Protein 9FRQ (pdb70)

Sequence (124 aa):
KSHTTCPTSTEIDSCSNDNNACGKDVSGSCSSLCNCGNGQTCFTDSNHTITLVPYYTEDGPFEKKYYTCGDPSELDECYDIDKALEVNESDDPNSVEVLCHCPSDKIYLWIHRGYYICITPPQPKSHTTCPTSTEIDSCSNDNNACGKDVSGSCSSLCNCGNGQTCFTDSNHTITLVPYYTEDGPFEKKYYTCGDPSELDECYDIDKALEVNESDDPNSVEVLCHCPSDKIYLWIHRGYYICITPPQPKSHTTCPTSTEIDSCSNDNNACGKDVSGSCSSLCNCGNGQTCFTDSNHTITLVPYYTEDGPFEKKYYTCGDPSELDECYDIDKALEVNESDDPNSVEVLCHCPSDKIYLWIHRGYYICITPPQPKSHTTCPTSTEIDSCSNDNNACGKDVSGSCSSLCNCGNGQTCFTDSNHTITLVPYYTEDGPFEKKYYTCGDPSELDECYDIDKALEVNESDDPNSVEVLCHCPSDKIYLWIHRGYYICITPPQPKSHTTCPTSTEIDSCSNDNNACGKDVSGSCSSLCNCGNGQTCFTDSNHTITLVPYYTEDGPFEKKYYTCGDPSELDECYDIDKALEVNESDDPNSVEVLCHCPSDKIYLWIHRGYYICITPPQPKSHTTCPTSTEIDSCSNDNNACGKDVSGSCSSLCNCGNGQTCFTDSNHTITLVPYYTEDGPFEKKYYTCGDPSELDECYDIDKALEVNESDDPNSVEVLCHCPSDKIYLWIHRGYYICITPPQPKSHTTCPTSTEIDSCSNDNNACGKDVSGSCSSLCNCGNGQTCFTDSNHTITLVPYYTEDGPFEKKYYTCGDPSELDECYDIDKALEVNESDDPNSVEVLCHCPSDKIYLWIHRGYYICITPPQPKSHTTCPTSTEIDSCSNDNNACGKDVSGSCSSLCNCGNGQTCFTDSNHTITLVPYYTEDGPFEKKYYTCGDPSELDECYDIDKALEVNESDDPNSVEVLCHCPSDKIYLWIHRGYYICITPPQPKSHTTCPTSTEIDSCSNDNNACGKDVSGSCSSLCNCGNGQTCFTDSNHTITLVPYYTEDGPFEKKYYTCGDPSELDECYDIDKALEVNESDDPNSVEVLCHCPSDKIYLWIHRGYYICITPPQPKSHTTCPTSTEIDSCSNDNNACGKDVSGSCSSLCNCGNGQTCFTDSNHTITLVPYYTEDGPFEKKYYTCGDPSELDECYDIDKALEVNESDDPNSVEVLCHCPSDKIYLWIHRGYYICITPPQPKSHTTCPTSTEIDSCSNDNNACGKDVSGSCSSLCNCGNGQTCFTDSNHTITLVPYYTEDGPFEKKYYTCGDPSELDECYDIDKALEVNESDDPNSVEVLCHCPSDKIYLWIHRGYYICITPPQPKSHTTCPTSTEIDSCSNDNNACGKDVSGSCSSLCNCGNGQTCFTDSNHTITLVPYYTEDGPFEKKYYTCGDPSELDECYDIDKALEVNESDDPNSVEVLCHCPSDKIYLWIHRGYYICITPPQPKSHTTCPTSTEIDSCSNDNNACGKDVSGSCSSLCNCGNGQTCFTDSNHTITLVPYYTEDGPFEKKYYTCGDPSELDECYDIDKALEVNESDDPNSVEVLCHCPSDKIYLWIHRGYYICITPPQPKSHTTCPTSTEIDSCSNDNNACGKDVSGSCSSLCNCGNGQTCFTDSNHTITLVPYYTEDGPFEKKYYTCGDPSELDECYDIDKALEVNESDDPNSVEVLCHCPSDKIYLWIHRGYYICITPPQPKSHTTCPTSTEIDSCSNDNNACGKDVSGSCSSLCNCGNGQTCFTDSNHTITLVPYYTEDGPFEKKYYTCGDPSELDECYDIDKALEVNESDDPNSVEVLCHCPSDKIYLWIHRGYYICITPPQPKSHTTCPTSTEIDSCSNDNNACGKDVSGSCSSLCNCGNGQTCFTDSNHTITLVPYYTEDGPFEKKYYTCGDPSELDECYDIDKALEVNESDDPNSVEVLCHCPSDKIYLWIHRGYYICITPPQPKSHTTCPTSTEIDSCSNDNNACGKDVSGSCSSLCNCGNGQTCFTDSNHTITLVPYYTEDGPFEKKYYTCGDPSELDECYDIDKALEVNESDDPNSVEVLCHCPSDKIYLWIHRGYYICITPPQPKSHTTCPTSTEIDSCSNDNNACGKDVSGSCSSLCNCGNGQTCFTDSNHTITLVPYYTEDGPFEKKYYTCGDPSELDECYDIDKALEVNESDDPNSVEVLCHCPSDKIYLWIHRGYYICITPPQPKSHTTCPTSTEIDSCSNDNNACGKDVSGSCSSLCNCGNGQTCFTDSNHTITLVPYYTEDGPFEKKYYTCGDPSELDECYDIDKALEVNESDDPNSVEVLCHCPSDKIYLWIHRGYYICITPPQPKSHTTCPTSTEIDSCSNDNNACGKDVSGSCSSLCNCGNGQTCFTDSNHTITLVPYYTEDGPFEKKYYTCGDPSELDECYDIDKALEVNESDDPNSVEVLCHCPSDKIYLWIHRGYYICITPPQP

Structure (mmCIF, N/CA/C/O backbone):
data_9FRQ
#
_entry.id   9FRQ
#
loop_
_atom_site.group_PDB
_atom_site.id
_atom_site.type_symbol
_atom_site.label_atom_id
_atom_site.label_alt_id
_atom_site.label_comp_id
_atom_site.label_asym_id
_atom_site.label_entity_id
_atom_site.label_seq_id
_atom_site.pdbx_PDB_ins_code
_atom_site.Cartn_x
_atom_site.Cartn_y
_atom_site.Cartn_z
_atom_site.occupancy
_atom_site.B_iso_or_equiv
_atom_site.auth_seq_id
_atom_site.auth_comp_id
_atom_site.auth_asym_id
_atom_site.auth_atom_id
_atom_site.pdbx_PDB_model_num
ATOM 1 N N . LYS A 1 1 ? 29.069 -45.920 -19.554 1.00 0.00 1 LYS A N 1
ATOM 2 C CA . LYS A 1 1 ? 27.982 -46.869 -19.922 1.00 0.00 1 LYS A CA 1
ATOM 3 C C . LYS A 1 1 ? 27.466 -47.578 -18.702 1.00 0.00 1 LYS A C 1
ATOM 4 O O . LYS A 1 1 ? 26.268 -47.563 -18.424 1.00 0.00 1 LYS A O 1
ATOM 25 N N . SER A 1 2 ? 28.379 -48.233 -17.947 1.00 0.00 2 SER A N 1
ATOM 26 C CA . SER A 1 2 ? 27.986 -48.946 -16.752 1.00 0.00 2 SER A CA 1
ATOM 27 C C . SER A 1 2 ? 27.482 -47.952 -15.743 1.00 0.00 2 SER A C 1
ATOM 28 O O . SER A 1 2 ? 26.515 -48.215 -15.031 1.00 0.00 2 SER A O 1
ATOM 36 N N . HIS A 1 3 ? 28.147 -46.780 -15.654 1.00 0.00 3 HIS A N 1
ATOM 37 C CA . HIS A 1 3 ? 27.737 -45.775 -14.707 1.00 0.00 3 HIS A CA 1
ATOM 38 C C . HIS A 1 3 ? 27.720 -44.466 -15.435 1.00 0.00 3 HIS A C 1
ATOM 39 O O . HIS A 1 3 ? 28.446 -44.274 -16.408 1.00 0.00 3 HIS A O 1
ATOM 53 N N . THR A 1 4 ? 26.873 -43.526 -14.966 1.00 0.00 4 THR A N 1
ATOM 54 C CA . THR A 1 4 ? 26.787 -42.236 -15.601 1.00 0.00 4 THR A CA 1
ATOM 55 C C . THR A 1 4 ? 26.418 -41.250 -14.532 1.00 0.00 4 THR A C 1
ATOM 56 O O . THR A 1 4 ? 25.903 -41.624 -13.479 1.00 0.00 4 THR A O 1
ATOM 67 N N . THR A 1 5 ? 26.690 -39.950 -14.784 1.00 0.00 5 THR A N 1
ATOM 68 C CA . THR A 1 5 ? 26.374 -38.929 -13.813 1.00 0.00 5 THR A CA 1
ATOM 69 C C . THR A 1 5 ? 24.912 -38.597 -13.929 1.00 0.00 5 THR A C 1
ATOM 70 O O . THR A 1 5 ? 24.276 -38.861 -14.948 1.00 0.00 5 THR A O 1
ATOM 81 N N . CYS A 1 6 ? 24.353 -37.980 -12.864 1.00 0.00 6 CYS A N 1
ATOM 82 C CA . CYS A 1 6 ? 22.953 -37.622 -12.863 1.00 0.00 6 CYS A CA 1
ATOM 83 C C . CYS A 1 6 ? 22.816 -36.306 -13.575 1.00 0.00 6 CYS A C 1
ATOM 84 O O . CYS A 1 6 ? 23.721 -35.472 -13.551 1.00 0.00 6 CYS A O 1
ATOM 91 N N . PRO A 1 7 ? 21.675 -36.099 -14.200 1.00 0.00 7 PRO A N 1
ATOM 92 C CA . PRO A 1 7 ? 21.402 -34.863 -14.917 1.00 0.00 7 PRO A CA 1
ATOM 93 C C . PRO A 1 7 ? 21.158 -33.708 -13.992 1.00 0.00 7 PRO A C 1
ATOM 94 O O . PRO A 1 7 ? 20.812 -33.895 -12.825 1.00 0.00 7 PRO A O 1
ATOM 105 N N . THR A 1 8 ? 21.339 -32.471 -14.503 1.00 0.00 8 THR A N 1
ATOM 106 C CA . THR A 1 8 ? 21.133 -31.304 -13.681 1.00 0.00 8 THR A CA 1
ATOM 107 C C . THR A 1 8 ? 19.747 -30.798 -13.942 1.00 0.00 8 THR A C 1
ATOM 108 O O . THR A 1 8 ? 19.254 -30.843 -15.068 1.00 0.00 8 THR A O 1
ATOM 119 N N . SER A 1 9 ? 19.088 -30.282 -12.883 1.00 0.00 9 SER A N 1
ATOM 120 C CA . SER A 1 9 ? 17.752 -29.762 -13.028 1.00 0.00 9 SER A CA 1
ATOM 121 C C . SER A 1 9 ? 17.868 -28.308 -13.377 1.00 0.00 9 SER A C 1
ATOM 122 O O . SER A 1 9 ? 18.818 -27.632 -12.981 1.00 0.00 9 SER A O 1
ATOM 130 N N . THR A 1 10 ? 16.874 -27.789 -14.129 1.00 0.00 10 THR A N 1
ATOM 131 C CA . THR A 1 10 ? 16.890 -26.397 -14.520 1.00 0.00 10 THR A CA 1
ATOM 132 C C . THR A 1 10 ? 16.047 -25.621 -13.547 1.00 0.00 10 THR A C 1
ATOM 133 O O . THR A 1 10 ? 15.887 -24.410 -13.682 1.00 0.00 10 THR A O 1
ATOM 144 N N . GLU A 1 11 ? 15.486 -26.314 -12.532 1.00 0.00 11 GLU A N 1
ATOM 145 C CA . GLU A 1 11 ? 14.654 -25.652 -11.555 1.00 0.00 11 GLU A CA 1
ATOM 146 C C . GLU A 1 11 ? 15.508 -25.275 -10.375 1.00 0.00 11 GLU A C 1
ATOM 147 O O . GLU A 1 11 ? 15.003 -24.752 -9.383 1.00 0.00 11 GLU A O 1
ATOM 159 N N . ILE A 1 12 ? 16.832 -25.535 -10.455 1.00 0.00 12 ILE A N 1
ATOM 160 C CA . ILE A 1 12 ? 17.705 -25.206 -9.355 1.00 0.00 12 ILE A CA 1
ATOM 161 C C . ILE A 1 12 ? 18.778 -24.299 -9.885 1.00 0.00 12 ILE A C 1
ATOM 162 O O . ILE A 1 12 ? 19.109 -24.322 -11.072 1.00 0.00 12 ILE A O 1
ATOM 178 N N . ASP A 1 13 ? 19.353 -23.474 -8.987 1.00 0.00 13 ASP A N 1
ATOM 179 C CA . ASP A 1 13 ? 20.386 -22.545 -9.378 1.00 0.00 13 ASP A CA 1
ATOM 180 C C . ASP A 1 13 ? 21.628 -22.908 -8.617 1.00 0.00 13 ASP A C 1
ATOM 181 O O . ASP A 1 13 ? 21.597 -23.742 -7.712 1.00 0.00 13 ASP A O 1
ATOM 190 N N . SER A 1 14 ? 22.774 -22.300 -9.006 1.00 0.00 14 SER A N 1
ATOM 191 C CA . SER A 1 14 ? 24.019 -22.558 -8.325 1.00 0.00 14 SER A CA 1
ATOM 192 C C . SER A 1 14 ? 23.934 -21.955 -6.949 1.00 0.00 14 SER A C 1
ATOM 193 O O . SER A 1 14 ? 23.264 -20.945 -6.735 1.00 0.00 14 SER A O 1
ATOM 201 N N . CYS A 1 15 ? 24.641 -22.571 -5.980 1.00 0.00 15 CYS A N 1
ATOM 202 C CA . CYS A 1 15 ? 24.634 -22.063 -4.627 1.00 0.00 15 CYS A CA 1
ATOM 203 C C . CYS A 1 15 ? 25.636 -20.950 -4.552 1.00 0.00 15 CYS A C 1
ATOM 204 O O . CYS A 1 15 ? 26.604 -20.919 -5.307 1.00 0.00 15 CYS A O 1
ATOM 211 N N . SER A 1 16 ? 25.416 -20.000 -3.611 1.00 0.00 16 SER A N 1
ATOM 212 C CA . SER A 1 16 ? 26.318 -18.877 -3.459 1.00 0.00 16 SER A CA 1
ATOM 213 C C . SER A 1 16 ? 27.671 -19.385 -3.050 1.00 0.00 16 SER A C 1
ATOM 214 O O . SER A 1 16 ? 28.693 -18.908 -3.538 1.00 0.00 16 SER A O 1
ATOM 222 N N . ASN A 1 17 ? 27.703 -20.374 -2.130 1.00 0.00 17 ASN A N 1
ATOM 223 C CA . ASN A 1 17 ? 28.961 -20.916 -1.680 1.00 0.00 17 ASN A CA 1
ATOM 224 C C . ASN A 1 17 ? 29.067 -22.312 -2.222 1.00 0.00 17 ASN A C 1
ATOM 225 O O . ASN A 1 17 ? 28.072 -23.030 -2.335 1.00 0.00 17 ASN A O 1
ATOM 236 N N . ASP A 1 18 ? 30.308 -22.730 -2.551 1.00 0.00 18 ASP A N 1
ATOM 237 C CA . ASP A 1 18 ? 30.535 -24.041 -3.116 1.00 0.00 18 ASP A CA 1
ATOM 238 C C . ASP A 1 18 ? 30.639 -25.066 -2.017 1.00 0.00 18 ASP A C 1
ATOM 239 O O . ASP A 1 18 ? 30.778 -26.251 -2.300 1.00 0.00 18 ASP A O 1
ATOM 248 N N . ASN A 1 19 ? 30.565 -24.643 -0.734 1.00 0.00 19 ASN A N 1
ATOM 249 C CA . ASN A 1 19 ? 30.687 -25.592 0.354 1.00 0.00 19 ASN A CA 1
ATOM 250 C C . ASN A 1 19 ? 29.312 -26.027 0.778 1.00 0.00 19 ASN A C 1
ATOM 251 O O . ASN A 1 19 ? 29.122 -26.506 1.890 1.00 0.00 19 ASN A O 1
ATOM 262 N N . ASN A 1 20 ? 28.304 -25.856 -0.096 1.00 0.00 20 ASN A N 1
ATOM 263 C CA . ASN A 1 20 ? 26.969 -26.267 0.259 1.00 0.00 20 ASN A CA 1
ATOM 264 C C . ASN A 1 20 ? 26.791 -27.698 -0.157 1.00 0.00 20 ASN A C 1
ATOM 265 O O . ASN A 1 20 ? 27.465 -28.195 -1.060 1.00 0.00 20 ASN A O 1
ATOM 276 N N . ALA A 1 21 ? 25.862 -28.394 0.529 1.00 0.00 21 ALA A N 1
ATOM 277 C CA . ALA A 1 21 ? 25.589 -29.770 0.222 1.00 0.00 21 ALA A CA 1
ATOM 278 C C . ALA A 1 21 ? 24.424 -29.787 -0.716 1.00 0.00 21 ALA A C 1
ATOM 279 O O . ALA A 1 21 ? 23.617 -28.857 -0.746 1.00 0.00 21 ALA A O 1
ATOM 286 N N . CYS A 1 22 ? 24.305 -30.866 -1.509 1.00 0.00 22 CYS A N 1
ATOM 287 C CA . CYS A 1 22 ? 23.220 -30.946 -2.444 1.00 0.00 22 CYS A CA 1
ATOM 288 C C . CYS A 1 22 ? 22.897 -32.388 -2.664 1.00 0.00 22 CYS A C 1
ATOM 289 O O . CYS A 1 22 ? 23.723 -33.270 -2.453 1.00 0.00 22 CYS A O 1
ATOM 296 N N . GLY A 1 23 ? 21.654 -32.647 -3.104 1.00 0.00 23 GLY A N 1
ATOM 297 C CA . GLY A 1 23 ? 21.236 -33.991 -3.398 1.00 0.00 23 GLY A CA 1
ATOM 298 C C . GLY A 1 23 ? 20.816 -34.671 -2.141 1.00 0.00 23 GLY A C 1
ATOM 299 O O . GLY A 1 23 ? 21.252 -34.329 -1.043 1.00 0.00 23 GLY A O 1
ATOM 303 N N . LYS A 1 24 ? 19.942 -35.681 -2.297 1.00 0.00 24 LYS A N 1
ATOM 304 C CA . LYS A 1 24 ? 19.469 -36.417 -1.165 1.00 0.00 24 LYS A CA 1
ATOM 305 C C . LYS A 1 24 ? 18.833 -37.666 -1.699 1.00 0.00 24 LYS A C 1
ATOM 306 O O . LYS A 1 24 ? 18.435 -37.723 -2.865 1.00 0.00 24 LYS A O 1
ATOM 325 N N . ASP A 1 25 ? 18.729 -38.707 -0.846 1.00 0.00 25 ASP A N 1
ATOM 326 C CA . ASP A 1 25 ? 18.144 -39.957 -1.271 1.00 0.00 25 ASP A CA 1
ATOM 327 C C . ASP A 1 25 ? 16.706 -39.957 -0.826 1.00 0.00 25 ASP A C 1
ATOM 328 O O . ASP A 1 25 ? 16.419 -39.988 0.370 1.00 0.00 25 ASP A O 1
ATOM 337 N N . VAL A 1 26 ? 15.763 -39.912 -1.800 1.00 0.00 26 VAL A N 1
ATOM 338 C CA . VAL A 1 26 ? 14.356 -39.910 -1.459 1.00 0.00 26 VAL A CA 1
ATOM 339 C C . VAL A 1 26 ? 13.738 -41.188 -1.964 1.00 0.00 26 VAL A C 1
ATOM 340 O O . VAL A 1 26 ? 13.346 -42.050 -1.180 1.00 0.00 26 VAL A O 1
ATOM 353 N N . SER A 1 27 ? 13.640 -41.335 -3.307 1.00 0.00 27 SER A N 1
ATOM 354 C CA . SER A 1 27 ? 13.025 -42.514 -3.884 1.00 0.00 27 SER A CA 1
ATOM 355 C C . SER A 1 27 ? 14.094 -43.452 -4.364 1.00 0.00 27 SER A C 1
ATOM 356 O O . SER A 1 27 ? 13.796 -44.450 -5.017 1.00 0.00 27 SER A O 1
ATOM 364 N N . GLY A 1 28 ? 15.373 -43.153 -4.060 1.00 0.00 28 GLY A N 1
ATOM 365 C CA . GLY A 1 28 ? 16.451 -44.002 -4.517 1.00 0.00 28 GLY A CA 1
ATOM 366 C C . GLY A 1 28 ? 17.037 -43.357 -5.732 1.00 0.00 28 GLY A C 1
ATOM 367 O O . GLY A 1 28 ? 18.094 -43.756 -6.216 1.00 0.00 28 GLY A O 1
ATOM 371 N N . SER A 1 29 ? 16.342 -42.327 -6.255 1.00 0.00 29 SER A N 1
ATOM 372 C CA . SER A 1 29 ? 16.822 -41.616 -7.410 1.00 0.00 29 SER A CA 1
ATOM 373 C C . SER A 1 29 ? 17.624 -40.466 -6.889 1.00 0.00 29 SER A C 1
ATOM 374 O O . SER A 1 29 ? 17.367 -39.966 -5.794 1.00 0.00 29 SER A O 1
ATOM 382 N N . CYS A 1 30 ? 18.625 -40.007 -7.668 1.00 0.00 30 CYS A N 1
ATOM 383 C CA . CYS A 1 30 ? 19.442 -38.911 -7.212 1.00 0.00 30 CYS A CA 1
ATOM 384 C C . CYS A 1 30 ? 18.680 -37.638 -7.429 1.00 0.00 30 CYS A C 1
ATOM 385 O O . CYS A 1 30 ? 18.396 -37.246 -8.557 1.00 0.00 30 CYS A O 1
ATOM 392 N N . SER A 1 31 ? 18.340 -36.957 -6.316 1.00 0.00 31 SER A N 1
ATOM 393 C CA . SER A 1 31 ? 17.622 -35.712 -6.400 1.00 0.00 31 SER A CA 1
ATOM 394 C C . SER A 1 31 ? 18.647 -34.615 -6.444 1.00 0.00 31 SER A C 1
ATOM 395 O O . SER A 1 31 ? 19.776 -34.793 -5.992 1.00 0.00 31 SER A O 1
ATOM 403 N N . SER A 1 32 ? 18.272 -33.449 -7.014 1.00 0.00 32 SER A N 1
ATOM 404 C CA . SER A 1 32 ? 19.180 -32.332 -7.077 1.00 0.00 32 SER A CA 1
ATOM 405 C C . SER A 1 32 ? 18.505 -31.219 -6.335 1.00 0.00 32 SER A C 1
ATOM 406 O O . SER A 1 32 ? 17.335 -30.926 -6.572 1.00 0.00 32 SER A O 1
ATOM 414 N N . LEU A 1 33 ? 19.248 -30.557 -5.423 1.00 0.00 33 LEU A N 1
ATOM 415 C CA . LEU A 1 33 ? 18.658 -29.500 -4.632 1.00 0.00 33 LEU A CA 1
ATOM 416 C C . LEU A 1 33 ? 19.314 -28.198 -4.981 1.00 0.00 33 LEU A C 1
ATOM 417 O O . LEU A 1 33 ? 18.681 -27.146 -4.951 1.00 0.00 33 LEU A O 1
ATOM 433 N N . CYS A 1 34 ? 20.615 -28.239 -5.317 1.00 0.00 34 CYS A N 1
ATOM 434 C CA . CYS A 1 34 ? 21.315 -27.021 -5.634 1.00 0.00 34 CYS A CA 1
ATOM 435 C C . CYS A 1 34 ? 22.455 -27.372 -6.529 1.00 0.00 34 CYS A C 1
ATOM 436 O O . CYS A 1 34 ? 23.091 -28.412 -6.370 1.00 0.00 34 CYS A O 1
ATOM 443 N N . ASN A 1 35 ? 22.727 -26.489 -7.507 1.00 0.00 35 ASN A N 1
ATOM 444 C CA . ASN A 1 35 ? 23.813 -26.707 -8.426 1.00 0.00 35 ASN A CA 1
ATOM 445 C C . ASN A 1 35 ? 25.083 -26.286 -7.738 1.00 0.00 35 ASN A C 1
ATOM 446 O O . ASN A 1 35 ? 25.126 -25.270 -7.044 1.00 0.00 35 ASN A O 1
ATOM 457 N N . CYS A 1 36 ? 26.161 -27.079 -7.911 1.00 0.00 36 CYS A N 1
ATOM 458 C CA . CYS A 1 36 ? 27.420 -26.746 -7.286 1.00 0.00 36 CYS A CA 1
ATOM 459 C C . CYS A 1 36 ? 28.304 -26.145 -8.330 1.00 0.00 36 CYS A C 1
ATOM 460 O O . CYS A 1 36 ? 28.357 -26.614 -9.461 1.00 0.00 36 CYS A O 1
ATOM 467 N N . GLY A 1 37 ? 29.030 -25.070 -7.957 1.00 0.00 37 GLY A N 1
ATOM 468 C CA . GLY A 1 37 ? 29.931 -24.427 -8.883 1.00 0.00 37 GLY A CA 1
ATOM 469 C C . GLY A 1 37 ? 29.136 -23.754 -9.961 1.00 0.00 37 GLY A C 1
ATOM 470 O O . GLY A 1 37 ? 28.201 -23.007 -9.689 1.00 0.00 37 GLY A O 1
ATOM 474 N N . ASN A 1 38 ? 29.504 -24.026 -11.232 1.00 0.00 38 ASN A N 1
ATOM 475 C CA . ASN A 1 38 ? 28.831 -23.405 -12.349 1.00 0.00 38 ASN A CA 1
ATOM 476 C C . ASN A 1 38 ? 27.710 -24.296 -12.810 1.00 0.00 38 ASN A C 1
ATOM 477 O O . ASN A 1 38 ? 27.025 -23.976 -13.780 1.00 0.00 38 ASN A O 1
ATOM 488 N N . GLY A 1 39 ? 27.488 -25.438 -12.124 1.00 0.00 39 GLY A N 1
ATOM 489 C CA . GLY A 1 39 ? 26.431 -26.334 -12.535 1.00 0.00 39 GLY A CA 1
ATOM 490 C C . GLY A 1 39 ? 27.002 -27.710 -12.631 1.00 0.00 39 GLY A C 1
ATOM 491 O O . GLY A 1 39 ? 26.985 -28.329 -13.692 1.00 0.00 39 GLY A O 1
ATOM 495 N N . GLN A 1 40 ? 27.528 -28.223 -11.502 1.00 0.00 40 GLN A N 1
ATOM 496 C CA . GLN A 1 40 ? 28.090 -29.546 -11.487 1.00 0.00 40 GLN A CA 1
ATOM 497 C C . GLN A 1 40 ? 27.062 -30.478 -10.929 1.00 0.00 40 GLN A C 1
ATOM 498 O O . GLN A 1 40 ? 26.174 -30.077 -10.175 1.00 0.00 40 GLN A O 1
ATOM 512 N N . THR A 1 41 ? 27.183 -31.771 -11.298 1.00 0.00 41 THR A N 1
ATOM 513 C CA . THR A 1 41 ? 26.258 -32.771 -10.832 1.00 0.00 41 THR A CA 1
ATOM 514 C C . THR A 1 41 ? 26.637 -33.117 -9.418 1.00 0.00 41 THR A C 1
ATOM 515 O O . THR A 1 41 ? 27.791 -32.984 -9.019 1.00 0.00 41 THR A O 1
ATOM 526 N N . CYS A 1 42 ? 25.649 -33.582 -8.621 1.00 0.00 42 CYS A N 1
ATOM 527 C CA . CYS A 1 42 ? 25.919 -33.923 -7.241 1.00 0.00 42 CYS A CA 1
ATOM 528 C C . CYS A 1 42 ? 26.308 -35.376 -7.180 1.00 0.00 42 CYS A C 1
ATOM 529 O O . CYS A 1 42 ? 26.671 -35.885 -6.123 1.00 0.00 42 CYS A O 1
ATOM 536 N N . PHE A 1 43 ? 26.239 -36.078 -8.332 1.00 0.00 43 PHE A N 1
ATOM 537 C CA . PHE A 1 43 ? 26.571 -37.488 -8.379 1.00 0.00 43 PHE A CA 1
ATOM 538 C C . PHE A 1 43 ? 28.052 -37.678 -8.151 1.00 0.00 43 PHE A C 1
ATOM 539 O O . PHE A 1 43 ? 28.469 -38.624 -7.484 1.00 0.00 43 PHE A O 1
ATOM 556 N N . THR A 1 44 ? 28.885 -36.771 -8.703 1.00 0.00 44 THR A N 1
ATOM 557 C CA . THR A 1 44 ? 30.324 -36.905 -8.576 1.00 0.00 44 THR A CA 1
ATOM 558 C C . THR A 1 44 ? 30.754 -36.593 -7.167 1.00 0.00 44 THR A C 1
ATOM 559 O O . THR A 1 44 ? 31.919 -36.778 -6.817 1.00 0.00 44 THR A O 1
ATOM 570 N N . ASP A 1 45 ? 29.819 -36.128 -6.314 1.00 0.00 45 ASP A N 1
ATOM 571 C CA . ASP A 1 45 ? 30.163 -35.803 -4.951 1.00 0.00 45 ASP A CA 1
ATOM 572 C C . ASP A 1 45 ? 29.835 -36.989 -4.079 1.00 0.00 45 ASP A C 1
ATOM 573 O O . ASP A 1 45 ? 29.801 -36.878 -2.855 1.00 0.00 45 ASP A O 1
ATOM 582 N N . SER A 1 46 ? 29.589 -38.163 -4.706 1.00 0.00 46 SER A N 1
ATOM 583 C CA . SER A 1 46 ? 29.266 -39.366 -3.961 1.00 0.00 46 SER A CA 1
ATOM 584 C C . SER A 1 46 ? 30.422 -39.732 -3.070 1.00 0.00 46 SER A C 1
ATOM 585 O O . SER A 1 46 ? 30.226 -40.221 -1.959 1.00 0.00 46 SER A O 1
ATOM 593 N N . ASN A 1 47 ? 31.666 -39.504 -3.544 1.00 0.00 47 ASN A N 1
ATOM 594 C CA . ASN A 1 47 ? 32.834 -39.854 -2.762 1.00 0.00 47 ASN A CA 1
ATOM 595 C C . ASN A 1 47 ? 32.960 -38.917 -1.583 1.00 0.00 47 ASN A C 1
ATOM 596 O O . ASN A 1 47 ? 33.754 -39.166 -0.678 1.00 0.00 47 ASN A O 1
ATOM 607 N N . HIS A 1 48 ? 32.178 -37.813 -1.566 1.00 0.00 48 HIS A N 1
ATOM 608 C CA . HIS A 1 48 ? 32.260 -36.869 -0.474 1.00 0.00 48 HIS A CA 1
ATOM 609 C C . HIS A 1 48 ? 30.965 -36.916 0.291 1.00 0.00 48 HIS A C 1
ATOM 610 O O . HIS A 1 48 ? 30.577 -35.941 0.937 1.00 0.00 48 HIS A O 1
ATOM 624 N N . THR A 1 49 ? 30.245 -38.060 0.210 1.00 0.00 49 THR A N 1
ATOM 625 C CA . THR A 1 49 ? 28.984 -38.197 0.910 1.00 0.00 49 THR A CA 1
ATOM 626 C C . THR A 1 49 ? 29.235 -38.113 2.395 1.00 0.00 49 THR A C 1
ATOM 627 O O . THR A 1 49 ? 30.310 -38.458 2.890 1.00 0.00 49 THR A O 1
ATOM 638 N N . ILE A 1 50 ? 28.213 -37.637 3.136 1.00 0.00 50 ILE A N 1
ATOM 639 C CA . ILE A 1 50 ? 28.320 -37.502 4.567 1.00 0.00 50 ILE A CA 1
ATOM 640 C C . ILE A 1 50 ? 27.156 -38.231 5.170 1.00 0.00 50 ILE A C 1
ATOM 641 O O . ILE A 1 50 ? 26.201 -38.583 4.474 1.00 0.00 50 ILE A O 1
ATOM 657 N N . THR A 1 51 ? 27.215 -38.474 6.500 1.00 0.00 51 THR A N 1
ATOM 658 C CA . THR A 1 51 ? 26.143 -39.169 7.173 1.00 0.00 51 THR A CA 1
ATOM 659 C C . THR A 1 51 ? 25.491 -38.192 8.106 1.00 0.00 51 THR A C 1
ATOM 660 O O . THR A 1 51 ? 26.148 -37.578 8.948 1.00 0.00 51 THR A O 1
ATOM 671 N N . LEU A 1 52 ? 24.157 -38.044 7.975 1.00 0.00 52 LEU A N 1
ATOM 672 C CA . LEU A 1 52 ? 23.420 -37.131 8.810 1.00 0.00 52 LEU A CA 1
ATOM 673 C C . LEU A 1 52 ? 22.362 -37.934 9.509 1.00 0.00 52 LEU A C 1
ATOM 674 O O . LEU A 1 52 ? 21.659 -38.724 8.882 1.00 0.00 52 LEU A O 1
ATOM 690 N N . VAL A 1 53 ? 22.244 -37.763 10.847 1.00 0.00 53 VAL A N 1
ATOM 691 C CA . VAL A 1 53 ? 21.247 -38.496 11.597 1.00 0.00 53 VAL A CA 1
ATOM 692 C C . VAL A 1 53 ? 20.277 -37.496 12.174 1.00 0.00 53 VAL A C 1
ATOM 693 O O . VAL A 1 53 ? 20.538 -36.871 13.206 1.00 0.00 53 VAL A O 1
ATOM 706 N N . PRO A 1 54 ? 19.152 -37.323 11.507 1.00 0.00 54 PRO A N 1
ATOM 707 C CA . PRO A 1 54 ? 18.123 -36.398 11.958 1.00 0.00 54 PRO A CA 1
ATOM 708 C C . PRO A 1 54 ? 17.348 -36.895 13.142 1.00 0.00 54 PRO A C 1
ATOM 709 O O . PRO A 1 54 ? 16.867 -36.106 13.954 1.00 0.00 54 PRO A O 1
ATOM 720 N N . TYR A 1 55 ? 17.210 -38.231 13.270 1.00 0.00 55 TYR A N 1
ATOM 721 C CA . TYR A 1 55 ? 16.461 -38.777 14.371 1.00 0.00 55 TYR A CA 1
ATOM 722 C C . TYR A 1 55 ? 16.879 -40.206 14.570 1.00 0.00 55 TYR A C 1
ATOM 723 O O . TYR A 1 55 ? 17.511 -40.813 13.707 1.00 0.00 55 TYR A O 1
ATOM 741 N N . TYR A 1 56 ? 16.524 -40.768 15.747 1.00 0.00 56 TYR A N 1
ATOM 742 C CA . TYR A 1 56 ? 16.864 -42.135 16.059 1.00 0.00 56 TYR A CA 1
ATOM 743 C C . TYR A 1 56 ? 15.596 -42.933 16.028 1.00 0.00 56 TYR A C 1
ATOM 744 O O . TYR A 1 56 ? 14.504 -42.397 16.208 1.00 0.00 56 TYR A O 1
ATOM 762 N N . THR A 1 57 ? 15.727 -44.257 15.797 1.00 0.00 57 THR A N 1
ATOM 763 C CA . THR A 1 57 ? 14.570 -45.117 15.756 1.00 0.00 57 THR A CA 1
ATOM 764 C C . THR A 1 57 ? 14.817 -46.226 16.735 1.00 0.00 57 THR A C 1
ATOM 765 O O . THR A 1 57 ? 15.916 -46.370 17.266 1.00 0.00 57 THR A O 1
ATOM 776 N N . GLU A 1 58 ? 13.771 -47.036 17.003 1.00 0.00 58 GLU A N 1
ATOM 777 C CA . GLU A 1 58 ? 13.894 -48.135 17.935 1.00 0.00 58 GLU A CA 1
ATOM 778 C C . GLU A 1 58 ? 14.886 -49.129 17.391 1.00 0.00 58 GLU A C 1
ATOM 779 O O . GLU A 1 58 ? 15.640 -49.741 18.144 1.00 0.00 58 GLU A O 1
ATOM 791 N N . ASP A 1 59 ? 14.890 -49.317 16.052 1.00 0.00 59 ASP A N 1
ATOM 792 C CA . ASP A 1 59 ? 15.787 -50.272 15.439 1.00 0.00 59 ASP A CA 1
ATOM 793 C C . ASP A 1 59 ? 17.214 -49.798 15.577 1.00 0.00 59 ASP A C 1
ATOM 794 O O . ASP A 1 59 ? 18.138 -50.610 15.567 1.00 0.00 59 ASP A O 1
ATOM 803 N N . GLY A 1 60 ? 17.435 -48.472 15.701 1.00 0.00 60 GLY A N 1
ATOM 804 C CA . GLY A 1 60 ? 18.784 -47.980 15.831 1.00 0.00 60 GLY A CA 1
ATOM 805 C C . GLY A 1 60 ? 18.831 -46.616 15.218 1.00 0.00 60 GLY A C 1
ATOM 806 O O . GLY A 1 60 ? 17.809 -45.967 14.989 1.00 0.00 60 GLY A O 1
ATOM 810 N N . PRO A 1 61 ? 20.038 -46.170 14.960 1.00 0.00 61 PRO A N 1
ATOM 811 C CA . PRO A 1 61 ? 20.259 -44.866 14.356 1.00 0.00 61 PRO A CA 1
ATOM 812 C C . PRO A 1 61 ? 19.816 -44.817 12.927 1.00 0.00 61 PRO A C 1
ATOM 813 O O . PRO A 1 61 ? 20.016 -45.765 12.167 1.00 0.00 61 PRO A O 1
ATOM 824 N N . PHE A 1 62 ? 19.203 -43.688 12.526 1.00 0.00 62 PHE A N 1
ATOM 825 C CA . PHE A 1 62 ? 18.751 -43.546 11.170 1.00 0.00 62 PHE A CA 1
ATOM 826 C C . PHE A 1 62 ? 19.799 -42.741 10.470 1.00 0.00 62 PHE A C 1
ATOM 827 O O . PHE A 1 62 ? 19.978 -41.558 10.746 1.00 0.00 62 PHE A O 1
ATOM 844 N N . GLU A 1 63 ? 20.516 -43.380 9.526 1.00 0.00 63 GLU A N 1
ATOM 845 C CA . GLU A 1 63 ? 21.563 -42.694 8.820 1.00 0.00 63 GLU A CA 1
ATOM 846 C C . GLU A 1 63 ? 21.023 -42.272 7.490 1.00 0.00 63 GLU A C 1
ATOM 847 O O . GLU A 1 63 ? 20.497 -43.084 6.730 1.00 0.00 63 GLU A O 1
ATOM 859 N N . LYS A 1 64 ? 21.155 -40.966 7.185 1.00 0.00 64 LYS A N 1
ATOM 860 C CA . LYS A 1 64 ? 20.688 -40.447 5.930 1.00 0.00 64 LYS A CA 1
ATOM 861 C C . LYS A 1 64 ? 21.901 -39.914 5.229 1.00 0.00 64 LYS A C 1
ATOM 862 O O . LYS A 1 64 ? 22.738 -39.245 5.835 1.00 0.00 64 LYS A O 1
ATOM 881 N N . LYS A 1 65 ? 22.024 -40.207 3.919 1.00 0.00 65 LYS A N 1
ATOM 882 C CA . LYS A 1 65 ? 23.181 -39.774 3.177 1.00 0.00 65 LYS A CA 1
ATOM 883 C C . LYS A 1 65 ? 22.891 -38.453 2.525 1.00 0.00 65 LYS A C 1
ATOM 884 O O . LYS A 1 65 ? 21.766 -38.162 2.113 1.00 0.00 65 LYS A O 1
ATOM 903 N N . TYR A 1 66 ? 23.945 -37.618 2.437 1.00 0.00 66 TYR A N 1
ATOM 904 C CA . TYR A 1 66 ? 23.846 -36.329 1.812 1.00 0.00 66 TYR A CA 1
ATOM 905 C C . TYR A 1 66 ? 25.147 -36.148 1.098 1.00 0.00 66 TYR A C 1
ATOM 906 O O . TYR A 1 66 ? 26.172 -36.655 1.541 1.00 0.00 66 TYR A O 1
ATOM 924 N N . TYR A 1 67 ? 25.146 -35.404 -0.021 1.00 0.00 67 TYR A N 1
ATOM 925 C CA . TYR A 1 67 ? 26.364 -35.219 -0.768 1.00 0.00 67 TYR A CA 1
ATOM 926 C C . TYR A 1 67 ? 26.780 -33.801 -0.555 1.00 0.00 67 TYR A C 1
ATOM 927 O O . TYR A 1 67 ? 25.946 -32.902 -0.545 1.00 0.00 67 TYR A O 1
ATOM 945 N N . THR A 1 68 ? 28.100 -33.557 -0.395 1.00 0.00 68 THR A N 1
ATOM 946 C CA . THR A 1 68 ? 28.559 -32.211 -0.150 1.00 0.00 68 THR A CA 1
ATOM 947 C C . THR A 1 68 ? 29.506 -31.823 -1.239 1.00 0.00 68 THR A C 1
ATOM 948 O O . THR A 1 68 ? 30.134 -32.666 -1.875 1.00 0.00 68 THR A O 1
ATOM 959 N N . CYS A 1 69 ? 29.623 -30.498 -1.468 1.00 0.00 69 CYS A N 1
ATOM 960 C CA . CYS A 1 69 ? 30.499 -29.995 -2.495 1.00 0.00 69 CYS A CA 1
ATOM 961 C C . CYS A 1 69 ? 31.530 -29.139 -1.830 1.00 0.00 69 CYS A C 1
ATOM 962 O O . CYS A 1 69 ? 31.333 -28.654 -0.719 1.00 0.00 69 CYS A O 1
ATOM 969 N N . GLY A 1 70 ? 32.686 -28.965 -2.506 1.00 0.00 70 GLY A N 1
ATOM 970 C CA . GLY A 1 70 ? 33.732 -28.115 -1.979 1.00 0.00 70 GLY A CA 1
ATOM 971 C C . GLY A 1 70 ? 34.819 -28.974 -1.425 1.00 0.00 70 GLY A C 1
ATOM 972 O O . GLY A 1 70 ? 35.954 -28.528 -1.299 1.00 0.00 70 GLY A O 1
ATOM 976 N N . ASP A 1 71 ? 34.490 -30.241 -1.093 1.00 0.00 71 ASP A N 1
ATOM 977 C CA . ASP A 1 71 ? 35.476 -31.164 -0.572 1.00 0.00 71 ASP A CA 1
ATOM 978 C C . ASP A 1 71 ? 36.107 -30.573 0.671 1.00 0.00 71 ASP A C 1
ATOM 979 O O . ASP A 1 71 ? 37.277 -30.186 0.664 1.00 0.00 71 ASP A O 1
ATOM 988 N N . PRO A 1 72 ? 35.352 -30.514 1.751 1.00 0.00 72 PRO A N 1
ATOM 989 C CA . PRO A 1 72 ? 35.848 -29.958 3.007 1.00 0.00 72 PRO A CA 1
ATOM 990 C C . PRO A 1 72 ? 36.832 -30.849 3.722 1.00 0.00 72 PRO A C 1
ATOM 991 O O . PRO A 1 72 ? 36.725 -31.063 4.919 1.00 0.00 72 PRO A O 1
ATOM 1002 N N . SER A 1 73 ? 37.834 -31.379 2.993 1.00 0.00 73 SER A N 1
ATOM 1003 C CA . SER A 1 73 ? 38.823 -32.239 3.607 1.00 0.00 73 SER A CA 1
ATOM 1004 C C . SER A 1 73 ? 39.928 -31.383 4.166 1.00 0.00 73 SER A C 1
ATOM 1005 O O . SER A 1 73 ? 40.639 -31.793 5.080 1.00 0.00 73 SER A O 1
ATOM 1013 N N . GLU A 1 74 ? 40.097 -30.161 3.612 1.00 0.00 74 GLU A N 1
ATOM 1014 C CA . GLU A 1 74 ? 41.142 -29.276 4.076 1.00 0.00 74 GLU A CA 1
ATOM 1015 C C . GLU A 1 74 ? 40.551 -28.338 5.089 1.00 0.00 74 GLU A C 1
ATOM 1016 O O . GLU A 1 74 ? 41.229 -27.447 5.598 1.00 0.00 74 GLU A O 1
ATOM 1028 N N . LEU A 1 75 ? 39.255 -28.523 5.401 1.00 0.00 75 LEU A N 1
ATOM 1029 C CA . LEU A 1 75 ? 38.594 -27.673 6.351 1.00 0.00 75 LEU A CA 1
ATOM 1030 C C . LEU A 1 75 ? 38.964 -28.136 7.736 1.00 0.00 75 LEU A C 1
ATOM 1031 O O . LEU A 1 75 ? 39.350 -29.285 7.947 1.00 0.00 75 LEU A O 1
ATOM 1047 N N . ASP A 1 76 ? 38.847 -27.218 8.723 1.00 0.00 76 ASP A N 1
ATOM 1048 C CA . ASP A 1 76 ? 39.184 -27.543 10.092 1.00 0.00 76 ASP A CA 1
ATOM 1049 C C . ASP A 1 76 ? 38.142 -28.489 10.624 1.00 0.00 76 ASP A C 1
ATOM 1050 O O . ASP A 1 76 ? 37.002 -28.491 10.171 1.00 0.00 76 ASP A O 1
ATOM 1059 N N . GLU A 1 77 ? 38.529 -29.323 11.617 1.00 0.00 77 GLU A N 1
ATOM 1060 C CA . GLU A 1 77 ? 37.605 -30.272 12.194 1.00 0.00 77 GLU A CA 1
ATOM 1061 C C . GLU A 1 77 ? 36.910 -29.598 13.350 1.00 0.00 77 GLU A C 1
ATOM 1062 O O . GLU A 1 77 ? 37.539 -28.903 14.147 1.00 0.00 77 GLU A O 1
ATOM 1074 N N . CYS A 1 78 ? 35.572 -29.793 13.461 1.00 0.00 78 CYS A N 1
ATOM 1075 C CA . CYS A 1 78 ? 34.819 -29.181 14.545 1.00 0.00 78 CYS A CA 1
ATOM 1076 C C . CYS A 1 78 ? 34.938 -30.023 15.781 1.00 0.00 78 CYS A C 1
ATOM 1077 O O . CYS A 1 78 ? 35.294 -31.199 15.730 1.00 0.00 78 CYS A O 1
ATOM 1084 N N . TYR A 1 79 ? 34.615 -29.401 16.940 1.00 0.00 79 TYR A N 1
ATOM 1085 C CA . TYR A 1 79 ? 34.663 -30.089 18.206 1.00 0.00 79 TYR A CA 1
ATOM 1086 C C . TYR A 1 79 ? 33.444 -30.976 18.279 1.00 0.00 79 TYR A C 1
ATOM 1087 O O . TYR A 1 79 ? 32.500 -30.819 17.504 1.00 0.00 79 TYR A O 1
ATOM 1105 N N . ASP A 1 80 ? 33.448 -31.936 19.234 1.00 0.00 80 ASP A N 1
ATOM 1106 C CA . ASP A 1 80 ? 32.349 -32.872 19.369 1.00 0.00 80 ASP A CA 1
ATOM 1107 C C . ASP A 1 80 ? 31.062 -32.139 19.668 1.00 0.00 80 ASP A C 1
ATOM 1108 O O . ASP A 1 80 ? 30.008 -32.500 19.149 1.00 0.00 80 ASP A O 1
ATOM 1117 N N . ILE A 1 81 ? 31.110 -31.099 20.522 1.00 0.00 81 ILE A N 1
ATOM 1118 C CA . ILE A 1 81 ? 29.902 -30.376 20.849 1.00 0.00 81 ILE A CA 1
ATOM 1119 C C . ILE A 1 81 ? 30.105 -28.944 20.464 1.00 0.00 81 ILE A C 1
ATOM 1120 O O . ILE A 1 81 ? 30.601 -28.134 21.245 1.00 0.00 81 ILE A O 1
ATOM 1136 N N . ASP A 1 82 ? 29.714 -28.595 19.226 1.00 0.00 82 ASP A N 1
ATOM 1137 C CA . ASP A 1 82 ? 29.873 -27.244 18.778 1.00 0.00 82 ASP A CA 1
ATOM 1138 C C . ASP A 1 82 ? 29.157 -27.135 17.463 1.00 0.00 82 ASP A C 1
ATOM 1139 O O . ASP A 1 82 ? 28.715 -28.138 16.900 1.00 0.00 82 ASP A O 1
ATOM 1148 N N . LYS A 1 83 ? 29.025 -25.892 16.946 1.00 0.00 83 LYS A N 1
ATOM 1149 C CA . LYS A 1 83 ? 28.357 -25.670 15.684 1.00 0.00 83 LYS A CA 1
ATOM 1150 C C . LYS A 1 83 ? 29.173 -26.355 14.626 1.00 0.00 83 LYS A C 1
ATOM 1151 O O . LYS A 1 83 ? 30.387 -26.174 14.561 1.00 0.00 83 LYS A O 1
ATOM 1170 N N . ALA A 1 84 ? 28.518 -27.164 13.760 1.00 0.00 84 ALA A N 1
ATOM 1171 C CA . ALA A 1 84 ? 29.263 -27.868 12.747 1.00 0.00 84 ALA A CA 1
ATOM 1172 C C . ALA A 1 84 ? 28.502 -27.859 11.452 1.00 0.00 84 ALA A C 1
ATOM 1173 O O . ALA A 1 84 ? 29.108 -27.764 10.383 1.00 0.00 84 ALA A O 1
ATOM 1180 N N . LEU A 1 85 ? 27.154 -27.969 11.497 1.00 0.00 85 LEU A N 1
ATOM 1181 C CA . LEU A 1 85 ? 26.405 -27.997 10.264 1.00 0.00 85 LEU A CA 1
ATOM 1182 C C . LEU A 1 85 ? 25.207 -27.110 10.416 1.00 0.00 85 LEU A C 1
ATOM 1183 O O . LEU A 1 85 ? 24.506 -27.150 11.429 1.00 0.00 85 LEU A O 1
ATOM 1199 N N . GLU A 1 86 ? 24.953 -26.282 9.380 1.00 0.00 86 GLU A N 1
ATOM 1200 C CA . GLU A 1 86 ? 23.827 -25.391 9.394 1.00 0.00 86 GLU A CA 1
ATOM 1201 C C . GLU A 1 86 ? 22.918 -25.849 8.295 1.00 0.00 86 GLU A C 1
ATOM 1202 O O . GLU A 1 86 ? 23.328 -25.962 7.136 1.00 0.00 86 GLU A O 1
ATOM 1214 N N . VAL A 1 87 ? 21.645 -26.123 8.645 1.00 0.00 87 VAL A N 1
ATOM 1215 C CA . VAL A 1 87 ? 20.699 -26.582 7.664 1.00 0.00 87 VAL A CA 1
ATOM 1216 C C . VAL A 1 87 ? 19.453 -25.758 7.807 1.00 0.00 87 VAL A C 1
ATOM 1217 O O . VAL A 1 87 ? 19.182 -25.196 8.867 1.00 0.00 87 VAL A O 1
ATOM 1230 N N . ASN A 1 88 ? 18.665 -25.660 6.709 1.00 0.00 88 ASN A N 1
ATOM 1231 C CA . ASN A 1 88 ? 17.440 -24.890 6.739 1.00 0.00 88 ASN A CA 1
ATOM 1232 C C . ASN A 1 88 ? 16.444 -25.574 7.644 1.00 0.00 88 ASN A C 1
ATOM 1233 O O . ASN A 1 88 ? 15.755 -24.920 8.425 1.00 0.00 88 ASN A O 1
ATOM 1244 N N . GLU A 1 89 ? 16.340 -26.919 7.550 1.00 0.00 89 GLU A N 1
ATOM 1245 C CA . GLU A 1 89 ? 15.397 -27.636 8.373 1.00 0.00 89 GLU A CA 1
ATOM 1246 C C . GLU A 1 89 ? 16.045 -28.895 8.840 1.00 0.00 89 GLU A C 1
ATOM 1247 O O . GLU A 1 89 ? 16.967 -29.410 8.224 1.00 0.00 89 GLU A O 1
ATOM 1259 N N . SER A 1 90 ? 15.545 -29.423 9.967 1.00 0.00 90 SER A N 1
ATOM 1260 C CA . SER A 1 90 ? 16.105 -30.629 10.526 1.00 0.00 90 SER A CA 1
ATOM 1261 C C . SER A 1 90 ? 15.469 -31.837 9.887 1.00 0.00 90 SER A C 1
ATOM 1262 O O . SER A 1 90 ? 16.026 -32.930 9.943 1.00 0.00 90 SER A O 1
ATOM 1270 N N . ASP A 1 91 ? 14.288 -31.677 9.249 1.00 0.00 91 ASP A N 1
ATOM 1271 C CA . ASP A 1 91 ? 13.630 -32.826 8.667 1.00 0.00 91 ASP A CA 1
ATOM 1272 C C . ASP A 1 91 ? 14.005 -32.962 7.214 1.00 0.00 91 ASP A C 1
ATOM 1273 O O . ASP A 1 91 ? 14.476 -34.016 6.792 1.00 0.00 91 ASP A O 1
ATOM 1282 N N . ASP A 1 92 ? 13.801 -31.897 6.405 1.00 0.00 92 ASP A N 1
ATOM 1283 C CA . ASP A 1 92 ? 14.110 -31.988 4.996 1.00 0.00 92 ASP A CA 1
ATOM 1284 C C . ASP A 1 92 ? 14.850 -30.752 4.571 1.00 0.00 92 ASP A C 1
ATOM 1285 O O . ASP A 1 92 ? 14.274 -29.844 3.970 1.00 0.00 92 ASP A O 1
ATOM 1294 N N . PRO A 1 93 ? 16.121 -30.690 4.879 1.00 0.00 93 PRO A N 1
ATOM 1295 C CA . PRO A 1 93 ? 16.929 -29.555 4.490 1.00 0.00 93 PRO A CA 1
ATOM 1296 C C . PRO A 1 93 ? 17.322 -29.595 3.046 1.00 0.00 93 PRO A C 1
ATOM 1297 O O . PRO A 1 93 ? 18.061 -30.479 2.613 1.00 0.00 93 PRO A O 1
ATOM 1308 N N . ASN A 1 94 ? 16.831 -28.613 2.260 1.00 0.00 94 ASN A N 1
ATOM 1309 C CA . ASN A 1 94 ? 17.176 -28.559 0.862 1.00 0.00 94 ASN A CA 1
ATOM 1310 C C . ASN A 1 94 ? 18.356 -27.640 0.735 1.00 0.00 94 ASN A C 1
ATOM 1311 O O . ASN A 1 94 ? 18.879 -27.423 -0.357 1.00 0.00 94 ASN A O 1
ATOM 1322 N N . SER A 1 95 ? 18.795 -27.068 1.877 1.00 0.00 95 SER A N 1
ATOM 1323 C CA . SER A 1 95 ? 19.930 -26.186 1.874 1.00 0.00 95 SER A CA 1
ATOM 1324 C C . SER A 1 95 ? 20.774 -26.576 3.047 1.00 0.00 95 SER A C 1
ATOM 1325 O O . SER A 1 95 ? 20.343 -26.477 4.198 1.00 0.00 95 SER A O 1
ATOM 1333 N N . VAL A 1 96 ? 22.008 -27.041 2.766 1.00 0.00 96 VAL A N 1
ATOM 1334 C CA . VAL A 1 96 ? 22.912 -27.447 3.813 1.00 0.00 96 VAL A CA 1
ATOM 1335 C C . VAL A 1 96 ? 24.215 -26.764 3.530 1.00 0.00 96 VAL A C 1
ATOM 1336 O O . VAL A 1 96 ? 24.720 -26.839 2.417 1.00 0.00 96 VAL A O 1
ATOM 1349 N N . GLU A 1 97 ? 24.802 -26.083 4.541 1.00 0.00 97 GLU A N 1
ATOM 1350 C CA . GLU A 1 97 ? 26.052 -25.389 4.320 1.00 0.00 97 GLU A CA 1
ATOM 1351 C C . GLU A 1 97 ? 27.097 -26.015 5.201 1.00 0.00 97 GLU A C 1
ATOM 1352 O O . GLU A 1 97 ? 26.901 -26.164 6.407 1.00 0.00 97 GLU A O 1
ATOM 1364 N N . VAL A 1 98 ? 28.250 -26.398 4.599 1.00 0.00 98 VAL A N 1
ATOM 1365 C CA . VAL A 1 98 ? 29.327 -26.990 5.358 1.00 0.00 98 VAL A CA 1
ATOM 1366 C C . VAL A 1 98 ? 30.102 -25.877 5.998 1.00 0.00 98 VAL A C 1
ATOM 1367 O O . VAL A 1 98 ? 30.575 -24.960 5.326 1.00 0.00 98 VAL A O 1
ATOM 1380 N N . LEU A 1 99 ? 30.238 -25.942 7.342 1.00 0.00 99 LEU A N 1
ATOM 1381 C CA . LEU A 1 99 ? 30.974 -24.930 8.058 1.00 0.00 99 LEU A CA 1
ATOM 1382 C C . LEU A 1 99 ? 32.320 -25.488 8.397 1.00 0.00 99 LEU A C 1
ATOM 1383 O O . LEU A 1 99 ? 33.288 -24.744 8.542 1.00 0.00 99 LEU A O 1
ATOM 1399 N N . CYS A 1 100 ? 32.420 -26.825 8.534 1.00 0.00 100 CYS A N 1
ATOM 1400 C CA . CYS A 1 100 ? 33.691 -27.401 8.893 1.00 0.00 100 CYS A CA 1
ATOM 1401 C C . CYS A 1 100 ? 33.741 -28.829 8.434 1.00 0.00 100 CYS A C 1
ATOM 1402 O O . CYS A 1 100 ? 32.751 -29.391 7.966 1.00 0.00 100 CYS A O 1
ATOM 1409 N N . HIS A 1 101 ? 34.934 -29.447 8.585 1.00 0.00 101 HIS A N 1
ATOM 1410 C CA . HIS A 1 101 ? 35.146 -30.801 8.145 1.00 0.00 101 HIS A CA 1
ATOM 1411 C C . HIS A 1 101 ? 34.700 -31.761 9.204 1.00 0.00 101 HIS A C 1
ATOM 1412 O O . HIS A 1 101 ? 35.005 -31.602 10.387 1.00 0.00 101 HIS A O 1
ATOM 1426 N N . CYS A 1 102 ? 33.951 -32.795 8.776 1.00 0.00 102 CYS A N 1
ATOM 1427 C CA . CYS A 1 102 ? 33.528 -33.827 9.681 1.00 0.00 102 CYS A CA 1
ATOM 1428 C C . CYS A 1 102 ? 34.076 -35.102 9.116 1.00 0.00 102 CYS A C 1
ATOM 1429 O O . CYS A 1 102 ? 33.974 -35.352 7.916 1.00 0.00 102 CYS A O 1
ATOM 1436 N N . PRO A 1 103 ? 34.657 -35.922 9.958 1.00 0.00 103 PRO A N 1
ATOM 1437 C CA . PRO A 1 103 ? 35.221 -37.185 9.521 1.00 0.00 103 PRO A CA 1
ATOM 1438 C C . PRO A 1 103 ? 34.167 -38.218 9.245 1.00 0.00 103 PRO A C 1
ATOM 1439 O O . PRO A 1 103 ? 33.028 -38.096 9.689 1.00 0.00 103 PRO A O 1
ATOM 1450 N N . SER A 1 104 ? 34.546 -39.279 8.499 1.00 0.00 104 SER A N 1
ATOM 1451 C CA . SER A 1 104 ? 33.609 -40.327 8.149 1.00 0.00 104 SER A CA 1
ATOM 1452 C C . SER A 1 104 ? 33.294 -41.159 9.366 1.00 0.00 104 SER A C 1
ATOM 1453 O O . SER A 1 104 ? 32.399 -42.000 9.331 1.00 0.00 104 SER A O 1
ATOM 1461 N N . ASP A 1 105 ? 34.033 -40.943 10.475 1.00 0.00 105 ASP A N 1
ATOM 1462 C CA . ASP A 1 105 ? 33.802 -41.713 11.673 1.00 0.00 105 ASP A CA 1
ATOM 1463 C C . ASP A 1 105 ? 32.840 -40.962 12.560 1.00 0.00 105 ASP A C 1
ATOM 1464 O O . ASP A 1 105 ? 32.596 -41.368 13.697 1.00 0.00 105 ASP A O 1
ATOM 1473 N N . LYS A 1 106 ? 32.277 -39.834 12.067 1.00 0.00 106 LYS A N 1
ATOM 1474 C CA . LYS A 1 106 ? 31.352 -39.072 12.872 1.00 0.00 106 LYS A CA 1
ATOM 1475 C C . LYS A 1 106 ? 30.133 -38.780 12.055 1.00 0.00 106 LYS A C 1
ATOM 1476 O O . LYS A 1 106 ? 30.153 -38.825 10.826 1.00 0.00 106 LYS A O 1
ATOM 1495 N N . ILE A 1 107 ? 29.027 -38.470 12.761 1.00 0.00 107 ILE A N 1
ATOM 1496 C CA . ILE A 1 107 ? 27.778 -38.178 12.111 1.00 0.00 107 ILE A CA 1
ATOM 1497 C C . ILE A 1 107 ? 27.323 -36.837 12.589 1.00 0.00 107 ILE A C 1
ATOM 1498 O O . ILE A 1 107 ? 27.849 -36.287 13.561 1.00 0.00 107 ILE A O 1
ATOM 1514 N N . TYR A 1 108 ? 26.325 -36.270 11.887 1.00 0.00 108 TYR A N 1
ATOM 1515 C CA . TYR A 1 108 ? 25.775 -35.011 12.295 1.00 0.00 108 TYR A CA 1
ATOM 1516 C C . TYR A 1 108 ? 24.553 -35.353 13.090 1.00 0.00 108 TYR A C 1
ATOM 1517 O O . TYR A 1 108 ? 23.622 -35.974 12.577 1.00 0.00 108 TYR A O 1
ATOM 1535 N N . LEU A 1 109 ? 24.532 -34.942 14.375 1.00 0.00 109 LEU A N 1
ATOM 1536 C CA . LEU A 1 109 ? 23.415 -35.257 15.232 1.00 0.00 109 LEU A CA 1
ATOM 1537 C C . LEU A 1 109 ? 22.708 -33.978 15.568 1.00 0.00 109 LEU A C 1
ATOM 1538 O O . LEU A 1 109 ? 23.328 -32.999 15.981 1.00 0.00 109 LEU A O 1
ATOM 1554 N N . TRP A 1 110 ? 21.371 -33.967 15.379 1.00 0.00 110 TRP A N 1
ATOM 1555 C CA . TRP A 1 110 ? 20.581 -32.794 15.677 1.00 0.00 110 TRP A CA 1
ATOM 1556 C C . TRP A 1 110 ? 20.399 -32.745 17.169 1.00 0.00 110 TRP A C 1
ATOM 1557 O O . TRP A 1 110 ? 20.116 -33.763 17.801 1.00 0.00 110 TRP A O 1
ATOM 1578 N N . ILE A 1 111 ? 20.549 -31.542 17.771 1.00 0.00 111 ILE A N 1
ATOM 1579 C CA . ILE A 1 111 ? 20.397 -31.421 19.201 1.00 0.00 111 ILE A CA 1
ATOM 1580 C C . ILE A 1 111 ? 19.351 -30.378 19.491 1.00 0.00 111 ILE A C 1
ATOM 1581 O O . ILE A 1 111 ? 18.907 -29.648 18.605 1.00 0.00 111 ILE A O 1
ATOM 1597 N N . HIS A 1 112 ? 18.955 -30.294 20.787 1.00 0.00 112 HIS A N 1
ATOM 1598 C CA . HIS A 1 112 ? 17.919 -29.379 21.238 1.00 0.00 112 HIS A CA 1
ATOM 1599 C C . HIS A 1 112 ? 18.288 -27.945 20.944 1.00 0.00 112 HIS A C 1
ATOM 1600 O O . HIS A 1 112 ? 17.415 -27.080 20.915 1.00 0.00 112 HIS A O 1
ATOM 1614 N N . ARG A 1 113 ? 19.588 -27.650 20.734 1.00 0.00 113 ARG A N 1
ATOM 1615 C CA . ARG A 1 113 ? 19.997 -26.287 20.462 1.00 0.00 113 ARG A CA 1
ATOM 1616 C C . ARG A 1 113 ? 19.320 -25.810 19.202 1.00 0.00 113 ARG A C 1
ATOM 1617 O O . ARG A 1 113 ? 18.959 -24.638 19.099 1.00 0.00 113 ARG A O 1
ATOM 1638 N N . GLY A 1 114 ? 19.139 -26.707 18.205 1.00 0.00 114 GLY A N 1
ATOM 1639 C CA . GLY A 1 114 ? 18.481 -26.306 16.980 1.00 0.00 114 GLY A CA 1
ATOM 1640 C C . GLY A 1 114 ? 19.447 -26.420 15.845 1.00 0.00 114 GLY A C 1
ATOM 1641 O O . GLY A 1 114 ? 19.152 -25.992 14.732 1.00 0.00 114 GLY A O 1
ATOM 1645 N N . TYR A 1 115 ? 20.627 -27.018 16.090 1.00 0.00 115 TYR A N 1
ATOM 1646 C CA . TYR A 1 115 ? 21.596 -27.164 15.038 1.00 0.00 115 TYR A CA 1
ATOM 1647 C C . TYR A 1 115 ? 22.231 -28.511 15.185 1.00 0.00 115 TYR A C 1
ATOM 1648 O O . TYR A 1 115 ? 22.072 -29.183 16.204 1.00 0.00 115 TYR A O 1
ATOM 1666 N N . TYR A 1 116 ? 22.953 -28.946 14.132 1.00 0.00 116 TYR A N 1
ATOM 1667 C CA . TYR A 1 116 ? 23.576 -30.244 14.143 1.00 0.00 116 TYR A CA 1
ATOM 1668 C C . TYR A 1 116 ? 24.983 -30.114 14.648 1.00 0.00 116 TYR A C 1
ATOM 1669 O O . TYR A 1 116 ? 25.682 -29.139 14.365 1.00 0.00 116 TYR A O 1
ATOM 1687 N N . ILE A 1 117 ? 25.429 -31.148 15.398 1.00 0.00 117 ILE A N 1
ATOM 1688 C CA . ILE A 1 117 ? 26.762 -31.160 15.943 1.00 0.00 117 ILE A CA 1
ATOM 1689 C C . ILE A 1 117 ? 27.470 -32.344 15.356 1.00 0.00 117 ILE A C 1
ATOM 1690 O O . ILE A 1 117 ? 26.844 -33.319 14.940 1.00 0.00 117 ILE A O 1
ATOM 1706 N N . CYS A 1 118 ? 28.816 -32.274 15.308 1.00 0.00 118 CYS A N 1
ATOM 1707 C CA . CYS A 1 118 ? 29.599 -33.352 14.748 1.00 0.00 118 CYS A CA 1
ATOM 1708 C C . CYS A 1 118 ? 30.007 -34.227 15.891 1.00 0.00 118 CYS A C 1
ATOM 1709 O O . CYS A 1 118 ? 30.801 -33.820 16.729 1.00 0.00 118 CYS A O 1
ATOM 1716 N N . ILE A 1 119 ? 29.490 -35.474 15.943 1.00 0.00 119 ILE A N 1
ATOM 1717 C CA . ILE A 1 119 ? 29.830 -36.339 17.045 1.00 0.00 119 ILE A CA 1
ATOM 1718 C C . ILE A 1 119 ? 29.851 -37.757 16.543 1.00 0.00 119 ILE A C 1
ATOM 1719 O O . ILE A 1 119 ? 29.195 -38.097 15.559 1.00 0.00 119 ILE A O 1
ATOM 1735 N N . THR A 1 120 ? 30.652 -38.617 17.215 1.00 0.00 120 THR A N 1
ATOM 1736 C CA . THR A 1 120 ? 30.747 -40.009 16.840 1.00 0.00 120 THR A CA 1
ATOM 1737 C C . THR A 1 120 ? 29.428 -40.638 17.212 1.00 0.00 120 THR A C 1
ATOM 1738 O O . THR A 1 120 ? 28.926 -40.434 18.318 1.00 0.00 120 THR A O 1
ATOM 1749 N N . PRO A 1 121 ? 28.850 -41.405 16.306 1.00 0.00 121 PRO A N 1
ATOM 1750 C CA . PRO A 1 121 ? 27.556 -42.029 16.554 1.00 0.00 121 PRO A CA 1
ATOM 1751 C C . PRO A 1 121 ? 27.586 -43.082 17.629 1.00 0.00 121 PRO A C 1
ATOM 1752 O O . PRO A 1 121 ? 28.317 -44.067 17.514 1.00 0.00 121 PRO A O 1
ATOM 1763 N N . PRO A 1 122 ? 26.816 -42.912 18.683 1.00 0.00 122 PRO A N 1
ATOM 1764 C CA . PRO A 1 122 ? 26.748 -43.894 19.746 1.00 0.00 122 PRO A CA 1
ATOM 1765 C C . PRO A 1 122 ? 25.863 -45.051 19.391 1.00 0.00 122 PRO A C 1
ATOM 1766 O O . PRO A 1 122 ? 24.862 -44.892 18.691 1.00 0.00 122 PRO A O 1
ATOM 1777 N N . GLN A 1 123 ? 26.220 -46.257 19.879 1.00 0.00 123 GLN A N 1
ATOM 1778 C CA . GLN A 1 123 ? 25.430 -47.426 19.601 1.00 0.00 123 GLN A CA 1
ATOM 1779 C C . GLN A 1 123 ? 24.342 -47.483 20.643 1.00 0.00 123 GLN A C 1
ATOM 1780 O O . GLN A 1 123 ? 24.619 -47.542 21.841 1.00 0.00 123 GLN A O 1
ATOM 1794 N N . PRO A 1 124 ? 23.096 -47.465 20.216 1.00 0.00 124 PRO A N 1
ATOM 1795 C CA . PRO A 1 124 ? 21.983 -47.517 21.146 1.00 0.00 124 PRO A CA 1
ATOM 1796 C C . PRO A 1 124 ? 21.705 -48.905 21.643 1.00 0.00 124 PRO A C 1
ATOM 1797 O O . PRO A 1 124 ? 21.004 -49.031 22.683 1.00 0.00 124 PRO A O 1
ATOM 1809 N N . LYS A 1 1 ? 20.300 -45.965 -21.917 1.00 0.00 1 LYS A N 2
ATOM 1810 C CA . LYS A 1 1 ? 19.247 -45.206 -21.184 1.00 0.00 1 LYS A CA 2
ATOM 1811 C C . LYS A 1 1 ? 19.589 -45.082 -19.723 1.00 0.00 1 LYS A C 2
ATOM 1812 O O . LYS A 1 1 ? 18.708 -44.992 -18.870 1.00 0.00 1 LYS A O 2
ATOM 1833 N N . SER A 1 2 ? 20.902 -45.071 -19.405 1.00 0.00 2 SER A N 2
ATOM 1834 C CA . SER A 1 2 ? 21.326 -44.954 -18.033 1.00 0.00 2 SER A CA 2
ATOM 1835 C C . SER A 1 2 ? 22.355 -43.870 -17.984 1.00 0.00 2 SER A C 2
ATOM 1836 O O . SER A 1 2 ? 23.083 -43.648 -18.951 1.00 0.00 2 SER A O 2
ATOM 1844 N N . HIS A 1 3 ? 22.441 -43.168 -16.836 1.00 0.00 3 HIS A N 2
ATOM 1845 C CA . HIS A 1 3 ? 23.401 -42.104 -16.697 1.00 0.00 3 HIS A CA 2
ATOM 1846 C C . HIS A 1 3 ? 24.172 -42.361 -15.439 1.00 0.00 3 HIS A C 2
ATOM 1847 O O . HIS A 1 3 ? 23.599 -42.503 -14.361 1.00 0.00 3 HIS A O 2
ATOM 1861 N N . THR A 1 4 ? 25.516 -42.450 -15.565 1.00 0.00 4 THR A N 2
ATOM 1862 C CA . THR A 1 4 ? 26.357 -42.689 -14.413 1.00 0.00 4 THR A CA 2
ATOM 1863 C C . THR A 1 4 ? 26.348 -41.456 -13.555 1.00 0.00 4 THR A C 2
ATOM 1864 O O . THR A 1 4 ? 26.250 -41.538 -12.333 1.00 0.00 4 THR A O 2
ATOM 1875 N N . THR A 1 5 ? 26.449 -40.269 -14.192 1.00 0.00 5 THR A N 2
ATOM 1876 C CA . THR A 1 5 ? 26.462 -39.029 -13.453 1.00 0.00 5 THR A CA 2
ATOM 1877 C C . THR A 1 5 ? 25.046 -38.666 -13.101 1.00 0.00 5 THR A C 2
ATOM 1878 O O . THR A 1 5 ? 24.094 -39.117 -13.734 1.00 0.00 5 THR A O 2
ATOM 1889 N N . CYS A 1 6 ? 24.887 -37.802 -12.075 1.00 0.00 6 CYS A N 2
ATOM 1890 C CA . CYS A 1 6 ? 23.572 -37.388 -11.642 1.00 0.00 6 CYS A CA 2
ATOM 1891 C C . CYS A 1 6 ? 23.067 -36.362 -12.616 1.00 0.00 6 CYS A C 2
ATOM 1892 O O . CYS A 1 6 ? 23.841 -35.599 -13.197 1.00 0.00 6 CYS A O 2
ATOM 1899 N N . PRO A 1 7 ? 21.765 -36.328 -12.794 1.00 0.00 7 PRO A N 2
ATOM 1900 C CA . PRO A 1 7 ? 21.139 -35.372 -13.691 1.00 0.00 7 PRO A CA 2
ATOM 1901 C C . PRO A 1 7 ? 21.121 -33.986 -13.120 1.00 0.00 7 PRO A C 2
ATOM 1902 O O . PRO A 1 7 ? 21.159 -33.803 -11.901 1.00 0.00 7 PRO A O 2
ATOM 1913 N N . THR A 1 8 ? 21.052 -32.968 -14.000 1.00 0.00 8 THR A N 2
ATOM 1914 C CA . THR A 1 8 ? 21.038 -31.605 -13.534 1.00 0.00 8 THR A CA 2
ATOM 1915 C C . THR A 1 8 ? 19.608 -31.163 -13.509 1.00 0.00 8 THR A C 2
ATOM 1916 O O . THR A 1 8 ? 18.920 -31.184 -14.528 1.00 0.00 8 THR A O 2
ATOM 1927 N N . SER A 1 9 ? 19.129 -30.746 -12.318 1.00 0.00 9 SER A N 2
ATOM 1928 C CA . SER A 1 9 ? 17.766 -30.296 -12.188 1.00 0.00 9 SER A CA 2
ATOM 1929 C C . SER A 1 9 ? 17.691 -28.917 -12.782 1.00 0.00 9 SER A C 2
ATOM 1930 O O . SER A 1 9 ? 18.662 -28.163 -12.757 1.00 0.00 9 SER A O 2
ATOM 1938 N N . THR A 1 10 ? 16.513 -28.549 -13.330 1.00 0.00 10 THR A N 2
ATOM 1939 C CA . THR A 1 10 ? 16.359 -27.244 -13.934 1.00 0.00 10 THR A CA 2
ATOM 1940 C C . THR A 1 10 ? 15.683 -26.334 -12.947 1.00 0.00 10 THR A C 2
ATOM 1941 O O . THR A 1 10 ? 15.465 -25.157 -13.223 1.00 0.00 10 THR A O 2
ATOM 1952 N N . GLU A 1 11 ? 15.340 -26.870 -11.755 1.00 0.00 11 GLU A N 2
ATOM 1953 C CA . GLU A 1 11 ? 14.679 -26.075 -10.748 1.00 0.00 11 GLU A CA 2
ATOM 1954 C C . GLU A 1 11 ? 15.705 -25.643 -9.737 1.00 0.00 11 GLU A C 2
ATOM 1955 O O . GLU A 1 11 ? 15.355 -25.152 -8.665 1.00 0.00 11 GLU A O 2
ATOM 1967 N N . ILE A 1 12 ? 17.006 -25.814 -10.059 1.00 0.00 12 ILE A N 2
ATOM 1968 C CA . ILE A 1 12 ? 18.045 -25.439 -9.130 1.00 0.00 12 ILE A CA 2
ATOM 1969 C C . ILE A 1 12 ? 18.984 -24.513 -9.845 1.00 0.00 12 ILE A C 2
ATOM 1970 O O . ILE A 1 12 ? 18.909 -24.338 -11.060 1.00 0.00 12 ILE A O 2
ATOM 1986 N N . ASP A 1 13 ? 19.904 -23.895 -9.079 1.00 0.00 13 ASP A N 2
ATOM 1987 C CA . ASP A 1 13 ? 20.857 -22.987 -9.654 1.00 0.00 13 ASP A CA 2
ATOM 1988 C C . ASP A 1 13 ? 22.115 -23.154 -8.853 1.00 0.00 13 ASP A C 2
ATOM 1989 O O . ASP A 1 13 ? 22.138 -23.906 -7.881 1.00 0.00 13 ASP A O 2
ATOM 1998 N N . SER A 1 14 ? 23.211 -22.477 -9.267 1.00 0.00 14 SER A N 2
ATOM 1999 C CA . SER A 1 14 ? 24.458 -22.586 -8.545 1.00 0.00 14 SER A CA 2
ATOM 2000 C C . SER A 1 14 ? 24.296 -21.932 -7.200 1.00 0.00 14 SER A C 2
ATOM 2001 O O . SER A 1 14 ? 23.588 -20.935 -7.055 1.00 0.00 14 SER A O 2
ATOM 2009 N N . CYS A 1 15 ? 24.985 -22.489 -6.180 1.00 0.00 15 CYS A N 2
ATOM 2010 C CA . CYS A 1 15 ? 24.917 -21.930 -4.849 1.00 0.00 15 CYS A CA 2
ATOM 2011 C C . CYS A 1 15 ? 26.003 -20.905 -4.736 1.00 0.00 15 CYS A C 2
ATOM 2012 O O . CYS A 1 15 ? 27.044 -21.016 -5.378 1.00 0.00 15 CYS A O 2
ATOM 2019 N N . SER A 1 16 ? 25.773 -19.870 -3.893 1.00 0.00 16 SER A N 2
ATOM 2020 C CA . SER A 1 16 ? 26.763 -18.829 -3.707 1.00 0.00 16 SER A CA 2
ATOM 2021 C C . SER A 1 16 ? 27.992 -19.451 -3.101 1.00 0.00 16 SER A C 2
ATOM 2022 O O . SER A 1 16 ? 29.113 -19.153 -3.506 1.00 0.00 16 SER A O 2
ATOM 2030 N N . ASN A 1 17 ? 27.794 -20.331 -2.096 1.00 0.00 17 ASN A N 2
ATOM 2031 C CA . ASN A 1 17 ? 28.911 -20.973 -1.453 1.00 0.00 17 ASN A CA 2
ATOM 2032 C C . ASN A 1 17 ? 28.985 -22.376 -1.981 1.00 0.00 17 ASN A C 2
ATOM 2033 O O . ASN A 1 17 ? 27.975 -23.071 -2.097 1.00 0.00 17 ASN A O 2
ATOM 2044 N N . ASP A 1 18 ? 30.219 -22.826 -2.294 1.00 0.00 18 ASP A N 2
ATOM 2045 C CA . ASP A 1 18 ? 30.423 -24.144 -2.848 1.00 0.00 18 ASP A CA 2
ATOM 2046 C C . ASP A 1 18 ? 30.499 -25.166 -1.745 1.00 0.00 18 ASP A C 2
ATOM 2047 O O . ASP A 1 18 ? 30.621 -26.353 -2.024 1.00 0.00 18 ASP A O 2
ATOM 2056 N N . ASN A 1 19 ? 30.418 -24.742 -0.463 1.00 0.00 19 ASN A N 2
ATOM 2057 C CA . ASN A 1 19 ? 30.518 -25.696 0.623 1.00 0.00 19 ASN A CA 2
ATOM 2058 C C . ASN A 1 19 ? 29.141 -26.225 0.937 1.00 0.00 19 ASN A C 2
ATOM 2059 O O . ASN A 1 19 ? 28.934 -26.855 1.969 1.00 0.00 19 ASN A O 2
ATOM 2070 N N . ASN A 1 20 ? 28.150 -25.962 0.063 1.00 0.00 20 ASN A N 2
ATOM 2071 C CA . ASN A 1 20 ? 26.818 -26.454 0.315 1.00 0.00 20 ASN A CA 2
ATOM 2072 C C . ASN A 1 20 ? 26.741 -27.883 -0.150 1.00 0.00 20 ASN A C 2
ATOM 2073 O O . ASN A 1 20 ? 27.493 -28.319 -1.023 1.00 0.00 20 ASN A O 2
ATOM 2084 N N . ALA A 1 21 ? 25.808 -28.647 0.458 1.00 0.00 21 ALA A N 2
ATOM 2085 C CA . ALA A 1 21 ? 25.627 -30.031 0.108 1.00 0.00 21 ALA A CA 2
ATOM 2086 C C . ALA A 1 21 ? 24.839 -30.101 -1.166 1.00 0.00 21 ALA A C 2
ATOM 2087 O O . ALA A 1 21 ? 24.096 -29.183 -1.516 1.00 0.00 21 ALA A O 2
ATOM 2094 N N . CYS A 1 22 ? 24.989 -31.225 -1.894 1.00 0.00 22 CYS A N 2
ATOM 2095 C CA . CYS A 1 22 ? 24.283 -31.394 -3.137 1.00 0.00 22 CYS A CA 2
ATOM 2096 C C . CYS A 1 22 ? 24.053 -32.858 -3.330 1.00 0.00 22 CYS A C 2
ATOM 2097 O O . CYS A 1 22 ? 24.944 -33.578 -3.771 1.00 0.00 22 CYS A O 2
ATOM 2104 N N . GLY A 1 23 ? 22.829 -33.332 -3.021 1.00 0.00 23 GLY A N 2
ATOM 2105 C CA . GLY A 1 23 ? 22.524 -34.727 -3.202 1.00 0.00 23 GLY A CA 2
ATOM 2106 C C . GLY A 1 23 ? 21.875 -35.234 -1.964 1.00 0.00 23 GLY A C 2
ATOM 2107 O O . GLY A 1 23 ? 22.398 -35.093 -0.861 1.00 0.00 23 GLY A O 2
ATOM 2111 N N . LYS A 1 24 ? 20.702 -35.861 -2.149 1.00 0.00 24 LYS A N 2
ATOM 2112 C CA . LYS A 1 24 ? 19.964 -36.407 -1.057 1.00 0.00 24 LYS A CA 2
ATOM 2113 C C . LYS A 1 24 ? 19.425 -37.720 -1.539 1.00 0.00 24 LYS A C 2
ATOM 2114 O O . LYS A 1 24 ? 18.913 -37.824 -2.656 1.00 0.00 24 LYS A O 2
ATOM 2133 N N . ASP A 1 25 ? 19.547 -38.765 -0.697 1.00 0.00 25 ASP A N 2
ATOM 2134 C CA . ASP A 1 25 ? 19.079 -40.077 -1.072 1.00 0.00 25 ASP A CA 2
ATOM 2135 C C . ASP A 1 25 ? 17.653 -40.203 -0.611 1.00 0.00 25 ASP A C 2
ATOM 2136 O O . ASP A 1 25 ? 17.386 -40.322 0.583 1.00 0.00 25 ASP A O 2
ATOM 2145 N N . VAL A 1 26 ? 16.699 -40.185 -1.573 1.00 0.00 26 VAL A N 2
ATOM 2146 C CA . VAL A 1 26 ? 15.301 -40.302 -1.220 1.00 0.00 26 VAL A CA 2
ATOM 2147 C C . VAL A 1 26 ? 14.750 -41.545 -1.863 1.00 0.00 26 VAL A C 2
ATOM 2148 O O . VAL A 1 26 ? 14.322 -42.470 -1.177 1.00 0.00 26 VAL A O 2
ATOM 2161 N N . SER A 1 27 ? 14.754 -41.589 -3.215 1.00 0.00 27 SER A N 2
ATOM 2162 C CA . SER A 1 27 ? 14.211 -42.730 -3.923 1.00 0.00 27 SER A CA 2
ATOM 2163 C C . SER A 1 27 ? 15.335 -43.612 -4.387 1.00 0.00 27 SER A C 2
ATOM 2164 O O . SER A 1 27 ? 15.111 -44.576 -5.116 1.00 0.00 27 SER A O 2
ATOM 2172 N N . GLY A 1 28 ? 16.581 -43.302 -3.974 1.00 0.00 28 GLY A N 2
ATOM 2173 C CA . GLY A 1 28 ? 17.711 -44.095 -4.401 1.00 0.00 28 GLY A CA 2
ATOM 2174 C C . GLY A 1 28 ? 18.378 -43.356 -5.518 1.00 0.00 28 GLY A C 2
ATOM 2175 O O . GLY A 1 28 ? 19.501 -43.671 -5.902 1.00 0.00 28 GLY A O 2
ATOM 2179 N N . SER A 1 29 ? 17.685 -42.337 -6.064 1.00 0.00 29 SER A N 2
ATOM 2180 C CA . SER A 1 29 ? 18.245 -41.550 -7.131 1.00 0.00 29 SER A CA 2
ATOM 2181 C C . SER A 1 29 ? 18.816 -40.326 -6.489 1.00 0.00 29 SER A C 2
ATOM 2182 O O . SER A 1 29 ? 18.251 -39.792 -5.535 1.00 0.00 29 SER A O 2
ATOM 2190 N N . CYS A 1 30 ? 19.963 -39.841 -7.007 1.00 0.00 30 CYS A N 2
ATOM 2191 C CA . CYS A 1 30 ? 20.578 -38.674 -6.425 1.00 0.00 30 CYS A CA 2
ATOM 2192 C C . CYS A 1 30 ? 19.864 -37.460 -6.939 1.00 0.00 30 CYS A C 2
ATOM 2193 O O . CYS A 1 30 ? 19.876 -37.169 -8.133 1.00 0.00 30 CYS A O 2
ATOM 2200 N N . SER A 1 31 ? 19.220 -36.716 -6.019 1.00 0.00 31 SER A N 2
ATOM 2201 C CA . SER A 1 31 ? 18.514 -35.520 -6.399 1.00 0.00 31 SER A CA 2
ATOM 2202 C C . SER A 1 31 ? 19.469 -34.376 -6.259 1.00 0.00 31 SER A C 2
ATOM 2203 O O . SER A 1 31 ? 20.131 -34.244 -5.236 1.00 0.00 31 SER A O 2
ATOM 2211 N N . SER A 1 32 ? 19.544 -33.494 -7.277 1.00 0.00 32 SER A N 2
ATOM 2212 C CA . SER A 1 32 ? 20.434 -32.366 -7.187 1.00 0.00 32 SER A CA 2
ATOM 2213 C C . SER A 1 32 ? 19.635 -31.279 -6.540 1.00 0.00 32 SER A C 2
ATOM 2214 O O . SER A 1 32 ? 18.617 -30.839 -7.071 1.00 0.00 32 SER A O 2
ATOM 2222 N N . LEU A 1 33 ? 20.099 -30.820 -5.361 1.00 0.00 33 LEU A N 2
ATOM 2223 C CA . LEU A 1 33 ? 19.371 -29.811 -4.627 1.00 0.00 33 LEU A CA 2
ATOM 2224 C C . LEU A 1 33 ? 19.912 -28.459 -4.997 1.00 0.00 33 LEU A C 2
ATOM 2225 O O . LEU A 1 33 ? 19.179 -27.473 -5.014 1.00 0.00 33 LEU A O 2
ATOM 2241 N N . CYS A 1 34 ? 21.223 -28.379 -5.291 1.00 0.00 34 CYS A N 2
ATOM 2242 C CA . CYS A 1 34 ? 21.808 -27.112 -5.649 1.00 0.00 34 CYS A CA 2
ATOM 2243 C C . CYS A 1 34 ? 23.011 -27.402 -6.480 1.00 0.00 34 CYS A C 2
ATOM 2244 O O . CYS A 1 34 ? 23.747 -28.344 -6.217 1.00 0.00 34 CYS A O 2
ATOM 2251 N N . ASN A 1 35 ? 23.244 -26.565 -7.507 1.00 0.00 35 ASN A N 2
ATOM 2252 C CA . ASN A 1 35 ? 24.375 -26.768 -8.374 1.00 0.00 35 ASN A CA 2
ATOM 2253 C C . ASN A 1 35 ? 25.600 -26.290 -7.648 1.00 0.00 35 ASN A C 2
ATOM 2254 O O . ASN A 1 35 ? 25.597 -25.241 -7.002 1.00 0.00 35 ASN A O 2
ATOM 2265 N N . CYS A 1 36 ? 26.693 -27.071 -7.744 1.00 0.00 36 CYS A N 2
ATOM 2266 C CA . CYS A 1 36 ? 27.920 -26.699 -7.085 1.00 0.00 36 CYS A CA 2
ATOM 2267 C C . CYS A 1 36 ? 28.817 -26.124 -8.130 1.00 0.00 36 CYS A C 2
ATOM 2268 O O . CYS A 1 36 ? 28.940 -26.671 -9.221 1.00 0.00 36 CYS A O 2
ATOM 2275 N N . GLY A 1 37 ? 29.480 -24.993 -7.812 1.00 0.00 37 GLY A N 2
ATOM 2276 C CA . GLY A 1 37 ? 30.373 -24.375 -8.763 1.00 0.00 37 GLY A CA 2
ATOM 2277 C C . GLY A 1 37 ? 29.568 -23.850 -9.915 1.00 0.00 37 GLY A C 2
ATOM 2278 O O . GLY A 1 37 ? 28.608 -23.109 -9.730 1.00 0.00 37 GLY A O 2
ATOM 2282 N N . ASN A 1 38 ? 29.957 -24.238 -11.149 1.00 0.00 38 ASN A N 2
ATOM 2283 C CA . ASN A 1 38 ? 29.266 -23.762 -12.325 1.00 0.00 38 ASN A CA 2
ATOM 2284 C C . ASN A 1 38 ? 28.234 -24.775 -12.741 1.00 0.00 38 ASN A C 2
ATOM 2285 O O . ASN A 1 38 ? 27.551 -24.582 -13.745 1.00 0.00 38 ASN A O 2
ATOM 2296 N N . GLY A 1 39 ? 28.086 -25.881 -11.979 1.00 0.00 39 GLY A N 2
ATOM 2297 C CA . GLY A 1 39 ? 27.111 -26.883 -12.349 1.00 0.00 39 GLY A CA 2
ATOM 2298 C C . GLY A 1 39 ? 27.761 -28.228 -12.279 1.00 0.00 39 GLY A C 2
ATOM 2299 O O . GLY A 1 39 ? 27.821 -28.953 -13.269 1.00 0.00 39 GLY A O 2
ATOM 2303 N N . GLN A 1 40 ? 28.271 -28.591 -11.086 1.00 0.00 40 GLN A N 2
ATOM 2304 C CA . GLN A 1 40 ? 28.894 -29.878 -10.910 1.00 0.00 40 GLN A CA 2
ATOM 2305 C C . GLN A 1 40 ? 27.777 -30.882 -10.819 1.00 0.00 40 GLN A C 2
ATOM 2306 O O . GLN A 1 40 ? 26.727 -30.603 -10.243 1.00 0.00 40 GLN A O 2
ATOM 2320 N N . THR A 1 41 ? 27.987 -32.085 -11.399 1.00 0.00 41 THR A N 2
ATOM 2321 C CA . THR A 1 41 ? 26.963 -33.112 -11.389 1.00 0.00 41 THR A CA 2
ATOM 2322 C C . THR A 1 41 ? 26.689 -33.552 -9.968 1.00 0.00 41 THR A C 2
ATOM 2323 O O . THR A 1 41 ? 25.606 -34.049 -9.676 1.00 0.00 41 THR A O 2
ATOM 2334 N N . CYS A 1 42 ? 27.687 -33.398 -9.063 1.00 0.00 42 CYS A N 2
ATOM 2335 C CA . CYS A 1 42 ? 27.536 -33.768 -7.661 1.00 0.00 42 CYS A CA 2
ATOM 2336 C C . CYS A 1 42 ? 27.754 -35.253 -7.503 1.00 0.00 42 CYS A C 2
ATOM 2337 O O . CYS A 1 42 ? 28.054 -35.720 -6.408 1.00 0.00 42 CYS A O 2
ATOM 2344 N N . PHE A 1 43 ? 27.620 -36.035 -8.599 1.00 0.00 43 PHE A N 2
ATOM 2345 C CA . PHE A 1 43 ? 27.827 -37.470 -8.529 1.00 0.00 43 PHE A CA 2
ATOM 2346 C C . PHE A 1 43 ? 29.268 -37.745 -8.201 1.00 0.00 43 PHE A C 2
ATOM 2347 O O . PHE A 1 43 ? 29.585 -38.623 -7.401 1.00 0.00 43 PHE A O 2
ATOM 2364 N N . THR A 1 44 ? 30.177 -36.977 -8.826 1.00 0.00 44 THR A N 2
ATOM 2365 C CA . THR A 1 44 ? 31.592 -37.179 -8.637 1.00 0.00 44 THR A CA 2
ATOM 2366 C C . THR A 1 44 ? 32.006 -36.708 -7.263 1.00 0.00 44 THR A C 2
ATOM 2367 O O . THR A 1 44 ? 33.153 -36.891 -6.864 1.00 0.00 44 THR A O 2
ATOM 2378 N N . ASP A 1 45 ? 31.075 -36.092 -6.502 1.00 0.00 45 ASP A N 2
ATOM 2379 C CA . ASP A 1 45 ? 31.399 -35.621 -5.176 1.00 0.00 45 ASP A CA 2
ATOM 2380 C C . ASP A 1 45 ? 30.883 -36.629 -4.182 1.00 0.00 45 ASP A C 2
ATOM 2381 O O . ASP A 1 45 ? 30.744 -36.331 -2.996 1.00 0.00 45 ASP A O 2
ATOM 2390 N N . SER A 1 46 ? 30.598 -37.867 -4.653 1.00 0.00 46 SER A N 2
ATOM 2391 C CA . SER A 1 46 ? 30.089 -38.904 -3.777 1.00 0.00 46 SER A CA 2
ATOM 2392 C C . SER A 1 46 ? 31.183 -39.355 -2.845 1.00 0.00 46 SER A C 2
ATOM 2393 O O . SER A 1 46 ? 30.919 -40.034 -1.856 1.00 0.00 46 SER A O 2
ATOM 2401 N N . ASN A 1 47 ? 32.448 -38.981 -3.136 1.00 0.00 47 ASN A N 2
ATOM 2402 C CA . ASN A 1 47 ? 33.548 -39.386 -2.289 1.00 0.00 47 ASN A CA 2
ATOM 2403 C C . ASN A 1 47 ? 33.585 -38.485 -1.081 1.00 0.00 47 ASN A C 2
ATOM 2404 O O . ASN A 1 47 ? 34.356 -38.718 -0.153 1.00 0.00 47 ASN A O 2
ATOM 2415 N N . HIS A 1 48 ? 32.738 -37.432 -1.069 1.00 0.00 48 HIS A N 2
ATOM 2416 C CA . HIS A 1 48 ? 32.710 -36.516 0.048 1.00 0.00 48 HIS A CA 2
ATOM 2417 C C . HIS A 1 48 ? 31.406 -36.712 0.769 1.00 0.00 48 HIS A C 2
ATOM 2418 O O . HIS A 1 48 ? 30.900 -35.795 1.418 1.00 0.00 48 HIS A O 2
ATOM 2432 N N . THR A 1 49 ? 30.811 -37.923 0.644 1.00 0.00 49 THR A N 2
ATOM 2433 C CA . THR A 1 49 ? 29.546 -38.201 1.293 1.00 0.00 49 THR A CA 2
ATOM 2434 C C . THR A 1 49 ? 29.723 -38.088 2.785 1.00 0.00 49 THR A C 2
ATOM 2435 O O . THR A 1 49 ? 30.805 -38.321 3.328 1.00 0.00 49 THR A O 2
ATOM 2446 N N . ILE A 1 50 ? 28.627 -37.713 3.474 1.00 0.00 50 ILE A N 2
ATOM 2447 C CA . ILE A 1 50 ? 28.658 -37.552 4.904 1.00 0.00 50 ILE A CA 2
ATOM 2448 C C . ILE A 1 50 ? 27.508 -38.328 5.476 1.00 0.00 50 ILE A C 2
ATOM 2449 O O . ILE A 1 50 ? 26.580 -38.705 4.760 1.00 0.00 50 ILE A O 2
ATOM 2465 N N . THR A 1 51 ? 27.550 -38.578 6.807 1.00 0.00 51 THR A N 2
ATOM 2466 C CA . THR A 1 51 ? 26.485 -39.309 7.455 1.00 0.00 51 THR A CA 2
ATOM 2467 C C . THR A 1 51 ? 25.761 -38.333 8.334 1.00 0.00 51 THR A C 2
ATOM 2468 O O . THR A 1 51 ? 26.357 -37.694 9.200 1.00 0.00 51 THR A O 2
ATOM 2479 N N . LEU A 1 52 ? 24.433 -38.224 8.132 1.00 0.00 52 LEU A N 2
ATOM 2480 C CA . LEU A 1 52 ? 23.629 -37.306 8.897 1.00 0.00 52 LEU A CA 2
ATOM 2481 C C . LEU A 1 52 ? 22.587 -38.119 9.605 1.00 0.00 52 LEU A C 2
ATOM 2482 O O . LEU A 1 52 ? 21.918 -38.953 8.996 1.00 0.00 52 LEU A O 2
ATOM 2498 N N . VAL A 1 53 ? 22.443 -37.905 10.935 1.00 0.00 53 VAL A N 2
ATOM 2499 C CA . VAL A 1 53 ? 21.457 -38.640 11.695 1.00 0.00 53 VAL A CA 2
ATOM 2500 C C . VAL A 1 53 ? 20.469 -37.642 12.243 1.00 0.00 53 VAL A C 2
ATOM 2501 O O . VAL A 1 53 ? 20.702 -37.010 13.276 1.00 0.00 53 VAL A O 2
ATOM 2514 N N . PRO A 1 54 ? 19.358 -37.482 11.550 1.00 0.00 54 PRO A N 2
ATOM 2515 C CA . PRO A 1 54 ? 18.319 -36.556 11.969 1.00 0.00 54 PRO A CA 2
ATOM 2516 C C . PRO A 1 54 ? 17.507 -37.057 13.125 1.00 0.00 54 PRO A C 2
ATOM 2517 O O . PRO A 1 54 ? 16.975 -36.272 13.907 1.00 0.00 54 PRO A O 2
ATOM 2528 N N . TYR A 1 55 ? 17.393 -38.393 13.256 1.00 0.00 55 TYR A N 2
ATOM 2529 C CA . TYR A 1 55 ? 16.615 -38.950 14.330 1.00 0.00 55 TYR A CA 2
ATOM 2530 C C . TYR A 1 55 ? 17.057 -40.368 14.547 1.00 0.00 55 TYR A C 2
ATOM 2531 O O . TYR A 1 55 ? 17.727 -40.966 13.707 1.00 0.00 55 TYR A O 2
ATOM 2549 N N . TYR A 1 56 ? 16.678 -40.931 15.716 1.00 0.00 56 TYR A N 2
ATOM 2550 C CA . TYR A 1 56 ? 17.030 -42.290 16.043 1.00 0.00 56 TYR A CA 2
ATOM 2551 C C . TYR A 1 56 ? 15.767 -43.095 16.000 1.00 0.00 56 TYR A C 2
ATOM 2552 O O . TYR A 1 56 ? 14.671 -42.563 16.179 1.00 0.00 56 TYR A O 2
ATOM 2570 N N . THR A 1 57 ? 15.900 -44.417 15.760 1.00 0.00 57 THR A N 2
ATOM 2571 C CA . THR A 1 57 ? 14.742 -45.275 15.704 1.00 0.00 57 THR A CA 2
ATOM 2572 C C . THR A 1 57 ? 14.964 -46.377 16.695 1.00 0.00 57 THR A C 2
ATOM 2573 O O . THR A 1 57 ? 16.069 -46.559 17.205 1.00 0.00 57 THR A O 2
ATOM 2584 N N . GLU A 1 58 ? 13.896 -47.147 16.994 1.00 0.00 58 GLU A N 2
ATOM 2585 C CA . GLU A 1 58 ? 14.005 -48.231 17.942 1.00 0.00 58 GLU A CA 2
ATOM 2586 C C . GLU A 1 58 ? 14.834 -49.336 17.338 1.00 0.00 58 GLU A C 2
ATOM 2587 O O . GLU A 1 58 ? 15.281 -50.238 18.041 1.00 0.00 58 GLU A O 2
ATOM 2599 N N . ASP A 1 59 ? 15.061 -49.287 16.005 1.00 0.00 59 ASP A N 2
ATOM 2600 C CA . ASP A 1 59 ? 15.838 -50.315 15.359 1.00 0.00 59 ASP A CA 2
ATOM 2601 C C . ASP A 1 59 ? 17.292 -49.933 15.433 1.00 0.00 59 ASP A C 2
ATOM 2602 O O . ASP A 1 59 ? 18.168 -50.757 15.175 1.00 0.00 59 ASP A O 2
ATOM 2611 N N . GLY A 1 60 ? 17.584 -48.662 15.788 1.00 0.00 60 GLY A N 2
ATOM 2612 C CA . GLY A 1 60 ? 18.956 -48.229 15.876 1.00 0.00 60 GLY A CA 2
ATOM 2613 C C . GLY A 1 60 ? 19.038 -46.865 15.267 1.00 0.00 60 GLY A C 2
ATOM 2614 O O . GLY A 1 60 ? 18.033 -46.191 15.033 1.00 0.00 60 GLY A O 2
ATOM 2618 N N . PRO A 1 61 ? 20.257 -46.447 15.023 1.00 0.00 61 PRO A N 2
ATOM 2619 C CA . PRO A 1 61 ? 20.519 -45.149 14.423 1.00 0.00 61 PRO A CA 2
ATOM 2620 C C . PRO A 1 61 ? 20.090 -45.088 12.990 1.00 0.00 61 PRO A C 2
ATOM 2621 O O . PRO A 1 61 ? 20.286 -46.036 12.230 1.00 0.00 61 PRO A O 2
ATOM 2632 N N . PHE A 1 62 ? 19.494 -43.949 12.584 1.00 0.00 62 PHE A N 2
ATOM 2633 C CA . PHE A 1 62 ? 19.060 -43.803 11.223 1.00 0.00 62 PHE A CA 2
ATOM 2634 C C . PHE A 1 62 ? 20.133 -43.019 10.536 1.00 0.00 62 PHE A C 2
ATOM 2635 O O . PHE A 1 62 ? 20.331 -41.838 10.813 1.00 0.00 62 PHE A O 2
ATOM 2652 N N . GLU A 1 63 ? 20.853 -43.675 9.605 1.00 0.00 63 GLU A N 2
ATOM 2653 C CA . GLU A 1 63 ? 21.923 -43.009 8.915 1.00 0.00 63 GLU A CA 2
ATOM 2654 C C . GLU A 1 63 ? 21.413 -42.586 7.574 1.00 0.00 63 GLU A C 2
ATOM 2655 O O . GLU A 1 63 ? 20.908 -43.397 6.800 1.00 0.00 63 GLU A O 2
ATOM 2667 N N . LYS A 1 64 ? 21.547 -41.279 7.276 1.00 0.00 64 LYS A N 2
ATOM 2668 C CA . LYS A 1 64 ? 21.111 -40.764 6.010 1.00 0.00 64 LYS A CA 2
ATOM 2669 C C . LYS A 1 64 ? 22.341 -40.198 5.368 1.00 0.00 64 LYS A C 2
ATOM 2670 O O . LYS A 1 64 ? 23.133 -39.514 6.017 1.00 0.00 64 LYS A O 2
ATOM 2689 N N . LYS A 1 65 ? 22.534 -40.473 4.062 1.00 0.00 65 LYS A N 2
ATOM 2690 C CA . LYS A 1 65 ? 23.725 -40.016 3.390 1.00 0.00 65 LYS A CA 2
ATOM 2691 C C . LYS A 1 65 ? 23.413 -38.795 2.576 1.00 0.00 65 LYS A C 2
ATOM 2692 O O . LYS A 1 65 ? 22.309 -38.623 2.050 1.00 0.00 65 LYS A O 2
ATOM 2711 N N . TYR A 1 66 ? 24.421 -37.907 2.486 1.00 0.00 66 TYR A N 2
ATOM 2712 C CA . TYR A 1 66 ? 24.309 -36.701 1.719 1.00 0.00 66 TYR A CA 2
ATOM 2713 C C . TYR A 1 66 ? 25.644 -36.504 1.077 1.00 0.00 66 TYR A C 2
ATOM 2714 O O . TYR A 1 66 ? 26.653 -37.006 1.568 1.00 0.00 66 TYR A O 2
ATOM 2732 N N . TYR A 1 67 ? 25.682 -35.757 -0.040 1.00 0.00 67 TYR A N 2
ATOM 2733 C CA . TYR A 1 67 ? 26.929 -35.516 -0.723 1.00 0.00 67 TYR A CA 2
ATOM 2734 C C . TYR A 1 67 ? 27.237 -34.071 -0.512 1.00 0.00 67 TYR A C 2
ATOM 2735 O O . TYR A 1 67 ? 26.334 -33.238 -0.483 1.00 0.00 67 TYR A O 2
ATOM 2753 N N . THR A 1 68 ? 28.535 -33.725 -0.378 1.00 0.00 68 THR A N 2
ATOM 2754 C CA . THR A 1 68 ? 28.890 -32.349 -0.131 1.00 0.00 68 THR A CA 2
ATOM 2755 C C . THR A 1 68 ? 29.840 -31.901 -1.196 1.00 0.00 68 THR A C 2
ATOM 2756 O O . THR A 1 68 ? 30.481 -32.709 -1.867 1.00 0.00 68 THR A O 2
ATOM 2767 N N . CYS A 1 69 ? 29.939 -30.567 -1.366 1.00 0.00 69 CYS A N 2
ATOM 2768 C CA . CYS A 1 69 ? 30.809 -30.003 -2.365 1.00 0.00 69 CYS A CA 2
ATOM 2769 C C . CYS A 1 69 ? 31.761 -29.094 -1.657 1.00 0.00 69 CYS A C 2
ATOM 2770 O O . CYS A 1 69 ? 31.539 -28.713 -0.512 1.00 0.00 69 CYS A O 2
ATOM 2777 N N . GLY A 1 70 ? 32.879 -28.754 -2.335 1.00 0.00 70 GLY A N 2
ATOM 2778 C CA . GLY A 1 70 ? 33.848 -27.850 -1.758 1.00 0.00 70 GLY A CA 2
ATOM 2779 C C . GLY A 1 70 ? 34.984 -28.651 -1.217 1.00 0.00 70 GLY A C 2
ATOM 2780 O O . GLY A 1 70 ? 36.076 -28.125 -1.022 1.00 0.00 70 GLY A O 2
ATOM 2784 N N . ASP A 1 71 ? 34.749 -29.961 -0.978 1.00 0.00 71 ASP A N 2
ATOM 2785 C CA . ASP A 1 71 ? 35.786 -30.826 -0.463 1.00 0.00 71 ASP A CA 2
ATOM 2786 C C . ASP A 1 71 ? 36.283 -30.268 0.852 1.00 0.00 71 ASP A C 2
ATOM 2787 O O . ASP A 1 71 ? 37.407 -29.770 0.950 1.00 0.00 71 ASP A O 2
ATOM 2796 N N . PRO A 1 72 ? 35.460 -30.361 1.880 1.00 0.00 72 PRO A N 2
ATOM 2797 C CA . PRO A 1 72 ? 35.826 -29.868 3.200 1.00 0.00 72 PRO A CA 2
ATOM 2798 C C . PRO A 1 72 ? 36.879 -30.690 3.889 1.00 0.00 72 PRO A C 2
ATOM 2799 O O . PRO A 1 72 ? 37.059 -30.588 5.088 1.00 0.00 72 PRO A O 2
ATOM 2810 N N . SER A 1 73 ? 37.610 -31.533 3.143 1.00 0.00 73 SER A N 2
ATOM 2811 C CA . SER A 1 73 ? 38.650 -32.339 3.747 1.00 0.00 73 SER A CA 2
ATOM 2812 C C . SER A 1 73 ? 39.705 -31.408 4.284 1.00 0.00 73 SER A C 2
ATOM 2813 O O . SER A 1 73 ? 40.280 -31.646 5.344 1.00 0.00 73 SER A O 2
ATOM 2821 N N . GLU A 1 74 ? 39.993 -30.321 3.530 1.00 0.00 74 GLU A N 2
ATOM 2822 C CA . GLU A 1 74 ? 40.997 -29.365 3.945 1.00 0.00 74 GLU A CA 2
ATOM 2823 C C . GLU A 1 74 ? 40.400 -28.398 4.943 1.00 0.00 74 GLU A C 2
ATOM 2824 O O . GLU A 1 74 ? 41.111 -27.561 5.497 1.00 0.00 74 GLU A O 2
ATOM 2836 N N . LEU A 1 75 ? 39.073 -28.479 5.189 1.00 0.00 75 LEU A N 2
ATOM 2837 C CA . LEU A 1 75 ? 38.436 -27.576 6.118 1.00 0.00 75 LEU A CA 2
ATOM 2838 C C . LEU A 1 75 ? 38.825 -27.976 7.518 1.00 0.00 75 LEU A C 2
ATOM 2839 O O . LEU A 1 75 ? 39.237 -29.107 7.772 1.00 0.00 75 LEU A O 2
ATOM 2855 N N . ASP A 1 76 ? 38.688 -27.023 8.469 1.00 0.00 76 ASP A N 2
ATOM 2856 C CA . ASP A 1 76 ? 39.040 -27.283 9.847 1.00 0.00 76 ASP A CA 2
ATOM 2857 C C . ASP A 1 76 ? 38.068 -28.285 10.410 1.00 0.00 76 ASP A C 2
ATOM 2858 O O . ASP A 1 76 ? 36.903 -28.326 10.022 1.00 0.00 76 ASP A O 2
ATOM 2867 N N . GLU A 1 77 ? 38.549 -29.112 11.367 1.00 0.00 77 GLU A N 2
ATOM 2868 C CA . GLU A 1 77 ? 37.714 -30.124 11.972 1.00 0.00 77 GLU A CA 2
ATOM 2869 C C . GLU A 1 77 ? 36.700 -29.448 12.857 1.00 0.00 77 GLU A C 2
ATOM 2870 O O . GLU A 1 77 ? 37.000 -28.478 13.553 1.00 0.00 77 GLU A O 2
ATOM 2882 N N . CYS A 1 78 ? 35.450 -29.966 12.830 1.00 0.00 78 CYS A N 2
ATOM 2883 C CA . CYS A 1 78 ? 34.384 -29.413 13.639 1.00 0.00 78 CYS A CA 2
ATOM 2884 C C . CYS A 1 78 ? 34.665 -29.726 15.076 1.00 0.00 78 CYS A C 2
ATOM 2885 O O . CYS A 1 78 ? 35.243 -30.761 15.402 1.00 0.00 78 CYS A O 2
ATOM 2892 N N . TYR A 1 79 ? 34.226 -28.826 15.979 1.00 0.00 79 TYR A N 2
ATOM 2893 C CA . TYR A 1 79 ? 34.424 -29.047 17.386 1.00 0.00 79 TYR A CA 2
ATOM 2894 C C . TYR A 1 79 ? 33.276 -29.901 17.849 1.00 0.00 79 TYR A C 2
ATOM 2895 O O . TYR A 1 79 ? 32.261 -30.024 17.161 1.00 0.00 79 TYR A O 2
ATOM 2913 N N . ASP A 1 80 ? 33.419 -30.521 19.041 1.00 0.00 80 ASP A N 2
ATOM 2914 C CA . ASP A 1 80 ? 32.376 -31.379 19.561 1.00 0.00 80 ASP A CA 2
ATOM 2915 C C . ASP A 1 80 ? 31.126 -30.570 19.795 1.00 0.00 80 ASP A C 2
ATOM 2916 O O . ASP A 1 80 ? 30.021 -31.039 19.530 1.00 0.00 80 ASP A O 2
ATOM 2925 N N . ILE A 1 81 ? 31.274 -29.327 20.307 1.00 0.00 81 ILE A N 2
ATOM 2926 C CA . ILE A 1 81 ? 30.117 -28.502 20.562 1.00 0.00 81 ILE A CA 2
ATOM 2927 C C . ILE A 1 81 ? 30.250 -27.250 19.749 1.00 0.00 81 ILE A C 2
ATOM 2928 O O . ILE A 1 81 ? 30.834 -26.258 20.180 1.00 0.00 81 ILE A O 2
ATOM 2944 N N . ASP A 1 82 ? 29.694 -27.275 18.528 1.00 0.00 82 ASP A N 2
ATOM 2945 C CA . ASP A 1 82 ? 29.760 -26.124 17.676 1.00 0.00 82 ASP A CA 2
ATOM 2946 C C . ASP A 1 82 ? 28.847 -26.412 16.526 1.00 0.00 82 ASP A C 2
ATOM 2947 O O . ASP A 1 82 ? 28.417 -27.550 16.346 1.00 0.00 82 ASP A O 2
ATOM 2956 N N . LYS A 1 83 ? 28.523 -25.379 15.717 1.00 0.00 83 LYS A N 2
ATOM 2957 C CA . LYS A 1 83 ? 27.642 -25.581 14.591 1.00 0.00 83 LYS A CA 2
ATOM 2958 C C . LYS A 1 83 ? 28.399 -26.390 13.585 1.00 0.00 83 LYS A C 2
ATOM 2959 O O . LYS A 1 83 ? 29.293 -25.891 12.904 1.00 0.00 83 LYS A O 2
ATOM 2978 N N . ALA A 1 84 ? 28.044 -27.685 13.482 1.00 0.00 84 ALA A N 2
ATOM 2979 C CA . ALA A 1 84 ? 28.722 -28.553 12.563 1.00 0.00 84 ALA A CA 2
ATOM 2980 C C . ALA A 1 84 ? 28.012 -28.487 11.245 1.00 0.00 84 ALA A C 2
ATOM 2981 O O . ALA A 1 84 ? 28.637 -28.600 10.189 1.00 0.00 84 ALA A O 2
ATOM 2988 N N . LEU A 1 85 ? 26.675 -28.297 11.273 1.00 0.00 85 LEU A N 2
ATOM 2989 C CA . LEU A 1 85 ? 25.937 -28.222 10.039 1.00 0.00 85 LEU A CA 2
ATOM 2990 C C . LEU A 1 85 ? 24.811 -27.258 10.223 1.00 0.00 85 LEU A C 2
ATOM 2991 O O . LEU A 1 85 ? 24.169 -27.215 11.272 1.00 0.00 85 LEU A O 2
ATOM 3007 N N . GLU A 1 86 ? 24.555 -26.461 9.167 1.00 0.00 86 GLU A N 2
ATOM 3008 C CA . GLU A 1 86 ? 23.490 -25.503 9.192 1.00 0.00 86 GLU A CA 2
ATOM 3009 C C . GLU A 1 86 ? 22.584 -25.909 8.073 1.00 0.00 86 GLU A C 2
ATOM 3010 O O . GLU A 1 86 ? 23.015 -26.018 6.924 1.00 0.00 86 GLU A O 2
ATOM 3022 N N . VAL A 1 87 ? 21.294 -26.144 8.387 1.00 0.00 87 VAL A N 2
ATOM 3023 C CA . VAL A 1 87 ? 20.370 -26.577 7.371 1.00 0.00 87 VAL A CA 2
ATOM 3024 C C . VAL A 1 87 ? 19.153 -25.702 7.444 1.00 0.00 87 VAL A C 2
ATOM 3025 O O . VAL A 1 87 ? 18.878 -25.081 8.470 1.00 0.00 87 VAL A O 2
ATOM 3038 N N . ASN A 1 88 ? 18.388 -25.629 6.325 1.00 0.00 88 ASN A N 2
ATOM 3039 C CA . ASN A 1 88 ? 17.207 -24.798 6.297 1.00 0.00 88 ASN A CA 2
ATOM 3040 C C . ASN A 1 88 ? 16.045 -25.546 6.902 1.00 0.00 88 ASN A C 2
ATOM 3041 O O . ASN A 1 88 ? 15.041 -24.938 7.269 1.00 0.00 88 ASN A O 2
ATOM 3052 N N . GLU A 1 89 ? 16.145 -26.889 7.015 1.00 0.00 89 GLU A N 2
ATOM 3053 C CA . GLU A 1 89 ? 15.059 -27.642 7.588 1.00 0.00 89 GLU A CA 2
ATOM 3054 C C . GLU A 1 89 ? 15.660 -28.807 8.309 1.00 0.00 89 GLU A C 2
ATOM 3055 O O . GLU A 1 89 ? 16.567 -29.466 7.819 1.00 0.00 89 GLU A O 2
ATOM 3067 N N . SER A 1 90 ? 15.138 -29.076 9.513 1.00 0.00 90 SER A N 2
ATOM 3068 C CA . SER A 1 90 ? 15.659 -30.142 10.337 1.00 0.00 90 SER A CA 2
ATOM 3069 C C . SER A 1 90 ? 15.334 -31.502 9.766 1.00 0.00 90 SER A C 2
ATOM 3070 O O . SER A 1 90 ? 16.167 -32.402 9.818 1.00 0.00 90 SER A O 2
ATOM 3078 N N . ASP A 1 91 ? 14.116 -31.696 9.210 1.00 0.00 91 ASP A N 2
ATOM 3079 C CA . ASP A 1 91 ? 13.746 -33.015 8.728 1.00 0.00 91 ASP A CA 2
ATOM 3080 C C . ASP A 1 91 ? 14.158 -33.220 7.291 1.00 0.00 91 ASP A C 2
ATOM 3081 O O . ASP A 1 91 ? 14.791 -34.223 6.972 1.00 0.00 91 ASP A O 2
ATOM 3090 N N . ASP A 1 92 ? 13.807 -32.286 6.381 1.00 0.00 92 ASP A N 2
ATOM 3091 C CA . ASP A 1 92 ? 14.141 -32.471 4.985 1.00 0.00 92 ASP A CA 2
ATOM 3092 C C . ASP A 1 92 ? 14.781 -31.217 4.463 1.00 0.00 92 ASP A C 2
ATOM 3093 O O . ASP A 1 92 ? 14.131 -30.394 3.819 1.00 0.00 92 ASP A O 2
ATOM 3102 N N . PRO A 1 93 ? 16.050 -31.052 4.740 1.00 0.00 93 PRO A N 2
ATOM 3103 C CA . PRO A 1 93 ? 16.784 -29.892 4.272 1.00 0.00 93 PRO A CA 2
ATOM 3104 C C . PRO A 1 93 ? 17.112 -29.957 2.813 1.00 0.00 93 PRO A C 2
ATOM 3105 O O . PRO A 1 93 ? 17.463 -31.012 2.292 1.00 0.00 93 PRO A O 2
ATOM 3116 N N . ASN A 1 94 ? 17.005 -28.807 2.118 1.00 0.00 94 ASN A N 2
ATOM 3117 C CA . ASN A 1 94 ? 17.328 -28.767 0.715 1.00 0.00 94 ASN A CA 2
ATOM 3118 C C . ASN A 1 94 ? 18.587 -27.969 0.583 1.00 0.00 94 ASN A C 2
ATOM 3119 O O . ASN A 1 94 ? 19.278 -28.038 -0.431 1.00 0.00 94 ASN A O 2
ATOM 3130 N N . SER A 1 95 ? 18.910 -27.178 1.628 1.00 0.00 95 SER A N 2
ATOM 3131 C CA . SER A 1 95 ? 20.106 -26.386 1.606 1.00 0.00 95 SER A CA 2
ATOM 3132 C C . SER A 1 95 ? 20.851 -26.715 2.860 1.00 0.00 95 SER A C 2
ATOM 3133 O O . SER A 1 95 ? 20.383 -26.453 3.968 1.00 0.00 95 SER A O 2
ATOM 3141 N N . VAL A 1 96 ? 22.041 -27.319 2.695 1.00 0.00 96 VAL A N 2
ATOM 3142 C CA . VAL A 1 96 ? 22.859 -27.679 3.822 1.00 0.00 96 VAL A CA 2
ATOM 3143 C C . VAL A 1 96 ? 24.177 -27.019 3.585 1.00 0.00 96 VAL A C 2
ATOM 3144 O O . VAL A 1 96 ? 24.783 -27.211 2.537 1.00 0.00 96 VAL A O 2
ATOM 3157 N N . GLU A 1 97 ? 24.664 -26.229 4.563 1.00 0.00 97 GLU A N 2
ATOM 3158 C CA . GLU A 1 97 ? 25.916 -25.538 4.380 1.00 0.00 97 GLU A CA 2
ATOM 3159 C C . GLU A 1 97 ? 26.937 -26.149 5.296 1.00 0.00 97 GLU A C 2
ATOM 3160 O O . GLU A 1 97 ? 26.712 -26.285 6.499 1.00 0.00 97 GLU A O 2
ATOM 3172 N N . VAL A 1 98 ? 28.101 -26.538 4.722 1.00 0.00 98 VAL A N 2
ATOM 3173 C CA . VAL A 1 98 ? 29.165 -27.110 5.511 1.00 0.00 98 VAL A CA 2
ATOM 3174 C C . VAL A 1 98 ? 29.913 -25.979 6.157 1.00 0.00 98 VAL A C 2
ATOM 3175 O O . VAL A 1 98 ? 30.444 -25.093 5.483 1.00 0.00 98 VAL A O 2
ATOM 3188 N N . LEU A 1 99 ? 29.954 -25.990 7.511 1.00 0.00 99 LEU A N 2
ATOM 3189 C CA . LEU A 1 99 ? 30.646 -24.954 8.240 1.00 0.00 99 LEU A CA 2
ATOM 3190 C C . LEU A 1 99 ? 32.028 -25.448 8.543 1.00 0.00 99 LEU A C 2
ATOM 3191 O O . LEU A 1 99 ? 32.968 -24.663 8.653 1.00 0.00 99 LEU A O 2
ATOM 3207 N N . CYS A 1 100 ? 32.184 -26.778 8.687 1.00 0.00 100 CYS A N 2
ATOM 3208 C CA . CYS A 1 100 ? 33.478 -27.318 9.016 1.00 0.00 100 CYS A CA 2
ATOM 3209 C C . CYS A 1 100 ? 33.511 -28.765 8.618 1.00 0.00 100 CYS A C 2
ATOM 3210 O O . CYS A 1 100 ? 32.495 -29.349 8.241 1.00 0.00 100 CYS A O 2
ATOM 3217 N N . HIS A 1 101 ? 34.714 -29.376 8.701 1.00 0.00 101 HIS A N 2
ATOM 3218 C CA . HIS A 1 101 ? 34.889 -30.753 8.308 1.00 0.00 101 HIS A CA 2
ATOM 3219 C C . HIS A 1 101 ? 34.491 -31.652 9.438 1.00 0.00 101 HIS A C 2
ATOM 3220 O O . HIS A 1 101 ? 34.910 -31.473 10.580 1.00 0.00 101 HIS A O 2
ATOM 3234 N N . CYS A 1 102 ? 33.677 -32.676 9.120 1.00 0.00 102 CYS A N 2
ATOM 3235 C CA . CYS A 1 102 ? 33.260 -33.622 10.118 1.00 0.00 102 CYS A CA 2
ATOM 3236 C C . CYS A 1 102 ? 33.754 -34.953 9.625 1.00 0.00 102 CYS A C 2
ATOM 3237 O O . CYS A 1 102 ? 33.505 -35.326 8.478 1.00 0.00 102 CYS A O 2
ATOM 3244 N N . PRO A 1 103 ? 34.459 -35.684 10.462 1.00 0.00 103 PRO A N 2
ATOM 3245 C CA . PRO A 1 103 ? 35.002 -36.977 10.071 1.00 0.00 103 PRO A CA 2
ATOM 3246 C C . PRO A 1 103 ? 33.946 -38.026 9.889 1.00 0.00 103 PRO A C 2
ATOM 3247 O O . PRO A 1 103 ? 32.859 -37.936 10.453 1.00 0.00 103 PRO A O 2
ATOM 3258 N N . SER A 1 104 ? 34.269 -39.073 9.094 1.00 0.00 104 SER A N 2
ATOM 3259 C CA . SER A 1 104 ? 33.318 -40.133 8.826 1.00 0.00 104 SER A CA 2
ATOM 3260 C C . SER A 1 104 ? 33.189 -41.001 10.046 1.00 0.00 104 SER A C 2
ATOM 3261 O O . SER A 1 104 ? 32.325 -41.871 10.105 1.00 0.00 104 SER A O 2
ATOM 3269 N N . ASP A 1 105 ? 34.060 -40.786 11.053 1.00 0.00 105 ASP A N 2
ATOM 3270 C CA . ASP A 1 105 ? 33.997 -41.575 12.257 1.00 0.00 105 ASP A CA 2
ATOM 3271 C C . ASP A 1 105 ? 33.006 -40.923 13.184 1.00 0.00 105 ASP A C 2
ATOM 3272 O O . ASP A 1 105 ? 32.758 -4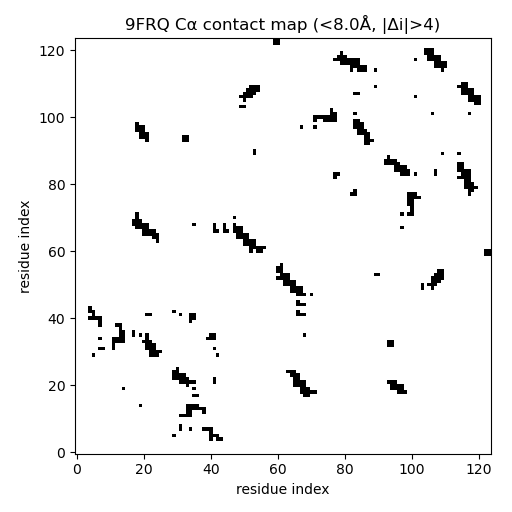1.414 14.286 1.00 0.00 105 ASP A O 2
ATOM 3281 N N . LYS A 1 106 ? 32.420 -39.784 12.751 1.00 0.00 106 LYS A N 2
ATOM 3282 C CA . LYS A 1 106 ? 31.463 -39.091 13.570 1.00 0.00 106 LYS A CA 2
ATOM 3283 C C . LYS A 1 106 ? 30.254 -38.834 12.731 1.00 0.00 106 LYS A C 2
ATOM 3284 O O . LYS A 1 106 ? 30.299 -38.908 11.505 1.00 0.00 106 LYS A O 2
ATOM 3303 N N . ILE A 1 107 ? 29.128 -38.530 13.399 1.00 0.00 107 ILE A N 2
ATOM 3304 C CA . ILE A 1 107 ? 27.901 -38.272 12.696 1.00 0.00 107 ILE A CA 2
ATOM 3305 C C . ILE A 1 107 ? 27.407 -36.932 13.128 1.00 0.00 107 ILE A C 2
ATOM 3306 O O . ILE A 1 107 ? 27.850 -36.379 14.139 1.00 0.00 107 ILE A O 2
ATOM 3322 N N . TYR A 1 108 ? 26.466 -36.370 12.345 1.00 0.00 108 TYR A N 2
ATOM 3323 C CA . TYR A 1 108 ? 25.889 -35.108 12.697 1.00 0.00 108 TYR A CA 2
ATOM 3324 C C . TYR A 1 108 ? 24.660 -35.454 13.475 1.00 0.00 108 TYR A C 2
ATOM 3325 O O . TYR A 1 108 ? 23.731 -36.066 12.947 1.00 0.00 108 TYR A O 2
ATOM 3343 N N . LEU A 1 109 ? 24.631 -35.059 14.764 1.00 0.00 109 LEU A N 2
ATOM 3344 C CA . LEU A 1 109 ? 23.510 -35.387 15.603 1.00 0.00 109 LEU A CA 2
ATOM 3345 C C . LEU A 1 109 ? 22.625 -34.183 15.681 1.00 0.00 109 LEU A C 2
ATOM 3346 O O . LEU A 1 109 ? 23.077 -33.076 15.973 1.00 0.00 109 LEU A O 2
ATOM 3362 N N . TRP A 1 110 ? 21.321 -34.393 15.407 1.00 0.00 110 TRP A N 2
ATOM 3363 C CA . TRP A 1 110 ? 20.364 -33.318 15.450 1.00 0.00 110 TRP A CA 2
ATOM 3364 C C . TRP A 1 110 ? 19.955 -33.110 16.881 1.00 0.00 110 TRP A C 2
ATOM 3365 O O . TRP A 1 110 ? 19.479 -34.030 17.547 1.00 0.00 110 TRP A O 2
ATOM 3386 N N . ILE A 1 111 ? 20.148 -31.871 17.384 1.00 0.00 111 ILE A N 2
ATOM 3387 C CA . ILE A 1 111 ? 19.772 -31.553 18.736 1.00 0.00 111 ILE A CA 2
ATOM 3388 C C . ILE A 1 111 ? 19.096 -30.210 18.704 1.00 0.00 111 ILE A C 2
ATOM 3389 O O . ILE A 1 111 ? 19.277 -29.431 17.767 1.00 0.00 111 ILE A O 2
ATOM 3405 N N . HIS A 1 112 ? 18.286 -29.920 19.751 1.00 0.00 112 HIS A N 2
ATOM 3406 C CA . HIS A 1 112 ? 17.579 -28.656 19.843 1.00 0.00 112 HIS A CA 2
ATOM 3407 C C . HIS A 1 112 ? 16.610 -28.553 18.691 1.00 0.00 112 HIS A C 2
ATOM 3408 O O . HIS A 1 112 ? 16.175 -29.560 18.138 1.00 0.00 112 HIS A O 2
ATOM 3422 N N . ARG A 1 113 ? 16.224 -27.305 18.331 1.00 0.00 113 ARG A N 2
ATOM 3423 C CA . ARG A 1 113 ? 15.291 -27.096 17.246 1.00 0.00 113 ARG A CA 2
ATOM 3424 C C . ARG A 1 113 ? 15.920 -27.540 15.951 1.00 0.00 113 ARG A C 2
ATOM 3425 O O . ARG A 1 113 ? 15.293 -28.237 15.151 1.00 0.00 113 ARG A O 2
ATOM 3446 N N . GLY A 1 114 ? 17.190 -27.147 15.716 1.00 0.00 114 GLY A N 2
ATOM 3447 C CA . GLY A 1 114 ? 17.843 -27.524 14.489 1.00 0.00 114 GLY A CA 2
ATOM 3448 C C . GLY A 1 114 ? 19.281 -27.144 14.598 1.00 0.00 114 GLY A C 2
ATOM 3449 O O . GLY A 1 114 ? 19.741 -26.208 13.946 1.00 0.00 114 GLY A O 2
ATOM 3453 N N . TYR A 1 115 ? 20.030 -27.876 15.440 1.00 0.00 115 TYR A N 2
ATOM 3454 C CA . TYR A 1 115 ? 21.428 -27.597 15.610 1.00 0.00 115 TYR A CA 2
ATOM 3455 C C . TYR A 1 115 ? 22.127 -28.910 15.445 1.00 0.00 115 TYR A C 2
ATOM 3456 O O . TYR A 1 115 ? 21.829 -29.868 16.154 1.00 0.00 115 TYR A O 2
ATOM 3474 N N . TYR A 1 116 ? 23.068 -28.994 14.487 1.00 0.00 116 TYR A N 2
ATOM 3475 C CA . TYR A 1 116 ? 23.775 -30.231 14.281 1.00 0.00 116 TYR A CA 2
ATOM 3476 C C . TYR A 1 116 ? 25.152 -30.087 14.847 1.00 0.00 116 TYR A C 2
ATOM 3477 O O . TYR A 1 116 ? 25.830 -29.081 14.638 1.00 0.00 116 TYR A O 2
ATOM 3495 N N . ILE A 1 117 ? 25.590 -31.131 15.583 1.00 0.00 117 ILE A N 2
ATOM 3496 C CA . ILE A 1 117 ? 26.903 -31.132 16.177 1.00 0.00 117 ILE A CA 2
ATOM 3497 C C . ILE A 1 117 ? 27.560 -32.414 15.768 1.00 0.00 117 ILE A C 2
ATOM 3498 O O . ILE A 1 117 ? 26.887 -33.397 15.456 1.00 0.00 117 ILE A O 2
ATOM 3514 N N . CYS A 1 118 ? 28.910 -32.432 15.751 1.00 0.00 118 CYS A N 2
ATOM 3515 C CA . CYS A 1 118 ? 29.615 -33.634 15.378 1.00 0.00 118 CYS A CA 2
ATOM 3516 C C . CYS A 1 118 ? 29.864 -34.407 16.628 1.00 0.00 118 CYS A C 2
ATOM 3517 O O . CYS A 1 118 ? 30.464 -33.906 17.574 1.00 0.00 118 CYS A O 2
ATOM 3524 N N . ILE A 1 119 ? 29.414 -35.675 16.642 1.00 0.00 119 ILE A N 2
ATOM 3525 C CA . ILE A 1 119 ? 29.600 -36.495 17.804 1.00 0.00 119 ILE A CA 2
ATOM 3526 C C . ILE A 1 119 ? 29.765 -37.902 17.316 1.00 0.00 119 ILE A C 2
ATOM 3527 O O . ILE A 1 119 ? 29.262 -38.269 16.252 1.00 0.00 119 ILE A O 2
ATOM 3543 N N . THR A 1 120 ? 30.516 -38.725 18.078 1.00 0.00 120 THR A N 2
ATOM 3544 C CA . THR A 1 120 ? 30.716 -40.100 17.697 1.00 0.00 120 THR A CA 2
ATOM 3545 C C . THR A 1 120 ? 29.392 -40.782 17.934 1.00 0.00 120 THR A C 2
ATOM 3546 O O . THR A 1 120 ? 28.805 -40.649 19.007 1.00 0.00 120 THR A O 2
ATOM 3557 N N . PRO A 1 121 ? 28.907 -41.515 16.951 1.00 0.00 121 PRO A N 2
ATOM 3558 C CA . PRO A 1 121 ? 27.611 -42.175 17.064 1.00 0.00 121 PRO A CA 2
ATOM 3559 C C . PRO A 1 121 ? 27.558 -43.231 18.133 1.00 0.00 121 PRO A C 2
ATOM 3560 O O . PRO A 1 121 ? 28.316 -44.201 18.089 1.00 0.00 121 PRO A O 2
ATOM 3571 N N . PRO A 1 122 ? 26.682 -43.081 19.105 1.00 0.00 122 PRO A N 2
ATOM 3572 C CA . PRO A 1 122 ? 26.529 -44.067 20.153 1.00 0.00 122 PRO A CA 2
ATOM 3573 C C . PRO A 1 122 ? 25.671 -45.218 19.724 1.00 0.00 122 PRO A C 2
ATOM 3574 O O . PRO A 1 122 ? 24.662 -45.036 19.038 1.00 0.00 122 PRO A O 2
ATOM 3585 N N . GLN A 1 123 ? 26.057 -46.446 20.125 1.00 0.00 123 GLN A N 2
ATOM 3586 C CA . GLN A 1 123 ? 25.287 -47.607 19.764 1.00 0.00 123 GLN A CA 2
ATOM 3587 C C . GLN A 1 123 ? 24.206 -47.765 20.802 1.00 0.00 123 GLN A C 2
ATOM 3588 O O . GLN A 1 123 ? 24.486 -47.855 21.997 1.00 0.00 123 GLN A O 2
ATOM 3602 N N . PRO A 1 124 ? 22.963 -47.803 20.371 1.00 0.00 124 PRO A N 2
ATOM 3603 C CA . PRO A 1 124 ? 21.851 -47.953 21.288 1.00 0.00 124 PRO A CA 2
ATOM 3604 C C . PRO A 1 124 ? 21.596 -49.381 21.665 1.00 0.00 124 PRO A C 2
ATOM 3605 O O . PRO A 1 124 ? 22.111 -50.287 20.953 1.00 0.00 124 PRO A O 2
ATOM 3617 N N . LYS A 1 1 ? 15.360 -44.588 -18.827 1.00 0.00 1 LYS A N 3
ATOM 3618 C CA . LYS A 1 1 ? 15.042 -43.921 -17.535 1.00 0.00 1 LYS A CA 3
ATOM 3619 C C . LYS A 1 1 ? 16.047 -44.298 -16.482 1.00 0.00 1 LYS A C 3
ATOM 3620 O O . LYS A 1 1 ? 15.695 -44.569 -15.335 1.00 0.00 1 LYS A O 3
ATOM 3641 N N . SER A 1 2 ? 17.342 -44.320 -16.860 1.00 0.00 2 SER A N 3
ATOM 3642 C CA . SER A 1 2 ? 18.371 -44.669 -15.918 1.00 0.00 2 SER A CA 3
ATOM 3643 C C . SER A 1 2 ? 19.623 -43.992 -16.384 1.00 0.00 2 SER A C 3
ATOM 3644 O O . SER A 1 2 ? 19.841 -43.827 -17.583 1.00 0.00 2 SER A O 3
ATOM 3652 N N . HIS A 1 3 ? 20.480 -43.576 -15.430 1.00 0.00 3 HIS A N 3
ATOM 3653 C CA . HIS A 1 3 ? 21.705 -42.917 -15.790 1.00 0.00 3 HIS A CA 3
ATOM 3654 C C . HIS A 1 3 ? 22.669 -43.173 -14.671 1.00 0.00 3 HIS A C 3
ATOM 3655 O O . HIS A 1 3 ? 22.282 -43.206 -13.504 1.00 0.00 3 HIS A O 3
ATOM 3669 N N . THR A 1 4 ? 23.959 -43.386 -15.016 1.00 0.00 4 THR A N 3
ATOM 3670 C CA . THR A 1 4 ? 24.966 -43.658 -14.011 1.00 0.00 4 THR A CA 3
ATOM 3671 C C . THR A 1 4 ? 25.126 -42.448 -13.132 1.00 0.00 4 THR A C 3
ATOM 3672 O O . THR A 1 4 ? 25.194 -42.565 -11.910 1.00 0.00 4 THR A O 3
ATOM 3683 N N . THR A 1 5 ? 25.196 -41.245 -13.741 1.00 0.00 5 THR A N 3
ATOM 3684 C CA . THR A 1 5 ? 25.367 -40.041 -12.965 1.00 0.00 5 THR A CA 3
ATOM 3685 C C . THR A 1 5 ? 24.010 -39.461 -12.687 1.00 0.00 5 THR A C 3
ATOM 3686 O O . THR A 1 5 ? 23.022 -39.814 -13.326 1.00 0.00 5 THR A O 3
ATOM 3697 N N . CYS A 1 6 ? 23.944 -38.539 -11.702 1.00 0.00 6 CYS A N 3
ATOM 3698 C CA . CYS A 1 6 ? 22.687 -37.922 -11.353 1.00 0.00 6 CYS A CA 3
ATOM 3699 C C . CYS A 1 6 ? 22.443 -36.811 -12.340 1.00 0.00 6 CYS A C 3
ATOM 3700 O O . CYS A 1 6 ? 23.284 -35.929 -12.508 1.00 0.00 6 CYS A O 3
ATOM 3707 N N . PRO A 1 7 ? 21.298 -36.836 -13.000 1.00 0.00 7 PRO A N 3
ATOM 3708 C CA . PRO A 1 7 ? 20.945 -35.805 -13.973 1.00 0.00 7 PRO A CA 3
ATOM 3709 C C . PRO A 1 7 ? 20.894 -34.428 -13.377 1.00 0.00 7 PRO A C 3
ATOM 3710 O O . PRO A 1 7 ? 20.539 -34.255 -12.211 1.00 0.00 7 PRO A O 3
ATOM 3721 N N . THR A 1 8 ? 21.245 -33.406 -14.186 1.00 0.00 8 THR A N 3
ATOM 3722 C CA . THR A 1 8 ? 21.228 -32.049 -13.700 1.00 0.00 8 THR A CA 3
ATOM 3723 C C . THR A 1 8 ? 19.855 -31.501 -13.946 1.00 0.00 8 THR A C 3
ATOM 3724 O O . THR A 1 8 ? 19.372 -31.478 -15.077 1.00 0.00 8 THR A O 3
ATOM 3735 N N . SER A 1 9 ? 19.195 -31.039 -12.863 1.00 0.00 9 SER A N 3
ATOM 3736 C CA . SER A 1 9 ? 17.870 -30.485 -12.983 1.00 0.00 9 SER A CA 3
ATOM 3737 C C . SER A 1 9 ? 18.012 -29.082 -13.503 1.00 0.00 9 SER A C 3
ATOM 3738 O O . SER A 1 9 ? 19.009 -28.410 -13.253 1.00 0.00 9 SER A O 3
ATOM 3746 N N . THR A 1 10 ? 16.999 -28.609 -14.256 1.00 0.00 10 THR A N 3
ATOM 3747 C CA . THR A 1 10 ? 17.046 -27.270 -14.792 1.00 0.00 10 THR A CA 3
ATOM 3748 C C . THR A 1 10 ? 16.357 -26.353 -13.818 1.00 0.00 10 THR A C 3
ATOM 3749 O O . THR A 1 10 ? 16.265 -25.149 -14.046 1.00 0.00 10 THR A O 3
ATOM 3760 N N . GLU A 1 11 ? 15.858 -26.918 -12.694 1.00 0.00 11 GLU A N 3
ATOM 3761 C CA . GLU A 1 11 ? 15.175 -26.121 -11.706 1.00 0.00 11 GLU A CA 3
ATOM 3762 C C . GLU A 1 11 ? 16.154 -25.756 -10.621 1.00 0.00 11 GLU A C 3
ATOM 3763 O O . GLU A 1 11 ? 15.773 -25.175 -9.606 1.00 0.00 11 GLU A O 3
ATOM 3775 N N . ILE A 1 12 ? 17.450 -26.090 -10.813 1.00 0.00 12 ILE A N 3
ATOM 3776 C CA . ILE A 1 12 ? 18.443 -25.780 -9.811 1.00 0.00 12 ILE A CA 3
ATOM 3777 C C . ILE A 1 12 ? 19.493 -24.935 -10.468 1.00 0.00 12 ILE A C 3
ATOM 3778 O O . ILE A 1 12 ? 19.502 -24.762 -11.686 1.00 0.00 12 ILE A O 3
ATOM 3794 N N . ASP A 1 13 ? 20.415 -24.385 -9.653 1.00 0.00 13 ASP A N 3
ATOM 3795 C CA . ASP A 1 13 ? 21.460 -23.554 -10.183 1.00 0.00 13 ASP A CA 3
ATOM 3796 C C . ASP A 1 13 ? 22.687 -23.847 -9.369 1.00 0.00 13 ASP A C 3
ATOM 3797 O O . ASP A 1 13 ? 22.631 -24.602 -8.398 1.00 0.00 13 ASP A O 3
ATOM 3806 N N . SER A 1 14 ? 23.842 -23.274 -9.776 1.00 0.00 14 SER A N 3
ATOM 3807 C CA . SER A 1 14 ? 25.073 -23.492 -9.054 1.00 0.00 14 SER A CA 3
ATOM 3808 C C . SER A 1 14 ? 24.936 -22.888 -7.690 1.00 0.00 14 SER A C 3
ATOM 3809 O O . SER A 1 14 ? 24.276 -21.865 -7.500 1.00 0.00 14 SER A O 3
ATOM 3817 N N . CYS A 1 15 ? 25.584 -23.534 -6.700 1.00 0.00 15 CYS A N 3
ATOM 3818 C CA . CYS A 1 15 ? 25.517 -23.072 -5.334 1.00 0.00 15 CYS A CA 3
ATOM 3819 C C . CYS A 1 15 ? 26.275 -21.782 -5.232 1.00 0.00 15 CYS A C 3
ATOM 3820 O O . CYS A 1 15 ? 27.315 -21.606 -5.862 1.00 0.00 15 CYS A O 3
ATOM 3827 N N . SER A 1 16 ? 25.750 -20.842 -4.411 1.00 0.00 16 SER A N 3
ATOM 3828 C CA . SER A 1 16 ? 26.399 -19.563 -4.235 1.00 0.00 16 SER A CA 3
ATOM 3829 C C . SER A 1 16 ? 27.709 -19.776 -3.531 1.00 0.00 16 SER A C 3
ATOM 3830 O O . SER A 1 16 ? 28.713 -19.155 -3.872 1.00 0.00 16 SER A O 3
ATOM 3838 N N . ASN A 1 17 ? 27.720 -20.670 -2.516 1.00 0.00 17 ASN A N 3
ATOM 3839 C CA . ASN A 1 17 ? 28.931 -20.928 -1.780 1.00 0.00 17 ASN A CA 3
ATOM 3840 C C . ASN A 1 17 ? 29.428 -22.278 -2.202 1.00 0.00 17 ASN A C 3
ATOM 3841 O O . ASN A 1 17 ? 28.653 -23.165 -2.555 1.00 0.00 17 ASN A O 3
ATOM 3852 N N . ASP A 1 18 ? 30.761 -22.463 -2.158 1.00 0.00 18 ASP A N 3
ATOM 3853 C CA . ASP A 1 18 ? 31.344 -23.714 -2.573 1.00 0.00 18 ASP A CA 3
ATOM 3854 C C . ASP A 1 18 ? 31.316 -24.697 -1.432 1.00 0.00 18 ASP A C 3
ATOM 3855 O O . ASP A 1 18 ? 31.683 -25.851 -1.619 1.00 0.00 18 ASP A O 3
ATOM 3864 N N . ASN A 1 19 ? 30.861 -24.280 -0.225 1.00 0.00 19 ASN A N 3
ATOM 3865 C CA . ASN A 1 19 ? 30.856 -25.191 0.900 1.00 0.00 19 ASN A CA 3
ATOM 3866 C C . ASN A 1 19 ? 29.455 -25.694 1.117 1.00 0.00 19 ASN A C 3
ATOM 3867 O O . ASN A 1 19 ? 29.111 -26.129 2.213 1.00 0.00 19 ASN A O 3
ATOM 3878 N N . ASN A 1 20 ? 28.596 -25.632 0.080 1.00 0.00 20 ASN A N 3
ATOM 3879 C CA . ASN A 1 20 ? 27.243 -26.100 0.247 1.00 0.00 20 ASN A CA 3
ATOM 3880 C C . ASN A 1 20 ? 27.193 -27.546 -0.166 1.00 0.00 20 ASN A C 3
ATOM 3881 O O . ASN A 1 20 ? 28.052 -28.036 -0.902 1.00 0.00 20 ASN A O 3
ATOM 3892 N N . ALA A 1 21 ? 26.162 -28.265 0.331 1.00 0.00 21 ALA A N 3
ATOM 3893 C CA . ALA A 1 21 ? 26.004 -29.664 0.020 1.00 0.00 21 ALA A CA 3
ATOM 3894 C C . ALA A 1 21 ? 24.926 -29.793 -1.013 1.00 0.00 21 ALA A C 3
ATOM 3895 O O . ALA A 1 21 ? 24.103 -28.896 -1.194 1.00 0.00 21 ALA A O 3
ATOM 3902 N N . CYS A 1 22 ? 24.912 -30.943 -1.724 1.00 0.00 22 CYS A N 3
ATOM 3903 C CA . CYS A 1 22 ? 23.918 -31.150 -2.744 1.00 0.00 22 CYS A CA 3
ATOM 3904 C C . CYS A 1 22 ? 23.596 -32.614 -2.817 1.00 0.00 22 CYS A C 3
ATOM 3905 O O . CYS A 1 22 ? 24.396 -33.471 -2.440 1.00 0.00 22 CYS A O 3
ATOM 3912 N N . GLY A 1 23 ? 22.377 -32.916 -3.323 1.00 0.00 23 GLY A N 3
ATOM 3913 C CA . GLY A 1 23 ? 21.945 -34.283 -3.501 1.00 0.00 23 GLY A CA 3
ATOM 3914 C C . GLY A 1 23 ? 21.302 -34.780 -2.248 1.00 0.00 23 GLY A C 3
ATOM 3915 O O . GLY A 1 23 ? 21.620 -34.341 -1.146 1.00 0.00 23 GLY A O 3
ATOM 3919 N N . LYS A 1 24 ? 20.361 -35.736 -2.412 1.00 0.00 24 LYS A N 3
ATOM 3920 C CA . LYS A 1 24 ? 19.690 -36.304 -1.277 1.00 0.00 24 LYS A CA 3
ATOM 3921 C C . LYS A 1 24 ? 19.067 -37.596 -1.731 1.00 0.00 24 LYS A C 3
ATOM 3922 O O . LYS A 1 24 ? 18.747 -37.767 -2.909 1.00 0.00 24 LYS A O 3
ATOM 3941 N N . ASP A 1 25 ? 18.892 -38.546 -0.783 1.00 0.00 25 ASP A N 3
ATOM 3942 C CA . ASP A 1 25 ? 18.306 -39.827 -1.108 1.00 0.00 25 ASP A CA 3
ATOM 3943 C C . ASP A 1 25 ? 16.934 -39.854 -0.488 1.00 0.00 25 ASP A C 3
ATOM 3944 O O . ASP A 1 25 ? 16.801 -39.882 0.734 1.00 0.00 25 ASP A O 3
ATOM 3953 N N . VAL A 1 26 ? 15.873 -39.856 -1.330 1.00 0.00 26 VAL A N 3
ATOM 3954 C CA . VAL A 1 26 ? 14.527 -39.865 -0.802 1.00 0.00 26 VAL A CA 3
ATOM 3955 C C . VAL A 1 26 ? 13.869 -41.180 -1.137 1.00 0.00 26 VAL A C 3
ATOM 3956 O O . VAL A 1 26 ? 13.648 -42.012 -0.260 1.00 0.00 26 VAL A O 3
ATOM 3969 N N . SER A 1 27 ? 13.543 -41.396 -2.434 1.00 0.00 27 SER A N 3
ATOM 3970 C CA . SER A 1 27 ? 12.872 -42.617 -2.839 1.00 0.00 27 SER A CA 3
ATOM 3971 C C . SER A 1 27 ? 13.874 -43.554 -3.446 1.00 0.00 27 SER A C 3
ATOM 3972 O O . SER A 1 27 ? 13.506 -44.592 -3.991 1.00 0.00 27 SER A O 3
ATOM 3980 N N . GLY A 1 28 ? 15.173 -43.205 -3.373 1.00 0.00 28 GLY A N 3
ATOM 3981 C CA . GLY A 1 28 ? 16.194 -44.044 -3.958 1.00 0.00 28 GLY A CA 3
ATOM 3982 C C . GLY A 1 28 ? 16.637 -43.378 -5.219 1.00 0.00 28 GLY A C 3
ATOM 3983 O O . GLY A 1 28 ? 17.712 -43.662 -5.741 1.00 0.00 28 GLY A O 3
ATOM 3987 N N . SER A 1 29 ? 15.796 -42.462 -5.744 1.00 0.00 29 SER A N 3
ATOM 3988 C CA . SER A 1 29 ? 16.148 -41.739 -6.937 1.00 0.00 29 SER A CA 3
ATOM 3989 C C . SER A 1 29 ? 17.128 -40.692 -6.516 1.00 0.00 29 SER A C 3
ATOM 3990 O O . SER A 1 29 ? 17.044 -40.163 -5.407 1.00 0.00 29 SER A O 3
ATOM 3998 N N . CYS A 1 30 ? 18.085 -40.345 -7.399 1.00 0.00 30 CYS A N 3
ATOM 3999 C CA . CYS A 1 30 ? 19.064 -39.354 -7.027 1.00 0.00 30 CYS A CA 3
ATOM 4000 C C . CYS A 1 30 ? 18.529 -38.013 -7.418 1.00 0.00 30 CYS A C 3
ATOM 4001 O O . CYS A 1 30 ? 18.375 -37.706 -8.599 1.00 0.00 30 CYS A O 3
ATOM 4008 N N . SER A 1 31 ? 18.237 -37.177 -6.401 1.00 0.00 31 SER A N 3
ATOM 4009 C CA . SER A 1 31 ? 17.739 -35.849 -6.648 1.00 0.00 31 SER A CA 3
ATOM 4010 C C . SER A 1 31 ? 18.914 -34.915 -6.629 1.00 0.00 31 SER A C 3
ATOM 4011 O O . SER A 1 31 ? 19.843 -35.097 -5.845 1.00 0.00 31 SER A O 3
ATOM 4019 N N . SER A 1 32 ? 18.899 -33.882 -7.500 1.00 0.00 32 SER A N 3
ATOM 4020 C CA . SER A 1 32 ? 19.967 -32.911 -7.505 1.00 0.00 32 SER A CA 3
ATOM 4021 C C . SER A 1 32 ? 19.336 -31.664 -6.968 1.00 0.00 32 SER A C 3
ATOM 4022 O O . SER A 1 32 ? 18.358 -31.164 -7.519 1.00 0.00 32 SER A O 3
ATOM 4030 N N . LEU A 1 33 ? 19.899 -31.131 -5.865 1.00 0.00 33 LEU A N 3
ATOM 4031 C CA . LEU A 1 33 ? 19.311 -29.975 -5.230 1.00 0.00 33 LEU A CA 3
ATOM 4032 C C . LEU A 1 33 ? 20.059 -28.737 -5.622 1.00 0.00 33 LEU A C 3
ATOM 4033 O O . LEU A 1 33 ? 19.481 -27.656 -5.704 1.00 0.00 33 LEU A O 3
ATOM 4049 N N . CYS A 1 34 ? 21.374 -28.857 -5.861 1.00 0.00 34 CYS A N 3
ATOM 4050 C CA . CYS A 1 34 ? 22.144 -27.686 -6.194 1.00 0.00 34 CYS A CA 3
ATOM 4051 C C . CYS A 1 34 ? 23.322 -28.120 -7.004 1.00 0.00 34 CYS A C 3
ATOM 4052 O O . CYS A 1 34 ? 23.927 -29.155 -6.741 1.00 0.00 34 CYS A O 3
ATOM 4059 N N . ASN A 1 35 ? 23.666 -27.310 -8.024 1.00 0.00 35 ASN A N 3
ATOM 4060 C CA . ASN A 1 35 ? 24.791 -27.620 -8.875 1.00 0.00 35 ASN A CA 3
ATOM 4061 C C . ASN A 1 35 ? 26.042 -27.260 -8.124 1.00 0.00 35 ASN A C 3
ATOM 4062 O O . ASN A 1 35 ? 26.099 -26.251 -7.423 1.00 0.00 35 ASN A O 3
ATOM 4073 N N . CYS A 1 36 ? 27.096 -28.088 -8.277 1.00 0.00 36 CYS A N 3
ATOM 4074 C CA . CYS A 1 36 ? 28.327 -27.846 -7.564 1.00 0.00 36 CYS A CA 3
ATOM 4075 C C . CYS A 1 36 ? 29.291 -27.184 -8.504 1.00 0.00 36 CYS A C 3
ATOM 4076 O O . CYS A 1 36 ? 29.490 -27.632 -9.625 1.00 0.00 36 CYS A O 3
ATOM 4083 N N . GLY A 1 37 ? 29.916 -26.076 -8.052 1.00 0.00 37 GLY A N 3
ATOM 4084 C CA . GLY A 1 37 ? 30.877 -25.381 -8.878 1.00 0.00 37 GLY A CA 3
ATOM 4085 C C . GLY A 1 37 ? 30.156 -24.669 -9.981 1.00 0.00 37 GLY A C 3
ATOM 4086 O O . GLY A 1 37 ? 29.161 -23.992 -9.753 1.00 0.00 37 GLY A O 3
ATOM 4090 N N . ASN A 1 38 ? 30.658 -24.820 -11.225 1.00 0.00 38 ASN A N 3
ATOM 4091 C CA . ASN A 1 38 ? 30.056 -24.148 -12.355 1.00 0.00 38 ASN A CA 3
ATOM 4092 C C . ASN A 1 38 ? 29.035 -25.056 -12.981 1.00 0.00 38 ASN A C 3
ATOM 4093 O O . ASN A 1 38 ? 28.426 -24.707 -13.991 1.00 0.00 38 ASN A O 3
ATOM 4104 N N . GLY A 1 39 ? 28.818 -26.250 -12.393 1.00 0.00 39 GLY A N 3
ATOM 4105 C CA . GLY A 1 39 ? 27.860 -27.174 -12.955 1.00 0.00 39 GLY A CA 3
ATOM 4106 C C . GLY A 1 39 ? 28.490 -28.529 -12.990 1.00 0.00 39 GLY A C 3
ATOM 4107 O O . GLY A 1 39 ? 28.439 -29.225 -14.000 1.00 0.00 39 GLY A O 3
ATOM 4111 N N . GLN A 1 40 ? 29.102 -28.934 -11.863 1.00 0.00 40 GLN A N 3
ATOM 4112 C CA . GLN A 1 40 ? 29.734 -30.221 -11.782 1.00 0.00 40 GLN A CA 3
ATOM 4113 C C . GLN A 1 40 ? 28.736 -31.172 -11.201 1.00 0.00 40 GLN A C 3
ATOM 4114 O O . GLN A 1 40 ? 28.029 -30.850 -10.243 1.00 0.00 40 GLN A O 3
ATOM 4128 N N . THR A 1 41 ? 28.664 -32.384 -11.791 1.00 0.00 41 THR A N 3
ATOM 4129 C CA . THR A 1 41 ? 27.738 -33.388 -11.331 1.00 0.00 41 THR A CA 3
ATOM 4130 C C . THR A 1 41 ? 28.094 -33.753 -9.914 1.00 0.00 41 THR A C 3
ATOM 4131 O O . THR A 1 41 ? 29.241 -34.074 -9.599 1.00 0.00 41 THR A O 3
ATOM 4142 N N . CYS A 1 42 ? 27.074 -33.728 -9.026 1.00 0.00 42 CYS A N 3
ATOM 4143 C CA . CYS A 1 42 ? 27.270 -34.034 -7.624 1.00 0.00 42 CYS A CA 3
ATOM 4144 C C . CYS A 1 42 ? 27.713 -35.471 -7.469 1.00 0.00 42 CYS A C 3
ATOM 4145 O O . CYS A 1 42 ? 28.556 -35.779 -6.633 1.00 0.00 42 CYS A O 3
ATOM 4152 N N . PHE A 1 43 ? 27.137 -36.383 -8.283 1.00 0.00 43 PHE A N 3
ATOM 4153 C CA . PHE A 1 43 ? 27.448 -37.800 -8.191 1.00 0.00 43 PHE A CA 3
ATOM 4154 C C . PHE A 1 43 ? 28.912 -38.064 -8.458 1.00 0.00 43 PHE A C 3
ATOM 4155 O O . PHE A 1 43 ? 29.550 -38.830 -7.739 1.00 0.00 43 PHE A O 3
ATOM 4172 N N . THR A 1 44 ? 29.482 -37.429 -9.503 1.00 0.00 44 THR A N 3
ATOM 4173 C CA . THR A 1 44 ? 30.859 -37.699 -9.873 1.00 0.00 44 THR A CA 3
ATOM 4174 C C . THR A 1 44 ? 31.818 -37.297 -8.779 1.00 0.00 44 THR A C 3
ATOM 4175 O O . THR A 1 44 ? 32.901 -37.868 -8.677 1.00 0.00 44 THR A O 3
ATOM 4186 N N . ASP A 1 45 ? 31.454 -36.315 -7.928 1.00 0.00 45 ASP A N 3
ATOM 4187 C CA . ASP A 1 45 ? 32.364 -35.897 -6.882 1.00 0.00 45 ASP A CA 3
ATOM 4188 C C . ASP A 1 45 ? 31.787 -36.282 -5.545 1.00 0.00 45 ASP A C 3
ATOM 4189 O O . ASP A 1 45 ? 32.075 -35.641 -4.542 1.00 0.00 45 ASP A O 3
ATOM 4198 N N . SER A 1 46 ? 31.002 -37.382 -5.486 1.00 0.00 46 SER A N 3
ATOM 4199 C CA . SER A 1 46 ? 30.387 -37.795 -4.233 1.00 0.00 46 SER A CA 3
ATOM 4200 C C . SER A 1 46 ? 31.390 -38.528 -3.376 1.00 0.00 46 SER A C 3
ATOM 4201 O O . SER A 1 46 ? 31.015 -39.217 -2.429 1.00 0.00 46 SER A O 3
ATOM 4209 N N . ASN A 1 47 ? 32.697 -38.391 -3.681 1.00 0.00 47 ASN A N 3
ATOM 4210 C CA . ASN A 1 47 ? 33.713 -39.069 -2.906 1.00 0.00 47 ASN A CA 3
ATOM 4211 C C . ASN A 1 47 ? 33.843 -38.396 -1.558 1.00 0.00 47 ASN A C 3
ATOM 4212 O O . ASN A 1 47 ? 34.496 -38.922 -0.660 1.00 0.00 47 ASN A O 3
ATOM 4223 N N . HIS A 1 48 ? 33.211 -37.210 -1.385 1.00 0.00 48 HIS A N 3
ATOM 4224 C CA . HIS A 1 48 ? 33.295 -36.500 -0.125 1.00 0.00 48 HIS A CA 3
ATOM 4225 C C . HIS A 1 48 ? 31.967 -36.619 0.575 1.00 0.00 48 HIS A C 3
ATOM 4226 O O . HIS A 1 48 ? 31.593 -35.746 1.361 1.00 0.00 48 HIS A O 3
ATOM 4240 N N . THR A 1 49 ? 31.200 -37.695 0.273 1.00 0.00 49 THR A N 3
ATOM 4241 C CA . THR A 1 49 ? 29.902 -37.886 0.895 1.00 0.00 49 THR A CA 3
ATOM 4242 C C . THR A 1 49 ? 30.069 -37.923 2.395 1.00 0.00 49 THR A C 3
ATOM 4243 O O . THR A 1 49 ? 31.093 -38.362 2.923 1.00 0.00 49 THR A O 3
ATOM 4254 N N . ILE A 1 50 ? 29.025 -37.451 3.109 1.00 0.00 50 ILE A N 3
ATOM 4255 C CA . ILE A 1 50 ? 29.049 -37.409 4.549 1.00 0.00 50 ILE A CA 3
ATOM 4256 C C . ILE A 1 50 ? 27.868 -38.191 5.043 1.00 0.00 50 ILE A C 3
ATOM 4257 O O . ILE A 1 50 ? 26.973 -38.542 4.274 1.00 0.00 50 ILE A O 3
ATOM 4273 N N . THR A 1 51 ? 27.847 -38.479 6.366 1.00 0.00 51 THR A N 3
ATOM 4274 C CA . THR A 1 51 ? 26.750 -39.217 6.943 1.00 0.00 51 THR A CA 3
ATOM 4275 C C . THR A 1 51 ? 26.031 -38.282 7.868 1.00 0.00 51 THR A C 3
ATOM 4276 O O . THR A 1 51 ? 26.632 -37.673 8.754 1.00 0.00 51 THR A O 3
ATOM 4287 N N . LEU A 1 52 ? 24.702 -38.159 7.676 1.00 0.00 52 LEU A N 3
ATOM 4288 C CA . LEU A 1 52 ? 23.905 -37.282 8.497 1.00 0.00 52 LEU A CA 3
ATOM 4289 C C . LEU A 1 52 ? 22.867 -38.127 9.172 1.00 0.00 52 LEU A C 3
ATOM 4290 O O . LEU A 1 52 ? 22.190 -38.922 8.524 1.00 0.00 52 LEU A O 3
ATOM 4306 N N . VAL A 1 53 ? 22.730 -37.980 10.511 1.00 0.00 53 VAL A N 3
ATOM 4307 C CA . VAL A 1 53 ? 21.751 -38.755 11.238 1.00 0.00 53 VAL A CA 3
ATOM 4308 C C . VAL A 1 53 ? 20.777 -37.791 11.868 1.00 0.00 53 VAL A C 3
ATOM 4309 O O . VAL A 1 53 ? 21.048 -37.199 12.915 1.00 0.00 53 VAL A O 3
ATOM 4322 N N . PRO A 1 54 ? 19.634 -37.614 11.233 1.00 0.00 54 PRO A N 3
ATOM 4323 C CA . PRO A 1 54 ? 18.608 -36.718 11.744 1.00 0.00 54 PRO A CA 3
ATOM 4324 C C . PRO A 1 54 ? 17.888 -37.270 12.939 1.00 0.00 54 PRO A C 3
ATOM 4325 O O . PRO A 1 54 ? 17.433 -36.520 13.801 1.00 0.00 54 PRO A O 3
ATOM 4336 N N . TYR A 1 55 ? 17.773 -38.612 13.014 1.00 0.00 55 TYR A N 3
ATOM 4337 C CA . TYR A 1 55 ? 17.085 -39.222 14.119 1.00 0.00 55 TYR A CA 3
ATOM 4338 C C . TYR A 1 55 ? 17.507 -40.661 14.193 1.00 0.00 55 TYR A C 3
ATOM 4339 O O . TYR A 1 55 ? 18.072 -41.210 13.248 1.00 0.00 55 TYR A O 3
ATOM 4357 N N . TYR A 1 56 ? 17.231 -41.301 15.349 1.00 0.00 56 TYR A N 3
ATOM 4358 C CA . TYR A 1 56 ? 17.581 -42.687 15.539 1.00 0.00 56 TYR A CA 3
ATOM 4359 C C . TYR A 1 56 ? 16.303 -43.468 15.562 1.00 0.00 56 TYR A C 3
ATOM 4360 O O . TYR A 1 56 ? 15.250 -42.949 15.930 1.00 0.00 56 TYR A O 3
ATOM 4378 N N . THR A 1 57 ? 16.375 -44.756 15.160 1.00 0.00 57 THR A N 3
ATOM 4379 C CA . THR A 1 57 ? 15.197 -45.590 15.152 1.00 0.00 57 THR A CA 3
ATOM 4380 C C . THR A 1 57 ? 15.499 -46.791 15.998 1.00 0.00 57 THR A C 3
ATOM 4381 O O . THR A 1 57 ? 16.641 -47.026 16.386 1.00 0.00 57 THR A O 3
ATOM 4392 N N . GLU A 1 58 ? 14.450 -47.581 16.310 1.00 0.00 58 GLU A N 3
ATOM 4393 C CA . GLU A 1 58 ? 14.615 -48.765 17.122 1.00 0.00 58 GLU A CA 3
ATOM 4394 C C . GLU A 1 58 ? 15.482 -49.748 16.384 1.00 0.00 58 GLU A C 3
ATOM 4395 O O . GLU A 1 58 ? 16.278 -50.463 16.989 1.00 0.00 58 GLU A O 3
ATOM 4407 N N . ASP A 1 59 ? 15.331 -49.808 15.043 1.00 0.00 59 ASP A N 3
ATOM 4408 C CA . ASP A 1 59 ? 16.100 -50.742 14.251 1.00 0.00 59 ASP A CA 3
ATOM 4409 C C . ASP A 1 59 ? 17.558 -50.353 14.281 1.00 0.00 59 ASP A C 3
ATOM 4410 O O . ASP A 1 59 ? 18.429 -51.203 14.103 1.00 0.00 59 ASP A O 3
ATOM 4419 N N . GLY A 1 60 ? 17.863 -49.057 14.502 1.00 0.00 60 GLY A N 3
ATOM 4420 C CA . GLY A 1 60 ? 19.244 -48.645 14.540 1.00 0.00 60 GLY A CA 3
ATOM 4421 C C . GLY A 1 60 ? 19.310 -47.222 14.083 1.00 0.00 60 GLY A C 3
ATOM 4422 O O . GLY A 1 60 ? 18.306 -46.512 13.994 1.00 0.00 60 GLY A O 3
ATOM 4426 N N . PRO A 1 61 ? 20.519 -46.797 13.801 1.00 0.00 61 PRO A N 3
ATOM 4427 C CA . PRO A 1 61 ? 20.770 -45.444 13.333 1.00 0.00 61 PRO A CA 3
ATOM 4428 C C . PRO A 1 61 ? 20.267 -45.223 11.941 1.00 0.00 61 PRO A C 3
ATOM 4429 O O . PRO A 1 61 ? 20.426 -46.074 11.067 1.00 0.00 61 PRO A O 3
ATOM 4440 N N . PHE A 1 62 ? 19.648 -44.049 11.701 1.00 0.00 62 PHE A N 3
ATOM 4441 C CA . PHE A 1 62 ? 19.152 -43.744 10.387 1.00 0.00 62 PHE A CA 3
ATOM 4442 C C . PHE A 1 62 ? 20.205 -42.880 9.768 1.00 0.00 62 PHE A C 3
ATOM 4443 O O . PHE A 1 62 ? 20.443 -41.759 10.212 1.00 0.00 62 PHE A O 3
ATOM 4460 N N . GLU A 1 63 ? 20.860 -43.390 8.707 1.00 0.00 63 GLU A N 3
ATOM 4461 C CA . GLU A 1 63 ? 21.929 -42.651 8.091 1.00 0.00 63 GLU A CA 3
ATOM 4462 C C . GLU A 1 63 ? 21.476 -42.138 6.761 1.00 0.00 63 GLU A C 3
ATOM 4463 O O . GLU A 1 63 ? 20.896 -42.865 5.956 1.00 0.00 63 GLU A O 3
ATOM 4475 N N . LYS A 1 64 ? 21.752 -40.840 6.514 1.00 0.00 64 LYS A N 3
ATOM 4476 C CA . LYS A 1 64 ? 21.410 -40.226 5.262 1.00 0.00 64 LYS A CA 3
ATOM 4477 C C . LYS A 1 64 ? 22.711 -39.839 4.627 1.00 0.00 64 LYS A C 3
ATOM 4478 O O . LYS A 1 64 ? 23.653 -39.446 5.316 1.00 0.00 64 LYS A O 3
ATOM 4497 N N . LYS A 1 65 ? 22.784 -39.932 3.284 1.00 0.00 65 LYS A N 3
ATOM 4498 C CA . LYS A 1 65 ? 24.004 -39.599 2.594 1.00 0.00 65 LYS A CA 3
ATOM 4499 C C . LYS A 1 65 ? 23.800 -38.281 1.912 1.00 0.00 65 LYS A C 3
ATOM 4500 O O . LYS A 1 65 ? 22.754 -38.017 1.316 1.00 0.00 65 LYS A O 3
ATOM 4519 N N . TYR A 1 66 ? 24.824 -37.418 2.009 1.00 0.00 66 TYR A N 3
ATOM 4520 C CA . TYR A 1 66 ? 24.770 -36.121 1.396 1.00 0.00 66 TYR A CA 3
ATOM 4521 C C . TYR A 1 66 ? 26.158 -35.838 0.912 1.00 0.00 66 TYR A C 3
ATOM 4522 O O . TYR A 1 66 ? 27.129 -36.238 1.542 1.00 0.00 66 TYR A O 3
ATOM 4540 N N . TYR A 1 67 ? 26.283 -35.129 -0.221 1.00 0.00 67 TYR A N 3
ATOM 4541 C CA . TYR A 1 67 ? 27.588 -34.818 -0.742 1.00 0.00 67 TYR A CA 3
ATOM 4542 C C . TYR A 1 67 ? 27.816 -33.369 -0.462 1.00 0.00 67 TYR A C 3
ATOM 4543 O O . TYR A 1 67 ? 26.983 -32.529 -0.787 1.00 0.00 67 TYR A O 3
ATOM 4561 N N . THR A 1 68 ? 28.976 -33.041 0.145 1.00 0.00 68 THR A N 3
ATOM 4562 C CA . THR A 1 68 ? 29.263 -31.669 0.462 1.00 0.00 68 THR A CA 3
ATOM 4563 C C . THR A 1 68 ? 30.397 -31.234 -0.410 1.00 0.00 68 THR A C 3
ATOM 4564 O O . THR A 1 68 ? 31.378 -31.952 -0.594 1.00 0.00 68 THR A O 3
ATOM 4575 N N . CYS A 1 69 ? 30.281 -30.010 -0.961 1.00 0.00 69 CYS A N 3
ATOM 4576 C CA . CYS A 1 69 ? 31.307 -29.496 -1.829 1.00 0.00 69 CYS A CA 3
ATOM 4577 C C . CYS A 1 69 ? 32.230 -28.655 -1.009 1.00 0.00 69 CYS A C 3
ATOM 4578 O O . CYS A 1 69 ? 31.913 -28.266 0.113 1.00 0.00 69 CYS A O 3
ATOM 4585 N N . GLY A 1 70 ? 33.429 -28.385 -1.565 1.00 0.00 70 GLY A N 3
ATOM 4586 C CA . GLY A 1 70 ? 34.390 -27.543 -0.894 1.00 0.00 70 GLY A CA 3
ATOM 4587 C C . GLY A 1 70 ? 35.446 -28.397 -0.279 1.00 0.00 70 GLY A C 3
ATOM 4588 O O . GLY A 1 70 ? 36.563 -27.933 -0.066 1.00 0.00 70 GLY A O 3
ATOM 4592 N N . ASP A 1 71 ? 35.124 -29.685 0.000 1.00 0.00 71 ASP A N 3
ATOM 4593 C CA . ASP A 1 71 ? 36.092 -30.584 0.596 1.00 0.00 71 ASP A CA 3
ATOM 4594 C C . ASP A 1 71 ? 36.623 -29.948 1.864 1.00 0.00 71 ASP A C 3
ATOM 4595 O O . ASP A 1 71 ? 37.774 -29.506 1.921 1.00 0.00 71 ASP A O 3
ATOM 4604 N N . PRO A 1 72 ? 35.801 -29.913 2.893 1.00 0.00 72 PRO A N 3
ATOM 4605 C CA . PRO A 1 72 ? 36.185 -29.310 4.164 1.00 0.00 72 PRO A CA 3
ATOM 4606 C C . PRO A 1 72 ? 37.147 -30.147 4.962 1.00 0.00 72 PRO A C 3
ATOM 4607 O O . PRO A 1 72 ? 36.934 -30.401 6.139 1.00 0.00 72 PRO A O 3
ATOM 4618 N N . SER A 1 73 ? 38.241 -30.597 4.317 1.00 0.00 73 SER A N 3
ATOM 4619 C CA . SER A 1 73 ? 39.229 -31.395 5.001 1.00 0.00 73 SER A CA 3
ATOM 4620 C C . SER A 1 73 ? 40.225 -30.473 5.651 1.00 0.00 73 SER A C 3
ATOM 4621 O O . SER A 1 73 ? 40.876 -30.838 6.627 1.00 0.00 73 SER A O 3
ATOM 4629 N N . GLU A 1 74 ? 40.364 -29.240 5.108 1.00 0.00 74 GLU A N 3
ATOM 4630 C CA . GLU A 1 74 ? 41.310 -28.292 5.652 1.00 0.00 74 GLU A CA 3
ATOM 4631 C C . GLU A 1 74 ? 40.566 -27.314 6.517 1.00 0.00 74 GLU A C 3
ATOM 4632 O O . GLU A 1 74 ? 41.145 -26.355 7.024 1.00 0.00 74 GLU A O 3
ATOM 4644 N N . LEU A 1 75 ? 39.249 -27.533 6.697 1.00 0.00 75 LEU A N 3
ATOM 4645 C CA . LEU A 1 75 ? 38.459 -26.646 7.508 1.00 0.00 75 LEU A CA 3
ATOM 4646 C C . LEU A 1 75 ? 38.749 -26.953 8.954 1.00 0.00 75 LEU A C 3
ATOM 4647 O O . LEU A 1 75 ? 39.241 -28.029 9.292 1.00 0.00 75 LEU A O 3
ATOM 4663 N N . ASP A 1 76 ? 38.444 -25.985 9.849 1.00 0.00 76 ASP A N 3
ATOM 4664 C CA . ASP A 1 76 ? 38.686 -26.175 11.263 1.00 0.00 76 ASP A CA 3
ATOM 4665 C C . ASP A 1 76 ? 37.738 -27.232 11.759 1.00 0.00 76 ASP A C 3
ATOM 4666 O O . ASP A 1 76 ? 36.637 -27.378 11.246 1.00 0.00 76 ASP A O 3
ATOM 4675 N N . GLU A 1 77 ? 38.162 -27.994 12.791 1.00 0.00 77 GLU A N 3
ATOM 4676 C CA . GLU A 1 77 ? 37.329 -29.044 13.327 1.00 0.00 77 GLU A CA 3
ATOM 4677 C C . GLU A 1 77 ? 36.453 -28.445 14.394 1.00 0.00 77 GLU A C 3
ATOM 4678 O O . GLU A 1 77 ? 36.913 -27.666 15.227 1.00 0.00 77 GLU A O 3
ATOM 4690 N N . CYS A 1 78 ? 35.145 -28.803 14.386 1.00 0.00 78 CYS A N 3
ATOM 4691 C CA . CYS A 1 78 ? 34.230 -28.272 15.381 1.00 0.00 78 CYS A CA 3
ATOM 4692 C C . CYS A 1 78 ? 34.342 -29.075 16.639 1.00 0.00 78 CYS A C 3
ATOM 4693 O O . CYS A 1 78 ? 34.814 -30.209 16.642 1.00 0.00 78 CYS A O 3
ATOM 4700 N N . TYR A 1 79 ? 33.877 -28.465 17.754 1.00 0.00 79 TYR A N 3
ATOM 4701 C CA . TYR A 1 79 ? 33.894 -29.122 19.035 1.00 0.00 79 TYR A CA 3
ATOM 4702 C C . TYR A 1 79 ? 32.733 -30.080 19.047 1.00 0.00 79 TYR A C 3
ATOM 4703 O O . TYR A 1 79 ? 31.841 -30.000 18.202 1.00 0.00 79 TYR A O 3
ATOM 4721 N N . ASP A 1 80 ? 32.722 -31.017 20.024 1.00 0.00 80 ASP A N 3
ATOM 4722 C CA . ASP A 1 80 ? 31.662 -32.002 20.103 1.00 0.00 80 ASP A CA 3
ATOM 4723 C C . ASP A 1 80 ? 30.333 -31.308 20.288 1.00 0.00 80 ASP A C 3
ATOM 4724 O O . ASP A 1 80 ? 29.333 -31.719 19.702 1.00 0.00 80 ASP A O 3
ATOM 4733 N N . ILE A 1 81 ? 30.287 -30.241 21.113 1.00 0.00 81 ILE A N 3
ATOM 4734 C CA . ILE A 1 81 ? 29.037 -29.547 21.330 1.00 0.00 81 ILE A CA 3
ATOM 4735 C C . ILE A 1 81 ? 29.139 -28.189 20.702 1.00 0.00 81 ILE A C 3
ATOM 4736 O O . ILE A 1 81 ? 29.519 -27.208 21.340 1.00 0.00 81 ILE A O 3
ATOM 4752 N N . ASP A 1 82 ? 28.786 -28.108 19.410 1.00 0.00 82 ASP A N 3
ATOM 4753 C CA . ASP A 1 82 ? 28.836 -26.852 18.719 1.00 0.00 82 ASP A CA 3
ATOM 4754 C C . ASP A 1 82 ? 28.161 -27.073 17.401 1.00 0.00 82 ASP A C 3
ATOM 4755 O O . ASP A 1 82 ? 28.018 -28.211 16.954 1.00 0.00 82 ASP A O 3
ATOM 4764 N N . LYS A 1 83 ? 27.733 -25.976 16.738 1.00 0.00 83 LYS A N 3
ATOM 4765 C CA . LYS A 1 83 ? 27.071 -26.110 15.467 1.00 0.00 83 LYS A CA 3
ATOM 4766 C C . LYS A 1 83 ? 28.096 -26.545 14.467 1.00 0.00 83 LYS A C 3
ATOM 4767 O O . LYS A 1 83 ? 29.161 -25.940 14.350 1.00 0.00 83 LYS A O 3
ATOM 4786 N N . ALA A 1 84 ? 27.783 -27.618 13.715 1.00 0.00 84 ALA A N 3
ATOM 4787 C CA . ALA A 1 84 ? 28.713 -28.113 12.738 1.00 0.00 84 ALA A CA 3
ATOM 4788 C C . ALA A 1 84 ? 28.041 -28.132 11.395 1.00 0.00 84 ALA A C 3
ATOM 4789 O O . ALA A 1 84 ? 28.704 -28.306 10.371 1.00 0.00 84 ALA A O 3
ATOM 4796 N N . LEU A 1 85 ? 26.704 -27.938 11.353 1.00 0.00 85 LEU A N 3
ATOM 4797 C CA . LEU A 1 85 ? 26.026 -27.976 10.084 1.00 0.00 85 LEU A CA 3
ATOM 4798 C C . LEU A 1 85 ? 24.812 -27.104 10.190 1.00 0.00 85 LEU A C 3
ATOM 4799 O O . LEU A 1 85 ? 24.093 -27.131 11.191 1.00 0.00 85 LEU A O 3
ATOM 4815 N N . GLU A 1 86 ? 24.564 -26.304 9.131 1.00 0.00 86 GLU A N 3
ATOM 4816 C CA . GLU A 1 86 ? 23.428 -25.426 9.114 1.00 0.00 86 GLU A CA 3
ATOM 4817 C C . GLU A 1 86 ? 22.566 -25.893 7.983 1.00 0.00 86 GLU A C 3
ATOM 4818 O O . GLU A 1 86 ? 23.019 -25.981 6.839 1.00 0.00 86 GLU A O 3
ATOM 4830 N N . VAL A 1 87 ? 21.287 -26.206 8.283 1.00 0.00 87 VAL A N 3
ATOM 4831 C CA . VAL A 1 87 ? 20.393 -26.688 7.260 1.00 0.00 87 VAL A CA 3
ATOM 4832 C C . VAL A 1 87 ? 19.095 -25.944 7.384 1.00 0.00 87 VAL A C 3
ATOM 4833 O O . VAL A 1 87 ? 18.808 -25.336 8.415 1.00 0.00 87 VAL A O 3
ATOM 4846 N N . ASN A 1 88 ? 18.276 -25.972 6.304 1.00 0.00 88 ASN A N 3
ATOM 4847 C CA . ASN A 1 88 ? 17.003 -25.287 6.325 1.00 0.00 88 ASN A CA 3
ATOM 4848 C C . ASN A 1 88 ? 16.018 -26.101 7.128 1.00 0.00 88 ASN A C 3
ATOM 4849 O O . ASN A 1 88 ? 15.192 -25.547 7.850 1.00 0.00 88 ASN A O 3
ATOM 4860 N N . GLU A 1 89 ? 16.081 -27.447 7.013 1.00 0.00 89 GLU A N 3
ATOM 4861 C CA . GLU A 1 89 ? 15.163 -28.282 7.743 1.00 0.00 89 GLU A CA 3
ATOM 4862 C C . GLU A 1 89 ? 15.881 -29.554 8.059 1.00 0.00 89 GLU A C 3
ATOM 4863 O O . GLU A 1 89 ? 16.565 -30.121 7.219 1.00 0.00 89 GLU A O 3
ATOM 4875 N N . SER A 1 90 ? 15.728 -30.029 9.305 1.00 0.00 90 SER A N 3
ATOM 4876 C CA . SER A 1 90 ? 16.406 -31.234 9.732 1.00 0.00 90 SER A CA 3
ATOM 4877 C C . SER A 1 90 ? 15.804 -32.458 9.082 1.00 0.00 90 SER A C 3
ATOM 4878 O O . SER A 1 90 ? 16.527 -33.376 8.701 1.00 0.00 90 SER A O 3
ATOM 4886 N N . ASP A 1 91 ? 14.461 -32.500 8.942 1.00 0.00 91 ASP A N 3
ATOM 4887 C CA . ASP A 1 91 ? 13.809 -33.665 8.375 1.00 0.00 91 ASP A CA 3
ATOM 4888 C C . ASP A 1 91 ? 14.207 -33.862 6.932 1.00 0.00 91 ASP A C 3
ATOM 4889 O O . ASP A 1 91 ? 14.415 -34.994 6.499 1.00 0.00 91 ASP A O 3
ATOM 4898 N N . ASP A 1 92 ? 14.314 -32.773 6.144 1.00 0.00 92 ASP A N 3
ATOM 4899 C CA . ASP A 1 92 ? 14.665 -32.931 4.756 1.00 0.00 92 ASP A CA 3
ATOM 4900 C C . ASP A 1 92 ? 15.311 -31.651 4.303 1.00 0.00 92 ASP A C 3
ATOM 4901 O O . ASP A 1 92 ? 14.650 -30.753 3.774 1.00 0.00 92 ASP A O 3
ATOM 4910 N N . PRO A 1 93 ? 16.597 -31.542 4.520 1.00 0.00 93 PRO A N 3
ATOM 4911 C CA . PRO A 1 93 ? 17.331 -30.363 4.118 1.00 0.00 93 PRO A CA 3
ATOM 4912 C C . PRO A 1 93 ? 17.650 -30.338 2.656 1.00 0.00 93 PRO A C 3
ATOM 4913 O O . PRO A 1 93 ? 18.159 -31.312 2.099 1.00 0.00 93 PRO A O 3
ATOM 4924 N N . ASN A 1 94 ? 17.358 -29.194 2.001 1.00 0.00 94 ASN A N 3
ATOM 4925 C CA . ASN A 1 94 ? 17.649 -29.056 0.597 1.00 0.00 94 ASN A CA 3
ATOM 4926 C C . ASN A 1 94 ? 18.810 -28.115 0.495 1.00 0.00 94 ASN A C 3
ATOM 4927 O O . ASN A 1 94 ? 19.526 -28.096 -0.505 1.00 0.00 94 ASN A O 3
ATOM 4938 N N . SER A 1 95 ? 19.011 -27.297 1.551 1.00 0.00 95 SER A N 3
ATOM 4939 C CA . SER A 1 95 ? 20.108 -26.370 1.569 1.00 0.00 95 SER A CA 3
ATOM 4940 C C . SER A 1 95 ? 20.928 -26.725 2.766 1.00 0.00 95 SER A C 3
ATOM 4941 O O . SER A 1 95 ? 20.465 -26.623 3.902 1.00 0.00 95 SER A O 3
ATOM 4949 N N . VAL A 1 96 ? 22.181 -27.155 2.529 1.00 0.00 96 VAL A N 3
ATOM 4950 C CA . VAL A 1 96 ? 23.050 -27.530 3.613 1.00 0.00 96 VAL A CA 3
ATOM 4951 C C . VAL A 1 96 ? 24.320 -26.760 3.433 1.00 0.00 96 VAL A C 3
ATOM 4952 O O . VAL A 1 96 ? 24.897 -26.748 2.347 1.00 0.00 96 VAL A O 3
ATOM 4965 N N . GLU A 1 97 ? 24.786 -26.084 4.507 1.00 0.00 97 GLU A N 3
ATOM 4966 C CA . GLU A 1 97 ? 26.000 -25.313 4.416 1.00 0.00 97 GLU A CA 3
ATOM 4967 C C . GLU A 1 97 ? 26.980 -25.881 5.399 1.00 0.00 97 GLU A C 3
ATOM 4968 O O . GLU A 1 97 ? 26.667 -26.068 6.574 1.00 0.00 97 GLU A O 3
ATOM 4980 N N . VAL A 1 98 ? 28.210 -26.171 4.915 1.00 0.00 98 VAL A N 3
ATOM 4981 C CA . VAL A 1 98 ? 29.242 -26.702 5.770 1.00 0.00 98 VAL A CA 3
ATOM 4982 C C . VAL A 1 98 ? 29.904 -25.530 6.438 1.00 0.00 98 VAL A C 3
ATOM 4983 O O . VAL A 1 98 ? 30.377 -24.604 5.775 1.00 0.00 98 VAL A O 3
ATOM 4996 N N . LEU A 1 99 ? 29.936 -25.544 7.792 1.00 0.00 99 LEU A N 3
ATOM 4997 C CA . LEU A 1 99 ? 30.549 -24.460 8.521 1.00 0.00 99 LEU A CA 3
ATOM 4998 C C . LEU A 1 99 ? 31.913 -24.892 8.965 1.00 0.00 99 LEU A C 3
ATOM 4999 O O . LEU A 1 99 ? 32.808 -24.065 9.128 1.00 0.00 99 LEU A O 3
ATOM 5015 N N . CYS A 1 100 ? 32.112 -26.208 9.178 1.00 0.00 100 CYS A N 3
ATOM 5016 C CA . CYS A 1 100 ? 33.396 -26.656 9.656 1.00 0.00 100 CYS A CA 3
ATOM 5017 C C . CYS A 1 100 ? 33.624 -28.085 9.253 1.00 0.00 100 CYS A C 3
ATOM 5018 O O . CYS A 1 100 ? 32.747 -28.750 8.702 1.00 0.00 100 CYS A O 3
ATOM 5025 N N . HIS A 1 101 ? 34.854 -28.574 9.539 1.00 0.00 101 HIS A N 3
ATOM 5026 C CA . HIS A 1 101 ? 35.246 -29.917 9.197 1.00 0.00 101 HIS A CA 3
ATOM 5027 C C . HIS A 1 101 ? 34.665 -30.884 10.184 1.00 0.00 101 HIS A C 3
ATOM 5028 O O . HIS A 1 101 ? 34.803 -30.727 11.400 1.00 0.00 101 HIS A O 3
ATOM 5042 N N . CYS A 1 102 ? 33.996 -31.925 9.650 1.00 0.00 102 CYS A N 3
ATOM 5043 C CA . CYS A 1 102 ? 33.444 -32.960 10.479 1.00 0.00 102 CYS A CA 3
ATOM 5044 C C . CYS A 1 102 ? 34.079 -34.235 10.005 1.00 0.00 102 CYS A C 3
ATOM 5045 O O . CYS A 1 102 ? 33.954 -34.594 8.834 1.00 0.00 102 CYS A O 3
ATOM 5052 N N . PRO A 1 103 ? 34.769 -34.929 10.884 1.00 0.00 103 PRO A N 3
ATOM 5053 C CA . PRO A 1 103 ? 35.418 -36.186 10.528 1.00 0.00 103 PRO A CA 3
ATOM 5054 C C . PRO A 1 103 ? 34.458 -37.225 10.028 1.00 0.00 103 PRO A C 3
ATOM 5055 O O . PRO A 1 103 ? 33.299 -37.262 10.428 1.00 0.00 103 PRO A O 3
ATOM 5066 N N . SER A 1 104 ? 34.950 -38.105 9.130 1.00 0.00 104 SER A N 3
ATOM 5067 C CA . SER A 1 104 ? 34.133 -39.155 8.555 1.00 0.00 104 SER A CA 3
ATOM 5068 C C . SER A 1 104 ? 33.643 -40.068 9.649 1.00 0.00 104 SER A C 3
ATOM 5069 O O . SER A 1 104 ? 32.536 -40.595 9.575 1.00 0.00 104 SER A O 3
ATOM 5077 N N . ASP A 1 105 ? 34.483 -40.299 10.681 1.00 0.00 105 ASP A N 3
ATOM 5078 C CA . ASP A 1 105 ? 34.113 -41.195 11.758 1.00 0.00 105 ASP A CA 3
ATOM 5079 C C . ASP A 1 105 ? 33.032 -40.562 12.601 1.00 0.00 105 ASP A C 3
ATOM 5080 O O . ASP A 1 105 ? 32.434 -41.231 13.440 1.00 0.00 105 ASP A O 3
ATOM 5089 N N . LYS A 1 106 ? 32.762 -39.256 12.404 1.00 0.00 106 LYS A N 3
ATOM 5090 C CA . LYS A 1 106 ? 31.746 -38.589 13.179 1.00 0.00 106 LYS A CA 3
ATOM 5091 C C . LYS A 1 106 ? 30.555 -38.360 12.297 1.00 0.00 106 LYS A C 3
ATOM 5092 O O . LYS A 1 106 ? 30.652 -38.378 11.072 1.00 0.00 106 LYS A O 3
ATOM 5111 N N . ILE A 1 107 ? 29.385 -38.137 12.931 1.00 0.00 107 ILE A N 3
ATOM 5112 C CA . ILE A 1 107 ? 28.169 -37.921 12.190 1.00 0.00 107 ILE A CA 3
ATOM 5113 C C . ILE A 1 107 ? 27.582 -36.625 12.643 1.00 0.00 107 ILE A C 3
ATOM 5114 O O . ILE A 1 107 ? 27.983 -36.053 13.661 1.00 0.00 107 ILE A O 3
ATOM 5130 N N . TYR A 1 108 ? 26.602 -36.125 11.867 1.00 0.00 108 TYR A N 3
ATOM 5131 C CA . TYR A 1 108 ? 25.931 -34.912 12.230 1.00 0.00 108 TYR A CA 3
ATOM 5132 C C . TYR A 1 108 ? 24.698 -35.354 12.951 1.00 0.00 108 TYR A C 3
ATOM 5133 O O . TYR A 1 108 ? 23.850 -36.041 12.381 1.00 0.00 108 TYR A O 3
ATOM 5151 N N . LEU A 1 109 ? 24.572 -34.963 14.236 1.00 0.00 109 LEU A N 3
ATOM 5152 C CA . LEU A 1 109 ? 23.433 -35.372 15.017 1.00 0.00 109 LEU A CA 3
ATOM 5153 C C . LEU A 1 109 ? 22.613 -34.154 15.309 1.00 0.00 109 LEU A C 3
ATOM 5154 O O . LEU A 1 109 ? 23.128 -33.134 15.766 1.00 0.00 109 LEU A O 3
ATOM 5170 N N . TRP A 1 110 ? 21.295 -34.241 15.028 1.00 0.00 110 TRP A N 3
ATOM 5171 C CA . TRP A 1 110 ? 20.408 -33.132 15.277 1.00 0.00 110 TRP A CA 3
ATOM 5172 C C . TRP A 1 110 ? 20.084 -33.147 16.746 1.00 0.00 110 TRP A C 3
ATOM 5173 O O . TRP A 1 110 ? 19.829 -34.205 17.322 1.00 0.00 110 TRP A O 3
ATOM 5194 N N . ILE A 1 111 ? 20.083 -31.958 17.386 1.00 0.00 111 ILE A N 3
ATOM 5195 C CA . ILE A 1 111 ? 19.790 -31.888 18.797 1.00 0.00 111 ILE A CA 3
ATOM 5196 C C . ILE A 1 111 ? 18.640 -30.938 18.994 1.00 0.00 111 ILE A C 3
ATOM 5197 O O . ILE A 1 111 ? 18.223 -30.240 18.071 1.00 0.00 111 ILE A O 3
ATOM 5213 N N . HIS A 1 112 ? 18.121 -30.883 20.246 1.00 0.00 112 HIS A N 3
ATOM 5214 C CA . HIS A 1 112 ? 16.972 -30.057 20.569 1.00 0.00 112 HIS A CA 3
ATOM 5215 C C . HIS A 1 112 ? 17.296 -28.593 20.413 1.00 0.00 112 HIS A C 3
ATOM 5216 O O . HIS A 1 112 ? 16.390 -27.763 20.403 1.00 0.00 112 HIS A O 3
ATOM 5230 N N . ARG A 1 113 ? 18.593 -28.234 20.302 1.00 0.00 113 ARG A N 3
ATOM 5231 C CA . ARG A 1 113 ? 18.955 -26.841 20.145 1.00 0.00 113 ARG A CA 3
ATOM 5232 C C . ARG A 1 113 ? 18.356 -26.329 18.861 1.00 0.00 113 ARG A C 3
ATOM 5233 O O . ARG A 1 113 ? 17.935 -25.174 18.787 1.00 0.00 113 ARG A O 3
ATOM 5254 N N . GLY A 1 114 ? 18.313 -27.179 17.807 1.00 0.00 114 GLY A N 3
ATOM 5255 C CA . GLY A 1 114 ? 17.741 -26.752 16.550 1.00 0.00 114 GLY A CA 3
ATOM 5256 C C . GLY A 1 114 ? 18.808 -26.755 15.502 1.00 0.00 114 GLY A C 3
ATOM 5257 O O . GLY A 1 114 ? 18.592 -26.271 14.394 1.00 0.00 114 GLY A O 3
ATOM 5261 N N . TYR A 1 115 ? 19.990 -27.321 15.815 1.00 0.00 115 TYR A N 3
ATOM 5262 C CA . TYR A 1 115 ? 21.055 -27.357 14.847 1.00 0.00 115 TYR A CA 3
ATOM 5263 C C . TYR A 1 115 ? 21.789 -28.652 15.016 1.00 0.00 115 TYR A C 3
ATOM 5264 O O . TYR A 1 115 ? 21.630 -29.351 16.016 1.00 0.00 115 TYR A O 3
ATOM 5282 N N . TYR A 1 116 ? 22.601 -29.014 13.997 1.00 0.00 116 TYR A N 3
ATOM 5283 C CA . TYR A 1 116 ? 23.328 -30.260 14.031 1.00 0.00 116 TYR A CA 3
ATOM 5284 C C . TYR A 1 116 ? 24.669 -30.044 14.671 1.00 0.00 116 TYR A C 3
ATOM 5285 O O . TYR A 1 116 ? 25.319 -29.014 14.477 1.00 0.00 116 TYR A O 3
ATOM 5303 N N . ILE A 1 117 ? 25.119 -31.069 15.430 1.00 0.00 117 ILE A N 3
ATOM 5304 C CA . ILE A 1 117 ? 26.394 -31.008 16.097 1.00 0.00 117 ILE A CA 3
ATOM 5305 C C . ILE A 1 117 ? 27.217 -32.151 15.585 1.00 0.00 117 ILE A C 3
ATOM 5306 O O . ILE A 1 117 ? 26.685 -33.152 15.101 1.00 0.00 117 ILE A O 3
ATOM 5322 N N . CYS A 1 118 ? 28.556 -32.013 15.674 1.00 0.00 118 CYS A N 3
ATOM 5323 C CA . CYS A 1 118 ? 29.438 -33.058 15.207 1.00 0.00 118 CYS A CA 3
ATOM 5324 C C . CYS A 1 118 ? 29.686 -33.957 16.381 1.00 0.00 118 CYS A C 3
ATOM 5325 O O . CYS A 1 118 ? 30.312 -33.551 17.356 1.00 0.00 118 CYS A O 3
ATOM 5332 N N . ILE A 1 119 ? 29.220 -35.222 16.308 1.00 0.00 119 ILE A N 3
ATOM 5333 C CA . ILE A 1 119 ? 29.402 -36.112 17.427 1.00 0.00 119 ILE A CA 3
ATOM 5334 C C . ILE A 1 119 ? 29.674 -37.491 16.895 1.00 0.00 119 ILE A C 3
ATOM 5335 O O . ILE A 1 119 ? 29.283 -37.837 15.779 1.00 0.00 119 ILE A O 3
ATOM 5351 N N . THR A 1 120 ? 30.394 -38.305 17.700 1.00 0.00 120 THR A N 3
ATOM 5352 C CA . THR A 1 120 ? 30.707 -39.658 17.312 1.00 0.00 120 THR A CA 3
ATOM 5353 C C . THR A 1 120 ? 29.420 -40.434 17.444 1.00 0.00 120 THR A C 3
ATOM 5354 O O . THR A 1 120 ? 28.742 -40.350 18.468 1.00 0.00 120 THR A O 3
ATOM 5365 N N . PRO A 1 121 ? 29.065 -41.194 16.426 1.00 0.00 121 PRO A N 3
ATOM 5366 C CA . PRO A 1 121 ? 27.819 -41.950 16.440 1.00 0.00 121 PRO A CA 3
ATOM 5367 C C . PRO A 1 121 ? 27.791 -43.057 17.459 1.00 0.00 121 PRO A C 3
ATOM 5368 O O . PRO A 1 121 ? 28.630 -43.959 17.420 1.00 0.00 121 PRO A O 3
ATOM 5379 N N . PRO A 1 122 ? 26.853 -43.025 18.381 1.00 0.00 122 PRO A N 3
ATOM 5380 C CA . PRO A 1 122 ? 26.722 -44.070 19.377 1.00 0.00 122 PRO A CA 3
ATOM 5381 C C . PRO A 1 122 ? 26.027 -45.283 18.835 1.00 0.00 122 PRO A C 3
ATOM 5382 O O . PRO A 1 122 ? 25.141 -45.179 17.985 1.00 0.00 122 PRO A O 3
ATOM 5393 N N . GLN A 1 123 ? 26.418 -46.475 19.322 1.00 0.00 123 GLN A N 3
ATOM 5394 C CA . GLN A 1 123 ? 25.802 -47.691 18.863 1.00 0.00 123 GLN A CA 3
ATOM 5395 C C . GLN A 1 123 ? 24.534 -47.872 19.656 1.00 0.00 123 GLN A C 3
ATOM 5396 O O . GLN A 1 123 ? 24.521 -47.711 20.876 1.00 0.00 123 GLN A O 3
ATOM 5410 N N . PRO A 1 124 ? 23.450 -48.208 18.984 1.00 0.00 124 PRO A N 3
ATOM 5411 C CA . PRO A 1 124 ? 22.170 -48.416 19.653 1.00 0.00 124 PRO A CA 3
ATOM 5412 C C . PRO A 1 124 ? 22.217 -49.514 20.676 1.00 0.00 124 PRO A C 3
ATOM 5413 O O . PRO A 1 124 ? 22.899 -50.544 20.414 1.00 0.00 124 PRO A O 3
ATOM 5425 N N . LYS A 1 1 ? 25.259 -45.568 -23.355 1.00 0.00 1 LYS A N 4
ATOM 5426 C CA . LYS A 1 1 ? 23.985 -46.247 -22.993 1.00 0.00 1 LYS A CA 4
ATOM 5427 C C . LYS A 1 1 ? 23.352 -45.587 -21.802 1.00 0.00 1 LYS A C 4
ATOM 5428 O O . LYS A 1 1 ? 22.186 -45.199 -21.842 1.00 0.00 1 LYS A O 4
ATOM 5449 N N . SER A 1 2 ? 24.120 -45.456 -20.701 1.00 0.00 2 SER A N 4
ATOM 5450 C CA . SER A 1 2 ? 23.598 -44.836 -19.510 1.00 0.00 2 SER A CA 4
ATOM 5451 C C . SER A 1 2 ? 24.612 -43.835 -19.056 1.00 0.00 2 SER A C 4
ATOM 5452 O O . SER A 1 2 ? 25.811 -44.007 -19.269 1.00 0.00 2 SER A O 4
ATOM 5460 N N . HIS A 1 3 ? 24.142 -42.750 -18.405 1.00 0.00 3 HIS A N 4
ATOM 5461 C CA . HIS A 1 3 ? 25.046 -41.734 -17.928 1.00 0.00 3 HIS A CA 4
ATOM 5462 C C . HIS A 1 3 ? 25.615 -42.215 -16.627 1.00 0.00 3 HIS A C 4
ATOM 5463 O O . HIS A 1 3 ? 24.925 -42.845 -15.826 1.00 0.00 3 HIS A O 4
ATOM 5477 N N . THR A 1 4 ? 26.911 -41.915 -16.387 1.00 0.00 4 THR A N 4
ATOM 5478 C CA . THR A 1 4 ? 27.549 -42.341 -15.163 1.00 0.00 4 THR A CA 4
ATOM 5479 C C . THR A 1 4 ? 27.372 -41.262 -14.129 1.00 0.00 4 THR A C 4
ATOM 5480 O O . THR A 1 4 ? 27.746 -41.439 -12.972 1.00 0.00 4 THR A O 4
ATOM 5491 N N . THR A 1 5 ? 26.802 -40.107 -14.533 1.00 0.00 5 THR A N 4
ATOM 5492 C CA . THR A 1 5 ? 26.592 -39.021 -13.605 1.00 0.00 5 THR A CA 4
ATOM 5493 C C . THR A 1 5 ? 25.168 -38.574 -13.751 1.00 0.00 5 THR A C 4
ATOM 5494 O O . THR A 1 5 ? 24.520 -38.834 -14.763 1.00 0.00 5 THR A O 4
ATOM 5505 N N . CYS A 1 6 ? 24.644 -37.883 -12.714 1.00 0.00 6 CYS A N 4
ATOM 5506 C CA . CYS A 1 6 ? 23.282 -37.403 -12.765 1.00 0.00 6 CYS A CA 4
ATOM 5507 C C . CYS A 1 6 ? 23.284 -36.161 -13.610 1.00 0.00 6 CYS A C 4
ATOM 5508 O O . CYS A 1 6 ? 24.265 -35.417 -13.644 1.00 0.00 6 CYS A O 4
ATOM 5515 N N . PRO A 1 7 ? 22.182 -35.912 -14.284 1.00 0.00 7 PRO A N 4
ATOM 5516 C CA . PRO A 1 7 ? 22.054 -34.744 -15.141 1.00 0.00 7 PRO A CA 4
ATOM 5517 C C . PRO A 1 7 ? 21.964 -33.462 -14.370 1.00 0.00 7 PRO A C 4
ATOM 5518 O O . PRO A 1 7 ? 21.566 -33.448 -13.205 1.00 0.00 7 PRO A O 4
ATOM 5529 N N . THR A 1 8 ? 22.340 -32.340 -15.020 1.00 0.00 8 THR A N 4
ATOM 5530 C CA . THR A 1 8 ? 22.295 -31.059 -14.359 1.00 0.00 8 THR A CA 4
ATOM 5531 C C . THR A 1 8 ? 20.904 -30.523 -14.514 1.00 0.00 8 THR A C 4
ATOM 5532 O O . THR A 1 8 ? 20.401 -30.369 -15.626 1.00 0.00 8 THR A O 4
ATOM 5543 N N . SER A 1 9 ? 20.247 -30.221 -13.373 1.00 0.00 9 SER A N 4
ATOM 5544 C CA . SER A 1 9 ? 18.903 -29.704 -13.410 1.00 0.00 9 SER A CA 4
ATOM 5545 C C . SER A 1 9 ? 18.988 -28.227 -13.669 1.00 0.00 9 SER A C 4
ATOM 5546 O O . SER A 1 9 ? 19.858 -27.536 -13.138 1.00 0.00 9 SER A O 4
ATOM 5554 N N . THR A 1 10 ? 18.057 -27.708 -14.500 1.00 0.00 10 THR A N 4
ATOM 5555 C CA . THR A 1 10 ? 18.049 -26.298 -14.816 1.00 0.00 10 THR A CA 4
ATOM 5556 C C . THR A 1 10 ? 17.030 -25.625 -13.941 1.00 0.00 10 THR A C 4
ATOM 5557 O O . THR A 1 10 ? 16.793 -24.425 -14.062 1.00 0.00 10 THR A O 4
ATOM 5568 N N . GLU A 1 11 ? 16.403 -26.395 -13.023 1.00 0.00 11 GLU A N 4
ATOM 5569 C CA . GLU A 1 11 ? 15.406 -25.830 -12.145 1.00 0.00 11 GLU A CA 4
ATOM 5570 C C . GLU A 1 11 ? 16.091 -25.374 -10.886 1.00 0.00 11 GLU A C 4
ATOM 5571 O O . GLU A 1 11 ? 15.445 -24.877 -9.965 1.00 0.00 11 GLU A O 4
ATOM 5583 N N . ILE A 1 12 ? 17.430 -25.534 -10.823 1.00 0.00 12 ILE A N 4
ATOM 5584 C CA . ILE A 1 12 ? 18.165 -25.133 -9.651 1.00 0.00 12 ILE A CA 4
ATOM 5585 C C . ILE A 1 12 ? 19.240 -24.187 -10.097 1.00 0.00 12 ILE A C 4
ATOM 5586 O O . ILE A 1 12 ? 19.654 -24.189 -11.257 1.00 0.00 12 ILE A O 4
ATOM 5602 N N . ASP A 1 13 ? 19.726 -23.353 -9.155 1.00 0.00 13 ASP A N 4
ATOM 5603 C CA . ASP A 1 13 ? 20.750 -22.392 -9.472 1.00 0.00 13 ASP A CA 4
ATOM 5604 C C . ASP A 1 13 ? 21.996 -22.798 -8.743 1.00 0.00 13 ASP A C 4
ATOM 5605 O O . ASP A 1 13 ? 21.964 -23.644 -7.850 1.00 0.00 13 ASP A O 4
ATOM 5614 N N . SER A 1 14 ? 23.147 -22.213 -9.147 1.00 0.00 14 SER A N 4
ATOM 5615 C CA . SER A 1 14 ? 24.399 -22.515 -8.497 1.00 0.00 14 SER A CA 4
ATOM 5616 C C . SER A 1 14 ? 24.382 -21.879 -7.136 1.00 0.00 14 SER A C 4
ATOM 5617 O O . SER A 1 14 ? 23.761 -20.837 -6.929 1.00 0.00 14 SER A O 4
ATOM 5625 N N . CYS A 1 15 ? 25.094 -22.499 -6.174 1.00 0.00 15 CYS A N 4
ATOM 5626 C CA . CYS A 1 15 ? 25.151 -21.952 -4.839 1.00 0.00 15 CYS A CA 4
ATOM 5627 C C . CYS A 1 15 ? 26.333 -21.035 -4.782 1.00 0.00 15 CYS A C 4
ATOM 5628 O O . CYS A 1 15 ? 27.342 -21.267 -5.441 1.00 0.00 15 CYS A O 4
ATOM 5635 N N . SER A 1 16 ? 26.226 -19.957 -3.970 1.00 0.00 16 SER A N 4
ATOM 5636 C CA . SER A 1 16 ? 27.315 -19.013 -3.843 1.00 0.00 16 SER A CA 4
ATOM 5637 C C . SER A 1 16 ? 28.488 -19.727 -3.235 1.00 0.00 16 SER A C 4
ATOM 5638 O O . SER A 1 16 ? 29.629 -19.527 -3.644 1.00 0.00 16 SER A O 4
ATOM 5646 N N . ASN A 1 17 ? 28.218 -20.584 -2.227 1.00 0.00 17 ASN A N 4
ATOM 5647 C CA . ASN A 1 17 ? 29.275 -21.319 -1.585 1.00 0.00 17 ASN A CA 4
ATOM 5648 C C . ASN A 1 17 ? 29.204 -22.725 -2.102 1.00 0.00 17 ASN A C 4
ATOM 5649 O O . ASN A 1 17 ? 28.132 -23.329 -2.165 1.00 0.00 17 ASN A O 4
ATOM 5660 N N . ASP A 1 18 ? 30.374 -23.283 -2.474 1.00 0.00 18 ASP A N 4
ATOM 5661 C CA . ASP A 1 18 ? 30.427 -24.621 -3.016 1.00 0.00 18 ASP A CA 4
ATOM 5662 C C . ASP A 1 18 ? 30.482 -25.620 -1.894 1.00 0.00 18 ASP A C 4
ATOM 5663 O O . ASP A 1 18 ? 30.473 -26.820 -2.143 1.00 0.00 18 ASP A O 4
ATOM 5672 N N . ASN A 1 19 ? 30.521 -25.154 -0.626 1.00 0.00 19 ASN A N 4
ATOM 5673 C CA . ASN A 1 19 ? 30.612 -26.075 0.489 1.00 0.00 19 ASN A CA 4
ATOM 5674 C C . ASN A 1 19 ? 29.224 -26.461 0.929 1.00 0.00 19 ASN A C 4
ATOM 5675 O O . ASN A 1 19 ? 29.022 -26.876 2.068 1.00 0.00 19 ASN A O 4
ATOM 5686 N N . ASN A 1 20 ? 28.222 -26.316 0.040 1.00 0.00 20 ASN A N 4
ATOM 5687 C CA . ASN A 1 20 ? 26.877 -26.687 0.399 1.00 0.00 20 ASN A CA 4
ATOM 5688 C C . ASN A 1 20 ? 26.672 -28.120 -0.009 1.00 0.00 20 ASN A C 4
ATOM 5689 O O . ASN A 1 20 ? 27.277 -28.607 -0.966 1.00 0.00 20 ASN A O 4
ATOM 5700 N N . ALA A 1 21 ? 25.800 -28.835 0.736 1.00 0.00 21 ALA A N 4
ATOM 5701 C CA . ALA A 1 21 ? 25.529 -30.216 0.435 1.00 0.00 21 ALA A CA 4
ATOM 5702 C C . ALA A 1 21 ? 24.604 -30.257 -0.744 1.00 0.00 21 ALA A C 4
ATOM 5703 O O . ALA A 1 21 ? 23.821 -29.335 -0.976 1.00 0.00 21 ALA A O 4
ATOM 5710 N N . CYS A 1 22 ? 24.676 -31.353 -1.520 1.00 0.00 22 CYS A N 4
ATOM 5711 C CA . CYS A 1 22 ? 23.834 -31.477 -2.676 1.00 0.00 22 CYS A CA 4
ATOM 5712 C C . CYS A 1 22 ? 23.569 -32.927 -2.901 1.00 0.00 22 CYS A C 4
ATOM 5713 O O . CYS A 1 22 ? 24.488 -33.708 -3.123 1.00 0.00 22 CYS A O 4
ATOM 5720 N N . GLY A 1 23 ? 22.278 -33.307 -2.880 1.00 0.00 23 GLY A N 4
ATOM 5721 C CA . GLY A 1 23 ? 21.910 -34.673 -3.126 1.00 0.00 23 GLY A CA 4
ATOM 5722 C C . GLY A 1 23 ? 21.433 -35.285 -1.860 1.00 0.00 23 GLY A C 4
ATOM 5723 O O . GLY A 1 23 ? 21.997 -35.078 -0.786 1.00 0.00 23 GLY A O 4
ATOM 5727 N N . LYS A 1 24 ? 20.365 -36.088 -1.989 1.00 0.00 24 LYS A N 4
ATOM 5728 C CA . LYS A 1 24 ? 19.792 -36.746 -0.858 1.00 0.00 24 LYS A CA 4
ATOM 5729 C C . LYS A 1 24 ? 19.109 -37.974 -1.386 1.00 0.00 24 LYS A C 4
ATOM 5730 O O . LYS A 1 24 ? 18.700 -38.015 -2.549 1.00 0.00 24 LYS A O 4
ATOM 5749 N N . ASP A 1 25 ? 18.978 -39.015 -0.536 1.00 0.00 25 ASP A N 4
ATOM 5750 C CA . ASP A 1 25 ? 18.360 -40.245 -0.971 1.00 0.00 25 ASP A CA 4
ATOM 5751 C C . ASP A 1 25 ? 16.919 -40.212 -0.546 1.00 0.00 25 ASP A C 4
ATOM 5752 O O . ASP A 1 25 ? 16.613 -40.301 0.641 1.00 0.00 25 ASP A O 4
ATOM 5761 N N . VAL A 1 26 ? 15.997 -40.085 -1.528 1.00 0.00 26 VAL A N 4
ATOM 5762 C CA . VAL A 1 26 ? 14.588 -40.058 -1.204 1.00 0.00 26 VAL A CA 4
ATOM 5763 C C . VAL A 1 26 ? 13.941 -41.266 -1.825 1.00 0.00 26 VAL A C 4
ATOM 5764 O O . VAL A 1 26 ? 13.546 -42.196 -1.128 1.00 0.00 26 VAL A O 4
ATOM 5777 N N . SER A 1 27 ? 13.821 -41.271 -3.173 1.00 0.00 27 SER A N 4
ATOM 5778 C CA . SER A 1 27 ? 13.195 -42.381 -3.859 1.00 0.00 27 SER A CA 4
ATOM 5779 C C . SER A 1 27 ? 14.264 -43.252 -4.454 1.00 0.00 27 SER A C 4
ATOM 5780 O O . SER A 1 27 ? 13.967 -44.198 -5.181 1.00 0.00 27 SER A O 4
ATOM 5788 N N . GLY A 1 28 ? 15.543 -42.947 -4.157 1.00 0.00 28 GLY A N 4
ATOM 5789 C CA . GLY A 1 28 ? 16.632 -43.721 -4.707 1.00 0.00 28 GLY A CA 4
ATOM 5790 C C . GLY A 1 28 ? 17.188 -42.948 -5.860 1.00 0.00 28 GLY A C 4
ATOM 5791 O O . GLY A 1 28 ? 18.304 -43.199 -6.310 1.00 0.00 28 GLY A O 4
ATOM 5795 N N . SER A 1 29 ? 16.403 -41.975 -6.371 1.00 0.00 29 SER A N 4
ATOM 5796 C CA . SER A 1 29 ? 16.858 -41.161 -7.467 1.00 0.00 29 SER A CA 4
ATOM 5797 C C . SER A 1 29 ? 17.669 -40.055 -6.868 1.00 0.00 29 SER A C 4
ATOM 5798 O O . SER A 1 29 ? 17.423 -39.634 -5.738 1.00 0.00 29 SER A O 4
ATOM 5806 N N . CYS A 1 30 ? 18.663 -39.542 -7.621 1.00 0.00 30 CYS A N 4
ATOM 5807 C CA . CYS A 1 30 ? 19.486 -38.483 -7.093 1.00 0.00 30 CYS A CA 4
ATOM 5808 C C . CYS A 1 30 ? 18.742 -37.192 -7.260 1.00 0.00 30 CYS A C 4
ATOM 5809 O O . CYS A 1 30 ? 18.459 -36.756 -8.372 1.00 0.00 30 CYS A O 4
ATOM 5816 N N . SER A 1 31 ? 18.410 -36.545 -6.124 1.00 0.00 31 SER A N 4
ATOM 5817 C CA . SER A 1 31 ? 17.707 -35.288 -6.173 1.00 0.00 31 SER A CA 4
ATOM 5818 C C . SER A 1 31 ? 18.747 -34.208 -6.204 1.00 0.00 31 SER A C 4
ATOM 5819 O O . SER A 1 31 ? 19.754 -34.288 -5.507 1.00 0.00 31 SER A O 4
ATOM 5827 N N . SER A 1 32 ? 18.524 -33.161 -7.024 1.00 0.00 32 SER A N 4
ATOM 5828 C CA . SER A 1 32 ? 19.469 -32.079 -7.097 1.00 0.00 32 SER A CA 4
ATOM 5829 C C . SER A 1 32 ? 18.927 -30.993 -6.222 1.00 0.00 32 SER A C 4
ATOM 5830 O O . SER A 1 32 ? 17.794 -30.545 -6.397 1.00 0.00 32 SER A O 4
ATOM 5838 N N . LEU A 1 33 ? 19.746 -30.531 -5.258 1.00 0.00 33 LEU A N 4
ATOM 5839 C CA . LEU A 1 33 ? 19.288 -29.513 -4.341 1.00 0.00 33 LEU A CA 4
ATOM 5840 C C . LEU A 1 33 ? 19.871 -28.189 -4.740 1.00 0.00 33 LEU A C 4
ATOM 5841 O O . LEU A 1 33 ? 19.236 -27.150 -4.580 1.00 0.00 33 LEU A O 4
ATOM 5857 N N . CYS A 1 34 ? 21.108 -28.195 -5.271 1.00 0.00 34 CYS A N 4
ATOM 5858 C CA . CYS A 1 34 ? 21.733 -26.953 -5.653 1.00 0.00 34 CYS A CA 4
ATOM 5859 C C . CYS A 1 34 ? 22.860 -27.282 -6.575 1.00 0.00 34 CYS A C 4
ATOM 5860 O O . CYS A 1 34 ? 23.519 -28.306 -6.426 1.00 0.00 34 CYS A O 4
ATOM 5867 N N . ASN A 1 35 ? 23.116 -26.394 -7.555 1.00 0.00 35 ASN A N 4
ATOM 5868 C CA . ASN A 1 35 ? 24.185 -26.630 -8.492 1.00 0.00 35 ASN A CA 4
ATOM 5869 C C . ASN A 1 35 ? 25.476 -26.293 -7.800 1.00 0.00 35 ASN A C 4
ATOM 5870 O O . ASN A 1 35 ? 25.597 -25.266 -7.130 1.00 0.00 35 ASN A O 4
ATOM 5881 N N . CYS A 1 36 ? 26.486 -27.175 -7.956 1.00 0.00 36 CYS A N 4
ATOM 5882 C CA . CYS A 1 36 ? 27.760 -26.955 -7.315 1.00 0.00 36 CYS A CA 4
ATOM 5883 C C . CYS A 1 36 ? 28.677 -26.360 -8.339 1.00 0.00 36 CYS A C 4
ATOM 5884 O O . CYS A 1 36 ? 28.825 -26.888 -9.437 1.00 0.00 36 CYS A O 4
ATOM 5891 N N . GLY A 1 37 ? 29.320 -25.224 -7.994 1.00 0.00 37 GLY A N 4
ATOM 5892 C CA . GLY A 1 37 ? 30.231 -24.586 -8.915 1.00 0.00 37 GLY A CA 4
ATOM 5893 C C . GLY A 1 37 ? 29.439 -23.967 -10.026 1.00 0.00 37 GLY A C 4
ATOM 5894 O O . GLY A 1 37 ? 28.512 -23.200 -9.792 1.00 0.00 37 GLY A O 4
ATOM 5898 N N . ASN A 1 38 ? 29.803 -24.303 -11.283 1.00 0.00 38 ASN A N 4
ATOM 5899 C CA . ASN A 1 38 ? 29.124 -23.738 -12.426 1.00 0.00 38 ASN A CA 4
ATOM 5900 C C . ASN A 1 38 ? 28.004 -24.660 -12.831 1.00 0.00 38 ASN A C 4
ATOM 5901 O O . ASN A 1 38 ? 27.315 -24.406 -13.818 1.00 0.00 38 ASN A O 4
ATOM 5912 N N . GLY A 1 39 ? 27.791 -25.759 -12.077 1.00 0.00 39 GLY A N 4
ATOM 5913 C CA . GLY A 1 39 ? 26.741 -26.687 -12.424 1.00 0.00 39 GLY A CA 4
ATOM 5914 C C . GLY A 1 39 ? 27.346 -28.048 -12.535 1.00 0.00 39 GLY A C 4
ATOM 5915 O O . GLY A 1 39 ? 27.131 -28.759 -13.515 1.00 0.00 39 GLY A O 4
ATOM 5919 N N . GLN A 1 40 ? 28.125 -28.444 -11.509 1.00 0.00 40 GLN A N 4
ATOM 5920 C CA . GLN A 1 40 ? 28.743 -29.742 -11.516 1.00 0.00 40 GLN A CA 4
ATOM 5921 C C . GLN A 1 40 ? 27.728 -30.730 -11.036 1.00 0.00 40 GLN A C 4
ATOM 5922 O O . GLN A 1 40 ? 26.810 -30.389 -10.287 1.00 0.00 40 GLN A O 4
ATOM 5936 N N . THR A 1 41 ? 27.890 -32.000 -11.462 1.00 0.00 41 THR A N 4
ATOM 5937 C CA . THR A 1 41 ? 26.971 -33.031 -11.062 1.00 0.00 41 THR A CA 4
ATOM 5938 C C . THR A 1 41 ? 27.206 -33.308 -9.605 1.00 0.00 41 THR A C 4
ATOM 5939 O O . THR A 1 41 ? 28.325 -33.199 -9.106 1.00 0.00 41 THR A O 4
ATOM 5950 N N . CYS A 1 42 ? 26.130 -33.673 -8.881 1.00 0.00 42 CYS A N 4
ATOM 5951 C CA . CYS A 1 42 ? 26.254 -33.936 -7.467 1.00 0.00 42 CYS A CA 4
ATOM 5952 C C . CYS A 1 42 ? 26.452 -35.415 -7.278 1.00 0.00 42 CYS A C 4
ATOM 5953 O O . CYS A 1 42 ? 26.588 -35.891 -6.156 1.00 0.00 42 CYS A O 4
ATOM 5960 N N . PHE A 1 43 ? 26.471 -36.178 -8.393 1.00 0.00 43 PHE A N 4
ATOM 5961 C CA . PHE A 1 43 ? 26.662 -37.611 -8.322 1.00 0.00 43 PHE A CA 4
ATOM 5962 C C . PHE A 1 43 ? 28.085 -37.904 -7.920 1.00 0.00 43 PHE A C 4
ATOM 5963 O O . PHE A 1 43 ? 28.352 -38.848 -7.178 1.00 0.00 43 PHE A O 4
ATOM 5980 N N . THR A 1 44 ? 29.039 -37.078 -8.405 1.00 0.00 44 THR A N 4
ATOM 5981 C CA . THR A 1 44 ? 30.443 -37.298 -8.117 1.00 0.00 44 THR A CA 4
ATOM 5982 C C . THR A 1 44 ? 30.734 -36.946 -6.680 1.00 0.00 44 THR A C 4
ATOM 5983 O O . THR A 1 44 ? 31.864 -37.094 -6.217 1.00 0.00 44 THR A O 4
ATOM 5994 N N . ASP A 1 45 ? 29.709 -36.493 -5.929 1.00 0.00 45 ASP A N 4
ATOM 5995 C CA . ASP A 1 45 ? 29.906 -36.142 -4.544 1.00 0.00 45 ASP A CA 4
ATOM 5996 C C . ASP A 1 45 ? 29.644 -37.371 -3.710 1.00 0.00 45 ASP A C 4
ATOM 5997 O O . ASP A 1 45 ? 29.561 -37.297 -2.486 1.00 0.00 45 ASP A O 4
ATOM 6006 N N . SER A 1 46 ? 29.513 -38.543 -4.375 1.00 0.00 46 SER A N 4
ATOM 6007 C CA . SER A 1 46 ? 29.254 -39.789 -3.678 1.00 0.00 46 SER A CA 4
ATOM 6008 C C . SER A 1 46 ? 30.395 -40.093 -2.745 1.00 0.00 46 SER A C 4
ATOM 6009 O O . SER A 1 46 ? 30.188 -40.605 -1.647 1.00 0.00 46 SER A O 4
ATOM 6017 N N . ASN A 1 47 ? 31.639 -39.782 -3.168 1.00 0.00 47 ASN A N 4
ATOM 6018 C CA . ASN A 1 47 ? 32.796 -40.067 -2.347 1.00 0.00 47 ASN A CA 4
ATOM 6019 C C . ASN A 1 47 ? 32.843 -39.107 -1.182 1.00 0.00 47 ASN A C 4
ATOM 6020 O O . ASN A 1 47 ? 33.639 -39.285 -0.263 1.00 0.00 47 ASN A O 4
ATOM 6031 N N . HIS A 1 48 ? 31.983 -38.065 -1.193 1.00 0.00 48 HIS A N 4
ATOM 6032 C CA . HIS A 1 48 ? 31.983 -37.096 -0.122 1.00 0.00 48 HIS A CA 4
ATOM 6033 C C . HIS A 1 48 ? 30.708 -37.259 0.661 1.00 0.00 48 HIS A C 4
ATOM 6034 O O . HIS A 1 48 ? 30.230 -36.313 1.290 1.00 0.00 48 HIS A O 4
ATOM 6048 N N . THR A 1 49 ? 30.104 -38.473 0.615 1.00 0.00 49 THR A N 4
ATOM 6049 C CA . THR A 1 49 ? 28.869 -38.713 1.334 1.00 0.00 49 THR A CA 4
ATOM 6050 C C . THR A 1 49 ? 29.130 -38.601 2.815 1.00 0.00 49 THR A C 4
ATOM 6051 O O . THR A 1 49 ? 30.227 -38.882 3.302 1.00 0.00 49 THR A O 4
ATOM 6062 N N . ILE A 1 50 ? 28.091 -38.172 3.559 1.00 0.00 50 ILE A N 4
ATOM 6063 C CA . ILE A 1 50 ? 28.201 -38.013 4.986 1.00 0.00 50 ILE A CA 4
ATOM 6064 C C . ILE A 1 50 ? 27.046 -38.740 5.607 1.00 0.00 50 ILE A C 4
ATOM 6065 O O . ILE A 1 50 ? 26.078 -39.088 4.929 1.00 0.00 50 ILE A O 4
ATOM 6081 N N . THR A 1 51 ? 27.130 -38.984 6.935 1.00 0.00 51 THR A N 4
ATOM 6082 C CA . THR A 1 51 ? 26.063 -39.663 7.628 1.00 0.00 51 THR A CA 4
ATOM 6083 C C . THR A 1 51 ? 25.452 -38.663 8.562 1.00 0.00 51 THR A C 4
ATOM 6084 O O . THR A 1 51 ? 26.134 -38.079 9.405 1.00 0.00 51 THR A O 4
ATOM 6095 N N . LEU A 1 52 ? 24.127 -38.458 8.432 1.00 0.00 52 LEU A N 4
ATOM 6096 C CA . LEU A 1 52 ? 23.434 -37.508 9.264 1.00 0.00 52 LEU A CA 4
ATOM 6097 C C . LEU A 1 52 ? 22.375 -38.270 10.005 1.00 0.00 52 LEU A C 4
ATOM 6098 O O . LEU A 1 52 ? 21.632 -39.048 9.409 1.00 0.00 52 LEU A O 4
ATOM 6114 N N . VAL A 1 53 ? 22.299 -38.080 11.344 1.00 0.00 53 VAL A N 4
ATOM 6115 C CA . VAL A 1 53 ? 21.304 -38.776 12.128 1.00 0.00 53 VAL A CA 4
ATOM 6116 C C . VAL A 1 53 ? 20.354 -37.743 12.680 1.00 0.00 53 VAL A C 4
ATOM 6117 O O . VAL A 1 53 ? 20.633 -37.089 13.688 1.00 0.00 53 VAL A O 4
ATOM 6130 N N . PRO A 1 54 ? 19.223 -37.582 12.020 1.00 0.00 54 PRO A N 4
ATOM 6131 C CA . PRO A 1 54 ? 18.216 -36.625 12.447 1.00 0.00 54 PRO A CA 4
ATOM 6132 C C . PRO A 1 54 ? 17.408 -37.097 13.617 1.00 0.00 54 PRO A C 4
ATOM 6133 O O . PRO A 1 54 ? 16.904 -36.294 14.399 1.00 0.00 54 PRO A O 4
ATOM 6144 N N . TYR A 1 55 ? 17.268 -38.430 13.764 1.00 0.00 55 TYR A N 4
ATOM 6145 C CA . TYR A 1 55 ? 16.494 -38.962 14.853 1.00 0.00 55 TYR A CA 4
ATOM 6146 C C . TYR A 1 55 ? 16.912 -40.386 15.074 1.00 0.00 55 TYR A C 4
ATOM 6147 O O . TYR A 1 55 ? 17.559 -41.002 14.227 1.00 0.00 55 TYR A O 4
ATOM 6165 N N . TYR A 1 56 ? 16.539 -40.935 16.250 1.00 0.00 56 TYR A N 4
ATOM 6166 C CA . TYR A 1 56 ? 16.877 -42.295 16.582 1.00 0.00 56 TYR A CA 4
ATOM 6167 C C . TYR A 1 56 ? 15.606 -43.087 16.588 1.00 0.00 56 TYR A C 4
ATOM 6168 O O . TYR A 1 56 ? 14.530 -42.560 16.870 1.00 0.00 56 TYR A O 4
ATOM 6186 N N . THR A 1 57 ? 15.713 -44.394 16.269 1.00 0.00 57 THR A N 4
ATOM 6187 C CA . THR A 1 57 ? 14.552 -45.249 16.255 1.00 0.00 57 THR A CA 4
ATOM 6188 C C . THR A 1 57 ? 14.794 -46.328 17.269 1.00 0.00 57 THR A C 4
ATOM 6189 O O . THR A 1 57 ? 15.890 -46.456 17.809 1.00 0.00 57 THR A O 4
ATOM 6200 N N . GLU A 1 58 ? 13.749 -47.131 17.554 1.00 0.00 58 GLU A N 4
ATOM 6201 C CA . GLU A 1 58 ? 13.869 -48.199 18.520 1.00 0.00 58 GLU A CA 4
ATOM 6202 C C . GLU A 1 58 ? 14.864 -49.210 18.014 1.00 0.00 58 GLU A C 4
ATOM 6203 O O . GLU A 1 58 ? 15.620 -49.790 18.790 1.00 0.00 58 GLU A O 4
ATOM 6215 N N . ASP A 1 59 ? 14.869 -49.450 16.683 1.00 0.00 59 ASP A N 4
ATOM 6216 C CA . ASP A 1 59 ? 15.773 -50.423 16.108 1.00 0.00 59 ASP A CA 4
ATOM 6217 C C . ASP A 1 59 ? 17.195 -49.934 16.230 1.00 0.00 59 ASP A C 4
ATOM 6218 O O . ASP A 1 59 ? 18.126 -50.738 16.260 1.00 0.00 59 ASP A O 4
ATOM 6227 N N . GLY A 1 60 ? 17.404 -48.603 16.298 1.00 0.00 60 GLY A N 4
ATOM 6228 C CA . GLY A 1 60 ? 18.749 -48.094 16.412 1.00 0.00 60 GLY A CA 4
ATOM 6229 C C . GLY A 1 60 ? 18.785 -46.748 15.759 1.00 0.00 60 GLY A C 4
ATOM 6230 O O . GLY A 1 60 ? 17.759 -46.127 15.483 1.00 0.00 60 GLY A O 4
ATOM 6234 N N . PRO A 1 61 ? 19.991 -46.286 15.519 1.00 0.00 61 PRO A N 4
ATOM 6235 C CA . PRO A 1 61 ? 20.210 -44.996 14.881 1.00 0.00 61 PRO A CA 4
ATOM 6236 C C . PRO A 1 61 ? 19.764 -44.981 13.452 1.00 0.00 61 PRO A C 4
ATOM 6237 O O . PRO A 1 61 ? 19.956 -45.948 12.717 1.00 0.00 61 PRO A O 4
ATOM 6248 N N . PHE A 1 62 ? 19.156 -43.856 13.023 1.00 0.00 62 PHE A N 4
ATOM 6249 C CA . PHE A 1 62 ? 18.702 -43.745 11.664 1.00 0.00 62 PHE A CA 4
ATOM 6250 C C . PHE A 1 62 ? 19.776 -43.006 10.930 1.00 0.00 62 PHE A C 4
ATOM 6251 O O . PHE A 1 62 ? 20.044 -41.837 11.206 1.00 0.00 62 PHE A O 4
ATOM 6268 N N . GLU A 1 63 ? 20.418 -43.682 9.957 1.00 0.00 63 GLU A N 4
ATOM 6269 C CA . GLU A 1 63 ? 21.484 -43.059 9.220 1.00 0.00 63 GLU A CA 4
ATOM 6270 C C . GLU A 1 63 ? 20.919 -42.555 7.929 1.00 0.00 63 GLU A C 4
ATOM 6271 O O . GLU A 1 63 ? 20.366 -43.316 7.137 1.00 0.00 63 GLU A O 4
ATOM 6283 N N . LYS A 1 64 ? 21.060 -41.234 7.692 1.00 0.00 64 LYS A N 4
ATOM 6284 C CA . LYS A 1 64 ? 20.572 -40.649 6.475 1.00 0.00 64 LYS A CA 4
ATOM 6285 C C . LYS A 1 64 ? 21.789 -40.234 5.704 1.00 0.00 64 LYS A C 4
ATOM 6286 O O . LYS A 1 64 ? 22.689 -39.589 6.245 1.00 0.00 64 LYS A O 4
ATOM 6305 N N . LYS A 1 65 ? 21.843 -40.602 4.409 1.00 0.00 65 LYS A N 4
ATOM 6306 C CA . LYS A 1 65 ? 22.996 -40.285 3.604 1.00 0.00 65 LYS A CA 4
ATOM 6307 C C . LYS A 1 65 ? 22.752 -38.989 2.892 1.00 0.00 65 LYS A C 4
ATOM 6308 O O . LYS A 1 65 ? 21.659 -38.715 2.392 1.00 0.00 65 LYS A O 4
ATOM 6327 N N . TYR A 1 66 ? 23.811 -38.163 2.843 1.00 0.00 66 TYR A N 4
ATOM 6328 C CA . TYR A 1 66 ? 23.756 -36.895 2.177 1.00 0.00 66 TYR A CA 4
ATOM 6329 C C . TYR A 1 66 ? 25.076 -36.758 1.500 1.00 0.00 66 TYR A C 4
ATOM 6330 O O . TYR A 1 66 ? 26.065 -37.321 1.954 1.00 0.00 66 TYR A O 4
ATOM 6348 N N . TYR A 1 67 ? 25.132 -35.991 0.401 1.00 0.00 67 TYR A N 4
ATOM 6349 C CA . TYR A 1 67 ? 26.370 -35.842 -0.316 1.00 0.00 67 TYR A CA 4
ATOM 6350 C C . TYR A 1 67 ? 26.767 -34.407 -0.184 1.00 0.00 67 TYR A C 4
ATOM 6351 O O . TYR A 1 67 ? 25.919 -33.520 -0.214 1.00 0.00 67 TYR A O 4
ATOM 6369 N N . THR A 1 68 ? 28.083 -34.138 -0.050 1.00 0.00 68 THR A N 4
ATOM 6370 C CA . THR A 1 68 ? 28.528 -32.776 0.120 1.00 0.00 68 THR A CA 4
ATOM 6371 C C . THR A 1 68 ? 29.412 -32.418 -1.033 1.00 0.00 68 THR A C 4
ATOM 6372 O O . THR A 1 68 ? 29.990 -33.281 -1.688 1.00 0.00 68 THR A O 4
ATOM 6383 N N . CYS A 1 69 ? 29.532 -31.101 -1.301 1.00 0.00 69 CYS A N 4
ATOM 6384 C CA . CYS A 1 69 ? 30.342 -30.642 -2.400 1.00 0.00 69 CYS A CA 4
ATOM 6385 C C . CYS A 1 69 ? 31.353 -29.693 -1.831 1.00 0.00 69 CYS A C 4
ATOM 6386 O O . CYS A 1 69 ? 31.162 -29.141 -0.750 1.00 0.00 69 CYS A O 4
ATOM 6393 N N . GLY A 1 70 ? 32.487 -29.524 -2.541 1.00 0.00 70 GLY A N 4
ATOM 6394 C CA . GLY A 1 70 ? 33.512 -28.608 -2.096 1.00 0.00 70 GLY A CA 4
ATOM 6395 C C . GLY A 1 70 ? 34.606 -29.389 -1.442 1.00 0.00 70 GLY A C 4
ATOM 6396 O O . GLY A 1 70 ? 35.736 -28.917 -1.366 1.00 0.00 70 GLY A O 4
ATOM 6400 N N . ASP A 1 71 ? 34.291 -30.617 -0.965 1.00 0.00 71 ASP A N 4
ATOM 6401 C CA . ASP A 1 71 ? 35.285 -31.459 -0.329 1.00 0.00 71 ASP A CA 4
ATOM 6402 C C . ASP A 1 71 ? 35.907 -30.714 0.834 1.00 0.00 71 ASP A C 4
ATOM 6403 O O . ASP A 1 71 ? 37.032 -30.220 0.741 1.00 0.00 71 ASP A O 4
ATOM 6412 N N . PRO A 1 72 ? 35.193 -30.635 1.941 1.00 0.00 72 PRO A N 4
ATOM 6413 C CA . PRO A 1 72 ? 35.695 -29.952 3.131 1.00 0.00 72 PRO A CA 4
ATOM 6414 C C . PRO A 1 72 ? 36.781 -30.717 3.842 1.00 0.00 72 PRO A C 4
ATOM 6415 O O . PRO A 1 72 ? 36.739 -30.889 5.051 1.00 0.00 72 PRO A O 4
ATOM 6426 N N . SER A 1 73 ? 37.792 -31.195 3.089 1.00 0.00 73 SER A N 4
ATOM 6427 C CA . SER A 1 73 ? 38.881 -31.933 3.688 1.00 0.00 73 SER A CA 4
ATOM 6428 C C . SER A 1 73 ? 39.930 -30.957 4.142 1.00 0.00 73 SER A C 4
ATOM 6429 O O . SER A 1 73 ? 40.704 -31.245 5.054 1.00 0.00 73 SER A O 4
ATOM 6437 N N . GLU A 1 74 ? 39.979 -29.766 3.502 1.00 0.00 74 GLU A N 4
ATOM 6438 C CA . GLU A 1 74 ? 40.964 -28.772 3.859 1.00 0.00 74 GLU A CA 4
ATOM 6439 C C . GLU A 1 74 ? 40.331 -27.801 4.813 1.00 0.00 74 GLU A C 4
ATOM 6440 O O . GLU A 1 74 ? 40.953 -26.822 5.222 1.00 0.00 74 GLU A O 4
ATOM 6452 N N . LEU A 1 75 ? 39.062 -28.054 5.185 1.00 0.00 75 LEU A N 4
ATOM 6453 C CA . LEU A 1 75 ? 38.371 -27.176 6.089 1.00 0.00 75 LEU A CA 4
ATOM 6454 C C . LEU A 1 75 ? 38.855 -27.469 7.482 1.00 0.00 75 LEU A C 4
ATOM 6455 O O . LEU A 1 75 ? 39.362 -28.552 7.769 1.00 0.00 75 LEU A O 4
ATOM 6471 N N . ASP A 1 76 ? 38.698 -26.479 8.388 1.00 0.00 76 ASP A N 4
ATOM 6472 C CA . ASP A 1 76 ? 39.134 -26.646 9.755 1.00 0.00 76 ASP A CA 4
ATOM 6473 C C . ASP A 1 76 ? 38.264 -27.689 10.398 1.00 0.00 76 ASP A C 4
ATOM 6474 O O . ASP A 1 76 ? 37.082 -27.810 10.081 1.00 0.00 76 ASP A O 4
ATOM 6483 N N . GLU A 1 77 ? 38.846 -28.465 11.339 1.00 0.00 77 GLU A N 4
ATOM 6484 C CA . GLU A 1 77 ? 38.105 -29.506 12.012 1.00 0.00 77 GLU A CA 4
ATOM 6485 C C . GLU A 1 77 ? 37.068 -28.859 12.890 1.00 0.00 77 GLU A C 4
ATOM 6486 O O . GLU A 1 77 ? 37.323 -27.844 13.535 1.00 0.00 77 GLU A O 4
ATOM 6498 N N . CYS A 1 78 ? 35.851 -29.451 12.918 1.00 0.00 78 CYS A N 4
ATOM 6499 C CA . CYS A 1 78 ? 34.780 -28.911 13.728 1.00 0.00 78 CYS A CA 4
ATOM 6500 C C . CYS A 1 78 ? 35.125 -29.119 15.171 1.00 0.00 78 CYS A C 4
ATOM 6501 O O . CYS A 1 78 ? 35.761 -30.104 15.541 1.00 0.00 78 CYS A O 4
ATOM 6508 N N . TYR A 1 79 ? 34.679 -28.177 16.028 1.00 0.00 79 TYR A N 4
ATOM 6509 C CA . TYR A 1 79 ? 34.935 -28.284 17.440 1.00 0.00 79 TYR A CA 4
ATOM 6510 C C . TYR A 1 79 ? 33.929 -29.258 17.988 1.00 0.00 79 TYR A C 4
ATOM 6511 O O . TYR A 1 79 ? 32.928 -29.563 17.339 1.00 0.00 79 TYR A O 4
ATOM 6529 N N . ASP A 1 80 ? 34.179 -29.771 19.213 1.00 0.00 80 ASP A N 4
ATOM 6530 C CA . ASP A 1 80 ? 33.282 -30.735 19.813 1.00 0.00 80 ASP A CA 4
ATOM 6531 C C . ASP A 1 80 ? 31.921 -30.114 19.999 1.00 0.00 80 ASP A C 4
ATOM 6532 O O . ASP A 1 80 ? 30.903 -30.770 19.786 1.00 0.00 80 ASP A O 4
ATOM 6541 N N . ILE A 1 81 ? 31.871 -28.830 20.410 1.00 0.00 81 ILE A N 4
ATOM 6542 C CA . ILE A 1 81 ? 30.599 -28.178 20.612 1.00 0.00 81 ILE A CA 4
ATOM 6543 C C . ILE A 1 81 ? 30.590 -26.915 19.802 1.00 0.00 81 ILE A C 4
ATOM 6544 O O . ILE A 1 81 ? 31.075 -25.871 20.233 1.00 0.00 81 ILE A O 4
ATOM 6560 N N . ASP A 1 82 ? 30.026 -26.988 18.587 1.00 0.00 82 ASP A N 4
ATOM 6561 C CA . ASP A 1 82 ? 29.964 -25.828 17.749 1.00 0.00 82 ASP A CA 4
ATOM 6562 C C . ASP A 1 82 ? 29.064 -26.191 16.608 1.00 0.00 82 ASP A C 4
ATOM 6563 O O . ASP A 1 82 ? 28.710 -27.358 16.444 1.00 0.00 82 ASP A O 4
ATOM 6572 N N . LYS A 1 83 ? 28.658 -25.190 15.791 1.00 0.00 83 LYS A N 4
ATOM 6573 C CA . LYS A 1 83 ? 27.775 -25.465 14.682 1.00 0.00 83 LYS A CA 4
ATOM 6574 C C . LYS A 1 83 ? 28.546 -26.278 13.694 1.00 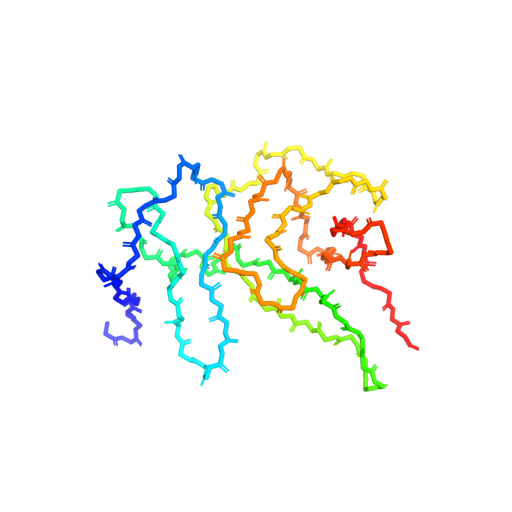0.00 83 LYS A C 4
ATOM 6575 O O . LYS A 1 83 ? 29.444 -25.781 13.017 1.00 0.00 83 LYS A O 4
ATOM 6594 N N . ALA A 1 84 ? 28.198 -27.575 13.601 1.00 0.00 84 ALA A N 4
ATOM 6595 C CA . ALA A 1 84 ? 28.890 -28.442 12.695 1.00 0.00 84 ALA A CA 4
ATOM 6596 C C . ALA A 1 84 ? 28.128 -28.495 11.409 1.00 0.00 84 ALA A C 4
ATOM 6597 O O . ALA A 1 84 ? 28.707 -28.748 10.351 1.00 0.00 84 ALA A O 4
ATOM 6604 N N . LEU A 1 85 ? 26.802 -28.248 11.456 1.00 0.00 85 LEU A N 4
ATOM 6605 C CA . LEU A 1 85 ? 26.038 -28.308 10.240 1.00 0.00 85 LEU A CA 4
ATOM 6606 C C . LEU A 1 85 ? 24.858 -27.400 10.389 1.00 0.00 85 LEU A C 4
ATOM 6607 O O . LEU A 1 85 ? 24.187 -27.391 11.422 1.00 0.00 85 LEU A O 4
ATOM 6623 N N . GLU A 1 86 ? 24.588 -26.606 9.333 1.00 0.00 86 GLU A N 4
ATOM 6624 C CA . GLU A 1 86 ? 23.478 -25.698 9.354 1.00 0.00 86 GLU A CA 4
ATOM 6625 C C . GLU A 1 86 ? 22.567 -26.134 8.247 1.00 0.00 86 GLU A C 4
ATOM 6626 O O . GLU A 1 86 ? 22.971 -26.183 7.083 1.00 0.00 86 GLU A O 4
ATOM 6638 N N . VAL A 1 87 ? 21.303 -26.463 8.592 1.00 0.00 87 VAL A N 4
ATOM 6639 C CA . VAL A 1 87 ? 20.365 -26.912 7.592 1.00 0.00 87 VAL A CA 4
ATOM 6640 C C . VAL A 1 87 ? 19.098 -26.128 7.770 1.00 0.00 87 VAL A C 4
ATOM 6641 O O . VAL A 1 87 ? 18.794 -25.651 8.864 1.00 0.00 87 VAL A O 4
ATOM 6654 N N . ASN A 1 88 ? 18.324 -25.967 6.670 1.00 0.00 88 ASN A N 4
ATOM 6655 C CA . ASN A 1 88 ? 17.087 -25.224 6.743 1.00 0.00 88 ASN A CA 4
ATOM 6656 C C . ASN A 1 88 ? 15.960 -26.126 7.189 1.00 0.00 88 ASN A C 4
ATOM 6657 O O . ASN A 1 88 ? 14.871 -25.646 7.498 1.00 0.00 88 ASN A O 4
ATOM 6668 N N . GLU A 1 89 ? 16.184 -27.458 7.237 1.00 0.00 89 GLU A N 4
ATOM 6669 C CA . GLU A 1 89 ? 15.128 -28.350 7.650 1.00 0.00 89 GLU A CA 4
ATOM 6670 C C . GLU A 1 89 ? 15.764 -29.551 8.280 1.00 0.00 89 GLU A C 4
ATOM 6671 O O . GLU A 1 89 ? 16.791 -30.041 7.832 1.00 0.00 89 GLU A O 4
ATOM 6683 N N . SER A 1 90 ? 15.152 -30.036 9.373 1.00 0.00 90 SER A N 4
ATOM 6684 C CA . SER A 1 90 ? 15.683 -31.182 10.078 1.00 0.00 90 SER A CA 4
ATOM 6685 C C . SER A 1 90 ? 15.480 -32.450 9.280 1.00 0.00 90 SER A C 4
ATOM 6686 O O . SER A 1 90 ? 16.387 -33.275 9.183 1.00 0.00 90 SER A O 4
ATOM 6694 N N . ASP A 1 91 ? 14.276 -32.633 8.688 1.00 0.00 91 ASP A N 4
ATOM 6695 C CA . ASP A 1 91 ? 13.981 -33.867 7.986 1.00 0.00 91 ASP A CA 4
ATOM 6696 C C . ASP A 1 91 ? 14.655 -33.915 6.633 1.00 0.00 91 ASP A C 4
ATOM 6697 O O . ASP A 1 91 ? 15.584 -34.695 6.437 1.00 0.00 91 ASP A O 4
ATOM 6706 N N . ASP A 1 92 ? 14.205 -33.089 5.659 1.00 0.00 92 ASP A N 4
ATOM 6707 C CA . ASP A 1 92 ? 14.784 -33.159 4.333 1.00 0.00 92 ASP A CA 4
ATOM 6708 C C . ASP A 1 92 ? 15.198 -31.784 3.891 1.00 0.00 92 ASP A C 4
ATOM 6709 O O . ASP A 1 92 ? 14.515 -31.144 3.091 1.00 0.00 92 ASP A O 4
ATOM 6718 N N . PRO A 1 93 ? 16.315 -31.318 4.393 1.00 0.00 93 PRO A N 4
ATOM 6719 C CA . PRO A 1 93 ? 16.829 -30.010 4.018 1.00 0.00 93 PRO A CA 4
ATOM 6720 C C . PRO A 1 93 ? 17.344 -29.967 2.614 1.00 0.00 93 PRO A C 4
ATOM 6721 O O . PRO A 1 93 ? 17.995 -30.904 2.147 1.00 0.00 93 PRO A O 4
ATOM 6732 N N . ASN A 1 94 ? 17.057 -28.854 1.904 1.00 0.00 94 ASN A N 4
ATOM 6733 C CA . ASN A 1 94 ? 17.531 -28.705 0.553 1.00 0.00 94 ASN A CA 4
ATOM 6734 C C . ASN A 1 94 ? 18.640 -27.694 0.585 1.00 0.00 94 ASN A C 4
ATOM 6735 O O . ASN A 1 94 ? 19.269 -27.412 -0.432 1.00 0.00 94 ASN A O 4
ATOM 6746 N N . SER A 1 95 ? 18.894 -27.114 1.777 1.00 0.00 95 SER A N 4
ATOM 6747 C CA . SER A 1 95 ? 19.951 -26.149 1.912 1.00 0.00 95 SER A CA 4
ATOM 6748 C C . SER A 1 95 ? 20.755 -26.561 3.102 1.00 0.00 95 SER A C 4
ATOM 6749 O O . SER A 1 95 ? 20.336 -26.380 4.245 1.00 0.00 95 SER A O 4
ATOM 6757 N N . VAL A 1 96 ? 21.943 -27.138 2.844 1.00 0.00 96 VAL A N 4
ATOM 6758 C CA . VAL A 1 96 ? 22.807 -27.573 3.910 1.00 0.00 96 VAL A CA 4
ATOM 6759 C C . VAL A 1 96 ? 24.136 -26.945 3.643 1.00 0.00 96 VAL A C 4
ATOM 6760 O O . VAL A 1 96 ? 24.694 -27.119 2.566 1.00 0.00 96 VAL A O 4
ATOM 6773 N N . GLU A 1 97 ? 24.692 -26.214 4.632 1.00 0.00 97 GLU A N 4
ATOM 6774 C CA . GLU A 1 97 ? 25.961 -25.559 4.423 1.00 0.00 97 GLU A CA 4
ATOM 6775 C C . GLU A 1 97 ? 26.964 -26.155 5.366 1.00 0.00 97 GLU A C 4
ATOM 6776 O O . GLU A 1 97 ? 26.715 -26.277 6.566 1.00 0.00 97 GLU A O 4
ATOM 6788 N N . VAL A 1 98 ? 28.138 -26.554 4.821 1.00 0.00 98 VAL A N 4
ATOM 6789 C CA . VAL A 1 98 ? 29.189 -27.106 5.640 1.00 0.00 98 VAL A CA 4
ATOM 6790 C C . VAL A 1 98 ? 29.911 -25.950 6.267 1.00 0.00 98 VAL A C 4
ATOM 6791 O O . VAL A 1 98 ? 30.411 -25.061 5.578 1.00 0.00 98 VAL A O 4
ATOM 6804 N N . LEU A 1 99 ? 29.969 -25.939 7.619 1.00 0.00 99 LEU A N 4
ATOM 6805 C CA . LEU A 1 99 ? 30.631 -24.865 8.318 1.00 0.00 99 LEU A CA 4
ATOM 6806 C C . LEU A 1 99 ? 32.043 -25.281 8.599 1.00 0.00 99 LEU A C 4
ATOM 6807 O O . LEU A 1 99 ? 32.939 -24.443 8.685 1.00 0.00 99 LEU A O 4
ATOM 6823 N N . CYS A 1 100 ? 32.281 -26.599 8.750 1.00 0.00 100 CYS A N 4
ATOM 6824 C CA . CYS A 1 100 ? 33.616 -27.048 9.058 1.00 0.00 100 CYS A CA 4
ATOM 6825 C C . CYS A 1 100 ? 33.740 -28.502 8.693 1.00 0.00 100 CYS A C 4
ATOM 6826 O O . CYS A 1 100 ? 32.764 -29.160 8.339 1.00 0.00 100 CYS A O 4
ATOM 6833 N N . HIS A 1 101 ? 34.984 -29.029 8.783 1.00 0.00 101 HIS A N 4
ATOM 6834 C CA . HIS A 1 101 ? 35.260 -30.400 8.414 1.00 0.00 101 HIS A CA 4
ATOM 6835 C C . HIS A 1 101 ? 34.839 -31.345 9.502 1.00 0.00 101 HIS A C 4
ATOM 6836 O O . HIS A 1 101 ? 35.221 -31.205 10.666 1.00 0.00 101 HIS A O 4
ATOM 6850 N N . CYS A 1 102 ? 34.039 -32.362 9.108 1.00 0.00 102 CYS A N 4
ATOM 6851 C CA . CYS A 1 102 ? 33.619 -33.387 10.028 1.00 0.00 102 CYS A CA 4
ATOM 6852 C C . CYS A 1 102 ? 34.100 -34.678 9.438 1.00 0.00 102 CYS A C 4
ATOM 6853 O O . CYS A 1 102 ? 33.967 -34.907 8.236 1.00 0.00 102 CYS A O 4
ATOM 6860 N N . PRO A 1 103 ? 34.653 -35.535 10.259 1.00 0.00 103 PRO A N 4
ATOM 6861 C CA . PRO A 1 103 ? 35.149 -36.816 9.795 1.00 0.00 103 PRO A CA 4
ATOM 6862 C C . PRO A 1 103 ? 34.046 -37.797 9.528 1.00 0.00 103 PRO A C 4
ATOM 6863 O O . PRO A 1 103 ? 32.947 -37.678 10.065 1.00 0.00 103 PRO A O 4
ATOM 6874 N N . SER A 1 104 ? 34.335 -38.813 8.686 1.00 0.00 104 SER A N 4
ATOM 6875 C CA . SER A 1 104 ? 33.342 -39.809 8.341 1.00 0.00 104 SER A CA 4
ATOM 6876 C C . SER A 1 104 ? 33.133 -40.738 9.508 1.00 0.00 104 SER A C 4
ATOM 6877 O O . SER A 1 104 ? 32.221 -41.563 9.493 1.00 0.00 104 SER A O 4
ATOM 6885 N N . ASP A 1 105 ? 33.983 -40.628 10.551 1.00 0.00 105 ASP A N 4
ATOM 6886 C CA . ASP A 1 105 ? 33.856 -41.496 11.696 1.00 0.00 105 ASP A CA 4
ATOM 6887 C C . ASP A 1 105 ? 32.902 -40.867 12.680 1.00 0.00 105 ASP A C 4
ATOM 6888 O O . ASP A 1 105 ? 32.655 -41.423 13.749 1.00 0.00 105 ASP A O 4
ATOM 6897 N N . LYS A 1 106 ? 32.343 -39.683 12.342 1.00 0.00 106 LYS A N 4
ATOM 6898 C CA . LYS A 1 106 ? 31.423 -39.027 13.238 1.00 0.00 106 LYS A CA 4
ATOM 6899 C C . LYS A 1 106 ? 30.153 -38.770 12.489 1.00 0.00 106 LYS A C 4
ATOM 6900 O O . LYS A 1 106 ? 30.125 -38.764 11.260 1.00 0.00 106 LYS A O 4
ATOM 6919 N N . ILE A 1 107 ? 29.059 -38.547 13.246 1.00 0.00 107 ILE A N 4
ATOM 6920 C CA . ILE A 1 107 ? 27.775 -38.306 12.640 1.00 0.00 107 ILE A CA 4
ATOM 6921 C C . ILE A 1 107 ? 27.293 -36.969 13.100 1.00 0.00 107 ILE A C 4
ATOM 6922 O O . ILE A 1 107 ? 27.797 -36.404 14.072 1.00 0.00 107 ILE A O 4
ATOM 6938 N N . TYR A 1 108 ? 26.285 -36.430 12.385 1.00 0.00 108 TYR A N 4
ATOM 6939 C CA . TYR A 1 108 ? 25.713 -35.169 12.762 1.00 0.00 108 TYR A CA 4
ATOM 6940 C C . TYR A 1 108 ? 24.553 -35.516 13.646 1.00 0.00 108 TYR A C 4
ATOM 6941 O O . TYR A 1 108 ? 23.624 -36.204 13.222 1.00 0.00 108 TYR A O 4
ATOM 6959 N N . LEU A 1 109 ? 24.588 -35.036 14.908 1.00 0.00 109 LEU A N 4
ATOM 6960 C CA . LEU A 1 109 ? 23.548 -35.363 15.850 1.00 0.00 109 LEU A CA 4
ATOM 6961 C C . LEU A 1 109 ? 22.653 -34.168 16.019 1.00 0.00 109 LEU A C 4
ATOM 6962 O O . LEU A 1 109 ? 23.114 -33.045 16.218 1.00 0.00 109 LEU A O 4
ATOM 6978 N N . TRP A 1 110 ? 21.326 -34.417 15.933 1.00 0.00 110 TRP A N 4
ATOM 6979 C CA . TRP A 1 110 ? 20.339 -33.373 16.089 1.00 0.00 110 TRP A CA 4
ATOM 6980 C C . TRP A 1 110 ? 20.174 -33.106 17.561 1.00 0.00 110 TRP A C 4
ATOM 6981 O O . TRP A 1 110 ? 19.805 -33.998 18.326 1.00 0.00 110 TRP A O 4
ATOM 7002 N N . ILE A 1 111 ? 20.451 -31.853 17.990 1.00 0.00 111 ILE A N 4
ATOM 7003 C CA . ILE A 1 111 ? 20.300 -31.505 19.382 1.00 0.00 111 ILE A CA 4
ATOM 7004 C C . ILE A 1 111 ? 19.645 -30.154 19.442 1.00 0.00 111 ILE A C 4
ATOM 7005 O O . ILE A 1 111 ? 19.590 -29.429 18.448 1.00 0.00 111 ILE A O 4
ATOM 7021 N N . HIS A 1 112 ? 19.111 -29.805 20.639 1.00 0.00 112 HIS A N 4
ATOM 7022 C CA . HIS A 1 112 ? 18.471 -28.520 20.847 1.00 0.00 112 HIS A CA 4
ATOM 7023 C C . HIS A 1 112 ? 17.247 -28.435 19.972 1.00 0.00 112 HIS A C 4
ATOM 7024 O O . HIS A 1 112 ? 16.607 -29.442 19.676 1.00 0.00 112 HIS A O 4
ATOM 7038 N N . ARG A 1 113 ? 16.885 -27.200 19.552 1.00 0.00 113 ARG A N 4
ATOM 7039 C CA . ARG A 1 113 ? 15.720 -27.012 18.722 1.00 0.00 113 ARG A CA 4
ATOM 7040 C C . ARG A 1 113 ? 16.142 -27.052 17.281 1.00 0.00 113 ARG A C 4
ATOM 7041 O O . ARG A 1 113 ? 15.302 -27.080 16.384 1.00 0.00 113 ARG A O 4
ATOM 7062 N N . GLY A 1 114 ? 17.463 -27.048 17.019 1.00 0.00 114 GLY A N 4
ATOM 7063 C CA . GLY A 1 114 ? 17.921 -27.087 15.656 1.00 0.00 114 GLY A CA 4
ATOM 7064 C C . GLY A 1 114 ? 19.371 -26.751 15.644 1.00 0.00 114 GLY A C 4
ATOM 7065 O O . GLY A 1 114 ? 19.767 -25.663 15.232 1.00 0.00 114 GLY A O 4
ATOM 7069 N N . TYR A 1 115 ? 20.208 -27.700 16.095 1.00 0.00 115 TYR A N 4
ATOM 7070 C CA . TYR A 1 115 ? 21.621 -27.469 16.120 1.00 0.00 115 TYR A CA 4
ATOM 7071 C C . TYR A 1 115 ? 22.263 -28.801 15.878 1.00 0.00 115 TYR A C 4
ATOM 7072 O O . TYR A 1 115 ? 21.996 -29.761 16.597 1.00 0.00 115 TYR A O 4
ATOM 7090 N N . TYR A 1 116 ? 23.116 -28.903 14.838 1.00 0.00 116 TYR A N 4
ATOM 7091 C CA . TYR A 1 116 ? 23.768 -30.160 14.567 1.00 0.00 116 TYR A CA 4
ATOM 7092 C C . TYR A 1 116 ? 25.196 -30.054 15.006 1.00 0.00 116 TYR A C 4
ATOM 7093 O O . TYR A 1 116 ? 25.882 -29.063 14.739 1.00 0.00 116 TYR A O 4
ATOM 7111 N N . ILE A 1 117 ? 25.671 -31.114 15.692 1.00 0.00 117 ILE A N 4
ATOM 7112 C CA . ILE A 1 117 ? 27.032 -31.162 16.157 1.00 0.00 117 ILE A CA 4
ATOM 7113 C C . ILE A 1 117 ? 27.598 -32.457 15.664 1.00 0.00 117 ILE A C 4
ATOM 7114 O O . ILE A 1 117 ? 26.862 -33.410 15.411 1.00 0.00 117 ILE A O 4
ATOM 7130 N N . CYS A 1 118 ? 28.937 -32.523 15.508 1.00 0.00 118 CYS A N 4
ATOM 7131 C CA . CYS A 1 118 ? 29.553 -33.738 15.038 1.00 0.00 118 CYS A CA 4
ATOM 7132 C C . CYS A 1 118 ? 30.097 -34.457 16.224 1.00 0.00 118 CYS A C 4
ATOM 7133 O O . CYS A 1 118 ? 30.971 -33.957 16.928 1.00 0.00 118 CYS A O 4
ATOM 7140 N N . ILE A 1 119 ? 29.586 -35.682 16.448 1.00 0.00 119 ILE A N 4
ATOM 7141 C CA . ILE A 1 119 ? 30.010 -36.464 17.575 1.00 0.00 119 ILE A CA 4
ATOM 7142 C C . ILE A 1 119 ? 30.070 -37.891 17.113 1.00 0.00 119 ILE A C 4
ATOM 7143 O O . ILE A 1 119 ? 29.425 -38.269 16.132 1.00 0.00 119 ILE A O 4
ATOM 7159 N N . THR A 1 120 ? 30.886 -38.716 17.803 1.00 0.00 120 THR A N 4
ATOM 7160 C CA . THR A 1 120 ? 31.009 -40.107 17.444 1.00 0.00 120 THR A CA 4
ATOM 7161 C C . THR A 1 120 ? 29.687 -40.752 17.787 1.00 0.00 120 THR A C 4
ATOM 7162 O O . THR A 1 120 ? 29.169 -40.573 18.889 1.00 0.00 120 THR A O 4
ATOM 7173 N N . PRO A 1 121 ? 29.128 -41.505 16.858 1.00 0.00 121 PRO A N 4
ATOM 7174 C CA . PRO A 1 121 ? 27.833 -42.143 17.069 1.00 0.00 121 PRO A CA 4
ATOM 7175 C C . PRO A 1 121 ? 27.842 -43.205 18.134 1.00 0.00 121 PRO A C 4
ATOM 7176 O O . PRO A 1 121 ? 28.587 -44.179 18.034 1.00 0.00 121 PRO A O 4
ATOM 7187 N N . PRO A 1 122 ? 27.036 -43.054 19.163 1.00 0.00 122 PRO A N 4
ATOM 7188 C CA . PRO A 1 122 ? 26.944 -44.044 20.213 1.00 0.00 122 PRO A CA 4
ATOM 7189 C C . PRO A 1 122 ? 26.037 -45.179 19.840 1.00 0.00 122 PRO A C 4
ATOM 7190 O O . PRO A 1 122 ? 24.989 -44.975 19.224 1.00 0.00 122 PRO A O 4
ATOM 7201 N N . GLN A 1 123 ? 26.427 -46.416 20.208 1.00 0.00 123 GLN A N 4
ATOM 7202 C CA . GLN A 1 123 ? 25.616 -47.564 19.898 1.00 0.00 123 GLN A CA 4
ATOM 7203 C C . GLN A 1 123 ? 24.613 -47.713 21.015 1.00 0.00 123 GLN A C 4
ATOM 7204 O O . GLN A 1 123 ? 24.987 -47.865 22.178 1.00 0.00 123 GLN A O 4
ATOM 7218 N N . PRO A 1 124 ? 23.332 -47.668 20.693 1.00 0.00 124 PRO A N 4
ATOM 7219 C CA . PRO A 1 124 ? 22.293 -47.810 21.707 1.00 0.00 124 PRO A CA 4
ATOM 7220 C C . PRO A 1 124 ? 22.403 -49.092 22.482 1.00 0.00 124 PRO A C 4
ATOM 7221 O O . PRO A 1 124 ? 22.198 -49.051 23.726 1.00 0.00 124 PRO A O 4
ATOM 7233 N N . LYS A 1 1 ? 21.677 -45.209 -15.866 1.00 0.00 1 LYS A N 5
ATOM 7234 C CA . LYS A 1 1 ? 21.692 -44.282 -14.700 1.00 0.00 1 LYS A CA 5
ATOM 7235 C C . LYS A 1 1 ? 22.979 -44.405 -13.931 1.00 0.00 1 LYS A C 5
ATOM 7236 O O . LYS A 1 1 ? 23.501 -43.417 -13.426 1.00 0.00 1 LYS A O 5
ATOM 7257 N N . SER A 1 2 ? 23.513 -45.641 -13.814 1.00 0.00 2 SER A N 5
ATOM 7258 C CA . SER A 1 2 ? 24.749 -45.841 -13.095 1.00 0.00 2 SER A CA 5
ATOM 7259 C C . SER A 1 2 ? 25.877 -45.899 -14.088 1.00 0.00 2 SER A C 5
ATOM 7260 O O . SER A 1 2 ? 27.047 -45.871 -13.712 1.00 0.00 2 SER A O 5
ATOM 7268 N N . HIS A 1 3 ? 25.543 -45.982 -15.397 1.00 0.00 3 HIS A N 5
ATOM 7269 C CA . HIS A 1 3 ? 26.566 -46.056 -16.415 1.00 0.00 3 HIS A CA 5
ATOM 7270 C C . HIS A 1 3 ? 26.951 -44.662 -16.830 1.00 0.00 3 HIS A C 5
ATOM 7271 O O . HIS A 1 3 ? 27.861 -44.478 -17.634 1.00 0.00 3 HIS A O 5
ATOM 7285 N N . THR A 1 4 ? 26.263 -43.637 -16.284 1.00 0.00 4 THR A N 5
ATOM 7286 C CA . THR A 1 4 ? 26.572 -42.279 -16.652 1.00 0.00 4 THR A CA 5
ATOM 7287 C C . THR A 1 4 ? 26.306 -41.421 -15.452 1.00 0.00 4 THR A C 5
ATOM 7288 O O . THR A 1 4 ? 25.625 -41.834 -14.518 1.00 0.00 4 THR A O 5
ATOM 7299 N N . THR A 1 5 ? 26.861 -40.189 -15.449 1.00 0.00 5 THR A N 5
ATOM 7300 C CA . THR A 1 5 ? 26.661 -39.292 -14.336 1.00 0.00 5 THR A CA 5
ATOM 7301 C C . THR A 1 5 ? 25.309 -38.651 -14.492 1.00 0.00 5 THR A C 5
ATOM 7302 O O . THR A 1 5 ? 24.713 -38.666 -15.568 1.00 0.00 5 THR A O 5
ATOM 7313 N N . CYS A 1 6 ? 24.792 -38.064 -13.389 1.00 0.00 6 CYS A N 5
ATOM 7314 C CA . CYS A 1 6 ? 23.493 -37.433 -13.432 1.00 0.00 6 CYS A CA 5
ATOM 7315 C C . CYS A 1 6 ? 23.645 -36.110 -14.134 1.00 0.00 6 CYS A C 5
ATOM 7316 O O . CYS A 1 6 ? 24.685 -35.456 -14.048 1.00 0.00 6 CYS A O 5
ATOM 7323 N N . PRO A 1 7 ? 22.604 -35.702 -14.825 1.00 0.00 7 PRO A N 5
ATOM 7324 C CA . PRO A 1 7 ? 22.609 -34.446 -15.559 1.00 0.00 7 PRO A CA 5
ATOM 7325 C C . PRO A 1 7 ? 22.498 -33.243 -14.671 1.00 0.00 7 PRO A C 5
ATOM 7326 O O . PRO A 1 7 ? 22.059 -33.338 -13.525 1.00 0.00 7 PRO A O 5
ATOM 7337 N N . THR A 1 8 ? 22.903 -32.069 -15.199 1.00 0.00 8 THR A N 5
ATOM 7338 C CA . THR A 1 8 ? 22.836 -30.853 -14.427 1.00 0.00 8 THR A CA 5
ATOM 7339 C C . THR A 1 8 ? 21.436 -30.329 -14.551 1.00 0.00 8 THR A C 5
ATOM 7340 O O . THR A 1 8 ? 20.938 -30.102 -15.653 1.00 0.00 8 THR A O 5
ATOM 7351 N N . SER A 1 9 ? 20.767 -30.117 -13.398 1.00 0.00 9 SER A N 5
ATOM 7352 C CA . SER A 1 9 ? 19.412 -29.622 -13.412 1.00 0.00 9 SER A CA 5
ATOM 7353 C C . SER A 1 9 ? 19.465 -28.134 -13.610 1.00 0.00 9 SER A C 5
ATOM 7354 O O . SER A 1 9 ? 20.313 -27.444 -13.042 1.00 0.00 9 SER A O 5
ATOM 7362 N N . THR A 1 10 ? 18.532 -27.604 -14.431 1.00 0.00 10 THR A N 5
ATOM 7363 C CA . THR A 1 10 ? 18.491 -26.184 -14.694 1.00 0.00 10 THR A CA 5
ATOM 7364 C C . THR A 1 10 ? 17.371 -25.586 -13.890 1.00 0.00 10 THR A C 5
ATOM 7365 O O . THR A 1 10 ? 17.090 -24.393 -13.995 1.00 0.00 10 THR A O 5
ATOM 7376 N N . GLU A 1 11 ? 16.703 -26.411 -13.053 1.00 0.00 11 GLU A N 5
ATOM 7377 C CA . GLU A 1 11 ? 15.607 -25.918 -12.253 1.00 0.00 11 GLU A CA 5
ATOM 7378 C C . GLU A 1 11 ? 16.146 -25.509 -10.910 1.00 0.00 11 GLU A C 5
ATOM 7379 O O . GLU A 1 11 ? 15.391 -25.092 -10.033 1.00 0.00 11 GLU A O 5
ATOM 7391 N N . ILE A 1 12 ? 17.478 -25.620 -10.721 1.00 0.00 12 ILE A N 5
ATOM 7392 C CA . ILE A 1 12 ? 18.075 -25.261 -9.460 1.00 0.00 12 ILE A CA 5
ATOM 7393 C C . ILE A 1 12 ? 19.162 -24.269 -9.746 1.00 0.00 12 ILE A C 5
ATOM 7394 O O . ILE A 1 12 ? 19.688 -24.203 -10.858 1.00 0.00 12 ILE A O 5
ATOM 7410 N N . ASP A 1 13 ? 19.532 -23.473 -8.722 1.00 0.00 13 ASP A N 5
ATOM 7411 C CA . ASP A 1 13 ? 20.548 -22.467 -8.896 1.00 0.00 13 ASP A CA 5
ATOM 7412 C C . ASP A 1 13 ? 21.793 -22.923 -8.191 1.00 0.00 13 ASP A C 5
ATOM 7413 O O . ASP A 1 13 ? 21.763 -23.827 -7.355 1.00 0.00 13 ASP A O 5
ATOM 7422 N N . SER A 1 14 ? 22.939 -22.302 -8.555 1.00 0.00 14 SER A N 5
ATOM 7423 C CA . SER A 1 14 ? 24.203 -22.629 -7.938 1.00 0.00 14 SER A CA 5
ATOM 7424 C C . SER A 1 14 ? 24.162 -22.157 -6.510 1.00 0.00 14 SER A C 5
ATOM 7425 O O . SER A 1 14 ? 23.570 -21.126 -6.192 1.00 0.00 14 SER A O 5
ATOM 7433 N N . CYS A 1 15 ? 24.808 -22.932 -5.615 1.00 0.00 15 CYS A N 5
ATOM 7434 C CA . CYS A 1 15 ? 24.843 -22.596 -4.211 1.00 0.00 15 CYS A CA 5
ATOM 7435 C C . CYS A 1 15 ? 25.691 -21.366 -4.049 1.00 0.00 15 CYS A C 5
ATOM 7436 O O . CYS A 1 15 ? 26.665 -21.172 -4.769 1.00 0.00 15 CYS A O 5
ATOM 7443 N N . SER A 1 16 ? 25.334 -20.504 -3.067 1.00 0.00 16 SER A N 5
ATOM 7444 C CA . SER A 1 16 ? 26.099 -19.297 -2.831 1.00 0.00 16 SER A CA 5
ATOM 7445 C C . SER A 1 16 ? 27.478 -19.689 -2.373 1.00 0.00 16 SER A C 5
ATOM 7446 O O . SER A 1 16 ? 28.471 -19.103 -2.800 1.00 0.00 16 SER A O 5
ATOM 7454 N N . ASN A 1 17 ? 27.562 -20.702 -1.479 1.00 0.00 17 ASN A N 5
ATOM 7455 C CA . ASN A 1 17 ? 28.843 -21.152 -0.993 1.00 0.00 17 ASN A CA 5
ATOM 7456 C C . ASN A 1 17 ? 29.071 -22.522 -1.563 1.00 0.00 17 ASN A C 5
ATOM 7457 O O . ASN A 1 17 ? 28.130 -23.283 -1.783 1.00 0.00 17 ASN A O 5
ATOM 7468 N N . ASP A 1 18 ? 30.356 -22.870 -1.782 1.00 0.00 18 ASP A N 5
ATOM 7469 C CA . ASP A 1 18 ? 30.701 -24.146 -2.371 1.00 0.00 18 ASP A CA 5
ATOM 7470 C C . ASP A 1 18 ? 30.741 -25.219 -1.314 1.00 0.00 18 ASP A C 5
ATOM 7471 O O . ASP A 1 18 ? 30.973 -26.378 -1.633 1.00 0.00 18 ASP A O 5
ATOM 7480 N N . ASN A 1 19 ? 30.514 -24.869 -0.029 1.00 0.00 19 ASN A N 5
ATOM 7481 C CA . ASN A 1 19 ? 30.574 -25.870 1.016 1.00 0.00 19 ASN A CA 5
ATOM 7482 C C . ASN A 1 19 ? 29.177 -26.356 1.308 1.00 0.00 19 ASN A C 5
ATOM 7483 O O . ASN A 1 19 ? 28.912 -26.879 2.385 1.00 0.00 19 ASN A O 5
ATOM 7494 N N . ASN A 1 20 ? 28.234 -26.180 0.362 1.00 0.00 20 ASN A N 5
ATOM 7495 C CA . ASN A 1 20 ? 26.880 -26.624 0.602 1.00 0.00 20 ASN A CA 5
ATOM 7496 C C . ASN A 1 20 ? 26.714 -28.010 0.042 1.00 0.00 20 ASN A C 5
ATOM 7497 O O . ASN A 1 20 ? 27.390 -28.414 -0.903 1.00 0.00 20 ASN A O 5
ATOM 7508 N N . ALA A 1 21 ? 25.781 -28.776 0.654 1.00 0.00 21 ALA A N 5
ATOM 7509 C CA . ALA A 1 21 ? 25.499 -30.117 0.214 1.00 0.00 21 ALA A CA 5
ATOM 7510 C C . ALA A 1 21 ? 24.512 -30.020 -0.912 1.00 0.00 21 ALA A C 5
ATOM 7511 O O . ALA A 1 21 ? 23.813 -29.016 -1.061 1.00 0.00 21 ALA A O 5
ATOM 7518 N N . CYS A 1 22 ? 24.423 -31.082 -1.739 1.00 0.00 22 CYS A N 5
ATOM 7519 C CA . CYS A 1 22 ? 23.506 -31.051 -2.847 1.00 0.00 22 CYS A CA 5
ATOM 7520 C C . CYS A 1 22 ? 23.038 -32.447 -3.127 1.00 0.00 22 CYS A C 5
ATOM 7521 O O . CYS A 1 22 ? 23.822 -33.388 -3.168 1.00 0.00 22 CYS A O 5
ATOM 7528 N N . GLY A 1 23 ? 21.712 -32.600 -3.334 1.00 0.00 23 GLY A N 5
ATOM 7529 C CA . GLY A 1 23 ? 21.159 -33.892 -3.657 1.00 0.00 23 GLY A CA 5
ATOM 7530 C C . GLY A 1 23 ? 20.782 -34.609 -2.403 1.00 0.00 23 GLY A C 5
ATOM 7531 O O . GLY A 1 23 ? 21.262 -34.303 -1.312 1.00 0.00 23 GLY A O 5
ATOM 7535 N N . LYS A 1 24 ? 19.895 -35.614 -2.559 1.00 0.00 24 LYS A N 5
ATOM 7536 C CA . LYS A 1 24 ? 19.445 -36.385 -1.436 1.00 0.00 24 LYS A CA 5
ATOM 7537 C C . LYS A 1 24 ? 18.907 -37.678 -1.987 1.00 0.00 24 LYS A C 5
ATOM 7538 O O . LYS A 1 24 ? 18.570 -37.768 -3.170 1.00 0.00 24 LYS A O 5
ATOM 7557 N N . ASP A 1 25 ? 18.825 -38.721 -1.129 1.00 0.00 25 ASP A N 5
ATOM 7558 C CA . ASP A 1 25 ? 18.340 -40.010 -1.571 1.00 0.00 25 ASP A CA 5
ATOM 7559 C C . ASP A 1 25 ? 16.862 -40.067 -1.297 1.00 0.00 25 ASP A C 5
ATOM 7560 O O . ASP A 1 25 ? 16.438 -40.083 -0.143 1.00 0.00 25 ASP A O 5
ATOM 7569 N N . VAL A 1 26 ? 16.038 -40.107 -2.372 1.00 0.00 26 VAL A N 5
ATOM 7570 C CA . VAL A 1 26 ? 14.606 -40.167 -2.191 1.00 0.00 26 VAL A CA 5
ATOM 7571 C C . VAL A 1 26 ? 14.129 -41.532 -2.618 1.00 0.00 26 VAL A C 5
ATOM 7572 O O . VAL A 1 26 ? 13.866 -42.396 -1.783 1.00 0.00 26 VAL A O 5
ATOM 7585 N N . SER A 1 27 ? 14.003 -41.751 -3.948 1.00 0.00 27 SER A N 5
ATOM 7586 C CA . SER A 1 27 ? 13.529 -43.020 -4.457 1.00 0.00 27 SER A CA 5
ATOM 7587 C C . SER A 1 27 ? 14.700 -43.817 -4.956 1.00 0.00 27 SER A C 5
ATOM 7588 O O . SER A 1 27 ? 14.526 -44.877 -5.554 1.00 0.00 27 SER A O 5
ATOM 7596 N N . GLY A 1 28 ? 15.929 -43.319 -4.721 1.00 0.00 28 GLY A N 5
ATOM 7597 C CA . GLY A 1 28 ? 17.106 -44.007 -5.196 1.00 0.00 28 GLY A CA 5
ATOM 7598 C C . GLY A 1 28 ? 17.608 -43.250 -6.385 1.00 0.00 28 GLY A C 5
ATOM 7599 O O . GLY A 1 28 ? 18.753 -43.412 -6.801 1.00 0.00 28 GLY A O 5
ATOM 7603 N N . SER A 1 29 ? 16.741 -42.393 -6.965 1.00 0.00 29 SER A N 5
ATOM 7604 C CA . SER A 1 29 ? 17.141 -41.595 -8.097 1.00 0.00 29 SER A CA 5
ATOM 7605 C C . SER A 1 29 ? 17.930 -40.450 -7.542 1.00 0.00 29 SER A C 5
ATOM 7606 O O . SER A 1 29 ? 17.672 -39.995 -6.427 1.00 0.00 29 SER A O 5
ATOM 7614 N N . CYS A 1 30 ? 18.912 -39.937 -8.310 1.00 0.00 30 CYS A N 5
ATOM 7615 C CA . CYS A 1 30 ? 19.712 -38.851 -7.803 1.00 0.00 30 CYS A CA 5
ATOM 7616 C C . CYS A 1 30 ? 18.917 -37.585 -7.913 1.00 0.00 30 CYS A C 5
ATOM 7617 O O . CYS A 1 30 ? 18.586 -37.126 -9.004 1.00 0.00 30 CYS A O 5
ATOM 7624 N N . SER A 1 31 ? 18.588 -36.992 -6.750 1.00 0.00 31 SER A N 5
ATOM 7625 C CA . SER A 1 31 ? 17.854 -35.756 -6.735 1.00 0.00 31 SER A CA 5
ATOM 7626 C C . SER A 1 31 ? 18.864 -34.654 -6.690 1.00 0.00 31 SER A C 5
ATOM 7627 O O . SER A 1 31 ? 19.988 -34.854 -6.233 1.00 0.00 31 SER A O 5
ATOM 7635 N N . SER A 1 32 ? 18.487 -33.454 -7.173 1.00 0.00 32 SER A N 5
ATOM 7636 C CA . SER A 1 32 ? 19.393 -32.336 -7.139 1.00 0.00 32 SER A CA 5
ATOM 7637 C C . SER A 1 32 ? 18.632 -31.220 -6.492 1.00 0.00 32 SER A C 5
ATOM 7638 O O . SER A 1 32 ? 17.496 -30.936 -6.869 1.00 0.00 32 SER A O 5
ATOM 7646 N N . LEU A 1 33 ? 19.254 -30.551 -5.498 1.00 0.00 33 LEU A N 5
ATOM 7647 C CA . LEU A 1 33 ? 18.569 -29.489 -4.792 1.00 0.00 33 LEU A CA 5
ATOM 7648 C C . LEU A 1 33 ? 19.297 -28.200 -5.028 1.00 0.00 33 LEU A C 5
ATOM 7649 O O . LEU A 1 33 ? 18.691 -27.132 -5.064 1.00 0.00 33 LEU A O 5
ATOM 7665 N N . CYS A 1 34 ? 20.632 -28.271 -5.187 1.00 0.00 34 CYS A N 5
ATOM 7666 C CA . CYS A 1 34 ? 21.403 -27.069 -5.384 1.00 0.00 34 CYS A CA 5
ATOM 7667 C C . CYS A 1 34 ? 22.568 -27.422 -6.256 1.00 0.00 34 CYS A C 5
ATOM 7668 O O . CYS A 1 34 ? 23.166 -28.485 -6.118 1.00 0.00 34 CYS A O 5
ATOM 7675 N N . ASN A 1 35 ? 22.903 -26.513 -7.192 1.00 0.00 35 ASN A N 5
ATOM 7676 C CA . ASN A 1 35 ? 23.999 -26.744 -8.107 1.00 0.00 35 ASN A CA 5
ATOM 7677 C C . ASN A 1 35 ? 25.272 -26.286 -7.448 1.00 0.00 35 ASN A C 5
ATOM 7678 O O . ASN A 1 35 ? 25.259 -25.434 -6.567 1.00 0.00 35 ASN A O 5
ATOM 7689 N N . CYS A 1 36 ? 26.421 -26.857 -7.874 1.00 0.00 36 CYS A N 5
ATOM 7690 C CA . CYS A 1 36 ? 27.690 -26.468 -7.300 1.00 0.00 36 CYS A CA 5
ATOM 7691 C C . CYS A 1 36 ? 28.509 -25.856 -8.393 1.00 0.00 36 CYS A C 5
ATOM 7692 O O . CYS A 1 36 ? 28.663 -26.436 -9.462 1.00 0.00 36 CYS A O 5
ATOM 7699 N N . GLY A 1 37 ? 29.066 -24.650 -8.141 1.00 0.00 37 GLY A N 5
ATOM 7700 C CA . GLY A 1 37 ? 29.886 -23.996 -9.137 1.00 0.00 37 GLY A CA 5
ATOM 7701 C C . GLY A 1 37 ? 29.014 -23.551 -10.273 1.00 0.00 37 GLY A C 5
ATOM 7702 O O . GLY A 1 37 ? 28.079 -22.782 -10.089 1.00 0.00 37 GLY A O 5
ATOM 7706 N N . ASN A 1 38 ? 29.324 -24.026 -11.495 1.00 0.00 38 ASN A N 5
ATOM 7707 C CA . ASN A 1 38 ? 28.556 -23.642 -12.657 1.00 0.00 38 ASN A CA 5
ATOM 7708 C C . ASN A 1 38 ? 27.509 -24.692 -12.906 1.00 0.00 38 ASN A C 5
ATOM 7709 O O . ASN A 1 38 ? 26.764 -24.611 -13.881 1.00 0.00 38 ASN A O 5
ATOM 7720 N N . GLY A 1 39 ? 27.427 -25.706 -12.020 1.00 0.00 39 GLY A N 5
ATOM 7721 C CA . GLY A 1 39 ? 26.467 -26.768 -12.204 1.00 0.00 39 GLY A CA 5
ATOM 7722 C C . GLY A 1 39 ? 27.240 -28.041 -12.308 1.00 0.00 39 GLY A C 5
ATOM 7723 O O . GLY A 1 39 ? 27.065 -28.818 -13.245 1.00 0.00 39 GLY A O 5
ATOM 7727 N N . GLN A 1 40 ? 28.123 -28.277 -11.317 1.00 0.00 40 GLN A N 5
ATOM 7728 C CA . GLN A 1 40 ? 28.937 -29.461 -11.305 1.00 0.00 40 GLN A CA 5
ATOM 7729 C C . GLN A 1 40 ? 28.061 -30.603 -10.864 1.00 0.00 40 GLN A C 5
ATOM 7730 O O . GLN A 1 40 ? 27.243 -30.460 -9.954 1.00 0.00 40 GLN A O 5
ATOM 7744 N N . THR A 1 41 ? 28.223 -31.773 -11.522 1.00 0.00 41 THR A N 5
ATOM 7745 C CA . THR A 1 41 ? 27.425 -32.938 -11.205 1.00 0.00 41 THR A CA 5
ATOM 7746 C C . THR A 1 41 ? 27.747 -33.387 -9.802 1.00 0.00 41 THR A C 5
ATOM 7747 O O . THR A 1 41 ? 28.895 -33.640 -9.460 1.00 0.00 41 THR A O 5
ATOM 7758 N N . CYS A 1 42 ? 26.694 -33.551 -8.967 1.00 0.00 42 CYS A N 5
ATOM 7759 C CA . CYS A 1 42 ? 26.890 -33.951 -7.587 1.00 0.00 42 CYS A CA 5
ATOM 7760 C C . CYS A 1 42 ? 27.034 -35.450 -7.511 1.00 0.00 42 CYS A C 5
ATOM 7761 O O . CYS A 1 42 ? 27.410 -35.986 -6.473 1.00 0.00 42 CYS A O 5
ATOM 7768 N N . PHE A 1 43 ? 26.734 -36.163 -8.617 1.00 0.00 43 PHE A N 5
ATOM 7769 C CA . PHE A 1 43 ? 26.826 -37.611 -8.630 1.00 0.00 43 PHE A CA 5
ATOM 7770 C C . PHE A 1 43 ? 28.268 -38.030 -8.481 1.00 0.00 43 PHE A C 5
ATOM 7771 O O . PHE A 1 43 ? 28.569 -39.016 -7.812 1.00 0.00 43 PHE A O 5
ATOM 7788 N N . THR A 1 44 ? 29.200 -37.280 -9.109 1.00 0.00 44 THR A N 5
ATOM 7789 C CA . THR A 1 44 ? 30.603 -37.636 -9.051 1.00 0.00 44 THR A CA 5
ATOM 7790 C C . THR A 1 44 ? 31.144 -37.358 -7.672 1.00 0.00 44 THR A C 5
ATOM 7791 O O . THR A 1 44 ? 32.264 -37.751 -7.353 1.00 0.00 44 THR A O 5
ATOM 7802 N N . ASP A 1 45 ? 30.354 -36.680 -6.814 1.00 0.00 45 ASP A N 5
ATOM 7803 C CA . ASP A 1 45 ? 30.808 -36.372 -5.479 1.00 0.00 45 ASP A CA 5
ATOM 7804 C C . ASP A 1 45 ? 30.266 -37.426 -4.549 1.00 0.00 45 ASP A C 5
ATOM 7805 O O . ASP A 1 45 ? 30.020 -37.170 -3.371 1.00 0.00 45 ASP A O 5
ATOM 7814 N N . SER A 1 46 ? 30.075 -38.655 -5.077 1.00 0.00 46 SER A N 5
ATOM 7815 C CA . SER A 1 46 ? 29.559 -39.754 -4.289 1.00 0.00 46 SER A CA 5
ATOM 7816 C C . SER A 1 46 ? 30.511 -40.051 -3.159 1.00 0.00 46 SER A C 5
ATOM 7817 O O . SER A 1 46 ? 30.088 -40.379 -2.052 1.00 0.00 46 SER A O 5
ATOM 7825 N N . ASN A 1 47 ? 31.832 -39.954 -3.424 1.00 0.00 47 ASN A N 5
ATOM 7826 C CA . ASN A 1 47 ? 32.820 -40.257 -2.408 1.00 0.00 47 ASN A CA 5
ATOM 7827 C C . ASN A 1 47 ? 32.824 -39.181 -1.347 1.00 0.00 47 ASN A C 5
ATOM 7828 O O . ASN A 1 47 ? 33.475 -39.337 -0.317 1.00 0.00 47 ASN A O 5
ATOM 7839 N N . HIS A 1 48 ? 32.096 -38.062 -1.566 1.00 0.00 48 HIS A N 5
ATOM 7840 C CA . HIS A 1 48 ? 32.077 -37.001 -0.584 1.00 0.00 48 HIS A CA 5
ATOM 7841 C C . HIS A 1 48 ? 30.755 -37.048 0.133 1.00 0.00 48 HIS A C 5
ATOM 7842 O O . HIS A 1 48 ? 30.295 -36.042 0.677 1.00 0.00 48 HIS A O 5
ATOM 7856 N N . THR A 1 49 ? 30.094 -38.228 0.137 1.00 0.00 49 THR A N 5
ATOM 7857 C CA . THR A 1 49 ? 28.820 -38.357 0.810 1.00 0.00 49 THR A CA 5
ATOM 7858 C C . THR A 1 49 ? 29.049 -38.228 2.296 1.00 0.00 49 THR A C 5
ATOM 7859 O O . THR A 1 49 ? 30.116 -38.565 2.812 1.00 0.00 49 THR A O 5
ATOM 7870 N N . ILE A 1 50 ? 28.024 -37.720 3.012 1.00 0.00 50 ILE A N 5
ATOM 7871 C CA . ILE A 1 50 ? 28.125 -37.543 4.440 1.00 0.00 50 ILE A CA 5
ATOM 7872 C C . ILE A 1 50 ? 26.962 -38.258 5.057 1.00 0.00 50 ILE A C 5
ATOM 7873 O O . ILE A 1 50 ? 25.995 -38.606 4.375 1.00 0.00 50 ILE A O 5
ATOM 7889 N N . THR A 1 51 ? 27.032 -38.488 6.388 1.00 0.00 51 THR A N 5
ATOM 7890 C CA . THR A 1 51 ? 25.967 -39.176 7.074 1.00 0.00 51 THR A CA 5
ATOM 7891 C C . THR A 1 51 ? 25.333 -38.194 8.010 1.00 0.00 51 THR A C 5
ATOM 7892 O O . THR A 1 51 ? 26.010 -37.555 8.818 1.00 0.00 51 THR A O 5
ATOM 7903 N N . LEU A 1 52 ? 23.994 -38.066 7.921 1.00 0.00 52 LEU A N 5
ATOM 7904 C CA . LEU A 1 52 ? 23.278 -37.144 8.763 1.00 0.00 52 LEU A CA 5
ATOM 7905 C C . LEU A 1 52 ? 22.294 -37.940 9.567 1.00 0.00 52 LEU A C 5
ATOM 7906 O O . LEU A 1 52 ? 21.555 -38.758 9.024 1.00 0.00 52 LEU A O 5
ATOM 7922 N N . VAL A 1 53 ? 22.280 -37.718 10.903 1.00 0.00 53 VAL A N 5
ATOM 7923 C CA . VAL A 1 53 ? 21.363 -38.434 11.762 1.00 0.00 53 VAL A CA 5
ATOM 7924 C C . VAL A 1 53 ? 20.485 -37.415 12.441 1.00 0.00 53 VAL A C 5
ATOM 7925 O O . VAL A 1 53 ? 20.870 -36.800 13.440 1.00 0.00 53 VAL A O 5
ATOM 7938 N N . PRO A 1 54 ? 19.297 -37.216 11.906 1.00 0.00 54 PRO A N 5
ATOM 7939 C CA . PRO A 1 54 ? 18.354 -36.266 12.471 1.00 0.00 54 PRO A CA 5
ATOM 7940 C C . PRO A 1 54 ? 17.704 -36.749 13.734 1.00 0.00 54 PRO A C 5
ATOM 7941 O O . PRO A 1 54 ? 17.338 -35.952 14.596 1.00 0.00 54 PRO A O 5
ATOM 7952 N N . TYR A 1 55 ? 17.546 -38.082 13.871 1.00 0.00 55 TYR A N 5
ATOM 7953 C CA . TYR A 1 55 ? 16.919 -38.622 15.048 1.00 0.00 55 TYR A CA 5
ATOM 7954 C C . TYR A 1 55 ? 17.296 -40.071 15.159 1.00 0.00 55 TYR A C 5
ATOM 7955 O O . TYR A 1 55 ? 17.785 -40.678 14.207 1.00 0.00 55 TYR A O 5
ATOM 7973 N N . TYR A 1 56 ? 17.071 -40.653 16.358 1.00 0.00 56 TYR A N 5
ATOM 7974 C CA . TYR A 1 56 ? 17.384 -42.043 16.588 1.00 0.00 56 TYR A CA 5
ATOM 7975 C C . TYR A 1 56 ? 16.083 -42.777 16.705 1.00 0.00 56 TYR A C 5
ATOM 7976 O O . TYR A 1 56 ? 15.060 -42.198 17.068 1.00 0.00 56 TYR A O 5
ATOM 7994 N N . THR A 1 57 ? 16.101 -44.092 16.394 1.00 0.00 57 THR A N 5
ATOM 7995 C CA . THR A 1 57 ? 14.898 -44.884 16.479 1.00 0.00 57 THR A CA 5
ATOM 7996 C C . THR A 1 57 ? 15.203 -46.058 17.360 1.00 0.00 57 THR A C 5
ATOM 7997 O O . THR A 1 57 ? 16.352 -46.295 17.728 1.00 0.00 57 THR A O 5
ATOM 8008 N N . GLU A 1 58 ? 14.152 -46.821 17.728 1.00 0.00 58 GLU A N 5
ATOM 8009 C CA . GLU A 1 58 ? 14.322 -47.975 18.580 1.00 0.00 58 GLU A CA 5
ATOM 8010 C C . GLU A 1 58 ? 15.162 -48.997 17.860 1.00 0.00 58 GLU A C 5
ATOM 8011 O O . GLU A 1 58 ? 15.967 -49.694 18.475 1.00 0.00 58 GLU A O 5
ATOM 8023 N N . ASP A 1 59 ? 14.974 -49.115 16.527 1.00 0.00 59 ASP A N 5
ATOM 8024 C CA . ASP A 1 59 ? 15.715 -50.088 15.756 1.00 0.00 59 ASP A CA 5
ATOM 8025 C C . ASP A 1 59 ? 17.174 -49.705 15.725 1.00 0.00 59 ASP A C 5
ATOM 8026 O O . ASP A 1 59 ? 18.036 -50.567 15.559 1.00 0.00 59 ASP A O 5
ATOM 8035 N N . GLY A 1 60 ? 17.490 -48.403 15.880 1.00 0.00 60 GLY A N 5
ATOM 8036 C CA . GLY A 1 60 ? 18.870 -47.991 15.856 1.00 0.00 60 GLY A CA 5
ATOM 8037 C C . GLY A 1 60 ? 18.921 -46.609 15.288 1.00 0.00 60 GLY A C 5
ATOM 8038 O O . GLY A 1 60 ? 17.915 -45.903 15.192 1.00 0.00 60 GLY A O 5
ATOM 8042 N N . PRO A 1 61 ? 20.116 -46.209 14.921 1.00 0.00 61 PRO A N 5
ATOM 8043 C CA . PRO A 1 61 ? 20.342 -44.894 14.339 1.00 0.00 61 PRO A CA 5
ATOM 8044 C C . PRO A 1 61 ? 19.720 -44.749 12.982 1.00 0.00 61 PRO A C 5
ATOM 8045 O O . PRO A 1 61 ? 19.801 -45.649 12.147 1.00 0.00 61 PRO A O 5
ATOM 8056 N N . PHE A 1 62 ? 19.086 -43.585 12.733 1.00 0.00 62 PHE A N 5
ATOM 8057 C CA . PHE A 1 62 ? 18.479 -43.340 11.452 1.00 0.00 62 PHE A CA 5
ATOM 8058 C C . PHE A 1 62 ? 19.475 -42.498 10.718 1.00 0.00 62 PHE A C 5
ATOM 8059 O O . PHE A 1 62 ? 19.756 -41.369 11.112 1.00 0.00 62 PHE A O 5
ATOM 8076 N N . GLU A 1 63 ? 20.027 -43.033 9.612 1.00 0.00 63 GLU A N 5
ATOM 8077 C CA . GLU A 1 63 ? 21.046 -42.314 8.894 1.00 0.00 63 GLU A CA 5
ATOM 8078 C C . GLU A 1 63 ? 20.547 -41.971 7.526 1.00 0.00 63 GLU A C 5
ATOM 8079 O O . GLU A 1 63 ? 19.930 -42.789 6.844 1.00 0.00 63 GLU A O 5
ATOM 8091 N N . LYS A 1 64 ? 20.823 -40.719 7.100 1.00 0.00 64 LYS A N 5
ATOM 8092 C CA . LYS A 1 64 ? 20.446 -40.281 5.784 1.00 0.00 64 LYS A CA 5
ATOM 8093 C C . LYS A 1 64 ? 21.722 -39.967 5.074 1.00 0.00 64 LYS A C 5
ATOM 8094 O O . LYS A 1 64 ? 22.639 -39.379 5.653 1.00 0.00 64 LYS A O 5
ATOM 8113 N N . LYS A 1 65 ? 21.804 -40.353 3.788 1.00 0.00 65 LYS A N 5
ATOM 8114 C CA . LYS A 1 65 ? 22.994 -40.098 3.025 1.00 0.00 65 LYS A CA 5
ATOM 8115 C C . LYS A 1 65 ? 22.761 -38.839 2.250 1.00 0.00 65 LYS A C 5
ATOM 8116 O O . LYS A 1 65 ? 21.713 -38.646 1.629 1.00 0.00 65 LYS A O 5
ATOM 8135 N N . TYR A 1 66 ? 23.756 -37.941 2.291 1.00 0.00 66 TYR A N 5
ATOM 8136 C CA . TYR A 1 66 ? 23.661 -36.698 1.585 1.00 0.00 66 TYR A CA 5
ATOM 8137 C C . TYR A 1 66 ? 24.956 -36.538 0.861 1.00 0.00 66 TYR A C 5
ATOM 8138 O O . TYR A 1 66 ? 25.993 -37.011 1.316 1.00 0.00 66 TYR A O 5
ATOM 8156 N N . TYR A 1 67 ? 24.922 -35.852 -0.292 1.00 0.00 67 TYR A N 5
ATOM 8157 C CA . TYR A 1 67 ? 26.117 -35.675 -1.074 1.00 0.00 67 TYR A CA 5
ATOM 8158 C C . TYR A 1 67 ? 26.537 -34.253 -0.896 1.00 0.00 67 TYR A C 5
ATOM 8159 O O . TYR A 1 67 ? 25.702 -33.358 -0.819 1.00 0.00 67 TYR A O 5
ATOM 8177 N N . THR A 1 68 ? 27.860 -34.010 -0.829 1.00 0.00 68 THR A N 5
ATOM 8178 C CA . THR A 1 68 ? 28.339 -32.665 -0.639 1.00 0.00 68 THR A CA 5
ATOM 8179 C C . THR A 1 68 ? 29.323 -32.379 -1.724 1.00 0.00 68 THR A C 5
ATOM 8180 O O . THR A 1 68 ? 29.820 -33.287 -2.386 1.00 0.00 68 THR A O 5
ATOM 8191 N N . CYS A 1 69 ? 29.626 -31.084 -1.930 1.00 0.00 69 CYS A N 5
ATOM 8192 C CA . CYS A 1 69 ? 30.568 -30.713 -2.948 1.00 0.00 69 CYS A CA 5
ATOM 8193 C C . CYS A 1 69 ? 31.489 -29.710 -2.329 1.00 0.00 69 CYS A C 5
ATOM 8194 O O . CYS A 1 69 ? 31.182 -29.131 -1.292 1.00 0.00 69 CYS A O 5
ATOM 8201 N N . GLY A 1 70 ? 32.675 -29.526 -2.941 1.00 0.00 70 GLY A N 5
ATOM 8202 C CA . GLY A 1 70 ? 33.634 -28.577 -2.425 1.00 0.00 70 GLY A CA 5
ATOM 8203 C C . GLY A 1 70 ? 34.672 -29.341 -1.665 1.00 0.00 70 GLY A C 5
ATOM 8204 O O . GLY A 1 70 ? 35.833 -28.942 -1.627 1.00 0.00 70 GLY A O 5
ATOM 8208 N N . ASP A 1 71 ? 34.262 -30.480 -1.051 1.00 0.00 71 ASP A N 5
ATOM 8209 C CA . ASP A 1 71 ? 35.179 -31.316 -0.304 1.00 0.00 71 ASP A CA 5
ATOM 8210 C C . ASP A 1 71 ? 35.777 -30.524 0.841 1.00 0.00 71 ASP A C 5
ATOM 8211 O O . ASP A 1 71 ? 36.859 -29.945 0.715 1.00 0.00 71 ASP A O 5
ATOM 8220 N N . PRO A 1 72 ? 35.092 -30.504 1.972 1.00 0.00 72 PRO A N 5
ATOM 8221 C CA . PRO A 1 72 ? 35.575 -29.788 3.153 1.00 0.00 72 PRO A CA 5
ATOM 8222 C C . PRO A 1 72 ? 36.751 -30.459 3.818 1.00 0.00 72 PRO A C 5
ATOM 8223 O O . PRO A 1 72 ? 36.773 -30.642 5.026 1.00 0.00 72 PRO A O 5
ATOM 8234 N N . SER A 1 73 ? 37.774 -30.829 3.022 1.00 0.00 73 SER A N 5
ATOM 8235 C CA . SER A 1 73 ? 38.948 -31.477 3.564 1.00 0.00 73 SER A CA 5
ATOM 8236 C C . SER A 1 73 ? 39.908 -30.418 4.019 1.00 0.00 73 SER A C 5
ATOM 8237 O O . SER A 1 73 ? 40.757 -30.663 4.871 1.00 0.00 73 SER A O 5
ATOM 8245 N N . GLU A 1 74 ? 39.798 -29.202 3.437 1.00 0.00 74 GLU A N 5
ATOM 8246 C CA . GLU A 1 74 ? 40.688 -28.126 3.803 1.00 0.00 74 GLU A CA 5
ATOM 8247 C C . GLU A 1 74 ? 40.048 -27.352 4.918 1.00 0.00 74 GLU A C 5
ATOM 8248 O O . GLU A 1 74 ? 40.602 -26.368 5.404 1.00 0.00 74 GLU A O 5
ATOM 8260 N N . LEU A 1 75 ? 38.849 -27.791 5.348 1.00 0.00 75 LEU A N 5
ATOM 8261 C CA . LEU A 1 75 ? 38.155 -27.114 6.406 1.00 0.00 75 LEU A CA 5
ATOM 8262 C C . LEU A 1 75 ? 38.746 -27.572 7.709 1.00 0.00 75 LEU A C 5
ATOM 8263 O O . LEU A 1 75 ? 39.327 -28.651 7.805 1.00 0.00 75 LEU A O 5
ATOM 8279 N N . ASP A 1 76 ? 38.595 -26.734 8.755 1.00 0.00 76 ASP A N 5
ATOM 8280 C CA . ASP A 1 76 ? 39.136 -27.056 10.052 1.00 0.00 76 ASP A CA 5
ATOM 8281 C C . ASP A 1 76 ? 38.353 -28.210 10.622 1.00 0.00 76 ASP A C 5
ATOM 8282 O O . ASP A 1 76 ? 37.150 -28.351 10.375 1.00 0.00 76 ASP A O 5
ATOM 8291 N N . GLU A 1 77 ? 39.044 -29.063 11.418 1.00 0.00 77 GLU A N 5
ATOM 8292 C CA . GLU A 1 77 ? 38.406 -30.206 12.026 1.00 0.00 77 GLU A CA 5
ATOM 8293 C C . GLU A 1 77 ? 37.334 -29.694 12.943 1.00 0.00 77 GLU A C 5
ATOM 8294 O O . GLU A 1 77 ? 37.539 -28.746 13.699 1.00 0.00 77 GLU A O 5
ATOM 8306 N N . CYS A 1 78 ? 36.147 -30.326 12.882 1.00 0.00 78 CYS A N 5
ATOM 8307 C CA . CYS A 1 78 ? 35.038 -29.892 13.694 1.00 0.00 78 CYS A CA 5
ATOM 8308 C C . CYS A 1 78 ? 35.249 -30.340 15.109 1.00 0.00 78 CYS A C 5
ATOM 8309 O O . CYS A 1 78 ? 35.934 -31.324 15.377 1.00 0.00 78 CYS A O 5
ATOM 8316 N N . TYR A 1 79 ? 34.622 -29.603 16.051 1.00 0.00 79 TYR A N 5
ATOM 8317 C CA . TYR A 1 79 ? 34.733 -29.925 17.448 1.00 0.00 79 TYR A CA 5
ATOM 8318 C C . TYR A 1 79 ? 33.494 -30.693 17.822 1.00 0.00 79 TYR A C 5
ATOM 8319 O O . TYR A 1 79 ? 32.508 -30.710 17.085 1.00 0.00 79 TYR A O 5
ATOM 8337 N N . ASP A 1 80 ? 33.537 -31.365 18.996 1.00 0.00 80 ASP A N 5
ATOM 8338 C CA . ASP A 1 80 ? 32.416 -32.155 19.460 1.00 0.00 80 ASP A CA 5
ATOM 8339 C C . ASP A 1 80 ? 31.216 -31.266 19.685 1.00 0.00 80 ASP A C 5
ATOM 8340 O O . ASP A 1 80 ? 30.085 -31.667 19.418 1.00 0.00 80 ASP A O 5
ATOM 8349 N N . ILE A 1 81 ? 31.437 -30.036 20.198 1.00 0.00 81 ILE A N 5
ATOM 8350 C CA . ILE A 1 81 ? 30.331 -29.145 20.464 1.00 0.00 81 ILE A CA 5
ATOM 8351 C C . ILE A 1 81 ? 30.455 -27.962 19.550 1.00 0.00 81 ILE A C 5
ATOM 8352 O O . ILE A 1 81 ? 31.459 -27.811 18.856 1.00 0.00 81 ILE A O 5
ATOM 8368 N N . ASP A 1 82 ? 29.388 -27.113 19.540 1.00 0.00 82 ASP A N 5
ATOM 8369 C CA . ASP A 1 82 ? 29.326 -25.927 18.703 1.00 0.00 82 ASP A CA 5
ATOM 8370 C C . ASP A 1 82 ? 28.571 -26.313 17.462 1.00 0.00 82 ASP A C 5
ATOM 8371 O O . ASP A 1 82 ? 28.362 -27.495 17.192 1.00 0.00 82 ASP A O 5
ATOM 8380 N N . LYS A 1 83 ? 28.129 -25.306 16.678 1.00 0.00 83 LYS A N 5
ATOM 8381 C CA . LYS A 1 83 ? 27.384 -25.587 15.477 1.00 0.00 83 LYS A CA 5
ATOM 8382 C C . LYS A 1 83 ? 28.313 -26.221 14.489 1.00 0.00 83 LYS A C 5
ATOM 8383 O O . LYS A 1 83 ? 29.409 -25.722 14.232 1.00 0.00 83 LYS A O 5
ATOM 8402 N N . ALA A 1 84 ? 27.871 -27.352 13.901 1.00 0.00 84 ALA A N 5
ATOM 8403 C CA . ALA A 1 84 ? 28.689 -28.049 12.950 1.00 0.00 84 ALA A CA 5
ATOM 8404 C C . ALA A 1 84 ? 27.984 -28.083 11.627 1.00 0.00 84 ALA A C 5
ATOM 8405 O O . ALA A 1 84 ? 28.617 -28.307 10.594 1.00 0.00 84 ALA A O 5
ATOM 8412 N N . LEU A 1 85 ? 26.654 -27.848 11.607 1.00 0.00 85 LEU A N 5
ATOM 8413 C CA . LEU A 1 85 ? 25.955 -27.924 10.354 1.00 0.00 85 LEU A CA 5
ATOM 8414 C C . LEU A 1 85 ? 24.737 -27.051 10.434 1.00 0.00 85 LEU A C 5
ATOM 8415 O O . LEU A 1 85 ? 23.999 -27.073 11.421 1.00 0.00 85 LEU A O 5
ATOM 8431 N N . GLU A 1 86 ? 24.515 -26.257 9.365 1.00 0.00 86 GLU A N 5
ATOM 8432 C CA . GLU A 1 86 ? 23.372 -25.387 9.294 1.00 0.00 86 GLU A CA 5
ATOM 8433 C C . GLU A 1 86 ? 22.531 -25.937 8.186 1.00 0.00 86 GLU A C 5
ATOM 8434 O O . GLU A 1 86 ? 23.004 -26.092 7.061 1.00 0.00 86 GLU A O 5
ATOM 8446 N N . VAL A 1 87 ? 21.250 -26.246 8.473 1.00 0.00 87 VAL A N 5
ATOM 8447 C CA . VAL A 1 87 ? 20.402 -26.805 7.451 1.00 0.00 87 VAL A CA 5
ATOM 8448 C C . VAL A 1 87 ? 19.117 -26.032 7.424 1.00 0.00 87 VAL A C 5
ATOM 8449 O O . VAL A 1 87 ? 18.742 -25.379 8.397 1.00 0.00 87 VAL A O 5
ATOM 8462 N N . ASN A 1 88 ? 18.417 -26.087 6.265 1.00 0.00 88 ASN A N 5
ATOM 8463 C CA . ASN A 1 88 ? 17.160 -25.389 6.110 1.00 0.00 88 ASN A CA 5
ATOM 8464 C C . ASN A 1 88 ? 16.129 -26.022 7.014 1.00 0.00 88 ASN A C 5
ATOM 8465 O O . ASN A 1 88 ? 15.341 -25.327 7.650 1.00 0.00 88 ASN A O 5
ATOM 8476 N N . GLU A 1 89 ? 16.110 -27.372 7.083 1.00 0.00 89 GLU A N 5
ATOM 8477 C CA . GLU A 1 89 ? 15.149 -28.045 7.916 1.00 0.00 89 GLU A CA 5
ATOM 8478 C C . GLU A 1 89 ? 15.825 -29.266 8.456 1.00 0.00 89 GLU A C 5
ATOM 8479 O O . GLU A 1 89 ? 16.618 -29.903 7.778 1.00 0.00 89 GLU A O 5
ATOM 8491 N N . SER A 1 90 ? 15.517 -29.613 9.715 1.00 0.00 90 SER A N 5
ATOM 8492 C CA . SER A 1 90 ? 16.138 -30.758 10.342 1.00 0.00 90 SER A CA 5
ATOM 8493 C C . SER A 1 90 ? 15.635 -32.044 9.727 1.00 0.00 90 SER A C 5
ATOM 8494 O O . SER A 1 90 ? 16.390 -33.005 9.597 1.00 0.00 90 SER A O 5
ATOM 8502 N N . ASP A 1 91 ? 14.349 -32.098 9.321 1.00 0.00 91 ASP A N 5
ATOM 8503 C CA . ASP A 1 91 ? 13.812 -33.327 8.780 1.00 0.00 91 ASP A CA 5
ATOM 8504 C C . ASP A 1 91 ? 14.225 -33.499 7.341 1.00 0.00 91 ASP A C 5
ATOM 8505 O O . ASP A 1 91 ? 14.887 -34.477 6.999 1.00 0.00 91 ASP A O 5
ATOM 8514 N N . ASP A 1 92 ? 13.838 -32.553 6.455 1.00 0.00 92 ASP A N 5
ATOM 8515 C CA . ASP A 1 92 ? 14.170 -32.684 5.055 1.00 0.00 92 ASP A CA 5
ATOM 8516 C C . ASP A 1 92 ? 14.757 -31.387 4.573 1.00 0.00 92 ASP A C 5
ATOM 8517 O O . ASP A 1 92 ? 14.063 -30.556 3.986 1.00 0.00 92 ASP A O 5
ATOM 8526 N N . PRO A 1 93 ? 16.030 -31.191 4.818 1.00 0.00 93 PRO A N 5
ATOM 8527 C CA . PRO A 1 93 ? 16.712 -29.982 4.384 1.00 0.00 93 PRO A CA 5
ATOM 8528 C C . PRO A 1 93 ? 16.897 -29.921 2.898 1.00 0.00 93 PRO A C 5
ATOM 8529 O O . PRO A 1 93 ? 17.170 -30.931 2.250 1.00 0.00 93 PRO A O 5
ATOM 8540 N N . ASN A 1 94 ? 16.749 -28.706 2.324 1.00 0.00 94 ASN A N 5
ATOM 8541 C CA . ASN A 1 94 ? 16.918 -28.542 0.901 1.00 0.00 94 ASN A CA 5
ATOM 8542 C C . ASN A 1 94 ? 18.293 -27.994 0.682 1.00 0.00 94 ASN A C 5
ATOM 8543 O O . ASN A 1 94 ? 18.863 -28.124 -0.399 1.00 0.00 94 ASN A O 5
ATOM 8554 N N . SER A 1 95 ? 18.856 -27.353 1.725 1.00 0.00 95 SER A N 5
ATOM 8555 C CA . SER A 1 95 ? 20.173 -26.796 1.614 1.00 0.00 95 SER A CA 5
ATOM 8556 C C . SER A 1 95 ? 20.864 -27.093 2.906 1.00 0.00 95 SER A C 5
ATOM 8557 O O . SER A 1 95 ? 20.316 -26.867 3.987 1.00 0.00 95 SER A O 5
ATOM 8565 N N . VAL A 1 96 ? 22.094 -27.624 2.805 1.00 0.00 96 VAL A N 5
ATOM 8566 C CA . VAL A 1 96 ? 22.867 -27.951 3.972 1.00 0.00 96 VAL A CA 5
ATOM 8567 C C . VAL A 1 96 ? 24.183 -27.263 3.795 1.00 0.00 96 VAL A C 5
ATOM 8568 O O . VAL A 1 96 ? 24.830 -27.430 2.771 1.00 0.00 96 VAL A O 5
ATOM 8581 N N . GLU A 1 97 ? 24.619 -26.475 4.802 1.00 0.00 97 GLU A N 5
ATOM 8582 C CA . GLU A 1 97 ? 25.864 -25.757 4.671 1.00 0.00 97 GLU A CA 5
ATOM 8583 C C . GLU A 1 97 ? 26.869 -26.359 5.611 1.00 0.00 97 GLU A C 5
ATOM 8584 O O . GLU A 1 97 ? 26.616 -26.506 6.807 1.00 0.00 97 GLU A O 5
ATOM 8596 N N . VAL A 1 98 ? 28.055 -26.717 5.064 1.00 0.00 98 VAL A N 5
ATOM 8597 C CA . VAL A 1 98 ? 29.114 -27.281 5.865 1.00 0.00 98 VAL A CA 5
ATOM 8598 C C . VAL A 1 98 ? 29.909 -26.139 6.436 1.00 0.00 98 VAL A C 5
ATOM 8599 O O . VAL A 1 98 ? 30.447 -25.305 5.704 1.00 0.00 98 VAL A O 5
ATOM 8612 N N . LEU A 1 99 ? 29.988 -26.082 7.788 1.00 0.00 99 LEU A N 5
ATOM 8613 C CA . LEU A 1 99 ? 30.727 -25.030 8.446 1.00 0.00 99 LEU A CA 5
ATOM 8614 C C . LEU A 1 99 ? 32.038 -25.587 8.904 1.00 0.00 99 LEU A C 5
ATOM 8615 O O . LEU A 1 99 ? 32.993 -24.846 9.130 1.00 0.00 99 LEU A O 5
ATOM 8631 N N . CYS A 1 100 ? 32.116 -26.919 9.054 1.00 0.00 100 CYS A N 5
ATOM 8632 C CA . CYS A 1 100 ? 33.334 -27.518 9.544 1.00 0.00 100 CYS A CA 5
ATOM 8633 C C . CYS A 1 100 ? 33.512 -28.876 8.930 1.00 0.00 100 CYS A C 5
ATOM 8634 O O . CYS A 1 100 ? 32.579 -29.464 8.386 1.00 0.00 100 CYS A O 5
ATOM 8641 N N . HIS A 1 101 ? 34.750 -29.411 9.041 1.00 0.00 101 HIS A N 5
ATOM 8642 C CA . HIS A 1 101 ? 35.060 -30.700 8.474 1.00 0.00 101 HIS A CA 5
ATOM 8643 C C . HIS A 1 101 ? 34.703 -31.780 9.451 1.00 0.00 101 HIS A C 5
ATOM 8644 O O . HIS A 1 101 ? 35.197 -31.812 10.580 1.00 0.00 101 HIS A O 5
ATOM 8658 N N . CYS A 1 102 ? 33.829 -32.707 9.011 1.00 0.00 102 CYS A N 5
ATOM 8659 C CA . CYS A 1 102 ? 33.462 -33.830 9.833 1.00 0.00 102 CYS A CA 5
ATOM 8660 C C . CYS A 1 102 ? 33.851 -35.047 9.053 1.00 0.00 102 CYS A C 5
ATOM 8661 O O . CYS A 1 102 ? 33.491 -35.188 7.886 1.00 0.00 102 CYS A O 5
ATOM 8668 N N . PRO A 1 103 ? 34.585 -35.937 9.679 1.00 0.00 103 PRO A N 5
ATOM 8669 C CA . PRO A 1 103 ? 35.019 -37.155 9.027 1.00 0.00 103 PRO A CA 5
ATOM 8670 C C . PRO A 1 103 ? 33.921 -38.168 8.926 1.00 0.00 103 PRO A C 5
ATOM 8671 O O . PRO A 1 103 ? 32.864 -38.017 9.532 1.00 0.00 103 PRO A O 5
ATOM 8682 N N . SER A 1 104 ? 34.163 -39.251 8.156 1.00 0.00 104 SER A N 5
ATOM 8683 C CA . SER A 1 104 ? 33.163 -40.282 7.977 1.00 0.00 104 SER A CA 5
ATOM 8684 C C . SER A 1 104 ? 33.026 -41.062 9.259 1.00 0.00 104 SER A C 5
ATOM 8685 O O . SER A 1 104 ? 32.143 -41.907 9.385 1.00 0.00 104 SER A O 5
ATOM 8693 N N . ASP A 1 105 ? 33.911 -40.795 10.245 1.00 0.00 105 ASP A N 5
ATOM 8694 C CA . ASP A 1 105 ? 33.849 -41.501 11.500 1.00 0.00 105 ASP A CA 5
ATOM 8695 C C . ASP A 1 105 ? 32.936 -40.742 12.430 1.00 0.00 105 ASP A C 5
ATOM 8696 O O . ASP A 1 105 ? 32.745 -41.142 13.578 1.00 0.00 105 ASP A O 5
ATOM 8705 N N . LYS A 1 106 ? 32.361 -39.613 11.957 1.00 0.00 106 LYS A N 5
ATOM 8706 C CA . LYS A 1 106 ? 31.471 -38.839 12.789 1.00 0.00 106 LYS A CA 5
ATOM 8707 C C . LYS A 1 106 ? 30.229 -38.556 12.006 1.00 0.00 106 LYS A C 5
ATOM 8708 O O . LYS A 1 106 ? 30.220 -38.595 10.777 1.00 0.00 106 LYS A O 5
ATOM 8727 N N . ILE A 1 107 ? 29.137 -38.262 12.737 1.00 0.00 107 ILE A N 5
ATOM 8728 C CA . ILE A 1 107 ? 27.874 -37.982 12.112 1.00 0.00 107 ILE A CA 5
ATOM 8729 C C . ILE A 1 107 ? 27.407 -36.658 12.618 1.00 0.00 107 ILE A C 5
ATOM 8730 O O . ILE A 1 107 ? 27.941 -36.115 13.591 1.00 0.00 107 ILE A O 5
ATOM 8746 N N . TYR A 1 108 ? 26.389 -36.096 11.944 1.00 0.00 108 TYR A N 5
ATOM 8747 C CA . TYR A 1 108 ? 25.833 -34.850 12.375 1.00 0.00 108 TYR A CA 5
ATOM 8748 C C . TYR A 1 108 ? 24.622 -35.225 13.166 1.00 0.00 108 TYR A C 5
ATOM 8749 O O . TYR A 1 108 ? 23.674 -35.803 12.632 1.00 0.00 108 TYR A O 5
ATOM 8767 N N . LEU A 1 109 ? 24.633 -34.894 14.474 1.00 0.00 109 LEU A N 5
ATOM 8768 C CA . LEU A 1 109 ? 23.537 -35.258 15.332 1.00 0.00 109 LEU A CA 5
ATOM 8769 C C . LEU A 1 109 ? 22.767 -34.016 15.659 1.00 0.00 109 LEU A C 5
ATOM 8770 O O . LEU A 1 109 ? 23.336 -33.003 16.068 1.00 0.00 109 LEU A O 5
ATOM 8786 N N . TRP A 1 110 ? 21.435 -34.078 15.462 1.00 0.00 110 TRP A N 5
ATOM 8787 C CA . TRP A 1 110 ? 20.587 -32.949 15.753 1.00 0.00 110 TRP A CA 5
ATOM 8788 C C . TRP A 1 110 ? 20.381 -32.926 17.241 1.00 0.00 110 TRP A C 5
ATOM 8789 O O . TRP A 1 110 ? 20.161 -33.965 17.862 1.00 0.00 110 TRP A O 5
ATOM 8810 N N . ILE A 1 111 ? 20.445 -31.722 17.848 1.00 0.00 111 ILE A N 5
ATOM 8811 C CA . ILE A 1 111 ? 20.257 -31.615 19.272 1.00 0.00 111 ILE A CA 5
ATOM 8812 C C . ILE A 1 111 ? 19.086 -30.708 19.514 1.00 0.00 111 ILE A C 5
ATOM 8813 O O . ILE A 1 111 ? 18.588 -30.052 18.601 1.00 0.00 111 ILE A O 5
ATOM 8829 N N . HIS A 1 112 ? 18.628 -30.648 20.785 1.00 0.00 112 HIS A N 5
ATOM 8830 C CA . HIS A 1 112 ? 17.466 -29.856 21.132 1.00 0.00 112 HIS A CA 5
ATOM 8831 C C . HIS A 1 112 ? 17.771 -28.386 21.038 1.00 0.00 112 HIS A C 5
ATOM 8832 O O . HIS A 1 112 ? 16.854 -27.568 21.059 1.00 0.00 112 HIS A O 5
ATOM 8846 N N . ARG A 1 113 ? 19.065 -27.998 20.948 1.00 0.00 113 ARG A N 5
ATOM 8847 C CA . ARG A 1 113 ? 19.389 -26.593 20.858 1.00 0.00 113 ARG A CA 5
ATOM 8848 C C . ARG A 1 113 ? 18.819 -26.048 19.574 1.00 0.00 113 ARG A C 5
ATOM 8849 O O . ARG A 1 113 ? 18.347 -24.911 19.540 1.00 0.00 113 ARG A O 5
ATOM 8870 N N . GLY A 1 114 ? 18.855 -26.842 18.475 1.00 0.00 114 GLY A N 5
ATOM 8871 C CA . GLY A 1 114 ? 18.279 -26.373 17.235 1.00 0.00 114 GLY A CA 5
ATOM 8872 C C . GLY A 1 114 ? 19.208 -26.655 16.096 1.00 0.00 114 GLY A C 5
ATOM 8873 O O . GLY A 1 114 ? 18.756 -26.817 14.963 1.00 0.00 114 GLY A O 5
ATOM 8877 N N . TYR A 1 115 ? 20.529 -26.746 16.357 1.00 0.00 115 TYR A N 5
ATOM 8878 C CA . TYR A 1 115 ? 21.459 -26.986 15.276 1.00 0.00 115 TYR A CA 5
ATOM 8879 C C . TYR A 1 115 ? 22.047 -28.361 15.426 1.00 0.00 115 TYR A C 5
ATOM 8880 O O . TYR A 1 115 ? 21.755 -29.086 16.376 1.00 0.00 115 TYR A O 5
ATOM 8898 N N . TYR A 1 116 ? 22.897 -28.742 14.446 1.00 0.00 116 TYR A N 5
ATOM 8899 C CA . TYR A 1 116 ? 23.519 -30.043 14.447 1.00 0.00 116 TYR A CA 5
ATOM 8900 C C . TYR A 1 116 ? 24.913 -29.913 14.982 1.00 0.00 116 TYR A C 5
ATOM 8901 O O . TYR A 1 116 ? 25.588 -28.901 14.775 1.00 0.00 116 TYR A O 5
ATOM 8919 N N . ILE A 1 117 ? 25.379 -30.979 15.674 1.00 0.00 117 ILE A N 5
ATOM 8920 C CA . ILE A 1 117 ? 26.709 -30.987 16.231 1.00 0.00 117 ILE A CA 5
ATOM 8921 C C . ILE A 1 117 ? 27.438 -32.146 15.616 1.00 0.00 117 ILE A C 5
ATOM 8922 O O . ILE A 1 117 ? 26.826 -33.116 15.163 1.00 0.00 117 ILE A O 5
ATOM 8938 N N . CYS A 1 118 ? 28.785 -32.063 15.581 1.00 0.00 118 CYS A N 5
ATOM 8939 C CA . CYS A 1 118 ? 29.578 -33.122 15.001 1.00 0.00 118 CYS A CA 5
ATOM 8940 C C . CYS A 1 118 ? 29.936 -34.041 16.127 1.00 0.00 118 CYS A C 5
ATOM 8941 O O . CYS A 1 118 ? 30.641 -33.646 17.050 1.00 0.00 118 CYS A O 5
ATOM 8948 N N . ILE A 1 119 ? 29.473 -35.308 16.074 1.00 0.00 119 ILE A N 5
ATOM 8949 C CA . ILE A 1 119 ? 29.767 -36.214 17.154 1.00 0.00 119 ILE A CA 5
ATOM 8950 C C . ILE A 1 119 ? 29.911 -37.597 16.585 1.00 0.00 119 ILE A C 5
ATOM 8951 O O . ILE A 1 119 ? 29.336 -37.926 15.548 1.00 0.00 119 ILE A O 5
ATOM 8967 N N . THR A 1 120 ? 30.726 -38.437 17.261 1.00 0.00 120 THR A N 5
ATOM 8968 C CA . THR A 1 120 ? 30.929 -39.796 16.823 1.00 0.00 120 THR A CA 5
ATOM 8969 C C . THR A 1 120 ? 29.653 -40.529 17.153 1.00 0.00 120 THR A C 5
ATOM 8970 O O . THR A 1 120 ? 29.143 -40.427 18.268 1.00 0.00 120 THR A O 5
ATOM 8981 N N . PRO A 1 121 ? 29.120 -41.272 16.201 1.00 0.00 121 PRO A N 5
ATOM 8982 C CA . PRO A 1 121 ? 27.863 -41.984 16.404 1.00 0.00 121 PRO A CA 5
ATOM 8983 C C . PRO A 1 121 ? 27.946 -43.086 17.424 1.00 0.00 121 PRO A C 5
ATOM 8984 O O . PRO A 1 121 ? 28.740 -44.016 17.272 1.00 0.00 121 PRO A O 5
ATOM 8995 N N . PRO A 1 122 ? 27.152 -43.019 18.471 1.00 0.00 122 PRO A N 5
ATOM 8996 C CA . PRO A 1 122 ? 27.135 -44.057 19.483 1.00 0.00 122 PRO A CA 5
ATOM 8997 C C . PRO A 1 122 ? 26.325 -45.246 19.063 1.00 0.00 122 PRO A C 5
ATOM 8998 O O . PRO A 1 122 ? 25.267 -45.108 18.445 1.00 0.00 122 PRO A O 5
ATOM 9009 N N . GLN A 1 123 ? 26.811 -46.456 19.400 1.00 0.00 123 GLN A N 5
ATOM 9010 C CA . GLN A 1 123 ? 26.105 -47.658 19.046 1.00 0.00 123 GLN A CA 5
ATOM 9011 C C . GLN A 1 123 ? 25.099 -47.917 20.139 1.00 0.00 123 GLN A C 5
ATOM 9012 O O . GLN A 1 123 ? 25.460 -48.050 21.308 1.00 0.00 123 GLN A O 5
ATOM 9026 N N . PRO A 1 124 ? 23.831 -47.992 19.787 1.00 0.00 124 PRO A N 5
ATOM 9027 C CA . PRO A 1 124 ? 22.792 -48.239 20.777 1.00 0.00 124 PRO A CA 5
ATOM 9028 C C . PRO A 1 124 ? 22.860 -49.623 21.357 1.00 0.00 124 PRO A C 5
ATOM 9029 O O . PRO A 1 124 ? 23.296 -50.555 20.626 1.00 0.00 124 PRO A O 5
ATOM 9041 N N . LYS A 1 1 ? 16.826 -45.288 -18.326 1.00 0.00 1 LYS A N 6
ATOM 9042 C CA . LYS A 1 1 ? 16.865 -46.437 -17.379 1.00 0.00 1 LYS A CA 6
ATOM 9043 C C . LYS A 1 1 ? 17.865 -46.189 -16.288 1.00 0.00 1 LYS A C 6
ATOM 9044 O O . LYS A 1 1 ? 17.541 -46.264 -15.103 1.00 0.00 1 LYS A O 6
ATOM 9065 N N . SER A 1 2 ? 19.123 -45.885 -16.672 1.00 0.00 2 SER A N 6
ATOM 9066 C CA . SER A 1 2 ? 20.144 -45.636 -15.692 1.00 0.00 2 SER A CA 6
ATOM 9067 C C . SER A 1 2 ? 21.194 -44.800 -16.353 1.00 0.00 2 SER A C 6
ATOM 9068 O O . SER A 1 2 ? 21.257 -44.722 -17.579 1.00 0.00 2 SER A O 6
ATOM 9076 N N . HIS A 1 3 ? 22.056 -44.153 -15.543 1.00 0.00 3 HIS A N 6
ATOM 9077 C CA . HIS A 1 3 ? 23.096 -43.328 -16.095 1.00 0.00 3 HIS A CA 6
ATOM 9078 C C . HIS A 1 3 ? 24.281 -43.432 -15.183 1.00 0.00 3 HIS A C 6
ATOM 9079 O O . HIS A 1 3 ? 24.142 -43.582 -13.971 1.00 0.00 3 HIS A O 6
ATOM 9093 N N . THR A 1 4 ? 25.496 -43.372 -15.775 1.00 0.00 4 THR A N 6
ATOM 9094 C CA . THR A 1 4 ? 26.714 -43.467 -14.999 1.00 0.00 4 THR A CA 6
ATOM 9095 C C . THR A 1 4 ? 26.870 -42.216 -14.180 1.00 0.00 4 THR A C 6
ATOM 9096 O O . THR A 1 4 ? 27.256 -42.270 -13.015 1.00 0.00 4 THR A O 6
ATOM 9107 N N . THR A 1 5 ? 26.576 -41.047 -14.789 1.00 0.00 5 THR A N 6
ATOM 9108 C CA . THR A 1 5 ? 26.716 -39.794 -14.085 1.00 0.00 5 THR A CA 6
ATOM 9109 C C . THR A 1 5 ? 25.394 -39.098 -14.180 1.00 0.00 5 THR A C 6
ATOM 9110 O O . THR A 1 5 ? 24.783 -39.050 -15.246 1.00 0.00 5 THR A O 6
ATOM 9121 N N . CYS A 1 6 ? 24.916 -38.536 -13.047 1.00 0.00 6 CYS A N 6
ATOM 9122 C CA . CYS A 1 6 ? 23.638 -37.857 -13.044 1.00 0.00 6 CYS A CA 6
ATOM 9123 C C . CYS A 1 6 ? 23.791 -36.580 -13.827 1.00 0.00 6 CYS A C 6
ATOM 9124 O O . CYS A 1 6 ? 24.841 -35.939 -13.811 1.00 0.00 6 CYS A O 6
ATOM 9131 N N . PRO A 1 7 ? 22.736 -36.195 -14.511 1.00 0.00 7 PRO A N 6
ATOM 9132 C CA . PRO A 1 7 ? 22.738 -34.983 -15.313 1.00 0.00 7 PRO A CA 6
ATOM 9133 C C . PRO A 1 7 ? 22.640 -33.736 -14.488 1.00 0.00 7 PRO A C 6
ATOM 9134 O O . PRO A 1 7 ? 22.199 -33.767 -13.339 1.00 0.00 7 PRO A O 6
ATOM 9145 N N . THR A 1 8 ? 23.058 -32.593 -15.074 1.00 0.00 8 THR A N 6
ATOM 9146 C CA . THR A 1 8 ? 22.997 -31.341 -14.363 1.00 0.00 8 THR A CA 6
ATOM 9147 C C . THR A 1 8 ? 21.656 -30.742 -14.658 1.00 0.00 8 THR A C 6
ATOM 9148 O O . THR A 1 8 ? 21.294 -30.537 -15.815 1.00 0.00 8 THR A O 6
ATOM 9159 N N . SER A 1 9 ? 20.881 -30.442 -13.593 1.00 0.00 9 SER A N 6
ATOM 9160 C CA . SER A 1 9 ? 19.573 -29.869 -13.779 1.00 0.00 9 SER A CA 6
ATOM 9161 C C . SER A 1 9 ? 19.737 -28.380 -13.880 1.00 0.00 9 SER A C 6
ATOM 9162 O O . SER A 1 9 ? 20.503 -27.772 -13.132 1.00 0.00 9 SER A O 6
ATOM 9170 N N . THR A 1 10 ? 18.999 -27.757 -14.825 1.00 0.00 10 THR A N 6
ATOM 9171 C CA . THR A 1 10 ? 19.077 -26.326 -14.999 1.00 0.00 10 THR A CA 6
ATOM 9172 C C . THR A 1 10 ? 17.944 -25.701 -14.235 1.00 0.00 10 THR A C 6
ATOM 9173 O O . THR A 1 10 ? 17.814 -24.479 -14.189 1.00 0.00 10 THR A O 6
ATOM 9184 N N . GLU A 1 11 ? 17.083 -26.546 -13.619 1.00 0.00 11 GLU A N 6
ATOM 9185 C CA . GLU A 1 11 ? 15.968 -26.045 -12.851 1.00 0.00 11 GLU A CA 6
ATOM 9186 C C . GLU A 1 11 ? 16.521 -25.403 -11.611 1.00 0.00 11 GLU A C 6
ATOM 9187 O O . GLU A 1 11 ? 15.996 -24.405 -11.118 1.00 0.00 11 GLU A O 6
ATOM 9199 N N . ILE A 1 12 ? 17.615 -25.986 -11.081 1.00 0.00 12 ILE A N 6
ATOM 9200 C CA . ILE A 1 12 ? 18.231 -25.469 -9.887 1.00 0.00 12 ILE A CA 6
ATOM 9201 C C . ILE A 1 12 ? 19.332 -24.545 -10.319 1.00 0.00 12 ILE A C 6
ATOM 9202 O O . ILE A 1 12 ? 19.853 -24.648 -11.431 1.00 0.00 12 ILE A O 6
ATOM 9218 N N . ASP A 1 13 ? 19.717 -23.605 -9.431 1.00 0.00 13 ASP A N 6
ATOM 9219 C CA . ASP A 1 13 ? 20.761 -22.669 -9.759 1.00 0.00 13 ASP A CA 6
ATOM 9220 C C . ASP A 1 13 ? 21.965 -22.999 -8.921 1.00 0.00 13 ASP A C 6
ATOM 9221 O O . ASP A 1 13 ? 21.912 -23.856 -8.040 1.00 0.00 13 ASP A O 6
ATOM 9230 N N . SER A 1 14 ? 23.103 -22.331 -9.216 1.00 0.00 14 SER A N 6
ATOM 9231 C CA . SER A 1 14 ? 24.312 -22.556 -8.463 1.00 0.00 14 SER A CA 6
ATOM 9232 C C . SER A 1 14 ? 24.157 -21.901 -7.118 1.00 0.00 14 SER A C 6
ATOM 9233 O O . SER A 1 14 ? 23.398 -20.945 -6.961 1.00 0.00 14 SER A O 6
ATOM 9241 N N . CYS A 1 15 ? 24.908 -22.398 -6.113 1.00 0.00 15 CYS A N 6
ATOM 9242 C CA . CYS A 1 15 ? 24.840 -21.820 -4.790 1.00 0.00 15 CYS A CA 6
ATOM 9243 C C . CYS A 1 15 ? 25.928 -20.796 -4.692 1.00 0.00 15 CYS A C 6
ATOM 9244 O O . CYS A 1 15 ? 26.967 -20.918 -5.334 1.00 0.00 15 CYS A O 6
ATOM 9251 N N . SER A 1 16 ? 25.702 -19.747 -3.864 1.00 0.00 16 SER A N 6
ATOM 9252 C CA . SER A 1 16 ? 26.697 -18.708 -3.693 1.00 0.00 16 SER A CA 6
ATOM 9253 C C . SER A 1 16 ? 27.922 -19.336 -3.090 1.00 0.00 16 SER A C 6
ATOM 9254 O O . SER A 1 16 ? 29.044 -19.061 -3.506 1.00 0.00 16 SER A O 6
ATOM 9262 N N . ASN A 1 17 ? 27.717 -20.201 -2.072 1.00 0.00 17 ASN A N 6
ATOM 9263 C CA . ASN A 1 17 ? 28.825 -20.858 -1.433 1.00 0.00 17 ASN A CA 6
ATOM 9264 C C . ASN A 1 17 ? 28.842 -22.270 -1.938 1.00 0.00 17 ASN A C 6
ATOM 9265 O O . ASN A 1 17 ? 27.813 -22.945 -1.979 1.00 0.00 17 ASN A O 6
ATOM 9276 N N . ASP A 1 18 ? 30.043 -22.753 -2.318 1.00 0.00 18 ASP A N 6
ATOM 9277 C CA . ASP A 1 18 ? 30.180 -24.086 -2.854 1.00 0.00 18 ASP A CA 6
ATOM 9278 C C . ASP A 1 18 ? 30.316 -25.080 -1.734 1.00 0.00 18 ASP A C 6
ATOM 9279 O O . ASP A 1 18 ? 30.397 -26.276 -1.990 1.00 0.00 18 ASP A O 6
ATOM 9288 N N . ASN A 1 19 ? 30.328 -24.620 -0.462 1.00 0.00 19 ASN A N 6
ATOM 9289 C CA . ASN A 1 19 ? 30.488 -25.545 0.643 1.00 0.00 19 ASN A CA 6
ATOM 9290 C C . ASN A 1 19 ? 29.129 -26.063 1.040 1.00 0.00 19 ASN A C 6
ATOM 9291 O O . ASN A 1 19 ? 28.976 -26.681 2.090 1.00 0.00 19 ASN A O 6
ATOM 9302 N N . ASN A 1 20 ? 28.093 -25.802 0.219 1.00 0.00 20 ASN A N 6
ATOM 9303 C CA . ASN A 1 20 ? 26.775 -26.282 0.546 1.00 0.00 20 ASN A CA 6
ATOM 9304 C C . ASN A 1 20 ? 26.663 -27.710 0.086 1.00 0.00 20 ASN A C 6
ATOM 9305 O O . ASN A 1 20 ? 27.358 -28.148 -0.832 1.00 0.00 20 ASN A O 6
ATOM 9316 N N . ALA A 1 21 ? 25.767 -28.473 0.749 1.00 0.00 21 ALA A N 6
ATOM 9317 C CA . ALA A 1 21 ? 25.560 -29.853 0.400 1.00 0.00 21 ALA A CA 6
ATOM 9318 C C . ALA A 1 21 ? 24.715 -29.889 -0.838 1.00 0.00 21 ALA A C 6
ATOM 9319 O O . ALA A 1 21 ? 23.998 -28.938 -1.150 1.00 0.00 21 ALA A O 6
ATOM 9326 N N . CYS A 1 22 ? 24.780 -31.011 -1.578 1.00 0.00 22 CYS A N 6
ATOM 9327 C CA . CYS A 1 22 ? 24.016 -31.118 -2.789 1.00 0.00 22 CYS A CA 6
ATOM 9328 C C . CYS A 1 22 ? 23.620 -32.544 -2.985 1.00 0.00 22 CYS A C 6
ATOM 9329 O O . CYS A 1 22 ? 24.460 -33.406 -3.214 1.00 0.00 22 CYS A O 6
ATOM 9336 N N . GLY A 1 23 ? 22.302 -32.812 -2.924 1.00 0.00 23 GLY A N 6
ATOM 9337 C CA . GLY A 1 23 ? 21.813 -34.144 -3.156 1.00 0.00 23 GLY A CA 6
ATOM 9338 C C . GLY A 1 23 ? 21.552 -34.823 -1.860 1.00 0.00 23 GLY A C 6
ATOM 9339 O O . GLY A 1 23 ? 22.196 -34.563 -0.844 1.00 0.00 23 GLY A O 6
ATOM 9343 N N . LYS A 1 24 ? 20.579 -35.749 -1.902 1.00 0.00 24 LYS A N 6
ATOM 9344 C CA . LYS A 1 24 ? 20.204 -36.486 -0.738 1.00 0.00 24 LYS A CA 6
ATOM 9345 C C . LYS A 1 24 ? 19.520 -37.727 -1.233 1.00 0.00 24 LYS A C 6
ATOM 9346 O O . LYS A 1 24 ? 19.042 -37.770 -2.369 1.00 0.00 24 LYS A O 6
ATOM 9365 N N . ASP A 1 25 ? 19.465 -38.778 -0.387 1.00 0.00 25 ASP A N 6
ATOM 9366 C CA . ASP A 1 25 ? 18.847 -40.016 -0.794 1.00 0.00 25 ASP A CA 6
ATOM 9367 C C . ASP A 1 25 ? 17.379 -39.924 -0.480 1.00 0.00 25 ASP A C 6
ATOM 9368 O O . ASP A 1 25 ? 16.981 -39.923 0.684 1.00 0.00 25 ASP A O 6
ATOM 9377 N N . VAL A 1 26 ? 16.536 -39.844 -1.537 1.00 0.00 26 VAL A N 6
ATOM 9378 C CA . VAL A 1 26 ? 15.109 -39.759 -1.326 1.00 0.00 26 VAL A CA 6
ATOM 9379 C C . VAL A 1 26 ? 14.495 -41.067 -1.748 1.00 0.00 26 VAL A C 6
ATOM 9380 O O . VAL A 1 26 ? 14.144 -41.896 -0.912 1.00 0.00 26 VAL A O 6
ATOM 9393 N N . SER A 1 27 ? 14.351 -41.277 -3.078 1.00 0.00 27 SER A N 6
ATOM 9394 C CA . SER A 1 27 ? 13.754 -42.496 -3.580 1.00 0.00 27 SER A CA 6
ATOM 9395 C C . SER A 1 27 ? 14.847 -43.401 -4.067 1.00 0.00 27 SER A C 6
ATOM 9396 O O . SER A 1 27 ? 14.578 -44.441 -4.663 1.00 0.00 27 SER A O 6
ATOM 9404 N N . GLY A 1 28 ? 16.117 -43.018 -3.827 1.00 0.00 28 GLY A N 6
ATOM 9405 C CA . GLY A 1 28 ? 17.229 -43.820 -4.286 1.00 0.00 28 GLY A CA 6
ATOM 9406 C C . GLY A 1 28 ? 17.786 -43.156 -5.504 1.00 0.00 28 GLY A C 6
ATOM 9407 O O . GLY A 1 28 ? 18.903 -43.442 -5.926 1.00 0.00 28 GLY A O 6
ATOM 9411 N N . SER A 1 29 ? 16.999 -42.238 -6.103 1.00 0.00 29 SER A N 6
ATOM 9412 C CA . SER A 1 29 ? 17.452 -41.523 -7.269 1.00 0.00 29 SER A CA 6
ATOM 9413 C C . SER A 1 29 ? 18.282 -40.383 -6.767 1.00 0.00 29 SER A C 6
ATOM 9414 O O . SER A 1 29 ? 18.082 -39.902 -5.652 1.00 0.00 29 SER A O 6
ATOM 9422 N N . CYS A 1 30 ? 19.242 -39.906 -7.589 1.00 0.00 30 CYS A N 6
ATOM 9423 C CA . CYS A 1 30 ? 20.076 -38.814 -7.151 1.00 0.00 30 CYS A CA 6
ATOM 9424 C C . CYS A 1 30 ? 19.277 -37.549 -7.248 1.00 0.00 30 CYS A C 6
ATOM 9425 O O . CYS A 1 30 ? 18.860 -37.136 -8.328 1.00 0.00 30 CYS A O 6
ATOM 9432 N N . SER A 1 31 ? 19.044 -36.904 -6.089 1.00 0.00 31 SER A N 6
ATOM 9433 C CA . SER A 1 31 ? 18.299 -35.674 -6.069 1.00 0.00 31 SER A CA 6
ATOM 9434 C C . SER A 1 31 ? 19.289 -34.558 -6.219 1.00 0.00 31 SER A C 6
ATOM 9435 O O . SER A 1 31 ? 20.427 -34.666 -5.770 1.00 0.00 31 SER A O 6
ATOM 9443 N N . SER A 1 32 ? 18.877 -33.461 -6.884 1.00 0.00 32 SER A N 6
ATOM 9444 C CA . SER A 1 32 ? 19.751 -32.328 -7.050 1.00 0.00 32 SER A CA 6
ATOM 9445 C C . SER A 1 32 ? 19.085 -31.202 -6.318 1.00 0.00 32 SER A C 6
ATOM 9446 O O . SER A 1 32 ? 17.952 -30.833 -6.628 1.00 0.00 32 SER A O 6
ATOM 9454 N N . LEU A 1 33 ? 19.789 -30.616 -5.326 1.00 0.00 33 LEU A N 6
ATOM 9455 C CA . LEU A 1 33 ? 19.192 -29.565 -4.532 1.00 0.00 33 LEU A CA 6
ATOM 9456 C C . LEU A 1 33 ? 19.780 -28.240 -4.919 1.00 0.00 33 LEU A C 6
ATOM 9457 O O . LEU A 1 33 ? 19.095 -27.220 -4.893 1.00 0.00 33 LEU A O 6
ATOM 9473 N N . CYS A 1 34 ? 21.072 -28.220 -5.287 1.00 0.00 34 CYS A N 6
ATOM 9474 C CA . CYS A 1 34 ? 21.696 -26.972 -5.653 1.00 0.00 34 CYS A CA 6
ATOM 9475 C C . CYS A 1 34 ? 22.860 -27.294 -6.525 1.00 0.00 34 CYS A C 6
ATOM 9476 O O . CYS A 1 34 ? 23.560 -28.270 -6.304 1.00 0.00 34 CYS A O 6
ATOM 9483 N N . ASN A 1 35 ? 23.106 -26.447 -7.539 1.00 0.00 35 ASN A N 6
ATOM 9484 C CA . ASN A 1 35 ? 24.201 -26.694 -8.442 1.00 0.00 35 ASN A CA 6
ATOM 9485 C C . ASN A 1 35 ? 25.474 -26.274 -7.764 1.00 0.00 35 ASN A C 6
ATOM 9486 O O . ASN A 1 35 ? 25.548 -25.228 -7.118 1.00 0.00 35 ASN A O 6
ATOM 9497 N N . CYS A 1 36 ? 26.523 -27.112 -7.905 1.00 0.00 36 CYS A N 6
ATOM 9498 C CA . CYS A 1 36 ? 27.795 -26.809 -7.298 1.00 0.00 36 CYS A CA 6
ATOM 9499 C C . CYS A 1 36 ? 28.663 -26.233 -8.369 1.00 0.00 36 CYS A C 6
ATOM 9500 O O . CYS A 1 36 ? 28.773 -26.789 -9.456 1.00 0.00 36 CYS A O 6
ATOM 9507 N N . GLY A 1 37 ? 29.313 -25.087 -8.077 1.00 0.00 37 GLY A N 6
ATOM 9508 C CA . GLY A 1 37 ? 30.164 -24.462 -9.059 1.00 0.00 37 GLY A CA 6
ATOM 9509 C C . GLY A 1 37 ? 29.296 -23.898 -10.144 1.00 0.00 37 GLY A C 6
ATOM 9510 O O . GLY A 1 37 ? 28.336 -23.181 -9.876 1.00 0.00 37 GLY A O 6
ATOM 9514 N N . ASN A 1 38 ? 29.625 -24.219 -11.412 1.00 0.00 38 ASN A N 6
ATOM 9515 C CA . ASN A 1 38 ? 28.866 -23.713 -12.531 1.00 0.00 38 ASN A CA 6
ATOM 9516 C C . ASN A 1 38 ? 27.799 -24.712 -12.902 1.00 0.00 38 ASN A C 6
ATOM 9517 O O . ASN A 1 38 ? 27.071 -24.511 -13.873 1.00 0.00 38 ASN A O 6
ATOM 9528 N N . GLY A 1 39 ? 27.678 -25.813 -12.130 1.00 0.00 39 GLY A N 6
ATOM 9529 C CA . GLY A 1 39 ? 26.693 -26.822 -12.446 1.00 0.00 39 GLY A CA 6
ATOM 9530 C C . GLY A 1 39 ? 27.405 -28.132 -12.523 1.00 0.00 39 GLY A C 6
ATOM 9531 O O . GLY A 1 39 ? 27.226 -28.902 -13.466 1.00 0.00 39 GLY A O 6
ATOM 9535 N N . GLN A 1 40 ? 28.235 -28.414 -11.502 1.00 0.00 40 GLN A N 6
ATOM 9536 C CA . GLN A 1 40 ? 28.982 -29.640 -11.467 1.00 0.00 40 GLN A CA 6
ATOM 9537 C C . GLN A 1 40 ? 28.066 -30.729 -10.995 1.00 0.00 40 GLN A C 6
ATOM 9538 O O . GLN A 1 40 ? 27.214 -30.513 -10.132 1.00 0.00 40 GLN A O 6
ATOM 9552 N N . THR A 1 41 ? 28.233 -31.940 -11.571 1.00 0.00 41 THR A N 6
ATOM 9553 C CA . THR A 1 41 ? 27.424 -33.071 -11.183 1.00 0.00 41 THR A CA 6
ATOM 9554 C C . THR A 1 41 ? 27.723 -33.372 -9.740 1.00 0.00 41 THR A C 6
ATOM 9555 O O . THR A 1 41 ? 28.877 -33.509 -9.348 1.00 0.00 41 THR A O 6
ATOM 9566 N N . CYS A 1 42 ? 26.659 -33.522 -8.920 1.00 0.00 42 CYS A N 6
ATOM 9567 C CA . CYS A 1 42 ? 26.844 -33.768 -7.507 1.00 0.00 42 CYS A CA 6
ATOM 9568 C C . CYS A 1 42 ? 27.015 -35.244 -7.266 1.00 0.00 42 CYS A C 6
ATOM 9569 O O . CYS A 1 42 ? 27.381 -35.658 -6.170 1.00 0.00 42 CYS A O 6
ATOM 9576 N N . PHE A 1 43 ? 26.755 -36.075 -8.294 1.00 0.00 43 PHE A N 6
ATOM 9577 C CA . PHE A 1 43 ? 26.884 -37.511 -8.151 1.00 0.00 43 PHE A CA 6
ATOM 9578 C C . PHE A 1 43 ? 28.338 -37.869 -7.956 1.00 0.00 43 PHE A C 6
ATOM 9579 O O . PHE A 1 43 ? 28.667 -38.759 -7.173 1.00 0.00 43 PHE A O 6
ATOM 9596 N N . THR A 1 44 ? 29.250 -37.171 -8.670 1.00 0.00 44 THR A N 6
ATOM 9597 C CA . THR A 1 44 ? 30.662 -37.475 -8.571 1.00 0.00 44 THR A CA 6
ATOM 9598 C C . THR A 1 44 ? 31.211 -36.950 -7.270 1.00 0.00 44 THR A C 6
ATOM 9599 O O . THR A 1 44 ? 32.373 -37.186 -6.945 1.00 0.00 44 THR A O 6
ATOM 9610 N N . ASP A 1 45 ? 30.380 -36.233 -6.482 1.00 0.00 45 ASP A N 6
ATOM 9611 C CA . ASP A 1 45 ? 30.840 -35.703 -5.220 1.00 0.00 45 ASP A CA 6
ATOM 9612 C C . ASP A 1 45 ? 30.435 -36.670 -4.140 1.00 0.00 45 ASP A C 6
ATOM 9613 O O . ASP A 1 45 ? 30.399 -36.323 -2.959 1.00 0.00 45 ASP A O 6
ATOM 9622 N N . SER A 1 46 ? 30.126 -37.927 -4.534 1.00 0.00 46 SER A N 6
ATOM 9623 C CA . SER A 1 46 ? 29.725 -38.935 -3.578 1.00 0.00 46 SER A CA 6
ATOM 9624 C C . SER A 1 46 ? 30.919 -39.337 -2.750 1.00 0.00 46 SER A C 6
ATOM 9625 O O . SER A 1 46 ? 30.772 -39.990 -1.718 1.00 0.00 46 SER A O 6
ATOM 9633 N N . ASN A 1 47 ? 32.138 -38.944 -3.181 1.00 0.00 47 ASN A N 6
ATOM 9634 C CA . ASN A 1 47 ? 33.329 -39.283 -2.436 1.00 0.00 47 ASN A CA 6
ATOM 9635 C C . ASN A 1 47 ? 33.394 -38.401 -1.215 1.00 0.00 47 ASN A C 6
ATOM 9636 O O . ASN A 1 47 ? 34.194 -38.637 -0.313 1.00 0.00 47 ASN A O 6
ATOM 9647 N N . HIS A 1 48 ? 32.538 -37.355 -1.166 1.00 0.00 48 HIS A N 6
ATOM 9648 C CA . HIS A 1 48 ? 32.529 -36.451 -0.040 1.00 0.00 48 HIS A CA 6
ATOM 9649 C C . HIS A 1 48 ? 31.243 -36.662 0.706 1.00 0.00 48 HIS A C 6
ATOM 9650 O O . HIS A 1 48 ? 30.749 -35.756 1.380 1.00 0.00 48 HIS A O 6
ATOM 9664 N N . THR A 1 49 ? 30.650 -37.874 0.578 1.00 0.00 49 THR A N 6
ATOM 9665 C CA . THR A 1 49 ? 29.403 -38.164 1.252 1.00 0.00 49 THR A CA 6
ATOM 9666 C C . THR A 1 49 ? 29.620 -38.083 2.741 1.00 0.00 49 THR A C 6
ATOM 9667 O O . THR A 1 49 ? 30.705 -38.364 3.254 1.00 0.00 49 THR A O 6
ATOM 9678 N N . ILE A 1 50 ? 28.555 -37.681 3.462 1.00 0.00 50 ILE A N 6
ATOM 9679 C CA . ILE A 1 50 ? 28.621 -37.551 4.895 1.00 0.00 50 ILE A CA 6
ATOM 9680 C C . ILE A 1 50 ? 27.482 -38.339 5.466 1.00 0.00 50 ILE A C 6
ATOM 9681 O O . ILE A 1 50 ? 26.545 -38.704 4.754 1.00 0.00 50 ILE A O 6
ATOM 9697 N N . THR A 1 51 ? 27.542 -38.616 6.790 1.00 0.00 51 THR A N 6
ATOM 9698 C CA . THR A 1 51 ? 26.492 -39.367 7.434 1.00 0.00 51 THR A CA 6
ATOM 9699 C C . THR A 1 51 ? 25.777 -38.424 8.357 1.00 0.00 51 THR A C 6
ATOM 9700 O O . THR A 1 51 ? 26.377 -37.833 9.254 1.00 0.00 51 THR A O 6
ATOM 9711 N N . LEU A 1 52 ? 24.451 -38.288 8.159 1.00 0.00 52 LEU A N 6
ATOM 9712 C CA . LEU A 1 52 ? 23.661 -37.405 8.980 1.00 0.00 52 LEU A CA 6
ATOM 9713 C C . LEU A 1 52 ? 22.602 -38.246 9.627 1.00 0.00 52 LEU A C 6
ATOM 9714 O O . LEU A 1 52 ? 21.952 -39.052 8.963 1.00 0.00 52 LEU A O 6
ATOM 9730 N N . VAL A 1 53 ? 22.426 -38.099 10.961 1.00 0.00 53 VAL A N 6
ATOM 9731 C CA . VAL A 1 53 ? 21.423 -38.872 11.658 1.00 0.00 53 VAL A CA 6
ATOM 9732 C C . VAL A 1 53 ? 20.353 -37.916 12.124 1.00 0.00 53 VAL A C 6
ATOM 9733 O O . VAL A 1 53 ? 20.498 -37.243 13.147 1.00 0.00 53 VAL A O 6
ATOM 9746 N N . PRO A 1 54 ? 19.269 -37.840 11.373 1.00 0.00 54 PRO A N 6
ATOM 9747 C CA . PRO A 1 54 ? 18.159 -36.964 11.714 1.00 0.00 54 PRO A CA 6
ATOM 9748 C C . PRO A 1 54 ? 17.305 -37.486 12.830 1.00 0.00 54 PRO A C 6
ATOM 9749 O O . PRO A 1 54 ? 16.697 -36.714 13.568 1.00 0.00 54 PRO A O 6
ATOM 9760 N N . TYR A 1 55 ? 17.242 -38.824 12.978 1.00 0.00 55 TYR A N 6
ATOM 9761 C CA . TYR A 1 55 ? 16.426 -39.399 14.015 1.00 0.00 55 TYR A CA 6
ATOM 9762 C C . TYR A 1 55 ? 16.918 -40.790 14.295 1.00 0.00 55 TYR A C 6
ATOM 9763 O O . TYR A 1 55 ? 17.674 -41.370 13.516 1.00 0.00 55 TYR A O 6
ATOM 9781 N N . TYR A 1 56 ? 16.483 -41.348 15.445 1.00 0.00 56 TYR A N 6
ATOM 9782 C CA . TYR A 1 56 ? 16.878 -42.680 15.831 1.00 0.00 56 TYR A CA 6
ATOM 9783 C C . TYR A 1 56 ? 15.678 -43.567 15.710 1.00 0.00 56 TYR A C 6
ATOM 9784 O O . TYR A 1 56 ? 14.540 -43.122 15.844 1.00 0.00 56 TYR A O 6
ATOM 9802 N N . THR A 1 57 ? 15.927 -44.867 15.446 1.00 0.00 57 THR A N 6
ATOM 9803 C CA . THR A 1 57 ? 14.851 -45.818 15.327 1.00 0.00 57 THR A CA 6
ATOM 9804 C C . THR A 1 57 ? 15.093 -46.869 16.370 1.00 0.00 57 THR A C 6
ATOM 9805 O O . THR A 1 57 ? 16.143 -46.900 17.007 1.00 0.00 57 THR A O 6
ATOM 9816 N N . GLU A 1 58 ? 14.100 -47.761 16.570 1.00 0.00 58 GLU A N 6
ATOM 9817 C CA . GLU A 1 58 ? 14.227 -48.811 17.555 1.00 0.00 58 GLU A CA 6
ATOM 9818 C C . GLU A 1 58 ? 15.347 -49.732 17.151 1.00 0.00 58 GLU A C 6
ATOM 9819 O O . GLU A 1 58 ? 16.078 -50.241 17.998 1.00 0.00 58 GLU A O 6
ATOM 9831 N N . ASP A 1 59 ? 15.491 -49.974 15.830 1.00 0.00 59 ASP A N 6
ATOM 9832 C CA . ASP A 1 59 ? 16.520 -50.869 15.347 1.00 0.00 59 ASP A CA 6
ATOM 9833 C C . ASP A 1 59 ? 17.881 -50.262 15.588 1.00 0.00 59 ASP A C 6
ATOM 9834 O O . ASP A 1 59 ? 18.869 -50.986 15.707 1.00 0.00 59 ASP A O 6
ATOM 9843 N N . GLY A 1 60 ? 17.973 -48.917 15.663 1.00 0.00 60 GLY A N 6
ATOM 9844 C CA . GLY A 1 60 ? 19.255 -48.297 15.888 1.00 0.00 60 GLY A CA 6
ATOM 9845 C C . GLY A 1 60 ? 19.229 -46.953 15.232 1.00 0.00 60 GLY A C 6
ATOM 9846 O O . GLY A 1 60 ? 18.177 -46.410 14.896 1.00 0.00 60 GLY A O 6
ATOM 9850 N N . PRO A 1 61 ? 20.408 -46.402 15.058 1.00 0.00 61 PRO A N 6
ATOM 9851 C CA . PRO A 1 61 ? 20.559 -45.099 14.428 1.00 0.00 61 PRO A CA 6
ATOM 9852 C C . PRO A 1 61 ? 20.226 -45.133 12.969 1.00 0.00 61 PRO A C 6
ATOM 9853 O O . PRO A 1 61 ? 20.563 -46.082 12.264 1.00 0.00 61 PRO A O 6
ATOM 9864 N N . PHE A 1 62 ? 19.553 -44.072 12.478 1.00 0.00 62 PHE A N 6
ATOM 9865 C CA . PHE A 1 62 ? 19.193 -44.018 11.089 1.00 0.00 62 PHE A CA 6
ATOM 9866 C C . PHE A 1 62 ? 20.238 -43.180 10.421 1.00 0.00 62 PHE A C 6
ATOM 9867 O O . PHE A 1 62 ? 20.373 -41.991 10.703 1.00 0.00 62 PHE A O 6
ATOM 9884 N N . GLU A 1 63 ? 21.005 -43.794 9.497 1.00 0.00 63 GLU A N 6
ATOM 9885 C CA . GLU A 1 63 ? 22.051 -43.073 8.825 1.00 0.00 63 GLU A CA 6
ATOM 9886 C C . GLU A 1 63 ? 21.523 -42.619 7.501 1.00 0.00 63 GLU A C 6
ATOM 9887 O O . GLU A 1 63 ? 21.067 -43.424 6.689 1.00 0.00 63 GLU A O 6
ATOM 9899 N N . LYS A 1 64 ? 21.583 -41.294 7.256 1.00 0.00 64 LYS A N 6
ATOM 9900 C CA . LYS A 1 64 ? 21.122 -40.752 6.008 1.00 0.00 64 LYS A CA 6
ATOM 9901 C C . LYS A 1 64 ? 22.323 -40.156 5.339 1.00 0.00 64 LYS A C 6
ATOM 9902 O O . LYS A 1 64 ? 23.059 -39.371 5.937 1.00 0.00 64 LYS A O 6
ATOM 9921 N N . LYS A 1 65 ? 22.548 -40.532 4.065 1.00 0.00 65 LYS A N 6
ATOM 9922 C CA . LYS A 1 65 ? 23.695 -40.043 3.344 1.00 0.00 65 LYS A CA 6
ATOM 9923 C C . LYS A 1 65 ? 23.348 -38.743 2.674 1.00 0.00 65 LYS A C 6
ATOM 9924 O O . LYS A 1 65 ? 22.226 -38.525 2.209 1.00 0.00 65 LYS A O 6
ATOM 9943 N N . TYR A 1 66 ? 24.347 -37.842 2.637 1.00 0.00 66 TYR A N 6
ATOM 9944 C CA . TYR A 1 66 ? 24.199 -36.563 2.002 1.00 0.00 66 TYR A CA 6
ATOM 9945 C C . TYR A 1 66 ? 25.496 -36.340 1.292 1.00 0.00 66 TYR A C 6
ATOM 9946 O O . TYR A 1 66 ? 26.539 -36.789 1.757 1.00 0.00 66 TYR A O 6
ATOM 9964 N N . TYR A 1 67 ? 25.473 -35.626 0.154 1.00 0.00 67 TYR A N 6
ATOM 9965 C CA . TYR A 1 67 ? 26.694 -35.397 -0.581 1.00 0.00 67 TYR A CA 6
ATOM 9966 C C . TYR A 1 67 ? 27.026 -33.954 -0.394 1.00 0.00 67 TYR A C 6
ATOM 9967 O O . TYR A 1 67 ? 26.132 -33.114 -0.305 1.00 0.00 67 TYR A O 6
ATOM 9985 N N . THR A 1 68 ? 28.332 -33.617 -0.346 1.00 0.00 68 THR A N 6
ATOM 9986 C CA . THR A 1 68 ? 28.710 -32.244 -0.120 1.00 0.00 68 THR A CA 6
ATOM 9987 C C . THR A 1 68 ? 29.652 -31.811 -1.201 1.00 0.00 68 THR A C 6
ATOM 9988 O O . THR A 1 68 ? 30.274 -32.626 -1.881 1.00 0.00 68 THR A O 6
ATOM 9999 N N . CYS A 1 69 ? 29.758 -30.476 -1.374 1.00 0.00 69 CYS A N 6
ATOM 10000 C CA . CYS A 1 69 ? 30.628 -29.915 -2.375 1.00 0.00 69 CYS A CA 6
ATOM 10001 C C . CYS A 1 69 ? 31.553 -28.979 -1.665 1.00 0.00 69 CYS A C 6
ATOM 10002 O O . CYS A 1 69 ? 31.304 -28.587 -0.529 1.00 0.00 69 CYS A O 6
ATOM 10009 N N . GLY A 1 70 ? 32.679 -28.633 -2.324 1.00 0.00 70 GLY A N 6
ATOM 10010 C CA . GLY A 1 70 ? 33.621 -27.703 -1.745 1.00 0.00 70 GLY A CA 6
ATOM 10011 C C . GLY A 1 70 ? 34.773 -28.474 -1.192 1.00 0.00 70 GLY A C 6
ATOM 10012 O O . GLY A 1 70 ? 35.876 -27.945 -1.084 1.00 0.00 70 GLY A O 6
ATOM 10016 N N . ASP A 1 71 ? 34.541 -29.763 -0.847 1.00 0.00 71 ASP A N 6
ATOM 10017 C CA . ASP A 1 71 ? 35.596 -30.597 -0.319 1.00 0.00 71 ASP A CA 6
ATOM 10018 C C . ASP A 1 71 ? 36.186 -29.939 0.913 1.00 0.00 71 ASP A C 6
ATOM 10019 O O . ASP A 1 71 ? 37.294 -29.402 0.876 1.00 0.00 71 ASP A O 6
ATOM 10028 N N . PRO A 1 72 ? 35.460 -29.990 2.016 1.00 0.00 72 PRO A N 6
ATOM 10029 C CA . PRO A 1 72 ? 35.918 -29.399 3.273 1.00 0.00 72 PRO A CA 6
ATOM 10030 C C . PRO A 1 72 ? 37.045 -30.162 3.923 1.00 0.00 72 PRO A C 6
ATOM 10031 O O . PRO A 1 72 ? 37.113 -30.277 5.135 1.00 0.00 72 PRO A O 6
ATOM 10042 N N . SER A 1 73 ? 37.968 -30.694 3.104 1.00 0.00 73 SER A N 6
ATOM 10043 C CA . SER A 1 73 ? 39.092 -31.443 3.617 1.00 0.00 73 SER A CA 6
ATOM 10044 C C . SER A 1 73 ? 40.036 -30.492 4.305 1.00 0.00 73 SER A C 6
ATOM 10045 O O . SER A 1 73 ? 40.614 -30.817 5.338 1.00 0.00 73 SER A O 6
ATOM 10053 N N . GLU A 1 74 ? 40.222 -29.287 3.718 1.00 0.00 74 GLU A N 6
ATOM 10054 C CA . GLU A 1 74 ? 41.140 -28.322 4.281 1.00 0.00 74 GLU A CA 6
ATOM 10055 C C . GLU A 1 74 ? 40.430 -27.501 5.325 1.00 0.00 74 GLU A C 6
ATOM 10056 O O . GLU A 1 74 ? 41.024 -26.601 5.916 1.00 0.00 74 GLU A O 6
ATOM 10068 N N . LEU A 1 75 ? 39.134 -27.781 5.575 1.00 0.00 75 LEU A N 6
ATOM 10069 C CA . LEU A 1 75 ? 38.411 -27.030 6.569 1.00 0.00 75 LEU A CA 6
ATOM 10070 C C . LEU A 1 75 ? 38.875 -27.501 7.920 1.00 0.00 75 LEU A C 6
ATOM 10071 O O . LEU A 1 75 ? 39.362 -28.621 8.075 1.00 0.00 75 LEU A O 6
ATOM 10087 N N . ASP A 1 76 ? 38.724 -26.631 8.941 1.00 0.00 76 ASP A N 6
ATOM 10088 C CA . ASP A 1 76 ? 39.158 -26.972 10.276 1.00 0.00 76 ASP A CA 6
ATOM 10089 C C . ASP A 1 76 ? 38.304 -28.098 10.792 1.00 0.00 76 ASP A C 6
ATOM 10090 O O . ASP A 1 76 ? 37.103 -28.168 10.513 1.00 0.00 76 ASP A O 6
ATOM 10099 N N . GLU A 1 77 ? 38.928 -29.003 11.586 1.00 0.00 77 GLU A N 6
ATOM 10100 C CA . GLU A 1 77 ? 38.213 -30.125 12.144 1.00 0.00 77 GLU A CA 6
ATOM 10101 C C . GLU A 1 77 ? 37.203 -29.583 13.113 1.00 0.00 77 GLU A C 6
ATOM 10102 O O . GLU A 1 77 ? 37.498 -28.696 13.912 1.00 0.00 77 GLU A O 6
ATOM 10114 N N . CYS A 1 78 ? 35.969 -30.121 13.054 1.00 0.00 78 CYS A N 6
ATOM 10115 C CA . CYS A 1 78 ? 34.925 -29.651 13.927 1.00 0.00 78 CYS A CA 6
ATOM 10116 C C . CYS A 1 78 ? 35.135 -30.218 15.296 1.00 0.00 78 CYS A C 6
ATOM 10117 O O . CYS A 1 78 ? 35.672 -31.311 15.465 1.00 0.00 78 CYS A O 6
ATOM 10124 N N . TYR A 1 79 ? 34.674 -29.461 16.311 1.00 0.00 79 TYR A N 6
ATOM 10125 C CA . TYR A 1 79 ? 34.792 -29.893 17.675 1.00 0.00 79 TYR A CA 6
ATOM 10126 C C . TYR A 1 79 ? 33.543 -30.670 17.985 1.00 0.00 79 TYR A C 6
ATOM 10127 O O . TYR A 1 79 ? 32.565 -30.623 17.237 1.00 0.00 79 TYR A O 6
ATOM 10145 N N . ASP A 1 80 ? 33.560 -31.423 19.106 1.00 0.00 80 ASP A N 6
ATOM 10146 C CA . ASP A 1 80 ? 32.418 -32.226 19.485 1.00 0.00 80 ASP A CA 6
ATOM 10147 C C . ASP A 1 80 ? 31.241 -31.331 19.797 1.00 0.00 80 ASP A C 6
ATOM 10148 O O . ASP A 1 80 ? 30.095 -31.773 19.742 1.00 0.00 80 ASP A O 6
ATOM 10157 N N . ILE A 1 81 ? 31.498 -30.050 20.144 1.00 0.00 81 ILE A N 6
ATOM 10158 C CA . ILE A 1 81 ? 30.416 -29.147 20.466 1.00 0.00 81 ILE A CA 6
ATOM 10159 C C . ILE A 1 81 ? 30.547 -27.935 19.590 1.00 0.00 81 ILE A C 6
ATOM 10160 O O . ILE A 1 81 ? 31.557 -27.758 18.911 1.00 0.00 81 ILE A O 6
ATOM 10176 N N . ASP A 1 82 ? 29.476 -27.091 19.591 1.00 0.00 82 ASP A N 6
ATOM 10177 C CA . ASP A 1 82 ? 29.424 -25.868 18.807 1.00 0.00 82 ASP A CA 6
ATOM 10178 C C . ASP A 1 82 ? 28.684 -26.176 17.534 1.00 0.00 82 ASP A C 6
ATOM 10179 O O . ASP A 1 82 ? 28.407 -27.333 17.225 1.00 0.00 82 ASP A O 6
ATOM 10188 N N . LYS A 1 83 ? 28.330 -25.114 16.767 1.00 0.00 83 LYS A N 6
ATOM 10189 C CA . LYS A 1 83 ? 27.594 -25.293 15.535 1.00 0.00 83 LYS A CA 6
ATOM 10190 C C . LYS A 1 83 ? 28.475 -26.031 14.576 1.00 0.00 83 LYS A C 6
ATOM 10191 O O . LYS A 1 83 ? 29.595 -25.609 14.290 1.00 0.00 83 LYS A O 6
ATOM 10210 N N . ALA A 1 84 ? 27.968 -27.167 14.048 1.00 0.00 84 ALA A N 6
ATOM 10211 C CA . ALA A 1 84 ? 28.753 -27.947 13.129 1.00 0.00 84 ALA A CA 6
ATOM 10212 C C . ALA A 1 84 ? 28.071 -27.974 11.792 1.00 0.00 84 ALA A C 6
ATOM 10213 O O . ALA A 1 84 ? 28.736 -27.994 10.756 1.00 0.00 84 ALA A O 6
ATOM 10220 N N . LEU A 1 85 ? 26.721 -27.977 11.771 1.00 0.00 85 LEU A N 6
ATOM 10221 C CA . LEU A 1 85 ? 26.037 -28.027 10.503 1.00 0.00 85 LEU A CA 6
ATOM 10222 C C . LEU A 1 85 ? 24.841 -27.136 10.591 1.00 0.00 85 LEU A C 6
ATOM 10223 O O . LEU A 1 85 ? 24.110 -27.142 11.584 1.00 0.00 85 LEU A O 6
ATOM 10239 N N . GLU A 1 86 ? 24.621 -26.341 9.525 1.00 0.00 86 GLU A N 6
ATOM 10240 C CA . GLU A 1 86 ? 23.506 -25.442 9.484 1.00 0.00 86 GLU A CA 6
ATOM 10241 C C . GLU A 1 86 ? 22.632 -25.918 8.365 1.00 0.00 86 GLU A C 6
ATOM 10242 O O . GLU A 1 86 ? 23.077 -26.034 7.221 1.00 0.00 86 GLU A O 6
ATOM 10254 N N . VAL A 1 87 ? 21.350 -26.207 8.678 1.00 0.00 87 VAL A N 6
ATOM 10255 C CA . VAL A 1 87 ? 20.441 -26.695 7.670 1.00 0.00 87 VAL A CA 6
ATOM 10256 C C . VAL A 1 87 ? 19.194 -25.861 7.736 1.00 0.00 87 VAL A C 6
ATOM 10257 O O . VAL A 1 87 ? 18.877 -25.276 8.771 1.00 0.00 87 VAL A O 6
ATOM 10270 N N . ASN A 1 88 ? 18.453 -25.778 6.602 1.00 0.00 88 ASN A N 6
ATOM 10271 C CA . ASN A 1 88 ? 17.244 -24.986 6.574 1.00 0.00 88 ASN A CA 6
ATOM 10272 C C . ASN A 1 88 ? 16.075 -25.794 7.088 1.00 0.00 88 ASN A C 6
ATOM 10273 O O . ASN A 1 88 ? 15.001 -25.244 7.322 1.00 0.00 88 ASN A O 6
ATOM 10284 N N . GLU A 1 89 ? 16.246 -27.121 7.279 1.00 0.00 89 GLU A N 6
ATOM 10285 C CA . GLU A 1 89 ? 15.148 -27.920 7.767 1.00 0.00 89 GLU A CA 6
ATOM 10286 C C . GLU A 1 89 ? 15.723 -29.044 8.569 1.00 0.00 89 GLU A C 6
ATOM 10287 O O . GLU A 1 89 ? 16.710 -29.664 8.192 1.00 0.00 89 GLU A O 6
ATOM 10299 N N . SER A 1 90 ? 15.092 -29.318 9.720 1.00 0.00 90 SER A N 6
ATOM 10300 C CA . SER A 1 90 ? 15.559 -30.360 10.606 1.00 0.00 90 SER A CA 6
ATOM 10301 C C . SER A 1 90 ? 15.306 -31.729 10.019 1.00 0.00 90 SER A C 6
ATOM 10302 O O . SER A 1 90 ? 16.136 -32.621 10.154 1.00 0.00 90 SER A O 6
ATOM 10310 N N . ASP A 1 91 ? 14.149 -31.937 9.349 1.00 0.00 91 ASP A N 6
ATOM 10311 C CA . ASP A 1 91 ? 13.833 -33.257 8.840 1.00 0.00 91 ASP A CA 6
ATOM 10312 C C . ASP A 1 91 ? 14.522 -33.522 7.522 1.00 0.00 91 ASP A C 6
ATOM 10313 O O . ASP A 1 91 ? 15.415 -34.363 7.451 1.00 0.00 91 ASP A O 6
ATOM 10322 N N . ASP A 1 92 ? 14.120 -32.817 6.441 1.00 0.00 92 ASP A N 6
ATOM 10323 C CA . ASP A 1 92 ? 14.711 -33.070 5.144 1.00 0.00 92 ASP A CA 6
ATOM 10324 C C . ASP A 1 92 ? 15.157 -31.763 4.553 1.00 0.00 92 ASP A C 6
ATOM 10325 O O . ASP A 1 92 ? 14.460 -31.166 3.732 1.00 0.00 92 ASP A O 6
ATOM 10334 N N . PRO A 1 93 ? 16.318 -31.310 4.957 1.00 0.00 93 PRO A N 6
ATOM 10335 C CA . PRO A 1 93 ? 16.867 -30.058 4.460 1.00 0.00 93 PRO A CA 6
ATOM 10336 C C . PRO A 1 93 ? 17.297 -30.115 3.029 1.00 0.00 93 PRO A C 6
ATOM 10337 O O . PRO A 1 93 ? 17.843 -31.117 2.563 1.00 0.00 93 PRO A O 6
ATOM 10348 N N . ASN A 1 94 ? 17.057 -29.003 2.301 1.00 0.00 94 ASN A N 6
ATOM 10349 C CA . ASN A 1 94 ? 17.446 -28.926 0.918 1.00 0.00 94 ASN A CA 6
ATOM 10350 C C . ASN A 1 94 ? 18.639 -28.021 0.853 1.00 0.00 94 ASN A C 6
ATOM 10351 O O . ASN A 1 94 ? 19.385 -28.027 -0.125 1.00 0.00 94 ASN A O 6
ATOM 10362 N N . SER A 1 95 ? 18.839 -27.204 1.911 1.00 0.00 95 SER A N 6
ATOM 10363 C CA . SER A 1 95 ? 19.964 -26.308 1.941 1.00 0.00 95 SER A CA 6
ATOM 10364 C C . SER A 1 95 ? 20.749 -26.643 3.169 1.00 0.00 95 SER A C 6
ATOM 10365 O O . SER A 1 95 ? 20.275 -26.476 4.293 1.00 0.00 95 SER A O 6
ATOM 10373 N N . VAL A 1 96 ? 21.986 -27.132 2.964 1.00 0.00 96 VAL A N 6
ATOM 10374 C CA . VAL A 1 96 ? 22.842 -27.486 4.064 1.00 0.00 96 VAL A CA 6
ATOM 10375 C C . VAL A 1 96 ? 24.148 -26.808 3.798 1.00 0.00 96 VAL A C 6
ATOM 10376 O O . VAL A 1 96 ? 24.707 -26.958 2.720 1.00 0.00 96 VAL A O 6
ATOM 10389 N N . GLU A 1 97 ? 24.676 -26.052 4.784 1.00 0.00 97 GLU A N 6
ATOM 10390 C CA . GLU A 1 97 ? 25.920 -25.350 4.570 1.00 0.00 97 GLU A CA 6
ATOM 10391 C C . GLU A 1 97 ? 26.960 -25.937 5.481 1.00 0.00 97 GLU A C 6
ATOM 10392 O O . GLU A 1 97 ? 26.746 -26.075 6.684 1.00 0.00 97 GLU A O 6
ATOM 10404 N N . VAL A 1 98 ? 28.131 -26.303 4.902 1.00 0.00 98 VAL A N 6
ATOM 10405 C CA . VAL A 1 98 ? 29.212 -26.854 5.685 1.00 0.00 98 VAL A CA 6
ATOM 10406 C C . VAL A 1 98 ? 29.935 -25.709 6.339 1.00 0.00 98 VAL A C 6
ATOM 10407 O O . VAL A 1 98 ? 30.409 -24.787 5.671 1.00 0.00 98 VAL A O 6
ATOM 10420 N N . LEU A 1 99 ? 30.021 -25.750 7.691 1.00 0.00 99 LEU A N 6
ATOM 10421 C CA . LEU A 1 99 ? 30.697 -24.708 8.425 1.00 0.00 99 LEU A CA 6
ATOM 10422 C C . LEU A 1 99 ? 32.031 -25.233 8.866 1.00 0.00 99 LEU A C 6
ATOM 10423 O O . LEU A 1 99 ? 32.969 -24.468 9.087 1.00 0.00 99 LEU A O 6
ATOM 10439 N N . CYS A 1 100 ? 32.147 -26.567 9.006 1.00 0.00 100 CYS A N 6
ATOM 10440 C CA . CYS A 1 100 ? 33.385 -27.143 9.480 1.00 0.00 100 CYS A CA 6
ATOM 10441 C C . CYS A 1 100 ? 33.563 -28.508 8.882 1.00 0.00 100 CYS A C 6
ATOM 10442 O O . CYS A 1 100 ? 32.646 -29.074 8.291 1.00 0.00 100 CYS A O 6
ATOM 10449 N N . HIS A 1 101 ? 34.786 -29.070 9.048 1.00 0.00 101 HIS A N 6
ATOM 10450 C CA . HIS A 1 101 ? 35.088 -30.372 8.510 1.00 0.00 101 HIS A CA 6
ATOM 10451 C C . HIS A 1 101 ? 34.706 -31.424 9.501 1.00 0.00 101 HIS A C 6
ATOM 10452 O O . HIS A 1 101 ? 35.203 -31.457 10.629 1.00 0.00 101 HIS A O 6
ATOM 10466 N N . CYS A 1 102 ? 33.796 -32.321 9.081 1.00 0.00 102 CYS A N 6
ATOM 10467 C CA . CYS A 1 102 ? 33.393 -33.411 9.923 1.00 0.00 102 CYS A CA 6
ATOM 10468 C C . CYS A 1 102 ? 33.711 -34.659 9.155 1.00 0.00 102 CYS A C 6
ATOM 10469 O O . CYS A 1 102 ? 33.215 -34.858 8.047 1.00 0.00 102 CYS A O 6
ATOM 10476 N N . PRO A 1 103 ? 34.535 -35.512 9.721 1.00 0.00 103 PRO A N 6
ATOM 10477 C CA . PRO A 1 103 ? 34.927 -36.747 9.065 1.00 0.00 103 PRO A CA 6
ATOM 10478 C C . PRO A 1 103 ? 33.816 -37.754 9.016 1.00 0.00 103 PRO A C 6
ATOM 10479 O O . PRO A 1 103 ? 32.844 -37.660 9.761 1.00 0.00 103 PRO A O 6
ATOM 10490 N N . SER A 1 104 ? 33.956 -38.764 8.127 1.00 0.00 104 SER A N 6
ATOM 10491 C CA . SER A 1 104 ? 32.934 -39.780 7.978 1.00 0.00 104 SER A CA 6
ATOM 10492 C C . SER A 1 104 ? 32.920 -40.664 9.197 1.00 0.00 104 SER A C 6
ATOM 10493 O O . SER A 1 104 ? 32.010 -41.472 9.373 1.00 0.00 104 SER A O 6
ATOM 10501 N N . ASP A 1 105 ? 33.945 -40.536 10.069 1.00 0.00 105 ASP A N 6
ATOM 10502 C CA . ASP A 1 105 ? 33.998 -41.343 11.263 1.00 0.00 105 ASP A CA 6
ATOM 10503 C C . ASP A 1 105 ? 33.065 -40.734 12.276 1.00 0.00 105 ASP A C 6
ATOM 10504 O O . ASP A 1 105 ? 32.796 -41.327 13.318 1.00 0.00 105 ASP A O 6
ATOM 10513 N N . LYS A 1 106 ? 32.552 -39.518 11.981 1.00 0.00 106 LYS A N 6
ATOM 10514 C CA . LYS A 1 106 ? 31.651 -38.855 12.886 1.00 0.00 106 LYS A CA 6
ATOM 10515 C C . LYS A 1 106 ? 30.352 -38.686 12.169 1.00 0.00 106 LYS A C 6
ATOM 10516 O O . LYS A 1 106 ? 30.283 -38.767 10.943 1.00 0.00 106 LYS A O 6
ATOM 10535 N N . ILE A 1 107 ? 29.275 -38.440 12.938 1.00 0.00 107 ILE A N 6
ATOM 10536 C CA . ILE A 1 107 ? 27.976 -38.264 12.344 1.00 0.00 107 ILE A CA 6
ATOM 10537 C C . ILE A 1 107 ? 27.444 -36.945 12.799 1.00 0.00 107 ILE A C 6
ATOM 10538 O O . ILE A 1 107 ? 27.912 -36.366 13.782 1.00 0.00 107 ILE A O 6
ATOM 10554 N N . TYR A 1 108 ? 26.442 -36.431 12.060 1.00 0.00 108 TYR A N 6
ATOM 10555 C CA . TYR A 1 108 ? 25.823 -35.192 12.432 1.00 0.00 108 TYR A CA 6
ATOM 10556 C C . TYR A 1 108 ? 24.603 -35.577 13.211 1.00 0.00 108 TYR A C 6
ATOM 10557 O O . TYR A 1 108 ? 23.698 -36.222 12.679 1.00 0.00 108 TYR A O 6
ATOM 10575 N N . LEU A 1 109 ? 24.549 -35.186 14.502 1.00 0.00 109 LEU A N 6
ATOM 10576 C CA . LEU A 1 109 ? 23.417 -35.540 15.323 1.00 0.00 109 LEU A CA 6
ATOM 10577 C C . LEU A 1 109 ? 22.528 -34.349 15.454 1.00 0.00 109 LEU A C 6
ATOM 10578 O O . LEU A 1 109 ? 22.986 -33.224 15.643 1.00 0.00 109 LEU A O 6
ATOM 10594 N N . TRP A 1 110 ? 21.208 -34.604 15.360 1.00 0.00 110 TRP A N 6
ATOM 10595 C CA . TRP A 1 110 ? 20.231 -33.552 15.466 1.00 0.00 110 TRP A CA 6
ATOM 10596 C C . TRP A 1 110 ? 19.834 -33.434 16.910 1.00 0.00 110 TRP A C 6
ATOM 10597 O O . TRP A 1 110 ? 19.344 -34.388 17.515 1.00 0.00 110 TRP A O 6
ATOM 10618 N N . ILE A 1 111 ? 20.054 -32.236 17.495 1.00 0.00 111 ILE A N 6
ATOM 10619 C CA . ILE A 1 111 ? 19.687 -32.006 18.867 1.00 0.00 111 ILE A CA 6
ATOM 10620 C C . ILE A 1 111 ? 19.034 -30.657 18.922 1.00 0.00 111 ILE A C 6
ATOM 10621 O O . ILE A 1 111 ? 19.238 -29.820 18.040 1.00 0.00 111 ILE A O 6
ATOM 10637 N N . HIS A 1 112 ? 18.212 -30.419 19.972 1.00 0.00 112 HIS A N 6
ATOM 10638 C CA . HIS A 1 112 ? 17.541 -29.144 20.122 1.00 0.00 112 HIS A CA 6
ATOM 10639 C C . HIS A 1 112 ? 16.541 -28.999 18.999 1.00 0.00 112 HIS A C 6
ATOM 10640 O O . HIS A 1 112 ? 16.126 -29.983 18.393 1.00 0.00 112 HIS A O 6
ATOM 10654 N N . ARG A 1 113 ? 16.105 -27.747 18.726 1.00 0.00 113 ARG A N 6
ATOM 10655 C CA . ARG A 1 113 ? 15.148 -27.502 17.669 1.00 0.00 113 ARG A CA 6
ATOM 10656 C C . ARG A 1 113 ? 15.769 -27.880 16.350 1.00 0.00 113 ARG A C 6
ATOM 10657 O O . ARG A 1 113 ? 15.144 -28.547 15.523 1.00 0.00 113 ARG A O 6
ATOM 10678 N N . GLY A 1 114 ? 17.032 -27.458 16.124 1.00 0.00 114 GLY A N 6
ATOM 10679 C CA . GLY A 1 114 ? 17.684 -27.774 14.880 1.00 0.00 114 GLY A CA 6
ATOM 10680 C C . GLY A 1 114 ? 19.118 -27.381 15.003 1.00 0.00 114 GLY A C 6
ATOM 10681 O O . GLY A 1 114 ? 19.599 -26.514 14.278 1.00 0.00 114 GLY A O 6
ATOM 10685 N N . TYR A 1 115 ? 19.839 -28.025 15.941 1.00 0.00 115 TYR A N 6
ATOM 10686 C CA . TYR A 1 115 ? 21.232 -27.724 16.133 1.00 0.00 115 TYR A CA 6
ATOM 10687 C C . TYR A 1 115 ? 21.963 -28.997 15.840 1.00 0.00 115 TYR A C 6
ATOM 10688 O O . TYR A 1 115 ? 21.679 -30.034 16.438 1.00 0.00 115 TYR A O 6
ATOM 10706 N N . TYR A 1 116 ? 22.925 -28.957 14.898 1.00 0.00 116 TYR A N 6
ATOM 10707 C CA . TYR A 1 116 ? 23.651 -30.153 14.564 1.00 0.00 116 TYR A CA 6
ATOM 10708 C C . TYR A 1 116 ? 25.054 -30.030 15.065 1.00 0.00 116 TYR A C 6
ATOM 10709 O O . TYR A 1 116 ? 25.691 -28.979 14.955 1.00 0.00 116 TYR A O 6
ATOM 10727 N N . ILE A 1 117 ? 25.559 -31.150 15.626 1.00 0.00 117 ILE A N 6
ATOM 10728 C CA . ILE A 1 117 ? 26.900 -31.199 16.146 1.00 0.00 117 ILE A CA 6
ATOM 10729 C C . ILE A 1 117 ? 27.546 -32.410 15.542 1.00 0.00 117 ILE A C 6
ATOM 10730 O O . ILE A 1 117 ? 26.864 -33.356 15.142 1.00 0.00 117 ILE A O 6
ATOM 10746 N N . CYS A 1 118 ? 28.894 -32.406 15.458 1.00 0.00 118 CYS A N 6
ATOM 10747 C CA . CYS A 1 118 ? 29.596 -33.531 14.884 1.00 0.00 118 CYS A CA 6
ATOM 10748 C C . CYS A 1 118 ? 30.247 -34.276 15.998 1.00 0.00 118 CYS A C 6
ATOM 10749 O O . CYS A 1 118 ? 31.097 -33.746 16.705 1.00 0.00 118 CYS A O 6
ATOM 10756 N N . ILE A 1 119 ? 29.859 -35.554 16.155 1.00 0.00 119 ILE A N 6
ATOM 10757 C CA . ILE A 1 119 ? 30.401 -36.364 17.210 1.00 0.00 119 ILE A CA 6
ATOM 10758 C C . ILE A 1 119 ? 30.307 -37.786 16.735 1.00 0.00 119 ILE A C 6
ATOM 10759 O O . ILE A 1 119 ? 29.592 -38.080 15.776 1.00 0.00 119 ILE A O 6
ATOM 10775 N N . THR A 1 120 ? 31.063 -38.711 17.372 1.00 0.00 120 THR A N 6
ATOM 10776 C CA . THR A 1 120 ? 31.011 -40.096 16.968 1.00 0.00 120 THR A CA 6
ATOM 10777 C C . THR A 1 120 ? 29.656 -40.634 17.337 1.00 0.00 120 THR A C 6
ATOM 10778 O O . THR A 1 120 ? 29.066 -40.255 18.349 1.00 0.00 120 THR A O 6
ATOM 10789 N N . PRO A 1 121 ? 29.158 -41.530 16.517 1.00 0.00 121 PRO A N 6
ATOM 10790 C CA . PRO A 1 121 ? 27.848 -42.128 16.727 1.00 0.00 121 PRO A CA 6
ATOM 10791 C C . PRO A 1 121 ? 27.797 -43.079 17.892 1.00 0.00 121 PRO A C 6
ATOM 10792 O O . PRO A 1 121 ? 28.532 -44.067 17.919 1.00 0.00 121 PRO A O 6
ATOM 10803 N N . PRO A 1 122 ? 26.954 -42.819 18.866 1.00 0.00 122 PRO A N 6
ATOM 10804 C CA . PRO A 1 122 ? 26.807 -43.702 20.004 1.00 0.00 122 PRO A CA 6
ATOM 10805 C C . PRO A 1 122 ? 25.905 -44.861 19.703 1.00 0.00 122 PRO A C 6
ATOM 10806 O O . PRO A 1 122 ? 24.928 -44.726 18.963 1.00 0.00 122 PRO A O 6
ATOM 10817 N N . GLN A 1 123 ? 26.216 -46.039 20.277 1.00 0.00 123 GLN A N 6
ATOM 10818 C CA . GLN A 1 123 ? 25.402 -47.203 20.046 1.00 0.00 123 GLN A CA 6
ATOM 10819 C C . GLN A 1 123 ? 24.280 -47.166 21.051 1.00 0.00 123 GLN A C 6
ATOM 10820 O O . GLN A 1 123 ? 24.515 -47.156 22.260 1.00 0.00 123 GLN A O 6
ATOM 10834 N N . PRO A 1 124 ? 23.050 -47.147 20.579 1.00 0.00 124 PRO A N 6
ATOM 10835 C CA . PRO A 1 124 ? 21.903 -47.110 21.466 1.00 0.00 124 PRO A CA 6
ATOM 10836 C C . PRO A 1 124 ? 21.541 -48.462 22.004 1.00 0.00 124 PRO A C 6
ATOM 10837 O O . PRO A 1 124 ? 20.769 -48.513 23.001 1.00 0.00 124 PRO A O 6
ATOM 10849 N N . LYS A 1 1 ? 21.578 -40.405 -22.073 1.00 0.00 1 LYS A N 7
ATOM 10850 C CA . LYS A 1 1 ? 22.278 -41.650 -22.490 1.00 0.00 1 LYS A CA 7
ATOM 10851 C C . LYS A 1 1 ? 22.587 -42.512 -21.298 1.00 0.00 1 LYS A C 7
ATOM 10852 O O . LYS A 1 1 ? 22.384 -43.725 -21.327 1.00 0.00 1 LYS A O 7
ATOM 10873 N N . SER A 1 2 ? 23.098 -41.891 -20.213 1.00 0.00 2 SER A N 7
ATOM 10874 C CA . SER A 1 2 ? 23.424 -42.640 -19.025 1.00 0.00 2 SER A CA 7
ATOM 10875 C C . SER A 1 2 ? 22.803 -41.921 -17.869 1.00 0.00 2 SER A C 7
ATOM 10876 O O . SER A 1 2 ? 22.716 -40.695 -17.861 1.00 0.00 2 SER A O 7
ATOM 10884 N N . HIS A 1 3 ? 22.365 -42.688 -16.846 1.00 0.00 3 HIS A N 7
ATOM 10885 C CA . HIS A 1 3 ? 21.749 -42.091 -15.685 1.00 0.00 3 HIS A CA 7
ATOM 10886 C C . HIS A 1 3 ? 22.697 -42.254 -14.532 1.00 0.00 3 HIS A C 7
ATOM 10887 O O . HIS A 1 3 ? 22.304 -42.155 -13.371 1.00 0.00 3 HIS A O 7
ATOM 10901 N N . THR A 1 4 ? 23.984 -42.531 -14.839 1.00 0.00 4 THR A N 7
ATOM 10902 C CA . THR A 1 4 ? 24.977 -42.708 -13.804 1.00 0.00 4 THR A CA 7
ATOM 10903 C C . THR A 1 4 ? 25.150 -41.405 -13.075 1.00 0.00 4 THR A C 7
ATOM 10904 O O . THR A 1 4 ? 25.215 -41.372 -11.849 1.00 0.00 4 THR A O 7
ATOM 10915 N N . THR A 1 5 ? 25.227 -40.286 -13.829 1.00 0.00 5 THR A N 7
ATOM 10916 C CA . THR A 1 5 ? 25.400 -38.996 -13.208 1.00 0.00 5 THR A CA 7
ATOM 10917 C C . THR A 1 5 ? 24.057 -38.505 -12.747 1.00 0.00 5 THR A C 7
ATOM 10918 O O . THR A 1 5 ? 23.014 -38.961 -13.214 1.00 0.00 5 THR A O 7
ATOM 10929 N N . CYS A 1 6 ? 24.064 -37.540 -11.800 1.00 0.00 6 CYS A N 7
ATOM 10930 C CA . CYS A 1 6 ? 22.825 -37.002 -11.287 1.00 0.00 6 CYS A CA 7
ATOM 10931 C C . CYS A 1 6 ? 22.354 -35.974 -12.279 1.00 0.00 6 CYS A C 7
ATOM 10932 O O . CYS A 1 6 ? 23.091 -35.048 -12.614 1.00 0.00 6 CYS A O 7
ATOM 10939 N N . PRO A 1 7 ? 21.133 -36.117 -12.761 1.00 0.00 7 PRO A N 7
ATOM 10940 C CA . PRO A 1 7 ? 20.572 -35.171 -13.721 1.00 0.00 7 PRO A CA 7
ATOM 10941 C C . PRO A 1 7 ? 20.534 -33.768 -13.194 1.00 0.00 7 PRO A C 7
ATOM 10942 O O . PRO A 1 7 ? 20.229 -33.543 -12.021 1.00 0.00 7 PRO A O 7
ATOM 10953 N N . THR A 1 8 ? 20.831 -32.780 -14.065 1.00 0.00 8 THR A N 7
ATOM 10954 C CA . THR A 1 8 ? 20.822 -31.405 -13.635 1.00 0.00 8 THR A CA 7
ATOM 10955 C C . THR A 1 8 ? 19.584 -30.772 -14.180 1.00 0.00 8 THR A C 7
ATOM 10956 O O . THR A 1 8 ? 19.388 -30.694 -15.393 1.00 0.00 8 THR A O 7
ATOM 10967 N N . SER A 1 9 ? 18.709 -30.298 -13.271 1.00 0.00 9 SER A N 7
ATOM 10968 C CA . SER A 1 9 ? 17.492 -29.653 -13.685 1.00 0.00 9 SER A CA 7
ATOM 10969 C C . SER A 1 9 ? 17.794 -28.190 -13.816 1.00 0.00 9 SER A C 7
ATOM 10970 O O . SER A 1 9 ? 18.692 -27.671 -13.157 1.00 0.00 9 SER A O 7
ATOM 10978 N N . THR A 1 10 ? 17.031 -27.480 -14.675 1.00 0.00 10 THR A N 7
ATOM 10979 C CA . THR A 1 10 ? 17.253 -26.061 -14.852 1.00 0.00 10 THR A CA 7
ATOM 10980 C C . THR A 1 10 ? 16.631 -25.339 -13.685 1.00 0.00 10 THR A C 7
ATOM 10981 O O . THR A 1 10 ? 16.798 -24.132 -13.527 1.00 0.00 10 THR A O 7
ATOM 10992 N N . GLU A 1 11 ? 15.875 -26.083 -12.846 1.00 0.00 11 GLU A N 7
ATOM 10993 C CA . GLU A 1 11 ? 15.231 -25.500 -11.696 1.00 0.00 11 GLU A CA 7
ATOM 10994 C C . GLU A 1 11 ? 16.285 -25.114 -10.692 1.00 0.00 11 GLU A C 7
ATOM 10995 O O . GLU A 1 11 ? 16.148 -24.112 -9.993 1.00 0.00 11 GLU A O 7
ATOM 11007 N N . ILE A 1 12 ? 17.373 -25.914 -10.597 1.00 0.00 12 ILE A N 7
ATOM 11008 C CA . ILE A 1 12 ? 18.403 -25.623 -9.631 1.00 0.00 12 ILE A CA 7
ATOM 11009 C C . ILE A 1 12 ? 19.474 -24.815 -10.306 1.00 0.00 12 ILE A C 7
ATOM 11010 O O . ILE A 1 12 ? 19.694 -24.911 -11.514 1.00 0.00 12 ILE A O 7
ATOM 11026 N N . ASP A 1 13 ? 20.176 -23.994 -9.505 1.00 0.00 13 ASP A N 7
ATOM 11027 C CA . ASP A 1 13 ? 21.229 -23.162 -10.023 1.00 0.00 13 ASP A CA 7
ATOM 11028 C C . ASP A 1 13 ? 22.448 -23.446 -9.196 1.00 0.00 13 ASP A C 7
ATOM 11029 O O . ASP A 1 13 ? 22.393 -24.210 -8.235 1.00 0.00 13 ASP A O 7
ATOM 11038 N N . SER A 1 14 ? 23.599 -22.854 -9.585 1.00 0.00 14 SER A N 7
ATOM 11039 C CA . SER A 1 14 ? 24.819 -23.044 -8.839 1.00 0.00 14 SER A CA 7
ATOM 11040 C C . SER A 1 14 ? 24.673 -22.350 -7.514 1.00 0.00 14 SER A C 7
ATOM 11041 O O . SER A 1 14 ? 24.053 -21.291 -7.417 1.00 0.00 14 SER A O 7
ATOM 11049 N N . CYS A 1 15 ? 25.266 -22.941 -6.455 1.00 0.00 15 CYS A N 7
ATOM 11050 C CA . CYS A 1 15 ? 25.195 -22.334 -5.146 1.00 0.00 15 CYS A CA 7
ATOM 11051 C C . CYS A 1 15 ? 26.312 -21.343 -5.051 1.00 0.00 15 CYS A C 7
ATOM 11052 O O . CYS A 1 15 ? 27.364 -21.518 -5.659 1.00 0.00 15 CYS A O 7
ATOM 11059 N N . SER A 1 16 ? 26.100 -20.262 -4.263 1.00 0.00 16 SER A N 7
ATOM 11060 C CA . SER A 1 16 ? 27.123 -19.250 -4.102 1.00 0.00 16 SER A CA 7
ATOM 11061 C C . SER A 1 16 ? 28.309 -19.884 -3.434 1.00 0.00 16 SER A C 7
ATOM 11062 O O . SER A 1 16 ? 29.453 -19.615 -3.793 1.00 0.00 16 SER A O 7
ATOM 11070 N N . ASN A 1 17 ? 28.047 -20.748 -2.430 1.00 0.00 17 ASN A N 7
ATOM 11071 C CA . ASN A 1 17 ? 29.119 -21.411 -1.733 1.00 0.00 17 ASN A CA 7
ATOM 11072 C C . ASN A 1 17 ? 29.148 -22.828 -2.226 1.00 0.00 17 ASN A C 7
ATOM 11073 O O . ASN A 1 17 ? 28.114 -23.488 -2.335 1.00 0.00 17 ASN A O 7
ATOM 11084 N N . ASP A 1 18 ? 30.367 -23.334 -2.510 1.00 0.00 18 ASP A N 7
ATOM 11085 C CA . ASP A 1 18 ? 30.524 -24.674 -3.025 1.00 0.00 18 ASP A CA 7
ATOM 11086 C C . ASP A 1 18 ? 30.538 -25.661 -1.891 1.00 0.00 18 ASP A C 7
ATOM 11087 O O . ASP A 1 18 ? 30.603 -26.862 -2.127 1.00 0.00 18 ASP A O 7
ATOM 11096 N N . ASN A 1 19 ? 30.458 -25.183 -0.628 1.00 0.00 19 ASN A N 7
ATOM 11097 C CA . ASN A 1 19 ? 30.503 -26.092 0.498 1.00 0.00 19 ASN A CA 7
ATOM 11098 C C . ASN A 1 19 ? 29.108 -26.583 0.793 1.00 0.00 19 ASN A C 7
ATOM 11099 O O . ASN A 1 19 ? 28.866 -27.187 1.834 1.00 0.00 19 ASN A O 7
ATOM 11110 N N . ASN A 1 20 ? 28.139 -26.320 -0.107 1.00 0.00 20 ASN A N 7
ATOM 11111 C CA . ASN A 1 20 ? 26.793 -26.779 0.132 1.00 0.00 20 ASN A CA 7
ATOM 11112 C C . ASN A 1 20 ? 26.689 -28.211 -0.317 1.00 0.00 20 ASN A C 7
ATOM 11113 O O . ASN A 1 20 ? 27.447 -28.679 -1.168 1.00 0.00 20 ASN A O 7
ATOM 11124 N N . ALA A 1 21 ? 25.722 -28.940 0.280 1.00 0.00 21 ALA A N 7
ATOM 11125 C CA . ALA A 1 21 ? 25.518 -30.327 -0.048 1.00 0.00 21 ALA A CA 7
ATOM 11126 C C . ALA A 1 21 ? 24.716 -30.416 -1.315 1.00 0.00 21 ALA A C 7
ATOM 11127 O O . ALA A 1 21 ? 23.976 -29.501 -1.676 1.00 0.00 21 ALA A O 7
ATOM 11134 N N . CYS A 1 22 ? 24.857 -31.556 -2.020 1.00 0.00 22 CYS A N 7
ATOM 11135 C CA . CYS A 1 22 ? 24.134 -31.762 -3.247 1.00 0.00 22 CYS A CA 7
ATOM 11136 C C . CYS A 1 22 ? 23.960 -33.233 -3.420 1.00 0.00 22 CYS A C 7
ATOM 11137 O O . CYS A 1 22 ? 24.934 -33.965 -3.539 1.00 0.00 22 CYS A O 7
ATOM 11144 N N . GLY A 1 23 ? 22.694 -33.691 -3.476 1.00 0.00 23 GLY A N 7
ATOM 11145 C CA . GLY A 1 23 ? 22.433 -35.092 -3.669 1.00 0.00 23 GLY A CA 7
ATOM 11146 C C . GLY A 1 23 ? 21.970 -35.671 -2.380 1.00 0.00 23 GLY A C 7
ATOM 11147 O O . GLY A 1 23 ? 22.492 -35.364 -1.309 1.00 0.00 23 GLY A O 7
ATOM 11151 N N . LYS A 1 24 ? 20.968 -36.560 -2.480 1.00 0.00 24 LYS A N 7
ATOM 11152 C CA . LYS A 1 24 ? 20.424 -37.183 -1.315 1.00 0.00 24 LYS A CA 7
ATOM 11153 C C . LYS A 1 24 ? 19.769 -38.452 -1.772 1.00 0.00 24 LYS A C 7
ATOM 11154 O O . LYS A 1 24 ? 19.426 -38.594 -2.948 1.00 0.00 24 LYS A O 7
ATOM 11173 N N . ASP A 1 25 ? 19.587 -39.412 -0.841 1.00 0.00 25 ASP A N 7
ATOM 11174 C CA . ASP A 1 25 ? 18.977 -40.670 -1.191 1.00 0.00 25 ASP A CA 7
ATOM 11175 C C . ASP A 1 25 ? 17.560 -40.641 -0.692 1.00 0.00 25 ASP A C 7
ATOM 11176 O O . ASP A 1 25 ? 17.317 -40.673 0.514 1.00 0.00 25 ASP A O 7
ATOM 11185 N N . VAL A 1 26 ? 16.583 -40.574 -1.629 1.00 0.00 26 VAL A N 7
ATOM 11186 C CA . VAL A 1 26 ? 15.192 -40.555 -1.234 1.00 0.00 26 VAL A CA 7
ATOM 11187 C C . VAL A 1 26 ? 14.550 -41.814 -1.748 1.00 0.00 26 VAL A C 7
ATOM 11188 O O . VAL A 1 26 ? 14.201 -42.704 -0.976 1.00 0.00 26 VAL A O 7
ATOM 11201 N N . SER A 1 27 ? 14.379 -41.909 -3.087 1.00 0.00 27 SER A N 7
ATOM 11202 C CA . SER A 1 27 ? 13.757 -43.075 -3.678 1.00 0.00 27 SER A CA 7
ATOM 11203 C C . SER A 1 27 ? 14.831 -43.951 -4.252 1.00 0.00 27 SER A C 7
ATOM 11204 O O . SER A 1 27 ? 14.542 -44.933 -4.930 1.00 0.00 27 SER A O 7
ATOM 11212 N N . GLY A 1 28 ? 16.109 -43.603 -3.996 1.00 0.00 28 GLY A N 7
ATOM 11213 C CA . GLY A 1 28 ? 17.207 -44.374 -4.531 1.00 0.00 28 GLY A CA 7
ATOM 11214 C C . GLY A 1 28 ? 17.754 -43.610 -5.695 1.00 0.00 28 GLY A C 7
ATOM 11215 O O . GLY A 1 28 ? 18.872 -43.850 -6.144 1.00 0.00 28 GLY A O 7
ATOM 11219 N N . SER A 1 29 ? 16.952 -42.657 -6.215 1.00 0.00 29 SER A N 7
ATOM 11220 C CA . SER A 1 29 ? 17.384 -41.847 -7.319 1.00 0.00 29 SER A CA 7
ATOM 11221 C C . SER A 1 29 ? 18.233 -40.744 -6.755 1.00 0.00 29 SER A C 7
ATOM 11222 O O . SER A 1 29 ? 18.210 -40.480 -5.553 1.00 0.00 29 SER A O 7
ATOM 11230 N N . CYS A 1 30 ? 19.007 -40.058 -7.623 1.00 0.00 30 CYS A N 7
ATOM 11231 C CA . CYS A 1 30 ? 19.843 -38.985 -7.145 1.00 0.00 30 CYS A CA 7
ATOM 11232 C C . CYS A 1 30 ? 19.128 -37.702 -7.430 1.00 0.00 30 CYS A C 7
ATOM 11233 O O . CYS A 1 30 ? 18.931 -37.330 -8.585 1.00 0.00 30 CYS A O 7
ATOM 11240 N N . SER A 1 31 ? 18.727 -36.991 -6.356 1.00 0.00 31 SER A N 7
ATOM 11241 C CA . SER A 1 31 ? 18.051 -35.728 -6.516 1.00 0.00 31 SER A CA 7
ATOM 11242 C C . SER A 1 31 ? 19.097 -34.657 -6.457 1.00 0.00 31 SER A C 7
ATOM 11243 O O . SER A 1 31 ? 19.917 -34.640 -5.547 1.00 0.00 31 SER A O 7
ATOM 11251 N N . SER A 1 32 ? 19.076 -33.712 -7.417 1.00 0.00 32 SER A N 7
ATOM 11252 C CA . SER A 1 32 ? 20.043 -32.643 -7.404 1.00 0.00 32 SER A CA 7
ATOM 11253 C C . SER A 1 32 ? 19.347 -31.482 -6.772 1.00 0.00 32 SER A C 7
ATOM 11254 O O . SER A 1 32 ? 18.321 -31.016 -7.265 1.00 0.00 32 SER A O 7
ATOM 11262 N N . LEU A 1 33 ? 19.908 -30.978 -5.655 1.00 0.00 33 LEU A N 7
ATOM 11263 C CA . LEU A 1 33 ? 19.271 -29.893 -4.945 1.00 0.00 33 LEU A CA 7
ATOM 11264 C C . LEU A 1 33 ? 19.923 -28.596 -5.334 1.00 0.00 33 LEU A C 7
ATOM 11265 O O . LEU A 1 33 ? 19.271 -27.555 -5.370 1.00 0.00 33 LEU A O 7
ATOM 11281 N N . CYS A 1 34 ? 21.239 -28.619 -5.631 1.00 0.00 34 CYS A N 7
ATOM 11282 C CA . CYS A 1 34 ? 21.915 -27.398 -5.994 1.00 0.00 34 CYS A CA 7
ATOM 11283 C C . CYS A 1 34 ? 23.108 -27.772 -6.807 1.00 0.00 34 CYS A C 7
ATOM 11284 O O . CYS A 1 34 ? 23.771 -28.764 -6.535 1.00 0.00 34 CYS A O 7
ATOM 11291 N N . ASN A 1 35 ? 23.417 -26.952 -7.828 1.00 0.00 35 ASN A N 7
ATOM 11292 C CA . ASN A 1 35 ? 24.546 -27.230 -8.677 1.00 0.00 35 ASN A CA 7
ATOM 11293 C C . ASN A 1 35 ? 25.796 -26.848 -7.929 1.00 0.00 35 ASN A C 7
ATOM 11294 O O . ASN A 1 35 ? 25.853 -25.815 -7.258 1.00 0.00 35 ASN A O 7
ATOM 11305 N N . CYS A 1 36 ? 26.844 -27.695 -8.042 1.00 0.00 36 CYS A N 7
ATOM 11306 C CA . CYS A 1 36 ? 28.086 -27.432 -7.351 1.00 0.00 36 CYS A CA 7
ATOM 11307 C C . CYS A 1 36 ? 29.020 -26.790 -8.325 1.00 0.00 36 CYS A C 7
ATOM 11308 O O . CYS A 1 36 ? 29.170 -27.246 -9.452 1.00 0.00 36 CYS A O 7
ATOM 11315 N N . GLY A 1 37 ? 29.685 -25.696 -7.899 1.00 0.00 37 GLY A N 7
ATOM 11316 C CA . GLY A 1 37 ? 30.614 -25.013 -8.770 1.00 0.00 37 GLY A CA 7
ATOM 11317 C C . GLY A 1 37 ? 29.831 -24.315 -9.839 1.00 0.00 37 GLY A C 7
ATOM 11318 O O . GLY A 1 37 ? 28.827 -23.672 -9.565 1.00 0.00 37 GLY A O 7
ATOM 11322 N N . ASN A 1 38 ? 30.288 -24.440 -11.103 1.00 0.00 38 ASN A N 7
ATOM 11323 C CA . ASN A 1 38 ? 29.609 -23.791 -12.201 1.00 0.00 38 ASN A CA 7
ATOM 11324 C C . ASN A 1 38 ? 28.655 -24.777 -12.815 1.00 0.00 38 ASN A C 7
ATOM 11325 O O . ASN A 1 38 ? 27.994 -24.476 -13.807 1.00 0.00 38 ASN A O 7
ATOM 11336 N N . GLY A 1 39 ? 28.559 -25.987 -12.226 1.00 0.00 39 GLY A N 7
ATOM 11337 C CA . GLY A 1 39 ? 27.685 -26.999 -12.766 1.00 0.00 39 GLY A CA 7
ATOM 11338 C C . GLY A 1 39 ? 28.470 -28.269 -12.824 1.00 0.00 39 GLY A C 7
ATOM 11339 O O . GLY A 1 39 ? 28.551 -28.920 -13.863 1.00 0.00 39 GLY A O 7
ATOM 11343 N N . GLN A 1 40 ? 29.074 -28.646 -11.681 1.00 0.00 40 GLN A N 7
ATOM 11344 C CA . GLN A 1 40 ? 29.858 -29.847 -11.618 1.00 0.00 40 GLN A CA 7
ATOM 11345 C C . GLN A 1 40 ? 28.916 -30.960 -11.273 1.00 0.00 40 GLN A C 7
ATOM 11346 O O . GLN A 1 40 ? 27.956 -30.770 -10.524 1.00 0.00 40 GLN A O 7
ATOM 11360 N N . THR A 1 41 ? 29.179 -32.161 -11.826 1.00 0.00 41 THR A N 7
ATOM 11361 C CA . THR A 1 41 ? 28.332 -33.299 -11.575 1.00 0.00 41 THR A CA 7
ATOM 11362 C C . THR A 1 41 ? 28.425 -33.647 -10.112 1.00 0.00 41 THR A C 7
ATOM 11363 O O . THR A 1 41 ? 29.495 -33.936 -9.585 1.00 0.00 41 THR A O 7
ATOM 11374 N N . CYS A 1 42 ? 27.258 -33.660 -9.437 1.00 0.00 42 CYS A N 7
ATOM 11375 C CA . CYS A 1 42 ? 27.201 -33.954 -8.021 1.00 0.00 42 CYS A CA 7
ATOM 11376 C C . CYS A 1 42 ? 27.575 -35.397 -7.787 1.00 0.00 42 CYS A C 7
ATOM 11377 O O . CYS A 1 42 ? 28.199 -35.725 -6.782 1.00 0.00 42 CYS A O 7
ATOM 11384 N N . PHE A 1 43 ? 27.182 -36.295 -8.717 1.00 0.00 43 PHE A N 7
ATOM 11385 C CA . PHE A 1 43 ? 27.470 -37.713 -8.577 1.00 0.00 43 PHE A CA 7
ATOM 11386 C C . PHE A 1 43 ? 28.963 -37.945 -8.508 1.00 0.00 43 PHE A C 7
ATOM 11387 O O . PHE A 1 43 ? 29.438 -38.719 -7.680 1.00 0.00 43 PHE A O 7
ATOM 11404 N N . THR A 1 44 ? 29.743 -37.284 -9.388 1.00 0.00 44 THR A N 7
ATOM 11405 C CA . THR A 1 44 ? 31.176 -37.505 -9.407 1.00 0.00 44 THR A CA 7
ATOM 11406 C C . THR A 1 44 ? 31.809 -36.921 -8.171 1.00 0.00 44 THR A C 7
ATOM 11407 O O . THR A 1 44 ? 32.953 -37.236 -7.855 1.00 0.00 44 THR A O 7
ATOM 11418 N N . ASP A 1 45 ? 31.080 -36.052 -7.437 1.00 0.00 45 ASP A N 7
ATOM 11419 C CA . ASP A 1 45 ? 31.631 -35.467 -6.237 1.00 0.00 45 ASP A CA 7
ATOM 11420 C C . ASP A 1 45 ? 30.869 -36.054 -5.075 1.00 0.00 45 ASP A C 7
ATOM 11421 O O . ASP A 1 45 ? 30.586 -35.373 -4.094 1.00 0.00 45 ASP A O 7
ATOM 11430 N N . SER A 1 46 ? 30.538 -37.364 -5.167 1.00 0.00 46 SER A N 7
ATOM 11431 C CA . SER A 1 46 ? 29.784 -38.022 -4.119 1.00 0.00 46 SER A CA 7
ATOM 11432 C C . SER A 1 46 ? 30.711 -38.867 -3.288 1.00 0.00 46 SER A C 7
ATOM 11433 O O . SER A 1 46 ? 30.263 -39.712 -2.516 1.00 0.00 46 SER A O 7
ATOM 11441 N N . ASN A 1 47 ? 32.036 -38.650 -3.414 1.00 0.00 47 ASN A N 7
ATOM 11442 C CA . ASN A 1 47 ? 32.986 -39.432 -2.651 1.00 0.00 47 ASN A CA 7
ATOM 11443 C C . ASN A 1 47 ? 33.122 -38.822 -1.279 1.00 0.00 47 ASN A C 7
ATOM 11444 O O . ASN A 1 47 ? 33.805 -39.366 -0.415 1.00 0.00 47 ASN A O 7
ATOM 11455 N N . HIS A 1 48 ? 32.455 -37.671 -1.055 1.00 0.00 48 HIS A N 7
ATOM 11456 C CA . HIS A 1 48 ? 32.538 -36.991 0.217 1.00 0.00 48 HIS A CA 7
ATOM 11457 C C . HIS A 1 48 ? 31.248 -37.201 0.959 1.00 0.00 48 HIS A C 7
ATOM 11458 O O . HIS A 1 48 ? 30.837 -36.352 1.751 1.00 0.00 48 HIS A O 7
ATOM 11472 N N . THR A 1 49 ? 30.549 -38.332 0.677 1.00 0.00 49 THR A N 7
ATOM 11473 C CA . THR A 1 49 ? 29.285 -38.624 1.334 1.00 0.00 49 THR A CA 7
ATOM 11474 C C . THR A 1 49 ? 29.457 -38.525 2.829 1.00 0.00 49 THR A C 7
ATOM 11475 O O . THR A 1 49 ? 30.517 -38.822 3.383 1.00 0.00 49 THR A O 7
ATOM 11486 N N . ILE A 1 50 ? 28.374 -38.098 3.510 1.00 0.00 50 ILE A N 7
ATOM 11487 C CA . ILE A 1 50 ? 28.399 -37.936 4.940 1.00 0.00 50 ILE A CA 7
ATOM 11488 C C . ILE A 1 50 ? 27.239 -38.695 5.511 1.00 0.00 50 ILE A C 7
ATOM 11489 O O . ILE A 1 50 ? 26.312 -39.076 4.794 1.00 0.00 50 ILE A O 7
ATOM 11505 N N . THR A 1 51 ? 27.274 -38.923 6.846 1.00 0.00 51 THR A N 7
ATOM 11506 C CA . THR A 1 51 ? 26.206 -39.633 7.507 1.00 0.00 51 THR A CA 7
ATOM 11507 C C . THR A 1 51 ? 25.513 -38.645 8.398 1.00 0.00 51 THR A C 7
ATOM 11508 O O . THR A 1 51 ? 26.134 -38.024 9.260 1.00 0.00 51 THR A O 7
ATOM 11519 N N . LEU A 1 52 ? 24.185 -38.500 8.214 1.00 0.00 52 LEU A N 7
ATOM 11520 C CA . LEU A 1 52 ? 23.417 -37.568 9.002 1.00 0.00 52 LEU A CA 7
ATOM 11521 C C . LEU A 1 52 ? 22.370 -38.358 9.730 1.00 0.00 52 LEU A C 7
ATOM 11522 O O . LEU A 1 52 ? 21.700 -39.203 9.138 1.00 0.00 52 LEU A O 7
ATOM 11538 N N . VAL A 1 53 ? 22.222 -38.110 11.053 1.00 0.00 53 VAL A N 7
ATOM 11539 C CA . VAL A 1 53 ? 21.234 -38.828 11.828 1.00 0.00 53 VAL A CA 7
ATOM 11540 C C . VAL A 1 53 ? 20.223 -37.825 12.329 1.00 0.00 53 VAL A C 7
ATOM 11541 O O . VAL A 1 53 ? 20.436 -37.154 13.342 1.00 0.00 53 VAL A O 7
ATOM 11554 N N . PRO A 1 54 ? 19.116 -37.706 11.621 1.00 0.00 54 PRO A N 7
ATOM 11555 C CA . PRO A 1 54 ? 18.055 -36.788 12.006 1.00 0.00 54 PRO A CA 7
ATOM 11556 C C . PRO A 1 54 ? 17.272 -37.257 13.195 1.00 0.00 54 PRO A C 7
ATOM 11557 O O . PRO A 1 54 ? 16.745 -36.450 13.958 1.00 0.00 54 PRO A O 7
ATOM 11568 N N . TYR A 1 55 ? 17.180 -38.589 13.377 1.00 0.00 55 TYR A N 7
ATOM 11569 C CA . TYR A 1 55 ? 16.430 -39.118 14.484 1.00 0.00 55 TYR A CA 7
ATOM 11570 C C . TYR A 1 55 ? 16.909 -40.514 14.759 1.00 0.00 55 TYR A C 7
ATOM 11571 O O . TYR A 1 55 ? 17.574 -41.138 13.933 1.00 0.00 55 TYR A O 7
ATOM 11589 N N . TYR A 1 56 ? 16.567 -41.029 15.960 1.00 0.00 56 TYR A N 7
ATOM 11590 C CA . TYR A 1 56 ? 16.958 -42.361 16.346 1.00 0.00 56 TYR A CA 7
ATOM 11591 C C . TYR A 1 56 ? 15.718 -43.202 16.360 1.00 0.00 56 TYR A C 7
ATOM 11592 O O . TYR A 1 56 ? 14.611 -42.697 16.547 1.00 0.00 56 TYR A O 7
ATOM 11610 N N . THR A 1 57 ? 15.885 -44.527 16.162 1.00 0.00 57 THR A N 7
ATOM 11611 C CA . THR A 1 57 ? 14.754 -45.422 16.164 1.00 0.00 57 THR A CA 7
ATOM 11612 C C . THR A 1 57 ? 15.035 -46.476 17.192 1.00 0.00 57 THR A C 7
ATOM 11613 O O . THR A 1 57 ? 16.154 -46.599 17.684 1.00 0.00 57 THR A O 7
ATOM 11624 N N . GLU A 1 58 ? 14.001 -47.272 17.543 1.00 0.00 58 GLU A N 7
ATOM 11625 C CA . GLU A 1 58 ? 14.171 -48.313 18.530 1.00 0.00 58 GLU A CA 7
ATOM 11626 C C . GLU A 1 58 ? 15.031 -49.410 17.954 1.00 0.00 58 GLU A C 7
ATOM 11627 O O . GLU A 1 58 ? 15.525 -50.264 18.687 1.00 0.00 58 GLU A O 7
ATOM 11639 N N . ASP A 1 59 ? 15.230 -49.409 16.616 1.00 0.00 59 ASP A N 7
ATOM 11640 C CA . ASP A 1 59 ? 16.036 -50.434 15.998 1.00 0.00 59 ASP A CA 7
ATOM 11641 C C . ASP A 1 59 ? 17.473 -49.989 16.022 1.00 0.00 59 ASP A C 7
ATOM 11642 O O . ASP A 1 59 ? 18.376 -50.787 15.775 1.00 0.00 59 ASP A O 7
ATOM 11651 N N . GLY A 1 60 ? 17.719 -48.695 16.321 1.00 0.00 60 GLY A N 7
ATOM 11652 C CA . GLY A 1 60 ? 19.072 -48.200 16.358 1.00 0.00 60 GLY A CA 7
ATOM 11653 C C . GLY A 1 60 ? 19.076 -46.861 15.692 1.00 0.00 60 GLY A C 7
ATOM 11654 O O . GLY A 1 60 ? 18.035 -46.253 15.439 1.00 0.00 60 GLY A O 7
ATOM 11658 N N . PRO A 1 61 ? 20.267 -46.388 15.418 1.00 0.00 61 PRO A N 7
ATOM 11659 C CA . PRO A 1 61 ? 20.450 -45.104 14.761 1.00 0.00 61 PRO A CA 7
ATOM 11660 C C . PRO A 1 61 ? 20.018 -45.128 13.326 1.00 0.00 61 PRO A C 7
ATOM 11661 O O . PRO A 1 61 ? 20.264 -46.095 12.606 1.00 0.00 61 PRO A O 7
ATOM 11672 N N . PHE A 1 62 ? 19.359 -44.039 12.875 1.00 0.00 62 PHE A N 7
ATOM 11673 C CA . PHE A 1 62 ? 18.918 -43.967 11.508 1.00 0.00 62 PHE A CA 7
ATOM 11674 C C . PHE A 1 62 ? 19.959 -43.169 10.786 1.00 0.00 62 PHE A C 7
ATOM 11675 O O . PHE A 1 62 ? 20.142 -41.984 11.051 1.00 0.00 62 PHE A O 7
ATOM 11692 N N . GLU A 1 63 ? 20.664 -43.816 9.837 1.00 0.00 63 GLU A N 7
ATOM 11693 C CA . GLU A 1 63 ? 21.704 -43.133 9.118 1.00 0.00 63 GLU A CA 7
ATOM 11694 C C . GLU A 1 63 ? 21.172 -42.758 7.772 1.00 0.00 63 GLU A C 7
ATOM 11695 O O . GLU A 1 63 ? 20.664 -43.598 7.030 1.00 0.00 63 GLU A O 7
ATOM 11707 N N . LYS A 1 64 ? 21.293 -41.460 7.428 1.00 0.00 64 LYS A N 7
ATOM 11708 C CA . LYS A 1 64 ? 20.842 -40.988 6.150 1.00 0.00 64 LYS A CA 7
ATOM 11709 C C . LYS A 1 64 ? 22.066 -40.471 5.457 1.00 0.00 64 LYS A C 7
ATOM 11710 O O . LYS A 1 64 ? 22.886 -39.775 6.057 1.00 0.00 64 LYS A O 7
ATOM 11729 N N . LYS A 1 65 ? 22.217 -40.802 4.159 1.00 0.00 65 LYS A N 7
ATOM 11730 C CA . LYS A 1 65 ? 23.394 -40.396 3.429 1.00 0.00 65 LYS A CA 7
ATOM 11731 C C . LYS A 1 65 ? 23.100 -39.135 2.672 1.00 0.00 65 LYS A C 7
ATOM 11732 O O . LYS A 1 65 ? 22.019 -38.947 2.108 1.00 0.00 65 LYS A O 7
ATOM 11751 N N . TYR A 1 66 ? 24.105 -38.239 2.660 1.00 0.00 66 TYR A N 7
ATOM 11752 C CA . TYR A 1 66 ? 24.008 -36.990 1.959 1.00 0.00 66 TYR A CA 7
ATOM 11753 C C . TYR A 1 66 ? 25.337 -36.822 1.292 1.00 0.00 66 TYR A C 7
ATOM 11754 O O . TYR A 1 66 ? 26.348 -37.301 1.797 1.00 0.00 66 TYR A O 7
ATOM 11772 N N . TYR A 1 67 ? 25.375 -36.125 0.146 1.00 0.00 67 TYR A N 7
ATOM 11773 C CA . TYR A 1 67 ? 26.625 -35.944 -0.551 1.00 0.00 67 TYR A CA 7
ATOM 11774 C C . TYR A 1 67 ? 26.951 -34.486 -0.458 1.00 0.00 67 TYR A C 7
ATOM 11775 O O . TYR A 1 67 ? 26.062 -33.641 -0.519 1.00 0.00 67 TYR A O 7
ATOM 11793 N N . THR A 1 68 ? 28.254 -34.149 -0.323 1.00 0.00 68 THR A N 7
ATOM 11794 C CA . THR A 1 68 ? 28.628 -32.762 -0.176 1.00 0.00 68 THR A CA 7
ATOM 11795 C C . THR A 1 68 ? 29.648 -32.415 -1.218 1.00 0.00 68 THR A C 7
ATOM 11796 O O . THR A 1 68 ? 30.316 -33.281 -1.779 1.00 0.00 68 THR A O 7
ATOM 11807 N N . CYS A 1 69 ? 29.776 -31.097 -1.489 1.00 0.00 69 CYS A N 7
ATOM 11808 C CA . CYS A 1 69 ? 30.721 -30.618 -2.467 1.00 0.00 69 CYS A CA 7
ATOM 11809 C C . CYS A 1 69 ? 31.625 -29.656 -1.764 1.00 0.00 69 CYS A C 7
ATOM 11810 O O . CYS A 1 69 ? 31.333 -29.208 -0.658 1.00 0.00 69 CYS A O 7
ATOM 11817 N N . GLY A 1 70 ? 32.779 -29.344 -2.392 1.00 0.00 70 GLY A N 7
ATOM 11818 C CA . GLY A 1 70 ? 33.700 -28.386 -1.821 1.00 0.00 70 GLY A CA 7
ATOM 11819 C C . GLY A 1 70 ? 34.851 -29.111 -1.205 1.00 0.00 70 GLY A C 7
ATOM 11820 O O . GLY A 1 70 ? 35.938 -28.553 -1.094 1.00 0.00 70 GLY A O 7
ATOM 11824 N N . ASP A 1 71 ? 34.642 -30.387 -0.805 1.00 0.00 71 ASP A N 7
ATOM 11825 C CA . ASP A 1 71 ? 35.706 -31.166 -0.209 1.00 0.00 71 ASP A CA 7
ATOM 11826 C C . ASP A 1 71 ? 36.243 -30.433 1.005 1.00 0.00 71 ASP A C 7
ATOM 11827 O O . ASP A 1 71 ? 37.346 -29.883 0.980 1.00 0.00 71 ASP A O 7
ATOM 11836 N N . PRO A 1 72 ? 35.478 -30.431 2.081 1.00 0.00 72 PRO A N 7
ATOM 11837 C CA . PRO A 1 72 ? 35.885 -29.763 3.314 1.00 0.00 72 PRO A CA 7
ATOM 11838 C C . PRO A 1 72 ? 36.960 -30.504 4.066 1.00 0.00 72 PRO A C 7
ATOM 11839 O O . PRO A 1 72 ? 36.853 -30.718 5.264 1.00 0.00 72 PRO A O 7
ATOM 11850 N N . SER A 1 73 ? 38.038 -30.903 3.363 1.00 0.00 73 SER A N 7
ATOM 11851 C CA . SER A 1 73 ? 39.117 -31.623 4.001 1.00 0.00 73 SER A CA 7
ATOM 11852 C C . SER A 1 73 ? 40.094 -30.635 4.581 1.00 0.00 73 SER A C 7
ATOM 11853 O O . SER A 1 73 ? 40.816 -30.947 5.524 1.00 0.00 73 SER A O 7
ATOM 11861 N N . GLU A 1 74 ? 40.134 -29.406 4.018 1.00 0.00 74 GLU A N 7
ATOM 11862 C CA . GLU A 1 74 ? 41.054 -28.401 4.502 1.00 0.00 74 GLU A CA 7
ATOM 11863 C C . GLU A 1 74 ? 40.329 -27.534 5.490 1.00 0.00 74 GLU A C 7
ATOM 11864 O O . GLU A 1 74 ? 40.882 -26.562 6.003 1.00 0.00 74 GLU A O 7
ATOM 11876 N N . LEU A 1 75 ? 39.058 -27.872 5.774 1.00 0.00 75 LEU A N 7
ATOM 11877 C CA . LEU A 1 75 ? 38.278 -27.100 6.699 1.00 0.00 75 LEU A CA 7
ATOM 11878 C C . LEU A 1 75 ? 38.673 -27.506 8.093 1.00 0.00 75 LEU A C 7
ATOM 11879 O O . LEU A 1 75 ? 39.156 -28.613 8.325 1.00 0.00 75 LEU A O 7
ATOM 11895 N N . ASP A 1 76 ? 38.465 -26.588 9.063 1.00 0.00 76 ASP A N 7
ATOM 11896 C CA . ASP A 1 76 ? 38.817 -26.861 10.439 1.00 0.00 76 ASP A CA 7
ATOM 11897 C C . ASP A 1 76 ? 37.860 -27.891 10.976 1.00 0.00 76 ASP A C 7
ATOM 11898 O O . ASP A 1 76 ? 36.711 -27.970 10.551 1.00 0.00 76 ASP A O 7
ATOM 11907 N N . GLU A 1 77 ? 38.332 -28.709 11.943 1.00 0.00 77 GLU A N 7
ATOM 11908 C CA . GLU A 1 77 ? 37.496 -29.734 12.521 1.00 0.00 77 GLU A CA 7
ATOM 11909 C C . GLU A 1 77 ? 36.660 -29.095 13.599 1.00 0.00 77 GLU A C 7
ATOM 11910 O O . GLU A 1 77 ? 37.149 -28.282 14.383 1.00 0.00 77 GLU A O 7
ATOM 11922 N N . CYS A 1 78 ? 35.356 -29.458 13.655 1.00 0.00 78 CYS A N 7
ATOM 11923 C CA . CYS A 1 78 ? 34.470 -28.889 14.652 1.00 0.00 78 CYS A CA 7
ATOM 11924 C C . CYS A 1 78 ? 34.638 -29.614 15.950 1.00 0.00 78 CYS A C 7
ATOM 11925 O O . CYS A 1 78 ? 35.128 -30.740 16.006 1.00 0.00 78 CYS A O 7
ATOM 11932 N N . TYR A 1 79 ? 34.198 -28.946 17.040 1.00 0.00 79 TYR A N 7
ATOM 11933 C CA . TYR A 1 79 ? 34.264 -29.521 18.356 1.00 0.00 79 TYR A CA 7
ATOM 11934 C C . TYR A 1 79 ? 33.056 -30.408 18.498 1.00 0.00 79 TYR A C 7
ATOM 11935 O O . TYR A 1 79 ? 32.121 -30.333 17.700 1.00 0.00 79 TYR A O 7
ATOM 11953 N N . ASP A 1 80 ? 33.054 -31.276 19.536 1.00 0.00 80 ASP A N 7
ATOM 11954 C CA . ASP A 1 80 ? 31.957 -32.198 19.740 1.00 0.00 80 ASP A CA 7
ATOM 11955 C C . ASP A 1 80 ? 30.669 -31.435 19.944 1.00 0.00 80 ASP A C 7
ATOM 11956 O O . ASP A 1 80 ? 29.622 -31.844 19.449 1.00 0.00 80 ASP A O 7
ATOM 11965 N N . ILE A 1 81 ? 30.713 -30.311 20.691 1.00 0.00 81 ILE A N 7
ATOM 11966 C CA . ILE A 1 81 ? 29.507 -29.548 20.927 1.00 0.00 81 ILE A CA 7
ATOM 11967 C C . ILE A 1 81 ? 29.743 -28.143 20.457 1.00 0.00 81 ILE A C 7
ATOM 11968 O O . ILE A 1 81 ? 30.283 -27.307 21.179 1.00 0.00 81 ILE A O 7
ATOM 11984 N N . ASP A 1 82 ? 29.332 -27.850 19.212 1.00 0.00 82 ASP A N 7
ATOM 11985 C CA . ASP A 1 82 ? 29.513 -26.528 18.685 1.00 0.00 82 ASP A CA 7
ATOM 11986 C C . ASP A 1 82 ? 28.785 -26.488 17.374 1.00 0.00 82 ASP A C 7
ATOM 11987 O O . ASP A 1 82 ? 28.351 -27.522 16.868 1.00 0.00 82 ASP A O 7
ATOM 11996 N N . LYS A 1 83 ? 28.632 -25.275 16.793 1.00 0.00 83 LYS A N 7
ATOM 11997 C CA . LYS A 1 83 ? 27.955 -25.139 15.523 1.00 0.00 83 LYS A CA 7
ATOM 11998 C C . LYS A 1 83 ? 28.771 -25.900 14.519 1.00 0.00 83 LYS A C 7
ATOM 11999 O O . LYS A 1 83 ? 29.980 -25.697 14.416 1.00 0.00 83 LYS A O 7
ATOM 12018 N N . ALA A 1 84 ? 28.123 -26.801 13.743 1.00 0.00 84 ALA A N 7
ATOM 12019 C CA . ALA A 1 84 ? 28.872 -27.582 12.795 1.00 0.00 84 ALA A CA 7
ATOM 12020 C C . ALA A 1 84 ? 28.133 -27.659 11.491 1.00 0.00 84 ALA A C 7
ATOM 12021 O O . ALA A 1 84 ? 28.745 -27.534 10.429 1.00 0.00 84 ALA A O 7
ATOM 12028 N N . LEU A 1 85 ? 26.798 -27.882 11.520 1.00 0.00 85 LEU A N 7
ATOM 12029 C CA . LEU A 1 85 ? 26.079 -27.995 10.274 1.00 0.00 85 LEU A CA 7
ATOM 12030 C C . LEU A 1 85 ? 24.845 -27.149 10.351 1.00 0.00 85 LEU A C 7
ATOM 12031 O O . LEU A 1 85 ? 24.107 -27.173 11.338 1.00 0.00 85 LEU A O 7
ATOM 12047 N N . GLU A 1 86 ? 24.603 -26.377 9.271 1.00 0.00 86 GLU A N 7
ATOM 12048 C CA . GLU A 1 86 ? 23.452 -25.528 9.195 1.00 0.00 86 GLU A CA 7
ATOM 12049 C C . GLU A 1 86 ? 22.627 -26.074 8.069 1.00 0.00 86 GLU A C 7
ATOM 12050 O O . GLU A 1 86 ? 23.130 -26.282 6.961 1.00 0.00 86 GLU A O 7
ATOM 12062 N N . VAL A 1 87 ? 21.328 -26.332 8.333 1.00 0.00 87 VAL A N 7
ATOM 12063 C CA . VAL A 1 87 ? 20.477 -26.882 7.305 1.00 0.00 87 VAL A CA 7
ATOM 12064 C C . VAL A 1 87 ? 19.215 -26.070 7.253 1.00 0.00 87 VAL A C 7
ATOM 12065 O O . VAL A 1 87 ? 18.831 -25.422 8.225 1.00 0.00 87 VAL A O 7
ATOM 12078 N N . ASN A 1 88 ? 18.542 -26.095 6.076 1.00 0.00 88 ASN A N 7
ATOM 12079 C CA . ASN A 1 88 ? 17.309 -25.358 5.891 1.00 0.00 88 ASN A CA 7
ATOM 12080 C C . ASN A 1 88 ? 16.243 -25.925 6.798 1.00 0.00 88 ASN A C 7
ATOM 12081 O O . ASN A 1 88 ? 15.511 -25.181 7.448 1.00 0.00 88 ASN A O 7
ATOM 12092 N N . GLU A 1 89 ? 16.131 -27.269 6.858 1.00 0.00 89 GLU A N 7
ATOM 12093 C CA . GLU A 1 89 ? 15.133 -27.880 7.698 1.00 0.00 89 GLU A CA 7
ATOM 12094 C C . GLU A 1 89 ? 15.747 -29.120 8.253 1.00 0.00 89 GLU A C 7
ATOM 12095 O O . GLU A 1 89 ? 16.386 -29.882 7.548 1.00 0.00 89 GLU A O 7
ATOM 12107 N N . SER A 1 90 ? 15.551 -29.348 9.557 1.00 0.00 90 SER A N 7
ATOM 12108 C CA . SER A 1 90 ? 16.145 -30.497 10.201 1.00 0.00 90 SER A CA 7
ATOM 12109 C C . SER A 1 90 ? 15.527 -31.778 9.702 1.00 0.00 90 SER A C 7
ATOM 12110 O O . SER A 1 90 ? 16.234 -32.749 9.444 1.00 0.00 90 SER A O 7
ATOM 12118 N N . ASP A 1 91 ? 14.186 -31.806 9.551 1.00 0.00 91 ASP A N 7
ATOM 12119 C CA . ASP A 1 91 ? 13.513 -33.021 9.135 1.00 0.00 91 ASP A CA 7
ATOM 12120 C C . ASP A 1 91 ? 13.837 -33.371 7.703 1.00 0.00 91 ASP A C 7
ATOM 12121 O O . ASP A 1 91 ? 14.019 -34.544 7.384 1.00 0.00 91 ASP A O 7
ATOM 12130 N N . ASP A 1 92 ? 13.911 -32.375 6.796 1.00 0.00 92 ASP A N 7
ATOM 12131 C CA . ASP A 1 92 ? 14.171 -32.698 5.415 1.00 0.00 92 ASP A CA 7
ATOM 12132 C C . ASP A 1 92 ? 14.776 -31.486 4.753 1.00 0.00 92 ASP A C 7
ATOM 12133 O O . ASP A 1 92 ? 14.078 -30.682 4.134 1.00 0.00 92 ASP A O 7
ATOM 12142 N N . PRO A 1 93 ? 16.071 -31.335 4.888 1.00 0.00 93 PRO A N 7
ATOM 12143 C CA . PRO A 1 93 ? 16.775 -30.211 4.298 1.00 0.00 93 PRO A CA 7
ATOM 12144 C C . PRO A 1 93 ? 17.062 -30.374 2.837 1.00 0.00 93 PRO A C 7
ATOM 12145 O O . PRO A 1 93 ? 17.489 -31.436 2.381 1.00 0.00 93 PRO A O 7
ATOM 12156 N N . ASN A 1 94 ? 16.834 -29.288 2.066 1.00 0.00 94 ASN A N 7
ATOM 12157 C CA . ASN A 1 94 ? 17.119 -29.312 0.655 1.00 0.00 94 ASN A CA 7
ATOM 12158 C C . ASN A 1 94 ? 18.348 -28.476 0.451 1.00 0.00 94 ASN A C 7
ATOM 12159 O O . ASN A 1 94 ? 18.890 -28.400 -0.649 1.00 0.00 94 ASN A O 7
ATOM 12170 N N . SER A 1 95 ? 18.810 -27.818 1.535 1.00 0.00 95 SER A N 7
ATOM 12171 C CA . SER A 1 95 ? 19.988 -27.005 1.452 1.00 0.00 95 SER A CA 7
ATOM 12172 C C . SER A 1 95 ? 20.749 -27.249 2.715 1.00 0.00 95 SER A C 7
ATOM 12173 O O . SER A 1 95 ? 20.241 -27.033 3.817 1.00 0.00 95 SER A O 7
ATOM 12181 N N . VAL A 1 96 ? 21.996 -27.731 2.569 1.00 0.00 96 VAL A N 7
ATOM 12182 C CA . VAL A 1 96 ? 22.832 -28.000 3.707 1.00 0.00 96 VAL A CA 7
ATOM 12183 C C . VAL A 1 96 ? 24.127 -27.306 3.434 1.00 0.00 96 VAL A C 7
ATOM 12184 O O . VAL A 1 96 ? 24.713 -27.495 2.374 1.00 0.00 96 VAL A O 7
ATOM 12197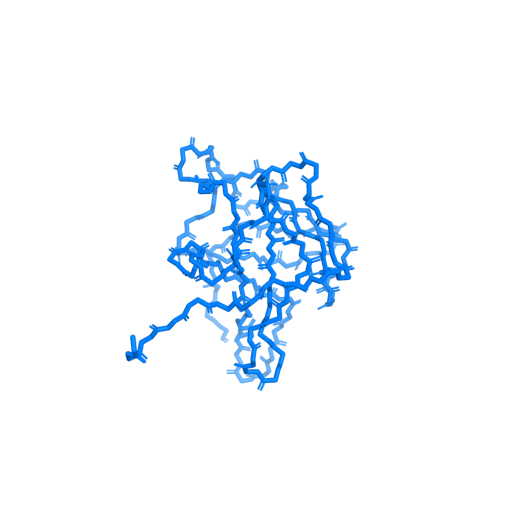 N N . GLU A 1 97 ? 24.612 -26.484 4.390 1.00 0.00 97 GLU A N 7
ATOM 12198 C CA . GLU A 1 97 ? 25.844 -25.770 4.167 1.00 0.00 97 GLU A CA 7
ATOM 12199 C C . GLU A 1 97 ? 26.879 -26.300 5.118 1.00 0.00 97 GLU A C 7
ATOM 12200 O O . GLU A 1 97 ? 26.662 -26.347 6.328 1.00 0.00 97 GLU A O 7
ATOM 12212 N N . VAL A 1 98 ? 28.046 -26.718 4.570 1.00 0.00 98 VAL A N 7
ATOM 12213 C CA . VAL A 1 98 ? 29.119 -27.221 5.394 1.00 0.00 98 VAL A CA 7
ATOM 12214 C C . VAL A 1 98 ? 29.859 -26.038 5.951 1.00 0.00 98 VAL A C 7
ATOM 12215 O O . VAL A 1 98 ? 30.357 -25.187 5.210 1.00 0.00 98 VAL A O 7
ATOM 12228 N N . LEU A 1 99 ? 29.936 -25.966 7.301 1.00 0.00 99 LEU A N 7
ATOM 12229 C CA . LEU A 1 99 ? 30.619 -24.874 7.949 1.00 0.00 99 LEU A CA 7
ATOM 12230 C C . LEU A 1 99 ? 31.974 -25.343 8.380 1.00 0.00 99 LEU A C 7
ATOM 12231 O O . LEU A 1 99 ? 32.896 -24.543 8.530 1.00 0.00 99 LEU A O 7
ATOM 12247 N N . CYS A 1 100 ? 32.135 -26.663 8.598 1.00 0.00 100 CYS A N 7
ATOM 12248 C CA . CYS A 1 100 ? 33.411 -27.155 9.059 1.00 0.00 100 CYS A CA 7
ATOM 12249 C C . CYS A 1 100 ? 33.587 -28.583 8.631 1.00 0.00 100 CYS A C 7
ATOM 12250 O O . CYS A 1 100 ? 32.679 -29.211 8.093 1.00 0.00 100 CYS A O 7
ATOM 12257 N N . HIS A 1 101 ? 34.803 -29.122 8.884 1.00 0.00 101 HIS A N 7
ATOM 12258 C CA . HIS A 1 101 ? 35.125 -30.474 8.505 1.00 0.00 101 HIS A CA 7
ATOM 12259 C C . HIS A 1 101 ? 34.648 -31.430 9.555 1.00 0.00 101 HIS A C 7
ATOM 12260 O O . HIS A 1 101 ? 35.059 -31.369 10.715 1.00 0.00 101 HIS A O 7
ATOM 12274 N N . CYS A 1 102 ? 33.751 -32.346 9.148 1.00 0.00 102 CYS A N 7
ATOM 12275 C CA . CYS A 1 102 ? 33.276 -33.367 10.040 1.00 0.00 102 CYS A CA 7
ATOM 12276 C C . CYS A 1 102 ? 33.604 -34.666 9.363 1.00 0.00 102 CYS A C 7
ATOM 12277 O O . CYS A 1 102 ? 33.189 -34.904 8.230 1.00 0.00 102 CYS A O 7
ATOM 12284 N N . PRO A 1 103 ? 34.344 -35.519 10.034 1.00 0.00 103 PRO A N 7
ATOM 12285 C CA . PRO A 1 103 ? 34.748 -36.794 9.464 1.00 0.00 103 PRO A CA 7
ATOM 12286 C C . PRO A 1 103 ? 33.630 -37.790 9.384 1.00 0.00 103 PRO A C 7
ATOM 12287 O O . PRO A 1 103 ? 32.614 -37.661 10.061 1.00 0.00 103 PRO A O 7
ATOM 12298 N N . SER A 1 104 ? 33.820 -38.833 8.542 1.00 0.00 104 SER A N 7
ATOM 12299 C CA . SER A 1 104 ? 32.809 -39.853 8.364 1.00 0.00 104 SER A CA 7
ATOM 12300 C C . SER A 1 104 ? 32.741 -40.712 9.600 1.00 0.00 104 SER A C 7
ATOM 12301 O O . SER A 1 104 ? 31.838 -41.532 9.743 1.00 0.00 104 SER A O 7
ATOM 12309 N N . ASP A 1 105 ? 33.712 -40.544 10.524 1.00 0.00 105 ASP A N 7
ATOM 12310 C CA . ASP A 1 105 ? 33.714 -41.324 11.738 1.00 0.00 105 ASP A CA 7
ATOM 12311 C C . ASP A 1 105 ? 32.776 -40.664 12.713 1.00 0.00 105 ASP A C 7
ATOM 12312 O O . ASP A 1 105 ? 32.540 -41.179 13.805 1.00 0.00 105 ASP A O 7
ATOM 12321 N N . LYS A 1 106 ? 32.225 -39.491 12.332 1.00 0.00 106 LYS A N 7
ATOM 12322 C CA . LYS A 1 106 ? 31.311 -38.785 13.190 1.00 0.00 106 LYS A CA 7
ATOM 12323 C C . LYS A 1 106 ? 30.036 -38.601 12.432 1.00 0.00 106 LYS A C 7
ATOM 12324 O O . LYS A 1 106 ? 30.004 -38.679 11.205 1.00 0.00 106 LYS A O 7
ATOM 12343 N N . ILE A 1 107 ? 28.941 -38.348 13.171 1.00 0.00 107 ILE A N 7
ATOM 12344 C CA . ILE A 1 107 ? 27.657 -38.170 12.549 1.00 0.00 107 ILE A CA 7
ATOM 12345 C C . ILE A 1 107 ? 27.129 -36.839 12.965 1.00 0.00 107 ILE A C 7
ATOM 12346 O O . ILE A 1 107 ? 27.622 -36.217 13.908 1.00 0.00 107 ILE A O 7
ATOM 12362 N N . TYR A 1 108 ? 26.098 -36.368 12.241 1.00 0.00 108 TYR A N 7
ATOM 12363 C CA . TYR A 1 108 ? 25.484 -35.120 12.579 1.00 0.00 108 TYR A CA 7
ATOM 12364 C C . TYR A 1 108 ? 24.325 -35.479 13.455 1.00 0.00 108 TYR A C 7
ATOM 12365 O O . TYR A 1 108 ? 23.408 -36.185 13.034 1.00 0.00 108 TYR A O 7
ATOM 12383 N N . LEU A 1 109 ? 24.353 -34.984 14.709 1.00 0.00 109 LEU A N 7
ATOM 12384 C CA . LEU A 1 109 ? 23.316 -35.303 15.655 1.00 0.00 109 LEU A CA 7
ATOM 12385 C C . LEU A 1 109 ? 22.449 -34.093 15.826 1.00 0.00 109 LEU A C 7
ATOM 12386 O O . LEU A 1 109 ? 22.936 -32.979 16.031 1.00 0.00 109 LEU A O 7
ATOM 12402 N N . TRP A 1 110 ? 21.119 -34.303 15.723 1.00 0.00 110 TRP A N 7
ATOM 12403 C CA . TRP A 1 110 ? 20.177 -33.225 15.881 1.00 0.00 110 TRP A CA 7
ATOM 12404 C C . TRP A 1 110 ? 20.030 -32.955 17.352 1.00 0.00 110 TRP A C 7
ATOM 12405 O O . TRP A 1 110 ? 19.869 -33.877 18.152 1.00 0.00 110 TRP A O 7
ATOM 12426 N N . ILE A 1 111 ? 20.081 -31.661 17.739 1.00 0.00 111 ILE A N 7
ATOM 12427 C CA . ILE A 1 111 ? 19.941 -31.301 19.128 1.00 0.00 111 ILE A CA 7
ATOM 12428 C C . ILE A 1 111 ? 18.891 -30.226 19.215 1.00 0.00 111 ILE A C 7
ATOM 12429 O O . ILE A 1 111 ? 18.474 -29.662 18.205 1.00 0.00 111 ILE A O 7
ATOM 12445 N N . HIS A 1 112 ? 18.463 -29.896 20.457 1.00 0.00 112 HIS A N 7
ATOM 12446 C CA . HIS A 1 112 ? 17.405 -28.925 20.654 1.00 0.00 112 HIS A CA 7
ATOM 12447 C C . HIS A 1 112 ? 17.921 -27.520 20.476 1.00 0.00 112 HIS A C 7
ATOM 12448 O O . HIS A 1 112 ? 17.153 -26.567 20.573 1.00 0.00 112 HIS A O 7
ATOM 12462 N N . ARG A 1 113 ? 19.237 -27.347 20.221 1.00 0.00 113 ARG A N 7
ATOM 12463 C CA . ARG A 1 113 ? 19.773 -26.015 20.029 1.00 0.00 113 ARG A CA 7
ATOM 12464 C C . ARG A 1 113 ? 19.145 -25.413 18.800 1.00 0.00 113 ARG A C 7
ATOM 12465 O O . ARG A 1 113 ? 18.883 -24.211 18.759 1.00 0.00 113 ARG A O 7
ATOM 12486 N N . GLY A 1 114 ? 18.896 -26.241 17.758 1.00 0.00 114 GLY A N 7
ATOM 12487 C CA . GLY A 1 114 ? 18.292 -25.728 16.549 1.00 0.00 114 GLY A CA 7
ATOM 12488 C C . GLY A 1 114 ? 19.236 -25.950 15.410 1.00 0.00 114 GLY A C 7
ATOM 12489 O O . GLY A 1 114 ? 19.039 -25.414 14.321 1.00 0.00 114 GLY A O 7
ATOM 12493 N N . TYR A 1 115 ? 20.293 -26.754 15.632 1.00 0.00 115 TYR A N 7
ATOM 12494 C CA . TYR A 1 115 ? 21.236 -27.013 14.580 1.00 0.00 115 TYR A CA 7
ATOM 12495 C C . TYR A 1 115 ? 21.858 -28.347 14.851 1.00 0.00 115 TYR A C 7
ATOM 12496 O O . TYR A 1 115 ? 21.694 -28.919 15.927 1.00 0.00 115 TYR A O 7
ATOM 12514 N N . TYR A 1 116 ? 22.585 -28.879 13.846 1.00 0.00 116 TYR A N 7
ATOM 12515 C CA . TYR A 1 116 ? 23.205 -30.170 13.984 1.00 0.00 116 TYR A CA 7
ATOM 12516 C C . TYR A 1 116 ? 24.616 -29.987 14.460 1.00 0.00 116 TYR A C 7
ATOM 12517 O O . TYR A 1 116 ? 25.305 -29.037 14.080 1.00 0.00 116 TYR A O 7
ATOM 12535 N N . ILE A 1 117 ? 25.077 -30.941 15.301 1.00 0.00 117 ILE A N 7
ATOM 12536 C CA . ILE A 1 117 ? 26.420 -30.898 15.819 1.00 0.00 117 ILE A CA 7
ATOM 12537 C C . ILE A 1 117 ? 27.094 -32.155 15.365 1.00 0.00 117 ILE A C 7
ATOM 12538 O O . ILE A 1 117 ? 26.441 -33.161 15.094 1.00 0.00 117 ILE A O 7
ATOM 12554 N N . CYS A 1 118 ? 28.439 -32.124 15.267 1.00 0.00 118 CYS A N 7
ATOM 12555 C CA . CYS A 1 118 ? 29.166 -33.289 14.821 1.00 0.00 118 CYS A CA 7
ATOM 12556 C C . CYS A 1 118 ? 29.696 -33.979 16.034 1.00 0.00 118 CYS A C 7
ATOM 12557 O O . CYS A 1 118 ? 30.500 -33.426 16.778 1.00 0.00 118 CYS A O 7
ATOM 12564 N N . ILE A 1 119 ? 29.265 -35.242 16.237 1.00 0.00 119 ILE A N 7
ATOM 12565 C CA . ILE A 1 119 ? 29.691 -35.982 17.394 1.00 0.00 119 ILE A CA 7
ATOM 12566 C C . ILE A 1 119 ? 29.837 -37.419 16.978 1.00 0.00 119 ILE A C 7
ATOM 12567 O O . ILE A 1 119 ? 29.252 -37.858 15.986 1.00 0.00 119 ILE A O 7
ATOM 12583 N N . THR A 1 120 ? 30.659 -38.186 17.730 1.00 0.00 120 THR A N 7
ATOM 12584 C CA . THR A 1 120 ? 30.870 -39.581 17.421 1.00 0.00 120 THR A CA 7
ATOM 12585 C C . THR A 1 120 ? 29.581 -40.290 17.762 1.00 0.00 120 THR A C 7
ATOM 12586 O O . THR A 1 120 ? 29.030 -40.104 18.847 1.00 0.00 120 THR A O 7
ATOM 12597 N N . PRO A 1 121 ? 29.087 -41.110 16.852 1.00 0.00 121 PRO A N 7
ATOM 12598 C CA . PRO A 1 121 ? 27.827 -41.815 17.060 1.00 0.00 121 PRO A CA 7
ATOM 12599 C C . PRO A 1 121 ? 27.872 -42.854 18.146 1.00 0.00 121 PRO A C 7
ATOM 12600 O O . PRO A 1 121 ? 28.670 -43.790 18.080 1.00 0.00 121 PRO A O 7
ATOM 12611 N N . PRO A 1 122 ? 27.040 -42.725 19.158 1.00 0.00 122 PRO A N 7
ATOM 12612 C CA . PRO A 1 122 ? 26.975 -43.700 20.224 1.00 0.00 122 PRO A CA 7
ATOM 12613 C C . PRO A 1 122 ? 26.114 -44.873 19.857 1.00 0.00 122 PRO A C 7
ATOM 12614 O O . PRO A 1 122 ? 25.073 -44.718 19.215 1.00 0.00 122 PRO A O 7
ATOM 12625 N N . GLN A 1 123 ? 26.535 -46.087 20.260 1.00 0.00 123 GLN A N 7
ATOM 12626 C CA . GLN A 1 123 ? 25.766 -47.266 19.954 1.00 0.00 123 GLN A CA 7
ATOM 12627 C C . GLN A 1 123 ? 24.735 -47.420 21.044 1.00 0.00 123 GLN A C 7
ATOM 12628 O O . GLN A 1 123 ? 25.074 -47.482 22.225 1.00 0.00 123 GLN A O 7
ATOM 12642 N N . PRO A 1 124 ? 23.473 -47.486 20.675 1.00 0.00 124 PRO A N 7
ATOM 12643 C CA . PRO A 1 124 ? 22.412 -47.637 21.651 1.00 0.00 124 PRO A CA 7
ATOM 12644 C C . PRO A 1 124 ? 22.209 -49.061 22.074 1.00 0.00 124 PRO A C 7
ATOM 12645 O O . PRO A 1 124 ? 21.566 -49.275 23.138 1.00 0.00 124 PRO A O 7
ATOM 12657 N N . LYS A 1 1 ? 19.251 -40.989 -25.788 1.00 0.00 1 LYS A N 8
ATOM 12658 C CA . LYS A 1 1 ? 19.302 -40.899 -24.303 1.00 0.00 1 LYS A CA 8
ATOM 12659 C C . LYS A 1 1 ? 20.685 -40.518 -23.850 1.00 0.00 1 LYS A C 8
ATOM 12660 O O . LYS A 1 1 ? 20.989 -39.338 -23.688 1.00 0.00 1 LYS A O 8
ATOM 12681 N N . SER A 1 2 ? 21.556 -41.536 -23.626 1.00 0.00 2 SER A N 8
ATOM 12682 C CA . SER A 1 2 ? 22.917 -41.285 -23.198 1.00 0.00 2 SER A CA 8
ATOM 12683 C C . SER A 1 2 ? 22.892 -40.661 -21.828 1.00 0.00 2 SER A C 8
ATOM 12684 O O . SER A 1 2 ? 23.474 -39.600 -21.604 1.00 0.00 2 SER A O 8
ATOM 12692 N N . HIS A 1 3 ? 22.225 -41.332 -20.864 1.00 0.00 3 HIS A N 8
ATOM 12693 C CA . HIS A 1 3 ? 22.159 -40.807 -19.521 1.00 0.00 3 HIS A CA 8
ATOM 12694 C C . HIS A 1 3 ? 23.172 -41.553 -18.708 1.00 0.00 3 HIS A C 8
ATOM 12695 O O . HIS A 1 3 ? 23.208 -42.782 -18.711 1.00 0.00 3 HIS A O 8
ATOM 12709 N N . THR A 1 4 ? 24.028 -40.807 -17.982 1.00 0.00 4 THR A N 8
ATOM 12710 C CA . THR A 1 4 ? 25.037 -41.433 -17.170 1.00 0.00 4 THR A CA 8
ATOM 12711 C C . THR A 1 4 ? 25.347 -40.486 -16.050 1.00 0.00 4 THR A C 8
ATOM 12712 O O . THR A 1 4 ? 25.081 -39.288 -16.148 1.00 0.00 4 THR A O 8
ATOM 12723 N N . THR A 1 5 ? 25.910 -41.023 -14.938 1.00 0.00 5 THR A N 8
ATOM 12724 C CA . THR A 1 5 ? 26.251 -40.205 -13.791 1.00 0.00 5 THR A CA 8
ATOM 12725 C C . THR A 1 5 ? 24.958 -39.688 -13.201 1.00 0.00 5 THR A C 8
ATOM 12726 O O . THR A 1 5 ? 24.021 -40.456 -12.997 1.00 0.00 5 THR A O 8
ATOM 12737 N N . CYS A 1 6 ? 24.877 -38.373 -12.893 1.00 0.00 6 CYS A N 8
ATOM 12738 C CA . CYS A 1 6 ? 23.659 -37.832 -12.333 1.00 0.00 6 CYS A CA 8
ATOM 12739 C C . CYS A 1 6 ? 23.356 -36.578 -13.103 1.00 0.00 6 CYS A C 8
ATOM 12740 O O . CYS A 1 6 ? 24.118 -35.611 -13.050 1.00 0.00 6 CYS A O 8
ATOM 12747 N N . PRO A 1 7 ? 22.257 -36.580 -13.835 1.00 0.00 7 PRO A N 8
ATOM 12748 C CA . PRO A 1 7 ? 21.844 -35.415 -14.614 1.00 0.00 7 PRO A CA 8
ATOM 12749 C C . PRO A 1 7 ? 21.594 -34.204 -13.767 1.00 0.00 7 PRO A C 8
ATOM 12750 O O . PRO A 1 7 ? 21.116 -34.309 -12.638 1.00 0.00 7 PRO A O 8
ATOM 12761 N N . THR A 1 8 ? 21.909 -33.009 -14.310 1.00 0.00 8 THR A N 8
ATOM 12762 C CA . THR A 1 8 ? 21.698 -31.793 -13.565 1.00 0.00 8 THR A CA 8
ATOM 12763 C C . THR A 1 8 ? 20.295 -31.333 -13.845 1.00 0.00 8 THR A C 8
ATOM 12764 O O . THR A 1 8 ? 19.793 -31.453 -14.962 1.00 0.00 8 THR A O 8
ATOM 12775 N N . SER A 1 9 ? 19.623 -30.804 -12.802 1.00 0.00 9 SER A N 8
ATOM 12776 C CA . SER A 1 9 ? 18.272 -30.331 -12.960 1.00 0.00 9 SER A CA 8
ATOM 12777 C C . SER A 1 9 ? 18.350 -28.889 -13.368 1.00 0.00 9 SER A C 8
ATOM 12778 O O . SER A 1 9 ? 19.259 -28.165 -12.972 1.00 0.00 9 SER A O 8
ATOM 12786 N N . THR A 1 10 ? 17.376 -28.436 -14.183 1.00 0.00 10 THR A N 8
ATOM 12787 C CA . THR A 1 10 ? 17.366 -27.061 -14.622 1.00 0.00 10 THR A CA 8
ATOM 12788 C C . THR A 1 10 ? 16.539 -26.270 -13.648 1.00 0.00 10 THR A C 8
ATOM 12789 O O . THR A 1 10 ? 16.376 -25.061 -13.796 1.00 0.00 10 THR A O 8
ATOM 12800 N N . GLU A 1 11 ? 15.995 -26.952 -12.615 1.00 0.00 11 GLU A N 8
ATOM 12801 C CA . GLU A 1 11 ? 15.179 -26.280 -11.633 1.00 0.00 11 GLU A CA 8
ATOM 12802 C C . GLU A 1 11 ? 16.054 -25.866 -10.479 1.00 0.00 11 GLU A C 8
ATOM 12803 O O . GLU A 1 11 ? 15.566 -25.312 -9.497 1.00 0.00 11 GLU A O 8
ATOM 12815 N N . ILE A 1 12 ? 17.378 -26.126 -10.573 1.00 0.00 12 ILE A N 8
ATOM 12816 C CA . ILE A 1 12 ? 18.271 -25.759 -9.499 1.00 0.00 12 ILE A CA 8
ATOM 12817 C C . ILE A 1 12 ? 19.307 -24.836 -10.069 1.00 0.00 12 ILE A C 8
ATOM 12818 O O . ILE A 1 12 ? 19.597 -24.857 -11.266 1.00 0.00 12 ILE A O 8
ATOM 12834 N N . ASP A 1 13 ? 19.902 -24.001 -9.195 1.00 0.00 13 ASP A N 8
ATOM 12835 C CA . ASP A 1 13 ? 20.910 -23.064 -9.624 1.00 0.00 13 ASP A CA 8
ATOM 12836 C C . ASP A 1 13 ? 22.172 -23.415 -8.896 1.00 0.00 13 ASP A C 8
ATOM 12837 O O . ASP A 1 13 ? 22.154 -24.199 -7.948 1.00 0.00 13 ASP A O 8
ATOM 12846 N N . SER A 1 14 ? 23.319 -22.863 -9.354 1.00 0.00 14 SER A N 8
ATOM 12847 C CA . SER A 1 14 ? 24.574 -23.133 -8.694 1.00 0.00 14 SER A CA 8
ATOM 12848 C C . SER A 1 14 ? 24.567 -22.393 -7.388 1.00 0.00 14 SER A C 8
ATOM 12849 O O . SER A 1 14 ? 24.106 -21.255 -7.306 1.00 0.00 14 SER A O 8
ATOM 12857 N N . CYS A 1 15 ? 25.090 -23.040 -6.327 1.00 0.00 15 CYS A N 8
ATOM 12858 C CA . CYS A 1 15 ? 25.127 -22.410 -5.027 1.00 0.00 15 CYS A CA 8
ATOM 12859 C C . CYS A 1 15 ? 26.253 -21.420 -5.024 1.00 0.00 15 CYS A C 8
ATOM 12860 O O . CYS A 1 15 ? 27.279 -21.627 -5.668 1.00 0.00 15 CYS A O 8
ATOM 12867 N N . SER A 1 16 ? 26.077 -20.304 -4.273 1.00 0.00 16 SER A N 8
ATOM 12868 C CA . SER A 1 16 ? 27.104 -19.287 -4.197 1.00 0.00 16 SER A CA 8
ATOM 12869 C C . SER A 1 16 ? 28.317 -19.883 -3.543 1.00 0.00 16 SER A C 8
ATOM 12870 O O . SER A 1 16 ? 29.445 -19.635 -3.964 1.00 0.00 16 SER A O 8
ATOM 12878 N N . ASN A 1 17 ? 28.099 -20.688 -2.482 1.00 0.00 17 ASN A N 8
ATOM 12879 C CA . ASN A 1 17 ? 29.202 -21.305 -1.795 1.00 0.00 17 ASN A CA 8
ATOM 12880 C C . ASN A 1 17 ? 29.252 -22.732 -2.254 1.00 0.00 17 ASN A C 8
ATOM 12881 O O . ASN A 1 17 ? 28.230 -23.416 -2.328 1.00 0.00 17 ASN A O 8
ATOM 12892 N N . ASP A 1 18 ? 30.474 -23.216 -2.556 1.00 0.00 18 ASP A N 8
ATOM 12893 C CA . ASP A 1 18 ? 30.645 -24.564 -3.042 1.00 0.00 18 ASP A CA 8
ATOM 12894 C C . ASP A 1 18 ? 30.712 -25.522 -1.884 1.00 0.00 18 ASP A C 8
ATOM 12895 O O . ASP A 1 18 ? 30.800 -26.725 -2.096 1.00 0.00 18 ASP A O 8
ATOM 12904 N N . ASN A 1 19 ? 30.656 -25.020 -0.631 1.00 0.00 19 ASN A N 8
ATOM 12905 C CA . ASN A 1 19 ? 30.754 -25.904 0.513 1.00 0.00 19 ASN A CA 8
ATOM 12906 C C . ASN A 1 19 ? 29.372 -26.319 0.941 1.00 0.00 19 ASN A C 8
ATOM 12907 O O . ASN A 1 19 ? 29.162 -26.706 2.086 1.00 0.00 19 ASN A O 8
ATOM 12918 N N . ASN A 1 20 ? 28.382 -26.234 0.031 1.00 0.00 20 ASN A N 8
ATOM 12919 C CA . ASN A 1 20 ? 27.044 -26.639 0.383 1.00 0.00 20 ASN A CA 8
ATOM 12920 C C . ASN A 1 20 ? 26.887 -28.087 0.015 1.00 0.00 20 ASN A C 8
ATOM 12921 O O . ASN A 1 20 ? 27.544 -28.593 -0.897 1.00 0.00 20 ASN A O 8
ATOM 12932 N N . ALA A 1 21 ? 25.999 -28.791 0.750 1.00 0.00 21 ALA A N 8
ATOM 12933 C CA . ALA A 1 21 ? 25.757 -30.185 0.485 1.00 0.00 21 ALA A CA 8
ATOM 12934 C C . ALA A 1 21 ? 24.808 -30.266 -0.672 1.00 0.00 21 ALA A C 8
ATOM 12935 O O . ALA A 1 21 ? 24.035 -29.343 -0.931 1.00 0.00 21 ALA A O 8
ATOM 12942 N N . CYS A 1 22 ? 24.845 -31.398 -1.398 1.00 0.00 22 CYS A N 8
ATOM 12943 C CA . CYS A 1 22 ? 23.990 -31.552 -2.541 1.00 0.00 22 CYS A CA 8
ATOM 12944 C C . CYS A 1 22 ? 23.742 -33.009 -2.761 1.00 0.00 22 CYS A C 8
ATOM 12945 O O . CYS A 1 22 ? 24.670 -33.805 -2.819 1.00 0.00 22 CYS A O 8
ATOM 12952 N N . GLY A 1 23 ? 22.454 -33.379 -2.911 1.00 0.00 23 GLY A N 8
ATOM 12953 C CA . GLY A 1 23 ? 22.107 -34.750 -3.180 1.00 0.00 23 GLY A CA 8
ATOM 12954 C C . GLY A 1 23 ? 21.727 -35.423 -1.909 1.00 0.00 23 GLY A C 8
ATOM 12955 O O . GLY A 1 23 ? 22.241 -35.119 -0.834 1.00 0.00 23 GLY A O 8
ATOM 12959 N N . LYS A 1 24 ? 20.807 -36.393 -2.039 1.00 0.00 24 LYS A N 8
ATOM 12960 C CA . LYS A 1 24 ? 20.338 -37.124 -0.903 1.00 0.00 24 LYS A CA 8
ATOM 12961 C C . LYS A 1 24 ? 19.734 -38.390 -1.438 1.00 0.00 24 LYS A C 8
ATOM 12962 O O . LYS A 1 24 ? 19.347 -38.458 -2.607 1.00 0.00 24 LYS A O 8
ATOM 12981 N N . ASP A 1 25 ? 19.648 -39.436 -0.588 1.00 0.00 25 ASP A N 8
ATOM 12982 C CA . ASP A 1 25 ? 19.096 -40.695 -1.027 1.00 0.00 25 ASP A CA 8
ATOM 12983 C C . ASP A 1 25 ? 17.637 -40.691 -0.673 1.00 0.00 25 ASP A C 8
ATOM 12984 O O . ASP A 1 25 ? 17.277 -40.754 0.502 1.00 0.00 25 ASP A O 8
ATOM 12993 N N . VAL A 1 26 ? 16.758 -40.621 -1.698 1.00 0.00 26 VAL A N 8
ATOM 12994 C CA . VAL A 1 26 ? 15.335 -40.611 -1.434 1.00 0.00 26 VAL A CA 8
ATOM 12995 C C . VAL A 1 26 ? 14.777 -41.965 -1.781 1.00 0.00 26 VAL A C 8
ATOM 12996 O O . VAL A 1 26 ? 14.589 -42.812 -0.912 1.00 0.00 26 VAL A O 8
ATOM 13009 N N . SER A 1 27 ? 14.495 -42.192 -3.084 1.00 0.00 27 SER A N 8
ATOM 13010 C CA . SER A 1 27 ? 13.937 -43.452 -3.523 1.00 0.00 27 SER A CA 8
ATOM 13011 C C . SER A 1 27 ? 15.033 -44.271 -4.137 1.00 0.00 27 SER A C 8
ATOM 13012 O O . SER A 1 27 ? 14.781 -45.331 -4.707 1.00 0.00 27 SER A O 8
ATOM 13020 N N . GLY A 1 28 ? 16.287 -43.791 -4.031 1.00 0.00 28 GLY A N 8
ATOM 13021 C CA . GLY A 1 28 ? 17.399 -44.492 -4.624 1.00 0.00 28 GLY A CA 8
ATOM 13022 C C . GLY A 1 28 ? 17.771 -43.739 -5.861 1.00 0.00 28 GLY A C 8
ATOM 13023 O O . GLY A 1 28 ? 18.844 -43.935 -6.425 1.00 0.00 28 GLY A O 8
ATOM 13027 N N . SER A 1 29 ? 16.863 -42.845 -6.312 1.00 0.00 29 SER A N 8
ATOM 13028 C CA . SER A 1 29 ? 17.132 -42.045 -7.478 1.00 0.00 29 SER A CA 8
ATOM 13029 C C . SER A 1 29 ? 18.084 -40.970 -7.051 1.00 0.00 29 SER A C 8
ATOM 13030 O O . SER A 1 29 ? 18.087 -40.551 -5.894 1.00 0.00 29 SER A O 8
ATOM 13038 N N . CYS A 1 30 ? 18.917 -40.481 -7.992 1.00 0.00 30 CYS A N 8
ATOM 13039 C CA . CYS A 1 30 ? 19.873 -39.459 -7.644 1.00 0.00 30 CYS A CA 8
ATOM 13040 C C . CYS A 1 30 ? 19.165 -38.138 -7.650 1.00 0.00 30 CYS A C 8
ATOM 13041 O O . CYS A 1 30 ? 18.705 -37.666 -8.687 1.00 0.00 30 CYS A O 8
ATOM 13048 N N . SER A 1 31 ? 19.068 -37.518 -6.455 1.00 0.00 31 SER A N 8
ATOM 13049 C CA . SER A 1 31 ? 18.432 -36.231 -6.334 1.00 0.00 31 SER A CA 8
ATOM 13050 C C . SER A 1 31 ? 19.499 -35.179 -6.407 1.00 0.00 31 SER A C 8
ATOM 13051 O O . SER A 1 31 ? 20.631 -35.399 -5.979 1.00 0.00 31 SER A O 8
ATOM 13059 N N . SER A 1 32 ? 19.149 -33.995 -6.950 1.00 0.00 32 SER A N 8
ATOM 13060 C CA . SER A 1 32 ? 20.091 -32.905 -7.025 1.00 0.00 32 SER A CA 8
ATOM 13061 C C . SER A 1 32 ? 19.369 -31.737 -6.428 1.00 0.00 32 SER A C 8
ATOM 13062 O O . SER A 1 32 ? 18.273 -31.389 -6.863 1.00 0.00 32 SER A O 8
ATOM 13070 N N . LEU A 1 33 ? 19.974 -31.098 -5.398 1.00 0.00 33 LEU A N 8
ATOM 13071 C CA . LEU A 1 33 ? 19.299 -30.012 -4.722 1.00 0.00 33 LEU A CA 8
ATOM 13072 C C . LEU A 1 33 ? 19.911 -28.701 -5.126 1.00 0.00 33 LEU A C 8
ATOM 13073 O O . LEU A 1 33 ? 19.220 -27.687 -5.198 1.00 0.00 33 LEU A O 8
ATOM 13089 N N . CYS A 1 34 ? 21.230 -28.682 -5.389 1.00 0.00 34 CYS A N 8
ATOM 13090 C CA . CYS A 1 34 ? 21.868 -27.440 -5.758 1.00 0.00 34 CYS A CA 8
ATOM 13091 C C . CYS A 1 34 ? 23.059 -27.773 -6.591 1.00 0.00 34 CYS A C 8
ATOM 13092 O O . CYS A 1 34 ? 23.779 -28.721 -6.314 1.00 0.00 34 CYS A O 8
ATOM 13099 N N . ASN A 1 35 ? 23.307 -26.960 -7.632 1.00 0.00 35 ASN A N 8
ATOM 13100 C CA . ASN A 1 35 ? 24.430 -27.211 -8.498 1.00 0.00 35 ASN A CA 8
ATOM 13101 C C . ASN A 1 35 ? 25.676 -26.784 -7.773 1.00 0.00 35 ASN A C 8
ATOM 13102 O O . ASN A 1 35 ? 25.714 -25.735 -7.127 1.00 0.00 35 ASN A O 8
ATOM 13113 N N . CYS A 1 36 ? 26.739 -27.610 -7.866 1.00 0.00 36 CYS A N 8
ATOM 13114 C CA . CYS A 1 36 ? 27.977 -27.286 -7.200 1.00 0.00 36 CYS A CA 8
ATOM 13115 C C . CYS A 1 36 ? 28.904 -26.725 -8.231 1.00 0.00 36 CYS A C 8
ATOM 13116 O O . CYS A 1 36 ? 29.104 -27.317 -9.285 1.00 0.00 36 CYS A O 8
ATOM 13123 N N . GLY A 1 37 ? 29.508 -25.554 -7.938 1.00 0.00 37 GLY A N 8
ATOM 13124 C CA . GLY A 1 37 ? 30.419 -24.940 -8.876 1.00 0.00 37 GLY A CA 8
ATOM 13125 C C . GLY A 1 37 ? 29.643 -24.480 -10.075 1.00 0.00 37 GLY A C 8
ATOM 13126 O O . GLY A 1 37 ? 28.678 -23.732 -9.959 1.00 0.00 37 GLY A O 8
ATOM 13130 N N . ASN A 1 38 ? 30.063 -24.937 -11.274 1.00 0.00 38 ASN A N 8
ATOM 13131 C CA . ASN A 1 38 ? 29.404 -24.536 -12.496 1.00 0.00 38 ASN A CA 8
ATOM 13132 C C . ASN A 1 38 ? 28.336 -25.545 -12.823 1.00 0.00 38 ASN A C 8
ATOM 13133 O O . ASN A 1 38 ? 27.683 -25.446 -13.860 1.00 0.00 38 ASN A O 8
ATOM 13144 N N . GLY A 1 39 ? 28.132 -26.543 -11.938 1.00 0.00 39 GLY A N 8
ATOM 13145 C CA . GLY A 1 39 ? 27.141 -27.562 -12.200 1.00 0.00 39 GLY A CA 8
ATOM 13146 C C . GLY A 1 39 ? 27.841 -28.883 -12.200 1.00 0.00 39 GLY A C 8
ATOM 13147 O O . GLY A 1 39 ? 27.735 -29.659 -13.146 1.00 0.00 39 GLY A O 8
ATOM 13151 N N . GLN A 1 40 ? 28.585 -29.162 -11.112 1.00 0.00 40 GLN A N 8
ATOM 13152 C CA . GLN A 1 40 ? 29.301 -30.403 -11.000 1.00 0.00 40 GLN A CA 8
ATOM 13153 C C . GLN A 1 40 ? 28.343 -31.437 -10.489 1.00 0.00 40 GLN A C 8
ATOM 13154 O O . GLN A 1 40 ? 27.457 -31.141 -9.686 1.00 0.00 40 GLN A O 8
ATOM 13168 N N . THR A 1 41 ? 28.514 -32.693 -10.958 1.00 0.00 41 THR A N 8
ATOM 13169 C CA . THR A 1 41 ? 27.659 -33.774 -10.531 1.00 0.00 41 THR A CA 8
ATOM 13170 C C . THR A 1 41 ? 27.863 -33.975 -9.052 1.00 0.00 41 THR A C 8
ATOM 13171 O O . THR A 1 41 ? 28.986 -34.095 -8.574 1.00 0.00 41 THR A O 8
ATOM 13182 N N . CYS A 1 42 ? 26.746 -34.035 -8.297 1.00 0.00 42 CYS A N 8
ATOM 13183 C CA . CYS A 1 42 ? 26.823 -34.187 -6.861 1.00 0.00 42 CYS A CA 8
ATOM 13184 C C . CYS A 1 42 ? 27.023 -35.642 -6.518 1.00 0.00 42 CYS A C 8
ATOM 13185 O O . CYS A 1 42 ? 27.557 -35.968 -5.462 1.00 0.00 42 CYS A O 8
ATOM 13192 N N . PHE A 1 43 ? 26.597 -36.549 -7.419 1.00 0.00 43 PHE A N 8
ATOM 13193 C CA . PHE A 1 43 ? 26.709 -37.976 -7.176 1.00 0.00 43 PHE A CA 8
ATOM 13194 C C . PHE A 1 43 ? 28.160 -38.391 -7.129 1.00 0.00 43 PHE A C 8
ATOM 13195 O O . PHE A 1 43 ? 28.534 -39.263 -6.348 1.00 0.00 43 PHE A O 8
ATOM 13212 N N . THR A 1 44 ? 29.019 -37.778 -7.971 1.00 0.00 44 THR A N 8
ATOM 13213 C CA . THR A 1 44 ? 30.417 -38.163 -8.013 1.00 0.00 44 THR A CA 8
ATOM 13214 C C . THR A 1 44 ? 31.115 -37.729 -6.749 1.00 0.00 44 THR A C 8
ATOM 13215 O O . THR A 1 44 ? 32.264 -38.097 -6.519 1.00 0.00 44 THR A O 8
ATOM 13226 N N . ASP A 1 45 ? 30.433 -36.943 -5.888 1.00 0.00 45 ASP A N 8
ATOM 13227 C CA . ASP A 1 45 ? 31.047 -36.500 -4.659 1.00 0.00 45 ASP A CA 8
ATOM 13228 C C . ASP A 1 45 ? 30.616 -37.441 -3.561 1.00 0.00 45 ASP A C 8
ATOM 13229 O O . ASP A 1 45 ? 30.492 -37.049 -2.402 1.00 0.00 45 ASP A O 8
ATOM 13238 N N . SER A 1 46 ? 30.392 -38.731 -3.915 1.00 0.00 46 SER A N 8
ATOM 13239 C CA . SER A 1 46 ? 29.970 -39.713 -2.937 1.00 0.00 46 SER A CA 8
ATOM 13240 C C . SER A 1 46 ? 31.119 -40.028 -2.018 1.00 0.00 46 SER A C 8
ATOM 13241 O O . SER A 1 46 ? 30.925 -40.608 -0.953 1.00 0.00 46 SER A O 8
ATOM 13249 N N . ASN A 1 47 ? 32.355 -39.646 -2.407 1.00 0.00 47 ASN A N 8
ATOM 13250 C CA . ASN A 1 47 ? 33.501 -39.921 -1.571 1.00 0.00 47 ASN A CA 8
ATOM 13251 C C . ASN A 1 47 ? 33.526 -38.911 -0.453 1.00 0.00 47 ASN A C 8
ATOM 13252 O O . ASN A 1 47 ? 34.301 -39.044 0.491 1.00 0.00 47 ASN A O 8
ATOM 13263 N N . HIS A 1 48 ? 32.663 -37.875 -0.540 1.00 0.00 48 HIS A N 8
ATOM 13264 C CA . HIS A 1 48 ? 32.615 -36.859 0.485 1.00 0.00 48 HIS A CA 8
ATOM 13265 C C . HIS A 1 48 ? 31.291 -36.983 1.182 1.00 0.00 48 HIS A C 8
ATOM 13266 O O . HIS A 1 48 ? 30.778 -36.011 1.740 1.00 0.00 48 HIS A O 8
ATOM 13280 N N . THR A 1 49 ? 30.688 -38.196 1.141 1.00 0.00 49 THR A N 8
ATOM 13281 C CA . THR A 1 49 ? 29.404 -38.409 1.773 1.00 0.00 49 THR A CA 8
ATOM 13282 C C . THR A 1 49 ? 29.555 -38.239 3.260 1.00 0.00 49 THR A C 8
ATOM 13283 O O . THR A 1 49 ? 30.613 -38.497 3.840 1.00 0.00 49 THR A O 8
ATOM 13294 N N . ILE A 1 50 ? 28.462 -37.787 3.901 1.00 0.00 50 ILE A N 8
ATOM 13295 C CA . ILE A 1 50 ? 28.460 -37.570 5.322 1.00 0.00 50 ILE A CA 8
ATOM 13296 C C . ILE A 1 50 ? 27.304 -38.336 5.888 1.00 0.00 50 ILE A C 8
ATOM 13297 O O . ILE A 1 50 ? 26.387 -38.726 5.163 1.00 0.00 50 ILE A O 8
ATOM 13313 N N . THR A 1 51 ? 27.328 -38.567 7.220 1.00 0.00 51 THR A N 8
ATOM 13314 C CA . THR A 1 51 ? 26.256 -39.287 7.859 1.00 0.00 51 THR A CA 8
ATOM 13315 C C . THR A 1 51 ? 25.554 -38.310 8.753 1.00 0.00 51 THR A C 8
ATOM 13316 O O . THR A 1 51 ? 26.164 -37.685 9.621 1.00 0.00 51 THR A O 8
ATOM 13327 N N . LEU A 1 52 ? 24.230 -38.176 8.557 1.00 0.00 52 LEU A N 8
ATOM 13328 C CA . LEU A 1 52 ? 23.448 -37.258 9.342 1.00 0.00 52 LEU A CA 8
ATOM 13329 C C . LEU A 1 52 ? 22.409 -38.062 10.060 1.00 0.00 52 LEU A C 8
ATOM 13330 O O . LEU A 1 52 ? 21.740 -38.900 9.458 1.00 0.00 52 LEU A O 8
ATOM 13346 N N . VAL A 1 53 ? 22.265 -37.836 11.386 1.00 0.00 53 VAL A N 8
ATOM 13347 C CA . VAL A 1 53 ? 21.278 -38.567 12.149 1.00 0.00 53 VAL A CA 8
ATOM 13348 C C . VAL A 1 53 ? 20.277 -37.569 12.672 1.00 0.00 53 VAL A C 8
ATOM 13349 O O . VAL A 1 53 ? 20.489 -36.931 13.707 1.00 0.00 53 VAL A O 8
ATOM 13362 N N . PRO A 1 54 ? 19.179 -37.414 11.957 1.00 0.00 54 PRO A N 8
ATOM 13363 C CA . PRO A 1 54 ? 18.127 -36.491 12.353 1.00 0.00 54 PRO A CA 8
ATOM 13364 C C . PRO A 1 54 ? 17.313 -36.984 13.512 1.00 0.00 54 PRO A C 8
ATOM 13365 O O . PRO A 1 54 ? 16.784 -36.193 14.290 1.00 0.00 54 PRO A O 8
ATOM 13376 N N . TYR A 1 55 ? 17.195 -38.319 13.650 1.00 0.00 55 TYR A N 8
ATOM 13377 C CA . TYR A 1 55 ? 16.417 -38.869 14.728 1.00 0.00 55 TYR A CA 8
ATOM 13378 C C . TYR A 1 55 ? 16.850 -40.290 14.945 1.00 0.00 55 TYR A C 8
ATOM 13379 O O . TYR A 1 55 ? 17.516 -40.891 14.101 1.00 0.00 55 TYR A O 8
ATOM 13397 N N . TYR A 1 56 ? 16.470 -40.852 16.113 1.00 0.00 56 TYR A N 8
ATOM 13398 C CA . TYR A 1 56 ? 16.823 -42.210 16.441 1.00 0.00 56 TYR A CA 8
ATOM 13399 C C . TYR A 1 56 ? 15.566 -43.024 16.402 1.00 0.00 56 TYR A C 8
ATOM 13400 O O . TYR A 1 56 ? 14.469 -42.510 16.619 1.00 0.00 56 TYR A O 8
ATOM 13418 N N . THR A 1 57 ? 15.710 -44.337 16.118 1.00 0.00 57 THR A N 8
ATOM 13419 C CA . THR A 1 57 ? 14.565 -45.210 16.064 1.00 0.00 57 THR A CA 8
ATOM 13420 C C . THR A 1 57 ? 14.797 -46.295 17.073 1.00 0.00 57 THR A C 8
ATOM 13421 O O . THR A 1 57 ? 15.883 -46.415 17.637 1.00 0.00 57 THR A O 8
ATOM 13432 N N . GLU A 1 58 ? 13.755 -47.113 17.328 1.00 0.00 58 GLU A N 8
ATOM 13433 C CA . GLU A 1 58 ? 13.864 -48.188 18.288 1.00 0.00 58 GLU A CA 8
ATOM 13434 C C . GLU A 1 58 ? 14.880 -49.184 17.795 1.00 0.00 58 GLU A C 8
ATOM 13435 O O . GLU A 1 58 ? 15.625 -49.764 18.581 1.00 0.00 58 GLU A O 8
ATOM 13447 N N . ASP A 1 59 ? 14.917 -49.411 16.462 1.00 0.00 59 ASP A N 8
ATOM 13448 C CA . ASP A 1 59 ? 15.840 -50.371 15.898 1.00 0.00 59 ASP A CA 8
ATOM 13449 C C . ASP A 1 59 ? 17.255 -49.871 16.058 1.00 0.00 59 ASP A C 8
ATOM 13450 O O . ASP A 1 59 ? 18.192 -50.668 16.098 1.00 0.00 59 ASP A O 8
ATOM 13459 N N . GLY A 1 60 ? 17.452 -48.539 16.147 1.00 0.00 60 GLY A N 8
ATOM 13460 C CA . GLY A 1 60 ? 18.789 -48.021 16.299 1.00 0.00 60 GLY A CA 8
ATOM 13461 C C . GLY A 1 60 ? 18.835 -46.671 15.656 1.00 0.00 60 GLY A C 8
ATOM 13462 O O . GLY A 1 60 ? 17.812 -46.047 15.369 1.00 0.00 60 GLY A O 8
ATOM 13466 N N . PRO A 1 61 ? 20.045 -46.207 15.442 1.00 0.00 61 PRO A N 8
ATOM 13467 C CA . PRO A 1 61 ? 20.274 -44.913 14.819 1.00 0.00 61 PRO A CA 8
ATOM 13468 C C . PRO A 1 61 ? 19.881 -44.895 13.374 1.00 0.00 61 PRO A C 8
ATOM 13469 O O . PRO A 1 61 ? 20.106 -45.860 12.644 1.00 0.00 61 PRO A O 8
ATOM 13480 N N . PHE A 1 62 ? 19.286 -43.772 12.926 1.00 0.00 62 PHE A N 8
ATOM 13481 C CA . PHE A 1 62 ? 18.884 -43.657 11.551 1.00 0.00 62 PHE A CA 8
ATOM 13482 C C . PHE A 1 62 ? 19.965 -42.879 10.869 1.00 0.00 62 PHE A C 8
ATOM 13483 O O . PHE A 1 62 ? 20.192 -41.710 11.173 1.00 0.00 62 PHE A O 8
ATOM 13500 N N . GLU A 1 63 ? 20.660 -43.526 9.912 1.00 0.00 63 GLU A N 8
ATOM 13501 C CA . GLU A 1 63 ? 21.732 -42.864 9.222 1.00 0.00 63 GLU A CA 8
ATOM 13502 C C . GLU A 1 63 ? 21.206 -42.390 7.905 1.00 0.00 63 GLU A C 8
ATOM 13503 O O . GLU A 1 63 ? 20.735 -43.177 7.086 1.00 0.00 63 GLU A O 8
ATOM 13515 N N . LYS A 1 64 ? 21.289 -41.064 7.677 1.00 0.00 64 LYS A N 8
ATOM 13516 C CA . LYS A 1 64 ? 20.831 -40.498 6.440 1.00 0.00 64 LYS A CA 8
ATOM 13517 C C . LYS A 1 64 ? 22.068 -40.007 5.749 1.00 0.00 64 LYS A C 8
ATOM 13518 O O . LYS A 1 64 ? 22.890 -39.315 6.349 1.00 0.00 64 LYS A O 8
ATOM 13537 N N . LYS A 1 65 ? 22.234 -40.362 4.458 1.00 0.00 65 LYS A N 8
ATOM 13538 C CA . LYS A 1 65 ? 23.428 -39.981 3.745 1.00 0.00 65 LYS A CA 8
ATOM 13539 C C . LYS A 1 65 ? 23.168 -38.731 2.958 1.00 0.00 65 LYS A C 8
ATOM 13540 O O . LYS A 1 65 ? 22.071 -38.500 2.442 1.00 0.00 65 LYS A O 8
ATOM 13559 N N . TYR A 1 66 ? 24.217 -37.893 2.871 1.00 0.00 66 TYR A N 8
ATOM 13560 C CA . TYR A 1 66 ? 24.154 -36.665 2.133 1.00 0.00 66 TYR A CA 8
ATOM 13561 C C . TYR A 1 66 ? 25.506 -36.521 1.509 1.00 0.00 66 TYR A C 8
ATOM 13562 O O . TYR A 1 66 ? 26.495 -36.990 2.063 1.00 0.00 66 TYR A O 8
ATOM 13580 N N . TYR A 1 67 ? 25.587 -35.853 0.346 1.00 0.00 67 TYR A N 8
ATOM 13581 C CA . TYR A 1 67 ? 26.863 -35.693 -0.309 1.00 0.00 67 TYR A CA 8
ATOM 13582 C C . TYR A 1 67 ? 27.221 -34.252 -0.162 1.00 0.00 67 TYR A C 8
ATOM 13583 O O . TYR A 1 67 ? 26.346 -33.391 -0.144 1.00 0.00 67 TYR A O 8
ATOM 13601 N N . THR A 1 68 ? 28.532 -33.946 -0.066 1.00 0.00 68 THR A N 8
ATOM 13602 C CA . THR A 1 68 ? 28.932 -32.574 0.117 1.00 0.00 68 THR A CA 8
ATOM 13603 C C . THR A 1 68 ? 29.853 -32.194 -0.999 1.00 0.00 68 THR A C 8
ATOM 13604 O O . THR A 1 68 ? 30.488 -33.043 -1.625 1.00 0.00 68 THR A O 8
ATOM 13615 N N . CYS A 1 69 ? 29.937 -30.874 -1.264 1.00 0.00 69 CYS A N 8
ATOM 13616 C CA . CYS A 1 69 ? 30.784 -30.376 -2.317 1.00 0.00 69 CYS A CA 8
ATOM 13617 C C . CYS A 1 69 ? 31.767 -29.446 -1.682 1.00 0.00 69 CYS A C 8
ATOM 13618 O O . CYS A 1 69 ? 31.565 -28.973 -0.565 1.00 0.00 69 CYS A O 8
ATOM 13625 N N . GLY A 1 70 ? 32.894 -29.196 -2.381 1.00 0.00 70 GLY A N 8
ATOM 13626 C CA . GLY A 1 70 ? 33.887 -28.275 -1.878 1.00 0.00 70 GLY A CA 8
ATOM 13627 C C . GLY A 1 70 ? 34.992 -29.052 -1.245 1.00 0.00 70 GLY A C 8
ATOM 13628 O O . GLY A 1 70 ? 36.103 -28.546 -1.112 1.00 0.00 70 GLY A O 8
ATOM 13632 N N . ASP A 1 71 ? 34.709 -30.314 -0.847 1.00 0.00 71 ASP A N 8
ATOM 13633 C CA . ASP A 1 71 ? 35.721 -31.150 -0.238 1.00 0.00 71 ASP A CA 8
ATOM 13634 C C . ASP A 1 71 ? 36.278 -30.450 0.986 1.00 0.00 71 ASP A C 8
ATOM 13635 O O . ASP A 1 71 ? 37.420 -29.983 0.985 1.00 0.00 71 ASP A O 8
ATOM 13644 N N . PRO A 1 72 ? 35.490 -30.385 2.045 1.00 0.00 72 PRO A N 8
ATOM 13645 C CA . PRO A 1 72 ? 35.917 -29.742 3.286 1.00 0.00 72 PRO A CA 8
ATOM 13646 C C . PRO A 1 72 ? 36.957 -30.518 4.054 1.00 0.00 72 PRO A C 8
ATOM 13647 O O . PRO A 1 72 ? 37.001 -30.466 5.272 1.00 0.00 72 PRO A O 8
ATOM 13658 N N . SER A 1 73 ? 37.831 -31.255 3.347 1.00 0.00 73 SER A N 8
ATOM 13659 C CA . SER A 1 73 ? 38.867 -32.022 4.006 1.00 0.00 73 SER A CA 8
ATOM 13660 C C . SER A 1 73 ? 39.895 -31.074 4.562 1.00 0.00 73 SER A C 8
ATOM 13661 O O . SER A 1 73 ? 40.460 -31.311 5.626 1.00 0.00 73 SER A O 8
ATOM 13669 N N . GLU A 1 74 ? 40.168 -29.970 3.829 1.00 0.00 74 GLU A N 8
ATOM 13670 C CA . GLU A 1 74 ? 41.165 -29.016 4.268 1.00 0.00 74 GLU A CA 8
ATOM 13671 C C . GLU A 1 74 ? 40.525 -28.012 5.188 1.00 0.00 74 GLU A C 8
ATOM 13672 O O . GLU A 1 74 ? 41.187 -27.095 5.670 1.00 0.00 74 GLU A O 8
ATOM 13684 N N . LEU A 1 75 ? 39.209 -28.155 5.449 1.00 0.00 75 LEU A N 8
ATOM 13685 C CA . LEU A 1 75 ? 38.530 -27.234 6.322 1.00 0.00 75 LEU A CA 8
ATOM 13686 C C . LEU A 1 75 ? 38.913 -27.573 7.739 1.00 0.00 75 LEU A C 8
ATOM 13687 O O . LEU A 1 75 ? 39.358 -28.681 8.032 1.00 0.00 75 LEU A O 8
ATOM 13703 N N . ASP A 1 76 ? 38.738 -26.598 8.660 1.00 0.00 76 ASP A N 8
ATOM 13704 C CA . ASP A 1 76 ? 39.081 -26.816 10.049 1.00 0.00 76 ASP A CA 8
ATOM 13705 C C . ASP A 1 76 ? 38.154 -27.862 10.603 1.00 0.00 76 ASP A C 8
ATOM 13706 O O . ASP A 1 76 ? 36.987 -27.933 10.228 1.00 0.00 76 ASP A O 8
ATOM 13715 N N . GLU A 1 77 ? 38.670 -28.694 11.537 1.00 0.00 77 GLU A N 8
ATOM 13716 C CA . GLU A 1 77 ? 37.870 -29.745 12.124 1.00 0.00 77 GLU A CA 8
ATOM 13717 C C . GLU A 1 77 ? 36.808 -29.119 12.988 1.00 0.00 77 GLU A C 8
ATOM 13718 O O . GLU A 1 77 ? 37.057 -28.153 13.707 1.00 0.00 77 GLU A O 8
ATOM 13730 N N . CYS A 1 78 ? 35.577 -29.679 12.916 1.00 0.00 78 CYS A N 8
ATOM 13731 C CA . CYS A 1 78 ? 34.476 -29.172 13.704 1.00 0.00 78 CYS A CA 8
ATOM 13732 C C . CYS A 1 78 ? 34.740 -29.485 15.142 1.00 0.00 78 CYS A C 8
ATOM 13733 O O . CYS A 1 78 ? 35.340 -30.505 15.475 1.00 0.00 78 CYS A O 8
ATOM 13740 N N . TYR A 1 79 ? 34.260 -28.602 16.037 1.00 0.00 79 TYR A N 8
ATOM 13741 C CA . TYR A 1 79 ? 34.444 -28.812 17.445 1.00 0.00 79 TYR A CA 8
ATOM 13742 C C . TYR A 1 79 ? 33.273 -29.632 17.914 1.00 0.00 79 TYR A C 8
ATOM 13743 O O . TYR A 1 79 ? 32.270 -29.767 17.211 1.00 0.00 79 TYR A O 8
ATOM 13761 N N . ASP A 1 80 ? 33.394 -30.219 19.124 1.00 0.00 80 ASP A N 8
ATOM 13762 C CA . ASP A 1 80 ? 32.335 -31.040 19.669 1.00 0.00 80 ASP A CA 8
ATOM 13763 C C . ASP A 1 80 ? 31.097 -30.199 19.862 1.00 0.00 80 ASP A C 8
ATOM 13764 O O . ASP A 1 80 ? 29.982 -30.678 19.669 1.00 0.00 80 ASP A O 8
ATOM 13773 N N . ILE A 1 81 ? 31.271 -28.921 20.266 1.00 0.00 81 ILE A N 8
ATOM 13774 C CA . ILE A 1 81 ? 30.135 -28.057 20.483 1.00 0.00 81 ILE A CA 8
ATOM 13775 C C . ILE A 1 81 ? 30.166 -26.986 19.432 1.00 0.00 81 ILE A C 8
ATOM 13776 O O . ILE A 1 81 ? 31.128 -26.884 18.672 1.00 0.00 81 ILE A O 8
ATOM 13792 N N . ASP A 1 82 ? 29.070 -26.180 19.372 1.00 0.00 82 ASP A N 8
ATOM 13793 C CA . ASP A 1 82 ? 28.939 -25.104 18.406 1.00 0.00 82 ASP A CA 8
ATOM 13794 C C . ASP A 1 82 ? 28.242 -25.677 17.201 1.00 0.00 82 ASP A C 8
ATOM 13795 O O . ASP A 1 82 ? 28.001 -26.879 17.123 1.00 0.00 82 ASP A O 8
ATOM 13804 N N . LYS A 1 83 ? 27.894 -24.811 16.225 1.00 0.00 83 LYS A N 8
ATOM 13805 C CA . LYS A 1 83 ? 27.205 -25.276 15.046 1.00 0.00 83 LYS A CA 8
ATOM 13806 C C . LYS A 1 83 ? 28.215 -25.937 14.159 1.00 0.00 83 LYS A C 8
ATOM 13807 O O . LYS A 1 83 ? 29.174 -25.311 13.709 1.00 0.00 83 LYS A O 8
ATOM 13826 N N . ALA A 1 84 ? 28.005 -27.241 13.889 1.00 0.00 84 ALA A N 8
ATOM 13827 C CA . ALA A 1 84 ? 28.912 -27.972 13.046 1.00 0.00 84 ALA A CA 8
ATOM 13828 C C . ALA A 1 84 ? 28.278 -28.098 11.695 1.00 0.00 84 ALA A C 8
ATOM 13829 O O . ALA A 1 84 ? 28.966 -28.281 10.690 1.00 0.00 84 ALA A O 8
ATOM 13836 N N . LEU A 1 85 ? 26.931 -27.995 11.635 1.00 0.00 85 LEU A N 8
ATOM 13837 C CA . LEU A 1 85 ? 26.263 -28.112 10.368 1.00 0.00 85 LEU A CA 8
ATOM 13838 C C . LEU A 1 85 ? 25.041 -27.249 10.427 1.00 0.00 85 LEU A C 8
ATOM 13839 O O . LEU A 1 85 ? 24.267 -27.306 11.383 1.00 0.00 85 LEU A O 8
ATOM 13855 N N . GLU A 1 86 ? 24.845 -26.426 9.379 1.00 0.00 86 GLU A N 8
ATOM 13856 C CA . GLU A 1 86 ? 23.708 -25.552 9.322 1.00 0.00 86 GLU A CA 8
ATOM 13857 C C . GLU A 1 86 ? 22.863 -26.056 8.198 1.00 0.00 86 GLU A C 8
ATOM 13858 O O . GLU A 1 86 ? 23.338 -26.203 7.070 1.00 0.00 86 GLU A O 8
ATOM 13870 N N . VAL A 1 87 ? 21.572 -26.326 8.478 1.00 0.00 87 VAL A N 8
ATOM 13871 C CA . VAL A 1 87 ? 20.703 -26.847 7.454 1.00 0.00 87 VAL A CA 8
ATOM 13872 C C . VAL A 1 87 ? 19.466 -25.997 7.403 1.00 0.00 87 VAL A C 8
ATOM 13873 O O . VAL A 1 87 ? 19.098 -25.342 8.378 1.00 0.00 87 VAL A O 8
ATOM 13886 N N . ASN A 1 88 ? 18.803 -25.986 6.221 1.00 0.00 88 ASN A N 8
ATOM 13887 C CA . ASN A 1 88 ? 17.595 -25.211 6.036 1.00 0.00 88 ASN A CA 8
ATOM 13888 C C . ASN A 1 88 ? 16.489 -25.795 6.881 1.00 0.00 88 ASN A C 8
ATOM 13889 O O . ASN A 1 88 ? 15.737 -25.065 7.525 1.00 0.00 88 ASN A O 8
ATOM 13900 N N . GLU A 1 89 ? 16.361 -27.140 6.893 1.00 0.00 89 GLU A N 8
ATOM 13901 C CA . GLU A 1 89 ? 15.319 -27.768 7.667 1.00 0.00 89 GLU A CA 8
ATOM 13902 C C . GLU A 1 89 ? 15.912 -28.996 8.278 1.00 0.00 89 GLU A C 8
ATOM 13903 O O . GLU A 1 89 ? 16.645 -29.734 7.638 1.00 0.00 89 GLU A O 8
ATOM 13915 N N . SER A 1 90 ? 15.593 -29.234 9.556 1.00 0.00 90 SER A N 8
ATOM 13916 C CA . SER A 1 90 ? 16.145 -30.371 10.260 1.00 0.00 90 SER A CA 8
ATOM 13917 C C . SER A 1 90 ? 15.607 -31.668 9.703 1.00 0.00 90 SER A C 8
ATOM 13918 O O . SER A 1 90 ? 16.352 -32.629 9.531 1.00 0.00 90 SER A O 8
ATOM 13926 N N . ASP A 1 91 ? 14.291 -31.726 9.401 1.00 0.00 91 ASP A N 8
ATOM 13927 C CA . ASP A 1 91 ? 13.700 -32.963 8.927 1.00 0.00 91 ASP A CA 8
ATOM 13928 C C . ASP A 1 91 ? 14.137 -33.285 7.517 1.00 0.00 91 ASP A C 8
ATOM 13929 O O . ASP A 1 91 ? 14.420 -34.443 7.209 1.00 0.00 91 ASP A O 8
ATOM 13938 N N . ASP A 1 92 ? 14.202 -32.283 6.618 1.00 0.00 92 ASP A N 8
ATOM 13939 C CA . ASP A 1 92 ? 14.577 -32.579 5.257 1.00 0.00 92 ASP A CA 8
ATOM 13940 C C . ASP A 1 92 ? 15.101 -31.315 4.630 1.00 0.00 92 ASP A C 8
ATOM 13941 O O . ASP A 1 92 ? 14.363 -30.565 3.990 1.00 0.00 92 ASP A O 8
ATOM 13950 N N . PRO A 1 93 ? 16.371 -31.058 4.818 1.00 0.00 93 PRO A N 8
ATOM 13951 C CA . PRO A 1 93 ? 17.001 -29.875 4.264 1.00 0.00 93 PRO A CA 8
ATOM 13952 C C . PRO A 1 93 ? 17.327 -29.994 2.808 1.00 0.00 93 PRO A C 8
ATOM 13953 O O . PRO A 1 93 ? 17.836 -31.016 2.350 1.00 0.00 93 PRO A O 8
ATOM 13964 N N . ASN A 1 94 ? 17.043 -28.917 2.045 1.00 0.00 94 ASN A N 8
ATOM 13965 C CA . ASN A 1 94 ? 17.352 -28.912 0.640 1.00 0.00 94 ASN A CA 8
ATOM 13966 C C . ASN A 1 94 ? 18.612 -28.113 0.475 1.00 0.00 94 ASN A C 8
ATOM 13967 O O . ASN A 1 94 ? 19.198 -28.066 -0.605 1.00 0.00 94 ASN A O 8
ATOM 13978 N N . SER A 1 95 ? 19.048 -27.447 1.565 1.00 0.00 95 SER A N 8
ATOM 13979 C CA . SER A 1 95 ? 20.252 -26.668 1.516 1.00 0.00 95 SER A CA 8
ATOM 13980 C C . SER A 1 95 ? 20.974 -26.913 2.803 1.00 0.00 95 SER A C 8
ATOM 13981 O O . SER A 1 95 ? 20.419 -26.729 3.888 1.00 0.00 95 SER A O 8
ATOM 13989 N N . VAL A 1 96 ? 22.242 -27.349 2.699 1.00 0.00 96 VAL A N 8
ATOM 13990 C CA . VAL A 1 96 ? 23.041 -27.608 3.868 1.00 0.00 96 VAL A CA 8
ATOM 13991 C C . VAL A 1 96 ? 24.349 -26.925 3.630 1.00 0.00 96 VAL A C 8
ATOM 13992 O O . VAL A 1 96 ? 24.964 -27.121 2.591 1.00 0.00 96 VAL A O 8
ATOM 14005 N N . GLU A 1 97 ? 24.819 -26.112 4.601 1.00 0.00 97 GLU A N 8
ATOM 14006 C CA . GLU A 1 97 ? 26.063 -25.406 4.414 1.00 0.00 97 GLU A CA 8
ATOM 14007 C C . GLU A 1 97 ? 27.074 -25.981 5.363 1.00 0.00 97 GLU A C 8
ATOM 14008 O O . GLU A 1 97 ? 26.826 -26.098 6.563 1.00 0.00 97 GLU A O 8
ATOM 14020 N N . VAL A 1 98 ? 28.257 -26.364 4.824 1.00 0.00 98 VAL A N 8
ATOM 14021 C CA . VAL A 1 98 ? 29.311 -26.907 5.649 1.00 0.00 98 VAL A CA 8
ATOM 14022 C C . VAL A 1 98 ? 30.041 -25.751 6.271 1.00 0.00 98 VAL A C 8
ATOM 14023 O O . VAL A 1 98 ? 30.559 -24.877 5.577 1.00 0.00 98 VAL A O 8
ATOM 14036 N N . LEU A 1 99 ? 30.084 -25.727 7.625 1.00 0.00 99 LEU A N 8
ATOM 14037 C CA . LEU A 1 99 ? 30.766 -24.661 8.319 1.00 0.00 99 LEU A CA 8
ATOM 14038 C C . LEU A 1 99 ? 32.150 -25.132 8.646 1.00 0.00 99 LEU A C 8
ATOM 14039 O O . LEU A 1 99 ? 33.082 -24.336 8.746 1.00 0.00 99 LEU A O 8
ATOM 14055 N N . CYS A 1 100 ? 32.318 -26.457 8.824 1.00 0.00 100 CYS A N 8
ATOM 14056 C CA . CYS A 1 100 ? 33.616 -26.974 9.172 1.00 0.00 100 CYS A CA 8
ATOM 14057 C C . CYS A 1 100 ? 33.691 -28.414 8.750 1.00 0.00 100 CYS A C 8
ATOM 14058 O O . CYS A 1 100 ? 32.695 -29.018 8.360 1.00 0.00 100 CYS A O 8
ATOM 14065 N N . HIS A 1 101 ? 34.910 -28.995 8.831 1.00 0.00 101 HIS A N 8
ATOM 14066 C CA . HIS A 1 101 ? 35.120 -30.362 8.425 1.00 0.00 101 HIS A CA 8
ATOM 14067 C C . HIS A 1 101 ? 34.617 -31.282 9.493 1.00 0.00 101 HIS A C 8
ATOM 14068 O O . HIS A 1 101 ? 35.004 -31.185 10.657 1.00 0.00 101 HIS A O 8
ATOM 14082 N N . CYS A 1 102 ? 33.752 -32.233 9.096 1.00 0.00 102 CYS A N 8
ATOM 14083 C CA . CYS A 1 102 ? 33.234 -33.188 10.034 1.00 0.00 102 CYS A CA 8
ATOM 14084 C C . CYS A 1 102 ? 33.660 -34.525 9.498 1.00 0.00 102 CYS A C 8
ATOM 14085 O O . CYS A 1 102 ? 33.363 -34.863 8.353 1.00 0.00 102 CYS A O 8
ATOM 14092 N N . PRO A 1 103 ? 34.362 -35.299 10.298 1.00 0.00 103 PRO A N 8
ATOM 14093 C CA . PRO A 1 103 ? 34.842 -36.600 9.860 1.00 0.00 103 PRO A CA 8
ATOM 14094 C C . PRO A 1 103 ? 33.741 -37.604 9.693 1.00 0.00 103 PRO A C 8
ATOM 14095 O O . PRO A 1 103 ? 32.694 -37.510 10.327 1.00 0.00 103 PRO A O 8
ATOM 14106 N N . SER A 1 104 ? 33.979 -38.617 8.828 1.00 0.00 104 SER A N 8
ATOM 14107 C CA . SER A 1 104 ? 32.979 -39.632 8.571 1.00 0.00 104 SER A CA 8
ATOM 14108 C C . SER A 1 104 ? 32.928 -40.573 9.740 1.00 0.00 104 SER A C 8
ATOM 14109 O O . SER A 1 104 ? 32.069 -41.449 9.804 1.00 0.00 104 SER A O 8
ATOM 14117 N N . ASP A 1 105 ? 33.866 -40.416 10.700 1.00 0.00 105 ASP A N 8
ATOM 14118 C CA . ASP A 1 105 ? 33.882 -41.272 11.859 1.00 0.00 105 ASP A CA 8
ATOM 14119 C C . ASP A 1 105 ? 32.945 -40.679 12.878 1.00 0.00 105 ASP A C 8
ATOM 14120 O O . ASP A 1 105 ? 32.745 -41.243 13.952 1.00 0.00 105 ASP A O 8
ATOM 14129 N N . LYS A 1 106 ? 32.351 -39.509 12.551 1.00 0.00 106 LYS A N 8
ATOM 14130 C CA . LYS A 1 106 ? 31.436 -38.865 13.454 1.00 0.00 106 LYS A CA 8
ATOM 14131 C C . LYS A 1 106 ? 30.171 -38.621 12.700 1.00 0.00 106 LYS A C 8
ATOM 14132 O O . LYS A 1 106 ? 30.145 -38.648 11.470 1.00 0.00 106 LYS A O 8
ATOM 14151 N N . ILE A 1 107 ? 29.077 -38.379 13.442 1.00 0.00 107 ILE A N 8
ATOM 14152 C CA . ILE A 1 107 ? 27.803 -38.146 12.818 1.00 0.00 107 ILE A CA 8
ATOM 14153 C C . ILE A 1 107 ? 27.311 -36.815 13.279 1.00 0.00 107 ILE A C 8
ATOM 14154 O O . ILE A 1 107 ? 27.797 -36.257 14.267 1.00 0.00 107 ILE A O 8
ATOM 14170 N N . TYR A 1 108 ? 26.323 -36.267 12.548 1.00 0.00 108 TYR A N 8
ATOM 14171 C CA . TYR A 1 108 ? 25.749 -35.012 12.933 1.00 0.00 108 TYR A CA 8
ATOM 14172 C C . TYR A 1 108 ? 24.568 -35.366 13.779 1.00 0.00 108 TYR A C 8
ATOM 14173 O O . TYR A 1 108 ? 23.626 -36.011 13.313 1.00 0.00 108 TYR A O 8
ATOM 14191 N N . LEU A 1 109 ? 24.594 -34.938 15.057 1.00 0.00 109 LEU A N 8
ATOM 14192 C CA . LEU A 1 109 ? 23.522 -35.262 15.960 1.00 0.00 109 LEU A CA 8
ATOM 14193 C C . LEU A 1 109 ? 22.611 -34.075 16.026 1.00 0.00 109 LEU A C 8
ATOM 14194 O O . LEU A 1 109 ? 23.047 -32.949 16.259 1.00 0.00 109 LEU A O 8
ATOM 14210 N N . TRP A 1 110 ? 21.302 -34.322 15.808 1.00 0.00 110 TRP A N 8
ATOM 14211 C CA . TRP A 1 110 ? 20.326 -33.263 15.840 1.00 0.00 110 TRP A CA 8
ATOM 14212 C C . TRP A 1 110 ? 19.934 -33.020 17.270 1.00 0.00 110 TRP A C 8
ATOM 14213 O O . TRP A 1 110 ? 19.467 -33.923 17.965 1.00 0.00 110 TRP A O 8
ATOM 14234 N N . ILE A 1 111 ? 20.131 -31.767 17.738 1.00 0.00 111 ILE A N 8
ATOM 14235 C CA . ILE A 1 111 ? 19.759 -31.411 19.083 1.00 0.00 111 ILE A CA 8
ATOM 14236 C C . ILE A 1 111 ? 19.088 -30.068 19.008 1.00 0.00 111 ILE A C 8
ATOM 14237 O O . ILE A 1 111 ? 19.273 -29.319 18.046 1.00 0.00 111 ILE A O 8
ATOM 14253 N N . HIS A 1 112 ? 18.266 -29.743 20.036 1.00 0.00 112 HIS A N 8
ATOM 14254 C CA . HIS A 1 112 ? 17.561 -28.475 20.077 1.00 0.00 112 HIS A CA 8
ATOM 14255 C C . HIS A 1 112 ? 16.618 -28.413 18.898 1.00 0.00 112 HIS A C 8
ATOM 14256 O O . HIS A 1 112 ? 16.138 -29.438 18.420 1.00 0.00 112 HIS A O 8
ATOM 14270 N N . ARG A 1 113 ? 16.302 -27.183 18.424 1.00 0.00 113 ARG A N 8
ATOM 14271 C CA . ARG A 1 113 ? 15.399 -27.027 17.305 1.00 0.00 113 ARG A CA 8
ATOM 14272 C C . ARG A 1 113 ? 16.075 -27.500 16.044 1.00 0.00 113 ARG A C 8
ATOM 14273 O O . ARG A 1 113 ? 15.474 -28.205 15.230 1.00 0.00 113 ARG A O 8
ATOM 14294 N N . GLY A 1 114 ? 17.357 -27.127 15.850 1.00 0.00 114 GLY A N 8
ATOM 14295 C CA . GLY A 1 114 ? 18.041 -27.539 14.651 1.00 0.00 114 GLY A CA 8
ATOM 14296 C C . GLY A 1 114 ? 19.489 -27.213 14.797 1.00 0.00 114 GLY A C 8
ATOM 14297 O O . GLY A 1 114 ? 20.069 -26.523 13.961 1.00 0.00 114 GLY A O 8
ATOM 14301 N N . TYR A 1 115 ? 20.113 -27.715 15.877 1.00 0.00 115 TYR A N 8
ATOM 14302 C CA . TYR A 1 115 ? 21.513 -27.471 16.094 1.00 0.00 115 TYR A CA 8
ATOM 14303 C C . TYR A 1 115 ? 22.189 -28.779 15.837 1.00 0.00 115 TYR A C 8
ATOM 14304 O O . TYR A 1 115 ? 21.938 -29.760 16.532 1.00 0.00 115 TYR A O 8
ATOM 14322 N N . TYR A 1 116 ? 23.050 -28.836 14.804 1.00 0.00 116 TYR A N 8
ATOM 14323 C CA . TYR A 1 116 ? 23.732 -30.066 14.509 1.00 0.00 116 TYR A CA 8
ATOM 14324 C C . TYR A 1 116 ? 25.148 -29.926 14.962 1.00 0.00 116 TYR A C 8
ATOM 14325 O O . TYR A 1 116 ? 25.825 -28.939 14.662 1.00 0.00 116 TYR A O 8
ATOM 14343 N N . ILE A 1 117 ? 25.622 -30.948 15.701 1.00 0.00 117 ILE A N 8
ATOM 14344 C CA . ILE A 1 117 ? 26.965 -30.945 16.209 1.00 0.00 117 ILE A CA 8
ATOM 14345 C C . ILE A 1 117 ? 27.593 -32.235 15.785 1.00 0.00 117 ILE A C 8
ATOM 14346 O O . ILE A 1 117 ? 26.901 -33.223 15.534 1.00 0.00 117 ILE A O 8
ATOM 14362 N N . CYS A 1 118 ? 28.939 -32.256 15.688 1.00 0.00 118 CYS A N 8
ATOM 14363 C CA . CYS A 1 118 ? 29.620 -33.463 15.292 1.00 0.00 118 CYS A CA 8
ATOM 14364 C C . CYS A 1 118 ? 29.936 -34.214 16.541 1.00 0.00 118 CYS A C 8
ATOM 14365 O O . CYS A 1 118 ? 30.576 -33.690 17.450 1.00 0.00 118 CYS A O 8
ATOM 14372 N N . ILE A 1 119 ? 29.502 -35.486 16.601 1.00 0.00 119 ILE A N 8
ATOM 14373 C CA . ILE A 1 119 ? 29.752 -36.281 17.771 1.00 0.00 119 ILE A CA 8
ATOM 14374 C C . ILE A 1 119 ? 29.915 -37.698 17.311 1.00 0.00 119 ILE A C 8
ATOM 14375 O O . ILE A 1 119 ? 29.382 -38.095 16.273 1.00 0.00 119 ILE A O 8
ATOM 14391 N N . THR A 1 120 ? 30.698 -38.495 18.070 1.00 0.00 120 THR A N 8
ATOM 14392 C CA . THR A 1 120 ? 30.904 -39.878 17.718 1.00 0.00 120 THR A CA 8
ATOM 14393 C C . THR A 1 120 ? 29.593 -40.570 18.000 1.00 0.00 120 THR A C 8
ATOM 14394 O O . THR A 1 120 ? 29.024 -40.417 19.081 1.00 0.00 120 THR A O 8
ATOM 14405 N N . PRO A 1 121 ? 29.100 -41.335 17.046 1.00 0.00 121 PRO A N 8
ATOM 14406 C CA . PRO A 1 121 ? 27.817 -42.011 17.201 1.00 0.00 121 PRO A CA 8
ATOM 14407 C C . PRO A 1 121 ? 27.806 -43.072 18.265 1.00 0.00 121 PRO A C 8
ATOM 14408 O O . PRO A 1 121 ? 28.573 -44.033 18.195 1.00 0.00 121 PRO A O 8
ATOM 14419 N N . PRO A 1 122 ? 26.956 -42.936 19.262 1.00 0.00 122 PRO A N 8
ATOM 14420 C CA . PRO A 1 122 ? 26.839 -43.927 20.308 1.00 0.00 122 PRO A CA 8
ATOM 14421 C C . PRO A 1 122 ? 25.933 -45.054 19.912 1.00 0.00 122 PRO A C 8
ATOM 14422 O O . PRO A 1 122 ? 24.891 -44.839 19.291 1.00 0.00 122 PRO A O 8
ATOM 14433 N N . GLN A 1 123 ? 26.315 -46.297 20.265 1.00 0.00 123 GLN A N 8
ATOM 14434 C CA . GLN A 1 123 ? 25.496 -47.434 19.930 1.00 0.00 123 GLN A CA 8
ATOM 14435 C C . GLN A 1 123 ? 24.480 -47.592 21.034 1.00 0.00 123 GLN A C 8
ATOM 14436 O O . GLN A 1 123 ? 24.840 -47.716 22.204 1.00 0.00 123 GLN A O 8
ATOM 14450 N N . PRO A 1 124 ? 23.206 -47.586 20.688 1.00 0.00 124 PRO A N 8
ATOM 14451 C CA . PRO A 1 124 ? 22.150 -47.741 21.682 1.00 0.00 124 PRO A CA 8
ATOM 14452 C C . PRO A 1 124 ? 22.290 -48.996 22.496 1.00 0.00 124 PRO A C 8
ATOM 14453 O O . PRO A 1 124 ? 22.588 -50.065 21.895 1.00 0.00 124 PRO A O 8
ATOM 14465 N N . LYS A 1 1 ? 20.864 -33.200 -21.577 1.00 0.00 1 LYS A N 9
ATOM 14466 C CA . LYS A 1 1 ? 19.791 -34.035 -20.969 1.00 0.00 1 LYS A CA 9
ATOM 14467 C C . LYS A 1 1 ? 20.296 -34.740 -19.743 1.00 0.00 1 LYS A C 9
ATOM 14468 O O . LYS A 1 1 ? 19.647 -34.734 -18.697 1.00 0.00 1 LYS A O 9
ATOM 14489 N N . SER A 1 2 ? 21.483 -35.372 -19.847 1.00 0.00 2 SER A N 9
ATOM 14490 C CA . SER A 1 2 ? 22.031 -36.070 -18.716 1.00 0.00 2 SER A CA 9
ATOM 14491 C C . SER A 1 2 ? 23.516 -36.113 -18.902 1.00 0.00 2 SER A C 9
ATOM 14492 O O . SER A 1 2 ? 24.020 -35.928 -20.007 1.00 0.00 2 SER A O 9
ATOM 14500 N N . HIS A 1 3 ? 24.249 -36.369 -17.798 1.00 0.00 3 HIS A N 9
ATOM 14501 C CA . HIS A 1 3 ? 25.689 -36.430 -17.867 1.00 0.00 3 HIS A CA 9
ATOM 14502 C C . HIS A 1 3 ? 26.097 -37.861 -17.668 1.00 0.00 3 HIS A C 9
ATOM 14503 O O . HIS A 1 3 ? 27.233 -38.136 -17.291 1.00 0.00 3 HIS A O 9
ATOM 14517 N N . THR A 1 4 ? 25.144 -38.803 -17.900 1.00 0.00 4 THR A N 9
ATOM 14518 C CA . THR A 1 4 ? 25.402 -40.229 -17.748 1.00 0.00 4 THR A CA 9
ATOM 14519 C C . THR A 1 4 ? 25.247 -40.589 -16.297 1.00 0.00 4 THR A C 9
ATOM 14520 O O . THR A 1 4 ? 24.701 -41.638 -15.968 1.00 0.00 4 THR A O 9
ATOM 14531 N N . THR A 1 5 ? 25.730 -39.714 -15.390 1.00 0.00 5 THR A N 9
ATOM 14532 C CA . THR A 1 5 ? 25.621 -39.977 -13.975 1.00 0.00 5 THR A CA 9
ATOM 14533 C C . THR A 1 5 ? 24.197 -39.747 -13.558 1.00 0.00 5 THR A C 9
ATOM 14534 O O . THR A 1 5 ? 23.504 -40.676 -13.150 1.00 0.00 5 THR A O 9
ATOM 14545 N N . CYS A 1 6 ? 23.727 -38.483 -13.643 1.00 0.00 6 CYS A N 9
ATOM 14546 C CA . CYS A 1 6 ? 22.369 -38.179 -13.255 1.00 0.00 6 CYS A CA 9
ATOM 14547 C C . CYS A 1 6 ? 21.821 -37.208 -14.259 1.00 0.00 6 CYS A C 9
ATOM 14548 O O . CYS A 1 6 ? 22.572 -36.513 -14.947 1.00 0.00 6 CYS A O 9
ATOM 14555 N N . PRO A 1 7 ? 20.506 -37.171 -14.374 1.00 0.00 7 PRO A N 9
ATOM 14556 C CA . PRO A 1 7 ? 19.827 -36.252 -15.283 1.00 0.00 7 PRO A CA 9
ATOM 14557 C C . PRO A 1 7 ? 20.113 -34.815 -14.955 1.00 0.00 7 PRO A C 9
ATOM 14558 O O . PRO A 1 7 ? 20.356 -34.472 -13.799 1.00 0.00 7 PRO A O 9
ATOM 14569 N N . THR A 1 8 ? 20.084 -33.933 -15.976 1.00 0.00 8 THR A N 9
ATOM 14570 C CA . THR A 1 8 ? 20.370 -32.540 -15.733 1.00 0.00 8 THR A CA 9
ATOM 14571 C C . THR A 1 8 ? 19.104 -31.890 -15.264 1.00 0.00 8 THR A C 9
ATOM 14572 O O . THR A 1 8 ? 18.113 -31.825 -15.991 1.00 0.00 8 THR A O 9
ATOM 14583 N N . SER A 1 9 ? 19.122 -31.381 -14.014 1.00 0.00 9 SER A N 9
ATOM 14584 C CA . SER A 1 9 ? 17.959 -30.730 -13.465 1.00 0.00 9 SER A CA 9
ATOM 14585 C C . SER A 1 9 ? 18.061 -29.273 -13.810 1.00 0.00 9 SER A C 9
ATOM 14586 O O . SER A 1 9 ? 19.103 -28.648 -13.613 1.00 0.00 9 SER A O 9
ATOM 14594 N N . THR A 1 10 ? 16.957 -28.697 -14.331 1.00 0.00 10 THR A N 9
ATOM 14595 C CA . THR A 1 10 ? 16.954 -27.300 -14.699 1.00 0.00 10 THR A CA 9
ATOM 14596 C C . THR A 1 10 ? 16.190 -26.538 -13.654 1.00 0.00 10 THR A C 9
ATOM 14597 O O . THR A 1 10 ? 15.965 -25.337 -13.791 1.00 0.00 10 THR A O 9
ATOM 14608 N N . GLU A 1 11 ? 15.776 -27.229 -12.568 1.00 0.00 11 GLU A N 9
ATOM 14609 C CA . GLU A 1 11 ? 15.023 -26.575 -11.524 1.00 0.00 11 GLU A CA 9
ATOM 14610 C C . GLU A 1 11 ? 15.976 -26.121 -10.453 1.00 0.00 11 GLU A C 9
ATOM 14611 O O . GLU A 1 11 ? 15.556 -25.568 -9.436 1.00 0.00 11 GLU A O 9
ATOM 14623 N N . ILE A 1 12 ? 17.291 -26.342 -10.658 1.00 0.00 12 ILE A N 9
ATOM 14624 C CA . ILE A 1 12 ? 18.264 -25.948 -9.669 1.00 0.00 12 ILE A CA 9
ATOM 14625 C C . ILE A 1 12 ? 19.314 -25.130 -10.362 1.00 0.00 12 ILE A C 9
ATOM 14626 O O . ILE A 1 12 ? 19.349 -25.043 -11.588 1.00 0.00 12 ILE A O 9
ATOM 14642 N N . ASP A 1 13 ? 20.204 -24.503 -9.565 1.00 0.00 13 ASP A N 9
ATOM 14643 C CA . ASP A 1 13 ? 21.251 -23.689 -10.123 1.00 0.00 13 ASP A CA 9
ATOM 14644 C C . ASP A 1 13 ? 22.463 -23.927 -9.269 1.00 0.00 13 ASP A C 9
ATOM 14645 O O . ASP A 1 13 ? 22.380 -24.593 -8.240 1.00 0.00 13 ASP A O 9
ATOM 14654 N N . SER A 1 14 ? 23.636 -23.413 -9.704 1.00 0.00 14 SER A N 9
ATOM 14655 C CA . SER A 1 14 ? 24.850 -23.598 -8.941 1.00 0.00 14 SER A CA 9
ATOM 14656 C C . SER A 1 14 ? 24.755 -22.778 -7.687 1.00 0.00 14 SER A C 9
ATOM 14657 O O . SER A 1 14 ? 24.278 -21.645 -7.697 1.00 0.00 14 SER A O 9
ATOM 14665 N N . CYS A 1 15 ? 25.228 -23.358 -6.561 1.00 0.00 15 CYS A N 9
ATOM 14666 C CA . CYS A 1 15 ? 25.195 -22.658 -5.295 1.00 0.00 15 CYS A CA 9
ATOM 14667 C C . CYS A 1 15 ? 26.335 -21.683 -5.274 1.00 0.00 15 CYS A C 9
ATOM 14668 O O . CYS A 1 15 ? 27.366 -21.900 -5.905 1.00 0.00 15 CYS A O 9
ATOM 14675 N N . SER A 1 16 ? 26.160 -20.569 -4.522 1.00 0.00 16 SER A N 9
ATOM 14676 C CA . SER A 1 16 ? 27.194 -19.558 -4.430 1.00 0.00 16 SER A CA 9
ATOM 14677 C C . SER A 1 16 ? 28.409 -20.172 -3.791 1.00 0.00 16 SER A C 9
ATOM 14678 O O . SER A 1 16 ? 29.532 -19.961 -4.245 1.00 0.00 16 SER A O 9
ATOM 14686 N N . ASN A 1 17 ? 28.203 -20.947 -2.704 1.00 0.00 17 ASN A N 9
ATOM 14687 C CA . ASN A 1 17 ? 29.313 -21.566 -2.028 1.00 0.00 17 ASN A CA 9
ATOM 14688 C C . ASN A 1 17 ? 29.363 -22.997 -2.472 1.00 0.00 17 ASN A C 9
ATOM 14689 O O . ASN A 1 17 ? 28.340 -23.677 -2.563 1.00 0.00 17 ASN A O 9
ATOM 14700 N N . ASP A 1 18 ? 30.590 -23.487 -2.744 1.00 0.00 18 ASP A N 9
ATOM 14701 C CA . ASP A 1 18 ? 30.773 -24.836 -3.223 1.00 0.00 18 ASP A CA 9
ATOM 14702 C C . ASP A 1 18 ? 30.841 -25.799 -2.069 1.00 0.00 18 ASP A C 9
ATOM 14703 O O . ASP A 1 18 ? 30.944 -27.000 -2.286 1.00 0.00 18 ASP A O 9
ATOM 14712 N N . ASN A 1 19 ? 30.773 -25.307 -0.810 1.00 0.00 19 ASN A N 9
ATOM 14713 C CA . ASN A 1 19 ? 30.872 -26.204 0.325 1.00 0.00 19 ASN A CA 9
ATOM 14714 C C . ASN A 1 19 ? 29.489 -26.605 0.763 1.00 0.00 19 ASN A C 9
ATOM 14715 O O . ASN A 1 19 ? 29.284 -26.996 1.908 1.00 0.00 19 ASN A O 9
ATOM 14726 N N . ASN A 1 20 ? 28.491 -26.499 -0.136 1.00 0.00 20 ASN A N 9
ATOM 14727 C CA . ASN A 1 20 ? 27.150 -26.885 0.227 1.00 0.00 20 ASN A CA 9
ATOM 14728 C C . ASN A 1 20 ? 26.977 -28.341 -0.103 1.00 0.00 20 ASN A C 9
ATOM 14729 O O . ASN A 1 20 ? 27.644 -28.886 -0.984 1.00 0.00 20 ASN A O 9
ATOM 14740 N N . ALA A 1 21 ? 26.063 -29.009 0.635 1.00 0.00 21 ALA A N 9
ATOM 14741 C CA . ALA A 1 21 ? 25.802 -30.408 0.411 1.00 0.00 21 ALA A CA 9
ATOM 14742 C C . ALA A 1 21 ? 24.778 -30.510 -0.679 1.00 0.00 21 ALA A C 9
ATOM 14743 O O . ALA A 1 21 ? 23.976 -29.599 -0.889 1.00 0.00 21 ALA A O 9
ATOM 14750 N N . CYS A 1 22 ? 24.782 -31.645 -1.403 1.00 0.00 22 CYS A N 9
ATOM 14751 C CA . CYS A 1 22 ? 23.841 -31.820 -2.478 1.00 0.00 22 CYS A CA 9
ATOM 14752 C C . CYS A 1 22 ? 23.571 -33.279 -2.658 1.00 0.00 22 CYS A C 9
ATOM 14753 O O . CYS A 1 22 ? 24.486 -34.082 -2.782 1.00 0.00 22 CYS A O 9
ATOM 14760 N N . GLY A 1 23 ? 22.272 -33.638 -2.706 1.00 0.00 23 GLY A N 9
ATOM 14761 C CA . GLY A 1 23 ? 21.891 -35.004 -2.941 1.00 0.00 23 GLY A CA 9
ATOM 14762 C C . GLY A 1 23 ? 21.575 -35.675 -1.653 1.00 0.00 23 GLY A C 9
ATOM 14763 O O . GLY A 1 23 ? 22.144 -35.379 -0.604 1.00 0.00 23 GLY A O 9
ATOM 14767 N N . LYS A 1 24 ? 20.641 -36.639 -1.743 1.00 0.00 24 LYS A N 9
ATOM 14768 C CA . LYS A 1 24 ? 20.223 -37.385 -0.599 1.00 0.00 24 LYS A CA 9
ATOM 14769 C C . LYS A 1 24 ? 19.652 -38.667 -1.130 1.00 0.00 24 LYS A C 9
ATOM 14770 O O . LYS A 1 24 ? 19.230 -38.734 -2.289 1.00 0.00 24 LYS A O 9
ATOM 14789 N N . ASP A 1 25 ? 19.633 -39.728 -0.294 1.00 0.00 25 ASP A N 9
ATOM 14790 C CA . ASP A 1 25 ? 19.125 -41.004 -0.740 1.00 0.00 25 ASP A CA 9
ATOM 14791 C C . ASP A 1 25 ? 17.663 -41.071 -0.392 1.00 0.00 25 ASP A C 9
ATOM 14792 O O . ASP A 1 25 ? 17.297 -41.150 0.781 1.00 0.00 25 ASP A O 9
ATOM 14801 N N . VAL A 1 26 ? 16.791 -41.043 -1.428 1.00 0.00 26 VAL A N 9
ATOM 14802 C CA . VAL A 1 26 ? 15.367 -41.115 -1.186 1.00 0.00 26 VAL A CA 9
ATOM 14803 C C . VAL A 1 26 ? 14.890 -42.475 -1.620 1.00 0.00 26 VAL A C 9
ATOM 14804 O O . VAL A 1 26 ? 14.700 -43.368 -0.798 1.00 0.00 26 VAL A O 9
ATOM 14817 N N . SER A 1 27 ? 14.683 -42.657 -2.946 1.00 0.00 27 SER A N 9
ATOM 14818 C CA . SER A 1 27 ? 14.211 -43.925 -3.462 1.00 0.00 27 SER A CA 9
ATOM 14819 C C . SER A 1 27 ? 15.378 -44.657 -4.056 1.00 0.00 27 SER A C 9
ATOM 14820 O O . SER A 1 27 ? 15.208 -45.701 -4.683 1.00 0.00 27 SER A O 9
ATOM 14828 N N . GLY A 1 28 ? 16.600 -44.117 -3.876 1.00 0.00 28 GLY A N 9
ATOM 14829 C CA . GLY A 1 28 ? 17.776 -44.739 -4.437 1.00 0.00 28 GLY A CA 9
ATOM 14830 C C . GLY A 1 28 ? 18.184 -43.927 -5.626 1.00 0.00 28 GLY A C 9
ATOM 14831 O O . GLY A 1 28 ? 19.307 -44.037 -6.111 1.00 0.00 28 GLY A O 9
ATOM 14835 N N . SER A 1 29 ? 17.258 -43.082 -6.126 1.00 0.00 29 SER A N 9
ATOM 14836 C CA . SER A 1 29 ? 17.561 -42.238 -7.253 1.00 0.00 29 SER A CA 9
ATOM 14837 C C . SER A 1 29 ? 18.359 -41.085 -6.724 1.00 0.00 29 SER A C 9
ATOM 14838 O O . SER A 1 29 ? 18.181 -40.670 -5.579 1.00 0.00 29 SER A O 9
ATOM 14846 N N . CYS A 1 30 ? 19.259 -40.524 -7.558 1.00 0.00 30 CYS A N 9
ATOM 14847 C CA . CYS A 1 30 ? 20.066 -39.419 -7.103 1.00 0.00 30 CYS A CA 9
ATOM 14848 C C . CYS A 1 30 ? 19.246 -38.167 -7.205 1.00 0.00 30 CYS A C 9
ATOM 14849 O O . CYS A 1 30 ? 18.829 -37.761 -8.286 1.00 0.00 30 CYS A O 9
ATOM 14856 N N . SER A 1 31 ? 19.000 -37.523 -6.045 1.00 0.00 31 SER A N 9
ATOM 14857 C CA . SER A 1 31 ? 18.230 -36.304 -6.027 1.00 0.00 31 SER A CA 9
ATOM 14858 C C . SER A 1 31 ? 19.196 -35.167 -6.193 1.00 0.00 31 SER A C 9
ATOM 14859 O O . SER A 1 31 ? 20.327 -35.225 -5.713 1.00 0.00 31 SER A O 9
ATOM 14867 N N . SER A 1 32 ? 18.764 -34.097 -6.896 1.00 0.00 32 SER A N 9
ATOM 14868 C CA . SER A 1 32 ? 19.616 -32.953 -7.097 1.00 0.00 32 SER A CA 9
ATOM 14869 C C . SER A 1 32 ? 19.024 -31.845 -6.282 1.00 0.00 32 SER A C 9
ATOM 14870 O O . SER A 1 32 ? 17.846 -31.518 -6.426 1.00 0.00 32 SER A O 9
ATOM 14878 N N . LEU A 1 33 ? 19.844 -31.225 -5.408 1.00 0.00 33 LEU A N 9
ATOM 14879 C CA . LEU A 1 33 ? 19.339 -30.165 -4.567 1.00 0.00 33 LEU A CA 9
ATOM 14880 C C . LEU A 1 33 ? 19.955 -28.867 -5.000 1.00 0.00 33 LEU A C 9
ATOM 14881 O O . LEU A 1 33 ? 19.319 -27.817 -4.939 1.00 0.00 33 LEU A O 9
ATOM 14897 N N . CYS A 1 34 ? 21.224 -28.909 -5.453 1.00 0.00 34 CYS A N 9
ATOM 14898 C CA . CYS A 1 34 ? 21.881 -27.696 -5.876 1.00 0.00 34 CYS A CA 9
ATOM 14899 C C . CYS A 1 34 ? 23.087 -28.091 -6.663 1.00 0.00 34 CYS A C 9
ATOM 14900 O O . CYS A 1 34 ? 23.776 -29.043 -6.323 1.00 0.00 34 CYS A O 9
ATOM 14907 N N . ASN A 1 35 ? 23.385 -27.334 -7.732 1.00 0.00 35 ASN A N 9
ATOM 14908 C CA . ASN A 1 35 ? 24.525 -27.651 -8.555 1.00 0.00 35 ASN A CA 9
ATOM 14909 C C . ASN A 1 35 ? 25.761 -27.185 -7.837 1.00 0.00 35 ASN A C 9
ATOM 14910 O O . ASN A 1 35 ? 25.756 -26.168 -7.142 1.00 0.00 35 ASN A O 9
ATOM 14921 N N . CYS A 1 36 ? 26.866 -27.943 -7.997 1.00 0.00 36 CYS A N 9
ATOM 14922 C CA . CYS A 1 36 ? 28.102 -27.588 -7.343 1.00 0.00 36 CYS A CA 9
ATOM 14923 C C . CYS A 1 36 ? 29.045 -27.097 -8.395 1.00 0.00 36 CYS A C 9
ATOM 14924 O O . CYS A 1 36 ? 29.169 -27.694 -9.458 1.00 0.00 36 CYS A O 9
ATOM 14931 N N . GLY A 1 37 ? 29.746 -25.979 -8.108 1.00 0.00 37 GLY A N 9
ATOM 14932 C CA . GLY A 1 37 ? 30.691 -25.436 -9.055 1.00 0.00 37 GLY A CA 9
ATOM 14933 C C . GLY A 1 37 ? 29.959 -24.938 -10.266 1.00 0.00 37 GLY A C 9
ATOM 14934 O O . GLY A 1 37 ? 29.027 -24.145 -10.167 1.00 0.00 37 GLY A O 9
ATOM 14938 N N . ASN A 1 38 ? 30.382 -25.413 -11.455 1.00 0.00 38 ASN A N 9
ATOM 14939 C CA . ASN A 1 38 ? 29.778 -24.977 -12.692 1.00 0.00 38 ASN A CA 9
ATOM 14940 C C . ASN A 1 38 ? 28.688 -25.939 -13.077 1.00 0.00 38 ASN A C 9
ATOM 14941 O O . ASN A 1 38 ? 28.082 -25.796 -14.136 1.00 0.00 38 ASN A O 9
ATOM 14952 N N . GLY A 1 39 ? 28.406 -26.944 -12.222 1.00 0.00 39 GLY A N 9
ATOM 14953 C CA . GLY A 1 39 ? 27.384 -27.910 -12.553 1.00 0.00 39 GLY A CA 9
ATOM 14954 C C . GLY A 1 39 ? 27.973 -29.280 -12.434 1.00 0.00 39 GLY A C 9
ATOM 14955 O O . GLY A 1 39 ? 27.750 -30.138 -13.285 1.00 0.00 39 GLY A O 9
ATOM 14959 N N . GLN A 1 40 ? 28.755 -29.512 -11.362 1.00 0.00 40 GLN A N 9
ATOM 14960 C CA . GLN A 1 40 ? 29.352 -30.804 -11.146 1.00 0.00 40 GLN A CA 9
ATOM 14961 C C . GLN A 1 40 ? 28.268 -31.720 -10.666 1.00 0.00 40 GLN A C 9
ATOM 14962 O O . GLN A 1 40 ? 27.440 -31.343 -9.835 1.00 0.00 40 GLN A O 9
ATOM 14976 N N . THR A 1 41 ? 28.258 -32.965 -11.197 1.00 0.00 41 THR A N 9
ATOM 14977 C CA . THR A 1 41 ? 27.256 -33.929 -10.815 1.00 0.00 41 THR A CA 9
ATOM 14978 C C . THR A 1 41 ? 27.396 -34.198 -9.341 1.00 0.00 41 THR A C 9
ATOM 14979 O O . THR A 1 41 ? 28.469 -34.535 -8.842 1.00 0.00 41 THR A O 9
ATOM 14990 N N . CYS A 1 42 ? 26.266 -34.072 -8.617 1.00 0.00 42 CYS A N 9
ATOM 14991 C CA . CYS A 1 42 ? 26.248 -34.264 -7.185 1.00 0.00 42 CYS A CA 9
ATOM 14992 C C . CYS A 1 42 ? 26.573 -35.702 -6.863 1.00 0.00 42 CYS A C 9
ATOM 14993 O O . CYS A 1 42 ? 27.275 -35.986 -5.898 1.00 0.00 42 CYS A O 9
ATOM 15000 N N . PHE A 1 43 ? 26.057 -36.642 -7.685 1.00 0.00 43 PHE A N 9
ATOM 15001 C CA . PHE A 1 43 ? 26.272 -38.059 -7.455 1.00 0.00 43 PHE A CA 9
ATOM 15002 C C . PHE A 1 43 ? 27.741 -38.401 -7.544 1.00 0.00 43 PHE A C 9
ATOM 15003 O O . PHE A 1 43 ? 28.227 -39.248 -6.800 1.00 0.00 43 PHE A O 9
ATOM 15020 N N . THR A 1 44 ? 28.493 -37.758 -8.463 1.00 0.00 44 THR A N 9
ATOM 15021 C CA . THR A 1 44 ? 29.900 -38.088 -8.612 1.00 0.00 44 THR A CA 9
ATOM 15022 C C . THR A 1 44 ? 30.678 -37.608 -7.410 1.00 0.00 44 THR A C 9
ATOM 15023 O O . THR A 1 44 ? 31.839 -37.975 -7.238 1.00 0.00 44 THR A O 9
ATOM 15034 N N . ASP A 1 45 ? 30.053 -36.787 -6.537 1.00 0.00 45 ASP A N 9
ATOM 15035 C CA . ASP A 1 45 ? 30.743 -36.294 -5.367 1.00 0.00 45 ASP A CA 9
ATOM 15036 C C . ASP A 1 45 ? 30.296 -37.112 -4.179 1.00 0.00 45 ASP A C 9
ATOM 15037 O O . ASP A 1 45 ? 30.253 -36.621 -3.051 1.00 0.00 45 ASP A O 9
ATOM 15046 N N . SER A 1 46 ? 29.970 -38.407 -4.411 1.00 0.00 46 SER A N 9
ATOM 15047 C CA . SER A 1 46 ? 29.518 -39.266 -3.334 1.00 0.00 46 SER A CA 9
ATOM 15048 C C . SER A 1 46 ? 30.706 -39.743 -2.542 1.00 0.00 46 SER A C 9
ATOM 15049 O O . SER A 1 46 ? 30.547 -40.398 -1.513 1.00 0.00 46 SER A O 9
ATOM 15057 N N . ASN A 1 47 ? 31.935 -39.421 -2.997 1.00 0.00 47 ASN A N 9
ATOM 15058 C CA . ASN A 1 47 ? 33.120 -39.855 -2.290 1.00 0.00 47 ASN A CA 9
ATOM 15059 C C . ASN A 1 47 ? 33.291 -39.002 -1.058 1.00 0.00 47 ASN A C 9
ATOM 15060 O O . ASN A 1 47 ? 34.118 -39.303 -0.200 1.00 0.00 47 ASN A O 9
ATOM 15071 N N . HIS A 1 48 ? 32.501 -37.914 -0.947 1.00 0.00 48 HIS A N 9
ATOM 15072 C CA . HIS A 1 48 ? 32.603 -37.030 0.190 1.00 0.00 48 HIS A CA 9
ATOM 15073 C C . HIS A 1 48 ? 31.334 -37.148 0.987 1.00 0.00 48 HIS A C 9
ATOM 15074 O O . HIS A 1 48 ? 30.928 -36.206 1.669 1.00 0.00 48 HIS A O 9
ATOM 15088 N N . THR A 1 49 ? 30.654 -38.315 0.887 1.00 0.00 49 THR A N 9
ATOM 15089 C CA . THR A 1 49 ? 29.408 -38.519 1.599 1.00 0.00 49 THR A CA 9
ATOM 15090 C C . THR A 1 49 ? 29.635 -38.360 3.084 1.00 0.00 49 THR A C 9
ATOM 15091 O O . THR A 1 49 ? 30.711 -38.646 3.611 1.00 0.00 49 THR A O 9
ATOM 15102 N N . ILE A 1 50 ? 28.580 -37.888 3.786 1.00 0.00 50 ILE A N 9
ATOM 15103 C CA . ILE A 1 50 ? 28.648 -37.679 5.211 1.00 0.00 50 ILE A CA 9
ATOM 15104 C C . ILE A 1 50 ? 27.479 -38.399 5.818 1.00 0.00 50 ILE A C 9
ATOM 15105 O O . ILE A 1 50 ? 26.539 -38.783 5.117 1.00 0.00 50 ILE A O 9
ATOM 15121 N N . THR A 1 51 ? 27.510 -38.588 7.158 1.00 0.00 51 THR A N 9
ATOM 15122 C CA . THR A 1 51 ? 26.432 -39.275 7.830 1.00 0.00 51 THR A CA 9
ATOM 15123 C C . THR A 1 51 ? 25.720 -38.270 8.688 1.00 0.00 51 THR A C 9
ATOM 15124 O O . THR A 1 51 ? 26.331 -37.588 9.512 1.00 0.00 51 THR A O 9
ATOM 15135 N N . LEU A 1 52 ? 24.385 -38.175 8.510 1.00 0.00 52 LEU A N 9
ATOM 15136 C CA . LEU A 1 52 ? 23.594 -37.242 9.274 1.00 0.00 52 LEU A CA 9
ATOM 15137 C C . LEU A 1 52 ? 22.537 -38.038 9.985 1.00 0.00 52 LEU A C 9
ATOM 15138 O O . LEU A 1 52 ? 21.851 -38.856 9.374 1.00 0.00 52 LEU A O 9
ATOM 15154 N N . VAL A 1 53 ? 22.397 -37.825 11.315 1.00 0.00 53 VAL A N 9
ATOM 15155 C CA . VAL A 1 53 ? 21.400 -38.549 12.073 1.00 0.00 53 VAL A CA 9
ATOM 15156 C C . VAL A 1 53 ? 20.392 -37.551 12.584 1.00 0.00 53 VAL A C 9
ATOM 15157 O O . VAL A 1 53 ? 20.630 -36.850 13.572 1.00 0.00 53 VAL A O 9
ATOM 15170 N N . PRO A 1 54 ? 19.258 -37.468 11.913 1.00 0.00 54 PRO A N 9
ATOM 15171 C CA . PRO A 1 54 ? 18.200 -36.553 12.309 1.00 0.00 54 PRO A CA 9
ATOM 15172 C C . PRO A 1 54 ? 17.440 -37.010 13.519 1.00 0.00 54 PRO A C 9
ATOM 15173 O O . PRO A 1 54 ? 16.940 -36.195 14.289 1.00 0.00 54 PRO A O 9
ATOM 15184 N N . TYR A 1 55 ? 17.334 -38.340 13.712 1.00 0.00 55 TYR A N 9
ATOM 15185 C CA . TYR A 1 55 ? 16.608 -38.851 14.845 1.00 0.00 55 TYR A CA 9
ATOM 15186 C C . TYR A 1 55 ? 17.029 -40.274 15.074 1.00 0.00 55 TYR A C 9
ATOM 15187 O O . TYR A 1 55 ? 17.646 -40.905 14.216 1.00 0.00 55 TYR A O 9
ATOM 15205 N N . TYR A 1 56 ? 16.695 -40.806 16.271 1.00 0.00 56 TYR A N 9
ATOM 15206 C CA . TYR A 1 56 ? 17.042 -42.163 16.612 1.00 0.00 56 TYR A CA 9
ATOM 15207 C C . TYR A 1 56 ? 15.781 -42.973 16.576 1.00 0.00 56 TYR A C 9
ATOM 15208 O O . TYR A 1 56 ? 14.682 -42.446 16.747 1.00 0.00 56 TYR A O 9
ATOM 15226 N N . THR A 1 57 ? 15.924 -44.299 16.352 1.00 0.00 57 THR A N 9
ATOM 15227 C CA . THR A 1 57 ? 14.774 -45.168 16.299 1.00 0.00 57 THR A CA 9
ATOM 15228 C C . THR A 1 57 ? 15.003 -46.266 17.294 1.00 0.00 57 THR A C 9
ATOM 15229 O O . THR A 1 57 ? 16.087 -46.397 17.858 1.00 0.00 57 THR A O 9
ATOM 15240 N N . GLU A 1 58 ? 13.956 -47.085 17.537 1.00 0.00 58 GLU A N 9
ATOM 15241 C CA . GLU A 1 58 ? 14.057 -48.175 18.481 1.00 0.00 58 GLU A CA 9
ATOM 15242 C C . GLU A 1 58 ? 15.073 -49.167 17.983 1.00 0.00 58 GLU A C 9
ATOM 15243 O O . GLU A 1 58 ? 15.812 -49.757 18.767 1.00 0.00 58 GLU A O 9
ATOM 15255 N N . ASP A 1 59 ? 15.115 -49.380 16.649 1.00 0.00 59 ASP A N 9
ATOM 15256 C CA . ASP A 1 59 ? 16.042 -50.335 16.080 1.00 0.00 59 ASP A CA 9
ATOM 15257 C C . ASP A 1 59 ? 17.456 -49.839 16.254 1.00 0.00 59 ASP A C 9
ATOM 15258 O O . ASP A 1 59 ? 18.391 -50.636 16.289 1.00 0.00 59 ASP A O 9
ATOM 15267 N N . GLY A 1 60 ? 17.652 -48.509 16.361 1.00 0.00 60 GLY A N 9
ATOM 15268 C CA . GLY A 1 60 ? 18.987 -47.990 16.527 1.00 0.00 60 GLY A CA 9
ATOM 15269 C C . GLY A 1 60 ? 19.034 -46.644 15.876 1.00 0.00 60 GLY A C 9
ATOM 15270 O O . GLY A 1 60 ? 18.012 -46.019 15.595 1.00 0.00 60 GLY A O 9
ATOM 15274 N N . PRO A 1 61 ? 20.243 -46.186 15.646 1.00 0.00 61 PRO A N 9
ATOM 15275 C CA . PRO A 1 61 ? 20.466 -44.897 15.011 1.00 0.00 61 PRO A CA 9
ATOM 15276 C C . PRO A 1 61 ? 20.053 -44.894 13.571 1.00 0.00 61 PRO A C 9
ATOM 15277 O O . PRO A 1 61 ? 20.317 -45.845 12.835 1.00 0.00 61 PRO A O 9
ATOM 15288 N N . PHE A 1 62 ? 19.396 -43.801 13.133 1.00 0.00 62 PHE A N 9
ATOM 15289 C CA . PHE A 1 62 ? 18.975 -43.706 11.762 1.00 0.00 62 PHE A CA 9
ATOM 15290 C C . PHE A 1 62 ? 20.009 -42.866 11.084 1.00 0.00 62 PHE A C 9
ATOM 15291 O O . PHE A 1 62 ? 20.157 -41.683 11.380 1.00 0.00 62 PHE A O 9
ATOM 15308 N N . GLU A 1 63 ? 20.751 -43.471 10.136 1.00 0.00 63 GLU A N 9
ATOM 15309 C CA . GLU A 1 63 ? 21.797 -42.753 9.466 1.00 0.00 63 GLU A CA 9
ATOM 15310 C C . GLU A 1 63 ? 21.336 -42.415 8.083 1.00 0.00 63 GLU A C 9
ATOM 15311 O O . GLU A 1 63 ? 20.912 -43.282 7.321 1.00 0.00 63 GLU A O 9
ATOM 15323 N N . LYS A 1 64 ? 21.422 -41.114 7.735 1.00 0.00 64 LYS A N 9
ATOM 15324 C CA . LYS A 1 64 ? 21.041 -40.669 6.423 1.00 0.00 64 LYS A CA 9
ATOM 15325 C C . LYS A 1 64 ? 22.303 -40.230 5.755 1.00 0.00 64 LYS A C 9
ATOM 15326 O O . LYS A 1 64 ? 23.125 -39.529 6.349 1.00 0.00 64 LYS A O 9
ATOM 15345 N N . LYS A 1 65 ? 22.487 -40.636 4.484 1.00 0.00 65 LYS A N 9
ATOM 15346 C CA . LYS A 1 65 ? 23.682 -40.276 3.772 1.00 0.00 65 LYS A CA 9
ATOM 15347 C C . LYS A 1 65 ? 23.397 -39.049 2.955 1.00 0.00 65 LYS A C 9
ATOM 15348 O O . LYS A 1 65 ? 22.336 -38.905 2.343 1.00 0.00 65 LYS A O 9
ATOM 15367 N N . TYR A 1 66 ? 24.368 -38.119 2.964 1.00 0.00 66 TYR A N 9
ATOM 15368 C CA . TYR A 1 66 ? 24.257 -36.901 2.215 1.00 0.00 66 TYR A CA 9
ATOM 15369 C C . TYR A 1 66 ? 25.572 -36.757 1.523 1.00 0.00 66 TYR A C 9
ATOM 15370 O O . TYR A 1 66 ? 26.584 -37.254 2.008 1.00 0.00 66 TYR A O 9
ATOM 15388 N N . TYR A 1 67 ? 25.595 -36.071 0.370 1.00 0.00 67 TYR A N 9
ATOM 15389 C CA . TYR A 1 67 ? 26.832 -35.916 -0.354 1.00 0.00 67 TYR A CA 9
ATOM 15390 C C . TYR A 1 67 ? 27.206 -34.478 -0.232 1.00 0.00 67 TYR A C 9
ATOM 15391 O O . TYR A 1 67 ? 26.341 -33.609 -0.181 1.00 0.00 67 TYR A O 9
ATOM 15409 N N . THR A 1 68 ? 28.523 -34.181 -0.199 1.00 0.00 68 THR A N 9
ATOM 15410 C CA . THR A 1 68 ? 28.943 -32.813 -0.036 1.00 0.00 68 THR A CA 9
ATOM 15411 C C . THR A 1 68 ? 29.879 -32.461 -1.145 1.00 0.00 68 THR A C 9
ATOM 15412 O O . THR A 1 68 ? 30.473 -33.325 -1.789 1.00 0.00 68 THR A O 9
ATOM 15423 N N . CYS A 1 69 ? 30.017 -31.143 -1.389 1.00 0.00 69 CYS A N 9
ATOM 15424 C CA . CYS A 1 69 ? 30.887 -30.664 -2.428 1.00 0.00 69 CYS A CA 9
ATOM 15425 C C . CYS A 1 69 ? 31.880 -29.752 -1.777 1.00 0.00 69 CYS A C 9
ATOM 15426 O O . CYS A 1 69 ? 31.662 -29.267 -0.670 1.00 0.00 69 CYS A O 9
ATOM 15433 N N . GLY A 1 70 ? 33.032 -29.533 -2.447 1.00 0.00 70 GLY A N 9
ATOM 15434 C CA . GLY A 1 70 ? 34.034 -28.634 -1.920 1.00 0.00 70 GLY A CA 9
ATOM 15435 C C . GLY A 1 70 ? 35.110 -29.431 -1.255 1.00 0.00 70 GLY A C 9
ATOM 15436 O O . GLY A 1 70 ? 36.228 -28.948 -1.108 1.00 0.00 70 GLY A O 9
ATOM 15440 N N . ASP A 1 71 ? 34.795 -30.683 -0.849 1.00 0.00 71 ASP A N 9
ATOM 15441 C CA . ASP A 1 71 ? 35.779 -31.534 -0.211 1.00 0.00 71 ASP A CA 9
ATOM 15442 C C . ASP A 1 71 ? 36.318 -30.845 1.027 1.00 0.00 71 ASP A C 9
ATOM 15443 O O . ASP A 1 71 ? 37.436 -30.324 1.027 1.00 0.00 71 ASP A O 9
ATOM 15452 N N . PRO A 1 72 ? 35.544 -30.848 2.097 1.00 0.00 72 PRO A N 9
ATOM 15453 C CA . PRO A 1 72 ? 35.960 -30.227 3.354 1.00 0.00 72 PRO A CA 9
ATOM 15454 C C . PRO A 1 72 ? 37.071 -30.961 4.065 1.00 0.00 72 PRO A C 9
ATOM 15455 O O . PRO A 1 72 ? 37.218 -30.859 5.269 1.00 0.00 72 PRO A O 9
ATOM 15466 N N . SER A 1 73 ? 37.893 -31.716 3.320 1.00 0.00 73 SER A N 9
ATOM 15467 C CA . SER A 1 73 ? 38.993 -32.445 3.918 1.00 0.00 73 SER A CA 9
ATOM 15468 C C . SER A 1 73 ? 39.986 -31.448 4.459 1.00 0.00 73 SER A C 9
ATOM 15469 O O . SER A 1 73 ? 40.585 -31.663 5.510 1.00 0.00 73 SER A O 9
ATOM 15477 N N . GLU A 1 74 ? 40.197 -30.335 3.719 1.00 0.00 74 GLU A N 9
ATOM 15478 C CA . GLU A 1 74 ? 41.151 -29.333 4.137 1.00 0.00 74 GLU A CA 9
ATOM 15479 C C . GLU A 1 74 ? 40.517 -28.422 5.157 1.00 0.00 74 GLU A C 9
ATOM 15480 O O . GLU A 1 74 ? 41.176 -27.527 5.684 1.00 0.00 74 GLU A O 9
ATOM 15492 N N . LEU A 1 75 ? 39.213 -28.615 5.456 1.00 0.00 75 LEU A N 9
ATOM 15493 C CA . LEU A 1 75 ? 38.556 -27.776 6.425 1.00 0.00 75 LEU A CA 9
ATOM 15494 C C . LEU A 1 75 ? 39.035 -28.192 7.788 1.00 0.00 75 LEU A C 9
ATOM 15495 O O . LEU A 1 75 ? 39.499 -29.313 7.989 1.00 0.00 75 LEU A O 9
ATOM 15511 N N . ASP A 1 76 ? 38.922 -27.270 8.768 1.00 0.00 76 ASP A N 9
ATOM 15512 C CA . ASP A 1 76 ? 39.375 -27.551 10.108 1.00 0.00 76 ASP A CA 9
ATOM 15513 C C . ASP A 1 76 ? 38.482 -28.606 10.705 1.00 0.00 76 ASP A C 9
ATOM 15514 O O . ASP A 1 76 ? 37.280 -28.666 10.420 1.00 0.00 76 ASP A O 9
ATOM 15523 N N . GLU A 1 77 ? 39.075 -29.468 11.570 1.00 0.00 77 GLU A N 9
ATOM 15524 C CA . GLU A 1 77 ? 38.322 -30.518 12.211 1.00 0.00 77 GLU A CA 9
ATOM 15525 C C . GLU A 1 77 ? 37.281 -29.866 13.073 1.00 0.00 77 GLU A C 9
ATOM 15526 O O . GLU A 1 77 ? 37.556 -28.908 13.796 1.00 0.00 77 GLU A O 9
ATOM 15538 N N . CYS A 1 78 ? 36.045 -30.388 13.005 1.00 0.00 78 CYS A N 9
ATOM 15539 C CA . CYS A 1 78 ? 34.961 -29.826 13.766 1.00 0.00 78 CYS A CA 9
ATOM 15540 C C . CYS A 1 78 ? 35.125 -30.196 15.208 1.00 0.00 78 CYS A C 9
ATOM 15541 O O . CYS A 1 78 ? 35.609 -31.277 15.544 1.00 0.00 78 CYS A O 9
ATOM 15548 N N . TYR A 1 79 ? 34.687 -29.281 16.097 1.00 0.00 79 TYR A N 9
ATOM 15549 C CA . TYR A 1 79 ? 34.777 -29.518 17.510 1.00 0.00 79 TYR A CA 9
ATOM 15550 C C . TYR A 1 79 ? 33.511 -30.224 17.915 1.00 0.00 79 TYR A C 9
ATOM 15551 O O . TYR A 1 79 ? 32.536 -30.262 17.164 1.00 0.00 79 TYR A O 9
ATOM 15569 N N . ASP A 1 80 ? 33.516 -30.817 19.128 1.00 0.00 80 ASP A N 9
ATOM 15570 C CA . ASP A 1 80 ? 32.368 -31.549 19.614 1.00 0.00 80 ASP A CA 9
ATOM 15571 C C . ASP A 1 80 ? 31.177 -30.628 19.740 1.00 0.00 80 ASP A C 9
ATOM 15572 O O . ASP A 1 80 ? 30.049 -31.029 19.458 1.00 0.00 80 ASP A O 9
ATOM 15581 N N . ILE A 1 81 ? 31.400 -29.368 20.171 1.00 0.00 81 ILE A N 9
ATOM 15582 C CA . ILE A 1 81 ? 30.297 -28.449 20.340 1.00 0.00 81 ILE A CA 9
ATOM 15583 C C . ILE A 1 81 ? 30.458 -27.325 19.359 1.00 0.00 81 ILE A C 9
ATOM 15584 O O . ILE A 1 81 ? 31.495 -27.205 18.707 1.00 0.00 81 ILE A O 9
ATOM 15600 N N . ASP A 1 82 ? 29.382 -26.496 19.241 1.00 0.00 82 ASP A N 9
ATOM 15601 C CA . ASP A 1 82 ? 29.345 -25.354 18.344 1.00 0.00 82 ASP A CA 9
ATOM 15602 C C . ASP A 1 82 ? 28.610 -25.784 17.104 1.00 0.00 82 ASP A C 9
ATOM 15603 O O . ASP A 1 82 ? 28.322 -26.965 16.915 1.00 0.00 82 ASP A O 9
ATOM 15612 N N . LYS A 1 83 ? 28.271 -24.806 16.229 1.00 0.00 83 LYS A N 9
ATOM 15613 C CA . LYS A 1 83 ? 27.545 -25.109 15.016 1.00 0.00 83 LYS A CA 9
ATOM 15614 C C . LYS A 1 83 ? 28.428 -25.951 14.149 1.00 0.00 83 LYS A C 9
ATOM 15615 O O . LYS A 1 83 ? 29.540 -25.554 13.798 1.00 0.00 83 LYS A O 9
ATOM 15634 N N . ALA A 1 84 ? 27.931 -27.149 13.777 1.00 0.00 84 ALA A N 9
ATOM 15635 C CA . ALA A 1 84 ? 28.713 -28.035 12.957 1.00 0.00 84 ALA A CA 9
ATOM 15636 C C . ALA A 1 84 ? 28.088 -28.117 11.597 1.00 0.00 84 ALA A C 9
ATOM 15637 O O . ALA A 1 84 ? 28.791 -28.228 10.593 1.00 0.00 84 ALA A O 9
ATOM 15644 N N . LEU A 1 85 ? 26.743 -28.065 11.522 1.00 0.00 85 LEU A N 9
ATOM 15645 C CA . LEU A 1 85 ? 26.102 -28.161 10.236 1.00 0.00 85 LEU A CA 9
ATOM 15646 C C . LEU A 1 85 ? 24.946 -27.211 10.238 1.00 0.00 85 LEU A C 9
ATOM 15647 O O . LEU A 1 85 ? 24.184 -27.138 11.203 1.00 0.00 85 LEU A O 9
ATOM 15663 N N . GLU A 1 86 ? 24.801 -26.452 9.134 1.00 0.00 86 GLU A N 9
ATOM 15664 C CA . GLU A 1 86 ? 23.731 -25.502 9.024 1.00 0.00 86 GLU A CA 9
ATOM 15665 C C . GLU A 1 86 ? 22.845 -25.989 7.922 1.00 0.00 86 GLU A C 9
ATOM 15666 O O . GLU A 1 86 ? 23.288 -26.170 6.788 1.00 0.00 86 GLU A O 9
ATOM 15678 N N . VAL A 1 87 ? 21.552 -26.208 8.241 1.00 0.00 87 VAL A N 9
ATOM 15679 C CA . VAL A 1 87 ? 20.625 -26.690 7.248 1.00 0.00 87 VAL A CA 9
ATOM 15680 C C . VAL A 1 87 ? 19.417 -25.799 7.297 1.00 0.00 87 VAL A C 9
ATOM 15681 O O . VAL A 1 87 ? 19.126 -25.184 8.322 1.00 0.00 87 VAL A O 9
ATOM 15694 N N . ASN A 1 88 ? 18.684 -25.700 6.162 1.00 0.00 88 ASN A N 9
ATOM 15695 C CA . ASN A 1 88 ? 17.511 -24.855 6.123 1.00 0.00 88 ASN A CA 9
ATOM 15696 C C . ASN A 1 88 ? 16.313 -25.612 6.647 1.00 0.00 88 ASN A C 9
ATOM 15697 O O . ASN A 1 88 ? 15.264 -25.016 6.883 1.00 0.00 88 ASN A O 9
ATOM 15708 N N . GLU A 1 89 ? 16.432 -26.943 6.841 1.00 0.00 89 GLU A N 9
ATOM 15709 C CA . GLU A 1 89 ? 15.308 -27.699 7.338 1.00 0.00 89 GLU A CA 9
ATOM 15710 C C . GLU A 1 89 ? 15.850 -28.840 8.140 1.00 0.00 89 GLU A C 9
ATOM 15711 O O . GLU A 1 89 ? 16.806 -29.501 7.755 1.00 0.00 89 GLU A O 9
ATOM 15723 N N . SER A 1 90 ? 15.222 -29.084 9.299 1.00 0.00 90 SER A N 9
ATOM 15724 C CA . SER A 1 90 ? 15.662 -30.136 10.188 1.00 0.00 90 SER A CA 9
ATOM 15725 C C . SER A 1 90 ? 15.363 -31.502 9.615 1.00 0.00 90 SER A C 9
ATOM 15726 O O . SER A 1 90 ? 16.170 -32.416 9.746 1.00 0.00 90 SER A O 9
ATOM 15734 N N . ASP A 1 91 ? 14.191 -31.681 8.963 1.00 0.00 91 ASP A N 9
ATOM 15735 C CA . ASP A 1 91 ? 13.831 -32.997 8.471 1.00 0.00 91 ASP A CA 9
ATOM 15736 C C . ASP A 1 91 ? 14.439 -33.272 7.119 1.00 0.00 91 ASP A C 9
ATOM 15737 O O . ASP A 1 91 ? 15.249 -34.185 6.980 1.00 0.00 91 ASP A O 9
ATOM 15746 N N . ASP A 1 92 ? 14.058 -32.497 6.077 1.00 0.00 92 ASP A N 9
ATOM 15747 C CA . ASP A 1 92 ? 14.573 -32.760 4.751 1.00 0.00 92 ASP A CA 9
ATOM 15748 C C . ASP A 1 92 ? 15.105 -31.484 4.164 1.00 0.00 92 ASP A C 9
ATOM 15749 O O . ASP A 1 92 ? 14.434 -30.817 3.377 1.00 0.00 92 ASP A O 9
ATOM 15758 N N . PRO A 1 93 ? 16.307 -31.127 4.541 1.00 0.00 93 PRO A N 9
ATOM 15759 C CA . PRO A 1 93 ? 16.945 -29.928 4.026 1.00 0.00 93 PRO A CA 9
ATOM 15760 C C . PRO A 1 93 ? 17.384 -30.063 2.601 1.00 0.00 93 PRO A C 9
ATOM 15761 O O . PRO A 1 93 ? 17.848 -31.123 2.177 1.00 0.00 93 PRO A O 9
ATOM 15772 N N . ASN A 1 94 ? 17.243 -28.966 1.826 1.00 0.00 94 ASN A N 9
ATOM 15773 C CA . ASN A 1 94 ? 17.662 -28.979 0.448 1.00 0.00 94 ASN A CA 9
ATOM 15774 C C . ASN A 1 94 ? 18.802 -28.011 0.328 1.00 0.00 94 ASN A C 9
ATOM 15775 O O . ASN A 1 94 ? 19.364 -27.822 -0.749 1.00 0.00 94 ASN A O 9
ATOM 15786 N N . SER A 1 95 ? 19.165 -27.366 1.457 1.00 0.00 95 SER A N 9
ATOM 15787 C CA . SER A 1 95 ? 20.260 -26.437 1.456 1.00 0.00 95 SER A CA 9
ATOM 15788 C C . SER A 1 95 ? 21.030 -26.710 2.710 1.00 0.00 95 SER A C 9
ATOM 15789 O O . SER A 1 95 ? 20.574 -26.410 3.814 1.00 0.00 95 SER A O 9
ATOM 15797 N N . VAL A 1 96 ? 22.230 -27.301 2.553 1.00 0.00 96 VAL A N 9
ATOM 15798 C CA . VAL A 1 96 ? 23.055 -27.620 3.690 1.00 0.00 96 VAL A CA 9
ATOM 15799 C C . VAL A 1 96 ? 24.398 -27.019 3.422 1.00 0.00 96 VAL A C 9
ATOM 15800 O O . VAL A 1 96 ? 24.983 -27.261 2.374 1.00 0.00 96 VAL A O 9
ATOM 15813 N N . GLU A 1 97 ? 24.930 -26.229 4.379 1.00 0.00 97 GLU A N 9
ATOM 15814 C CA . GLU A 1 97 ? 26.215 -25.603 4.174 1.00 0.00 97 GLU A CA 9
ATOM 15815 C C . GLU A 1 97 ? 27.188 -26.217 5.140 1.00 0.00 97 GLU A C 9
ATOM 15816 O O . GLU A 1 97 ? 26.918 -26.318 6.336 1.00 0.00 97 GLU A O 9
ATOM 15828 N N . VAL A 1 98 ? 28.362 -26.653 4.621 1.00 0.00 98 VAL A N 9
ATOM 15829 C CA . VAL A 1 98 ? 29.378 -27.237 5.464 1.00 0.00 98 VAL A CA 9
ATOM 15830 C C . VAL A 1 98 ? 30.143 -26.116 6.109 1.00 0.00 98 VAL A C 9
ATOM 15831 O O . VAL A 1 98 ? 30.686 -25.243 5.432 1.00 0.00 98 VAL A O 9
ATOM 15844 N N . LEU A 1 99 ? 30.187 -26.123 7.463 1.00 0.00 99 LEU A N 9
ATOM 15845 C CA . LEU A 1 99 ? 30.901 -25.097 8.187 1.00 0.00 99 LEU A CA 9
ATOM 15846 C C . LEU A 1 99 ? 32.188 -25.684 8.683 1.00 0.00 99 LEU A C 9
ATOM 15847 O O . LEU A 1 99 ? 33.163 -24.971 8.909 1.00 0.00 99 LEU A O 9
ATOM 15863 N N . CYS A 1 100 ? 32.216 -27.017 8.871 1.00 0.00 100 CYS A N 9
ATOM 15864 C CA . CYS A 1 100 ? 33.402 -27.647 9.398 1.00 0.00 100 CYS A CA 9
ATOM 15865 C C . CYS A 1 100 ? 33.503 -29.044 8.864 1.00 0.00 100 CYS A C 9
ATOM 15866 O O . CYS A 1 100 ? 32.560 -29.578 8.282 1.00 0.00 100 CYS A O 9
ATOM 15873 N N . HIS A 1 101 ? 34.680 -29.675 9.087 1.00 0.00 101 HIS A N 9
ATOM 15874 C CA . HIS A 1 101 ? 34.914 -31.008 8.595 1.00 0.00 101 HIS A CA 9
ATOM 15875 C C . HIS A 1 101 ? 34.665 -31.994 9.696 1.00 0.00 101 HIS A C 9
ATOM 15876 O O . HIS A 1 101 ? 35.190 -31.861 10.801 1.00 0.00 101 HIS A O 9
ATOM 15890 N N . CYS A 1 102 ? 33.854 -33.030 9.402 1.00 0.00 102 CYS A N 9
ATOM 15891 C CA . CYS A 1 102 ? 33.594 -34.057 10.377 1.00 0.00 102 CYS A CA 9
ATOM 15892 C C . CYS A 1 102 ? 34.081 -35.340 9.778 1.00 0.00 102 CYS A C 9
ATOM 15893 O O . CYS A 1 102 ? 33.872 -35.610 8.596 1.00 0.00 102 CYS A O 9
ATOM 15900 N N . PRO A 1 103 ? 34.730 -36.146 10.587 1.00 0.00 103 PRO A N 9
ATOM 15901 C CA . PRO A 1 103 ? 35.251 -37.423 10.141 1.00 0.00 103 PRO A CA 9
ATOM 15902 C C . PRO A 1 103 ? 34.173 -38.451 9.991 1.00 0.00 103 PRO A C 9
ATOM 15903 O O . PRO A 1 103 ? 33.051 -38.262 10.455 1.00 0.00 103 PRO A O 9
ATOM 15914 N N . SER A 1 104 ? 34.504 -39.588 9.342 1.00 0.00 104 SER A N 9
ATOM 15915 C CA . SER A 1 104 ? 33.526 -40.635 9.131 1.00 0.00 104 SER A CA 9
ATOM 15916 C C . SER A 1 104 ? 33.255 -41.324 10.441 1.00 0.00 104 SER A C 9
ATOM 15917 O O . SER A 1 104 ? 32.355 -42.155 10.536 1.00 0.00 104 SER A O 9
ATOM 15925 N N . ASP A 1 105 ? 34.037 -40.991 11.489 1.00 0.00 105 ASP A N 9
ATOM 15926 C CA . ASP A 1 105 ? 33.846 -41.610 12.777 1.00 0.00 105 ASP A CA 9
ATOM 15927 C C . ASP A 1 105 ? 32.899 -40.758 13.583 1.00 0.00 105 ASP A C 9
ATOM 15928 O O . ASP A 1 105 ? 32.643 -41.049 14.750 1.00 0.00 105 ASP A O 9
ATOM 15937 N N . LYS A 1 106 ? 32.365 -39.668 12.982 1.00 0.00 106 LYS A N 9
ATOM 15938 C CA . LYS A 1 106 ? 31.451 -38.815 13.701 1.00 0.00 106 LYS A CA 9
ATOM 15939 C C . LYS A 1 106 ? 30.251 -38.585 12.842 1.00 0.00 106 LYS A C 9
ATOM 15940 O O . LYS A 1 106 ? 30.294 -38.735 11.622 1.00 0.00 106 LYS A O 9
ATOM 15959 N N . ILE A 1 107 ? 29.133 -38.206 13.492 1.00 0.00 107 ILE A N 9
ATOM 15960 C CA . ILE A 1 107 ? 27.906 -37.964 12.786 1.00 0.00 107 ILE A CA 9
ATOM 15961 C C . ILE A 1 107 ? 27.420 -36.607 13.179 1.00 0.00 107 ILE A C 9
ATOM 15962 O O . ILE A 1 107 ? 27.887 -36.015 14.157 1.00 0.00 107 ILE A O 9
ATOM 15978 N N . TYR A 1 108 ? 26.463 -36.073 12.398 1.00 0.00 108 TYR A N 9
ATOM 15979 C CA . TYR A 1 108 ? 25.890 -34.798 12.721 1.00 0.00 108 TYR A CA 9
ATOM 15980 C C . TYR A 1 108 ? 24.636 -35.127 13.471 1.00 0.00 108 TYR A C 9
ATOM 15981 O O . TYR A 1 108 ? 23.717 -35.746 12.930 1.00 0.00 108 TYR A O 9
ATOM 15999 N N . LEU A 1 109 ? 24.578 -34.709 14.752 1.00 0.00 109 LEU A N 9
ATOM 16000 C CA . LEU A 1 109 ? 23.442 -35.027 15.579 1.00 0.00 109 LEU A CA 9
ATOM 16001 C C . LEU A 1 109 ? 22.537 -33.834 15.627 1.00 0.00 109 LEU A C 9
ATOM 16002 O O . LEU A 1 109 ? 22.971 -32.714 15.897 1.00 0.00 109 LEU A O 9
ATOM 16018 N N . TRP A 1 110 ? 21.236 -34.075 15.357 1.00 0.00 110 TRP A N 9
ATOM 16019 C CA . TRP A 1 110 ? 20.255 -33.019 15.379 1.00 0.00 110 TRP A CA 9
ATOM 16020 C C . TRP A 1 110 ? 19.776 -32.863 16.795 1.00 0.00 110 TRP A C 9
ATOM 16021 O O . TRP A 1 110 ? 19.298 -33.817 17.410 1.00 0.00 110 TRP A O 9
ATOM 16042 N N . ILE A 1 111 ? 19.906 -31.636 17.345 1.00 0.00 111 ILE A N 9
ATOM 16043 C CA . ILE A 1 111 ? 19.456 -31.382 18.690 1.00 0.00 111 ILE A CA 9
ATOM 16044 C C . ILE A 1 111 ? 18.750 -30.055 18.688 1.00 0.00 111 ILE A C 9
ATOM 16045 O O . ILE A 1 111 ? 18.978 -29.214 17.815 1.00 0.00 111 ILE A O 9
ATOM 16061 N N . HIS A 1 112 ? 17.854 -29.851 19.684 1.00 0.00 112 HIS A N 9
ATOM 16062 C CA . HIS A 1 112 ? 17.126 -28.606 19.806 1.00 0.00 112 HIS A CA 9
ATOM 16063 C C . HIS A 1 112 ? 16.206 -28.453 18.621 1.00 0.00 112 HIS A C 9
ATOM 16064 O O . HIS A 1 112 ? 15.816 -29.430 17.988 1.00 0.00 112 HIS A O 9
ATOM 16078 N N . ARG A 1 113 ? 15.813 -27.190 18.325 1.00 0.00 113 ARG A N 9
ATOM 16079 C CA . ARG A 1 113 ? 14.925 -26.915 17.217 1.00 0.00 113 ARG A CA 9
ATOM 16080 C C . ARG A 1 113 ? 15.601 -27.308 15.929 1.00 0.00 113 ARG A C 9
ATOM 16081 O O . ARG A 1 113 ? 14.996 -27.958 15.072 1.00 0.00 113 ARG A O 9
ATOM 16102 N N . GLY A 1 114 ? 16.884 -26.925 15.761 1.00 0.00 114 GLY A N 9
ATOM 16103 C CA . GLY A 1 114 ? 17.576 -27.261 14.546 1.00 0.00 114 GLY A CA 9
ATOM 16104 C C . GLY A 1 114 ? 19.003 -26.857 14.693 1.00 0.00 114 GLY A C 9
ATOM 16105 O O . GLY A 1 114 ? 19.468 -25.935 14.029 1.00 0.00 114 GLY A O 9
ATOM 16109 N N . TYR A 1 115 ? 19.739 -27.550 15.584 1.00 0.00 115 TYR A N 9
ATOM 16110 C CA . TYR A 1 115 ? 21.129 -27.244 15.782 1.00 0.00 115 TYR A CA 9
ATOM 16111 C C . TYR A 1 115 ? 21.858 -28.539 15.598 1.00 0.00 115 TYR A C 9
ATOM 16112 O O . TYR A 1 115 ? 21.545 -29.530 16.253 1.00 0.00 115 TYR A O 9
ATOM 16130 N N . TYR A 1 116 ? 22.849 -28.569 14.686 1.00 0.00 116 TYR A N 9
ATOM 16131 C CA . TYR A 1 116 ? 23.579 -29.789 14.459 1.00 0.00 116 TYR A CA 9
ATOM 16132 C C . TYR A 1 116 ? 24.948 -29.641 15.041 1.00 0.00 116 TYR A C 9
ATOM 16133 O O . TYR A 1 116 ? 25.611 -28.616 14.873 1.00 0.00 116 TYR A O 9
ATOM 16151 N N . ILE A 1 117 ? 25.398 -30.709 15.736 1.00 0.00 117 ILE A N 9
ATOM 16152 C CA . ILE A 1 117 ? 26.700 -30.707 16.352 1.00 0.00 117 ILE A CA 9
ATOM 16153 C C . ILE A 1 117 ? 27.432 -31.913 15.843 1.00 0.00 117 ILE A C 9
ATOM 16154 O O . ILE A 1 117 ? 26.823 -32.896 15.414 1.00 0.00 117 ILE A O 9
ATOM 16170 N N . CYS A 1 118 ? 28.779 -31.853 15.877 1.00 0.00 118 CYS A N 9
ATOM 16171 C CA . CYS A 1 118 ? 29.585 -32.950 15.393 1.00 0.00 118 CYS A CA 9
ATOM 16172 C C . CYS A 1 118 ? 29.928 -33.780 16.588 1.00 0.00 118 CYS A C 9
ATOM 16173 O O . CYS A 1 118 ? 30.607 -33.312 17.496 1.00 0.00 118 CYS A O 9
ATOM 16180 N N . ILE A 1 119 ? 29.476 -35.050 16.618 1.00 0.00 119 ILE A N 9
ATOM 16181 C CA . ILE A 1 119 ? 29.759 -35.873 17.765 1.00 0.00 119 ILE A CA 9
ATOM 16182 C C . ILE A 1 119 ? 29.846 -37.301 17.310 1.00 0.00 119 ILE A C 9
ATOM 16183 O O . ILE A 1 119 ? 29.268 -37.686 16.293 1.00 0.00 119 ILE A O 9
ATOM 16199 N N . THR A 1 120 ? 30.621 -38.116 18.060 1.00 0.00 120 THR A N 9
ATOM 16200 C CA . THR A 1 120 ? 30.765 -39.516 17.740 1.00 0.00 120 THR A CA 9
ATOM 16201 C C . THR A 1 120 ? 29.443 -40.156 18.087 1.00 0.00 120 THR A C 9
ATOM 16202 O O . THR A 1 120 ? 28.902 -39.929 19.169 1.00 0.00 120 THR A O 9
ATOM 16213 N N . PRO A 1 121 ? 28.908 -40.960 17.187 1.00 0.00 121 PRO A N 9
ATOM 16214 C CA . PRO A 1 121 ? 27.611 -41.592 17.404 1.00 0.00 121 PRO A CA 9
ATOM 16215 C C . PRO A 1 121 ? 27.590 -42.576 18.542 1.00 0.00 121 PRO A C 9
ATOM 16216 O O . PRO A 1 121 ? 28.343 -43.553 18.533 1.00 0.00 121 PRO A O 9
ATOM 16227 N N . PRO A 1 122 ? 26.753 -42.356 19.533 1.00 0.00 122 PRO A N 9
ATOM 16228 C CA . PRO A 1 122 ? 26.632 -43.270 20.651 1.00 0.00 122 PRO A CA 9
ATOM 16229 C C . PRO A 1 122 ? 25.778 -44.460 20.321 1.00 0.00 122 PRO A C 9
ATOM 16230 O O . PRO A 1 122 ? 24.802 -44.352 19.576 1.00 0.00 122 PRO A O 9
ATOM 16241 N N . GLN A 1 123 ? 26.131 -45.633 20.882 1.00 0.00 123 GLN A N 9
ATOM 16242 C CA . GLN A 1 123 ? 25.366 -46.826 20.627 1.00 0.00 123 GLN A CA 9
ATOM 16243 C C . GLN A 1 123 ? 24.232 -46.847 21.618 1.00 0.00 123 GLN A C 9
ATOM 16244 O O . GLN A 1 123 ? 24.447 -46.747 22.826 1.00 0.00 123 GLN A O 9
ATOM 16258 N N . PRO A 1 124 ? 23.015 -46.976 21.134 1.00 0.00 124 PRO A N 9
ATOM 16259 C CA . PRO A 1 124 ? 21.858 -47.010 22.011 1.00 0.00 124 PRO A CA 9
ATOM 16260 C C . PRO A 1 124 ? 21.660 -48.348 22.659 1.00 0.00 124 PRO A C 9
ATOM 16261 O O . PRO A 1 124 ? 20.959 -48.399 23.706 1.00 0.00 124 PRO A O 9
ATOM 16273 N N . LYS A 1 1 ? 19.710 -42.102 -19.278 1.00 0.00 1 LYS A N 10
ATOM 16274 C CA . LYS A 1 1 ? 19.630 -43.370 -20.056 1.00 0.00 1 LYS A CA 10
ATOM 16275 C C . LYS A 1 1 ? 20.928 -44.126 -19.988 1.00 0.00 1 LYS A C 10
ATOM 16276 O O . LYS A 1 1 ? 20.941 -45.355 -19.984 1.00 0.00 1 LYS A O 10
ATOM 16297 N N . SER A 1 2 ? 22.064 -43.393 -19.942 1.00 0.00 2 SER A N 10
ATOM 16298 C CA . SER A 1 2 ? 23.354 -44.039 -19.877 1.00 0.00 2 SER A CA 10
ATOM 16299 C C . SER A 1 2 ? 23.679 -44.317 -18.434 1.00 0.00 2 SER A C 10
ATOM 16300 O O . SER A 1 2 ? 24.640 -45.026 -18.138 1.00 0.00 2 SER A O 10
ATOM 16308 N N . HIS A 1 3 ? 22.874 -43.746 -17.501 1.00 0.00 3 HIS A N 10
ATOM 16309 C CA . HIS A 1 3 ? 23.094 -43.945 -16.080 1.00 0.00 3 HIS A CA 10
ATOM 16310 C C . HIS A 1 3 ? 24.473 -43.457 -15.728 1.00 0.00 3 HIS A C 10
ATOM 16311 O O . HIS A 1 3 ? 25.184 -44.083 -14.944 1.00 0.00 3 HIS A O 10
ATOM 16325 N N . THR A 1 4 ? 24.877 -42.303 -16.303 1.00 0.00 4 THR A N 10
ATOM 16326 C CA . THR A 1 4 ? 26.185 -41.765 -16.023 1.00 0.00 4 THR A CA 10
ATOM 16327 C C . THR A 1 4 ? 25.980 -40.515 -15.224 1.00 0.00 4 THR A C 10
ATOM 16328 O O . THR A 1 4 ? 25.286 -39.601 -15.661 1.00 0.00 4 THR A O 10
ATOM 16339 N N . THR A 1 5 ? 26.605 -40.464 -14.016 1.00 0.00 5 THR A N 10
ATOM 16340 C CA . THR A 1 5 ? 26.499 -39.312 -13.130 1.00 0.00 5 THR A CA 10
ATOM 16341 C C . THR A 1 5 ? 25.039 -38.999 -12.894 1.00 0.00 5 THR A C 10
ATOM 16342 O O . THR A 1 5 ? 24.184 -39.882 -12.951 1.00 0.00 5 THR A O 10
ATOM 16353 N N . CYS A 1 6 ? 24.728 -37.720 -12.585 1.00 0.00 6 CYS A N 10
ATOM 16354 C CA . CYS A 1 6 ? 23.359 -37.328 -12.355 1.00 0.00 6 CYS A CA 10
ATOM 16355 C C . CYS A 1 6 ? 23.118 -36.135 -13.227 1.00 0.00 6 CYS A C 10
ATOM 16356 O O . CYS A 1 6 ? 24.024 -35.337 -13.468 1.00 0.00 6 CYS A O 10
ATOM 16363 N N . PRO A 1 7 ? 21.899 -35.987 -13.689 1.00 0.00 7 PRO A N 10
ATOM 16364 C CA . PRO A 1 7 ? 21.537 -34.871 -14.548 1.00 0.00 7 PRO A CA 10
ATOM 16365 C C . PRO A 1 7 ? 21.481 -33.569 -13.810 1.00 0.00 7 PRO A C 10
ATOM 16366 O O . PRO A 1 7 ? 21.266 -33.535 -12.599 1.00 0.00 7 PRO A O 10
ATOM 16377 N N . THR A 1 8 ? 21.677 -32.454 -14.543 1.00 0.00 8 THR A N 10
ATOM 16378 C CA . THR A 1 8 ? 21.643 -31.155 -13.920 1.00 0.00 8 THR A CA 10
ATOM 16379 C C . THR A 1 8 ? 20.252 -30.629 -14.096 1.00 0.00 8 THR A C 10
ATOM 16380 O O . THR A 1 8 ? 19.778 -30.454 -15.218 1.00 0.00 8 THR A O 10
ATOM 16391 N N . SER A 1 9 ? 19.563 -30.359 -12.968 1.00 0.00 9 SER A N 10
ATOM 16392 C CA . SER A 1 9 ? 18.215 -29.855 -13.037 1.00 0.00 9 SER A CA 10
ATOM 16393 C C . SER A 1 9 ? 18.292 -28.368 -13.224 1.00 0.00 9 SER A C 10
ATOM 16394 O O . SER A 1 9 ? 19.192 -27.708 -12.709 1.00 0.00 9 SER A O 10
ATOM 16402 N N . THR A 1 10 ? 17.318 -27.802 -13.973 1.00 0.00 10 THR A N 10
ATOM 16403 C CA . THR A 1 10 ? 17.310 -26.376 -14.217 1.00 0.00 10 THR A CA 10
ATOM 16404 C C . THR A 1 10 ? 16.513 -25.704 -13.131 1.00 0.00 10 THR A C 10
ATOM 16405 O O . THR A 1 10 ? 16.522 -24.480 -13.017 1.00 0.00 10 THR A O 10
ATOM 16416 N N . GLU A 1 11 ? 15.789 -26.496 -12.305 1.00 0.00 11 GLU A N 10
ATOM 16417 C CA . GLU A 1 11 ? 14.995 -25.920 -11.242 1.00 0.00 11 GLU A CA 10
ATOM 16418 C C . GLU A 1 11 ? 15.906 -25.530 -10.109 1.00 0.00 11 GLU A C 10
ATOM 16419 O O . GLU A 1 11 ? 15.475 -24.884 -9.155 1.00 0.00 11 GLU A O 10
ATOM 16431 N N . ILE A 1 12 ? 17.199 -25.919 -10.188 1.00 0.00 12 ILE A N 10
ATOM 16432 C CA . ILE A 1 12 ? 18.133 -25.588 -9.141 1.00 0.00 12 ILE A CA 10
ATOM 16433 C C . ILE A 1 12 ? 19.224 -24.770 -9.766 1.00 0.00 12 ILE A C 10
ATOM 16434 O O . ILE A 1 12 ? 19.436 -24.808 -10.978 1.00 0.00 12 ILE A O 10
ATOM 16450 N N . ASP A 1 13 ? 19.959 -24.009 -8.932 1.00 0.00 13 ASP A N 10
ATOM 16451 C CA . ASP A 1 13 ? 21.025 -23.187 -9.437 1.00 0.00 13 ASP A CA 10
ATOM 16452 C C . ASP A 1 13 ? 22.246 -23.495 -8.622 1.00 0.00 13 ASP A C 10
ATOM 16453 O O . ASP A 1 13 ? 22.191 -24.274 -7.673 1.00 0.00 13 ASP A O 10
ATOM 16462 N N . SER A 1 14 ? 23.400 -22.906 -9.006 1.00 0.00 14 SER A N 10
ATOM 16463 C CA . SER A 1 14 ? 24.622 -23.140 -8.277 1.00 0.00 14 SER A CA 10
ATOM 16464 C C . SER A 1 14 ? 24.535 -22.406 -6.973 1.00 0.00 14 SER A C 10
ATOM 16465 O O . SER A 1 14 ? 24.039 -21.282 -6.905 1.00 0.00 14 SER A O 10
ATOM 16473 N N . CYS A 1 15 ? 25.033 -23.046 -5.894 1.00 0.00 15 CYS A N 10
ATOM 16474 C CA . CYS A 1 15 ? 25.011 -22.422 -4.589 1.00 0.00 15 CYS A CA 10
ATOM 16475 C C . CYS A 1 15 ? 26.084 -21.372 -4.573 1.00 0.00 15 CYS A C 10
ATOM 16476 O O . CYS A 1 15 ? 27.095 -21.492 -5.259 1.00 0.00 15 CYS A O 10
ATOM 16483 N N . SER A 1 16 ? 25.877 -20.305 -3.762 1.00 0.00 16 SER A N 10
ATOM 16484 C CA . SER A 1 16 ? 26.845 -19.230 -3.682 1.00 0.00 16 SER A CA 10
ATOM 16485 C C . SER A 1 16 ? 28.138 -19.772 -3.143 1.00 0.00 16 SER A C 10
ATOM 16486 O O . SER A 1 16 ? 29.214 -19.425 -3.627 1.00 0.00 16 SER A O 10
ATOM 16494 N N . ASN A 1 17 ? 28.056 -20.643 -2.115 1.00 0.00 17 ASN A N 10
ATOM 16495 C CA . ASN A 1 17 ? 29.251 -21.206 -1.542 1.00 0.00 17 ASN A CA 10
ATOM 16496 C C . ASN A 1 17 ? 29.358 -22.614 -2.048 1.00 0.00 17 ASN A C 10
ATOM 16497 O O . ASN A 1 17 ? 28.365 -23.335 -2.146 1.00 0.00 17 ASN A O 10
ATOM 16508 N N . ASP A 1 18 ? 30.601 -23.040 -2.359 1.00 0.00 18 ASP A N 10
ATOM 16509 C CA . ASP A 1 18 ? 30.827 -24.363 -2.890 1.00 0.00 18 ASP A CA 10
ATOM 16510 C C . ASP A 1 18 ? 30.917 -25.357 -1.764 1.00 0.00 18 ASP A C 10
ATOM 16511 O O . ASP A 1 18 ? 31.044 -26.549 -2.015 1.00 0.00 18 ASP A O 10
ATOM 16520 N N . ASN A 1 19 ? 30.837 -24.899 -0.495 1.00 0.00 19 ASN A N 10
ATOM 16521 C CA . ASN A 1 19 ? 30.944 -25.819 0.620 1.00 0.00 19 ASN A CA 10
ATOM 16522 C C . ASN A 1 19 ? 29.566 -26.319 0.963 1.00 0.00 19 ASN A C 10
ATOM 16523 O O . ASN A 1 19 ? 29.364 -26.930 2.009 1.00 0.00 19 ASN A O 10
ATOM 16534 N N . ASN A 1 20 ? 28.566 -26.050 0.103 1.00 0.00 20 ASN A N 10
ATOM 16535 C CA . ASN A 1 20 ? 27.231 -26.510 0.388 1.00 0.00 20 ASN A CA 10
ATOM 16536 C C . ASN A 1 20 ? 27.111 -27.942 -0.053 1.00 0.00 20 ASN A C 10
ATOM 16537 O O . ASN A 1 20 ? 27.811 -28.403 -0.954 1.00 0.00 20 ASN A O 10
ATOM 16548 N N . ALA A 1 21 ? 26.201 -28.680 0.615 1.00 0.00 21 ALA A N 10
ATOM 16549 C CA . ALA A 1 21 ? 25.970 -30.060 0.294 1.00 0.00 21 ALA A CA 10
ATOM 16550 C C . ALA A 1 21 ? 24.841 -30.099 -0.689 1.00 0.00 21 ALA A C 10
ATOM 16551 O O . ALA A 1 21 ? 24.050 -29.158 -0.784 1.00 0.00 21 ALA A O 10
ATOM 16558 N N . CYS A 1 22 ? 24.731 -31.205 -1.449 1.00 0.00 22 CYS A N 10
ATOM 16559 C CA . CYS A 1 22 ? 23.681 -31.299 -2.423 1.00 0.00 22 CYS A CA 10
ATOM 16560 C C . CYS A 1 22 ? 23.340 -32.742 -2.624 1.00 0.00 22 CYS A C 10
ATOM 16561 O O . CYS A 1 22 ? 24.144 -33.635 -2.371 1.00 0.00 22 CYS A O 10
ATOM 16568 N N . GLY A 1 23 ? 22.104 -32.986 -3.099 1.00 0.00 23 GLY A N 10
ATOM 16569 C CA . GLY A 1 23 ? 21.664 -34.326 -3.387 1.00 0.00 23 GLY A CA 10
ATOM 16570 C C . GLY A 1 23 ? 21.234 -35.000 -2.127 1.00 0.00 23 GLY A C 10
ATOM 16571 O O . GLY A 1 23 ? 21.571 -34.583 -1.021 1.00 0.00 23 GLY A O 10
ATOM 16575 N N . LYS A 1 24 ? 20.460 -36.089 -2.295 1.00 0.00 24 LYS A N 10
ATOM 16576 C CA . LYS A 1 24 ? 19.990 -36.838 -1.168 1.00 0.00 24 LYS A CA 10
ATOM 16577 C C . LYS A 1 24 ? 19.474 -38.138 -1.709 1.00 0.00 24 LYS A C 10
ATOM 16578 O O . LYS A 1 24 ? 19.142 -38.240 -2.892 1.00 0.00 24 LYS A O 10
ATOM 16597 N N . ASP A 1 25 ? 19.401 -39.173 -0.846 1.00 0.00 25 ASP A N 10
ATOM 16598 C CA . ASP A 1 25 ? 18.917 -40.458 -1.282 1.00 0.00 25 ASP A CA 10
ATOM 16599 C C . ASP A 1 25 ? 17.462 -40.513 -0.917 1.00 0.00 25 ASP A C 10
ATOM 16600 O O . ASP A 1 25 ? 17.109 -40.619 0.256 1.00 0.00 25 ASP A O 10
ATOM 16609 N N . VAL A 1 26 ? 16.585 -40.437 -1.937 1.00 0.00 26 VAL A N 10
ATOM 16610 C CA . VAL A 1 26 ? 15.165 -40.467 -1.690 1.00 0.00 26 VAL A CA 10
ATOM 16611 C C . VAL A 1 26 ? 14.692 -41.904 -1.795 1.00 0.00 26 VAL A C 10
ATOM 16612 O O . VAL A 1 26 ? 14.754 -42.652 -0.823 1.00 0.00 26 VAL A O 10
ATOM 16625 N N . SER A 1 27 ? 14.201 -42.324 -2.983 1.00 0.00 27 SER A N 10
ATOM 16626 C CA . SER A 1 27 ? 13.730 -43.679 -3.162 1.00 0.00 27 SER A CA 10
ATOM 16627 C C . SER A 1 27 ? 14.799 -44.447 -3.877 1.00 0.00 27 SER A C 10
ATOM 16628 O O . SER A 1 27 ? 14.592 -45.592 -4.273 1.00 0.00 27 SER A O 10
ATOM 16636 N N . GLY A 1 28 ? 15.978 -43.819 -4.063 1.00 0.00 28 GLY A N 10
ATOM 16637 C CA . GLY A 1 28 ? 17.060 -44.467 -4.761 1.00 0.00 28 GLY A CA 10
ATOM 16638 C C . GLY A 1 28 ? 17.327 -43.676 -6.002 1.00 0.00 28 GLY A C 10
ATOM 16639 O O . GLY A 1 28 ? 18.248 -43.976 -6.756 1.00 0.00 28 GLY A O 10
ATOM 16643 N N . SER A 1 29 ? 16.508 -42.629 -6.241 1.00 0.00 29 SER A N 10
ATOM 16644 C CA . SER A 1 29 ? 16.699 -41.801 -7.405 1.00 0.00 29 SER A CA 10
ATOM 16645 C C . SER A 1 29 ? 17.711 -40.766 -7.029 1.00 0.00 29 SER A C 10
ATOM 16646 O O . SER A 1 29 ? 17.820 -40.391 -5.862 1.00 0.00 29 SER A O 10
ATOM 16654 N N . CYS A 1 30 ? 18.480 -40.261 -8.018 1.00 0.00 30 CYS A N 10
ATOM 16655 C CA . CYS A 1 30 ? 19.474 -39.267 -7.703 1.00 0.00 30 CYS A CA 10
ATOM 16656 C C . CYS A 1 30 ? 18.766 -37.946 -7.657 1.00 0.00 30 CYS A C 10
ATOM 16657 O O . CYS A 1 30 ? 18.286 -37.446 -8.672 1.00 0.00 30 CYS A O 10
ATOM 16664 N N . SER A 1 31 ? 18.699 -37.354 -6.448 1.00 0.00 31 SER A N 10
ATOM 16665 C CA . SER A 1 31 ? 18.045 -36.083 -6.276 1.00 0.00 31 SER A CA 10
ATOM 16666 C C . SER A 1 31 ? 19.085 -35.005 -6.376 1.00 0.00 31 SER A C 10
ATOM 16667 O O . SER A 1 31 ? 20.248 -35.218 -6.034 1.00 0.00 31 SER A O 10
ATOM 16675 N N . SER A 1 32 ? 18.678 -33.810 -6.854 1.00 0.00 32 SER A N 10
ATOM 16676 C CA . SER A 1 32 ? 19.591 -32.699 -6.946 1.00 0.00 32 SER A CA 10
ATOM 16677 C C . SER A 1 32 ? 18.914 -31.571 -6.226 1.00 0.00 32 SER A C 10
ATOM 16678 O O . SER A 1 32 ? 17.768 -31.238 -6.522 1.00 0.00 32 SER A O 10
ATOM 16686 N N . LEU A 1 33 ? 19.623 -30.940 -5.261 1.00 0.00 33 LEU A N 10
ATOM 16687 C CA . LEU A 1 33 ? 19.014 -29.876 -4.493 1.00 0.00 33 LEU A CA 10
ATOM 16688 C C . LEU A 1 33 ? 19.691 -28.581 -4.829 1.00 0.00 33 LEU A C 10
ATOM 16689 O O . LEU A 1 33 ? 19.065 -27.525 -4.825 1.00 0.00 33 LEU A O 10
ATOM 16705 N N . CYS A 1 34 ? 21.003 -28.632 -5.122 1.00 0.00 34 CYS A N 10
ATOM 16706 C CA . CYS A 1 34 ? 21.719 -27.422 -5.445 1.00 0.00 34 CYS A CA 10
ATOM 16707 C C . CYS A 1 34 ? 22.882 -27.808 -6.297 1.00 0.00 34 CYS A C 10
ATOM 16708 O O . CYS A 1 34 ? 23.502 -28.846 -6.091 1.00 0.00 34 CYS A O 10
ATOM 16715 N N . ASN A 1 35 ? 23.190 -26.957 -7.290 1.00 0.00 35 ASN A N 10
ATOM 16716 C CA . ASN A 1 35 ? 24.293 -27.217 -8.176 1.00 0.00 35 ASN A CA 10
ATOM 16717 C C . ASN A 1 35 ? 25.551 -26.753 -7.492 1.00 0.00 35 ASN A C 10
ATOM 16718 O O . ASN A 1 35 ? 25.525 -25.857 -6.646 1.00 0.00 35 ASN A O 10
ATOM 16729 N N . CYS A 1 36 ? 26.698 -27.365 -7.857 1.00 0.00 36 CYS A N 10
ATOM 16730 C CA . CYS A 1 36 ? 27.952 -26.990 -7.248 1.00 0.00 36 CYS A CA 10
ATOM 16731 C C . CYS A 1 36 ? 28.830 -26.434 -8.322 1.00 0.00 36 CYS A C 10
ATOM 16732 O O . CYS A 1 36 ? 28.837 -26.918 -9.447 1.00 0.00 36 CYS A O 10
ATOM 16739 N N . GLY A 1 37 ? 29.611 -25.385 -7.982 1.00 0.00 37 GLY A N 10
ATOM 16740 C CA . GLY A 1 37 ? 30.505 -24.786 -8.946 1.00 0.00 37 GLY A CA 10
ATOM 16741 C C . GLY A 1 37 ? 29.696 -24.133 -10.029 1.00 0.00 37 GLY A C 10
ATOM 16742 O O . GLY A 1 37 ? 28.809 -23.330 -9.762 1.00 0.00 37 GLY A O 10
ATOM 16746 N N . ASN A 1 38 ? 30.003 -24.477 -11.298 1.00 0.00 38 ASN A N 10
ATOM 16747 C CA . ASN A 1 38 ? 29.307 -23.887 -12.417 1.00 0.00 38 ASN A CA 10
ATOM 16748 C C . ASN A 1 38 ? 28.170 -24.784 -12.821 1.00 0.00 38 ASN A C 10
ATOM 16749 O O . ASN A 1 38 ? 27.472 -24.503 -13.794 1.00 0.00 38 ASN A O 10
ATOM 16760 N N . GLY A 1 39 ? 27.950 -25.891 -12.078 1.00 0.00 39 GLY A N 10
ATOM 16761 C CA . GLY A 1 39 ? 26.884 -26.801 -12.432 1.00 0.00 39 GLY A CA 10
ATOM 16762 C C . GLY A 1 39 ? 27.451 -28.185 -12.471 1.00 0.00 39 GLY A C 10
ATOM 16763 O O . GLY A 1 39 ? 27.159 -28.961 -13.379 1.00 0.00 39 GLY A O 10
ATOM 16767 N N . GLN A 1 40 ? 28.282 -28.526 -11.466 1.00 0.00 40 GLN A N 10
ATOM 16768 C CA . GLN A 1 40 ? 28.877 -29.834 -11.412 1.00 0.00 40 GLN A CA 10
ATOM 16769 C C . GLN A 1 40 ? 27.858 -30.789 -10.873 1.00 0.00 40 GLN A C 10
ATOM 16770 O O . GLN A 1 40 ? 26.983 -30.420 -10.089 1.00 0.00 40 GLN A O 10
ATOM 16784 N N . THR A 1 41 ? 27.976 -32.065 -11.293 1.00 0.00 41 THR A N 10
ATOM 16785 C CA . THR A 1 41 ? 27.056 -33.080 -10.853 1.00 0.00 41 THR A CA 10
ATOM 16786 C C . THR A 1 41 ? 27.410 -33.435 -9.434 1.00 0.00 41 THR A C 10
ATOM 16787 O O . THR A 1 41 ? 28.565 -33.353 -9.024 1.00 0.00 41 THR A O 10
ATOM 16798 N N . CYS A 1 42 ? 26.397 -33.853 -8.643 1.00 0.00 42 CYS A N 10
ATOM 16799 C CA . CYS A 1 42 ? 26.637 -34.187 -7.255 1.00 0.00 42 CYS A CA 10
ATOM 16800 C C . CYS A 1 42 ? 27.062 -35.628 -7.167 1.00 0.00 42 CYS A C 10
ATOM 16801 O O . CYS A 1 42 ? 27.464 -36.097 -6.106 1.00 0.00 42 CYS A O 10
ATOM 16808 N N . PHE A 1 43 ? 26.986 -36.368 -8.296 1.00 0.00 43 PHE A N 10
ATOM 16809 C CA . PHE A 1 43 ? 27.357 -37.768 -8.299 1.00 0.00 43 PHE A CA 10
ATOM 16810 C C . PHE A 1 43 ? 28.838 -37.903 -8.050 1.00 0.00 43 PHE A C 10
ATOM 16811 O O . PHE A 1 43 ? 29.273 -38.776 -7.303 1.00 0.00 43 PHE A O 10
ATOM 16828 N N . THR A 1 44 ? 29.653 -37.028 -8.675 1.00 0.00 44 THR A N 10
ATOM 16829 C CA . THR A 1 44 ? 31.091 -37.114 -8.523 1.00 0.00 44 THR A CA 10
ATOM 16830 C C . THR A 1 44 ? 31.484 -36.638 -7.152 1.00 0.00 44 THR A C 10
ATOM 16831 O O . THR A 1 44 ? 32.613 -36.855 -6.714 1.00 0.00 44 THR A O 10
ATOM 16842 N N . ASP A 1 45 ? 30.550 -35.987 -6.431 1.00 0.00 45 ASP A N 10
ATOM 16843 C CA . ASP A 1 45 ? 30.849 -35.494 -5.110 1.00 0.00 45 ASP A CA 10
ATOM 16844 C C . ASP A 1 45 ? 30.327 -36.486 -4.103 1.00 0.00 45 ASP A C 10
ATOM 16845 O O . ASP A 1 45 ? 30.309 -36.215 -2.902 1.00 0.00 45 ASP A O 10
ATOM 16854 N N . SER A 1 46 ? 29.896 -37.677 -4.577 1.00 0.00 46 SER A N 10
ATOM 16855 C CA . SER A 1 46 ? 29.371 -38.689 -3.683 1.00 0.00 46 SER A CA 10
ATOM 16856 C C . SER A 1 46 ? 30.496 -39.289 -2.879 1.00 0.00 46 SER A C 10
ATOM 16857 O O . SER A 1 46 ? 30.257 -39.981 -1.891 1.00 0.00 46 SER A O 10
ATOM 16865 N N . ASN A 1 47 ? 31.759 -39.022 -3.277 1.00 0.00 47 ASN A N 10
ATOM 16866 C CA . ASN A 1 47 ? 32.890 -39.565 -2.557 1.00 0.00 47 ASN A CA 10
ATOM 16867 C C . ASN A 1 47 ? 33.061 -38.791 -1.275 1.00 0.00 47 ASN A C 10
ATOM 16868 O O . ASN A 1 47 ? 33.831 -39.188 -0.402 1.00 0.00 47 ASN A O 10
ATOM 16879 N N . HIS A 1 48 ? 32.333 -37.662 -1.135 1.00 0.00 48 HIS A N 10
ATOM 16880 C CA . HIS A 1 48 ? 32.438 -36.848 0.053 1.00 0.00 48 HIS A CA 10
ATOM 16881 C C . HIS A 1 48 ? 31.147 -36.968 0.815 1.00 0.00 48 HIS A C 10
ATOM 16882 O O . HIS A 1 48 ? 30.761 -36.054 1.544 1.00 0.00 48 HIS A O 10
ATOM 16896 N N . THR A 1 49 ? 30.427 -38.102 0.629 1.00 0.00 49 THR A N 10
ATOM 16897 C CA . THR A 1 49 ? 29.162 -38.306 1.309 1.00 0.00 49 THR A CA 10
ATOM 16898 C C . THR A 1 49 ? 29.375 -38.221 2.800 1.00 0.00 49 THR A C 10
ATOM 16899 O O . THR A 1 49 ? 30.431 -38.575 3.327 1.00 0.00 49 THR A O 10
ATOM 16910 N N . ILE A 1 50 ? 28.332 -37.737 3.505 1.00 0.00 50 ILE A N 10
ATOM 16911 C CA . ILE A 1 50 ? 28.393 -37.588 4.938 1.00 0.00 50 ILE A CA 10
ATOM 16912 C C . ILE A 1 50 ? 27.230 -38.337 5.517 1.00 0.00 50 ILE A C 10
ATOM 16913 O O . ILE A 1 50 ? 26.289 -38.693 4.807 1.00 0.00 50 ILE A O 10
ATOM 16929 N N . THR A 1 51 ? 27.276 -38.587 6.847 1.00 0.00 51 THR A N 10
ATOM 16930 C CA . THR A 1 51 ? 26.201 -39.296 7.499 1.00 0.00 51 THR A CA 10
ATOM 16931 C C . THR A 1 51 ? 25.512 -38.321 8.406 1.00 0.00 51 THR A C 10
ATOM 16932 O O . THR A 1 51 ? 26.138 -37.678 9.250 1.00 0.00 51 THR A O 10
ATOM 16943 N N . LEU A 1 52 ? 24.178 -38.206 8.247 1.00 0.00 52 LEU A N 10
ATOM 16944 C CA . LEU A 1 52 ? 23.401 -37.294 9.048 1.00 0.00 52 LEU A CA 10
ATOM 16945 C C . LEU A 1 52 ? 22.392 -38.117 9.796 1.00 0.00 52 LEU A C 10
ATOM 16946 O O . LEU A 1 52 ? 21.677 -38.920 9.203 1.00 0.00 52 LEU A O 10
ATOM 16962 N N . VAL A 1 53 ? 22.327 -37.942 11.137 1.00 0.00 53 VAL A N 10
ATOM 16963 C CA . VAL A 1 53 ? 21.383 -38.701 11.933 1.00 0.00 53 VAL A CA 10
ATOM 16964 C C . VAL A 1 53 ? 20.448 -37.726 12.603 1.00 0.00 53 VAL A C 10
ATOM 16965 O O . VAL A 1 53 ? 20.783 -37.114 13.619 1.00 0.00 53 VAL A O 10
ATOM 16978 N N . PRO A 1 54 ? 19.267 -37.563 12.039 1.00 0.00 54 PRO A N 10
ATOM 16979 C CA . PRO A 1 54 ? 18.271 -36.664 12.597 1.00 0.00 54 PRO A CA 10
ATOM 16980 C C . PRO A 1 54 ? 17.599 -37.215 13.820 1.00 0.00 54 PRO A C 10
ATOM 16981 O O . PRO A 1 54 ? 17.167 -36.464 14.691 1.00 0.00 54 PRO A O 10
ATOM 16992 N N . TYR A 1 55 ? 17.493 -38.556 13.910 1.00 0.00 55 TYR A N 10
ATOM 16993 C CA . TYR A 1 55 ? 16.847 -39.158 15.047 1.00 0.00 55 TYR A CA 10
ATOM 16994 C C . TYR A 1 55 ? 17.275 -40.594 15.128 1.00 0.00 55 TYR A C 10
ATOM 16995 O O . TYR A 1 55 ? 17.815 -41.156 14.175 1.00 0.00 55 TYR A O 10
ATOM 17013 N N . TYR A 1 56 ? 17.032 -41.218 16.302 1.00 0.00 56 TYR A N 10
ATOM 17014 C CA . TYR A 1 56 ? 17.386 -42.600 16.505 1.00 0.00 56 TYR A CA 10
ATOM 17015 C C . TYR A 1 56 ? 16.105 -43.368 16.629 1.00 0.00 56 TYR A C 10
ATOM 17016 O O . TYR A 1 56 ? 15.072 -42.817 17.006 1.00 0.00 56 TYR A O 10
ATOM 17034 N N . THR A 1 57 ? 16.152 -44.680 16.308 1.00 0.00 57 THR A N 10
ATOM 17035 C CA . THR A 1 57 ? 14.966 -45.498 16.399 1.00 0.00 57 THR A CA 10
ATOM 17036 C C . THR A 1 57 ? 15.305 -46.676 17.261 1.00 0.00 57 THR A C 10
ATOM 17037 O O . THR A 1 57 ? 16.467 -46.923 17.575 1.00 0.00 57 THR A O 10
ATOM 17048 N N . GLU A 1 58 ? 14.265 -47.431 17.674 1.00 0.00 58 GLU A N 10
ATOM 17049 C CA . GLU A 1 58 ? 14.465 -48.591 18.512 1.00 0.00 58 GLU A CA 10
ATOM 17050 C C . GLU A 1 58 ? 15.255 -49.617 17.747 1.00 0.00 58 GLU A C 10
ATOM 17051 O O . GLU A 1 58 ? 16.077 -50.331 18.316 1.00 0.00 58 GLU A O 10
ATOM 17063 N N . ASP A 1 59 ? 15.004 -49.716 16.422 1.00 0.00 59 ASP A N 10
ATOM 17064 C CA . ASP A 1 59 ? 15.693 -50.693 15.608 1.00 0.00 59 ASP A CA 10
ATOM 17065 C C . ASP A 1 59 ? 17.156 -50.340 15.519 1.00 0.00 59 ASP A C 10
ATOM 17066 O O . ASP A 1 59 ? 17.992 -51.218 15.309 1.00 0.00 59 ASP A O 10
ATOM 17075 N N . GLY A 1 60 ? 17.510 -49.046 15.670 1.00 0.00 60 GLY A N 10
ATOM 17076 C CA . GLY A 1 60 ? 18.900 -48.674 15.593 1.00 0.00 60 GLY A CA 10
ATOM 17077 C C . GLY A 1 60 ? 18.980 -47.263 15.101 1.00 0.00 60 GLY A C 10
ATOM 17078 O O . GLY A 1 60 ? 17.997 -46.521 15.066 1.00 0.00 60 GLY A O 10
ATOM 17082 N N . PRO A 1 61 ? 20.181 -46.889 14.729 1.00 0.00 61 PRO A N 10
ATOM 17083 C CA . PRO A 1 61 ? 20.452 -45.554 14.218 1.00 0.00 61 PRO A CA 10
ATOM 17084 C C . PRO A 1 61 ? 19.879 -45.335 12.850 1.00 0.00 61 PRO A C 10
ATOM 17085 O O . PRO A 1 61 ? 19.960 -46.203 11.982 1.00 0.00 61 PRO A O 10
ATOM 17096 N N . PHE A 1 62 ? 19.285 -44.144 12.631 1.00 0.00 62 PHE A N 10
ATOM 17097 C CA . PHE A 1 62 ? 18.727 -43.830 11.344 1.00 0.00 62 PHE A CA 10
ATOM 17098 C C . PHE A 1 62 ? 19.741 -42.943 10.696 1.00 0.00 62 PHE A C 10
ATOM 17099 O O . PHE A 1 62 ? 20.012 -41.844 11.176 1.00 0.00 62 PHE A O 10
ATOM 17116 N N . GLU A 1 63 ? 20.325 -43.402 9.570 1.00 0.00 63 GLU A N 10
ATOM 17117 C CA . GLU A 1 63 ? 21.355 -42.629 8.930 1.00 0.00 63 GLU A CA 10
ATOM 17118 C C . GLU A 1 63 ? 20.877 -42.169 7.590 1.00 0.00 63 GLU A C 10
ATOM 17119 O O . GLU A 1 63 ? 20.256 -42.914 6.833 1.00 0.00 63 GLU A O 10
ATOM 17131 N N . LYS A 1 64 ? 21.184 -40.893 7.282 1.00 0.00 64 LYS A N 10
ATOM 17132 C CA . LYS A 1 64 ? 20.834 -40.312 6.017 1.00 0.00 64 LYS A CA 10
ATOM 17133 C C . LYS A 1 64 ? 22.130 -39.994 5.346 1.00 0.00 64 LYS A C 10
ATOM 17134 O O . LYS A 1 64 ? 23.114 -39.663 6.008 1.00 0.00 64 LYS A O 10
ATOM 17153 N N . LYS A 1 65 ? 22.157 -40.076 4.002 1.00 0.00 65 LYS A N 10
ATOM 17154 C CA . LYS A 1 65 ? 23.373 -39.806 3.282 1.00 0.00 65 LYS A CA 10
ATOM 17155 C C . LYS A 1 65 ? 23.151 -38.579 2.457 1.00 0.00 65 LYS A C 10
ATOM 17156 O O . LYS A 1 65 ? 22.122 -38.418 1.795 1.00 0.00 65 LYS A O 10
ATOM 17175 N N . TYR A 1 66 ? 24.142 -37.676 2.502 1.00 0.00 66 TYR A N 10
ATOM 17176 C CA . TYR A 1 66 ? 24.083 -36.450 1.760 1.00 0.00 66 TYR A CA 10
ATOM 17177 C C . TYR A 1 66 ? 25.439 -36.285 1.151 1.00 0.00 66 TYR A C 10
ATOM 17178 O O . TYR A 1 66 ? 26.441 -36.662 1.749 1.00 0.00 66 TYR A O 10
ATOM 17196 N N . TYR A 1 67 ? 25.502 -35.693 -0.055 1.00 0.00 67 TYR A N 10
ATOM 17197 C CA . TYR A 1 67 ? 26.768 -35.525 -0.721 1.00 0.00 67 TYR A CA 10
ATOM 17198 C C . TYR A 1 67 ? 27.178 -34.112 -0.475 1.00 0.00 67 TYR A C 10
ATOM 17199 O O . TYR A 1 67 ? 26.335 -33.226 -0.411 1.00 0.00 67 TYR A O 10
ATOM 17217 N N . THR A 1 68 ? 28.498 -33.852 -0.351 1.00 0.00 68 THR A N 10
ATOM 17218 C CA . THR A 1 68 ? 28.932 -32.506 -0.067 1.00 0.00 68 THR A CA 10
ATOM 17219 C C . THR A 1 68 ? 29.899 -32.078 -1.123 1.00 0.00 68 THR A C 10
ATOM 17220 O O . THR A 1 68 ? 30.567 -32.892 -1.752 1.00 0.00 68 THR A O 10
ATOM 17231 N N . CYS A 1 69 ? 29.990 -30.746 -1.323 1.00 0.00 69 CYS A N 10
ATOM 17232 C CA . CYS A 1 69 ? 30.882 -30.200 -2.314 1.00 0.00 69 CYS A CA 10
ATOM 17233 C C . CYS A 1 69 ? 31.863 -29.330 -1.594 1.00 0.00 69 CYS A C 10
ATOM 17234 O O . CYS A 1 69 ? 31.629 -28.916 -0.462 1.00 0.00 69 CYS A O 10
ATOM 17241 N N . GLY A 1 70 ? 33.017 -29.066 -2.242 1.00 0.00 70 GLY A N 10
ATOM 17242 C CA . GLY A 1 70 ? 34.016 -28.201 -1.658 1.00 0.00 70 GLY A CA 10
ATOM 17243 C C . GLY A 1 70 ? 35.105 -29.040 -1.073 1.00 0.00 70 GLY A C 10
ATOM 17244 O O . GLY A 1 70 ? 36.232 -28.573 -0.933 1.00 0.00 70 GLY A O 10
ATOM 17248 N N . ASP A 1 71 ? 34.794 -30.314 -0.737 1.00 0.00 71 ASP A N 10
ATOM 17249 C CA . ASP A 1 71 ? 35.787 -31.204 -0.170 1.00 0.00 71 ASP A CA 10
ATOM 17250 C C . ASP A 1 71 ? 36.392 -30.551 1.056 1.00 0.00 71 ASP A C 10
ATOM 17251 O O . ASP A 1 71 ? 37.547 -30.120 1.044 1.00 0.00 71 ASP A O 10
ATOM 17260 N N . PRO A 1 72 ? 35.625 -30.488 2.128 1.00 0.00 72 PRO A N 10
ATOM 17261 C CA . PRO A 1 72 ? 36.090 -29.874 3.368 1.00 0.00 72 PRO A CA 10
ATOM 17262 C C . PRO A 1 72 ? 37.082 -30.718 4.123 1.00 0.00 72 PRO A C 10
ATOM 17263 O O . PRO A 1 72 ? 36.969 -30.890 5.327 1.00 0.00 72 PRO A O 10
ATOM 17274 N N . SER A 1 73 ? 38.097 -31.255 3.417 1.00 0.00 73 SER A N 10
ATOM 17275 C CA . SER A 1 73 ? 39.100 -32.068 4.066 1.00 0.00 73 SER A CA 10
ATOM 17276 C C . SER A 1 73 ? 40.178 -31.163 4.596 1.00 0.00 73 SER A C 10
ATOM 17277 O O . SER A 1 73 ? 40.895 -31.517 5.528 1.00 0.00 73 SER A O 10
ATOM 17285 N N . GLU A 1 74 ? 40.312 -29.956 3.997 1.00 0.00 74 GLU A N 10
ATOM 17286 C CA . GLU A 1 74 ? 41.326 -29.022 4.429 1.00 0.00 74 GLU A CA 10
ATOM 17287 C C . GLU A 1 74 ? 40.690 -28.036 5.366 1.00 0.00 74 GLU A C 10
ATOM 17288 O O . GLU A 1 74 ? 41.340 -27.105 5.838 1.00 0.00 74 GLU A O 10
ATOM 17300 N N . LEU A 1 75 ? 39.387 -28.221 5.650 1.00 0.00 75 LEU A N 10
ATOM 17301 C CA . LEU A 1 75 ? 38.690 -27.326 6.532 1.00 0.00 75 LEU A CA 10
ATOM 17302 C C . LEU A 1 75 ? 39.059 -27.684 7.944 1.00 0.00 75 LEU A C 10
ATOM 17303 O O . LEU A 1 75 ? 39.494 -28.799 8.229 1.00 0.00 75 LEU A O 10
ATOM 17319 N N . ASP A 1 76 ? 38.886 -26.716 8.872 1.00 0.00 76 ASP A N 10
ATOM 17320 C CA . ASP A 1 76 ? 39.215 -26.948 10.259 1.00 0.00 76 ASP A CA 10
ATOM 17321 C C . ASP A 1 76 ? 38.251 -27.965 10.804 1.00 0.00 76 ASP A C 10
ATOM 17322 O O . ASP A 1 76 ? 37.093 -28.020 10.396 1.00 0.00 76 ASP A O 10
ATOM 17331 N N . GLU A 1 77 ? 38.726 -28.793 11.762 1.00 0.00 77 GLU A N 10
ATOM 17332 C CA . GLU A 1 77 ? 37.889 -29.814 12.349 1.00 0.00 77 GLU A CA 10
ATOM 17333 C C . GLU A 1 77 ? 36.813 -29.140 13.157 1.00 0.00 77 GLU A C 10
ATOM 17334 O O . GLU A 1 77 ? 37.057 -28.153 13.849 1.00 0.00 77 GLU A O 10
ATOM 17346 N N . CYS A 1 78 ? 35.575 -29.680 13.069 1.00 0.00 78 CYS A N 10
ATOM 17347 C CA . CYS A 1 78 ? 34.462 -29.119 13.804 1.00 0.00 78 CYS A CA 10
ATOM 17348 C C . CYS A 1 78 ? 34.690 -29.345 15.267 1.00 0.00 78 CYS A C 10
ATOM 17349 O O . CYS A 1 78 ? 35.248 -30.361 15.677 1.00 0.00 78 CYS A O 10
ATOM 17356 N N . TYR A 1 79 ? 34.231 -28.382 16.094 1.00 0.00 79 TYR A N 10
ATOM 17357 C CA . TYR A 1 79 ? 34.385 -28.505 17.518 1.00 0.00 79 TYR A CA 10
ATOM 17358 C C . TYR A 1 79 ? 33.272 -29.399 17.994 1.00 0.00 79 TYR A C 10
ATOM 17359 O O . TYR A 1 79 ? 32.256 -29.561 17.315 1.00 0.00 79 TYR A O 10
ATOM 17377 N N . ASP A 1 80 ? 33.447 -30.006 19.189 1.00 0.00 80 ASP A N 10
ATOM 17378 C CA . ASP A 1 80 ? 32.445 -30.905 19.719 1.00 0.00 80 ASP A CA 10
ATOM 17379 C C . ASP A 1 80 ? 31.156 -30.157 19.953 1.00 0.00 80 ASP A C 10
ATOM 17380 O O . ASP A 1 80 ? 30.076 -30.685 19.695 1.00 0.00 80 ASP A O 10
ATOM 17389 N N . ILE A 1 81 ? 31.238 -28.906 20.458 1.00 0.00 81 ILE A N 10
ATOM 17390 C CA . ILE A 1 81 ? 30.037 -28.144 20.711 1.00 0.00 81 ILE A CA 10
ATOM 17391 C C . ILE A 1 81 ? 30.109 -26.873 19.918 1.00 0.00 81 ILE A C 10
ATOM 17392 O O . ILE A 1 81 ? 30.610 -25.849 20.379 1.00 0.00 81 ILE A O 10
ATOM 17408 N N . ASP A 1 82 ? 29.592 -26.919 18.681 1.00 0.00 82 ASP A N 10
ATOM 17409 C CA . ASP A 1 82 ? 29.597 -25.757 17.841 1.00 0.00 82 ASP A CA 10
ATOM 17410 C C . ASP A 1 82 ? 28.746 -26.108 16.662 1.00 0.00 82 ASP A C 10
ATOM 17411 O O . ASP A 1 82 ? 28.429 -27.277 16.455 1.00 0.00 82 ASP A O 10
ATOM 17420 N N . LYS A 1 83 ? 28.345 -25.097 15.858 1.00 0.00 83 LYS A N 10
ATOM 17421 C CA . LYS A 1 83 ? 27.516 -25.368 14.707 1.00 0.00 83 LYS A CA 10
ATOM 17422 C C . LYS A 1 83 ? 28.366 -26.110 13.724 1.00 0.00 83 LYS A C 10
ATOM 17423 O O . LYS A 1 83 ? 29.241 -25.540 13.072 1.00 0.00 83 LYS A O 10
ATOM 17442 N N . ALA A 1 84 ? 28.115 -27.428 13.606 1.00 0.00 84 ALA A N 10
ATOM 17443 C CA . ALA A 1 84 ? 28.891 -28.240 12.711 1.00 0.00 84 ALA A CA 10
ATOM 17444 C C . ALA A 1 84 ? 28.187 -28.304 11.392 1.00 0.00 84 ALA A C 10
ATOM 17445 O O . ALA A 1 84 ? 28.814 -28.547 10.359 1.00 0.00 84 ALA A O 10
ATOM 17452 N N . LEU A 1 85 ? 26.857 -28.084 11.386 1.00 0.00 85 LEU A N 10
ATOM 17453 C CA . LEU A 1 85 ? 26.137 -28.150 10.146 1.00 0.00 85 LEU A CA 10
ATOM 17454 C C . LEU A 1 85 ? 24.982 -27.202 10.243 1.00 0.00 85 LEU A C 10
ATOM 17455 O O . LEU A 1 85 ? 24.292 -27.142 11.263 1.00 0.00 85 LEU A O 10
ATOM 17471 N N . GLU A 1 86 ? 24.755 -26.428 9.159 1.00 0.00 86 GLU A N 10
ATOM 17472 C CA . GLU A 1 86 ? 23.675 -25.480 9.137 1.00 0.00 86 GLU A CA 10
ATOM 17473 C C . GLU A 1 86 ? 22.782 -25.894 8.010 1.00 0.00 86 GLU A C 10
ATOM 17474 O O . GLU A 1 86 ? 23.225 -26.024 6.867 1.00 0.00 86 GLU A O 10
ATOM 17486 N N . VAL A 1 87 ? 21.485 -26.114 8.315 1.00 0.00 87 VAL A N 10
ATOM 17487 C CA . VAL A 1 87 ? 20.555 -26.539 7.301 1.00 0.00 87 VAL A CA 10
ATOM 17488 C C . VAL A 1 87 ? 19.311 -25.706 7.424 1.00 0.00 87 VAL A C 10
ATOM 17489 O O . VAL A 1 87 ? 19.048 -25.105 8.468 1.00 0.00 87 VAL A O 10
ATOM 17502 N N . ASN A 1 88 ? 18.505 -25.652 6.333 1.00 0.00 88 ASN A N 10
ATOM 17503 C CA . ASN A 1 88 ? 17.287 -24.875 6.356 1.00 0.00 88 ASN A CA 10
ATOM 17504 C C . ASN A 1 88 ? 16.239 -25.630 7.134 1.00 0.00 88 ASN A C 10
ATOM 17505 O O . ASN A 1 88 ? 15.396 -25.026 7.794 1.00 0.00 88 ASN A O 10
ATOM 17516 N N . GLU A 1 89 ? 16.262 -26.980 7.064 1.00 0.00 89 GLU A N 10
ATOM 17517 C CA . GLU A 1 89 ? 15.298 -27.765 7.790 1.00 0.00 89 GLU A CA 10
ATOM 17518 C C . GLU A 1 89 ? 15.982 -29.033 8.179 1.00 0.00 89 GLU A C 10
ATOM 17519 O O . GLU A 1 89 ? 16.635 -29.675 7.370 1.00 0.00 89 GLU A O 10
ATOM 17531 N N . SER A 1 90 ? 15.836 -29.420 9.452 1.00 0.00 90 SER A N 10
ATOM 17532 C CA . SER A 1 90 ? 16.490 -30.611 9.948 1.00 0.00 90 SER A CA 10
ATOM 17533 C C . SER A 1 90 ? 15.830 -31.862 9.419 1.00 0.00 90 SER A C 10
ATOM 17534 O O . SER A 1 90 ? 16.509 -32.842 9.118 1.00 0.00 90 SER A O 10
ATOM 17542 N N . ASP A 1 91 ? 14.486 -31.861 9.295 1.00 0.00 91 ASP A N 10
ATOM 17543 C CA . ASP A 1 91 ? 13.782 -33.045 8.845 1.00 0.00 91 ASP A CA 10
ATOM 17544 C C . ASP A 1 91 ? 14.132 -33.359 7.410 1.00 0.00 91 ASP A C 10
ATOM 17545 O O . ASP A 1 91 ? 14.358 -34.518 7.065 1.00 0.00 91 ASP A O 10
ATOM 17554 N N . ASP A 1 92 ? 14.173 -32.338 6.533 1.00 0.00 92 ASP A N 10
ATOM 17555 C CA . ASP A 1 92 ? 14.468 -32.590 5.145 1.00 0.00 92 ASP A CA 10
ATOM 17556 C C . ASP A 1 92 ? 15.132 -31.354 4.604 1.00 0.00 92 ASP A C 10
ATOM 17557 O O . ASP A 1 92 ? 14.479 -30.480 4.030 1.00 0.00 92 ASP A O 10
ATOM 17566 N N . PRO A 1 93 ? 16.427 -31.257 4.790 1.00 0.00 93 PRO A N 10
ATOM 17567 C CA . PRO A 1 93 ? 17.177 -30.110 4.322 1.00 0.00 93 PRO A CA 10
ATOM 17568 C C . PRO A 1 93 ? 17.383 -30.097 2.841 1.00 0.00 93 PRO A C 10
ATOM 17569 O O . PRO A 1 93 ? 17.632 -31.132 2.221 1.00 0.00 93 PRO A O 10
ATOM 17580 N N . ASN A 1 94 ? 17.289 -28.892 2.244 1.00 0.00 94 ASN A N 10
ATOM 17581 C CA . ASN A 1 94 ? 17.488 -28.752 0.826 1.00 0.00 94 ASN A CA 10
ATOM 17582 C C . ASN A 1 94 ? 18.797 -28.051 0.651 1.00 0.00 94 ASN A C 10
ATOM 17583 O O . ASN A 1 94 ? 19.500 -28.254 -0.337 1.00 0.00 94 ASN A O 10
ATOM 17594 N N . SER A 1 95 ? 19.147 -27.191 1.630 1.00 0.00 95 SER A N 10
ATOM 17595 C CA . SER A 1 95 ? 20.390 -26.476 1.569 1.00 0.00 95 SER A CA 10
ATOM 17596 C C . SER A 1 95 ? 21.141 -26.817 2.813 1.00 0.00 95 SER A C 10
ATOM 17597 O O . SER A 1 95 ? 20.661 -26.598 3.925 1.00 0.00 95 SER A O 10
ATOM 17605 N N . VAL A 1 96 ? 22.354 -27.371 2.639 1.00 0.00 96 VAL A N 10
ATOM 17606 C CA . VAL A 1 96 ? 23.174 -27.735 3.764 1.00 0.00 96 VAL A CA 10
ATOM 17607 C C . VAL A 1 96 ? 24.481 -27.044 3.548 1.00 0.00 96 VAL A C 10
ATOM 17608 O O . VAL A 1 96 ? 25.087 -27.192 2.497 1.00 0.00 96 VAL A O 10
ATOM 17621 N N . GLU A 1 97 ? 24.958 -26.271 4.548 1.00 0.00 97 GLU A N 10
ATOM 17622 C CA . GLU A 1 97 ? 26.203 -25.558 4.376 1.00 0.00 97 GLU A CA 10
ATOM 17623 C C . GLU A 1 97 ? 27.217 -26.137 5.319 1.00 0.00 97 GLU A C 10
ATOM 17624 O O . GLU A 1 97 ? 26.964 -26.282 6.516 1.00 0.00 97 GLU A O 10
ATOM 17636 N N . VAL A 1 98 ? 28.407 -26.492 4.778 1.00 0.00 98 VAL A N 10
ATOM 17637 C CA . VAL A 1 98 ? 29.468 -27.027 5.594 1.00 0.00 98 VAL A CA 10
ATOM 17638 C C . VAL A 1 98 ? 30.182 -25.863 6.220 1.00 0.00 98 VAL A C 10
ATOM 17639 O O . VAL A 1 98 ? 30.700 -24.983 5.530 1.00 0.00 98 VAL A O 10
ATOM 17652 N N . LEU A 1 99 ? 30.209 -25.840 7.573 1.00 0.00 99 LEU A N 10
ATOM 17653 C CA . LEU A 1 99 ? 30.865 -24.768 8.282 1.00 0.00 99 LEU A CA 10
ATOM 17654 C C . LEU A 1 99 ? 32.247 -25.223 8.640 1.00 0.00 99 LEU A C 10
ATOM 17655 O O . LEU A 1 99 ? 33.162 -24.413 8.784 1.00 0.00 99 LEU A O 10
ATOM 17671 N N . CYS A 1 100 ? 32.432 -26.546 8.796 1.00 0.00 100 CYS A N 10
ATOM 17672 C CA . CYS A 1 100 ? 33.724 -27.054 9.178 1.00 0.00 100 CYS A CA 10
ATOM 17673 C C . CYS A 1 100 ? 33.812 -28.494 8.768 1.00 0.00 100 CYS A C 10
ATOM 17674 O O . CYS A 1 100 ? 32.828 -29.099 8.351 1.00 0.00 100 CYS A O 10
ATOM 17681 N N . HIS A 1 101 ? 35.028 -29.077 8.888 1.00 0.00 101 HIS A N 10
ATOM 17682 C CA . HIS A 1 101 ? 35.239 -30.448 8.494 1.00 0.00 101 HIS A CA 10
ATOM 17683 C C . HIS A 1 101 ? 34.710 -31.357 9.559 1.00 0.00 101 HIS A C 10
ATOM 17684 O O . HIS A 1 101 ? 35.071 -31.251 10.732 1.00 0.00 101 HIS A O 10
ATOM 17698 N N . CYS A 1 102 ? 33.845 -32.303 9.149 1.00 0.00 102 CYS A N 10
ATOM 17699 C CA . CYS A 1 102 ? 33.304 -33.257 10.076 1.00 0.00 102 CYS A CA 10
ATOM 17700 C C . CYS A 1 102 ? 33.732 -34.593 9.538 1.00 0.00 102 CYS A C 10
ATOM 17701 O O . CYS A 1 102 ? 33.437 -34.927 8.391 1.00 0.00 102 CYS A O 10
ATOM 17708 N N . PRO A 1 103 ? 34.430 -35.371 10.336 1.00 0.00 103 PRO A N 10
ATOM 17709 C CA . PRO A 1 103 ? 34.911 -36.671 9.892 1.00 0.00 103 PRO A CA 10
ATOM 17710 C C . PRO A 1 103 ? 33.810 -37.674 9.720 1.00 0.00 103 PRO A C 10
ATOM 17711 O O . PRO A 1 103 ? 32.772 -37.597 10.371 1.00 0.00 103 PRO A O 10
ATOM 17722 N N . SER A 1 104 ? 34.037 -38.667 8.827 1.00 0.00 104 SER A N 10
ATOM 17723 C CA . SER A 1 104 ? 33.038 -39.680 8.558 1.00 0.00 104 SER A CA 10
ATOM 17724 C C . SER A 1 104 ? 32.935 -40.612 9.735 1.00 0.00 104 SER A C 10
ATOM 17725 O O . SER A 1 104 ? 32.013 -41.421 9.812 1.00 0.00 104 SER A O 10
ATOM 17733 N N . ASP A 1 105 ? 33.895 -40.524 10.681 1.00 0.00 105 ASP A N 10
ATOM 17734 C CA . ASP A 1 105 ? 33.863 -41.378 11.841 1.00 0.00 105 ASP A CA 10
ATOM 17735 C C . ASP A 1 105 ? 32.883 -40.787 12.824 1.00 0.00 105 ASP A C 10
ATOM 17736 O O . ASP A 1 105 ? 32.610 -41.374 13.870 1.00 0.00 105 ASP A O 10
ATOM 17745 N N . LYS A 1 106 ? 32.337 -39.593 12.502 1.00 0.00 106 LYS A N 10
ATOM 17746 C CA . LYS A 1 106 ? 31.399 -38.950 13.381 1.00 0.00 106 LYS A CA 10
ATOM 17747 C C . LYS A 1 106 ? 30.157 -38.681 12.595 1.00 0.00 106 LYS A C 10
ATOM 17748 O O . LYS A 1 106 ? 30.160 -38.701 11.365 1.00 0.00 106 LYS A O 10
ATOM 17767 N N . ILE A 1 107 ? 29.049 -38.425 13.313 1.00 0.00 107 ILE A N 10
ATOM 17768 C CA . ILE A 1 107 ? 27.792 -38.166 12.663 1.00 0.00 107 ILE A CA 10
ATOM 17769 C C . ILE A 1 107 ? 27.314 -36.828 13.119 1.00 0.00 107 ILE A C 10
ATOM 17770 O O . ILE A 1 107 ? 27.797 -36.276 14.112 1.00 0.00 107 ILE A O 10
ATOM 17786 N N . TYR A 1 108 ? 26.337 -36.269 12.379 1.00 0.00 108 TYR A N 10
ATOM 17787 C CA . TYR A 1 108 ? 25.772 -35.007 12.756 1.00 0.00 108 TYR A CA 10
ATOM 17788 C C . TYR A 1 108 ? 24.580 -35.346 13.594 1.00 0.00 108 TYR A C 10
ATOM 17789 O O . TYR A 1 108 ? 23.639 -35.987 13.122 1.00 0.00 108 TYR A O 10
ATOM 17807 N N . LEU A 1 109 ? 24.598 -34.913 14.873 1.00 0.00 109 LEU A N 10
ATOM 17808 C CA . LEU A 1 109 ? 23.513 -35.220 15.768 1.00 0.00 109 LEU A CA 10
ATOM 17809 C C . LEU A 1 109 ? 22.606 -34.029 15.807 1.00 0.00 109 LEU A C 10
ATOM 17810 O O . LEU A 1 109 ? 23.048 -32.901 16.022 1.00 0.00 109 LEU A O 10
ATOM 17826 N N . TRP A 1 110 ? 21.296 -34.273 15.594 1.00 0.00 110 TRP A N 10
ATOM 17827 C CA . TRP A 1 110 ? 20.328 -33.205 15.594 1.00 0.00 110 TRP A CA 10
ATOM 17828 C C . TRP A 1 110 ? 19.882 -32.943 17.004 1.00 0.00 110 TRP A C 10
ATOM 17829 O O . TRP A 1 110 ? 19.387 -33.833 17.695 1.00 0.00 110 TRP A O 10
ATOM 17850 N N . ILE A 1 111 ? 20.069 -31.683 17.457 1.00 0.00 111 ILE A N 10
ATOM 17851 C CA . ILE A 1 111 ? 19.636 -31.294 18.773 1.00 0.00 111 ILE A CA 10
ATOM 17852 C C . ILE A 1 111 ? 19.022 -29.932 18.622 1.00 0.00 111 ILE A C 10
ATOM 17853 O O . ILE A 1 111 ? 19.347 -29.197 17.687 1.00 0.00 111 ILE A O 10
ATOM 17869 N N . HIS A 1 112 ? 18.097 -29.565 19.542 1.00 0.00 112 HIS A N 10
ATOM 17870 C CA . HIS A 1 112 ? 17.455 -28.267 19.478 1.00 0.00 112 HIS A CA 10
ATOM 17871 C C . HIS A 1 112 ? 16.580 -28.231 18.245 1.00 0.00 112 HIS A C 10
ATOM 17872 O O . HIS A 1 112 ? 16.175 -29.269 17.731 1.00 0.00 112 HIS A O 10
ATOM 17886 N N . ARG A 1 113 ? 16.237 -27.010 17.765 1.00 0.00 113 ARG A N 10
ATOM 17887 C CA . ARG A 1 113 ? 15.400 -26.874 16.590 1.00 0.00 113 ARG A CA 10
ATOM 17888 C C . ARG A 1 113 ? 16.116 -27.458 15.400 1.00 0.00 113 ARG A C 10
ATOM 17889 O O . ARG A 1 113 ? 15.545 -28.243 14.639 1.00 0.00 113 ARG A O 10
ATOM 17910 N N . GLY A 1 114 ? 17.401 -27.093 15.216 1.00 0.00 114 GLY A N 10
ATOM 17911 C CA . GLY A 1 114 ? 18.135 -27.602 14.088 1.00 0.00 114 GLY A CA 10
ATOM 17912 C C . GLY A 1 114 ? 19.573 -27.266 14.285 1.00 0.00 114 GLY A C 10
ATOM 17913 O O . GLY A 1 114 ? 20.202 -26.647 13.428 1.00 0.00 114 GLY A O 10
ATOM 17917 N N . TYR A 1 115 ? 20.132 -27.679 15.435 1.00 0.00 115 TYR A N 10
ATOM 17918 C CA . TYR A 1 115 ? 21.514 -27.415 15.715 1.00 0.00 115 TYR A CA 10
ATOM 17919 C C . TYR A 1 115 ? 22.213 -28.729 15.556 1.00 0.00 115 TYR A C 10
ATOM 17920 O O . TYR A 1 115 ? 21.926 -29.681 16.280 1.00 0.00 115 TYR A O 10
ATOM 17938 N N . TYR A 1 116 ? 23.139 -28.824 14.584 1.00 0.00 116 TYR A N 10
ATOM 17939 C CA . TYR A 1 116 ? 23.837 -30.065 14.382 1.00 0.00 116 TYR A CA 10
ATOM 17940 C C . TYR A 1 116 ? 25.229 -29.925 14.908 1.00 0.00 116 TYR A C 10
ATOM 17941 O O . TYR A 1 116 ? 25.907 -28.921 14.685 1.00 0.00 116 TYR A O 10
ATOM 17959 N N . ILE A 1 117 ? 25.678 -30.974 15.626 1.00 0.00 117 ILE A N 10
ATOM 17960 C CA . ILE A 1 117 ? 27.004 -30.995 16.185 1.00 0.00 117 ILE A CA 10
ATOM 17961 C C . ILE A 1 117 ? 27.624 -32.286 15.748 1.00 0.00 117 ILE A C 10
ATOM 17962 O O . ILE A 1 117 ? 26.919 -33.254 15.451 1.00 0.00 117 ILE A O 10
ATOM 17978 N N . CYS A 1 118 ? 28.971 -32.335 15.688 1.00 0.00 118 CYS A N 10
ATOM 17979 C CA . CYS A 1 118 ? 29.633 -33.552 15.282 1.00 0.00 118 CYS A CA 10
ATOM 17980 C C . CYS A 1 118 ? 29.915 -34.328 16.523 1.00 0.00 118 CYS A C 10
ATOM 17981 O O . CYS A 1 118 ? 30.546 -33.828 17.451 1.00 0.00 118 CYS A O 10
ATOM 17988 N N . ILE A 1 119 ? 29.462 -35.593 16.554 1.00 0.00 119 ILE A N 10
ATOM 17989 C CA . ILE A 1 119 ? 29.679 -36.411 17.713 1.00 0.00 119 ILE A CA 10
ATOM 17990 C C . ILE A 1 119 ? 29.816 -37.823 17.231 1.00 0.00 119 ILE A C 10
ATOM 17991 O O . ILE A 1 119 ? 29.294 -38.188 16.176 1.00 0.00 119 ILE A O 10
ATOM 18007 N N . THR A 1 120 ? 30.565 -38.650 17.990 1.00 0.00 120 THR A N 10
ATOM 18008 C CA . THR A 1 120 ? 30.745 -40.029 17.617 1.00 0.00 120 THR A CA 10
ATOM 18009 C C . THR A 1 120 ? 29.414 -40.695 17.868 1.00 0.00 120 THR A C 10
ATOM 18010 O O . THR A 1 120 ? 28.832 -40.550 18.944 1.00 0.00 120 THR A O 10
ATOM 18021 N N . PRO A 1 121 ? 28.914 -41.429 16.893 1.00 0.00 121 PRO A N 10
ATOM 18022 C CA . PRO A 1 121 ? 27.614 -42.075 17.020 1.00 0.00 121 PRO A CA 10
ATOM 18023 C C . PRO A 1 121 ? 27.567 -43.151 18.068 1.00 0.00 121 PRO A C 10
ATOM 18024 O O . PRO A 1 121 ? 28.374 -44.082 18.041 1.00 0.00 121 PRO A O 10
ATOM 18035 N N . PRO A 1 122 ? 26.643 -43.061 19.002 1.00 0.00 122 PRO A N 10
ATOM 18036 C CA . PRO A 1 122 ? 26.496 -44.074 20.027 1.00 0.00 122 PRO A CA 10
ATOM 18037 C C . PRO A 1 122 ? 25.783 -45.286 19.513 1.00 0.00 122 PRO A C 10
ATOM 18038 O O . PRO A 1 122 ? 24.877 -45.182 18.685 1.00 0.00 122 PRO A O 10
ATOM 18049 N N . GLN A 1 123 ? 26.178 -46.478 19.997 1.00 0.00 123 GLN A N 10
ATOM 18050 C CA . GLN A 1 123 ? 25.539 -47.687 19.548 1.00 0.00 123 GLN A CA 10
ATOM 18051 C C . GLN A 1 123 ? 24.324 -47.897 20.413 1.00 0.00 123 GLN A C 10
ATOM 18052 O O . GLN A 1 123 ? 24.365 -47.697 21.626 1.00 0.00 123 GLN A O 10
ATOM 18066 N N . PRO A 1 124 ? 23.229 -48.304 19.803 1.00 0.00 124 PRO A N 10
ATOM 18067 C CA . PRO A 1 124 ? 21.992 -48.549 20.536 1.00 0.00 124 PRO A CA 10
ATOM 18068 C C . PRO A 1 124 ? 22.124 -49.646 21.552 1.00 0.00 124 PRO A C 10
ATOM 18069 O O . PRO A 1 124 ? 21.499 -49.523 22.641 1.00 0.00 124 PRO A O 10
ATOM 18081 N N . LYS A 1 1 ? 32.422 -46.794 -13.470 1.00 0.00 1 LYS A N 11
ATOM 18082 C CA . LYS A 1 1 ? 33.234 -45.570 -13.230 1.00 0.00 1 LYS A CA 11
ATOM 18083 C C . LYS A 1 1 ? 32.544 -44.362 -13.799 1.00 0.00 1 LYS A C 11
ATOM 18084 O O . LYS A 1 1 ? 32.861 -43.909 -14.899 1.00 0.00 1 LYS A O 11
ATOM 18105 N N . SER A 1 2 ? 31.564 -43.814 -13.035 1.00 0.00 2 SER A N 11
ATOM 18106 C CA . SER A 1 2 ? 30.823 -42.646 -13.471 1.00 0.00 2 SER A CA 11
ATOM 18107 C C . SER A 1 2 ? 30.114 -42.973 -14.755 1.00 0.00 2 SER A C 11
ATOM 18108 O O . SER A 1 2 ? 30.056 -42.153 -15.670 1.00 0.00 2 SER A O 11
ATOM 18116 N N . HIS A 1 3 ? 29.554 -44.203 -14.845 1.00 0.00 3 HIS A N 11
ATOM 18117 C CA . HIS A 1 3 ? 28.843 -44.614 -16.035 1.00 0.00 3 HIS A CA 11
ATOM 18118 C C . HIS A 1 3 ? 27.651 -43.712 -16.201 1.00 0.00 3 HIS A C 11
ATOM 18119 O O . HIS A 1 3 ? 27.344 -43.266 -17.305 1.00 0.00 3 HIS A O 11
ATOM 18133 N N . THR A 1 4 ? 26.942 -43.433 -15.084 1.00 0.00 4 THR A N 11
ATOM 18134 C CA . THR A 1 4 ? 25.788 -42.572 -15.138 1.00 0.00 4 THR A CA 11
ATOM 18135 C C . THR A 1 4 ? 26.000 -41.492 -14.120 1.00 0.00 4 THR A C 11
ATOM 18136 O O . THR A 1 4 ? 26.780 -41.650 -13.182 1.00 0.00 4 THR A O 11
ATOM 18147 N N . THR A 1 5 ? 25.305 -40.350 -14.302 1.00 0.00 5 THR A N 11
ATOM 18148 C CA . THR A 1 5 ? 25.438 -39.247 -13.383 1.00 0.00 5 THR A CA 11
ATOM 18149 C C . THR A 1 5 ? 24.056 -38.734 -13.092 1.00 0.00 5 THR A C 11
ATOM 18150 O O . THR A 1 5 ? 23.103 -39.030 -13.813 1.00 0.00 5 THR A O 11
ATOM 18161 N N . CYS A 1 6 ? 23.921 -37.948 -11.999 1.00 0.00 6 CYS A N 11
ATOM 18162 C CA . CYS A 1 6 ? 22.636 -37.392 -11.631 1.00 0.00 6 CYS A CA 11
ATOM 18163 C C . CYS A 1 6 ? 22.312 -36.313 -12.626 1.00 0.00 6 CYS A C 11
ATOM 18164 O O . CYS A 1 6 ? 23.199 -35.622 -13.124 1.00 0.00 6 CYS A O 11
ATOM 18171 N N . PRO A 1 7 ? 21.041 -36.145 -12.908 1.00 0.00 7 PRO A N 11
ATOM 18172 C CA . PRO A 1 7 ? 20.594 -35.130 -13.846 1.00 0.00 7 PRO A CA 11
ATOM 18173 C C . PRO A 1 7 ? 20.683 -33.745 -13.281 1.00 0.00 7 PRO A C 11
ATOM 18174 O O . PRO A 1 7 ? 20.569 -33.545 -12.070 1.00 0.00 7 PRO A O 11
ATOM 18185 N N . THR A 1 8 ? 20.877 -32.742 -14.164 1.00 0.00 8 THR A N 11
ATOM 18186 C CA . THR A 1 8 ? 20.971 -31.378 -13.710 1.00 0.00 8 THR A CA 11
ATOM 18187 C C . THR A 1 8 ? 19.638 -30.748 -13.960 1.00 0.00 8 THR A C 11
ATOM 18188 O O . THR A 1 8 ? 19.181 -30.660 -15.099 1.00 0.00 8 THR A O 11
ATOM 18199 N N . SER A 1 9 ? 18.976 -30.289 -12.877 1.00 0.00 9 SER A N 11
ATOM 18200 C CA . SER A 1 9 ? 17.683 -29.669 -13.016 1.00 0.00 9 SER A CA 11
ATOM 18201 C C . SER A 1 9 ? 17.905 -28.200 -13.232 1.00 0.00 9 SER A C 11
ATOM 18202 O O . SER A 1 9 ? 18.860 -27.619 -12.720 1.00 0.00 9 SER A O 11
ATOM 18210 N N . THR A 1 10 ? 17.005 -27.563 -14.012 1.00 0.00 10 THR A N 11
ATOM 18211 C CA . THR A 1 10 ? 17.128 -26.150 -14.280 1.00 0.00 10 THR A CA 11
ATOM 18212 C C . THR A 1 10 ? 16.224 -25.410 -13.332 1.00 0.00 10 THR A C 11
ATOM 18213 O O . THR A 1 10 ? 16.153 -24.183 -13.362 1.00 0.00 10 THR A O 11
ATOM 18224 N N . GLU A 1 11 ? 15.505 -26.152 -12.456 1.00 0.00 11 GLU A N 11
ATOM 18225 C CA . GLU A 1 11 ? 14.610 -25.518 -11.513 1.00 0.00 11 GLU A CA 11
ATOM 18226 C C . GLU A 1 11 ? 15.411 -25.073 -10.319 1.00 0.00 11 GLU A C 11
ATOM 18227 O O . GLU A 1 11 ? 14.876 -24.452 -9.401 1.00 0.00 11 GLU A O 11
ATOM 18239 N N . ILE A 1 12 ? 16.726 -25.382 -10.310 1.00 0.00 12 ILE A N 11
ATOM 18240 C CA . ILE A 1 12 ? 17.560 -25.015 -9.193 1.00 0.00 12 ILE A CA 11
ATOM 18241 C C . ILE A 1 12 ? 18.621 -24.084 -9.702 1.00 0.00 12 ILE A C 11
ATOM 18242 O O . ILE A 1 12 ? 18.976 -24.099 -10.882 1.00 0.00 12 ILE A O 11
ATOM 18258 N N . ASP A 1 13 ? 19.166 -23.252 -8.792 1.00 0.00 13 ASP A N 11
ATOM 18259 C CA . ASP A 1 13 ? 20.184 -22.304 -9.165 1.00 0.00 13 ASP A CA 11
ATOM 18260 C C . ASP A 1 13 ? 21.485 -22.798 -8.605 1.00 0.00 13 ASP A C 11
ATOM 18261 O O . ASP A 1 13 ? 21.515 -23.693 -7.757 1.00 0.00 13 ASP A O 11
ATOM 18270 N N . SER A 1 14 ? 22.608 -22.231 -9.100 1.00 0.00 14 SER A N 11
ATOM 18271 C CA . SER A 1 14 ? 23.907 -22.622 -8.615 1.00 0.00 14 SER A CA 11
ATOM 18272 C C . SER A 1 14 ? 24.036 -22.141 -7.201 1.00 0.00 14 SER A C 11
ATOM 18273 O O . SER A 1 14 ? 23.511 -21.094 -6.825 1.00 0.00 14 SER A O 11
ATOM 18281 N N . CYS A 1 15 ? 24.761 -22.928 -6.388 1.00 0.00 15 CYS A N 11
ATOM 18282 C CA . CYS A 1 15 ? 24.956 -22.607 -4.999 1.00 0.00 15 CYS A CA 11
ATOM 18283 C C . CYS A 1 15 ? 25.847 -21.405 -4.912 1.00 0.00 15 CYS A C 11
ATOM 18284 O O . CYS A 1 15 ? 26.781 -21.252 -5.695 1.00 0.00 15 CYS A O 11
ATOM 18291 N N . SER A 1 16 ? 25.568 -20.521 -3.929 1.00 0.00 16 SER A N 11
ATOM 18292 C CA . SER A 1 16 ? 26.379 -19.340 -3.745 1.00 0.00 16 SER A CA 11
ATOM 18293 C C . SER A 1 16 ? 27.746 -19.782 -3.305 1.00 0.00 16 SER A C 11
ATOM 18294 O O . SER A 1 16 ? 28.756 -19.227 -3.733 1.00 0.00 16 SER A O 11
ATOM 18302 N N . ASN A 1 17 ? 27.795 -20.804 -2.421 1.00 0.00 17 ASN A N 11
ATOM 18303 C CA . ASN A 1 17 ? 29.056 -21.303 -1.939 1.00 0.00 17 ASN A CA 11
ATOM 18304 C C . ASN A 1 17 ? 29.220 -22.695 -2.476 1.00 0.00 17 ASN A C 11
ATOM 18305 O O . ASN A 1 17 ? 28.250 -23.420 -2.682 1.00 0.00 17 ASN A O 11
ATOM 18316 N N . ASP A 1 18 ? 30.481 -23.102 -2.707 1.00 0.00 18 ASP A N 11
ATOM 18317 C CA . ASP A 1 18 ? 30.755 -24.413 -3.245 1.00 0.00 18 ASP A CA 11
ATOM 18318 C C . ASP A 1 18 ? 30.791 -25.424 -2.129 1.00 0.00 18 ASP A C 11
ATOM 18319 O O . ASP A 1 18 ? 30.994 -26.604 -2.379 1.00 0.00 18 ASP A O 11
ATOM 18328 N N . ASN A 1 19 ? 30.604 -24.987 -0.862 1.00 0.00 19 ASN A N 11
ATOM 18329 C CA . ASN A 1 19 ? 30.662 -25.917 0.245 1.00 0.00 19 ASN A CA 11
ATOM 18330 C C . ASN A 1 19 ? 29.259 -26.263 0.660 1.00 0.00 19 ASN A C 11
ATOM 18331 O O . ASN A 1 19 ? 29.025 -26.675 1.795 1.00 0.00 19 ASN A O 11
ATOM 18342 N N . ASN A 1 20 ? 28.276 -26.086 -0.247 1.00 0.00 20 ASN A N 11
ATOM 18343 C CA . ASN A 1 20 ? 26.913 -26.403 0.097 1.00 0.00 20 ASN A CA 11
ATOM 18344 C C . ASN A 1 20 ? 26.627 -27.801 -0.386 1.00 0.00 20 ASN A C 11
ATOM 18345 O O . ASN A 1 20 ? 27.269 -28.303 -1.308 1.00 0.00 20 ASN A O 11
ATOM 18356 N N . ALA A 1 21 ? 25.643 -28.467 0.259 1.00 0.00 21 ALA A N 11
ATOM 18357 C CA . ALA A 1 21 ? 25.289 -29.815 -0.115 1.00 0.00 21 ALA A CA 11
ATOM 18358 C C . ALA A 1 21 ? 24.414 -29.756 -1.334 1.00 0.00 21 ALA A C 11
ATOM 18359 O O . ALA A 1 21 ? 23.763 -28.747 -1.608 1.00 0.00 21 ALA A O 11
ATOM 18366 N N . CYS A 1 22 ? 24.377 -30.867 -2.101 1.00 0.00 22 CYS A N 11
ATOM 18367 C CA . CYS A 1 22 ? 23.568 -30.896 -3.291 1.00 0.00 22 CYS A CA 11
ATOM 18368 C C . CYS A 1 22 ? 23.158 -32.316 -3.555 1.00 0.00 22 CYS A C 11
ATOM 18369 O O . CYS A 1 22 ? 23.910 -33.093 -4.138 1.00 0.00 22 CYS A O 11
ATOM 18376 N N . GLY A 1 23 ? 21.925 -32.692 -3.141 1.00 0.00 23 GLY A N 11
ATOM 18377 C CA . GLY A 1 23 ? 21.456 -34.032 -3.399 1.00 0.00 23 GLY A CA 11
ATOM 18378 C C . GLY A 1 23 ? 20.950 -34.638 -2.136 1.00 0.00 23 GLY A C 11
ATOM 18379 O O . GLY A 1 23 ? 21.458 -34.383 -1.046 1.00 0.00 23 GLY A O 11
ATOM 18383 N N . LYS A 1 24 ? 19.925 -35.501 -2.289 1.00 0.00 24 LYS A N 11
ATOM 18384 C CA . LYS A 1 24 ? 19.334 -36.164 -1.163 1.00 0.00 24 LYS A CA 11
ATOM 18385 C C . LYS A 1 24 ? 18.765 -37.457 -1.678 1.00 0.00 24 LYS A C 11
ATOM 18386 O O . LYS A 1 24 ? 18.456 -37.579 -2.866 1.00 0.00 24 LYS A O 11
ATOM 18405 N N . ASP A 1 25 ? 18.629 -38.468 -0.787 1.00 0.00 25 ASP A N 11
ATOM 18406 C CA . ASP A 1 25 ? 18.086 -39.745 -1.195 1.00 0.00 25 ASP A CA 11
ATOM 18407 C C . ASP A 1 25 ? 16.720 -39.862 -0.578 1.00 0.00 25 ASP A C 11
ATOM 18408 O O . ASP A 1 25 ? 16.592 -39.980 0.640 1.00 0.00 25 ASP A O 11
ATOM 18417 N N . VAL A 1 26 ? 15.660 -39.833 -1.418 1.00 0.00 26 VAL A N 11
ATOM 18418 C CA . VAL A 1 26 ? 14.316 -39.938 -0.896 1.00 0.00 26 VAL A CA 11
ATOM 18419 C C . VAL A 1 26 ? 13.603 -41.046 -1.620 1.00 0.00 26 VAL A C 11
ATOM 18420 O O . VAL A 1 26 ? 13.138 -42.003 -1.004 1.00 0.00 26 VAL A O 11
ATOM 18433 N N . SER A 1 27 ? 13.507 -40.939 -2.965 1.00 0.00 27 SER A N 11
ATOM 18434 C CA . SER A 1 27 ? 12.805 -41.940 -3.740 1.00 0.00 27 SER A CA 11
ATOM 18435 C C . SER A 1 27 ? 13.792 -42.914 -4.318 1.00 0.00 27 SER A C 11
ATOM 18436 O O . SER A 1 27 ? 13.423 -43.772 -5.116 1.00 0.00 27 SER A O 11
ATOM 18444 N N . GLY A 1 28 ? 15.079 -42.806 -3.930 1.00 0.00 28 GLY A N 11
ATOM 18445 C CA . GLY A 1 28 ? 16.080 -43.700 -4.467 1.00 0.00 28 GLY A CA 11
ATOM 18446 C C . GLY A 1 28 ? 16.745 -42.995 -5.606 1.00 0.00 28 GLY A C 11
ATOM 18447 O O . GLY A 1 28 ? 17.739 -43.469 -6.150 1.00 0.00 28 GLY A O 11
ATOM 18451 N N . SER A 1 29 ? 16.195 -41.826 -5.991 1.00 0.00 29 SER A N 11
ATOM 18452 C CA . SER A 1 29 ? 16.763 -41.056 -7.064 1.00 0.00 29 SER A CA 11
ATOM 18453 C C . SER A 1 29 ? 17.394 -39.863 -6.422 1.00 0.00 29 SER A C 11
ATOM 18454 O O . SER A 1 29 ? 16.887 -39.339 -5.431 1.00 0.00 29 SER A O 11
ATOM 18462 N N . CYS A 1 30 ? 18.528 -39.397 -6.980 1.00 0.00 30 CYS A N 11
ATOM 18463 C CA . CYS A 1 30 ? 19.201 -38.262 -6.404 1.00 0.00 30 CYS A CA 11
ATOM 18464 C C . CYS A 1 30 ? 18.536 -37.016 -6.907 1.00 0.00 30 CYS A C 11
ATOM 18465 O O . CYS A 1 30 ? 18.548 -36.724 -8.100 1.00 0.00 30 CYS A O 11
ATOM 18472 N N . SER A 1 31 ? 17.933 -36.244 -5.979 1.00 0.00 31 SER A N 11
ATOM 18473 C CA . SER A 1 31 ? 17.281 -35.016 -6.359 1.00 0.00 31 SER A CA 11
ATOM 18474 C C . SER A 1 31 ? 18.299 -33.929 -6.246 1.00 0.00 31 SER A C 11
ATOM 18475 O O . SER A 1 31 ? 18.889 -33.745 -5.191 1.00 0.00 31 SER A O 11
ATOM 18483 N N . SER A 1 32 ? 18.513 -33.155 -7.326 1.00 0.00 32 SER A N 11
ATOM 18484 C CA . SER A 1 32 ? 19.476 -32.086 -7.268 1.00 0.00 32 SER A CA 11
ATOM 18485 C C . SER A 1 32 ? 18.771 -30.921 -6.642 1.00 0.00 32 SER A C 11
ATOM 18486 O O . SER A 1 32 ? 17.830 -30.363 -7.199 1.00 0.00 32 SER A O 11
ATOM 18494 N N . LEU A 1 33 ? 19.237 -30.535 -5.436 1.00 0.00 33 LEU A N 11
ATOM 18495 C CA . LEU A 1 33 ? 18.604 -29.465 -4.702 1.00 0.00 33 LEU A CA 11
ATOM 18496 C C . LEU A 1 33 ? 19.279 -28.170 -5.032 1.00 0.00 33 LEU A C 11
ATOM 18497 O O . LEU A 1 33 ? 18.651 -27.114 -5.038 1.00 0.00 33 LEU A O 11
ATOM 18513 N N . CYS A 1 34 ? 20.592 -28.222 -5.304 1.00 0.00 34 CYS A N 11
ATOM 18514 C CA . CYS A 1 34 ? 21.317 -27.014 -5.597 1.00 0.00 34 CYS A CA 11
ATOM 18515 C C . CYS A 1 34 ? 22.401 -27.372 -6.557 1.00 0.00 34 CYS A C 11
ATOM 18516 O O . CYS A 1 34 ? 23.031 -28.422 -6.442 1.00 0.00 34 CYS A O 11
ATOM 18523 N N . ASN A 1 35 ? 22.634 -26.487 -7.543 1.00 0.00 35 ASN A N 11
ATOM 18524 C CA . ASN A 1 35 ? 23.655 -26.734 -8.531 1.00 0.00 35 ASN A CA 11
ATOM 18525 C C . ASN A 1 35 ? 24.975 -26.354 -7.919 1.00 0.00 35 ASN A C 11
ATOM 18526 O O . ASN A 1 35 ? 25.183 -25.225 -7.507 1.00 0.00 35 ASN A O 11
ATOM 18537 N N . CYS A 1 36 ? 25.918 -27.308 -7.870 1.00 0.00 36 CYS A N 11
ATOM 18538 C CA . CYS A 1 36 ? 27.202 -27.031 -7.266 1.00 0.00 36 CYS A CA 11
ATOM 18539 C C . CYS A 1 36 ? 28.094 -26.441 -8.317 1.00 0.00 36 CYS A C 11
ATOM 18540 O O . CYS A 1 36 ? 28.260 -27.005 -9.392 1.00 0.00 36 CYS A O 11
ATOM 18547 N N . GLY A 1 37 ? 28.706 -25.274 -8.012 1.00 0.00 37 GLY A N 11
ATOM 18548 C CA . GLY A 1 37 ? 29.594 -24.635 -8.956 1.00 0.00 37 GLY A CA 11
ATOM 18549 C C . GLY A 1 37 ? 28.805 -24.177 -10.146 1.00 0.00 37 GLY A C 11
ATOM 18550 O O . GLY A 1 37 ? 27.824 -23.452 -10.018 1.00 0.00 37 GLY A O 11
ATOM 18554 N N . ASN A 1 38 ? 29.235 -24.606 -11.354 1.00 0.00 38 ASN A N 11
ATOM 18555 C CA . ASN A 1 38 ? 28.564 -24.201 -12.567 1.00 0.00 38 ASN A CA 11
ATOM 18556 C C . ASN A 1 38 ? 27.436 -25.160 -12.845 1.00 0.00 38 ASN A C 11
ATOM 18557 O O . ASN A 1 38 ? 26.753 -25.042 -13.859 1.00 0.00 38 ASN A O 11
ATOM 18568 N N . GLY A 1 39 ? 27.215 -26.141 -11.945 1.00 0.00 39 GLY A N 11
ATOM 18569 C CA . GLY A 1 39 ? 26.154 -27.098 -12.157 1.00 0.00 39 GLY A CA 11
ATOM 18570 C C . GLY A 1 39 ? 26.758 -28.463 -12.219 1.00 0.00 39 GLY A C 11
ATOM 18571 O O . GLY A 1 39 ? 26.602 -29.179 -13.207 1.00 0.00 39 GLY A O 11
ATOM 18575 N N . GLN A 1 40 ? 27.467 -28.859 -11.141 1.00 0.00 40 GLN A N 11
ATOM 18576 C CA . GLN A 1 40 ? 28.075 -30.162 -11.101 1.00 0.00 40 GLN A CA 11
ATOM 18577 C C . GLN A 1 40 ? 26.970 -31.142 -10.826 1.00 0.00 40 GLN A C 11
ATOM 18578 O O . GLN A 1 40 ? 25.967 -30.810 -10.196 1.00 0.00 40 GLN A O 11
ATOM 18592 N N . THR A 1 41 ? 27.149 -32.393 -11.295 1.00 0.00 41 THR A N 11
ATOM 18593 C CA . THR A 1 41 ? 26.137 -33.410 -11.122 1.00 0.00 41 THR A CA 11
ATOM 18594 C C . THR A 1 41 ? 26.021 -33.780 -9.660 1.00 0.00 41 THR A C 11
ATOM 18595 O O . THR A 1 41 ? 24.940 -34.138 -9.197 1.00 0.00 41 THR A O 11
ATOM 18606 N N . CYS A 1 42 ? 27.153 -33.723 -8.915 1.00 0.00 42 CYS A N 11
ATOM 18607 C CA . CYS A 1 42 ? 27.178 -34.051 -7.496 1.00 0.00 42 CYS A CA 11
ATOM 18608 C C . CYS A 1 42 ? 27.152 -35.550 -7.326 1.00 0.00 42 CYS A C 11
ATOM 18609 O O . CYS A 1 42 ? 27.366 -36.051 -6.225 1.00 0.00 42 CYS A O 11
ATOM 18616 N N . PHE A 1 43 ? 26.897 -36.308 -8.419 1.00 0.00 43 PHE A N 11
ATOM 18617 C CA . PHE A 1 43 ? 26.881 -37.757 -8.339 1.00 0.00 43 PHE A CA 11
ATOM 18618 C C . PHE A 1 43 ? 28.286 -38.237 -8.118 1.00 0.00 43 PHE A C 11
ATOM 18619 O O . PHE A 1 43 ? 28.529 -39.176 -7.361 1.00 0.00 43 PHE A O 11
ATOM 18636 N N . THR A 1 44 ? 29.251 -37.582 -8.791 1.00 0.00 44 THR A N 11
ATOM 18637 C CA . THR A 1 44 ? 30.637 -37.972 -8.689 1.00 0.00 44 THR A CA 11
ATOM 18638 C C . THR A 1 44 ? 31.174 -37.571 -7.340 1.00 0.00 44 THR A C 11
ATOM 18639 O O . THR A 1 44 ? 32.315 -37.881 -7.002 1.00 0.00 44 THR A O 11
ATOM 18650 N N . ASP A 1 45 ? 30.348 -36.877 -6.528 1.00 0.00 45 ASP A N 11
ATOM 18651 C CA . ASP A 1 45 ? 30.772 -36.460 -5.215 1.00 0.00 45 ASP A CA 11
ATOM 18652 C C . ASP A 1 45 ? 30.214 -37.452 -4.228 1.00 0.00 45 ASP A C 11
ATOM 18653 O O . ASP A 1 45 ? 30.027 -37.145 -3.052 1.00 0.00 45 ASP A O 11
ATOM 18662 N N . SER A 1 46 ? 29.931 -38.684 -4.711 1.00 0.00 46 SER A N 11
ATOM 18663 C CA . SER A 1 46 ? 29.390 -39.735 -3.872 1.00 0.00 46 SER A CA 11
ATOM 18664 C C . SER A 1 46 ? 30.366 -40.030 -2.764 1.00 0.00 46 SER A C 11
ATOM 18665 O O . SER A 1 46 ? 29.969 -40.341 -1.644 1.00 0.00 46 SER A O 11
ATOM 18673 N N . ASN A 1 47 ? 31.680 -39.956 -3.065 1.00 0.00 47 ASN A N 11
ATOM 18674 C CA . ASN A 1 47 ? 32.690 -40.248 -2.070 1.00 0.00 47 ASN A CA 11
ATOM 18675 C C . ASN A 1 47 ? 32.670 -39.182 -0.998 1.00 0.00 47 ASN A C 11
ATOM 18676 O O . ASN A 1 47 ? 33.285 -39.352 0.053 1.00 0.00 47 ASN A O 11
ATOM 18687 N N . HIS A 1 48 ? 31.958 -38.055 -1.236 1.00 0.00 48 HIS A N 11
ATOM 18688 C CA . HIS A 1 48 ? 31.903 -37.000 -0.249 1.00 0.00 48 HIS A CA 11
ATOM 18689 C C . HIS A 1 48 ? 30.541 -37.023 0.391 1.00 0.00 48 HIS A C 11
ATOM 18690 O O . HIS A 1 48 ? 30.091 -36.022 0.947 1.00 0.00 48 HIS A O 11
ATOM 18704 N N . THR A 1 49 ? 29.835 -38.177 0.314 1.00 0.00 49 THR A N 11
ATOM 18705 C CA . THR A 1 49 ? 28.526 -38.275 0.923 1.00 0.00 49 THR A CA 11
ATOM 18706 C C . THR A 1 49 ? 28.710 -38.214 2.415 1.00 0.00 49 THR A C 11
ATOM 18707 O O . THR A 1 49 ? 29.749 -38.606 2.949 1.00 0.00 49 THR A O 11
ATOM 18718 N N . ILE A 1 50 ? 27.680 -37.708 3.120 1.00 0.00 50 ILE A N 11
ATOM 18719 C CA . ILE A 1 50 ? 27.756 -37.582 4.553 1.00 0.00 50 ILE A CA 11
ATOM 18720 C C . ILE A 1 50 ? 26.587 -38.307 5.145 1.00 0.00 50 ILE A C 11
ATOM 18721 O O . ILE A 1 50 ? 25.590 -38.565 4.470 1.00 0.00 50 ILE A O 11
ATOM 18737 N N . THR A 1 51 ? 26.696 -38.644 6.452 1.00 0.00 51 THR A N 11
ATOM 18738 C CA . THR A 1 51 ? 25.629 -39.337 7.128 1.00 0.00 51 THR A CA 11
ATOM 18739 C C . THR A 1 51 ? 25.030 -38.368 8.100 1.00 0.00 51 THR A C 11
ATOM 18740 O O . THR A 1 51 ? 25.720 -37.806 8.952 1.00 0.00 51 THR A O 11
ATOM 18751 N N . LEU A 1 52 ? 23.705 -38.164 7.990 1.00 0.00 52 LEU A N 11
ATOM 18752 C CA . LEU A 1 52 ? 23.014 -37.250 8.857 1.00 0.00 52 LEU A CA 11
ATOM 18753 C C . LEU A 1 52 ? 21.981 -38.045 9.595 1.00 0.00 52 LEU A C 11
ATOM 18754 O O . LEU A 1 52 ? 21.233 -38.814 8.993 1.00 0.00 52 LEU A O 11
ATOM 18770 N N . VAL A 1 53 ? 21.936 -37.890 10.938 1.00 0.00 53 VAL A N 11
ATOM 18771 C CA . VAL A 1 53 ? 20.963 -38.615 11.724 1.00 0.00 53 VAL A CA 11
ATOM 18772 C C . VAL A 1 53 ? 20.047 -37.597 12.353 1.00 0.00 53 VAL A C 11
ATOM 18773 O O . VAL A 1 53 ? 20.353 -37.014 13.397 1.00 0.00 53 VAL A O 11
ATOM 18786 N N . PRO A 1 54 ? 18.915 -37.364 11.717 1.00 0.00 54 PRO A N 11
ATOM 18787 C CA . PRO A 1 54 ? 17.936 -36.413 12.216 1.00 0.00 54 PRO A CA 11
ATOM 18788 C C . PRO A 1 54 ? 17.155 -36.927 13.386 1.00 0.00 54 PRO A C 11
ATOM 18789 O O . PRO A 1 54 ? 16.692 -36.154 14.223 1.00 0.00 54 PRO A O 11
ATOM 18800 N N . TYR A 1 55 ? 16.994 -38.262 13.469 1.00 0.00 55 TYR A N 11
ATOM 18801 C CA . TYR A 1 55 ? 16.241 -38.836 14.554 1.00 0.00 55 TYR A CA 11
ATOM 18802 C C . TYR A 1 55 ? 16.646 -40.275 14.698 1.00 0.00 55 TYR A C 11
ATOM 18803 O O . TYR A 1 55 ? 17.263 -40.858 13.807 1.00 0.00 55 TYR A O 11
ATOM 18821 N N . TYR A 1 56 ? 16.295 -40.873 15.858 1.00 0.00 56 TYR A N 11
ATOM 18822 C CA . TYR A 1 56 ? 16.622 -42.253 16.118 1.00 0.00 56 TYR A CA 11
ATOM 18823 C C . TYR A 1 56 ? 15.337 -43.023 16.116 1.00 0.00 56 TYR A C 11
ATOM 18824 O O . TYR A 1 56 ? 14.267 -42.472 16.368 1.00 0.00 56 TYR A O 11
ATOM 18842 N N . THR A 1 57 ? 15.426 -44.340 15.829 1.00 0.00 57 THR A N 11
ATOM 18843 C CA . THR A 1 57 ? 14.247 -45.171 15.808 1.00 0.00 57 THR A CA 11
ATOM 18844 C C . THR A 1 57 ? 14.504 -46.315 16.742 1.00 0.00 57 THR A C 11
ATOM 18845 O O . THR A 1 57 ? 15.634 -46.540 17.172 1.00 0.00 57 THR A O 11
ATOM 18856 N N . GLU A 1 58 ? 13.440 -47.073 17.081 1.00 0.00 58 GLU A N 11
ATOM 18857 C CA . GLU A 1 58 ? 13.586 -48.193 17.981 1.00 0.00 58 GLU A CA 11
ATOM 18858 C C . GLU A 1 58 ? 14.355 -49.291 17.289 1.00 0.00 58 GLU A C 11
ATOM 18859 O O . GLU A 1 58 ? 14.828 -50.223 17.935 1.00 0.00 58 GLU A O 11
ATOM 18871 N N . ASP A 1 59 ? 14.500 -49.200 15.947 1.00 0.00 59 ASP A N 11
ATOM 18872 C CA . ASP A 1 59 ? 15.216 -50.219 15.220 1.00 0.00 59 ASP A CA 11
ATOM 18873 C C . ASP A 1 59 ? 16.679 -49.867 15.219 1.00 0.00 59 ASP A C 11
ATOM 18874 O O . ASP A 1 59 ? 17.519 -50.698 14.877 1.00 0.00 59 ASP A O 11
ATOM 18883 N N . GLY A 1 60 ? 17.020 -48.617 15.602 1.00 0.00 60 GLY A N 11
ATOM 18884 C CA . GLY A 1 60 ? 18.403 -48.214 15.620 1.00 0.00 60 GLY A CA 11
ATOM 18885 C C . GLY A 1 60 ? 18.476 -46.830 15.055 1.00 0.00 60 GLY A C 11
ATOM 18886 O O . GLY A 1 60 ? 17.475 -46.128 14.906 1.00 0.00 60 GLY A O 11
ATOM 18890 N N . PRO A 1 61 ? 19.687 -46.430 14.749 1.00 0.00 61 PRO A N 11
ATOM 18891 C CA . PRO A 1 61 ? 19.942 -45.117 14.180 1.00 0.00 61 PRO A CA 11
ATOM 18892 C C . PRO A 1 61 ? 19.440 -45.000 12.773 1.00 0.00 61 PRO A C 11
ATOM 18893 O O . PRO A 1 61 ? 19.570 -45.926 11.975 1.00 0.00 61 PRO A O 11
ATOM 18904 N N . PHE A 1 62 ? 18.856 -43.832 12.436 1.00 0.00 62 PHE A N 11
ATOM 18905 C CA . PHE A 1 62 ? 18.356 -43.625 11.106 1.00 0.00 62 PHE A CA 11
ATOM 18906 C C . PHE A 1 62 ? 19.415 -42.854 10.383 1.00 0.00 62 PHE A C 11
ATOM 18907 O O . PHE A 1 62 ? 19.682 -41.696 10.700 1.00 0.00 62 PHE A O 11
ATOM 18924 N N . GLU A 1 63 ? 20.044 -43.491 9.374 1.00 0.00 63 GLU A N 11
ATOM 18925 C CA . GLU A 1 63 ? 21.091 -42.832 8.643 1.00 0.00 63 GLU A CA 11
ATOM 18926 C C . GLU A 1 63 ? 20.504 -42.292 7.378 1.00 0.00 63 GLU A C 11
ATOM 18927 O O . GLU A 1 63 ? 19.958 -43.031 6.562 1.00 0.00 63 GLU A O 11
ATOM 18939 N N . LYS A 1 64 ? 20.619 -40.962 7.198 1.00 0.00 64 LYS A N 11
ATOM 18940 C CA . LYS A 1 64 ? 20.117 -40.330 6.013 1.00 0.00 64 LYS A CA 11
ATOM 18941 C C . LYS A 1 64 ? 21.333 -39.830 5.296 1.00 0.00 64 LYS A C 11
ATOM 18942 O O . LYS A 1 64 ? 22.184 -39.173 5.892 1.00 0.00 64 LYS A O 11
ATOM 18961 N N . LYS A 1 65 ? 21.449 -40.130 3.988 1.00 0.00 65 LYS A N 11
ATOM 18962 C CA . LYS A 1 65 ? 22.627 -39.732 3.259 1.00 0.00 65 LYS A CA 11
ATOM 18963 C C . LYS A 1 65 ? 22.354 -38.453 2.530 1.00 0.00 65 LYS A C 11
ATOM 18964 O O . LYS A 1 65 ? 21.241 -38.187 2.068 1.00 0.00 65 LYS A O 11
ATOM 18983 N N . TYR A 1 66 ? 23.410 -37.623 2.432 1.00 0.00 66 TYR A N 11
ATOM 18984 C CA . TYR A 1 66 ? 23.325 -36.371 1.741 1.00 0.00 66 TYR A CA 11
ATOM 18985 C C . TYR A 1 66 ? 24.593 -36.261 0.958 1.00 0.00 66 TYR A C 11
ATOM 18986 O O . TYR A 1 66 ? 25.633 -36.775 1.369 1.00 0.00 66 TYR A O 11
ATOM 19004 N N . TYR A 1 67 ? 24.537 -35.579 -0.199 1.00 0.00 67 TYR A N 11
ATOM 19005 C CA . TYR A 1 67 ? 25.709 -35.445 -1.027 1.00 0.00 67 TYR A CA 11
ATOM 19006 C C . TYR A 1 67 ? 26.205 -34.047 -0.856 1.00 0.00 67 TYR A C 11
ATOM 19007 O O . TYR A 1 67 ? 25.426 -33.100 -0.863 1.00 0.00 67 TYR A O 11
ATOM 19025 N N . THR A 1 68 ? 27.537 -33.883 -0.714 1.00 0.00 68 THR A N 11
ATOM 19026 C CA . THR A 1 68 ? 28.093 -32.565 -0.530 1.00 0.00 68 THR A CA 11
ATOM 19027 C C . THR A 1 68 ? 29.144 -32.375 -1.573 1.00 0.00 68 THR A C 11
ATOM 19028 O O . THR A 1 68 ? 29.602 -33.333 -2.194 1.00 0.00 68 THR A O 11
ATOM 19039 N N . CYS A 1 69 ? 29.551 -31.111 -1.796 1.00 0.00 69 CYS A N 11
ATOM 19040 C CA . CYS A 1 69 ? 30.557 -30.838 -2.784 1.00 0.00 69 CYS A CA 11
ATOM 19041 C C . CYS A 1 69 ? 31.467 -29.794 -2.217 1.00 0.00 69 CYS A C 11
ATOM 19042 O O . CYS A 1 69 ? 31.197 -29.220 -1.163 1.00 0.00 69 CYS A O 11
ATOM 19049 N N . GLY A 1 70 ? 32.605 -29.559 -2.904 1.00 0.00 70 GLY A N 11
ATOM 19050 C CA . GLY A 1 70 ? 33.556 -28.571 -2.452 1.00 0.00 70 GLY A CA 11
ATOM 19051 C C . GLY A 1 70 ? 34.695 -29.296 -1.809 1.00 0.00 70 GLY A C 11
ATOM 19052 O O . GLY A 1 70 ? 35.799 -28.768 -1.724 1.00 0.00 70 GLY A O 11
ATOM 19056 N N . ASP A 1 71 ? 34.437 -30.545 -1.352 1.00 0.00 71 ASP A N 11
ATOM 19057 C CA . ASP A 1 71 ? 35.465 -31.357 -0.737 1.00 0.00 71 ASP A CA 11
ATOM 19058 C C . ASP A 1 71 ? 36.069 -30.620 0.440 1.00 0.00 71 ASP A C 11
ATOM 19059 O O . ASP A 1 71 ? 37.184 -30.103 0.360 1.00 0.00 71 ASP A O 11
ATOM 19068 N N . PRO A 1 72 ? 35.347 -30.573 1.544 1.00 0.00 72 PRO A N 11
ATOM 19069 C CA . PRO A 1 72 ? 35.833 -29.907 2.750 1.00 0.00 72 PRO A CA 11
ATOM 19070 C C . PRO A 1 72 ? 36.922 -30.675 3.455 1.00 0.00 72 PRO A C 11
ATOM 19071 O O . PRO A 1 72 ? 36.890 -30.844 4.666 1.00 0.00 72 PRO A O 11
ATOM 19082 N N . SER A 1 73 ? 37.929 -31.152 2.695 1.00 0.00 73 SER A N 11
ATOM 19083 C CA . SER A 1 73 ? 39.018 -31.897 3.284 1.00 0.00 73 SER A CA 11
ATOM 19084 C C . SER A 1 73 ? 40.064 -30.924 3.753 1.00 0.00 73 SER A C 11
ATOM 19085 O O . SER A 1 73 ? 40.854 -31.231 4.642 1.00 0.00 73 SER A O 11
ATOM 19093 N N . GLU A 1 74 ? 40.087 -29.714 3.150 1.00 0.00 74 GLU A N 11
ATOM 19094 C CA . GLU A 1 74 ? 41.061 -28.717 3.527 1.00 0.00 74 GLU A CA 11
ATOM 19095 C C . GLU A 1 74 ? 40.424 -27.799 4.530 1.00 0.00 74 GLU A C 11
ATOM 19096 O O . GLU A 1 74 ? 41.030 -26.822 4.967 1.00 0.00 74 GLU A O 11
ATOM 19108 N N . LEU A 1 75 ? 39.167 -28.098 4.913 1.00 0.00 75 LEU A N 11
ATOM 19109 C CA . LEU A 1 75 ? 38.470 -27.277 5.864 1.00 0.00 75 LEU A CA 11
ATOM 19110 C C . LEU A 1 75 ? 38.948 -27.654 7.239 1.00 0.00 75 LEU A C 11
ATOM 19111 O O . LEU A 1 75 ? 39.472 -28.745 7.457 1.00 0.00 75 LEU A O 11
ATOM 19127 N N . ASP A 1 76 ? 38.764 -26.730 8.208 1.00 0.00 76 ASP A N 11
ATOM 19128 C CA . ASP A 1 76 ? 39.193 -26.981 9.565 1.00 0.00 76 ASP A CA 11
ATOM 19129 C C . ASP A 1 76 ? 38.339 -28.081 10.132 1.00 0.00 76 ASP A C 11
ATOM 19130 O O . ASP A 1 76 ? 37.174 -28.229 9.772 1.00 0.00 76 ASP A O 11
ATOM 19139 N N . GLU A 1 77 ? 38.923 -28.879 11.053 1.00 0.00 77 GLU A N 11
ATOM 19140 C CA . GLU A 1 77 ? 38.202 -29.974 11.660 1.00 0.00 77 GLU A CA 11
ATOM 19141 C C . GLU A 1 77 ? 37.122 -29.401 12.539 1.00 0.00 77 GLU A C 11
ATOM 19142 O O . GLU A 1 77 ? 37.329 -28.408 13.237 1.00 0.00 77 GLU A O 11
ATOM 19154 N N . CYS A 1 78 ? 35.922 -30.028 12.508 1.00 0.00 78 CYS A N 11
ATOM 19155 C CA . CYS A 1 78 ? 34.814 -29.559 13.314 1.00 0.00 78 CYS A CA 11
ATOM 19156 C C . CYS A 1 78 ? 35.128 -29.819 14.756 1.00 0.00 78 CYS A C 11
ATOM 19157 O O . CYS A 1 78 ? 35.803 -30.789 15.098 1.00 0.00 78 CYS A O 11
ATOM 19164 N N . TYR A 1 79 ? 34.612 -28.942 15.646 1.00 0.00 79 TYR A N 11
ATOM 19165 C CA . TYR A 1 79 ? 34.845 -29.102 17.058 1.00 0.00 79 TYR A CA 11
ATOM 19166 C C . TYR A 1 79 ? 33.890 -30.159 17.546 1.00 0.00 79 TYR A C 11
ATOM 19167 O O . TYR A 1 79 ? 32.869 -30.430 16.912 1.00 0.00 79 TYR A O 11
ATOM 19185 N N . ASP A 1 80 ? 34.212 -30.785 18.702 1.00 0.00 80 ASP A N 11
ATOM 19186 C CA . ASP A 1 80 ? 33.381 -31.840 19.236 1.00 0.00 80 ASP A CA 11
ATOM 19187 C C . ASP A 1 80 ? 32.015 -31.297 19.585 1.00 0.00 80 ASP A C 11
ATOM 19188 O O . ASP A 1 80 ? 31.002 -31.920 19.274 1.00 0.00 80 ASP A O 11
ATOM 19197 N N . ILE A 1 81 ? 31.953 -30.123 20.249 1.00 0.00 81 ILE A N 11
ATOM 19198 C CA . ILE A 1 81 ? 30.673 -29.567 20.621 1.00 0.00 81 ILE A CA 11
ATOM 19199 C C . ILE A 1 81 ? 30.571 -28.184 20.054 1.00 0.00 81 ILE A C 11
ATOM 19200 O O . ILE A 1 81 ? 30.933 -27.196 20.692 1.00 0.00 81 ILE A O 11
ATOM 19216 N N . ASP A 1 82 ? 30.064 -28.089 18.818 1.00 0.00 82 ASP A N 11
ATOM 19217 C CA . ASP A 1 82 ? 29.904 -26.811 18.188 1.00 0.00 82 ASP A CA 11
ATOM 19218 C C . ASP A 1 82 ? 29.132 -27.069 16.933 1.00 0.00 82 ASP A C 11
ATOM 19219 O O . ASP A 1 82 ? 28.954 -28.220 16.538 1.00 0.00 82 ASP A O 11
ATOM 19228 N N . LYS A 1 83 ? 28.645 -25.996 16.273 1.00 0.00 83 LYS A N 11
ATOM 19229 C CA . LYS A 1 83 ? 27.884 -26.172 15.065 1.00 0.00 83 LYS A CA 11
ATOM 19230 C C . LYS A 1 83 ? 28.794 -26.743 14.023 1.00 0.00 83 LYS A C 11
ATOM 19231 O O . LYS A 1 83 ? 29.876 -26.215 13.765 1.00 0.00 83 LYS A O 11
ATOM 19250 N N . ALA A 1 84 ? 28.357 -27.852 13.395 1.00 0.00 84 ALA A N 11
ATOM 19251 C CA . ALA A 1 84 ? 29.163 -28.479 12.386 1.00 0.00 84 ALA A CA 11
ATOM 19252 C C . ALA A 1 84 ? 28.389 -28.499 11.102 1.00 0.00 84 ALA A C 11
ATOM 19253 O O . ALA A 1 84 ? 28.954 -28.758 10.037 1.00 0.00 84 ALA A O 11
ATOM 19260 N N . LEU A 1 85 ? 27.069 -28.217 11.156 1.00 0.00 85 LEU A N 11
ATOM 19261 C CA . LEU A 1 85 ? 26.289 -28.244 9.951 1.00 0.00 85 LEU A CA 11
ATOM 19262 C C . LEU A 1 85 ? 25.168 -27.269 10.123 1.00 0.00 85 LEU A C 11
ATOM 19263 O O . LEU A 1 85 ? 24.506 -27.237 11.163 1.00 0.00 85 LEU A O 11
ATOM 19279 N N . GLU A 1 86 ? 24.933 -26.444 9.082 1.00 0.00 86 GLU A N 11
ATOM 19280 C CA . GLU A 1 86 ? 23.882 -25.469 9.138 1.00 0.00 86 GLU A CA 11
ATOM 19281 C C . GLU A 1 86 ? 22.898 -25.854 8.080 1.00 0.00 86 GLU A C 11
ATOM 19282 O O . GLU A 1 86 ? 23.246 -25.954 6.901 1.00 0.00 86 GLU A O 11
ATOM 19294 N N . VAL A 1 87 ? 21.633 -26.082 8.485 1.00 0.00 87 VAL A N 11
ATOM 19295 C CA . VAL A 1 87 ? 20.620 -26.467 7.539 1.00 0.00 87 VAL A CA 11
ATOM 19296 C C . VAL A 1 87 ? 19.431 -25.585 7.775 1.00 0.00 87 VAL A C 11
ATOM 19297 O O . VAL A 1 87 ? 19.240 -25.061 8.873 1.00 0.00 87 VAL A O 11
ATOM 19310 N N . ASN A 1 88 ? 18.597 -25.389 6.727 1.00 0.00 88 ASN A N 11
ATOM 19311 C CA . ASN A 1 88 ? 17.433 -24.546 6.870 1.00 0.00 88 ASN A CA 11
ATOM 19312 C C . ASN A 1 88 ? 16.282 -25.348 7.430 1.00 0.00 88 ASN A C 11
ATOM 19313 O O . ASN A 1 88 ? 15.264 -24.778 7.819 1.00 0.00 88 ASN A O 11
ATOM 19324 N N . GLU A 1 89 ? 16.406 -26.693 7.488 1.00 0.00 89 GLU A N 11
ATOM 19325 C CA . GLU A 1 89 ? 15.329 -27.491 8.017 1.00 0.00 89 GLU A CA 11
ATOM 19326 C C . GLU A 1 89 ? 15.923 -28.747 8.570 1.00 0.00 89 GLU A C 11
ATOM 19327 O O . GLU A 1 89 ? 16.788 -29.367 7.966 1.00 0.00 89 GLU A O 11
ATOM 19339 N N . SER A 1 90 ? 15.463 -29.137 9.766 1.00 0.00 90 SER A N 11
ATOM 19340 C CA . SER A 1 90 ? 15.972 -30.326 10.411 1.00 0.00 90 SER A CA 11
ATOM 19341 C C . SER A 1 90 ? 15.473 -31.573 9.707 1.00 0.00 90 SER A C 11
ATOM 19342 O O . SER A 1 90 ? 16.233 -32.517 9.503 1.00 0.00 90 SER A O 11
ATOM 19350 N N . ASP A 1 91 ? 14.177 -31.599 9.311 1.00 0.00 91 ASP A N 11
ATOM 19351 C CA . ASP A 1 91 ? 13.613 -32.800 8.717 1.00 0.00 91 ASP A CA 11
ATOM 19352 C C . ASP A 1 91 ? 14.126 -33.039 7.317 1.00 0.00 91 ASP A C 11
ATOM 19353 O O . ASP A 1 91 ? 14.636 -34.120 7.025 1.00 0.00 91 ASP A O 11
ATOM 19362 N N . ASP A 1 92 ? 14.003 -32.049 6.409 1.00 0.00 92 ASP A N 11
ATOM 19363 C CA . ASP A 1 92 ? 14.451 -32.267 5.053 1.00 0.00 92 ASP A CA 11
ATOM 19364 C C . ASP A 1 92 ? 14.922 -30.953 4.500 1.00 0.00 92 ASP A C 11
ATOM 19365 O O . ASP A 1 92 ? 14.179 -30.239 3.829 1.00 0.00 92 ASP A O 11
ATOM 19374 N N . PRO A 1 93 ? 16.152 -30.616 4.789 1.00 0.00 93 PRO A N 11
ATOM 19375 C CA . PRO A 1 93 ? 16.733 -29.378 4.306 1.00 0.00 93 PRO A CA 11
ATOM 19376 C C . PRO A 1 93 ? 17.077 -29.411 2.851 1.00 0.00 93 PRO A C 11
ATOM 19377 O O . PRO A 1 93 ? 17.589 -30.409 2.341 1.00 0.00 93 PRO A O 11
ATOM 19388 N N . ASN A 1 94 ? 16.800 -28.294 2.145 1.00 0.00 94 ASN A N 11
ATOM 19389 C CA . ASN A 1 94 ? 17.128 -28.214 0.747 1.00 0.00 94 ASN A CA 11
ATOM 19390 C C . ASN A 1 94 ? 18.334 -27.327 0.638 1.00 0.00 94 ASN A C 11
ATOM 19391 O O . ASN A 1 94 ? 18.877 -27.124 -0.447 1.00 0.00 94 ASN A O 11
ATOM 19402 N N . SER A 1 95 ? 18.774 -26.769 1.788 1.00 0.00 95 SER A N 11
ATOM 19403 C CA . SER A 1 95 ? 19.936 -25.921 1.799 1.00 0.00 95 SER A CA 11
ATOM 19404 C C . SER A 1 95 ? 20.767 -26.352 2.967 1.00 0.00 95 SER A C 11
ATOM 19405 O O . SER A 1 95 ? 20.364 -26.206 4.121 1.00 0.00 95 SER A O 11
ATOM 19413 N N . VAL A 1 96 ? 21.964 -26.899 2.677 1.00 0.00 96 VAL A N 11
ATOM 19414 C CA . VAL A 1 96 ? 22.847 -27.355 3.722 1.00 0.00 96 VAL A CA 11
ATOM 19415 C C . VAL A 1 96 ? 24.189 -26.752 3.438 1.00 0.00 96 VAL A C 11
ATOM 19416 O O . VAL A 1 96 ? 24.677 -26.826 2.313 1.00 0.00 96 VAL A O 11
ATOM 19429 N N . GLU A 1 97 ? 24.823 -26.136 4.461 1.00 0.00 97 GLU A N 11
ATOM 19430 C CA . GLU A 1 97 ? 26.112 -25.518 4.251 1.00 0.00 97 GLU A CA 11
ATOM 19431 C C . GLU A 1 97 ? 27.113 -26.166 5.162 1.00 0.00 97 GLU A C 11
ATOM 19432 O O . GLU A 1 97 ? 26.873 -26.337 6.357 1.00 0.00 97 GLU A O 11
ATOM 19444 N N . VAL A 1 98 ? 28.276 -26.550 4.585 1.00 0.00 98 VAL A N 11
ATOM 19445 C CA . VAL A 1 98 ? 29.335 -27.152 5.357 1.00 0.00 98 VAL A CA 11
ATOM 19446 C C . VAL A 1 98 ? 30.126 -26.034 5.976 1.00 0.00 98 VAL A C 11
ATOM 19447 O O . VAL A 1 98 ? 30.627 -25.149 5.281 1.00 0.00 98 VAL A O 11
ATOM 19460 N N . LEU A 1 99 ? 30.242 -26.053 7.326 1.00 0.00 99 LEU A N 11
ATOM 19461 C CA . LEU A 1 99 ? 30.976 -25.019 8.018 1.00 0.00 99 LEU A CA 11
ATOM 19462 C C . LEU A 1 99 ? 32.353 -25.525 8.315 1.00 0.00 99 LEU A C 11
ATOM 19463 O O . LEU A 1 99 ? 33.297 -24.746 8.437 1.00 0.00 99 LEU A O 11
ATOM 19479 N N . CYS A 1 100 ? 32.508 -26.856 8.440 1.00 0.00 100 CYS A N 11
ATOM 19480 C CA . CYS A 1 100 ? 33.803 -27.395 8.772 1.00 0.00 100 CYS A CA 11
ATOM 19481 C C . CYS A 1 100 ? 33.875 -28.823 8.313 1.00 0.00 100 CYS A C 11
ATOM 19482 O O . CYS A 1 100 ? 32.882 -29.411 7.891 1.00 0.00 100 CYS A O 11
ATOM 19489 N N . HIS A 1 101 ? 35.094 -29.408 8.394 1.00 0.00 101 HIS A N 11
ATOM 19490 C CA . HIS A 1 101 ? 35.307 -30.770 7.966 1.00 0.00 101 HIS A CA 11
ATOM 19491 C C . HIS A 1 101 ? 34.751 -31.710 8.991 1.00 0.00 101 HIS A C 11
ATOM 19492 O O . HIS A 1 101 ? 35.177 -31.726 10.150 1.00 0.00 101 HIS A O 11
ATOM 19506 N N . CYS A 1 102 ? 33.786 -32.545 8.556 1.00 0.00 102 CYS A N 11
ATOM 19507 C CA . CYS A 1 102 ? 33.197 -33.522 9.430 1.00 0.00 102 CYS A CA 11
ATOM 19508 C C . CYS A 1 102 ? 33.469 -34.842 8.764 1.00 0.00 102 CYS A C 11
ATOM 19509 O O . CYS A 1 102 ? 33.032 -35.072 7.637 1.00 0.00 102 CYS A O 11
ATOM 19516 N N . PRO A 1 103 ? 34.190 -35.719 9.428 1.00 0.00 103 PRO A N 11
ATOM 19517 C CA . PRO A 1 103 ? 34.528 -37.010 8.849 1.00 0.00 103 PRO A CA 11
ATOM 19518 C C . PRO A 1 103 ? 33.360 -37.949 8.763 1.00 0.00 103 PRO A C 11
ATOM 19519 O O . PRO A 1 103 ? 32.396 -37.833 9.515 1.00 0.00 103 PRO A O 11
ATOM 19530 N N . SER A 1 104 ? 33.449 -38.928 7.832 1.00 0.00 104 SER A N 11
ATOM 19531 C CA . SER A 1 104 ? 32.379 -39.883 7.636 1.00 0.00 104 SER A CA 11
ATOM 19532 C C . SER A 1 104 ? 32.337 -40.842 8.797 1.00 0.00 104 SER A C 11
ATOM 19533 O O . SER A 1 104 ? 31.394 -41.618 8.932 1.00 0.00 104 SER A O 11
ATOM 19541 N N . ASP A 1 105 ? 33.375 -40.817 9.660 1.00 0.00 105 ASP A N 11
ATOM 19542 C CA . ASP A 1 105 ? 33.404 -41.702 10.799 1.00 0.00 105 ASP A CA 11
ATOM 19543 C C . ASP A 1 105 ? 32.488 -41.137 11.854 1.00 0.00 105 ASP A C 11
ATOM 19544 O O . ASP A 1 105 ? 32.220 -41.785 12.865 1.00 0.00 105 ASP A O 11
ATOM 19553 N N . LYS A 1 106 ? 31.993 -39.900 11.633 1.00 0.00 106 LYS A N 11
ATOM 19554 C CA . LYS A 1 106 ? 31.110 -39.275 12.581 1.00 0.00 106 LYS A CA 11
ATOM 19555 C C . LYS A 1 106 ? 29.833 -38.958 11.869 1.00 0.00 106 LYS A C 11
ATOM 19556 O O . LYS A 1 106 ? 29.774 -38.939 10.641 1.00 0.00 106 LYS A O 11
ATOM 19575 N N . ILE A 1 107 ? 28.768 -38.704 12.651 1.00 0.00 107 ILE A N 11
ATOM 19576 C CA . ILE A 1 107 ? 27.483 -38.405 12.077 1.00 0.00 107 ILE A CA 11
ATOM 19577 C C . ILE A 1 107 ? 27.046 -37.077 12.600 1.00 0.00 107 ILE A C 11
ATOM 19578 O O . ILE A 1 107 ? 27.582 -36.568 13.587 1.00 0.00 107 ILE A O 11
ATOM 19594 N N . TYR A 1 108 ? 26.044 -36.479 11.926 1.00 0.00 108 TYR A N 11
ATOM 19595 C CA . TYR A 1 108 ? 25.514 -35.222 12.370 1.00 0.00 108 TYR A CA 11
ATOM 19596 C C . TYR A 1 108 ? 24.357 -35.574 13.250 1.00 0.00 108 TYR A C 11
ATOM 19597 O O . TYR A 1 108 ? 23.392 -36.197 12.804 1.00 0.00 108 TYR A O 11
ATOM 19615 N N . LEU A 1 109 ? 24.432 -35.172 14.535 1.00 0.00 109 LEU A N 11
ATOM 19616 C CA . LEU A 1 109 ? 23.391 -35.506 15.472 1.00 0.00 109 LEU A CA 11
ATOM 19617 C C . LEU A 1 109 ? 22.639 -34.257 15.807 1.00 0.00 109 LEU A C 11
ATOM 19618 O O . LEU A 1 109 ? 23.230 -33.219 16.107 1.00 0.00 109 LEU A O 11
ATOM 19634 N N . TRP A 1 110 ? 21.291 -34.334 15.738 1.00 0.00 110 TRP A N 11
ATOM 19635 C CA . TRP A 1 110 ? 20.474 -33.201 16.081 1.00 0.00 110 TRP A CA 11
ATOM 19636 C C . TRP A 1 110 ? 20.509 -33.087 17.579 1.00 0.00 110 TRP A C 11
ATOM 19637 O O . TRP A 1 110 ? 20.285 -34.063 18.295 1.00 0.00 110 TRP A O 11
ATOM 19658 N N . ILE A 1 111 ? 20.791 -31.872 18.081 1.00 0.00 111 ILE A N 11
ATOM 19659 C CA . ILE A 1 111 ? 20.874 -31.661 19.498 1.00 0.00 111 ILE A CA 11
ATOM 19660 C C . ILE A 1 111 ? 19.998 -30.476 19.818 1.00 0.00 111 ILE A C 11
ATOM 19661 O O . ILE A 1 111 ? 19.672 -29.671 18.943 1.00 0.00 111 ILE A O 11
ATOM 19677 N N . HIS A 1 112 ? 19.606 -30.338 21.109 1.00 0.00 112 HIS A N 11
ATOM 19678 C CA . HIS A 1 112 ? 18.719 -29.271 21.526 1.00 0.00 112 HIS A CA 11
ATOM 19679 C C . HIS A 1 112 ? 19.432 -27.943 21.485 1.00 0.00 112 HIS A C 11
ATOM 19680 O O . HIS A 1 112 ? 18.853 -26.919 21.843 1.00 0.00 112 HIS A O 11
ATOM 19694 N N . ARG A 1 113 ? 20.714 -27.919 21.052 1.00 0.00 113 ARG A N 11
ATOM 19695 C CA . ARG A 1 113 ? 21.434 -26.670 20.969 1.00 0.00 113 ARG A CA 11
ATOM 19696 C C . ARG A 1 113 ? 20.851 -25.866 19.833 1.00 0.00 113 ARG A C 11
ATOM 19697 O O . ARG A 1 113 ? 21.098 -24.667 19.722 1.00 0.00 113 ARG A O 11
ATOM 19718 N N . GLY A 1 114 ? 20.056 -26.525 18.954 1.00 0.00 114 GLY A N 11
ATOM 19719 C CA . GLY A 1 114 ? 19.432 -25.821 17.861 1.00 0.00 114 GLY A CA 11
ATOM 19720 C C . GLY A 1 114 ? 20.246 -25.992 16.618 1.00 0.00 114 GLY A C 11
ATOM 19721 O O . GLY A 1 114 ? 19.983 -25.333 15.613 1.00 0.00 114 GLY A O 11
ATOM 19725 N N . TYR A 1 115 ? 21.257 -26.883 16.635 1.00 0.00 115 TYR A N 11
ATOM 19726 C CA . TYR A 1 115 ? 22.049 -27.069 15.446 1.00 0.00 115 TYR A CA 11
ATOM 19727 C C . TYR A 1 115 ? 22.643 -28.442 15.482 1.00 0.00 115 TYR A C 11
ATOM 19728 O O . TYR A 1 115 ? 22.634 -29.109 16.509 1.00 0.00 115 TYR A O 11
ATOM 19746 N N . TYR A 1 116 ? 23.161 -28.901 14.322 1.00 0.00 116 TYR A N 11
ATOM 19747 C CA . TYR A 1 116 ? 23.737 -30.219 14.240 1.00 0.00 116 TYR A CA 11
ATOM 19748 C C . TYR A 1 116 ? 25.171 -30.165 14.682 1.00 0.00 116 TYR A C 11
ATOM 19749 O O . TYR A 1 116 ? 25.900 -29.208 14.403 1.00 0.00 116 TYR A O 11
ATOM 19767 N N . ILE A 1 117 ? 25.602 -31.242 15.377 1.00 0.00 117 ILE A N 11
ATOM 19768 C CA . ILE A 1 117 ? 26.958 -31.338 15.855 1.00 0.00 117 ILE A CA 11
ATOM 19769 C C . ILE A 1 117 ? 27.500 -32.637 15.342 1.00 0.00 117 ILE A C 11
ATOM 19770 O O . ILE A 1 117 ? 26.744 -33.566 15.052 1.00 0.00 117 ILE A O 11
ATOM 19786 N N . CYS A 1 118 ? 28.840 -32.735 15.204 1.00 0.00 118 CYS A N 11
ATOM 19787 C CA . CYS A 1 118 ? 29.432 -33.964 14.728 1.00 0.00 118 CYS A CA 11
ATOM 19788 C C . CYS A 1 118 ? 29.775 -34.778 15.927 1.00 0.00 118 CYS A C 11
ATOM 19789 O O . CYS A 1 118 ? 30.467 -34.313 16.830 1.00 0.00 118 CYS A O 11
ATOM 19796 N N . ILE A 1 119 ? 29.308 -36.037 15.948 1.00 0.00 119 ILE A N 11
ATOM 19797 C CA . ILE A 1 119 ? 29.579 -36.894 17.066 1.00 0.00 119 ILE A CA 11
ATOM 19798 C C . ILE A 1 119 ? 29.719 -38.283 16.523 1.00 0.00 119 ILE A C 11
ATOM 19799 O O . ILE A 1 119 ? 29.148 -38.617 15.483 1.00 0.00 119 ILE A O 11
ATOM 19815 N N . THR A 1 120 ? 30.521 -39.124 17.207 1.00 0.00 120 THR A N 11
ATOM 19816 C CA . THR A 1 120 ? 30.705 -40.483 16.765 1.00 0.00 120 THR A CA 11
ATOM 19817 C C . THR A 1 120 ? 29.409 -41.186 17.078 1.00 0.00 120 THR A C 11
ATOM 19818 O O . THR A 1 120 ? 28.908 -41.107 18.199 1.00 0.00 120 THR A O 11
ATOM 19829 N N . PRO A 1 121 ? 28.850 -41.881 16.105 1.00 0.00 121 PRO A N 11
ATOM 19830 C CA . PRO A 1 121 ? 27.568 -42.553 16.291 1.00 0.00 121 PRO A CA 11
ATOM 19831 C C . PRO A 1 121 ? 27.608 -43.692 17.272 1.00 0.00 121 PRO A C 11
ATOM 19832 O O . PRO A 1 121 ? 28.354 -44.654 17.080 1.00 0.00 121 PRO A O 11
ATOM 19843 N N . PRO A 1 122 ? 26.825 -43.623 18.327 1.00 0.00 122 PRO A N 11
ATOM 19844 C CA . PRO A 1 122 ? 26.758 -44.688 19.302 1.00 0.00 122 PRO A CA 11
ATOM 19845 C C . PRO A 1 122 ? 25.812 -45.774 18.882 1.00 0.00 122 PRO A C 11
ATOM 19846 O O . PRO A 1 122 ? 24.742 -45.502 18.336 1.00 0.00 122 PRO A O 11
ATOM 19857 N N . GLN A 1 123 ? 26.191 -47.044 19.127 1.00 0.00 123 GLN A N 11
ATOM 19858 C CA . GLN A 1 123 ? 25.334 -48.143 18.762 1.00 0.00 123 GLN A CA 11
ATOM 19859 C C . GLN A 1 123 ? 24.381 -48.361 19.907 1.00 0.00 123 GLN A C 11
ATOM 19860 O O . GLN A 1 123 ? 24.800 -48.593 21.040 1.00 0.00 123 GLN A O 11
ATOM 19874 N N . PRO A 1 124 ? 23.092 -48.295 19.640 1.00 0.00 124 PRO A N 11
ATOM 19875 C CA . PRO A 1 124 ? 22.097 -48.494 20.672 1.00 0.00 124 PRO A CA 11
ATOM 19876 C C . PRO A 1 124 ? 21.746 -49.939 20.870 1.00 0.00 124 PRO A C 11
ATOM 19877 O O . PRO A 1 124 ? 22.159 -50.775 20.020 1.00 0.00 124 PRO A O 11
ATOM 19889 N N . LYS A 1 1 ? 31.299 -40.134 -17.422 1.00 0.00 1 LYS A N 12
ATOM 19890 C CA . LYS A 1 1 ? 30.037 -39.716 -16.751 1.00 0.00 1 LYS A CA 12
ATOM 19891 C C . LYS A 1 1 ? 28.935 -40.692 -17.046 1.00 0.00 1 LYS A C 12
ATOM 19892 O O . LYS A 1 1 ? 28.352 -41.279 -16.134 1.00 0.00 1 LYS A O 12
ATOM 19913 N N . SER A 1 2 ? 28.618 -40.872 -18.351 1.00 0.00 2 SER A N 12
ATOM 19914 C CA . SER A 1 2 ? 27.576 -41.790 -18.754 1.00 0.00 2 SER A CA 12
ATOM 19915 C C . SER A 1 2 ? 26.259 -41.254 -18.254 1.00 0.00 2 SER A C 12
ATOM 19916 O O . SER A 1 2 ? 26.087 -40.046 -18.091 1.00 0.00 2 SER A O 12
ATOM 19924 N N . HIS A 1 3 ? 25.289 -42.161 -18.006 1.00 0.00 3 HIS A N 12
ATOM 19925 C CA . HIS A 1 3 ? 23.990 -41.748 -17.529 1.00 0.00 3 HIS A CA 12
ATOM 19926 C C . HIS A 1 3 ? 23.849 -42.215 -16.109 1.00 0.00 3 HIS A C 12
ATOM 19927 O O . HIS A 1 3 ? 22.739 -42.330 -15.593 1.00 0.00 3 HIS A O 12
ATOM 19941 N N . THR A 1 4 ? 24.986 -42.498 -15.436 1.00 0.00 4 THR A N 12
ATOM 19942 C CA . THR A 1 4 ? 24.933 -42.958 -14.067 1.00 0.00 4 THR A CA 12
ATOM 19943 C C . THR A 1 4 ? 25.068 -41.768 -13.160 1.00 0.00 4 THR A C 12
ATOM 19944 O O . THR A 1 4 ? 24.994 -41.897 -11.941 1.00 0.00 4 THR A O 12
ATOM 19955 N N . THR A 1 5 ? 25.264 -40.567 -13.746 1.00 0.00 5 THR A N 12
ATOM 19956 C CA . THR A 1 5 ? 25.402 -39.371 -12.950 1.00 0.00 5 THR A CA 12
ATOM 19957 C C . THR A 1 5 ? 24.034 -38.943 -12.490 1.00 0.00 5 THR A C 12
ATOM 19958 O O . THR A 1 5 ? 23.013 -39.371 -13.027 1.00 0.00 5 THR A O 12
ATOM 19969 N N . CYS A 1 6 ? 23.996 -38.066 -11.462 1.00 0.00 6 CYS A N 12
ATOM 19970 C CA . CYS A 1 6 ? 22.737 -37.592 -10.930 1.00 0.00 6 CYS A CA 12
ATOM 19971 C C . CYS A 1 6 ? 22.155 -36.607 -11.906 1.00 0.00 6 CYS A C 12
ATOM 19972 O O . CYS A 1 6 ? 22.879 -35.820 -12.517 1.00 0.00 6 CYS A O 12
ATOM 19979 N N . PRO A 1 7 ? 20.842 -36.629 -12.050 1.00 0.00 7 PRO A N 12
ATOM 19980 C CA . PRO A 1 7 ? 20.144 -35.707 -12.941 1.00 0.00 7 PRO A CA 12
ATOM 19981 C C . PRO A 1 7 ? 20.304 -34.274 -12.528 1.00 0.00 7 PRO A C 12
ATOM 19982 O O . PRO A 1 7 ? 20.399 -33.965 -11.339 1.00 0.00 7 PRO A O 12
ATOM 19993 N N . THR A 1 8 ? 20.322 -33.355 -13.517 1.00 0.00 8 THR A N 12
ATOM 19994 C CA . THR A 1 8 ? 20.464 -31.954 -13.205 1.00 0.00 8 THR A CA 12
ATOM 19995 C C . THR A 1 8 ? 19.094 -31.356 -13.284 1.00 0.00 8 THR A C 12
ATOM 19996 O O . THR A 1 8 ? 18.444 -31.395 -14.327 1.00 0.00 8 THR A O 12
ATOM 20007 N N . SER A 1 9 ? 18.624 -30.779 -12.158 1.00 0.00 9 SER A N 12
ATOM 20008 C CA . SER A 1 9 ? 17.314 -30.178 -12.130 1.00 0.00 9 SER A CA 12
ATOM 20009 C C . SER A 1 9 ? 17.427 -28.804 -12.727 1.00 0.00 9 SER A C 12
ATOM 20010 O O . SER A 1 9 ? 18.481 -28.175 -12.677 1.00 0.00 9 SER A O 12
ATOM 20018 N N . THR A 1 10 ? 16.317 -28.304 -13.313 1.00 0.00 10 THR A N 12
ATOM 20019 C CA . THR A 1 10 ? 16.329 -26.990 -13.918 1.00 0.00 10 THR A CA 12
ATOM 20020 C C . THR A 1 10 ? 15.682 -26.025 -12.964 1.00 0.00 10 THR A C 12
ATOM 20021 O O . THR A 1 10 ? 15.596 -24.830 -13.239 1.00 0.00 10 THR A O 12
ATOM 20032 N N . GLU A 1 11 ? 15.212 -26.535 -11.805 1.00 0.00 11 GLU A N 12
ATOM 20033 C CA . GLU A 1 11 ? 14.571 -25.690 -10.828 1.00 0.00 11 GLU A CA 12
ATOM 20034 C C . GLU A 1 11 ? 15.593 -25.313 -9.791 1.00 0.00 11 GLU A C 12
ATOM 20035 O O . GLU A 1 11 ? 15.252 -24.755 -8.749 1.00 0.00 11 GLU A O 12
ATOM 20047 N N . ILE A 1 12 ? 16.882 -25.613 -10.059 1.00 0.00 12 ILE A N 12
ATOM 20048 C CA . ILE A 1 12 ? 17.924 -25.297 -9.113 1.00 0.00 12 ILE A CA 12
ATOM 20049 C C . ILE A 1 12 ? 18.936 -24.453 -9.830 1.00 0.00 12 ILE A C 12
ATOM 20050 O O . ILE A 1 12 ? 18.892 -24.303 -11.050 1.00 0.00 12 ILE A O 12
ATOM 20066 N N . ASP A 1 13 ? 19.884 -23.878 -9.065 1.00 0.00 13 ASP A N 12
ATOM 20067 C CA . ASP A 1 13 ? 20.899 -23.049 -9.654 1.00 0.00 13 ASP A CA 12
ATOM 20068 C C . ASP A 1 13 ? 22.147 -23.280 -8.854 1.00 0.00 13 ASP A C 12
ATOM 20069 O O . ASP A 1 13 ? 22.118 -23.971 -7.839 1.00 0.00 13 ASP A O 12
ATOM 20078 N N . SER A 1 14 ? 23.289 -22.732 -9.326 1.00 0.00 14 SER A N 12
ATOM 20079 C CA . SER A 1 14 ? 24.540 -22.901 -8.619 1.00 0.00 14 SER A CA 12
ATOM 20080 C C . SER A 1 14 ? 24.452 -22.141 -7.323 1.00 0.00 14 SER A C 12
ATOM 20081 O O . SER A 1 14 ? 23.950 -21.018 -7.276 1.00 0.00 14 SER A O 12
ATOM 20089 N N . CYS A 1 15 ? 24.950 -22.761 -6.229 1.00 0.00 15 CYS A N 12
ATOM 20090 C CA . CYS A 1 15 ? 24.931 -22.110 -4.937 1.00 0.00 15 CYS A CA 12
ATOM 20091 C C . CYS A 1 15 ? 26.060 -21.122 -4.913 1.00 0.00 15 CYS A C 12
ATOM 20092 O O . CYS A 1 15 ? 27.065 -21.294 -5.597 1.00 0.00 15 CYS A O 12
ATOM 20099 N N . SER A 1 16 ? 25.915 -20.051 -4.096 1.00 0.00 16 SER A N 12
ATOM 20100 C CA . SER A 1 16 ? 26.947 -19.039 -4.007 1.00 0.00 16 SER A CA 12
ATOM 20101 C C . SER A 1 16 ? 28.200 -19.672 -3.473 1.00 0.00 16 SER A C 12
ATOM 20102 O O . SER A 1 16 ? 29.299 -19.385 -3.943 1.00 0.00 16 SER A O 12
ATOM 20110 N N . ASN A 1 17 ? 28.055 -20.555 -2.461 1.00 0.00 17 ASN A N 12
ATOM 20111 C CA . ASN A 1 17 ? 29.203 -21.211 -1.894 1.00 0.00 17 ASN A CA 12
ATOM 20112 C C . ASN A 1 17 ? 29.200 -22.622 -2.406 1.00 0.00 17 ASN A C 12
ATOM 20113 O O . ASN A 1 17 ? 28.161 -23.282 -2.454 1.00 0.00 17 ASN A O 12
ATOM 20124 N N . ASP A 1 18 ? 30.396 -23.118 -2.788 1.00 0.00 18 ASP A N 12
ATOM 20125 C CA . ASP A 1 18 ? 30.518 -24.452 -3.328 1.00 0.00 18 ASP A CA 12
ATOM 20126 C C . ASP A 1 18 ? 30.627 -25.448 -2.206 1.00 0.00 18 ASP A C 12
ATOM 20127 O O . ASP A 1 18 ? 30.688 -26.646 -2.455 1.00 0.00 18 ASP A O 12
ATOM 20136 N N . ASN A 1 19 ? 30.643 -24.982 -0.937 1.00 0.00 19 ASN A N 12
ATOM 20137 C CA . ASN A 1 19 ? 30.777 -25.900 0.175 1.00 0.00 19 ASN A CA 12
ATOM 20138 C C . ASN A 1 19 ? 29.404 -26.315 0.633 1.00 0.00 19 ASN A C 12
ATOM 20139 O O . ASN A 1 19 ? 29.225 -26.742 1.771 1.00 0.00 19 ASN A O 12
ATOM 20150 N N . ASN A 1 20 ? 28.387 -26.184 -0.242 1.00 0.00 20 ASN A N 12
ATOM 20151 C CA . ASN A 1 20 ? 27.053 -26.580 0.131 1.00 0.00 20 ASN A CA 12
ATOM 20152 C C . ASN A 1 20 ? 26.848 -27.996 -0.326 1.00 0.00 20 ASN A C 12
ATOM 20153 O O . ASN A 1 20 ? 27.462 -28.456 -1.291 1.00 0.00 20 ASN A O 12
ATOM 20164 N N . ALA A 1 21 ? 25.964 -28.727 0.387 1.00 0.00 21 ALA A N 12
ATOM 20165 C CA . ALA A 1 21 ? 25.678 -30.093 0.037 1.00 0.00 21 ALA A CA 12
ATOM 20166 C C . ALA A 1 21 ? 24.766 -30.072 -1.151 1.00 0.00 21 ALA A C 12
ATOM 20167 O O . ALA A 1 21 ? 24.016 -29.119 -1.364 1.00 0.00 21 ALA A O 12
ATOM 20174 N N . CYS A 1 22 ? 24.808 -31.147 -1.960 1.00 0.00 22 CYS A N 12
ATOM 20175 C CA . CYS A 1 22 ? 23.972 -31.197 -3.127 1.00 0.00 22 CYS A CA 12
ATOM 20176 C C . CYS A 1 22 ? 23.649 -32.631 -3.403 1.00 0.00 22 CYS A C 12
ATOM 20177 O O . CYS A 1 22 ? 24.431 -33.352 -4.015 1.00 0.00 22 CYS A O 12
ATOM 20184 N N . GLY A 1 23 ? 22.457 -33.078 -2.961 1.00 0.00 23 GLY A N 12
ATOM 20185 C CA . GLY A 1 23 ? 22.061 -34.439 -3.207 1.00 0.00 23 GLY A CA 12
ATOM 20186 C C . GLY A 1 23 ? 21.671 -35.064 -1.915 1.00 0.00 23 GLY A C 12
ATOM 20187 O O . GLY A 1 23 ? 22.350 -34.922 -0.898 1.00 0.00 23 GLY A O 12
ATOM 20191 N N . LYS A 1 24 ? 20.553 -35.810 -1.955 1.00 0.00 24 LYS A N 12
ATOM 20192 C CA . LYS A 1 24 ? 20.069 -36.473 -0.784 1.00 0.00 24 LYS A CA 12
ATOM 20193 C C . LYS A 1 24 ? 19.302 -37.666 -1.267 1.00 0.00 24 LYS A C 12
ATOM 20194 O O . LYS A 1 24 ? 18.872 -37.708 -2.422 1.00 0.00 24 LYS A O 12
ATOM 20213 N N . ASP A 1 25 ? 19.118 -38.672 -0.386 1.00 0.00 25 ASP A N 12
ATOM 20214 C CA . ASP A 1 25 ? 18.396 -39.860 -0.767 1.00 0.00 25 ASP A CA 12
ATOM 20215 C C . ASP A 1 25 ? 16.944 -39.583 -0.506 1.00 0.00 25 ASP A C 12
ATOM 20216 O O . ASP A 1 25 ? 16.516 -39.491 0.642 1.00 0.00 25 ASP A O 12
ATOM 20225 N N . VAL A 1 26 ? 16.151 -39.453 -1.588 1.00 0.00 26 VAL A N 12
ATOM 20226 C CA . VAL A 1 26 ? 14.748 -39.157 -1.435 1.00 0.00 26 VAL A CA 12
ATOM 20227 C C . VAL A 1 26 ? 13.953 -40.446 -1.523 1.00 0.00 26 VAL A C 12
ATOM 20228 O O . VAL A 1 26 ? 13.644 -41.054 -0.501 1.00 0.00 26 VAL A O 12
ATOM 20241 N N . SER A 1 27 ? 13.597 -40.892 -2.750 1.00 0.00 27 SER A N 12
ATOM 20242 C CA . SER A 1 27 ? 12.820 -42.103 -2.910 1.00 0.00 27 SER A CA 12
ATOM 20243 C C . SER A 1 27 ? 13.744 -43.214 -3.306 1.00 0.00 27 SER A C 12
ATOM 20244 O O . SER A 1 27 ? 13.298 -44.312 -3.632 1.00 0.00 27 SER A O 12
ATOM 20252 N N . GLY A 1 28 ? 15.064 -42.949 -3.289 1.00 0.00 28 GLY A N 12
ATOM 20253 C CA . GLY A 1 28 ? 16.020 -43.956 -3.682 1.00 0.00 28 GLY A CA 12
ATOM 20254 C C . GLY A 1 28 ? 16.787 -43.412 -4.843 1.00 0.00 28 GLY A C 12
ATOM 20255 O O . GLY A 1 28 ? 17.273 -44.160 -5.689 1.00 0.00 28 GLY A O 12
ATOM 20259 N N . SER A 1 29 ? 16.912 -42.073 -4.906 1.00 0.00 29 SER A N 12
ATOM 20260 C CA . SER A 1 29 ? 17.630 -41.450 -5.981 1.00 0.00 29 SER A CA 12
ATOM 20261 C C . SER A 1 29 ? 18.233 -40.207 -5.410 1.00 0.00 29 SER A C 12
ATOM 20262 O O . SER A 1 29 ? 17.816 -39.736 -4.351 1.00 0.00 29 SER A O 12
ATOM 20270 N N . CYS A 1 30 ? 19.247 -39.643 -6.099 1.00 0.00 30 CYS A N 12
ATOM 20271 C CA . CYS A 1 30 ? 19.885 -38.451 -5.601 1.00 0.00 30 CYS A CA 12
ATOM 20272 C C . CYS A 1 30 ? 19.156 -37.269 -6.163 1.00 0.00 30 CYS A C 12
ATOM 20273 O O . CYS A 1 30 ? 19.134 -37.047 -7.373 1.00 0.00 30 CYS A O 12
ATOM 20280 N N . SER A 1 31 ? 18.542 -36.467 -5.269 1.00 0.00 31 SER A N 12
ATOM 20281 C CA . SER A 1 31 ? 17.821 -35.294 -5.701 1.00 0.00 31 SER A CA 12
ATOM 20282 C C . SER A 1 31 ? 18.783 -34.149 -5.694 1.00 0.00 31 SER A C 12
ATOM 20283 O O . SER A 1 31 ? 19.367 -33.836 -4.664 1.00 0.00 31 SER A O 12
ATOM 20291 N N . SER A 1 32 ? 18.947 -33.469 -6.844 1.00 0.00 32 SER A N 12
ATOM 20292 C CA . SER A 1 32 ? 19.855 -32.350 -6.902 1.00 0.00 32 SER A CA 12
ATOM 20293 C C . SER A 1 32 ? 19.117 -31.175 -6.334 1.00 0.00 32 SER A C 12
ATOM 20294 O O . SER A 1 32 ? 18.149 -30.686 -6.909 1.00 0.00 32 SER A O 12
ATOM 20302 N N . LEU A 1 33 ? 19.589 -30.696 -5.164 1.00 0.00 33 LEU A N 12
ATOM 20303 C CA . LEU A 1 33 ? 18.931 -29.600 -4.493 1.00 0.00 33 LEU A CA 12
ATOM 20304 C C . LEU A 1 33 ? 19.582 -28.313 -4.915 1.00 0.00 33 LEU A C 12
ATOM 20305 O O . LEU A 1 33 ? 18.934 -27.271 -4.973 1.00 0.00 33 LEU A O 12
ATOM 20321 N N . CYS A 1 34 ? 20.897 -28.352 -5.206 1.00 0.00 34 CYS A N 12
ATOM 20322 C CA . CYS A 1 34 ? 21.585 -27.149 -5.602 1.00 0.00 34 CYS A CA 12
ATOM 20323 C C . CYS A 1 34 ? 22.749 -27.555 -6.444 1.00 0.00 34 CYS A C 12
ATOM 20324 O O . CYS A 1 34 ? 23.372 -28.587 -6.208 1.00 0.00 34 CYS A O 12
ATOM 20331 N N . ASN A 1 35 ? 23.060 -26.734 -7.465 1.00 0.00 35 ASN A N 12
ATOM 20332 C CA . ASN A 1 35 ? 24.167 -27.026 -8.340 1.00 0.00 35 ASN A CA 12
ATOM 20333 C C . ASN A 1 35 ? 25.425 -26.580 -7.646 1.00 0.00 35 ASN A C 12
ATOM 20334 O O . ASN A 1 35 ? 25.415 -25.656 -6.833 1.00 0.00 35 ASN A O 12
ATOM 20345 N N . CYS A 1 36 ? 26.554 -27.243 -7.970 1.00 0.00 36 CYS A N 12
ATOM 20346 C CA . CYS A 1 36 ? 27.812 -26.907 -7.346 1.00 0.00 36 CYS A CA 12
ATOM 20347 C C . CYS A 1 36 ? 28.754 -26.484 -8.430 1.00 0.00 36 CYS A C 12
ATOM 20348 O O . CYS A 1 36 ? 28.894 -27.164 -9.442 1.00 0.00 36 CYS A O 12
ATOM 20355 N N . GLY A 1 37 ? 29.427 -25.327 -8.237 1.00 0.00 37 GLY A N 12
ATOM 20356 C CA . GLY A 1 37 ? 30.371 -24.848 -9.219 1.00 0.00 37 GLY A CA 12
ATOM 20357 C C . GLY A 1 37 ? 29.626 -24.395 -10.437 1.00 0.00 37 GLY A C 12
ATOM 20358 O O . GLY A 1 37 ? 28.758 -23.531 -10.368 1.00 0.00 37 GLY A O 12
ATOM 20362 N N . ASN A 1 38 ? 29.970 -24.982 -11.602 1.00 0.00 38 ASN A N 12
ATOM 20363 C CA . ASN A 1 38 ? 29.333 -24.599 -12.839 1.00 0.00 38 ASN A CA 12
ATOM 20364 C C . ASN A 1 38 ? 28.169 -25.515 -13.091 1.00 0.00 38 ASN A C 12
ATOM 20365 O O . ASN A 1 38 ? 27.500 -25.403 -14.115 1.00 0.00 38 ASN A O 12
ATOM 20376 N N . GLY A 1 39 ? 27.893 -26.447 -12.151 1.00 0.00 39 GLY A N 12
ATOM 20377 C CA . GLY A 1 39 ? 26.798 -27.365 -12.341 1.00 0.00 39 GLY A CA 12
ATOM 20378 C C . GLY A 1 39 ? 27.342 -28.755 -12.278 1.00 0.00 39 GLY A C 12
ATOM 20379 O O . GLY A 1 39 ? 27.220 -29.524 -13.228 1.00 0.00 39 GLY A O 12
ATOM 20383 N N . GLN A 1 40 ? 27.968 -29.112 -11.137 1.00 0.00 40 GLN A N 12
ATOM 20384 C CA . GLN A 1 40 ? 28.502 -30.437 -10.981 1.00 0.00 40 GLN A CA 12
ATOM 20385 C C . GLN A 1 40 ? 27.338 -31.336 -10.675 1.00 0.00 40 GLN A C 12
ATOM 20386 O O . GLN A 1 40 ? 26.360 -30.917 -10.055 1.00 0.00 40 GLN A O 12
ATOM 20400 N N . THR A 1 41 ? 27.432 -32.610 -11.104 1.00 0.00 41 THR A N 12
ATOM 20401 C CA . THR A 1 41 ? 26.356 -33.549 -10.889 1.00 0.00 41 THR A CA 12
ATOM 20402 C C . THR A 1 41 ? 26.294 -33.923 -9.426 1.00 0.00 41 THR A C 12
ATOM 20403 O O . THR A 1 41 ? 25.228 -34.264 -8.919 1.00 0.00 41 THR A O 12
ATOM 20414 N N . CYS A 1 42 ? 27.456 -33.883 -8.730 1.00 0.00 42 CYS A N 12
ATOM 20415 C CA . CYS A 1 42 ? 27.535 -34.207 -7.313 1.00 0.00 42 CYS A CA 12
ATOM 20416 C C . CYS A 1 42 ? 27.510 -35.706 -7.134 1.00 0.00 42 CYS A C 12
ATOM 20417 O O . CYS A 1 42 ? 27.735 -36.203 -6.035 1.00 0.00 42 CYS A O 12
ATOM 20424 N N . PHE A 1 43 ? 27.239 -36.466 -8.220 1.00 0.00 43 PHE A N 12
ATOM 20425 C CA . PHE A 1 43 ? 27.227 -37.913 -8.140 1.00 0.00 43 PHE A CA 12
ATOM 20426 C C . PHE A 1 43 ? 28.633 -38.389 -7.916 1.00 0.00 43 PHE A C 12
ATOM 20427 O O . PHE A 1 43 ? 28.882 -39.320 -7.150 1.00 0.00 43 PHE A O 12
ATOM 20444 N N . THR A 1 44 ? 29.593 -37.734 -8.591 1.00 0.00 44 THR A N 12
ATOM 20445 C CA . THR A 1 44 ? 30.977 -38.122 -8.499 1.00 0.00 44 THR A CA 12
ATOM 20446 C C . THR A 1 44 ? 31.543 -37.682 -7.172 1.00 0.00 44 THR A C 12
ATOM 20447 O O . THR A 1 44 ? 32.711 -37.928 -6.879 1.00 0.00 44 THR A O 12
ATOM 20458 N N . ASP A 1 45 ? 30.714 -37.028 -6.330 1.00 0.00 45 ASP A N 12
ATOM 20459 C CA . ASP A 1 45 ? 31.171 -36.581 -5.036 1.00 0.00 45 ASP A CA 12
ATOM 20460 C C . ASP A 1 45 ? 30.688 -37.581 -4.014 1.00 0.00 45 ASP A C 12
ATOM 20461 O O . ASP A 1 45 ? 30.554 -37.264 -2.834 1.00 0.00 45 ASP A O 12
ATOM 20470 N N . SER A 1 46 ? 30.422 -38.831 -4.462 1.00 0.00 46 SER A N 12
ATOM 20471 C CA . SER A 1 46 ? 29.943 -39.871 -3.569 1.00 0.00 46 SER A CA 12
ATOM 20472 C C . SER A 1 46 ? 30.997 -40.176 -2.540 1.00 0.00 46 SER A C 12
ATOM 20473 O O . SER A 1 46 ? 30.688 -40.658 -1.452 1.00 0.00 46 SER A O 12
ATOM 20481 N N . ASN A 1 47 ? 32.277 -39.893 -2.860 1.00 0.00 47 ASN A N 12
ATOM 20482 C CA . ASN A 1 47 ? 33.349 -40.172 -1.930 1.00 0.00 47 ASN A CA 12
ATOM 20483 C C . ASN A 1 47 ? 33.306 -39.163 -0.809 1.00 0.00 47 ASN A C 12
ATOM 20484 O O . ASN A 1 47 ? 33.999 -39.321 0.194 1.00 0.00 47 ASN A O 12
ATOM 20495 N N . HIS A 1 48 ? 32.485 -38.098 -0.953 1.00 0.00 48 HIS A N 12
ATOM 20496 C CA . HIS A 1 48 ? 32.405 -37.087 0.075 1.00 0.00 48 HIS A CA 12
ATOM 20497 C C . HIS A 1 48 ? 31.049 -37.176 0.720 1.00 0.00 48 HIS A C 12
ATOM 20498 O O . HIS A 1 48 ? 30.555 -36.198 1.282 1.00 0.00 48 HIS A O 12
ATOM 20512 N N . THR A 1 49 ? 30.397 -38.361 0.642 1.00 0.00 49 THR A N 12
ATOM 20513 C CA . THR A 1 49 ? 29.089 -38.519 1.241 1.00 0.00 49 THR A CA 12
ATOM 20514 C C . THR A 1 49 ? 29.242 -38.423 2.737 1.00 0.00 49 THR A C 12
ATOM 20515 O O . THR A 1 49 ? 30.288 -38.756 3.301 1.00 0.00 49 THR A O 12
ATOM 20526 N N . ILE A 1 50 ? 28.173 -37.950 3.412 1.00 0.00 50 ILE A N 12
ATOM 20527 C CA . ILE A 1 50 ? 28.205 -37.792 4.845 1.00 0.00 50 ILE A CA 12
ATOM 20528 C C . ILE A 1 50 ? 27.021 -38.513 5.413 1.00 0.00 50 ILE A C 12
ATOM 20529 O O . ILE A 1 50 ? 26.078 -38.850 4.697 1.00 0.00 50 ILE A O 12
ATOM 20545 N N . THR A 1 51 ? 27.050 -38.757 6.745 1.00 0.00 51 THR A N 12
ATOM 20546 C CA . THR A 1 51 ? 25.959 -39.439 7.397 1.00 0.00 51 THR A CA 12
ATOM 20547 C C . THR A 1 51 ? 25.301 -38.450 8.312 1.00 0.00 51 THR A C 12
ATOM 20548 O O . THR A 1 51 ? 25.947 -37.841 9.166 1.00 0.00 51 THR A O 12
ATOM 20559 N N . LEU A 1 52 ? 23.973 -38.286 8.152 1.00 0.00 52 LEU A N 12
ATOM 20560 C CA . LEU A 1 52 ? 23.227 -37.357 8.960 1.00 0.00 52 LEU A CA 12
ATOM 20561 C C . LEU A 1 52 ? 22.195 -38.153 9.701 1.00 0.00 52 LEU A C 12
ATOM 20562 O O . LEU A 1 52 ? 21.498 -38.979 9.113 1.00 0.00 52 LEU A O 12
ATOM 20578 N N . VAL A 1 53 ? 22.090 -37.932 11.033 1.00 0.00 53 VAL A N 12
ATOM 20579 C CA . VAL A 1 53 ? 21.119 -38.657 11.823 1.00 0.00 53 VAL A CA 12
ATOM 20580 C C . VAL A 1 53 ? 20.144 -37.656 12.393 1.00 0.00 53 VAL A C 12
ATOM 20581 O O . VAL A 1 53 ? 20.403 -37.023 13.421 1.00 0.00 53 VAL A O 12
ATOM 20594 N N . PRO A 1 54 ? 19.016 -37.494 11.727 1.00 0.00 54 PRO A N 12
ATOM 20595 C CA . PRO A 1 54 ? 17.981 -36.576 12.177 1.00 0.00 54 PRO A CA 12
ATOM 20596 C C . PRO A 1 54 ? 17.202 -37.095 13.348 1.00 0.00 54 PRO A C 12
ATOM 20597 O O . PRO A 1 54 ? 16.698 -36.323 14.161 1.00 0.00 54 PRO A O 12
ATOM 20608 N N . TYR A 1 55 ? 17.089 -38.435 13.457 1.00 0.00 55 TYR A N 12
ATOM 20609 C CA . TYR A 1 55 ? 16.341 -39.015 14.542 1.00 0.00 55 TYR A CA 12
ATOM 20610 C C . TYR A 1 55 ? 16.794 -40.435 14.718 1.00 0.00 55 TYR A C 12
ATOM 20611 O O . TYR A 1 55 ? 17.474 -41.001 13.864 1.00 0.00 55 TYR A O 12
ATOM 20629 N N . TYR A 1 56 ? 16.407 -41.038 15.863 1.00 0.00 56 TYR A N 12
ATOM 20630 C CA . TYR A 1 56 ? 16.775 -42.400 16.156 1.00 0.00 56 TYR A CA 12
ATOM 20631 C C . TYR A 1 56 ? 15.511 -43.196 16.230 1.00 0.00 56 TYR A C 12
ATOM 20632 O O . TYR A 1 56 ? 14.455 -42.676 16.589 1.00 0.00 56 TYR A O 12
ATOM 20650 N N . THR A 1 57 ? 15.600 -44.498 15.887 1.00 0.00 57 THR A N 12
ATOM 20651 C CA . THR A 1 57 ? 14.440 -45.353 15.933 1.00 0.00 57 THR A CA 12
ATOM 20652 C C . THR A 1 57 ? 14.733 -46.430 16.935 1.00 0.00 57 THR A C 12
ATOM 20653 O O . THR A 1 57 ? 15.857 -46.562 17.416 1.00 0.00 57 THR A O 12
ATOM 20664 N N . GLU A 1 58 ? 13.701 -47.227 17.280 1.00 0.00 58 GLU A N 12
ATOM 20665 C CA . GLU A 1 58 ? 13.869 -48.294 18.241 1.00 0.00 58 GLU A CA 12
ATOM 20666 C C . GLU A 1 58 ? 14.825 -49.312 17.678 1.00 0.00 58 GLU A C 12
ATOM 20667 O O . GLU A 1 58 ? 15.619 -49.900 18.409 1.00 0.00 58 GLU A O 12
ATOM 20679 N N . ASP A 1 59 ? 14.752 -49.550 16.349 1.00 0.00 59 ASP A N 12
ATOM 20680 C CA . ASP A 1 59 ? 15.613 -50.530 15.724 1.00 0.00 59 ASP A CA 12
ATOM 20681 C C . ASP A 1 59 ? 17.044 -50.053 15.765 1.00 0.00 59 ASP A C 12
ATOM 20682 O O . ASP A 1 59 ? 17.967 -50.865 15.742 1.00 0.00 59 ASP A O 12
ATOM 20691 N N . GLY A 1 60 ? 17.270 -48.724 15.820 1.00 0.00 60 GLY A N 12
ATOM 20692 C CA . GLY A 1 60 ? 18.624 -48.231 15.863 1.00 0.00 60 GLY A CA 12
ATOM 20693 C C . GLY A 1 60 ? 18.635 -46.859 15.262 1.00 0.00 60 GLY A C 12
ATOM 20694 O O . GLY A 1 60 ? 17.598 -46.240 15.020 1.00 0.00 60 GLY A O 12
ATOM 20698 N N . PRO A 1 61 ? 19.833 -46.379 15.026 1.00 0.00 61 PRO A N 12
ATOM 20699 C CA . PRO A 1 61 ? 20.036 -45.062 14.438 1.00 0.00 61 PRO A CA 12
ATOM 20700 C C . PRO A 1 61 ? 19.597 -44.999 13.008 1.00 0.00 61 PRO A C 12
ATOM 20701 O O . PRO A 1 61 ? 19.799 -45.939 12.240 1.00 0.00 61 PRO A O 12
ATOM 20712 N N . PHE A 1 62 ? 18.985 -43.864 12.616 1.00 0.00 62 PHE A N 12
ATOM 20713 C CA . PHE A 1 62 ? 18.539 -43.708 11.259 1.00 0.00 62 PHE A CA 12
ATOM 20714 C C . PHE A 1 62 ? 19.628 -42.960 10.556 1.00 0.00 62 PHE A C 12
ATOM 20715 O O . PHE A 1 62 ? 19.881 -41.792 10.845 1.00 0.00 62 PHE A O 12
ATOM 20732 N N . GLU A 1 63 ? 20.297 -43.630 9.598 1.00 0.00 63 GLU A N 12
ATOM 20733 C CA . GLU A 1 63 ? 21.377 -43.000 8.890 1.00 0.00 63 GLU A CA 12
ATOM 20734 C C . GLU A 1 63 ? 20.851 -42.527 7.573 1.00 0.00 63 GLU A C 12
ATOM 20735 O O . GLU A 1 63 ? 20.312 -43.305 6.785 1.00 0.00 63 GLU A O 12
ATOM 20747 N N . LYS A 1 64 ? 21.009 -41.217 7.307 1.00 0.00 64 LYS A N 12
ATOM 20748 C CA . LYS A 1 64 ? 20.560 -40.656 6.065 1.00 0.00 64 LYS A CA 12
ATOM 20749 C C . LYS A 1 64 ? 21.796 -40.151 5.383 1.00 0.00 64 LYS A C 12
ATOM 20750 O O . LYS A 1 64 ? 22.634 -39.497 6.004 1.00 0.00 64 LYS A O 12
ATOM 20769 N N . LYS A 1 65 ? 21.937 -40.446 4.077 1.00 0.00 65 LYS A N 12
ATOM 20770 C CA . LYS A 1 65 ? 23.125 -40.047 3.363 1.00 0.00 65 LYS A CA 12
ATOM 20771 C C . LYS A 1 65 ? 22.860 -38.773 2.617 1.00 0.00 65 LYS A C 12
ATOM 20772 O O . LYS A 1 65 ? 21.750 -38.505 2.149 1.00 0.00 65 LYS A O 12
ATOM 20791 N N . TYR A 1 66 ? 23.920 -37.949 2.515 1.00 0.00 66 TYR A N 12
ATOM 20792 C CA . TYR A 1 66 ? 23.851 -36.703 1.807 1.00 0.00 66 TYR A CA 12
ATOM 20793 C C . TYR A 1 66 ? 25.130 -36.598 1.042 1.00 0.00 66 TYR A C 12
ATOM 20794 O O . TYR A 1 66 ? 26.152 -37.153 1.444 1.00 0.00 66 TYR A O 12
ATOM 20812 N N . TYR A 1 67 ? 25.102 -35.866 -0.084 1.00 0.00 67 TYR A N 12
ATOM 20813 C CA . TYR A 1 67 ? 26.282 -35.721 -0.897 1.00 0.00 67 TYR A CA 12
ATOM 20814 C C . TYR A 1 67 ? 26.742 -34.312 -0.710 1.00 0.00 67 TYR A C 12
ATOM 20815 O O . TYR A 1 67 ? 25.934 -33.387 -0.706 1.00 0.00 67 TYR A O 12
ATOM 20833 N N . THR A 1 68 ? 28.069 -34.106 -0.571 1.00 0.00 68 THR A N 12
ATOM 20834 C CA . THR A 1 68 ? 28.571 -32.775 -0.345 1.00 0.00 68 THR A CA 12
ATOM 20835 C C . THR A 1 68 ? 29.450 -32.402 -1.494 1.00 0.00 68 THR A C 12
ATOM 20836 O O . THR A 1 68 ? 29.846 -33.244 -2.298 1.00 0.00 68 THR A O 12
ATOM 20847 N N . CYS A 1 69 ? 29.768 -31.099 -1.590 1.00 0.00 69 CYS A N 12
ATOM 20848 C CA . CYS A 1 69 ? 30.587 -30.616 -2.665 1.00 0.00 69 CYS A CA 12
ATOM 20849 C C . CYS A 1 69 ? 31.528 -29.615 -2.070 1.00 0.00 69 CYS A C 12
ATOM 20850 O O . CYS A 1 69 ? 31.220 -28.987 -1.061 1.00 0.00 69 CYS A O 12
ATOM 20857 N N . GLY A 1 70 ? 32.730 -29.485 -2.669 1.00 0.00 70 GLY A N 12
ATOM 20858 C CA . GLY A 1 70 ? 33.697 -28.529 -2.184 1.00 0.00 70 GLY A CA 12
ATOM 20859 C C . GLY A 1 70 ? 34.844 -29.284 -1.599 1.00 0.00 70 GLY A C 12
ATOM 20860 O O . GLY A 1 70 ? 35.958 -28.774 -1.545 1.00 0.00 70 GLY A O 12
ATOM 20864 N N . ASP A 1 71 ? 34.586 -30.535 -1.150 1.00 0.00 71 ASP A N 12
ATOM 20865 C CA . ASP A 1 71 ? 35.631 -31.360 -0.582 1.00 0.00 71 ASP A CA 12
ATOM 20866 C C . ASP A 1 71 ? 36.253 -30.643 0.598 1.00 0.00 71 ASP A C 12
ATOM 20867 O O . ASP A 1 71 ? 37.388 -30.168 0.527 1.00 0.00 71 ASP A O 12
ATOM 20876 N N . PRO A 1 72 ? 35.528 -30.576 1.699 1.00 0.00 72 PRO A N 12
ATOM 20877 C CA . PRO A 1 72 ? 36.021 -29.921 2.906 1.00 0.00 72 PRO A CA 12
ATOM 20878 C C . PRO A 1 72 ? 37.077 -30.715 3.634 1.00 0.00 72 PRO A C 12
ATOM 20879 O O . PRO A 1 72 ? 37.138 -30.708 4.853 1.00 0.00 72 PRO A O 12
ATOM 20890 N N . SER A 1 73 ? 37.946 -31.415 2.883 1.00 0.00 73 SER A N 12
ATOM 20891 C CA . SER A 1 73 ? 38.997 -32.206 3.487 1.00 0.00 73 SER A CA 12
ATOM 20892 C C . SER A 1 73 ? 40.017 -31.278 4.091 1.00 0.00 73 SER A C 12
ATOM 20893 O O . SER A 1 73 ? 40.558 -31.549 5.160 1.00 0.00 73 SER A O 12
ATOM 20901 N N . GLU A 1 74 ? 40.318 -30.158 3.392 1.00 0.00 74 GLU A N 12
ATOM 20902 C CA . GLU A 1 74 ? 41.314 -29.226 3.875 1.00 0.00 74 GLU A CA 12
ATOM 20903 C C . GLU A 1 74 ? 40.672 -28.246 4.820 1.00 0.00 74 GLU A C 12
ATOM 20904 O O . GLU A 1 74 ? 41.337 -27.347 5.333 1.00 0.00 74 GLU A O 12
ATOM 20916 N N . LEU A 1 75 ? 39.355 -28.388 5.070 1.00 0.00 75 LEU A N 12
ATOM 20917 C CA . LEU A 1 75 ? 38.679 -27.488 5.968 1.00 0.00 75 LEU A CA 12
ATOM 20918 C C . LEU A 1 75 ? 39.052 -27.873 7.374 1.00 0.00 75 LEU A C 12
ATOM 20919 O O . LEU A 1 75 ? 39.471 -28.998 7.638 1.00 0.00 75 LEU A O 12
ATOM 20935 N N . ASP A 1 76 ? 38.898 -26.918 8.319 1.00 0.00 76 ASP A N 12
ATOM 20936 C CA . ASP A 1 76 ? 39.236 -27.178 9.701 1.00 0.00 76 ASP A CA 12
ATOM 20937 C C . ASP A 1 76 ? 38.280 -28.210 10.233 1.00 0.00 76 ASP A C 12
ATOM 20938 O O . ASP A 1 76 ? 37.116 -28.252 9.843 1.00 0.00 76 ASP A O 12
ATOM 20947 N N . GLU A 1 77 ? 38.766 -29.063 11.163 1.00 0.00 77 GLU A N 12
ATOM 20948 C CA . GLU A 1 77 ? 37.937 -30.101 11.730 1.00 0.00 77 GLU A CA 12
ATOM 20949 C C . GLU A 1 77 ? 36.892 -29.456 12.600 1.00 0.00 77 GLU A C 12
ATOM 20950 O O . GLU A 1 77 ? 37.164 -28.497 13.322 1.00 0.00 77 GLU A O 12
ATOM 20962 N N . CYS A 1 78 ? 35.648 -29.987 12.533 1.00 0.00 78 CYS A N 12
ATOM 20963 C CA . CYS A 1 78 ? 34.563 -29.454 13.328 1.00 0.00 78 CYS A CA 12
ATOM 20964 C C . CYS A 1 78 ? 34.831 -29.761 14.768 1.00 0.00 78 CYS A C 12
ATOM 20965 O O . CYS A 1 78 ? 35.381 -30.808 15.105 1.00 0.00 78 CYS A O 12
ATOM 20972 N N . TYR A 1 79 ? 34.415 -28.840 15.660 1.00 0.00 79 TYR A N 12
ATOM 20973 C CA . TYR A 1 79 ? 34.607 -29.047 17.070 1.00 0.00 79 TYR A CA 12
ATOM 20974 C C . TYR A 1 79 ? 33.459 -29.900 17.535 1.00 0.00 79 TYR A C 12
ATOM 20975 O O . TYR A 1 79 ? 32.420 -29.976 16.875 1.00 0.00 79 TYR A O 12
ATOM 20993 N N . ASP A 1 80 ? 33.627 -30.568 18.697 1.00 0.00 80 ASP A N 12
ATOM 20994 C CA . ASP A 1 80 ? 32.588 -31.430 19.214 1.00 0.00 80 ASP A CA 12
ATOM 20995 C C . ASP A 1 80 ? 31.354 -30.617 19.516 1.00 0.00 80 ASP A C 12
ATOM 20996 O O . ASP A 1 80 ? 30.238 -31.067 19.269 1.00 0.00 80 ASP A O 12
ATOM 21005 N N . ILE A 1 81 ? 31.527 -29.395 20.068 1.00 0.00 81 ILE A N 12
ATOM 21006 C CA . ILE A 1 81 ? 30.384 -28.573 20.388 1.00 0.00 81 ILE A CA 12
ATOM 21007 C C . ILE A 1 81 ? 30.492 -27.290 19.616 1.00 0.00 81 ILE A C 12
ATOM 21008 O O . ILE A 1 81 ? 31.066 -26.305 20.077 1.00 0.00 81 ILE A O 12
ATOM 21024 N N . ASP A 1 82 ? 29.924 -27.282 18.402 1.00 0.00 82 ASP A N 12
ATOM 21025 C CA . ASP A 1 82 ? 29.959 -26.104 17.585 1.00 0.00 82 ASP A CA 12
ATOM 21026 C C . ASP A 1 82 ? 29.048 -26.387 16.432 1.00 0.00 82 ASP A C 12
ATOM 21027 O O . ASP A 1 82 ? 28.673 -27.538 16.210 1.00 0.00 82 ASP A O 12
ATOM 21036 N N . LYS A 1 83 ? 28.658 -25.340 15.670 1.00 0.00 83 LYS A N 12
ATOM 21037 C CA . LYS A 1 83 ? 27.775 -25.549 14.545 1.00 0.00 83 LYS A CA 12
ATOM 21038 C C . LYS A 1 83 ? 28.563 -26.289 13.512 1.00 0.00 83 LYS A C 12
ATOM 21039 O O . LYS A 1 83 ? 29.416 -25.724 12.828 1.00 0.00 83 LYS A O 12
ATOM 21058 N N . ALA A 1 84 ? 28.281 -27.599 13.387 1.00 0.00 84 ALA A N 12
ATOM 21059 C CA . ALA A 1 84 ? 28.999 -28.410 12.448 1.00 0.00 84 ALA A CA 12
ATOM 21060 C C . ALA A 1 84 ? 28.243 -28.434 11.157 1.00 0.00 84 ALA A C 12
ATOM 21061 O O . ALA A 1 84 ? 28.823 -28.676 10.097 1.00 0.00 84 ALA A O 12
ATOM 21068 N N . LEU A 1 85 ? 26.921 -28.177 11.207 1.00 0.00 85 LEU A N 12
ATOM 21069 C CA . LEU A 1 85 ? 26.155 -28.205 9.993 1.00 0.00 85 LEU A CA 12
ATOM 21070 C C . LEU A 1 85 ? 25.032 -27.228 10.139 1.00 0.00 85 LEU A C 12
ATOM 21071 O O . LEU A 1 85 ? 24.363 -27.173 11.174 1.00 0.00 85 LEU A O 12
ATOM 21087 N N . GLU A 1 86 ? 24.811 -26.420 9.081 1.00 0.00 86 GLU A N 12
ATOM 21088 C CA . GLU A 1 86 ? 23.756 -25.446 9.098 1.00 0.00 86 GLU A CA 12
ATOM 21089 C C . GLU A 1 86 ? 22.827 -25.825 7.988 1.00 0.00 86 GLU A C 12
ATOM 21090 O O . GLU A 1 86 ? 23.235 -25.926 6.828 1.00 0.00 86 GLU A O 12
ATOM 21102 N N . VAL A 1 87 ? 21.541 -26.044 8.331 1.00 0.00 87 VAL A N 12
ATOM 21103 C CA . VAL A 1 87 ? 20.575 -26.437 7.339 1.00 0.00 87 VAL A CA 12
ATOM 21104 C C . VAL A 1 87 ? 19.356 -25.579 7.527 1.00 0.00 87 VAL A C 12
ATOM 21105 O O . VAL A 1 87 ? 19.158 -24.990 8.589 1.00 0.00 87 VAL A O 12
ATOM 21118 N N . ASN A 1 88 ? 18.506 -25.482 6.475 1.00 0.00 88 ASN A N 12
ATOM 21119 C CA . ASN A 1 88 ? 17.312 -24.672 6.573 1.00 0.00 88 ASN A CA 12
ATOM 21120 C C . ASN A 1 88 ? 16.278 -25.409 7.389 1.00 0.00 88 ASN A C 12
ATOM 21121 O O . ASN A 1 88 ? 15.516 -24.793 8.131 1.00 0.00 88 ASN A O 12
ATOM 21132 N N . GLU A 1 89 ? 16.222 -26.754 7.263 1.00 0.00 89 GLU A N 12
ATOM 21133 C CA . GLU A 1 89 ? 15.262 -27.514 8.023 1.00 0.00 89 GLU A CA 12
ATOM 21134 C C . GLU A 1 89 ? 15.905 -28.826 8.333 1.00 0.00 89 GLU A C 12
ATOM 21135 O O . GLU A 1 89 ? 16.493 -29.463 7.472 1.00 0.00 89 GLU A O 12
ATOM 21147 N N . SER A 1 90 ? 15.795 -29.253 9.597 1.00 0.00 90 SER A N 12
ATOM 21148 C CA . SER A 1 90 ? 16.415 -30.490 10.022 1.00 0.00 90 SER A CA 12
ATOM 21149 C C . SER A 1 90 ? 15.689 -31.691 9.466 1.00 0.00 90 SER A C 12
ATOM 21150 O O . SER A 1 90 ? 16.319 -32.681 9.102 1.00 0.00 90 SER A O 12
ATOM 21158 N N . ASP A 1 91 ? 14.341 -31.633 9.392 1.00 0.00 91 ASP A N 12
ATOM 21159 C CA . ASP A 1 91 ? 13.576 -32.772 8.917 1.00 0.00 91 ASP A CA 12
ATOM 21160 C C . ASP A 1 91 ? 13.883 -33.063 7.467 1.00 0.00 91 ASP A C 12
ATOM 21161 O O . ASP A 1 91 ? 13.999 -34.223 7.080 1.00 0.00 91 ASP A O 12
ATOM 21170 N N . ASP A 1 92 ? 14.011 -32.018 6.627 1.00 0.00 92 ASP A N 12
ATOM 21171 C CA . ASP A 1 92 ? 14.276 -32.251 5.229 1.00 0.00 92 ASP A CA 12
ATOM 21172 C C . ASP A 1 92 ? 14.897 -31.000 4.668 1.00 0.00 92 ASP A C 12
ATOM 21173 O O . ASP A 1 92 ? 14.212 -30.135 4.126 1.00 0.00 92 ASP A O 12
ATOM 21182 N N . PRO A 1 93 ? 16.196 -30.889 4.801 1.00 0.00 93 PRO A N 12
ATOM 21183 C CA . PRO A 1 93 ? 16.912 -29.725 4.314 1.00 0.00 93 PRO A CA 12
ATOM 21184 C C . PRO A 1 93 ? 17.057 -29.689 2.825 1.00 0.00 93 PRO A C 12
ATOM 21185 O O . PRO A 1 93 ? 17.160 -30.725 2.165 1.00 0.00 93 PRO A O 12
ATOM 21196 N N . ASN A 1 94 ? 17.060 -28.463 2.265 1.00 0.00 94 ASN A N 12
ATOM 21197 C CA . ASN A 1 94 ? 17.219 -28.297 0.845 1.00 0.00 94 ASN A CA 12
ATOM 21198 C C . ASN A 1 94 ? 18.549 -27.641 0.644 1.00 0.00 94 ASN A C 12
ATOM 21199 O O . ASN A 1 94 ? 19.177 -27.787 -0.401 1.00 0.00 94 ASN A O 12
ATOM 21210 N N . SER A 1 95 ? 19.003 -26.881 1.664 1.00 0.00 95 SER A N 12
ATOM 21211 C CA . SER A 1 95 ? 20.274 -26.217 1.574 1.00 0.00 95 SER A CA 12
ATOM 21212 C C . SER A 1 95 ? 21.043 -26.593 2.798 1.00 0.00 95 SER A C 12
ATOM 21213 O O . SER A 1 95 ? 20.595 -26.370 3.923 1.00 0.00 95 SER A O 12
ATOM 21221 N N . VAL A 1 96 ? 22.235 -27.179 2.592 1.00 0.00 96 VAL A N 12
ATOM 21222 C CA . VAL A 1 96 ? 23.072 -27.575 3.692 1.00 0.00 96 VAL A CA 12
ATOM 21223 C C . VAL A 1 96 ? 24.404 -26.948 3.432 1.00 0.00 96 VAL A C 12
ATOM 21224 O O . VAL A 1 96 ? 24.981 -27.151 2.370 1.00 0.00 96 VAL A O 12
ATOM 21237 N N . GLU A 1 97 ? 24.938 -26.182 4.407 1.00 0.00 97 GLU A N 12
ATOM 21238 C CA . GLU A 1 97 ? 26.207 -25.524 4.196 1.00 0.00 97 GLU A CA 12
ATOM 21239 C C . GLU A 1 97 ? 27.227 -26.144 5.104 1.00 0.00 97 GLU A C 12
ATOM 21240 O O . GLU A 1 97 ? 26.998 -26.310 6.303 1.00 0.00 97 GLU A O 12
ATOM 21252 N N . VAL A 1 98 ? 28.396 -26.512 4.526 1.00 0.00 98 VAL A N 12
ATOM 21253 C CA . VAL A 1 98 ? 29.466 -27.086 5.306 1.00 0.00 98 VAL A CA 12
ATOM 21254 C C . VAL A 1 98 ? 30.204 -25.948 5.950 1.00 0.00 98 VAL A C 12
ATOM 21255 O O . VAL A 1 98 ? 30.727 -25.062 5.274 1.00 0.00 98 VAL A O 12
ATOM 21268 N N . LEU A 1 99 ? 30.249 -25.952 7.302 1.00 0.00 99 LEU A N 12
ATOM 21269 C CA . LEU A 1 99 ? 30.934 -24.906 8.020 1.00 0.00 99 LEU A CA 12
ATOM 21270 C C . LEU A 1 99 ? 32.315 -25.390 8.337 1.00 0.00 99 LEU A C 12
ATOM 21271 O O . LEU A 1 99 ? 33.246 -24.599 8.481 1.00 0.00 99 LEU A O 12
ATOM 21287 N N . CYS A 1 100 ? 32.479 -26.720 8.452 1.00 0.00 100 CYS A N 12
ATOM 21288 C CA . CYS A 1 100 ? 33.770 -27.259 8.793 1.00 0.00 100 CYS A CA 12
ATOM 21289 C C . CYS A 1 100 ? 33.819 -28.692 8.353 1.00 0.00 100 CYS A C 12
ATOM 21290 O O . CYS A 1 100 ? 32.812 -29.272 7.952 1.00 0.00 100 CYS A O 12
ATOM 21297 N N . HIS A 1 101 ? 35.025 -29.299 8.429 1.00 0.00 101 HIS A N 12
ATOM 21298 C CA . HIS A 1 101 ? 35.203 -30.666 8.003 1.00 0.00 101 HIS A CA 12
ATOM 21299 C C . HIS A 1 101 ? 34.671 -31.587 9.055 1.00 0.00 101 HIS A C 12
ATOM 21300 O O . HIS A 1 101 ? 35.058 -31.521 10.223 1.00 0.00 101 HIS A O 12
ATOM 21314 N N . CYS A 1 102 ? 33.773 -32.500 8.640 1.00 0.00 102 CYS A N 12
ATOM 21315 C CA . CYS A 1 102 ? 33.224 -33.461 9.555 1.00 0.00 102 CYS A CA 12
ATOM 21316 C C . CYS A 1 102 ? 33.595 -34.798 8.977 1.00 0.00 102 CYS A C 12
ATOM 21317 O O . CYS A 1 102 ? 33.270 -35.093 7.829 1.00 0.00 102 CYS A O 12
ATOM 21324 N N . PRO A 1 103 ? 34.281 -35.617 9.745 1.00 0.00 103 PRO A N 12
ATOM 21325 C CA . PRO A 1 103 ? 34.706 -36.923 9.265 1.00 0.00 103 PRO A CA 12
ATOM 21326 C C . PRO A 1 103 ? 33.563 -37.881 9.098 1.00 0.00 103 PRO A C 12
ATOM 21327 O O . PRO A 1 103 ? 32.542 -37.773 9.772 1.00 0.00 103 PRO A O 12
ATOM 21338 N N . SER A 1 104 ? 33.734 -38.869 8.189 1.00 0.00 104 SER A N 12
ATOM 21339 C CA . SER A 1 104 ? 32.685 -39.835 7.931 1.00 0.00 104 SER A CA 12
ATOM 21340 C C . SER A 1 104 ? 32.637 -40.816 9.067 1.00 0.00 104 SER A C 12
ATOM 21341 O O . SER A 1 104 ? 31.739 -41.651 9.136 1.00 0.00 104 SER A O 12
ATOM 21349 N N . ASP A 1 105 ? 33.620 -40.742 9.990 1.00 0.00 105 ASP A N 12
ATOM 21350 C CA . ASP A 1 105 ? 33.639 -41.639 11.117 1.00 0.00 105 ASP A CA 12
ATOM 21351 C C . ASP A 1 105 ? 32.715 -41.076 12.165 1.00 0.00 105 ASP A C 12
ATOM 21352 O O . ASP A 1 105 ? 32.474 -41.703 13.196 1.00 0.00 105 ASP A O 12
ATOM 21361 N N . LYS A 1 106 ? 32.180 -39.860 11.915 1.00 0.00 106 LYS A N 12
ATOM 21362 C CA . LYS A 1 106 ? 31.285 -39.236 12.854 1.00 0.00 106 LYS A CA 12
ATOM 21363 C C . LYS A 1 106 ? 30.013 -38.942 12.128 1.00 0.00 106 LYS A C 12
ATOM 21364 O O . LYS A 1 106 ? 29.964 -38.943 10.899 1.00 0.00 106 LYS A O 12
ATOM 21383 N N . ILE A 1 107 ? 28.941 -38.683 12.897 1.00 0.00 107 ILE A N 12
ATOM 21384 C CA . ILE A 1 107 ? 27.662 -38.401 12.303 1.00 0.00 107 ILE A CA 12
ATOM 21385 C C . ILE A 1 107 ? 27.230 -37.053 12.776 1.00 0.00 107 ILE A C 12
ATOM 21386 O O . ILE A 1 107 ? 27.758 -36.515 13.753 1.00 0.00 107 ILE A O 12
ATOM 21402 N N . TYR A 1 108 ? 26.248 -36.465 12.065 1.00 0.00 108 TYR A N 12
ATOM 21403 C CA . TYR A 1 108 ? 25.729 -35.191 12.464 1.00 0.00 108 TYR A CA 12
ATOM 21404 C C . TYR A 1 108 ? 24.571 -35.500 13.361 1.00 0.00 108 TYR A C 12
ATOM 21405 O O . TYR A 1 108 ? 23.595 -36.127 12.945 1.00 0.00 108 TYR A O 12
ATOM 21423 N N . LEU A 1 109 ? 24.664 -35.052 14.629 1.00 0.00 109 LEU A N 12
ATOM 21424 C CA . LEU A 1 109 ? 23.628 -35.329 15.587 1.00 0.00 109 LEU A CA 12
ATOM 21425 C C . LEU A 1 109 ? 22.737 -34.128 15.663 1.00 0.00 109 LEU A C 12
ATOM 21426 O O . LEU A 1 109 ? 23.200 -33.004 15.853 1.00 0.00 109 LEU A O 12
ATOM 21442 N N . TRP A 1 110 ? 21.417 -34.360 15.509 1.00 0.00 110 TRP A N 12
ATOM 21443 C CA . TRP A 1 110 ? 20.459 -33.286 15.564 1.00 0.00 110 TRP A CA 12
ATOM 21444 C C . TRP A 1 110 ? 20.083 -33.072 17.003 1.00 0.00 110 TRP A C 12
ATOM 21445 O O . TRP A 1 110 ? 19.557 -33.968 17.664 1.00 0.00 110 TRP A O 12
ATOM 21466 N N . ILE A 1 111 ? 20.365 -31.856 17.518 1.00 0.00 111 ILE A N 12
ATOM 21467 C CA . ILE A 1 111 ? 20.023 -31.531 18.877 1.00 0.00 111 ILE A CA 12
ATOM 21468 C C . ILE A 1 111 ? 19.429 -30.155 18.851 1.00 0.00 111 ILE A C 12
ATOM 21469 O O . ILE A 1 111 ? 19.660 -29.386 17.917 1.00 0.00 111 ILE A O 12
ATOM 21485 N N . HIS A 1 112 ? 18.627 -29.816 19.888 1.00 0.00 112 HIS A N 12
ATOM 21486 C CA . HIS A 1 112 ? 18.014 -28.508 19.959 1.00 0.00 112 HIS A CA 12
ATOM 21487 C C . HIS A 1 112 ? 17.014 -28.393 18.833 1.00 0.00 112 HIS A C 12
ATOM 21488 O O . HIS A 1 112 ? 16.559 -29.396 18.287 1.00 0.00 112 HIS A O 12
ATOM 21502 N N . ARG A 1 113 ? 16.623 -27.144 18.487 1.00 0.00 113 ARG A N 12
ATOM 21503 C CA . ARG A 1 113 ? 15.669 -26.929 17.423 1.00 0.00 113 ARG A CA 12
ATOM 21504 C C . ARG A 1 113 ? 16.266 -27.398 16.120 1.00 0.00 113 ARG A C 12
ATOM 21505 O O . ARG A 1 113 ? 15.610 -28.088 15.337 1.00 0.00 113 ARG A O 12
ATOM 21526 N N . GLY A 1 114 ? 17.538 -27.034 15.856 1.00 0.00 114 GLY A N 12
ATOM 21527 C CA . GLY A 1 114 ? 18.159 -27.443 14.623 1.00 0.00 114 GLY A CA 12
ATOM 21528 C C . GLY A 1 114 ? 19.616 -27.136 14.713 1.00 0.00 114 GLY A C 12
ATOM 21529 O O . GLY A 1 114 ? 20.152 -26.368 13.914 1.00 0.00 114 GLY A O 12
ATOM 21533 N N . TYR A 1 115 ? 20.299 -27.746 15.699 1.00 0.00 115 TYR A N 12
ATOM 21534 C CA . TYR A 1 115 ? 21.707 -27.518 15.867 1.00 0.00 115 TYR A CA 12
ATOM 21535 C C . TYR A 1 115 ? 22.369 -28.837 15.603 1.00 0.00 115 TYR A C 12
ATOM 21536 O O . TYR A 1 115 ? 22.110 -29.816 16.298 1.00 0.00 115 TYR A O 12
ATOM 21554 N N . TYR A 1 116 ? 23.234 -28.901 14.570 1.00 0.00 116 TYR A N 12
ATOM 21555 C CA . TYR A 1 116 ? 23.901 -30.142 14.271 1.00 0.00 116 TYR A CA 12
ATOM 21556 C C . TYR A 1 116 ? 25.320 -30.049 14.738 1.00 0.00 116 TYR A C 12
ATOM 21557 O O . TYR A 1 116 ? 26.012 -29.055 14.508 1.00 0.00 116 TYR A O 12
ATOM 21575 N N . ILE A 1 117 ? 25.776 -31.129 15.406 1.00 0.00 117 ILE A N 12
ATOM 21576 C CA . ILE A 1 117 ? 27.125 -31.193 15.903 1.00 0.00 117 ILE A CA 12
ATOM 21577 C C . ILE A 1 117 ? 27.694 -32.495 15.424 1.00 0.00 117 ILE A C 12
ATOM 21578 O O . ILE A 1 117 ? 26.954 -33.440 15.145 1.00 0.00 117 ILE A O 12
ATOM 21594 N N . CYS A 1 118 ? 29.037 -32.576 15.307 1.00 0.00 118 CYS A N 12
ATOM 21595 C CA . CYS A 1 118 ? 29.651 -33.806 14.861 1.00 0.00 118 CYS A CA 12
ATOM 21596 C C . CYS A 1 118 ? 29.984 -34.591 16.083 1.00 0.00 118 CYS A C 12
ATOM 21597 O O . CYS A 1 118 ? 30.660 -34.102 16.985 1.00 0.00 118 CYS A O 12
ATOM 21604 N N . ILE A 1 119 ? 29.523 -35.855 16.128 1.00 0.00 119 ILE A N 12
ATOM 21605 C CA . ILE A 1 119 ? 29.788 -36.679 17.273 1.00 0.00 119 ILE A CA 12
ATOM 21606 C C . ILE A 1 119 ? 29.875 -38.094 16.786 1.00 0.00 119 ILE A C 12
ATOM 21607 O O . ILE A 1 119 ? 29.301 -38.448 15.754 1.00 0.00 119 ILE A O 12
ATOM 21623 N N . THR A 1 120 ? 30.638 -38.935 17.514 1.00 0.00 120 THR A N 12
ATOM 21624 C CA . THR A 1 120 ? 30.775 -40.320 17.139 1.00 0.00 120 THR A CA 12
ATOM 21625 C C . THR A 1 120 ? 29.442 -40.960 17.441 1.00 0.00 120 THR A C 12
ATOM 21626 O O . THR A 1 120 ? 28.901 -40.793 18.534 1.00 0.00 120 THR A O 12
ATOM 21637 N N . PRO A 1 121 ? 28.896 -41.695 16.491 1.00 0.00 121 PRO A N 12
ATOM 21638 C CA . PRO A 1 121 ? 27.592 -42.321 16.672 1.00 0.00 121 PRO A CA 12
ATOM 21639 C C . PRO A 1 121 ? 27.570 -43.369 17.750 1.00 0.00 121 PRO A C 12
ATOM 21640 O O . PRO A 1 121 ? 28.356 -44.317 17.713 1.00 0.00 121 PRO A O 12
ATOM 21651 N N . PRO A 1 122 ? 26.691 -43.237 18.721 1.00 0.00 122 PRO A N 12
ATOM 21652 C CA . PRO A 1 122 ? 26.574 -44.208 19.787 1.00 0.00 122 PRO A CA 12
ATOM 21653 C C . PRO A 1 122 ? 25.711 -45.368 19.400 1.00 0.00 122 PRO A C 12
ATOM 21654 O O . PRO A 1 122 ? 24.700 -45.202 18.721 1.00 0.00 122 PRO A O 12
ATOM 21665 N N . GLN A 1 123 ? 26.097 -46.587 19.825 1.00 0.00 123 GLN A N 12
ATOM 21666 C CA . GLN A 1 123 ? 25.310 -47.749 19.506 1.00 0.00 123 GLN A CA 12
ATOM 21667 C C . GLN A 1 123 ? 24.260 -47.880 20.579 1.00 0.00 123 GLN A C 12
ATOM 21668 O O . GLN A 1 123 ? 24.583 -48.012 21.760 1.00 0.00 123 GLN A O 12
ATOM 21682 N N . PRO A 1 124 ? 22.996 -47.845 20.203 1.00 0.00 124 PRO A N 12
ATOM 21683 C CA . PRO A 1 124 ? 21.919 -47.976 21.174 1.00 0.00 124 PRO A CA 12
ATOM 21684 C C . PRO A 1 124 ? 21.905 -49.316 21.847 1.00 0.00 124 PRO A C 12
ATOM 21685 O O . PRO A 1 124 ? 21.617 -49.360 23.074 1.00 0.00 124 PRO A O 12
ATOM 21697 N N . LYS A 1 1 ? 25.838 -33.790 -20.524 1.00 0.00 1 LYS A N 13
ATOM 21698 C CA . LYS A 1 1 ? 26.230 -34.456 -19.252 1.00 0.00 1 LYS A CA 13
ATOM 21699 C C . LYS A 1 1 ? 26.806 -35.820 -19.532 1.00 0.00 1 LYS A C 13
ATOM 21700 O O . LYS A 1 1 ? 27.218 -36.115 -20.655 1.00 0.00 1 LYS A O 13
ATOM 21721 N N . SER A 1 2 ? 26.858 -36.689 -18.499 1.00 0.00 2 SER A N 13
ATOM 21722 C CA . SER A 1 2 ? 27.392 -38.017 -18.682 1.00 0.00 2 SER A CA 13
ATOM 21723 C C . SER A 1 2 ? 26.338 -38.981 -18.233 1.00 0.00 2 SER A C 13
ATOM 21724 O O . SER A 1 2 ? 25.545 -38.682 -17.344 1.00 0.00 2 SER A O 13
ATOM 21732 N N . HIS A 1 3 ? 26.324 -40.189 -18.839 1.00 0.00 3 HIS A N 13
ATOM 21733 C CA . HIS A 1 3 ? 25.333 -41.181 -18.486 1.00 0.00 3 HIS A CA 13
ATOM 21734 C C . HIS A 1 3 ? 25.718 -41.811 -17.174 1.00 0.00 3 HIS A C 13
ATOM 21735 O O . HIS A 1 3 ? 24.900 -42.462 -16.530 1.00 0.00 3 HIS A O 13
ATOM 21749 N N . THR A 1 4 ? 26.989 -41.629 -16.749 1.00 0.00 4 THR A N 13
ATOM 21750 C CA . THR A 1 4 ? 27.434 -42.202 -15.498 1.00 0.00 4 THR A CA 13
ATOM 21751 C C . THR A 1 4 ? 27.163 -41.214 -14.393 1.00 0.00 4 THR A C 13
ATOM 21752 O O . THR A 1 4 ? 27.552 -41.433 -13.247 1.00 0.00 4 THR A O 13
ATOM 21763 N N . THR A 1 5 ? 26.479 -40.094 -14.719 1.00 0.00 5 THR A N 13
ATOM 21764 C CA . THR A 1 5 ? 26.181 -39.097 -13.715 1.00 0.00 5 THR A CA 13
ATOM 21765 C C . THR A 1 5 ? 24.711 -38.811 -13.781 1.00 0.00 5 THR A C 13
ATOM 21766 O O . THR A 1 5 ? 24.054 -39.084 -14.783 1.00 0.00 5 THR A O 13
ATOM 21777 N N . CYS A 1 6 ? 24.160 -38.241 -12.690 1.00 0.00 6 CYS A N 13
ATOM 21778 C CA . CYS A 1 6 ? 22.749 -37.939 -12.653 1.00 0.00 6 CYS A CA 13
ATOM 21779 C C . CYS A 1 6 ? 22.546 -36.601 -13.310 1.00 0.00 6 CYS A C 13
ATOM 21780 O O . CYS A 1 6 ? 23.272 -35.646 -13.028 1.00 0.00 6 CYS A O 13
ATOM 21787 N N . PRO A 1 7 ? 21.566 -36.514 -14.195 1.00 0.00 7 PRO A N 13
ATOM 21788 C CA . PRO A 1 7 ? 21.252 -35.262 -14.878 1.00 0.00 7 PRO A CA 13
ATOM 21789 C C . PRO A 1 7 ? 20.877 -34.171 -13.921 1.00 0.00 7 PRO A C 13
ATOM 21790 O O . PRO A 1 7 ? 20.277 -34.426 -12.877 1.00 0.00 7 PRO A O 13
ATOM 21801 N N . THR A 1 8 ? 21.224 -32.913 -14.263 1.00 0.00 8 THR A N 13
ATOM 21802 C CA . THR A 1 8 ? 20.907 -31.810 -13.391 1.00 0.00 8 THR A CA 13
ATOM 21803 C C . THR A 1 8 ? 19.526 -31.323 -13.733 1.00 0.00 8 THR A C 13
ATOM 21804 O O . THR A 1 8 ? 19.094 -31.376 -14.885 1.00 0.00 8 THR A O 13
ATOM 21815 N N . SER A 1 9 ? 18.795 -30.848 -12.703 1.00 0.00 9 SER A N 13
ATOM 21816 C CA . SER A 1 9 ? 17.461 -30.345 -12.908 1.00 0.00 9 SER A CA 13
ATOM 21817 C C . SER A 1 9 ? 17.586 -28.904 -13.322 1.00 0.00 9 SER A C 13
ATOM 21818 O O . SER A 1 9 ? 18.539 -28.220 -12.959 1.00 0.00 9 SER A O 13
ATOM 21826 N N . THR A 1 10 ? 16.604 -28.408 -14.102 1.00 0.00 10 THR A N 13
ATOM 21827 C CA . THR A 1 10 ? 16.641 -27.035 -14.549 1.00 0.00 10 THR A CA 13
ATOM 21828 C C . THR A 1 10 ? 15.946 -26.185 -13.521 1.00 0.00 10 THR A C 13
ATOM 21829 O O . THR A 1 10 ? 15.850 -24.969 -13.670 1.00 0.00 10 THR A O 13
ATOM 21840 N N . GLU A 1 11 ? 15.444 -26.821 -12.438 1.00 0.00 11 GLU A N 13
ATOM 21841 C CA . GLU A 1 11 ? 14.750 -26.089 -11.405 1.00 0.00 11 GLU A CA 13
ATOM 21842 C C . GLU A 1 11 ? 15.731 -25.709 -10.327 1.00 0.00 11 GLU A C 13
ATOM 21843 O O . GLU A 1 11 ? 15.342 -25.132 -9.311 1.00 0.00 11 GLU A O 13
ATOM 21855 N N . ILE A 1 12 ? 17.033 -26.019 -10.519 1.00 0.00 12 ILE A N 13
ATOM 21856 C CA . ILE A 1 12 ? 18.018 -25.690 -9.514 1.00 0.00 12 ILE A CA 13
ATOM 21857 C C . ILE A 1 12 ? 19.073 -24.840 -10.162 1.00 0.00 12 ILE A C 13
ATOM 21858 O O . ILE A 1 12 ? 19.194 -24.792 -11.386 1.00 0.00 12 ILE A O 13
ATOM 21874 N N . ASP A 1 13 ? 19.880 -24.149 -9.329 1.00 0.00 13 ASP A N 13
ATOM 21875 C CA . ASP A 1 13 ? 20.918 -23.293 -9.846 1.00 0.00 13 ASP A CA 13
ATOM 21876 C C . ASP A 1 13 ? 22.143 -23.565 -9.023 1.00 0.00 13 ASP A C 13
ATOM 21877 O O . ASP A 1 13 ? 22.090 -24.308 -8.047 1.00 0.00 13 ASP A O 13
ATOM 21886 N N . SER A 1 14 ? 23.296 -22.982 -9.425 1.00 0.00 14 SER A N 13
ATOM 21887 C CA . SER A 1 14 ? 24.527 -23.193 -8.695 1.00 0.00 14 SER A CA 13
ATOM 21888 C C . SER A 1 14 ? 24.434 -22.477 -7.381 1.00 0.00 14 SER A C 13
ATOM 21889 O O . SER A 1 14 ? 23.897 -21.374 -7.288 1.00 0.00 14 SER A O 13
ATOM 21897 N N . CYS A 1 15 ? 24.979 -23.114 -6.322 1.00 0.00 15 CYS A N 13
ATOM 21898 C CA . CYS A 1 15 ? 24.964 -22.512 -5.008 1.00 0.00 15 CYS A CA 13
ATOM 21899 C C . CYS A 1 15 ? 26.069 -21.500 -4.961 1.00 0.00 15 CYS A C 13
ATOM 21900 O O . CYS A 1 15 ? 27.056 -21.608 -5.682 1.00 0.00 15 CYS A O 13
ATOM 21907 N N . SER A 1 16 ? 25.915 -20.479 -4.084 1.00 0.00 16 SER A N 13
ATOM 21908 C CA . SER A 1 16 ? 26.918 -19.441 -3.962 1.00 0.00 16 SER A CA 13
ATOM 21909 C C . SER A 1 16 ? 28.206 -20.062 -3.489 1.00 0.00 16 SER A C 13
ATOM 21910 O O . SER A 1 16 ? 29.278 -19.745 -3.996 1.00 0.00 16 SER A O 13
ATOM 21918 N N . ASN A 1 17 ? 28.118 -20.963 -2.487 1.00 0.00 17 ASN A N 13
ATOM 21919 C CA . ASN A 1 17 ? 29.303 -21.598 -1.967 1.00 0.00 17 ASN A CA 13
ATOM 21920 C C . ASN A 1 17 ? 29.315 -23.013 -2.468 1.00 0.00 17 ASN A C 13
ATOM 21921 O O . ASN A 1 17 ? 28.280 -23.674 -2.552 1.00 0.00 17 ASN A O 13
ATOM 21932 N N . ASP A 1 18 ? 30.526 -23.512 -2.799 1.00 0.00 18 ASP A N 13
ATOM 21933 C CA . ASP A 1 18 ? 30.672 -24.850 -3.326 1.00 0.00 18 ASP A CA 13
ATOM 21934 C C . ASP A 1 18 ? 30.747 -25.846 -2.198 1.00 0.00 18 ASP A C 13
ATOM 21935 O O . ASP A 1 18 ? 30.815 -27.043 -2.447 1.00 0.00 18 ASP A O 13
ATOM 21944 N N . ASN A 1 19 ? 30.720 -25.384 -0.928 1.00 0.00 19 ASN A N 13
ATOM 21945 C CA . ASN A 1 19 ? 30.826 -26.304 0.185 1.00 0.00 19 ASN A CA 13
ATOM 21946 C C . ASN A 1 19 ? 29.442 -26.700 0.632 1.00 0.00 19 ASN A C 13
ATOM 21947 O O . ASN A 1 19 ? 29.247 -27.112 1.772 1.00 0.00 19 ASN A O 13
ATOM 21958 N N . ASN A 1 20 ? 28.438 -26.568 -0.256 1.00 0.00 20 ASN A N 13
ATOM 21959 C CA . ASN A 1 20 ? 27.093 -26.940 0.111 1.00 0.00 20 ASN A CA 13
ATOM 21960 C C . ASN A 1 20 ? 26.875 -28.376 -0.281 1.00 0.00 20 ASN A C 13
ATOM 21961 O O . ASN A 1 20 ? 27.501 -28.896 -1.206 1.00 0.00 20 ASN A O 13
ATOM 21972 N N . ALA A 1 21 ? 25.963 -29.054 0.450 1.00 0.00 21 ALA A N 13
ATOM 21973 C CA . ALA A 1 21 ? 25.656 -30.434 0.174 1.00 0.00 21 ALA A CA 13
ATOM 21974 C C . ALA A 1 21 ? 24.644 -30.465 -0.932 1.00 0.00 21 ALA A C 13
ATOM 21975 O O . ALA A 1 21 ? 23.924 -29.494 -1.166 1.00 0.00 21 ALA A O 13
ATOM 21982 N N . CYS A 1 22 ? 24.567 -31.606 -1.644 1.00 0.00 22 CYS A N 13
ATOM 21983 C CA . CYS A 1 22 ? 23.633 -31.718 -2.730 1.00 0.00 22 CYS A CA 13
ATOM 21984 C C . CYS A 1 22 ? 23.278 -33.155 -2.908 1.00 0.00 22 CYS A C 13
ATOM 21985 O O . CYS A 1 22 ? 24.147 -34.008 -3.034 1.00 0.00 22 CYS A O 13
ATOM 21992 N N . GLY A 1 23 ? 21.964 -33.441 -2.955 1.00 0.00 23 GLY A N 13
ATOM 21993 C CA . GLY A 1 23 ? 21.512 -34.788 -3.177 1.00 0.00 23 GLY A CA 13
ATOM 21994 C C . GLY A 1 23 ? 21.104 -35.395 -1.884 1.00 0.00 23 GLY A C 13
ATOM 21995 O O . GLY A 1 23 ? 21.651 -35.098 -0.823 1.00 0.00 23 GLY A O 13
ATOM 21999 N N . LYS A 1 24 ? 20.116 -36.303 -1.977 1.00 0.00 24 LYS A N 13
ATOM 22000 C CA . LYS A 1 24 ? 19.611 -36.970 -0.819 1.00 0.00 24 LYS A CA 13
ATOM 22001 C C . LYS A 1 24 ? 19.004 -38.254 -1.300 1.00 0.00 24 LYS A C 13
ATOM 22002 O O . LYS A 1 24 ? 18.622 -38.372 -2.466 1.00 0.00 24 LYS A O 13
ATOM 22021 N N . ASP A 1 25 ? 18.910 -39.257 -0.401 1.00 0.00 25 ASP A N 13
ATOM 22022 C CA . ASP A 1 25 ? 18.357 -40.535 -0.779 1.00 0.00 25 ASP A CA 13
ATOM 22023 C C . ASP A 1 25 ? 16.913 -40.549 -0.358 1.00 0.00 25 ASP A C 13
ATOM 22024 O O . ASP A 1 25 ? 16.607 -40.555 0.833 1.00 0.00 25 ASP A O 13
ATOM 22033 N N . VAL A 1 26 ? 15.987 -40.547 -1.348 1.00 0.00 26 VAL A N 13
ATOM 22034 C CA . VAL A 1 26 ? 14.577 -40.569 -1.027 1.00 0.00 26 VAL A CA 13
ATOM 22035 C C . VAL A 1 26 ? 14.006 -41.880 -1.499 1.00 0.00 26 VAL A C 13
ATOM 22036 O O . VAL A 1 26 ? 13.729 -42.770 -0.698 1.00 0.00 26 VAL A O 13
ATOM 22049 N N . SER A 1 27 ? 13.822 -42.027 -2.833 1.00 0.00 27 SER A N 13
ATOM 22050 C CA . SER A 1 27 ? 13.255 -43.244 -3.380 1.00 0.00 27 SER A CA 13
ATOM 22051 C C . SER A 1 27 ? 14.364 -44.085 -3.939 1.00 0.00 27 SER A C 13
ATOM 22052 O O . SER A 1 27 ? 14.114 -45.104 -4.580 1.00 0.00 27 SER A O 13
ATOM 22060 N N . GLY A 1 28 ? 15.628 -43.669 -3.715 1.00 0.00 28 GLY A N 13
ATOM 22061 C CA . GLY A 1 28 ? 16.752 -44.407 -4.241 1.00 0.00 28 GLY A CA 13
ATOM 22062 C C . GLY A 1 28 ? 17.225 -43.680 -5.459 1.00 0.00 28 GLY A C 13
ATOM 22063 O O . GLY A 1 28 ? 18.330 -43.911 -5.945 1.00 0.00 28 GLY A O 13
ATOM 22067 N N . SER A 1 29 ? 16.376 -42.772 -5.984 1.00 0.00 29 SER A N 13
ATOM 22068 C CA . SER A 1 29 ? 16.740 -41.998 -7.141 1.00 0.00 29 SER A CA 13
ATOM 22069 C C . SER A 1 29 ? 17.563 -40.849 -6.637 1.00 0.00 29 SER A C 13
ATOM 22070 O O . SER A 1 29 ? 17.304 -40.314 -5.559 1.00 0.00 29 SER A O 13
ATOM 22078 N N . CYS A 1 30 ? 18.583 -40.435 -7.416 1.00 0.00 30 CYS A N 13
ATOM 22079 C CA . CYS A 1 30 ? 19.428 -39.347 -6.989 1.00 0.00 30 CYS A CA 13
ATOM 22080 C C . CYS A 1 30 ? 18.702 -38.058 -7.240 1.00 0.00 30 CYS A C 13
ATOM 22081 O O . CYS A 1 30 ? 18.419 -37.696 -8.378 1.00 0.00 30 CYS A O 13
ATOM 22088 N N . SER A 1 31 ? 18.400 -37.325 -6.148 1.00 0.00 31 SER A N 13
ATOM 22089 C CA . SER A 1 31 ? 17.711 -36.064 -6.270 1.00 0.00 31 SER A CA 13
ATOM 22090 C C . SER A 1 31 ? 18.756 -34.990 -6.390 1.00 0.00 31 SER A C 13
ATOM 22091 O O . SER A 1 31 ? 19.858 -35.124 -5.862 1.00 0.00 31 SER A O 13
ATOM 22099 N N . SER A 1 32 ? 18.427 -33.892 -7.107 1.00 0.00 32 SER A N 13
ATOM 22100 C CA . SER A 1 32 ? 19.353 -32.797 -7.255 1.00 0.00 32 SER A CA 13
ATOM 22101 C C . SER A 1 32 ? 18.752 -31.663 -6.483 1.00 0.00 32 SER A C 13
ATOM 22102 O O . SER A 1 32 ? 17.583 -31.332 -6.672 1.00 0.00 32 SER A O 13
ATOM 22110 N N . LEU A 1 33 ? 19.548 -31.026 -5.601 1.00 0.00 33 LEU A N 13
ATOM 22111 C CA . LEU A 1 33 ? 19.013 -29.954 -4.790 1.00 0.00 33 LEU A CA 13
ATOM 22112 C C . LEU A 1 33 ? 19.675 -28.660 -5.169 1.00 0.00 33 LEU A C 13
ATOM 22113 O O . LEU A 1 33 ? 19.051 -27.603 -5.118 1.00 0.00 33 LEU A O 13
ATOM 22129 N N . CYS A 1 34 ? 20.965 -28.706 -5.554 1.00 0.00 34 CYS A N 13
ATOM 22130 C CA . CYS A 1 34 ? 21.648 -27.481 -5.904 1.00 0.00 34 CYS A CA 13
ATOM 22131 C C . CYS A 1 34 ? 22.837 -27.836 -6.737 1.00 0.00 34 CYS A C 13
ATOM 22132 O O . CYS A 1 34 ? 23.519 -28.818 -6.481 1.00 0.00 34 CYS A O 13
ATOM 22139 N N . ASN A 1 35 ? 23.125 -27.003 -7.755 1.00 0.00 35 ASN A N 13
ATOM 22140 C CA . ASN A 1 35 ? 24.252 -27.262 -8.615 1.00 0.00 35 ASN A CA 13
ATOM 22141 C C . ASN A 1 35 ? 25.500 -26.863 -7.873 1.00 0.00 35 ASN A C 13
ATOM 22142 O O . ASN A 1 35 ? 25.482 -25.974 -7.019 1.00 0.00 35 ASN A O 13
ATOM 22153 N N . CYS A 1 36 ? 26.630 -27.522 -8.203 1.00 0.00 36 CYS A N 13
ATOM 22154 C CA . CYS A 1 36 ? 27.877 -27.232 -7.534 1.00 0.00 36 CYS A CA 13
ATOM 22155 C C . CYS A 1 36 ? 28.806 -26.656 -8.557 1.00 0.00 36 CYS A C 13
ATOM 22156 O O . CYS A 1 36 ? 28.907 -27.159 -9.671 1.00 0.00 36 CYS A O 13
ATOM 22163 N N . GLY A 1 37 ? 29.504 -25.557 -8.196 1.00 0.00 37 GLY A N 13
ATOM 22164 C CA . GLY A 1 37 ? 30.436 -24.942 -9.109 1.00 0.00 37 GLY A CA 13
ATOM 22165 C C . GLY A 1 37 ? 29.680 -24.261 -10.210 1.00 0.00 37 GLY A C 13
ATOM 22166 O O . GLY A 1 37 ? 28.765 -23.479 -9.966 1.00 0.00 37 GLY A O 13
ATOM 22170 N N . ASN A 1 38 ? 30.062 -24.562 -11.468 1.00 0.00 38 ASN A N 13
ATOM 22171 C CA . ASN A 1 38 ? 29.433 -23.937 -12.607 1.00 0.00 38 ASN A CA 13
ATOM 22172 C C . ASN A 1 38 ? 28.290 -24.793 -13.077 1.00 0.00 38 ASN A C 13
ATOM 22173 O O . ASN A 1 38 ? 27.642 -24.469 -14.071 1.00 0.00 38 ASN A O 13
ATOM 22184 N N . GLY A 1 39 ? 28.008 -25.911 -12.374 1.00 0.00 39 GLY A N 13
ATOM 22185 C CA . GLY A 1 39 ? 26.930 -26.776 -12.794 1.00 0.00 39 GLY A CA 13
ATOM 22186 C C . GLY A 1 39 ? 27.454 -28.173 -12.881 1.00 0.00 39 GLY A C 13
ATOM 22187 O O . GLY A 1 39 ? 27.372 -28.814 -13.927 1.00 0.00 39 GLY A O 13
ATOM 22191 N N . GLN A 1 40 ? 28.016 -28.678 -11.766 1.00 0.00 40 GLN A N 13
ATOM 22192 C CA . GLN A 1 40 ? 28.534 -30.021 -11.745 1.00 0.00 40 GLN A CA 13
ATOM 22193 C C . GLN A 1 40 ? 27.466 -30.916 -11.195 1.00 0.00 40 GLN A C 13
ATOM 22194 O O . GLN A 1 40 ? 26.572 -30.476 -10.472 1.00 0.00 40 GLN A O 13
ATOM 22208 N N . THR A 1 41 ? 27.561 -32.220 -11.533 1.00 0.00 41 THR A N 13
ATOM 22209 C CA . THR A 1 41 ? 26.592 -33.183 -11.073 1.00 0.00 41 THR A CA 13
ATOM 22210 C C . THR A 1 41 ? 26.846 -33.437 -9.611 1.00 0.00 41 THR A C 13
ATOM 22211 O O . THR A 1 41 ? 27.941 -33.208 -9.104 1.00 0.00 41 THR A O 13
ATOM 22222 N N . CYS A 1 42 ? 25.810 -33.925 -8.898 1.00 0.00 42 CYS A N 13
ATOM 22223 C CA . CYS A 1 42 ? 25.948 -34.182 -7.485 1.00 0.00 42 CYS A CA 13
ATOM 22224 C C . CYS A 1 42 ? 26.181 -35.656 -7.295 1.00 0.00 42 CYS A C 13
ATOM 22225 O O . CYS A 1 42 ? 26.354 -36.123 -6.175 1.00 0.00 42 CYS A O 13
ATOM 22232 N N . PHE A 1 43 ? 26.186 -36.427 -8.405 1.00 0.00 43 PHE A N 13
ATOM 22233 C CA . PHE A 1 43 ? 26.395 -37.858 -8.327 1.00 0.00 43 PHE A CA 13
ATOM 22234 C C . PHE A 1 43 ? 27.825 -38.139 -7.940 1.00 0.00 43 PHE A C 13
ATOM 22235 O O . PHE A 1 43 ? 28.103 -39.065 -7.179 1.00 0.00 43 PHE A O 13
ATOM 22252 N N . THR A 1 44 ? 28.773 -37.326 -8.457 1.00 0.00 44 THR A N 13
ATOM 22253 C CA . THR A 1 44 ? 30.179 -37.542 -8.182 1.00 0.00 44 THR A CA 13
ATOM 22254 C C . THR A 1 44 ? 30.494 -37.160 -6.757 1.00 0.00 44 THR A C 13
ATOM 22255 O O . THR A 1 44 ? 31.627 -37.317 -6.303 1.00 0.00 44 THR A O 13
ATOM 22266 N N . ASP A 1 45 ? 29.487 -36.668 -6.006 1.00 0.00 45 ASP A N 13
ATOM 22267 C CA . ASP A 1 45 ? 29.706 -36.281 -4.633 1.00 0.00 45 ASP A CA 13
ATOM 22268 C C . ASP A 1 45 ? 29.454 -37.486 -3.753 1.00 0.00 45 ASP A C 13
ATOM 22269 O O . ASP A 1 45 ? 29.482 -37.385 -2.528 1.00 0.00 45 ASP A O 13
ATOM 22278 N N . SER A 1 46 ? 29.199 -38.659 -4.379 1.00 0.00 46 SER A N 13
ATOM 22279 C CA . SER A 1 46 ? 28.929 -39.880 -3.639 1.00 0.00 46 SER A CA 13
ATOM 22280 C C . SER A 1 46 ? 30.130 -40.257 -2.811 1.00 0.00 46 SER A C 13
ATOM 22281 O O . SER A 1 46 ? 29.992 -40.755 -1.696 1.00 0.00 46 SER A O 13
ATOM 22289 N N . ASN A 1 47 ? 31.343 -40.038 -3.355 1.00 0.00 47 ASN A N 13
ATOM 22290 C CA . ASN A 1 47 ? 32.564 -40.393 -2.661 1.00 0.00 47 ASN A CA 13
ATOM 22291 C C . ASN A 1 47 ? 32.659 -39.633 -1.355 1.00 0.00 47 ASN A C 13
ATOM 22292 O O . ASN A 1 47 ? 33.151 -40.162 -0.361 1.00 0.00 47 ASN A O 13
ATOM 22303 N N . HIS A 1 48 ? 32.173 -38.375 -1.329 1.00 0.00 48 HIS A N 13
ATOM 22304 C CA . HIS A 1 48 ? 32.284 -37.559 -0.137 1.00 0.00 48 HIS A CA 13
ATOM 22305 C C . HIS A 1 48 ? 30.994 -37.601 0.644 1.00 0.00 48 HIS A C 13
ATOM 22306 O O . HIS A 1 48 ? 30.661 -36.644 1.345 1.00 0.00 48 HIS A O 13
ATOM 22320 N N . THR A 1 49 ? 30.215 -38.703 0.518 1.00 0.00 49 THR A N 13
ATOM 22321 C CA . THR A 1 49 ? 28.961 -38.819 1.243 1.00 0.00 49 THR A CA 13
ATOM 22322 C C . THR A 1 49 ? 29.227 -38.692 2.729 1.00 0.00 49 THR A C 13
ATOM 22323 O O . THR A 1 49 ? 30.293 -39.055 3.226 1.00 0.00 49 THR A O 13
ATOM 22334 N N . ILE A 1 50 ? 28.226 -38.157 3.464 1.00 0.00 50 ILE A N 13
ATOM 22335 C CA . ILE A 1 50 ? 28.352 -37.972 4.891 1.00 0.00 50 ILE A CA 13
ATOM 22336 C C . ILE A 1 50 ? 27.165 -38.628 5.535 1.00 0.00 50 ILE A C 13
ATOM 22337 O O . ILE A 1 50 ? 26.189 -38.973 4.866 1.00 0.00 50 ILE A O 13
ATOM 22353 N N . THR A 1 51 ? 27.228 -38.809 6.876 1.00 0.00 51 THR A N 13
ATOM 22354 C CA . THR A 1 51 ? 26.138 -39.429 7.590 1.00 0.00 51 THR A CA 13
ATOM 22355 C C . THR A 1 51 ? 25.535 -38.383 8.482 1.00 0.00 51 THR A C 13
ATOM 22356 O O . THR A 1 51 ? 26.226 -37.751 9.282 1.00 0.00 51 THR A O 13
ATOM 22367 N N . LEU A 1 52 ? 24.205 -38.193 8.359 1.00 0.00 52 LEU A N 13
ATOM 22368 C CA . LEU A 1 52 ? 23.513 -37.210 9.155 1.00 0.00 52 LEU A CA 13
ATOM 22369 C C . LEU A 1 52 ? 22.432 -37.939 9.901 1.00 0.00 52 LEU A C 13
ATOM 22370 O O . LEU A 1 52 ? 21.702 -38.739 9.316 1.00 0.00 52 LEU A O 13
ATOM 22386 N N . VAL A 1 53 ? 22.324 -37.701 11.232 1.00 0.00 53 VAL A N 13
ATOM 22387 C CA . VAL A 1 53 ? 21.301 -38.365 12.016 1.00 0.00 53 VAL A CA 13
ATOM 22388 C C . VAL A 1 53 ? 20.323 -37.317 12.490 1.00 0.00 53 VAL A C 13
ATOM 22389 O O . VAL A 1 53 ? 20.571 -36.604 13.467 1.00 0.00 53 VAL A O 13
ATOM 22402 N N . PRO A 1 54 ? 19.200 -37.210 11.803 1.00 0.00 54 PRO A N 13
ATOM 22403 C CA . PRO A 1 54 ? 18.167 -36.249 12.158 1.00 0.00 54 PRO A CA 13
ATOM 22404 C C . PRO A 1 54 ? 17.374 -36.642 13.370 1.00 0.00 54 PRO A C 13
ATOM 22405 O O . PRO A 1 54 ? 16.880 -35.785 14.099 1.00 0.00 54 PRO A O 13
ATOM 22416 N N . TYR A 1 55 ? 17.233 -37.960 13.612 1.00 0.00 55 TYR A N 13
ATOM 22417 C CA . TYR A 1 55 ? 16.470 -38.410 14.747 1.00 0.00 55 TYR A CA 13
ATOM 22418 C C . TYR A 1 55 ? 16.878 -39.819 15.068 1.00 0.00 55 TYR A C 13
ATOM 22419 O O . TYR A 1 55 ? 17.524 -40.495 14.269 1.00 0.00 55 TYR A O 13
ATOM 22437 N N . TYR A 1 56 ? 16.500 -40.282 16.279 1.00 0.00 56 TYR A N 13
ATOM 22438 C CA . TYR A 1 56 ? 16.824 -41.620 16.706 1.00 0.00 56 TYR A CA 13
ATOM 22439 C C . TYR A 1 56 ? 15.547 -42.402 16.741 1.00 0.00 56 TYR A C 13
ATOM 22440 O O . TYR A 1 56 ? 14.462 -41.839 16.883 1.00 0.00 56 TYR A O 13
ATOM 22458 N N . THR A 1 57 ? 15.659 -43.741 16.609 1.00 0.00 57 THR A N 13
ATOM 22459 C CA . THR A 1 57 ? 14.488 -44.583 16.634 1.00 0.00 57 THR A CA 13
ATOM 22460 C C . THR A 1 57 ? 14.722 -45.636 17.675 1.00 0.00 57 THR A C 13
ATOM 22461 O O . THR A 1 57 ? 15.823 -45.776 18.200 1.00 0.00 57 THR A O 13
ATOM 22472 N N . GLU A 1 58 ? 13.660 -46.400 18.005 1.00 0.00 58 GLU A N 13
ATOM 22473 C CA . GLU A 1 58 ? 13.764 -47.443 18.999 1.00 0.00 58 GLU A CA 13
ATOM 22474 C C . GLU A 1 58 ? 14.714 -48.500 18.504 1.00 0.00 58 GLU A C 13
ATOM 22475 O O . GLU A 1 58 ? 15.459 -49.090 19.280 1.00 0.00 58 GLU A O 13
ATOM 22487 N N . ASP A 1 59 ? 14.690 -48.769 17.179 1.00 0.00 59 ASP A N 13
ATOM 22488 C CA . ASP A 1 59 ? 15.546 -49.788 16.613 1.00 0.00 59 ASP A CA 13
ATOM 22489 C C . ASP A 1 59 ? 16.989 -49.356 16.706 1.00 0.00 59 ASP A C 13
ATOM 22490 O O . ASP A 1 59 ? 17.886 -50.197 16.736 1.00 0.00 59 ASP A O 13
ATOM 22499 N N . GLY A 1 60 ? 17.256 -48.033 16.749 1.00 0.00 60 GLY A N 13
ATOM 22500 C CA . GLY A 1 60 ? 18.621 -47.581 16.835 1.00 0.00 60 GLY A CA 13
ATOM 22501 C C . GLY A 1 60 ? 18.701 -46.248 16.161 1.00 0.00 60 GLY A C 13
ATOM 22502 O O . GLY A 1 60 ? 17.699 -45.574 15.920 1.00 0.00 60 GLY A O 13
ATOM 22506 N N . PRO A 1 61 ? 19.918 -45.858 15.864 1.00 0.00 61 PRO A N 13
ATOM 22507 C CA . PRO A 1 61 ? 20.178 -44.591 15.203 1.00 0.00 61 PRO A CA 13
ATOM 22508 C C . PRO A 1 61 ? 19.736 -44.601 13.774 1.00 0.00 61 PRO A C 13
ATOM 22509 O O . PRO A 1 61 ? 19.937 -45.579 13.057 1.00 0.00 61 PRO A O 13
ATOM 22520 N N . PHE A 1 62 ? 19.123 -43.490 13.323 1.00 0.00 62 PHE A N 13
ATOM 22521 C CA . PHE A 1 62 ? 18.675 -43.414 11.960 1.00 0.00 62 PHE A CA 13
ATOM 22522 C C . PHE A 1 62 ? 19.736 -42.664 11.220 1.00 0.00 62 PHE A C 13
ATOM 22523 O O . PHE A 1 62 ? 19.907 -41.460 11.401 1.00 0.00 62 PHE A O 13
ATOM 22540 N N . GLU A 1 63 ? 20.474 -43.376 10.349 1.00 0.00 63 GLU A N 13
ATOM 22541 C CA . GLU A 1 63 ? 21.534 -42.749 9.609 1.00 0.00 63 GLU A CA 13
ATOM 22542 C C . GLU A 1 63 ? 21.015 -42.437 8.243 1.00 0.00 63 GLU A C 13
ATOM 22543 O O . GLU A 1 63 ? 20.510 -43.311 7.540 1.00 0.00 63 GLU A O 13
ATOM 22555 N N . LYS A 1 64 ? 21.139 -41.157 7.838 1.00 0.00 64 LYS A N 13
ATOM 22556 C CA . LYS A 1 64 ? 20.686 -40.750 6.538 1.00 0.00 64 LYS A CA 13
ATOM 22557 C C . LYS A 1 64 ? 21.904 -40.284 5.801 1.00 0.00 64 LYS A C 13
ATOM 22558 O O . LYS A 1 64 ? 22.735 -39.555 6.346 1.00 0.00 64 LYS A O 13
ATOM 22577 N N . LYS A 1 65 ? 22.040 -40.705 4.528 1.00 0.00 65 LYS A N 13
ATOM 22578 C CA . LYS A 1 65 ? 23.202 -40.345 3.757 1.00 0.00 65 LYS A CA 13
ATOM 22579 C C . LYS A 1 65 ? 22.923 -39.079 3.000 1.00 0.00 65 LYS A C 13
ATOM 22580 O O . LYS A 1 65 ? 21.814 -38.841 2.515 1.00 0.00 65 LYS A O 13
ATOM 22599 N N . TYR A 1 66 ? 23.963 -38.229 2.905 1.00 0.00 66 TYR A N 13
ATOM 22600 C CA . TYR A 1 66 ? 23.868 -36.991 2.184 1.00 0.00 66 TYR A CA 13
ATOM 22601 C C . TYR A 1 66 ? 25.158 -36.878 1.443 1.00 0.00 66 TYR A C 13
ATOM 22602 O O . TYR A 1 66 ? 26.157 -37.465 1.844 1.00 0.00 66 TYR A O 13
ATOM 22620 N N . TYR A 1 67 ? 25.177 -36.113 0.340 1.00 0.00 67 TYR A N 13
ATOM 22621 C CA . TYR A 1 67 ? 26.385 -35.998 -0.438 1.00 0.00 67 TYR A CA 13
ATOM 22622 C C . TYR A 1 67 ? 26.826 -34.574 -0.337 1.00 0.00 67 TYR A C 13
ATOM 22623 O O . TYR A 1 67 ? 26.002 -33.665 -0.344 1.00 0.00 67 TYR A O 13
ATOM 22641 N N . THR A 1 68 ? 28.159 -34.338 -0.275 1.00 0.00 68 THR A N 13
ATOM 22642 C CA . THR A 1 68 ? 28.643 -32.986 -0.126 1.00 0.00 68 THR A CA 13
ATOM 22643 C C . THR A 1 68 ? 29.548 -32.663 -1.271 1.00 0.00 68 THR A C 13
ATOM 22644 O O . THR A 1 68 ? 30.136 -33.542 -1.896 1.00 0.00 68 THR A O 13
ATOM 22655 N N . CYS A 1 69 ? 29.679 -31.350 -1.556 1.00 0.00 69 CYS A N 13
ATOM 22656 C CA . CYS A 1 69 ? 30.510 -30.900 -2.640 1.00 0.00 69 CYS A CA 13
ATOM 22657 C C . CYS A 1 69 ? 31.535 -29.986 -2.040 1.00 0.00 69 CYS A C 13
ATOM 22658 O O . CYS A 1 69 ? 31.302 -29.378 -0.998 1.00 0.00 69 CYS A O 13
ATOM 22665 N N . GLY A 1 70 ? 32.724 -29.909 -2.672 1.00 0.00 70 GLY A N 13
ATOM 22666 C CA . GLY A 1 70 ? 33.762 -29.029 -2.187 1.00 0.00 70 GLY A CA 13
ATOM 22667 C C . GLY A 1 70 ? 34.816 -29.846 -1.513 1.00 0.00 70 GLY A C 13
ATOM 22668 O O . GLY A 1 70 ? 35.972 -29.435 -1.464 1.00 0.00 70 GLY A O 13
ATOM 22672 N N . ASP A 1 71 ? 34.440 -31.035 -0.984 1.00 0.00 71 ASP A N 13
ATOM 22673 C CA . ASP A 1 71 ? 35.401 -31.903 -0.331 1.00 0.00 71 ASP A CA 13
ATOM 22674 C C . ASP A 1 71 ? 36.046 -31.164 0.826 1.00 0.00 71 ASP A C 13
ATOM 22675 O O . ASP A 1 71 ? 37.183 -30.697 0.727 1.00 0.00 71 ASP A O 13
ATOM 22684 N N . PRO A 1 72 ? 35.341 -31.070 1.936 1.00 0.00 72 PRO A N 13
ATOM 22685 C CA . PRO A 1 72 ? 35.861 -30.392 3.121 1.00 0.00 72 PRO A CA 13
ATOM 22686 C C . PRO A 1 72 ? 36.919 -31.182 3.849 1.00 0.00 72 PRO A C 13
ATOM 22687 O O . PRO A 1 72 ? 36.879 -31.314 5.063 1.00 0.00 72 PRO A O 13
ATOM 22698 N N . SER A 1 73 ? 37.913 -31.713 3.109 1.00 0.00 73 SER A N 13
ATOM 22699 C CA . SER A 1 73 ? 38.967 -32.488 3.727 1.00 0.00 73 SER A CA 13
ATOM 22700 C C . SER A 1 73 ? 40.045 -31.551 4.198 1.00 0.00 73 SER A C 13
ATOM 22701 O O . SER A 1 73 ? 40.809 -31.878 5.102 1.00 0.00 73 SER A O 13
ATOM 22709 N N . GLU A 1 74 ? 40.130 -30.351 3.579 1.00 0.00 74 GLU A N 13
ATOM 22710 C CA . GLU A 1 74 ? 41.141 -29.393 3.961 1.00 0.00 74 GLU A CA 13
ATOM 22711 C C . GLU A 1 74 ? 40.536 -28.443 4.954 1.00 0.00 74 GLU A C 13
ATOM 22712 O O . GLU A 1 74 ? 41.182 -27.493 5.394 1.00 0.00 74 GLU A O 13
ATOM 22724 N N . LEU A 1 75 ? 39.262 -28.678 5.322 1.00 0.00 75 LEU A N 13
ATOM 22725 C CA . LEU A 1 75 ? 38.597 -27.822 6.266 1.00 0.00 75 LEU A CA 13
ATOM 22726 C C . LEU A 1 75 ? 39.067 -28.201 7.641 1.00 0.00 75 LEU A C 13
ATOM 22727 O O . LEU A 1 75 ? 39.547 -29.310 7.871 1.00 0.00 75 LEU A O 13
ATOM 22743 N N . ASP A 1 76 ? 38.929 -27.260 8.598 1.00 0.00 76 ASP A N 13
ATOM 22744 C CA . ASP A 1 76 ? 39.368 -27.504 9.952 1.00 0.00 76 ASP A CA 13
ATOM 22745 C C . ASP A 1 76 ? 38.477 -28.546 10.573 1.00 0.00 76 ASP A C 13
ATOM 22746 O O . ASP A 1 76 ? 37.290 -28.653 10.252 1.00 0.00 76 ASP A O 13
ATOM 22755 N N . GLU A 1 77 ? 39.062 -29.340 11.503 1.00 0.00 77 GLU A N 13
ATOM 22756 C CA . GLU A 1 77 ? 38.317 -30.372 12.181 1.00 0.00 77 GLU A CA 13
ATOM 22757 C C . GLU A 1 77 ? 37.289 -29.699 13.047 1.00 0.00 77 GLU A C 13
ATOM 22758 O O . GLU A 1 77 ? 37.557 -28.679 13.681 1.00 0.00 77 GLU A O 13
ATOM 22770 N N . CYS A 1 78 ? 36.070 -30.274 13.083 1.00 0.00 78 CYS A N 13
ATOM 22771 C CA . CYS A 1 78 ? 35.000 -29.698 13.862 1.00 0.00 78 CYS A CA 13
ATOM 22772 C C . CYS A 1 78 ? 35.204 -30.030 15.311 1.00 0.00 78 CYS A C 13
ATOM 22773 O O . CYS A 1 78 ? 35.853 -31.013 15.659 1.00 0.00 78 CYS A O 13
ATOM 22780 N N . TYR A 1 79 ? 34.609 -29.196 16.193 1.00 0.00 79 TYR A N 13
ATOM 22781 C CA . TYR A 1 79 ? 34.716 -29.411 17.613 1.00 0.00 79 TYR A CA 13
ATOM 22782 C C . TYR A 1 79 ? 33.501 -30.199 18.027 1.00 0.00 79 TYR A C 13
ATOM 22783 O O . TYR A 1 79 ? 32.522 -30.290 17.284 1.00 0.00 79 TYR A O 13
ATOM 22801 N N . ASP A 1 80 ? 33.549 -30.796 19.240 1.00 0.00 80 ASP A N 13
ATOM 22802 C CA . ASP A 1 80 ? 32.451 -31.602 19.728 1.00 0.00 80 ASP A CA 13
ATOM 22803 C C . ASP A 1 80 ? 31.209 -30.751 19.878 1.00 0.00 80 ASP A C 13
ATOM 22804 O O . ASP A 1 80 ? 30.121 -31.168 19.486 1.00 0.00 80 ASP A O 13
ATOM 22813 N N . ILE A 1 81 ? 31.345 -29.539 20.458 1.00 0.00 81 ILE A N 13
ATOM 22814 C CA . ILE A 1 81 ? 30.190 -28.690 20.651 1.00 0.00 81 ILE A CA 13
ATOM 22815 C C . ILE A 1 81 ? 30.398 -27.416 19.887 1.00 0.00 81 ILE A C 13
ATOM 22816 O O . ILE A 1 81 ? 31.041 -26.479 20.358 1.00 0.00 81 ILE A O 13
ATOM 22832 N N . ASP A 1 82 ? 29.842 -27.356 18.667 1.00 0.00 82 ASP A N 13
ATOM 22833 C CA . ASP A 1 82 ? 29.974 -26.176 17.866 1.00 0.00 82 ASP A CA 13
ATOM 22834 C C . ASP A 1 82 ? 29.083 -26.383 16.681 1.00 0.00 82 ASP A C 13
ATOM 22835 O O . ASP A 1 82 ? 28.611 -27.495 16.447 1.00 0.00 82 ASP A O 13
ATOM 22844 N N . LYS A 1 83 ? 28.818 -25.307 15.906 1.00 0.00 83 LYS A N 13
ATOM 22845 C CA . LYS A 1 83 ? 27.966 -25.438 14.746 1.00 0.00 83 LYS A CA 13
ATOM 22846 C C . LYS A 1 83 ? 28.713 -26.282 13.763 1.00 0.00 83 LYS A C 13
ATOM 22847 O O . LYS A 1 83 ? 29.757 -25.883 13.247 1.00 0.00 83 LYS A O 13
ATOM 22866 N N . ALA A 1 84 ? 28.176 -27.486 13.480 1.00 0.00 84 ALA A N 13
ATOM 22867 C CA . ALA A 1 84 ? 28.847 -28.376 12.575 1.00 0.00 84 ALA A CA 13
ATOM 22868 C C . ALA A 1 84 ? 28.123 -28.405 11.268 1.00 0.00 84 ALA A C 13
ATOM 22869 O O . ALA A 1 84 ? 28.740 -28.617 10.222 1.00 0.00 84 ALA A O 13
ATOM 22876 N N . LEU A 1 85 ? 26.794 -28.186 11.273 1.00 0.00 85 LEU A N 13
ATOM 22877 C CA . LEU A 1 85 ? 26.081 -28.240 10.026 1.00 0.00 85 LEU A CA 13
ATOM 22878 C C . LEU A 1 85 ? 24.948 -27.265 10.088 1.00 0.00 85 LEU A C 13
ATOM 22879 O O . LEU A 1 85 ? 24.221 -27.189 11.080 1.00 0.00 85 LEU A O 13
ATOM 22895 N N . GLU A 1 86 ? 24.781 -26.493 8.992 1.00 0.00 86 GLU A N 13
ATOM 22896 C CA . GLU A 1 86 ? 23.731 -25.515 8.917 1.00 0.00 86 GLU A CA 13
ATOM 22897 C C . GLU A 1 86 ? 22.808 -25.984 7.839 1.00 0.00 86 GLU A C 13
ATOM 22898 O O . GLU A 1 86 ? 23.225 -26.193 6.698 1.00 0.00 86 GLU A O 13
ATOM 22910 N N . VAL A 1 87 ? 21.515 -26.156 8.183 1.00 0.00 87 VAL A N 13
ATOM 22911 C CA . VAL A 1 87 ? 20.559 -26.631 7.217 1.00 0.00 87 VAL A CA 13
ATOM 22912 C C . VAL A 1 87 ? 19.345 -25.749 7.289 1.00 0.00 87 VAL A C 13
ATOM 22913 O O . VAL A 1 87 ? 19.128 -25.052 8.280 1.00 0.00 87 VAL A O 13
ATOM 22926 N N . ASN A 1 88 ? 18.518 -25.755 6.211 1.00 0.00 88 ASN A N 13
ATOM 22927 C CA . ASN A 1 88 ? 17.329 -24.931 6.191 1.00 0.00 88 ASN A CA 13
ATOM 22928 C C . ASN A 1 88 ? 16.210 -25.637 6.919 1.00 0.00 88 ASN A C 13
ATOM 22929 O O . ASN A 1 88 ? 15.328 -24.988 7.478 1.00 0.00 88 ASN A O 13
ATOM 22940 N N . GLU A 1 89 ? 16.210 -26.991 6.925 1.00 0.00 89 GLU A N 13
ATOM 22941 C CA . GLU A 1 89 ? 15.158 -27.712 7.602 1.00 0.00 89 GLU A CA 13
ATOM 22942 C C . GLU A 1 89 ? 15.777 -28.920 8.225 1.00 0.00 89 GLU A C 13
ATOM 22943 O O . GLU A 1 89 ? 16.554 -29.632 7.608 1.00 0.00 89 GLU A O 13
ATOM 22955 N N . SER A 1 90 ? 15.422 -29.169 9.491 1.00 0.00 90 SER A N 13
ATOM 22956 C CA . SER A 1 90 ? 15.984 -30.285 10.217 1.00 0.00 90 SER A CA 13
ATOM 22957 C C . SER A 1 90 ? 15.460 -31.599 9.687 1.00 0.00 90 SER A C 13
ATOM 22958 O O . SER A 1 90 ? 16.215 -32.556 9.538 1.00 0.00 90 SER A O 13
ATOM 22966 N N . ASP A 1 91 ? 14.144 -31.674 9.383 1.00 0.00 91 ASP A N 13
ATOM 22967 C CA . ASP A 1 91 ? 13.562 -32.927 8.942 1.00 0.00 91 ASP A CA 13
ATOM 22968 C C . ASP A 1 91 ? 13.960 -33.260 7.526 1.00 0.00 91 ASP A C 13
ATOM 22969 O O . ASP A 1 91 ? 14.232 -34.419 7.220 1.00 0.00 91 ASP A O 13
ATOM 22978 N N . ASP A 1 92 ? 13.998 -32.265 6.618 1.00 0.00 92 ASP A N 13
ATOM 22979 C CA . ASP A 1 92 ? 14.331 -32.568 5.246 1.00 0.00 92 ASP A CA 13
ATOM 22980 C C . ASP A 1 92 ? 14.971 -31.348 4.644 1.00 0.00 92 ASP A C 13
ATOM 22981 O O . ASP A 1 92 ? 14.312 -30.532 4.000 1.00 0.00 92 ASP A O 13
ATOM 22990 N N . PRO A 1 93 ? 16.256 -31.206 4.856 1.00 0.00 93 PRO A N 13
ATOM 22991 C CA . PRO A 1 93 ? 16.994 -30.075 4.330 1.00 0.00 93 PRO A CA 13
ATOM 22992 C C . PRO A 1 93 ? 17.271 -30.171 2.861 1.00 0.00 93 PRO A C 13
ATOM 22993 O O . PRO A 1 93 ? 17.536 -31.248 2.328 1.00 0.00 93 PRO A O 13
ATOM 23004 N N . ASN A 1 94 ? 17.226 -29.009 2.176 1.00 0.00 94 ASN A N 13
ATOM 23005 C CA . ASN A 1 94 ? 17.487 -28.975 0.761 1.00 0.00 94 ASN A CA 13
ATOM 23006 C C . ASN A 1 94 ? 18.786 -28.254 0.582 1.00 0.00 94 ASN A C 13
ATOM 23007 O O . ASN A 1 94 ? 19.526 -28.506 -0.365 1.00 0.00 94 ASN A O 13
ATOM 23018 N N . SER A 1 95 ? 19.081 -27.317 1.509 1.00 0.00 95 SER A N 13
ATOM 23019 C CA . SER A 1 95 ? 20.307 -26.572 1.434 1.00 0.00 95 SER A CA 13
ATOM 23020 C C . SER A 1 95 ? 21.065 -26.874 2.684 1.00 0.00 95 SER A C 13
ATOM 23021 O O . SER A 1 95 ? 20.604 -26.594 3.790 1.00 0.00 95 SER A O 13
ATOM 23029 N N . VAL A 1 96 ? 22.263 -27.463 2.524 1.00 0.00 96 VAL A N 13
ATOM 23030 C CA . VAL A 1 96 ? 23.084 -27.797 3.656 1.00 0.00 96 VAL A CA 13
ATOM 23031 C C . VAL A 1 96 ? 24.418 -27.177 3.391 1.00 0.00 96 VAL A C 13
ATOM 23032 O O . VAL A 1 96 ? 25.010 -27.411 2.345 1.00 0.00 96 VAL A O 13
ATOM 23045 N N . GLU A 1 97 ? 24.935 -26.373 4.344 1.00 0.00 97 GLU A N 13
ATOM 23046 C CA . GLU A 1 97 ? 26.209 -25.730 4.134 1.00 0.00 97 GLU A CA 13
ATOM 23047 C C . GLU A 1 97 ? 27.198 -26.341 5.082 1.00 0.00 97 GLU A C 13
ATOM 23048 O O . GLU A 1 97 ? 26.933 -26.475 6.275 1.00 0.00 97 GLU A O 13
ATOM 23060 N N . VAL A 1 98 ? 28.374 -26.743 4.545 1.00 0.00 98 VAL A N 13
ATOM 23061 C CA . VAL A 1 98 ? 29.410 -27.321 5.366 1.00 0.00 98 VAL A CA 13
ATOM 23062 C C . VAL A 1 98 ? 30.173 -26.195 6.003 1.00 0.00 98 VAL A C 13
ATOM 23063 O O . VAL A 1 98 ? 30.688 -25.309 5.320 1.00 0.00 98 VAL A O 13
ATOM 23076 N N . LEU A 1 99 ? 30.253 -26.210 7.356 1.00 0.00 99 LEU A N 13
ATOM 23077 C CA . LEU A 1 99 ? 30.966 -25.175 8.067 1.00 0.00 99 LEU A CA 13
ATOM 23078 C C . LEU A 1 99 ? 32.275 -25.736 8.534 1.00 0.00 99 LEU A C 13
ATOM 23079 O O . LEU A 1 99 ? 33.234 -24.998 8.753 1.00 0.00 99 LEU A O 13
ATOM 23095 N N . CYS A 1 100 ? 32.344 -27.068 8.703 1.00 0.00 100 CYS A N 13
ATOM 23096 C CA . CYS A 1 100 ? 33.556 -27.667 9.211 1.00 0.00 100 CYS A CA 13
ATOM 23097 C C . CYS A 1 100 ? 33.694 -29.057 8.666 1.00 0.00 100 CYS A C 13
ATOM 23098 O O . CYS A 1 100 ? 32.766 -29.612 8.081 1.00 0.00 100 CYS A O 13
ATOM 23105 N N . HIS A 1 101 ? 34.890 -29.657 8.877 1.00 0.00 101 HIS A N 13
ATOM 23106 C CA . HIS A 1 101 ? 35.149 -30.986 8.387 1.00 0.00 101 HIS A CA 13
ATOM 23107 C C . HIS A 1 101 ? 34.781 -31.983 9.444 1.00 0.00 101 HIS A C 13
ATOM 23108 O O . HIS A 1 101 ? 35.200 -31.875 10.600 1.00 0.00 101 HIS A O 13
ATOM 23122 N N . CYS A 1 102 ? 33.973 -32.989 9.054 1.00 0.00 102 CYS A N 13
ATOM 23123 C CA . CYS A 1 102 ? 33.611 -34.042 9.965 1.00 0.00 102 CYS A CA 13
ATOM 23124 C C . CYS A 1 102 ? 34.090 -35.313 9.333 1.00 0.00 102 CYS A C 13
ATOM 23125 O O . CYS A 1 102 ? 33.893 -35.539 8.140 1.00 0.00 102 CYS A O 13
ATOM 23132 N N . PRO A 1 103 ? 34.721 -36.153 10.118 1.00 0.00 103 PRO A N 13
ATOM 23133 C CA . PRO A 1 103 ? 35.229 -37.419 9.629 1.00 0.00 103 PRO A CA 13
ATOM 23134 C C . PRO A 1 103 ? 34.137 -38.431 9.442 1.00 0.00 103 PRO A C 13
ATOM 23135 O O . PRO A 1 103 ? 33.029 -38.264 9.945 1.00 0.00 103 PRO A O 13
ATOM 23146 N N . SER A 1 104 ? 34.444 -39.526 8.716 1.00 0.00 104 SER A N 13
ATOM 23147 C CA . SER A 1 104 ? 33.452 -40.552 8.456 1.00 0.00 104 SER A CA 13
ATOM 23148 C C . SER A 1 104 ? 33.206 -41.335 9.717 1.00 0.00 104 SER A C 13
ATOM 23149 O O . SER A 1 104 ? 32.310 -42.174 9.768 1.00 0.00 104 SER A O 13
ATOM 23157 N N . ASP A 1 105 ? 34.009 -41.081 10.771 1.00 0.00 105 ASP A N 13
ATOM 23158 C CA . ASP A 1 105 ? 33.844 -41.795 12.012 1.00 0.00 105 ASP A CA 13
ATOM 23159 C C . ASP A 1 105 ? 32.926 -41.002 12.908 1.00 0.00 105 ASP A C 13
ATOM 23160 O O . ASP A 1 105 ? 32.714 -41.371 14.064 1.00 0.00 105 ASP A O 13
ATOM 23169 N N . LYS A 1 106 ? 32.367 -39.879 12.400 1.00 0.00 106 LYS A N 13
ATOM 23170 C CA . LYS A 1 106 ? 31.480 -39.075 13.209 1.00 0.00 106 LYS A CA 13
ATOM 23171 C C . LYS A 1 106 ? 30.245 -38.794 12.415 1.00 0.00 106 LYS A C 13
ATOM 23172 O O . LYS A 1 106 ? 30.233 -38.892 11.189 1.00 0.00 106 LYS A O 13
ATOM 23191 N N . ILE A 1 107 ? 29.162 -38.431 13.130 1.00 0.00 107 ILE A N 13
ATOM 23192 C CA . ILE A 1 107 ? 27.906 -38.146 12.489 1.00 0.00 107 ILE A CA 13
ATOM 23193 C C . ILE A 1 107 ? 27.472 -36.786 12.926 1.00 0.00 107 ILE A C 13
ATOM 23194 O O . ILE A 1 107 ? 28.010 -36.211 13.877 1.00 0.00 107 ILE A O 13
ATOM 23210 N N . TYR A 1 108 ? 26.475 -36.230 12.211 1.00 0.00 108 TYR A N 13
ATOM 23211 C CA . TYR A 1 108 ? 25.944 -34.950 12.578 1.00 0.00 108 TYR A CA 13
ATOM 23212 C C . TYR A 1 108 ? 24.748 -35.258 13.425 1.00 0.00 108 TYR A C 13
ATOM 23213 O O . TYR A 1 108 ? 23.781 -35.865 12.961 1.00 0.00 108 TYR A O 13
ATOM 23231 N N . LEU A 1 109 ? 24.799 -34.835 14.705 1.00 0.00 109 LEU A N 13
ATOM 23232 C CA . LEU A 1 109 ? 23.729 -35.124 15.624 1.00 0.00 109 LEU A CA 13
ATOM 23233 C C . LEU A 1 109 ? 22.840 -33.921 15.708 1.00 0.00 109 LEU A C 13
ATOM 23234 O O . LEU A 1 109 ? 23.299 -32.806 15.946 1.00 0.00 109 LEU A O 13
ATOM 23250 N N . TRP A 1 110 ? 21.523 -34.148 15.513 1.00 0.00 110 TRP A N 13
ATOM 23251 C CA . TRP A 1 110 ? 20.557 -33.079 15.568 1.00 0.00 110 TRP A CA 13
ATOM 23252 C C . TRP A 1 110 ? 20.161 -32.871 17.003 1.00 0.00 110 TRP A C 13
ATOM 23253 O O . TRP A 1 110 ? 19.712 -33.797 17.679 1.00 0.00 110 TRP A O 13
ATOM 23274 N N . ILE A 1 111 ? 20.329 -31.625 17.497 1.00 0.00 111 ILE A N 13
ATOM 23275 C CA . ILE A 1 111 ? 19.953 -31.311 18.851 1.00 0.00 111 ILE A CA 13
ATOM 23276 C C . ILE A 1 111 ? 19.275 -29.971 18.823 1.00 0.00 111 ILE A C 13
ATOM 23277 O O . ILE A 1 111 ? 19.480 -29.172 17.907 1.00 0.00 111 ILE A O 13
ATOM 23293 N N . HIS A 1 112 ? 18.430 -29.704 19.846 1.00 0.00 112 HIS A N 13
ATOM 23294 C CA . HIS A 1 112 ? 17.738 -28.435 19.943 1.00 0.00 112 HIS A CA 13
ATOM 23295 C C . HIS A 1 112 ? 16.776 -28.309 18.785 1.00 0.00 112 HIS A C 13
ATOM 23296 O O . HIS A 1 112 ? 16.353 -29.301 18.200 1.00 0.00 112 HIS A O 13
ATOM 23310 N N . ARG A 1 113 ? 16.382 -27.054 18.460 1.00 0.00 113 ARG A N 13
ATOM 23311 C CA . ARG A 1 113 ? 15.454 -26.807 17.378 1.00 0.00 113 ARG A CA 13
ATOM 23312 C C . ARG A 1 113 ? 16.067 -27.256 16.077 1.00 0.00 113 ARG A C 13
ATOM 23313 O O . ARG A 1 113 ? 15.421 -27.933 15.274 1.00 0.00 113 ARG A O 13
ATOM 23334 N N . GLY A 1 114 ? 17.341 -26.889 15.832 1.00 0.00 114 GLY A N 13
ATOM 23335 C CA . GLY A 1 114 ? 17.969 -27.277 14.597 1.00 0.00 114 GLY A CA 13
ATOM 23336 C C . GLY A 1 114 ? 19.414 -26.917 14.681 1.00 0.00 114 GLY A C 13
ATOM 23337 O O . GLY A 1 114 ? 19.884 -26.033 13.971 1.00 0.00 114 GLY A O 13
ATOM 23341 N N . TYR A 1 115 ? 20.154 -27.607 15.568 1.00 0.00 115 TYR A N 13
ATOM 23342 C CA . TYR A 1 115 ? 21.558 -27.341 15.716 1.00 0.00 115 TYR A CA 13
ATOM 23343 C C . TYR A 1 115 ? 22.238 -28.663 15.536 1.00 0.00 115 TYR A C 13
ATOM 23344 O O . TYR A 1 115 ? 21.944 -29.617 16.251 1.00 0.00 115 TYR A O 13
ATOM 23362 N N . TYR A 1 116 ? 23.161 -28.763 14.561 1.00 0.00 116 TYR A N 13
ATOM 23363 C CA . TYR A 1 116 ? 23.838 -30.014 14.342 1.00 0.00 116 TYR A CA 13
ATOM 23364 C C . TYR A 1 116 ? 25.232 -29.893 14.875 1.00 0.00 116 TYR A C 13
ATOM 23365 O O . TYR A 1 116 ? 25.921 -28.896 14.649 1.00 0.00 116 TYR A O 13
ATOM 23383 N N . ILE A 1 117 ? 25.674 -30.949 15.594 1.00 0.00 117 ILE A N 13
ATOM 23384 C CA . ILE A 1 117 ? 26.996 -30.963 16.169 1.00 0.00 117 ILE A CA 13
ATOM 23385 C C . ILE A 1 117 ? 27.701 -32.175 15.637 1.00 0.00 117 ILE A C 13
ATOM 23386 O O . ILE A 1 117 ? 27.072 -33.155 15.236 1.00 0.00 117 ILE A O 13
ATOM 23402 N N . CYS A 1 118 ? 29.049 -32.126 15.625 1.00 0.00 118 CYS A N 13
ATOM 23403 C CA . CYS A 1 118 ? 29.829 -33.228 15.114 1.00 0.00 118 CYS A CA 13
ATOM 23404 C C . CYS A 1 118 ? 30.195 -34.082 16.288 1.00 0.00 118 CYS A C 13
ATOM 23405 O O . CYS A 1 118 ? 30.904 -33.636 17.188 1.00 0.00 118 CYS A O 13
ATOM 23412 N N . ILE A 1 119 ? 29.729 -35.351 16.304 1.00 0.00 119 ILE A N 13
ATOM 23413 C CA . ILE A 1 119 ? 30.028 -36.208 17.423 1.00 0.00 119 ILE A CA 13
ATOM 23414 C C . ILE A 1 119 ? 30.059 -37.628 16.931 1.00 0.00 119 ILE A C 13
ATOM 23415 O O . ILE A 1 119 ? 29.428 -37.974 15.931 1.00 0.00 119 ILE A O 13
ATOM 23431 N N . THR A 1 120 ? 30.844 -38.485 17.626 1.00 0.00 120 THR A N 13
ATOM 23432 C CA . THR A 1 120 ? 30.939 -39.880 17.265 1.00 0.00 120 THR A CA 13
ATOM 23433 C C . THR A 1 120 ? 29.624 -40.503 17.663 1.00 0.00 120 THR A C 13
ATOM 23434 O O . THR A 1 120 ? 29.144 -40.295 18.777 1.00 0.00 120 THR A O 13
ATOM 23445 N N . PRO A 1 121 ? 29.029 -41.273 16.771 1.00 0.00 121 PRO A N 13
ATOM 23446 C CA . PRO A 1 121 ? 27.734 -41.888 17.040 1.00 0.00 121 PRO A CA 13
ATOM 23447 C C . PRO A 1 121 ? 27.764 -42.915 18.139 1.00 0.00 121 PRO A C 13
ATOM 23448 O O . PRO A 1 121 ? 28.498 -43.900 18.050 1.00 0.00 121 PRO A O 13
ATOM 23459 N N . PRO A 1 122 ? 26.986 -42.725 19.185 1.00 0.00 122 PRO A N 13
ATOM 23460 C CA . PRO A 1 122 ? 26.918 -43.681 20.271 1.00 0.00 122 PRO A CA 13
ATOM 23461 C C . PRO A 1 122 ? 26.018 -44.836 19.952 1.00 0.00 122 PRO A C 13
ATOM 23462 O O . PRO A 1 122 ? 24.946 -44.663 19.369 1.00 0.00 122 PRO A O 13
ATOM 23473 N N . GLN A 1 123 ? 26.440 -46.058 20.334 1.00 0.00 123 GLN A N 13
ATOM 23474 C CA . GLN A 1 123 ? 25.640 -47.226 20.076 1.00 0.00 123 GLN A CA 13
ATOM 23475 C C . GLN A 1 123 ? 24.669 -47.363 21.221 1.00 0.00 123 GLN A C 13
ATOM 23476 O O . GLN A 1 123 ? 25.069 -47.438 22.382 1.00 0.00 123 GLN A O 13
ATOM 23490 N N . PRO A 1 124 ? 23.387 -47.401 20.920 1.00 0.00 124 PRO A N 13
ATOM 23491 C CA . PRO A 1 124 ? 22.375 -47.540 21.954 1.00 0.00 124 PRO A CA 13
ATOM 23492 C C . PRO A 1 124 ? 22.314 -48.926 22.525 1.00 0.00 124 PRO A C 13
ATOM 23493 O O . PRO A 1 124 ? 22.716 -49.884 21.809 1.00 0.00 124 PRO A O 13
ATOM 23505 N N . LYS A 1 1 ? 17.882 -47.263 -15.363 1.00 0.00 1 LYS A N 14
ATOM 23506 C CA . LYS A 1 1 ? 18.430 -45.879 -15.392 1.00 0.00 1 LYS A CA 14
ATOM 23507 C C . LYS A 1 1 ? 19.510 -45.769 -16.429 1.00 0.00 1 LYS A C 14
ATOM 23508 O O . LYS A 1 1 ? 19.367 -45.043 -17.412 1.00 0.00 1 LYS A O 14
ATOM 23529 N N . SER A 1 2 ? 20.628 -46.504 -16.214 1.00 0.00 2 SER A N 14
ATOM 23530 C CA . SER A 1 2 ? 21.738 -46.497 -17.148 1.00 0.00 2 SER A CA 14
ATOM 23531 C C . SER A 1 2 ? 22.287 -45.101 -17.269 1.00 0.00 2 SER A C 14
ATOM 23532 O O . SER A 1 2 ? 22.619 -44.650 -18.364 1.00 0.00 2 SER A O 14
ATOM 23540 N N . HIS A 1 3 ? 22.410 -44.390 -16.128 1.00 0.00 3 HIS A N 14
ATOM 23541 C CA . HIS A 1 3 ? 22.947 -43.052 -16.150 1.00 0.00 3 HIS A CA 14
ATOM 23542 C C . HIS A 1 3 ? 24.214 -43.094 -15.356 1.00 0.00 3 HIS A C 14
ATOM 23543 O O . HIS A 1 3 ? 24.261 -43.678 -14.273 1.00 0.00 3 HIS A O 14
ATOM 23557 N N . THR A 1 4 ? 25.285 -42.464 -15.883 1.00 0.00 4 THR A N 14
ATOM 23558 C CA . THR A 1 4 ? 26.553 -42.476 -15.194 1.00 0.00 4 THR A CA 14
ATOM 23559 C C . THR A 1 4 ? 26.617 -41.303 -14.255 1.00 0.00 4 THR A C 14
ATOM 23560 O O . THR A 1 4 ? 27.434 -41.285 -13.339 1.00 0.00 4 THR A O 14
ATOM 23571 N N . THR A 1 5 ? 25.755 -40.285 -14.468 1.00 0.00 5 THR A N 14
ATOM 23572 C CA . THR A 1 5 ? 25.763 -39.128 -13.605 1.00 0.00 5 THR A CA 14
ATOM 23573 C C . THR A 1 5 ? 24.338 -38.747 -13.321 1.00 0.00 5 THR A C 14
ATOM 23574 O O . THR A 1 5 ? 23.416 -39.140 -14.033 1.00 0.00 5 THR A O 14
ATOM 23585 N N . CYS A 1 6 ? 24.141 -37.963 -12.240 1.00 0.00 6 CYS A N 14
ATOM 23586 C CA . CYS A 1 6 ? 22.818 -37.518 -11.861 1.00 0.00 6 CYS A CA 14
ATOM 23587 C C . CYS A 1 6 ? 22.423 -36.416 -12.805 1.00 0.00 6 CYS A C 14
ATOM 23588 O O . CYS A 1 6 ? 23.267 -35.670 -13.299 1.00 0.00 6 CYS A O 14
ATOM 23595 N N . PRO A 1 7 ? 21.138 -36.295 -13.051 1.00 0.00 7 PRO A N 14
ATOM 23596 C CA . PRO A 1 7 ? 20.624 -35.260 -13.934 1.00 0.00 7 PRO A CA 14
ATOM 23597 C C . PRO A 1 7 ? 20.699 -33.896 -13.316 1.00 0.00 7 PRO A C 14
ATOM 23598 O O . PRO A 1 7 ? 20.701 -33.758 -12.093 1.00 0.00 7 PRO A O 14
ATOM 23609 N N . THR A 1 8 ? 20.756 -32.848 -14.163 1.00 0.00 8 THR A N 14
ATOM 23610 C CA . THR A 1 8 ? 20.838 -31.500 -13.654 1.00 0.00 8 THR A CA 14
ATOM 23611 C C . THR A 1 8 ? 19.496 -30.870 -13.848 1.00 0.00 8 THR A C 14
ATOM 23612 O O . THR A 1 8 ? 18.979 -30.807 -14.964 1.00 0.00 8 THR A O 14
ATOM 23623 N N . SER A 1 9 ? 18.897 -30.376 -12.744 1.00 0.00 9 SER A N 14
ATOM 23624 C CA . SER A 1 9 ? 17.606 -29.742 -12.828 1.00 0.00 9 SER A CA 14
ATOM 23625 C C . SER A 1 9 ? 17.836 -28.287 -13.110 1.00 0.00 9 SER A C 14
ATOM 23626 O O . SER A 1 9 ? 18.837 -27.709 -12.692 1.00 0.00 9 SER A O 14
ATOM 23634 N N . THR A 1 10 ? 16.885 -27.657 -13.832 1.00 0.00 10 THR A N 14
ATOM 23635 C CA . THR A 1 10 ? 17.011 -26.254 -14.155 1.00 0.00 10 THR A CA 14
ATOM 23636 C C . THR A 1 10 ? 16.127 -25.478 -13.219 1.00 0.00 10 THR A C 14
ATOM 23637 O O . THR A 1 10 ? 15.987 -24.265 -13.345 1.00 0.00 10 THR A O 14
ATOM 23648 N N . GLU A 1 11 ? 15.511 -26.179 -12.242 1.00 0.00 11 GLU A N 14
ATOM 23649 C CA . GLU A 1 11 ? 14.637 -25.524 -11.299 1.00 0.00 11 GLU A CA 14
ATOM 23650 C C . GLU A 1 11 ? 15.429 -25.205 -10.060 1.00 0.00 11 GLU A C 14
ATOM 23651 O O . GLU A 1 11 ? 14.865 -24.794 -9.047 1.00 0.00 11 GLU A O 14
ATOM 23663 N N . ILE A 1 12 ? 16.767 -25.389 -10.114 1.00 0.00 12 ILE A N 14
ATOM 23664 C CA . ILE A 1 12 ? 17.592 -25.112 -8.962 1.00 0.00 12 ILE A CA 14
ATOM 23665 C C . ILE A 1 12 ? 18.627 -24.108 -9.378 1.00 0.00 12 ILE A C 14
ATOM 23666 O O . ILE A 1 12 ? 18.955 -23.977 -10.557 1.00 0.00 12 ILE A O 14
ATOM 23682 N N . ASP A 1 13 ? 19.175 -23.374 -8.386 1.00 0.00 13 ASP A N 14
ATOM 23683 C CA . ASP A 1 13 ? 20.168 -22.367 -8.664 1.00 0.00 13 ASP A CA 14
ATOM 23684 C C . ASP A 1 13 ? 21.496 -22.889 -8.199 1.00 0.00 13 ASP A C 14
ATOM 23685 O O . ASP A 1 13 ? 21.569 -23.853 -7.435 1.00 0.00 13 ASP A O 14
ATOM 23694 N N . SER A 1 14 ? 22.591 -22.261 -8.684 1.00 0.00 14 SER A N 14
ATOM 23695 C CA . SER A 1 14 ? 23.916 -22.677 -8.296 1.00 0.00 14 SER A CA 14
ATOM 23696 C C . SER A 1 14 ? 24.122 -22.302 -6.857 1.00 0.00 14 SER A C 14
ATOM 23697 O O . SER A 1 14 ? 23.574 -21.318 -6.362 1.00 0.00 14 SER A O 14
ATOM 23705 N N . CYS A 1 15 ? 24.948 -23.105 -6.159 1.00 0.00 15 CYS A N 14
ATOM 23706 C CA . CYS A 1 15 ? 25.217 -22.877 -4.760 1.00 0.00 15 CYS A CA 14
ATOM 23707 C C . CYS A 1 15 ? 26.040 -21.634 -4.627 1.00 0.00 15 CYS A C 14
ATOM 23708 O O . CYS A 1 15 ? 26.928 -21.367 -5.432 1.00 0.00 15 CYS A O 14
ATOM 23715 N N . SER A 1 16 ? 25.747 -20.846 -3.569 1.00 0.00 16 SER A N 14
ATOM 23716 C CA . SER A 1 16 ? 26.462 -19.615 -3.328 1.00 0.00 16 SER A CA 14
ATOM 23717 C C . SER A 1 16 ? 27.895 -19.936 -2.996 1.00 0.00 16 SER A C 14
ATOM 23718 O O . SER A 1 16 ? 28.811 -19.277 -3.481 1.00 0.00 16 SER A O 14
ATOM 23726 N N . ASN A 1 17 ? 28.118 -20.966 -2.145 1.00 0.00 17 ASN A N 14
ATOM 23727 C CA . ASN A 1 17 ? 29.462 -21.319 -1.758 1.00 0.00 17 ASN A CA 14
ATOM 23728 C C . ASN A 1 17 ? 29.751 -22.700 -2.270 1.00 0.00 17 ASN A C 14
ATOM 23729 O O . ASN A 1 17 ? 28.849 -23.497 -2.519 1.00 0.00 17 ASN A O 14
ATOM 23740 N N . ASP A 1 18 ? 31.054 -23.009 -2.431 1.00 0.00 18 ASP A N 14
ATOM 23741 C CA . ASP A 1 18 ? 31.458 -24.300 -2.929 1.00 0.00 18 ASP A CA 14
ATOM 23742 C C . ASP A 1 18 ? 31.523 -25.276 -1.782 1.00 0.00 18 ASP A C 14
ATOM 23743 O O . ASP A 1 18 ? 31.794 -26.455 -1.989 1.00 0.00 18 ASP A O 14
ATOM 23752 N N . ASN A 1 19 ? 31.268 -24.809 -0.536 1.00 0.00 19 ASN A N 14
ATOM 23753 C CA . ASN A 1 19 ? 31.342 -25.694 0.605 1.00 0.00 19 ASN A CA 14
ATOM 23754 C C . ASN A 1 19 ? 29.945 -26.098 0.975 1.00 0.00 19 ASN A C 14
ATOM 23755 O O . ASN A 1 19 ? 29.685 -26.501 2.109 1.00 0.00 19 ASN A O 14
ATOM 23766 N N . ASN A 1 20 ? 28.995 -25.982 0.024 1.00 0.00 20 ASN A N 14
ATOM 23767 C CA . ASN A 1 20 ? 27.638 -26.355 0.315 1.00 0.00 20 ASN A CA 14
ATOM 23768 C C . ASN A 1 20 ? 27.442 -27.764 -0.167 1.00 0.00 20 ASN A C 14
ATOM 23769 O O . ASN A 1 20 ? 28.025 -28.188 -1.166 1.00 0.00 20 ASN A O 14
ATOM 23780 N N . ALA A 1 21 ? 26.604 -28.529 0.564 1.00 0.00 21 ALA A N 14
ATOM 23781 C CA . ALA A 1 21 ? 26.339 -29.898 0.201 1.00 0.00 21 ALA A CA 14
ATOM 23782 C C . ALA A 1 21 ? 25.214 -29.901 -0.793 1.00 0.00 21 ALA A C 14
ATOM 23783 O O . ALA A 1 21 ? 24.386 -28.990 -0.824 1.00 0.00 21 ALA A O 14
ATOM 23790 N N . CYS A 1 22 ? 25.163 -30.954 -1.638 1.00 0.00 22 CYS A N 14
ATOM 23791 C CA . CYS A 1 22 ? 24.117 -31.045 -2.628 1.00 0.00 22 CYS A CA 14
ATOM 23792 C C . CYS A 1 22 ? 23.764 -32.490 -2.817 1.00 0.00 22 CYS A C 14
ATOM 23793 O O . CYS A 1 22 ? 24.592 -33.380 -2.646 1.00 0.00 22 CYS A O 14
ATOM 23800 N N . GLY A 1 23 ? 22.487 -32.743 -3.175 1.00 0.00 23 GLY A N 14
ATOM 23801 C CA . GLY A 1 23 ? 22.034 -34.088 -3.433 1.00 0.00 23 GLY A CA 14
ATOM 23802 C C . GLY A 1 23 ? 21.558 -34.719 -2.167 1.00 0.00 23 GLY A C 14
ATOM 23803 O O . GLY A 1 23 ? 21.985 -34.370 -1.070 1.00 0.00 23 GLY A O 14
ATOM 23807 N N . LYS A 1 24 ? 20.639 -35.695 -2.322 1.00 0.00 24 LYS A N 14
ATOM 23808 C CA . LYS A 1 24 ? 20.104 -36.394 -1.189 1.00 0.00 24 LYS A CA 14
ATOM 23809 C C . LYS A 1 24 ? 19.596 -37.713 -1.698 1.00 0.00 24 LYS A C 14
ATOM 23810 O O . LYS A 1 24 ? 19.220 -37.835 -2.867 1.00 0.00 24 LYS A O 14
ATOM 23829 N N . ASP A 1 25 ? 19.595 -38.747 -0.826 1.00 0.00 25 ASP A N 14
ATOM 23830 C CA . ASP A 1 25 ? 19.113 -40.049 -1.221 1.00 0.00 25 ASP A CA 14
ATOM 23831 C C . ASP A 1 25 ? 17.815 -40.268 -0.494 1.00 0.00 25 ASP A C 14
ATOM 23832 O O . ASP A 1 25 ? 17.802 -40.427 0.726 1.00 0.00 25 ASP A O 14
ATOM 23841 N N . VAL A 1 26 ? 16.685 -40.285 -1.239 1.00 0.00 26 VAL A N 14
ATOM 23842 C CA . VAL A 1 26 ? 15.398 -40.477 -0.604 1.00 0.00 26 VAL A CA 14
ATOM 23843 C C . VAL A 1 26 ? 14.726 -41.677 -1.212 1.00 0.00 26 VAL A C 14
ATOM 23844 O O . VAL A 1 26 ? 14.424 -42.646 -0.521 1.00 0.00 26 VAL A O 14
ATOM 23857 N N . SER A 1 27 ? 14.480 -41.635 -2.542 1.00 0.00 27 SER A N 14
ATOM 23858 C CA . SER A 1 27 ? 13.800 -42.726 -3.204 1.00 0.00 27 SER A CA 14
ATOM 23859 C C . SER A 1 27 ? 14.804 -43.594 -3.905 1.00 0.00 27 SER A C 14
ATOM 23860 O O . SER A 1 27 ? 14.433 -44.506 -4.643 1.00 0.00 27 SER A O 14
ATOM 23868 N N . GLY A 1 28 ? 16.110 -43.333 -3.697 1.00 0.00 28 GLY A N 14
ATOM 23869 C CA . GLY A 1 28 ? 17.126 -44.115 -4.361 1.00 0.00 28 GLY A CA 14
ATOM 23870 C C . GLY A 1 28 ? 17.595 -43.320 -5.536 1.00 0.00 28 GLY A C 14
ATOM 23871 O O . GLY A 1 28 ? 18.615 -43.632 -6.145 1.00 0.00 28 GLY A O 14
ATOM 23875 N N . SER A 1 29 ? 16.843 -42.253 -5.877 1.00 0.00 29 SER A N 14
ATOM 23876 C CA . SER A 1 29 ? 17.217 -41.407 -6.978 1.00 0.00 29 SER A CA 14
ATOM 23877 C C . SER A 1 29 ? 17.867 -40.205 -6.371 1.00 0.00 29 SER A C 14
ATOM 23878 O O . SER A 1 29 ? 17.420 -39.699 -5.342 1.00 0.00 29 SER A O 14
ATOM 23886 N N . CYS A 1 30 ? 18.947 -39.711 -7.003 1.00 0.00 30 CYS A N 14
ATOM 23887 C CA . CYS A 1 30 ? 19.639 -38.567 -6.467 1.00 0.00 30 CYS A CA 14
ATOM 23888 C C . CYS A 1 30 ? 18.931 -37.329 -6.930 1.00 0.00 30 CYS A C 14
ATOM 23889 O O . CYS A 1 30 ? 18.866 -37.039 -8.122 1.00 0.00 30 CYS A O 14
ATOM 23896 N N . SER A 1 31 ? 18.381 -36.563 -5.967 1.00 0.00 31 SER A N 14
ATOM 23897 C CA . SER A 1 31 ? 17.693 -35.342 -6.301 1.00 0.00 31 SER A CA 14
ATOM 23898 C C . SER A 1 31 ? 18.705 -34.241 -6.262 1.00 0.00 31 SER A C 14
ATOM 23899 O O . SER A 1 31 ? 19.494 -34.160 -5.330 1.00 0.00 31 SER A O 14
ATOM 23907 N N . SER A 1 32 ? 18.699 -33.350 -7.273 1.00 0.00 32 SER A N 14
ATOM 23908 C CA . SER A 1 32 ? 19.631 -32.251 -7.276 1.00 0.00 32 SER A CA 14
ATOM 23909 C C . SER A 1 32 ? 18.961 -31.145 -6.522 1.00 0.00 32 SER A C 14
ATOM 23910 O O . SER A 1 32 ? 17.943 -30.607 -6.951 1.00 0.00 32 SER A O 14
ATOM 23918 N N . LEU A 1 33 ? 19.547 -30.776 -5.363 1.00 0.00 33 LEU A N 14
ATOM 23919 C CA . LEU A 1 33 ? 18.953 -29.758 -4.527 1.00 0.00 33 LEU A CA 14
ATOM 23920 C C . LEU A 1 33 ? 19.577 -28.435 -4.838 1.00 0.00 33 LEU A C 14
ATOM 23921 O O . LEU A 1 33 ? 18.931 -27.394 -4.745 1.00 0.00 33 LEU A O 14
ATOM 23937 N N . CYS A 1 34 ? 20.864 -28.449 -5.211 1.00 0.00 34 CYS A N 14
ATOM 23938 C CA . CYS A 1 34 ? 21.553 -27.219 -5.485 1.00 0.00 34 CYS A CA 14
ATOM 23939 C C . CYS A 1 34 ? 22.571 -27.507 -6.532 1.00 0.00 34 CYS A C 14
ATOM 23940 O O . CYS A 1 34 ? 23.220 -28.553 -6.515 1.00 0.00 34 CYS A O 14
ATOM 23947 N N . ASN A 1 35 ? 22.727 -26.564 -7.480 1.00 0.00 35 ASN A N 14
ATOM 23948 C CA . ASN A 1 35 ? 23.687 -26.739 -8.539 1.00 0.00 35 ASN A CA 14
ATOM 23949 C C . ASN A 1 35 ? 25.030 -26.401 -7.965 1.00 0.00 35 ASN A C 14
ATOM 23950 O O . ASN A 1 35 ? 25.358 -25.249 -7.718 1.00 0.00 35 ASN A O 14
ATOM 23961 N N . CYS A 1 36 ? 25.850 -27.431 -7.750 1.00 0.00 36 CYS A N 14
ATOM 23962 C CA . CYS A 1 36 ? 27.153 -27.225 -7.172 1.00 0.00 36 CYS A CA 14
ATOM 23963 C C . CYS A 1 36 ? 28.040 -26.593 -8.205 1.00 0.00 36 CYS A C 14
ATOM 23964 O O . CYS A 1 36 ? 28.168 -27.086 -9.319 1.00 0.00 36 CYS A O 14
ATOM 23971 N N . GLY A 1 37 ? 28.689 -25.470 -7.836 1.00 0.00 37 GLY A N 14
ATOM 23972 C CA . GLY A 1 37 ? 29.579 -24.795 -8.753 1.00 0.00 37 GLY A CA 14
ATOM 23973 C C . GLY A 1 37 ? 28.783 -24.239 -9.895 1.00 0.00 37 GLY A C 14
ATOM 23974 O O . GLY A 1 37 ? 27.841 -23.478 -9.700 1.00 0.00 37 GLY A O 14
ATOM 23978 N N . ASN A 1 38 ? 29.161 -24.621 -11.134 1.00 0.00 38 ASN A N 14
ATOM 23979 C CA . ASN A 1 38 ? 28.480 -24.121 -12.306 1.00 0.00 38 ASN A CA 14
ATOM 23980 C C . ASN A 1 38 ? 27.364 -25.062 -12.670 1.00 0.00 38 ASN A C 14
ATOM 23981 O O . ASN A 1 38 ? 26.682 -24.858 -13.672 1.00 0.00 38 ASN A O 14
ATOM 23992 N N . GLY A 1 39 ? 27.149 -26.122 -11.861 1.00 0.00 39 GLY A N 14
ATOM 23993 C CA . GLY A 1 39 ? 26.098 -27.069 -12.166 1.00 0.00 39 GLY A CA 14
ATOM 23994 C C . GLY A 1 39 ? 26.693 -28.440 -12.206 1.00 0.00 39 GLY A C 14
ATOM 23995 O O . GLY A 1 39 ? 26.485 -29.193 -13.157 1.00 0.00 39 GLY A O 14
ATOM 23999 N N . GLN A 1 40 ? 27.451 -28.799 -11.151 1.00 0.00 40 GLN A N 14
ATOM 24000 C CA . GLN A 1 40 ? 28.062 -30.100 -11.082 1.00 0.00 40 GLN A CA 14
ATOM 24001 C C . GLN A 1 40 ? 26.960 -31.080 -10.793 1.00 0.00 40 GLN A C 14
ATOM 24002 O O . GLN A 1 40 ? 26.030 -30.790 -10.042 1.00 0.00 40 GLN A O 14
ATOM 24016 N N . THR A 1 41 ? 27.061 -32.280 -11.399 1.00 0.00 41 THR A N 14
ATOM 24017 C CA . THR A 1 41 ? 26.054 -33.308 -11.239 1.00 0.00 41 THR A CA 14
ATOM 24018 C C . THR A 1 41 ? 25.931 -33.720 -9.782 1.00 0.00 41 THR A C 14
ATOM 24019 O O . THR A 1 41 ? 24.882 -34.207 -9.368 1.00 0.00 41 THR A O 14
ATOM 24030 N N . CYS A 1 42 ? 27.020 -33.550 -8.990 1.00 0.00 42 CYS A N 14
ATOM 24031 C CA . CYS A 1 42 ? 27.031 -33.903 -7.570 1.00 0.00 42 CYS A CA 14
ATOM 24032 C C . CYS A 1 42 ? 27.232 -35.391 -7.426 1.00 0.00 42 CYS A C 14
ATOM 24033 O O . CYS A 1 42 ? 27.594 -35.866 -6.354 1.00 0.00 42 CYS A O 14
ATOM 24040 N N . PHE A 1 43 ? 27.010 -36.165 -8.511 1.00 0.00 43 PHE A N 14
ATOM 24041 C CA . PHE A 1 43 ? 27.184 -37.603 -8.457 1.00 0.00 43 PHE A CA 14
ATOM 24042 C C . PHE A 1 43 ? 28.648 -37.916 -8.312 1.00 0.00 43 PHE A C 14
ATOM 24043 O O . PHE A 1 43 ? 29.034 -38.851 -7.615 1.00 0.00 43 PHE A O 14
ATOM 24060 N N . THR A 1 44 ? 29.501 -37.118 -8.981 1.00 0.00 44 THR A N 14
ATOM 24061 C CA . THR A 1 44 ? 30.928 -37.354 -8.958 1.00 0.00 44 THR A CA 14
ATOM 24062 C C . THR A 1 44 ? 31.497 -37.003 -7.603 1.00 0.00 44 THR A C 14
ATOM 24063 O O . THR A 1 44 ? 32.688 -37.189 -7.365 1.00 0.00 44 THR A O 14
ATOM 24074 N N . ASP A 1 45 ? 30.655 -36.496 -6.675 1.00 0.00 45 ASP A N 14
ATOM 24075 C CA . ASP A 1 45 ? 31.132 -36.147 -5.355 1.00 0.00 45 ASP A CA 14
ATOM 24076 C C . ASP A 1 45 ? 30.775 -37.272 -4.411 1.00 0.00 45 ASP A C 14
ATOM 24077 O O . ASP A 1 45 ? 30.680 -37.075 -3.202 1.00 0.00 45 ASP A O 14
ATOM 24086 N N . SER A 1 46 ? 30.582 -38.494 -4.962 1.00 0.00 46 SER A N 14
ATOM 24087 C CA . SER A 1 46 ? 30.225 -39.649 -4.154 1.00 0.00 46 SER A CA 14
ATOM 24088 C C . SER A 1 46 ? 31.317 -39.945 -3.159 1.00 0.00 46 SER A C 14
ATOM 24089 O O . SER A 1 46 ? 31.041 -40.355 -2.033 1.00 0.00 46 SER A O 14
ATOM 24097 N N . ASN A 1 47 ? 32.590 -39.746 -3.555 1.00 0.00 47 ASN A N 14
ATOM 24098 C CA . ASN A 1 47 ? 33.699 -40.044 -2.671 1.00 0.00 47 ASN A CA 14
ATOM 24099 C C . ASN A 1 47 ? 33.761 -39.027 -1.556 1.00 0.00 47 ASN A C 14
ATOM 24100 O O . ASN A 1 47 ? 34.530 -39.193 -0.612 1.00 0.00 47 ASN A O 14
ATOM 24111 N N . HIS A 1 48 ? 32.953 -37.949 -1.637 1.00 0.00 48 HIS A N 14
ATOM 24112 C CA . HIS A 1 48 ? 32.978 -36.930 -0.612 1.00 0.00 48 HIS A CA 14
ATOM 24113 C C . HIS A 1 48 ? 31.666 -36.966 0.127 1.00 0.00 48 HIS A C 14
ATOM 24114 O O . HIS A 1 48 ? 31.232 -35.960 0.692 1.00 0.00 48 HIS A O 14
ATOM 24128 N N . THR A 1 49 ? 30.984 -38.136 0.117 1.00 0.00 49 THR A N 14
ATOM 24129 C CA . THR A 1 49 ? 29.711 -38.260 0.796 1.00 0.00 49 THR A CA 14
ATOM 24130 C C . THR A 1 49 ? 29.930 -38.161 2.287 1.00 0.00 49 THR A C 14
ATOM 24131 O O . THR A 1 49 ? 31.001 -38.480 2.805 1.00 0.00 49 THR A O 14
ATOM 24142 N N . ILE A 1 50 ? 28.881 -37.699 3.005 1.00 0.00 50 ILE A N 14
ATOM 24143 C CA . ILE A 1 50 ? 28.949 -37.551 4.439 1.00 0.00 50 ILE A CA 14
ATOM 24144 C C . ILE A 1 50 ? 27.753 -38.254 5.020 1.00 0.00 50 ILE A C 14
ATOM 24145 O O . ILE A 1 50 ? 26.786 -38.542 4.312 1.00 0.00 50 ILE A O 14
ATOM 24161 N N . THR A 1 51 ? 27.793 -38.533 6.347 1.00 0.00 51 THR A N 14
ATOM 24162 C CA . THR A 1 51 ? 26.693 -39.219 6.992 1.00 0.00 51 THR A CA 14
ATOM 24163 C C . THR A 1 51 ? 26.017 -38.242 7.911 1.00 0.00 51 THR A C 14
ATOM 24164 O O . THR A 1 51 ? 26.650 -37.626 8.769 1.00 0.00 51 THR A O 14
ATOM 24175 N N . LEU A 1 52 ? 24.684 -38.101 7.746 1.00 0.00 52 LEU A N 14
ATOM 24176 C CA . LEU A 1 52 ? 23.912 -37.194 8.558 1.00 0.00 52 LEU A CA 14
ATOM 24177 C C . LEU A 1 52 ? 22.832 -38.007 9.219 1.00 0.00 52 LEU A C 14
ATOM 24178 O O . LEU A 1 52 ? 22.176 -38.817 8.569 1.00 0.00 52 LEU A O 14
ATOM 24194 N N . VAL A 1 53 ? 22.631 -37.820 10.548 1.00 0.00 53 VAL A N 14
ATOM 24195 C CA . VAL A 1 53 ? 21.603 -38.570 11.244 1.00 0.00 53 VAL A CA 14
ATOM 24196 C C . VAL A 1 53 ? 20.579 -37.587 11.758 1.00 0.00 53 VAL A C 14
ATOM 24197 O O . VAL A 1 53 ? 20.754 -36.969 12.811 1.00 0.00 53 VAL A O 14
ATOM 24210 N N . PRO A 1 54 ? 19.499 -37.427 11.014 1.00 0.00 54 PRO A N 14
ATOM 24211 C CA . PRO A 1 54 ? 18.426 -36.519 11.395 1.00 0.00 54 PRO A CA 14
ATOM 24212 C C . PRO A 1 54 ? 17.564 -37.038 12.507 1.00 0.00 54 PRO A C 14
ATOM 24213 O O . PRO A 1 54 ? 16.999 -36.262 13.274 1.00 0.00 54 PRO A O 14
ATOM 24224 N N . TYR A 1 55 ? 17.439 -38.376 12.618 1.00 0.00 55 TYR A N 14
ATOM 24225 C CA . TYR A 1 55 ? 16.607 -38.940 13.648 1.00 0.00 55 TYR A CA 14
ATOM 24226 C C . TYR A 1 55 ? 17.027 -40.362 13.877 1.00 0.00 55 TYR A C 14
ATOM 24227 O O . TYR A 1 55 ? 17.752 -40.953 13.077 1.00 0.00 55 TYR A O 14
ATOM 24245 N N . TYR A 1 56 ? 16.568 -40.938 15.011 1.00 0.00 56 TYR A N 14
ATOM 24246 C CA . TYR A 1 56 ? 16.898 -42.300 15.350 1.00 0.00 56 TYR A CA 14
ATOM 24247 C C . TYR A 1 56 ? 15.650 -43.117 15.209 1.00 0.00 56 TYR A C 14
ATOM 24248 O O . TYR A 1 56 ? 14.537 -42.604 15.319 1.00 0.00 56 TYR A O 14
ATOM 24266 N N . THR A 1 57 ? 15.823 -44.432 14.957 1.00 0.00 57 THR A N 14
ATOM 24267 C CA . THR A 1 57 ? 14.692 -45.314 14.811 1.00 0.00 57 THR A CA 14
ATOM 24268 C C . THR A 1 57 ? 14.885 -46.434 15.790 1.00 0.00 57 THR A C 14
ATOM 24269 O O . THR A 1 57 ? 15.937 -46.561 16.411 1.00 0.00 57 THR A O 14
ATOM 24280 N N . GLU A 1 58 ? 13.843 -47.277 15.952 1.00 0.00 58 GLU A N 14
ATOM 24281 C CA . GLU A 1 58 ? 13.912 -48.388 16.873 1.00 0.00 58 GLU A CA 14
ATOM 24282 C C . GLU A 1 58 ? 14.983 -49.343 16.411 1.00 0.00 58 GLU A C 14
ATOM 24283 O O . GLU A 1 58 ? 15.685 -49.940 17.223 1.00 0.00 58 GLU A O 14
ATOM 24295 N N . ASP A 1 59 ? 15.117 -49.512 15.076 1.00 0.00 59 ASP A N 14
ATOM 24296 C CA . ASP A 1 59 ? 16.101 -50.429 14.537 1.00 0.00 59 ASP A CA 14
ATOM 24297 C C . ASP A 1 59 ? 17.490 -49.907 14.813 1.00 0.00 59 ASP A C 14
ATOM 24298 O O . ASP A 1 59 ? 18.441 -50.683 14.876 1.00 0.00 59 ASP A O 14
ATOM 24307 N N . GLY A 1 60 ? 17.647 -48.576 14.973 1.00 0.00 60 GLY A N 14
ATOM 24308 C CA . GLY A 1 60 ? 18.959 -48.033 15.232 1.00 0.00 60 GLY A CA 14
ATOM 24309 C C . GLY A 1 60 ? 19.012 -46.671 14.615 1.00 0.00 60 GLY A C 14
ATOM 24310 O O . GLY A 1 60 ? 17.991 -46.058 14.299 1.00 0.00 60 GLY A O 14
ATOM 24314 N N . PRO A 1 61 ? 20.220 -46.185 14.453 1.00 0.00 61 PRO A N 14
ATOM 24315 C CA . PRO A 1 61 ? 20.446 -44.877 13.858 1.00 0.00 61 PRO A CA 14
ATOM 24316 C C . PRO A 1 61 ? 20.097 -44.849 12.401 1.00 0.00 61 PRO A C 14
ATOM 24317 O O . PRO A 1 61 ? 20.375 -45.793 11.664 1.00 0.00 61 PRO A O 14
ATOM 24328 N N . PHE A 1 62 ? 19.478 -43.739 11.954 1.00 0.00 62 PHE A N 14
ATOM 24329 C CA . PHE A 1 62 ? 19.110 -43.615 10.570 1.00 0.00 62 PHE A CA 14
ATOM 24330 C C . PHE A 1 62 ? 20.197 -42.816 9.924 1.00 0.00 62 PHE A C 14
ATOM 24331 O O . PHE A 1 62 ? 20.380 -41.637 10.220 1.00 0.00 62 PHE A O 14
ATOM 24348 N N . GLU A 1 63 ? 20.949 -43.456 9.009 1.00 0.00 63 GLU A N 14
ATOM 24349 C CA . GLU A 1 63 ? 22.031 -42.776 8.355 1.00 0.00 63 GLU A CA 14
ATOM 24350 C C . GLU A 1 63 ? 21.530 -42.277 7.036 1.00 0.00 63 GLU A C 14
ATOM 24351 O O . GLU A 1 63 ? 21.074 -43.050 6.195 1.00 0.00 63 GLU A O 14
ATOM 24363 N N . LYS A 1 64 ? 21.613 -40.947 6.837 1.00 0.00 64 LYS A N 14
ATOM 24364 C CA . LYS A 1 64 ? 21.182 -40.356 5.603 1.00 0.00 64 LYS A CA 14
ATOM 24365 C C . LYS A 1 64 ? 22.435 -39.838 4.961 1.00 0.00 64 LYS A C 14
ATOM 24366 O O . LYS A 1 64 ? 23.233 -39.153 5.601 1.00 0.00 64 LYS A O 14
ATOM 24385 N N . LYS A 1 65 ? 22.639 -40.158 3.670 1.00 0.00 65 LYS A N 14
ATOM 24386 C CA . LYS A 1 65 ? 23.852 -39.756 2.999 1.00 0.00 65 LYS A CA 14
ATOM 24387 C C . LYS A 1 65 ? 23.616 -38.478 2.250 1.00 0.00 65 LYS A C 14
ATOM 24388 O O . LYS A 1 65 ? 22.542 -38.238 1.691 1.00 0.00 65 LYS A O 14
ATOM 24407 N N . TYR A 1 66 ? 24.661 -37.624 2.241 1.00 0.00 66 TYR A N 14
ATOM 24408 C CA . TYR A 1 66 ? 24.612 -36.367 1.550 1.00 0.00 66 TYR A CA 14
ATOM 24409 C C . TYR A 1 66 ? 25.942 -36.233 0.876 1.00 0.00 66 TYR A C 14
ATOM 24410 O O . TYR A 1 66 ? 26.915 -36.854 1.294 1.00 0.00 66 TYR A O 14
ATOM 24428 N N . TYR A 1 67 ? 26.019 -35.416 -0.189 1.00 0.00 67 TYR A N 14
ATOM 24429 C CA . TYR A 1 67 ? 27.262 -35.276 -0.909 1.00 0.00 67 TYR A CA 14
ATOM 24430 C C . TYR A 1 67 ? 27.720 -33.862 -0.738 1.00 0.00 67 TYR A C 14
ATOM 24431 O O . TYR A 1 67 ? 26.913 -32.937 -0.732 1.00 0.00 67 TYR A O 14
ATOM 24449 N N . THR A 1 68 ? 29.048 -33.661 -0.606 1.00 0.00 68 THR A N 14
ATOM 24450 C CA . THR A 1 68 ? 29.567 -32.327 -0.425 1.00 0.00 68 THR A CA 14
ATOM 24451 C C . THR A 1 68 ? 30.559 -32.073 -1.516 1.00 0.00 68 THR A C 14
ATOM 24452 O O . THR A 1 68 ? 31.139 -32.998 -2.079 1.00 0.00 68 THR A O 14
ATOM 24463 N N . CYS A 1 69 ? 30.765 -30.781 -1.842 1.00 0.00 69 CYS A N 14
ATOM 24464 C CA . CYS A 1 69 ? 31.690 -30.428 -2.894 1.00 0.00 69 CYS A CA 14
ATOM 24465 C C . CYS A 1 69 ? 32.975 -29.939 -2.296 1.00 0.00 69 CYS A C 14
ATOM 24466 O O . CYS A 1 69 ? 32.982 -29.132 -1.370 1.00 0.00 69 CYS A O 14
ATOM 24473 N N . GLY A 1 70 ? 34.107 -30.454 -2.830 1.00 0.00 70 GLY A N 14
ATOM 24474 C CA . GLY A 1 70 ? 35.418 -30.023 -2.395 1.00 0.00 70 GLY A CA 14
ATOM 24475 C C . GLY A 1 70 ? 35.829 -30.769 -1.164 1.00 0.00 70 GLY A C 14
ATOM 24476 O O . GLY A 1 70 ? 36.980 -31.188 -1.059 1.00 0.00 70 GLY A O 14
ATOM 24480 N N . ASP A 1 71 ? 34.882 -30.961 -0.214 1.00 0.00 71 ASP A N 14
ATOM 24481 C CA . ASP A 1 71 ? 35.176 -31.652 1.022 1.00 0.00 71 ASP A CA 14
ATOM 24482 C C . ASP A 1 71 ? 35.971 -30.704 1.897 1.00 0.00 71 ASP A C 14
ATOM 24483 O O . ASP A 1 71 ? 36.996 -30.158 1.489 1.00 0.00 71 ASP A O 14
ATOM 24492 N N . PRO A 1 72 ? 35.516 -30.507 3.115 1.00 0.00 72 PRO A N 14
ATOM 24493 C CA . PRO A 1 72 ? 36.193 -29.620 4.050 1.00 0.00 72 PRO A CA 14
ATOM 24494 C C . PRO A 1 72 ? 37.394 -30.261 4.693 1.00 0.00 72 PRO A C 14
ATOM 24495 O O . PRO A 1 72 ? 37.510 -30.316 5.909 1.00 0.00 72 PRO A O 14
ATOM 24506 N N . SER A 1 73 ? 38.328 -30.748 3.856 1.00 0.00 73 SER A N 14
ATOM 24507 C CA . SER A 1 73 ? 39.521 -31.408 4.347 1.00 0.00 73 SER A CA 14
ATOM 24508 C C . SER A 1 73 ? 40.449 -30.402 4.977 1.00 0.00 73 SER A C 14
ATOM 24509 O O . SER A 1 73 ? 41.081 -30.686 5.991 1.00 0.00 73 SER A O 14
ATOM 24517 N N . GLU A 1 74 ? 40.563 -29.197 4.375 1.00 0.00 74 GLU A N 14
ATOM 24518 C CA . GLU A 1 74 ? 41.476 -28.198 4.892 1.00 0.00 74 GLU A CA 14
ATOM 24519 C C . GLU A 1 74 ? 40.749 -27.295 5.849 1.00 0.00 74 GLU A C 14
ATOM 24520 O O . GLU A 1 74 ? 41.295 -26.289 6.297 1.00 0.00 74 GLU A O 14
ATOM 24532 N N . LEU A 1 75 ? 39.491 -27.629 6.186 1.00 0.00 75 LEU A N 14
ATOM 24533 C CA . LEU A 1 75 ? 38.739 -26.804 7.092 1.00 0.00 75 LEU A CA 14
ATOM 24534 C C . LEU A 1 75 ? 39.118 -27.186 8.498 1.00 0.00 75 LEU A C 14
ATOM 24535 O O . LEU A 1 75 ? 39.638 -28.272 8.748 1.00 0.00 75 LEU A O 14
ATOM 24551 N N . ASP A 1 76 ? 38.851 -26.270 9.460 1.00 0.00 76 ASP A N 14
ATOM 24552 C CA . ASP A 1 76 ? 39.181 -26.523 10.845 1.00 0.00 76 ASP A CA 14
ATOM 24553 C C . ASP A 1 76 ? 38.301 -27.635 11.350 1.00 0.00 76 ASP A C 14
ATOM 24554 O O . ASP A 1 76 ? 37.161 -27.785 10.921 1.00 0.00 76 ASP A O 14
ATOM 24563 N N . GLU A 1 77 ? 38.831 -28.431 12.306 1.00 0.00 77 GLU A N 14
ATOM 24564 C CA . GLU A 1 77 ? 38.093 -29.544 12.861 1.00 0.00 77 GLU A CA 14
ATOM 24565 C C . GLU A 1 77 ? 36.909 -29.009 13.627 1.00 0.00 77 GLU A C 14
ATOM 24566 O O . GLU A 1 77 ? 37.006 -28.001 14.328 1.00 0.00 77 GLU A O 14
ATOM 24578 N N . CYS A 1 78 ? 35.744 -29.692 13.495 1.00 0.00 78 CYS A N 14
ATOM 24579 C CA . CYS A 1 78 ? 34.545 -29.268 14.188 1.00 0.00 78 CYS A CA 14
ATOM 24580 C C . CYS A 1 78 ? 34.728 -29.504 15.656 1.00 0.00 78 CYS A C 14
ATOM 24581 O O . CYS A 1 78 ? 35.424 -30.427 16.073 1.00 0.00 78 CYS A O 14
ATOM 24588 N N . TYR A 1 79 ? 34.066 -28.661 16.473 1.00 0.00 79 TYR A N 14
ATOM 24589 C CA . TYR A 1 79 ? 34.157 -28.791 17.902 1.00 0.00 79 TYR A CA 14
ATOM 24590 C C . TYR A 1 79 ? 33.022 -29.681 18.335 1.00 0.00 79 TYR A C 14
ATOM 24591 O O . TYR A 1 79 ? 32.083 -29.925 17.577 1.00 0.00 79 TYR A O 14
ATOM 24609 N N . ASP A 1 80 ? 33.105 -30.202 19.580 1.00 0.00 80 ASP A N 14
ATOM 24610 C CA . ASP A 1 80 ? 32.079 -31.082 20.098 1.00 0.00 80 ASP A CA 14
ATOM 24611 C C . ASP A 1 80 ? 30.769 -30.339 20.178 1.00 0.00 80 ASP A C 14
ATOM 24612 O O . ASP A 1 80 ? 29.712 -30.909 19.915 1.00 0.00 80 ASP A O 14
ATOM 24621 N N . ILE A 1 81 ? 30.813 -29.043 20.555 1.00 0.00 81 ILE A N 14
ATOM 24622 C CA . ILE A 1 81 ? 29.599 -28.268 20.674 1.00 0.00 81 ILE A CA 14
ATOM 24623 C C . ILE A 1 81 ? 29.669 -27.150 19.675 1.00 0.00 81 ILE A C 14
ATOM 24624 O O . ILE A 1 81 ? 30.693 -26.959 19.023 1.00 0.00 81 ILE A O 14
ATOM 24640 N N . ASP A 1 82 ? 28.535 -26.410 19.532 1.00 0.00 82 ASP A N 14
ATOM 24641 C CA . ASP A 1 82 ? 28.428 -25.299 18.602 1.00 0.00 82 ASP A CA 14
ATOM 24642 C C . ASP A 1 82 ? 27.843 -25.848 17.329 1.00 0.00 82 ASP A C 14
ATOM 24643 O O . ASP A 1 82 ? 27.672 -27.056 17.180 1.00 0.00 82 ASP A O 14
ATOM 24652 N N . LYS A 1 83 ? 27.512 -24.953 16.374 1.00 0.00 83 LYS A N 14
ATOM 24653 C CA . LYS A 1 83 ? 26.922 -25.393 15.135 1.00 0.00 83 LYS A CA 14
ATOM 24654 C C . LYS A 1 83 ? 28.000 -26.003 14.293 1.00 0.00 83 LYS A C 14
ATOM 24655 O O . LYS A 1 83 ? 28.989 -25.354 13.953 1.00 0.00 83 LYS A O 14
ATOM 24674 N N . ALA A 1 84 ? 27.816 -27.292 13.938 1.00 0.00 84 ALA A N 14
ATOM 24675 C CA . ALA A 1 84 ? 28.786 -27.979 13.126 1.00 0.00 84 ALA A CA 14
ATOM 24676 C C . ALA A 1 84 ? 28.238 -28.067 11.730 1.00 0.00 84 ALA A C 14
ATOM 24677 O O . ALA A 1 84 ? 28.992 -28.228 10.769 1.00 0.00 84 ALA A O 14
ATOM 24684 N N . LEU A 1 85 ? 26.898 -27.959 11.584 1.00 0.00 85 LEU A N 14
ATOM 24685 C CA . LEU A 1 85 ? 26.311 -28.040 10.270 1.00 0.00 85 LEU A CA 14
ATOM 24686 C C . LEU A 1 85 ? 25.113 -27.140 10.266 1.00 0.00 85 LEU A C 14
ATOM 24687 O O . LEU A 1 85 ? 24.269 -27.209 11.157 1.00 0.00 85 LEU A O 14
ATOM 24703 N N . GLU A 1 86 ? 25.011 -26.277 9.235 1.00 0.00 86 GLU A N 14
ATOM 24704 C CA . GLU A 1 86 ? 23.906 -25.361 9.148 1.00 0.00 86 GLU A CA 14
ATOM 24705 C C . GLU A 1 86 ? 23.054 -25.812 8.006 1.00 0.00 86 GLU A C 14
ATOM 24706 O O . GLU A 1 86 ? 23.525 -25.949 6.876 1.00 0.00 86 GLU A O 14
ATOM 24718 N N . VAL A 1 87 ? 21.756 -26.053 8.286 1.00 0.00 87 VAL A N 14
ATOM 24719 C CA . VAL A 1 87 ? 20.855 -26.504 7.257 1.00 0.00 87 VAL A CA 14
ATOM 24720 C C . VAL A 1 87 ? 19.592 -25.696 7.367 1.00 0.00 87 VAL A C 14
ATOM 24721 O O . VAL A 1 87 ? 19.319 -25.090 8.403 1.00 0.00 87 VAL A O 14
ATOM 24734 N N . ASN A 1 88 ? 18.787 -25.663 6.274 1.00 0.00 88 ASN A N 14
ATOM 24735 C CA . ASN A 1 88 ? 17.557 -24.900 6.291 1.00 0.00 88 ASN A CA 14
ATOM 24736 C C . ASN A 1 88 ? 16.459 -25.717 6.929 1.00 0.00 88 ASN A C 14
ATOM 24737 O O . ASN A 1 88 ? 15.486 -25.160 7.433 1.00 0.00 88 ASN A O 14
ATOM 24748 N N . GLU A 1 89 ? 16.582 -27.063 6.920 1.00 0.00 89 GLU A N 14
ATOM 24749 C CA . GLU A 1 89 ? 15.558 -27.887 7.508 1.00 0.00 89 GLU A CA 14
ATOM 24750 C C . GLU A 1 89 ? 16.238 -29.101 8.049 1.00 0.00 89 GLU A C 14
ATOM 24751 O O . GLU A 1 89 ? 17.178 -29.614 7.459 1.00 0.00 89 GLU A O 14
ATOM 24763 N N . SER A 1 90 ? 15.765 -29.593 9.204 1.00 0.00 90 SER A N 14
ATOM 24764 C CA . SER A 1 90 ? 16.385 -30.743 9.817 1.00 0.00 90 SER A CA 14
ATOM 24765 C C . SER A 1 90 ? 15.825 -32.020 9.243 1.00 0.00 90 SER A C 14
ATOM 24766 O O . SER A 1 90 ? 16.564 -32.977 9.024 1.00 0.00 90 SER A O 14
ATOM 24774 N N . ASP A 1 91 ? 14.501 -32.069 8.975 1.00 0.00 91 ASP A N 14
ATOM 24775 C CA . ASP A 1 91 ? 13.900 -33.289 8.466 1.00 0.00 91 ASP A CA 14
ATOM 24776 C C . ASP A 1 91 ? 14.436 -33.609 7.094 1.00 0.00 91 ASP A C 14
ATOM 24777 O O . ASP A 1 91 ? 14.714 -34.769 6.787 1.00 0.00 91 ASP A O 14
ATOM 24786 N N . ASP A 1 92 ? 14.589 -32.591 6.229 1.00 0.00 92 ASP A N 14
ATOM 24787 C CA . ASP A 1 92 ? 15.076 -32.846 4.901 1.00 0.00 92 ASP A CA 14
ATOM 24788 C C . ASP A 1 92 ? 15.633 -31.549 4.382 1.00 0.00 92 ASP A C 14
ATOM 24789 O O . ASP A 1 92 ? 14.923 -30.753 3.769 1.00 0.00 92 ASP A O 14
ATOM 24798 N N . PRO A 1 93 ? 16.900 -31.313 4.635 1.00 0.00 93 PRO A N 14
ATOM 24799 C CA . PRO A 1 93 ? 17.548 -30.090 4.196 1.00 0.00 93 PRO A CA 14
ATOM 24800 C C . PRO A 1 93 ? 17.754 -30.020 2.715 1.00 0.00 93 PRO A C 14
ATOM 24801 O O . PRO A 1 93 ? 18.052 -31.018 2.060 1.00 0.00 93 PRO A O 14
ATOM 24812 N N . ASN A 1 94 ? 17.608 -28.797 2.160 1.00 0.00 94 ASN A N 14
ATOM 24813 C CA . ASN A 1 94 ? 17.779 -28.598 0.746 1.00 0.00 94 ASN A CA 14
ATOM 24814 C C . ASN A 1 94 ? 19.103 -27.923 0.562 1.00 0.00 94 ASN A C 14
ATOM 24815 O O . ASN A 1 94 ? 19.786 -28.128 -0.441 1.00 0.00 94 ASN A O 14
ATOM 24826 N N . SER A 1 95 ? 19.489 -27.084 1.544 1.00 0.00 95 SER A N 14
ATOM 24827 C CA . SER A 1 95 ? 20.747 -26.394 1.471 1.00 0.00 95 SER A CA 14
ATOM 24828 C C . SER A 1 95 ? 21.490 -26.729 2.723 1.00 0.00 95 SER A C 14
ATOM 24829 O O . SER A 1 95 ? 20.974 -26.562 3.828 1.00 0.00 95 SER A O 14
ATOM 24837 N N . VAL A 1 96 ? 22.736 -27.215 2.568 1.00 0.00 96 VAL A N 14
ATOM 24838 C CA . VAL A 1 96 ? 23.538 -27.569 3.710 1.00 0.00 96 VAL A CA 14
ATOM 24839 C C . VAL A 1 96 ? 24.831 -26.829 3.563 1.00 0.00 96 VAL A C 14
ATOM 24840 O O . VAL A 1 96 ? 25.484 -26.916 2.527 1.00 0.00 96 VAL A O 14
ATOM 24853 N N . GLU A 1 97 ? 25.236 -26.078 4.610 1.00 0.00 97 GLU A N 14
ATOM 24854 C CA . GLU A 1 97 ? 26.465 -25.327 4.534 1.00 0.00 97 GLU A CA 14
ATOM 24855 C C . GLU A 1 97 ? 27.426 -25.911 5.523 1.00 0.00 97 GLU A C 14
ATOM 24856 O O . GLU A 1 97 ? 27.103 -26.096 6.697 1.00 0.00 97 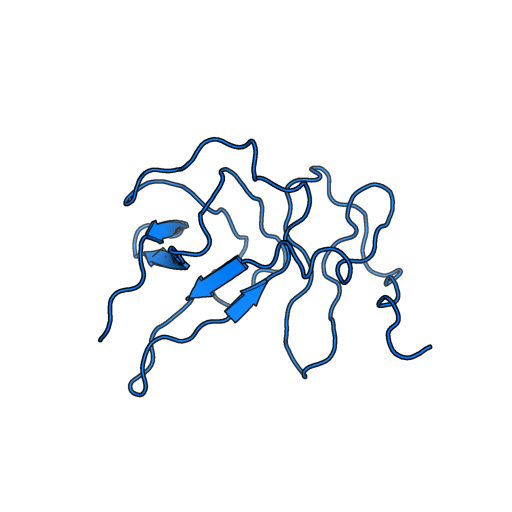GLU A O 14
ATOM 24868 N N . VAL A 1 98 ? 28.650 -26.215 5.043 1.00 0.00 98 VAL A N 14
ATOM 24869 C CA . VAL A 1 98 ? 29.673 -26.761 5.895 1.00 0.00 98 VAL A CA 14
ATOM 24870 C C . VAL A 1 98 ? 30.326 -25.621 6.624 1.00 0.00 98 VAL A C 14
ATOM 24871 O O . VAL A 1 98 ? 30.762 -24.644 6.014 1.00 0.00 98 VAL A O 14
ATOM 24884 N N . LEU A 1 99 ? 30.394 -25.725 7.974 1.00 0.00 99 LEU A N 14
ATOM 24885 C CA . LEU A 1 99 ? 31.018 -24.688 8.762 1.00 0.00 99 LEU A CA 14
ATOM 24886 C C . LEU A 1 99 ? 32.380 -25.167 9.170 1.00 0.00 99 LEU A C 14
ATOM 24887 O O . LEU A 1 99 ? 33.287 -24.367 9.390 1.00 0.00 99 LEU A O 14
ATOM 24903 N N . CYS A 1 100 ? 32.559 -26.499 9.287 1.00 0.00 100 CYS A N 14
ATOM 24904 C CA . CYS A 1 100 ? 33.837 -27.011 9.718 1.00 0.00 100 CYS A CA 14
ATOM 24905 C C . CYS A 1 100 ? 33.998 -28.429 9.243 1.00 0.00 100 CYS A C 14
ATOM 24906 O O . CYS A 1 100 ? 33.073 -29.037 8.707 1.00 0.00 100 CYS A O 14
ATOM 24913 N N . HIS A 1 101 ? 35.224 -28.976 9.442 1.00 0.00 101 HIS A N 14
ATOM 24914 C CA . HIS A 1 101 ? 35.540 -30.322 9.022 1.00 0.00 101 HIS A CA 14
ATOM 24915 C C . HIS A 1 101 ? 34.933 -31.309 9.969 1.00 0.00 101 HIS A C 14
ATOM 24916 O O . HIS A 1 101 ? 35.219 -31.315 11.168 1.00 0.00 101 HIS A O 14
ATOM 24930 N N . CYS A 1 102 ? 34.097 -32.206 9.413 1.00 0.00 102 CYS A N 14
ATOM 24931 C CA . CYS A 1 102 ? 33.475 -33.231 10.202 1.00 0.00 102 CYS A CA 14
ATOM 24932 C C . CYS A 1 102 ? 33.939 -34.520 9.580 1.00 0.00 102 CYS A C 14
ATOM 24933 O O . CYS A 1 102 ? 33.689 -34.770 8.401 1.00 0.00 102 CYS A O 14
ATOM 24940 N N . PRO A 1 103 ? 34.619 -35.350 10.343 1.00 0.00 103 PRO A N 14
ATOM 24941 C CA . PRO A 1 103 ? 35.143 -36.606 9.824 1.00 0.00 103 PRO A CA 14
ATOM 24942 C C . PRO A 1 103 ? 34.088 -37.642 9.570 1.00 0.00 103 PRO A C 14
ATOM 24943 O O . PRO A 1 103 ? 32.985 -37.573 10.105 1.00 0.00 103 PRO A O 14
ATOM 24954 N N . SER A 1 104 ? 34.433 -38.655 8.738 1.00 0.00 104 SER A N 14
ATOM 24955 C CA . SER A 1 104 ? 33.495 -39.704 8.396 1.00 0.00 104 SER A CA 14
ATOM 24956 C C . SER A 1 104 ? 33.348 -40.641 9.563 1.00 0.00 104 SER A C 14
ATOM 24957 O O . SER A 1 104 ? 32.493 -41.523 9.553 1.00 0.00 104 SER A O 14
ATOM 24965 N N . ASP A 1 105 ? 34.191 -40.473 10.605 1.00 0.00 105 ASP A N 14
ATOM 24966 C CA . ASP A 1 105 ? 34.112 -41.334 11.758 1.00 0.00 105 ASP A CA 14
ATOM 24967 C C . ASP A 1 105 ? 33.112 -40.740 12.715 1.00 0.00 105 ASP A C 14
ATOM 24968 O O . ASP A 1 105 ? 32.861 -41.294 13.785 1.00 0.00 105 ASP A O 14
ATOM 24977 N N . LYS A 1 106 ? 32.524 -39.584 12.344 1.00 0.00 106 LYS A N 14
ATOM 24978 C CA . LYS A 1 106 ? 31.555 -38.939 13.191 1.00 0.00 106 LYS A CA 14
ATOM 24979 C C . LYS A 1 106 ? 30.348 -38.649 12.360 1.00 0.00 106 LYS A C 14
ATOM 24980 O O . LYS A 1 106 ? 30.399 -38.662 11.131 1.00 0.00 106 LYS A O 14
ATOM 24999 N N . ILE A 1 107 ? 29.216 -38.386 13.039 1.00 0.00 107 ILE A N 14
ATOM 25000 C CA . ILE A 1 107 ? 27.987 -38.108 12.346 1.00 0.00 107 ILE A CA 14
ATOM 25001 C C . ILE A 1 107 ? 27.478 -36.790 12.829 1.00 0.00 107 ILE A C 14
ATOM 25002 O O . ILE A 1 107 ? 27.923 -36.266 13.855 1.00 0.00 107 ILE A O 14
ATOM 25018 N N . TYR A 1 108 ? 26.520 -36.218 12.077 1.00 0.00 108 TYR A N 14
ATOM 25019 C CA . TYR A 1 108 ? 25.922 -34.979 12.478 1.00 0.00 108 TYR A CA 14
ATOM 25020 C C . TYR A 1 108 ? 24.705 -35.379 13.251 1.00 0.00 108 TYR A C 14
ATOM 25021 O O . TYR A 1 108 ? 23.788 -35.996 12.708 1.00 0.00 108 TYR A O 14
ATOM 25039 N N . LEU A 1 109 ? 24.675 -35.024 14.551 1.00 0.00 109 LEU A N 14
ATOM 25040 C CA . LEU A 1 109 ? 23.571 -35.408 15.389 1.00 0.00 109 LEU A CA 14
ATOM 25041 C C . LEU A 1 109 ? 22.632 -34.249 15.491 1.00 0.00 109 LEU A C 14
ATOM 25042 O O . LEU A 1 109 ? 23.027 -33.134 15.832 1.00 0.00 109 LEU A O 14
ATOM 25058 N N . TRP A 1 110 ? 21.345 -34.511 15.186 1.00 0.00 110 TRP A N 14
ATOM 25059 C CA . TRP A 1 110 ? 20.334 -33.489 15.253 1.00 0.00 110 TRP A CA 14
ATOM 25060 C C . TRP A 1 110 ? 19.857 -33.403 16.675 1.00 0.00 110 TRP A C 14
ATOM 25061 O O . TRP A 1 110 ? 19.395 -34.390 17.250 1.00 0.00 110 TRP A O 14
ATOM 25082 N N . ILE A 1 111 ? 19.973 -32.199 17.275 1.00 0.00 111 ILE A N 14
ATOM 25083 C CA . ILE A 1 111 ? 19.525 -32.002 18.628 1.00 0.00 111 ILE A CA 14
ATOM 25084 C C . ILE A 1 111 ? 18.750 -30.717 18.653 1.00 0.00 111 ILE A C 14
ATOM 25085 O O . ILE A 1 111 ? 18.940 -29.842 17.804 1.00 0.00 111 ILE A O 14
ATOM 25101 N N . HIS A 1 112 ? 17.841 -30.584 19.645 1.00 0.00 112 HIS A N 14
ATOM 25102 C CA . HIS A 1 112 ? 17.042 -29.385 19.785 1.00 0.00 112 HIS A CA 14
ATOM 25103 C C . HIS A 1 112 ? 16.191 -29.208 18.550 1.00 0.00 112 HIS A C 14
ATOM 25104 O O . HIS A 1 112 ? 15.900 -30.162 17.835 1.00 0.00 112 HIS A O 14
ATOM 25118 N N . ARG A 1 113 ? 15.764 -27.951 18.291 1.00 0.00 113 ARG A N 14
ATOM 25119 C CA . ARG A 1 113 ? 14.925 -27.650 17.152 1.00 0.00 113 ARG A CA 14
ATOM 25120 C C . ARG A 1 113 ? 15.647 -27.996 15.874 1.00 0.00 113 ARG A C 14
ATOM 25121 O O . ARG A 1 113 ? 15.069 -28.610 14.973 1.00 0.00 113 ARG A O 14
ATOM 25142 N N . GLY A 1 114 ? 16.936 -27.617 15.756 1.00 0.00 114 GLY A N 14
ATOM 25143 C CA . GLY A 1 114 ? 17.649 -27.915 14.542 1.00 0.00 114 GLY A CA 14
ATOM 25144 C C . GLY A 1 114 ? 19.077 -27.519 14.717 1.00 0.00 114 GLY A C 14
ATOM 25145 O O . GLY A 1 114 ? 19.578 -26.641 14.018 1.00 0.00 114 GLY A O 14
ATOM 25149 N N . TYR A 1 115 ? 19.770 -28.175 15.664 1.00 0.00 115 TYR A N 14
ATOM 25150 C CA . TYR A 1 115 ? 21.156 -27.879 15.894 1.00 0.00 115 TYR A CA 14
ATOM 25151 C C . TYR A 1 115 ? 21.904 -29.132 15.566 1.00 0.00 115 TYR A C 14
ATOM 25152 O O . TYR A 1 115 ? 21.619 -30.191 16.117 1.00 0.00 115 TYR A O 14
ATOM 25170 N N . TYR A 1 116 ? 22.880 -29.045 14.640 1.00 0.00 116 TYR A N 14
ATOM 25171 C CA . TYR A 1 116 ? 23.635 -30.216 14.281 1.00 0.00 116 TYR A CA 14
ATOM 25172 C C . TYR A 1 116 ? 25.018 -30.063 14.825 1.00 0.00 116 TYR A C 14
ATOM 25173 O O . TYR A 1 116 ? 25.675 -29.037 14.635 1.00 0.00 116 TYR A O 14
ATOM 25191 N N . ILE A 1 117 ? 25.487 -31.123 15.515 1.00 0.00 117 ILE A N 14
ATOM 25192 C CA . ILE A 1 117 ? 26.804 -31.117 16.092 1.00 0.00 117 ILE A CA 14
ATOM 25193 C C . ILE A 1 117 ? 27.483 -32.369 15.629 1.00 0.00 117 ILE A C 14
ATOM 25194 O O . ILE A 1 117 ? 26.830 -33.355 15.291 1.00 0.00 117 ILE A O 14
ATOM 25210 N N . CYS A 1 118 ? 28.833 -32.356 15.595 1.00 0.00 118 CYS A N 14
ATOM 25211 C CA . CYS A 1 118 ? 29.558 -33.527 15.165 1.00 0.00 118 CYS A CA 14
ATOM 25212 C C . CYS A 1 118 ? 29.876 -34.330 16.382 1.00 0.00 118 CYS A C 14
ATOM 25213 O O . CYS A 1 118 ? 30.500 -33.839 17.319 1.00 0.00 118 CYS A O 14
ATOM 25220 N N . ILE A 1 119 ? 29.459 -35.609 16.376 1.00 0.00 119 ILE A N 14
ATOM 25221 C CA . ILE A 1 119 ? 29.713 -36.460 17.504 1.00 0.00 119 ILE A CA 14
ATOM 25222 C C . ILE A 1 119 ? 29.869 -37.851 16.966 1.00 0.00 119 ILE A C 14
ATOM 25223 O O . ILE A 1 119 ? 29.349 -38.180 15.898 1.00 0.00 119 ILE A O 14
ATOM 25239 N N . THR A 1 120 ? 30.625 -38.702 17.690 1.00 0.00 120 THR A N 14
ATOM 25240 C CA . THR A 1 120 ? 30.823 -40.061 17.255 1.00 0.00 120 THR A CA 14
ATOM 25241 C C . THR A 1 120 ? 29.508 -40.761 17.485 1.00 0.00 120 THR A C 14
ATOM 25242 O O . THR A 1 120 ? 28.929 -40.663 18.567 1.00 0.00 120 THR A O 14
ATOM 25253 N N . PRO A 1 121 ? 29.017 -41.468 16.487 1.00 0.00 121 PRO A N 14
ATOM 25254 C CA . PRO A 1 121 ? 27.730 -42.143 16.596 1.00 0.00 121 PRO A CA 14
ATOM 25255 C C . PRO A 1 121 ? 27.704 -43.241 17.625 1.00 0.00 121 PRO A C 14
ATOM 25256 O O . PRO A 1 121 ? 28.476 -44.197 17.535 1.00 0.00 121 PRO A O 14
ATOM 25267 N N . PRO A 1 122 ? 26.841 -43.138 18.614 1.00 0.00 122 PRO A N 14
ATOM 25268 C CA . PRO A 1 122 ? 26.713 -44.165 19.626 1.00 0.00 122 PRO A CA 14
ATOM 25269 C C . PRO A 1 122 ? 25.866 -45.312 19.162 1.00 0.00 122 PRO A C 14
ATOM 25270 O O . PRO A 1 122 ? 24.871 -45.120 18.461 1.00 0.00 122 PRO A O 14
ATOM 25281 N N . GLN A 1 123 ? 26.250 -46.546 19.546 1.00 0.00 123 GLN A N 14
ATOM 25282 C CA . GLN A 1 123 ? 25.499 -47.710 19.157 1.00 0.00 123 GLN A CA 14
ATOM 25283 C C . GLN A 1 123 ? 24.413 -47.906 20.184 1.00 0.00 123 GLN A C 14
ATOM 25284 O O . GLN A 1 123 ? 24.694 -48.138 21.360 1.00 0.00 123 GLN A O 14
ATOM 25298 N N . PRO A 1 124 ? 23.163 -47.824 19.771 1.00 0.00 124 PRO A N 14
ATOM 25299 C CA . PRO A 1 124 ? 22.056 -48.006 20.694 1.00 0.00 124 PRO A CA 14
ATOM 25300 C C . PRO A 1 124 ? 21.793 -49.451 21.006 1.00 0.00 124 PRO A C 14
ATOM 25301 O O . PRO A 1 124 ? 22.241 -50.324 20.212 1.00 0.00 124 PRO A O 14
ATOM 25313 N N . LYS A 1 1 ? 19.146 -39.906 -16.481 1.00 0.00 1 LYS A N 15
ATOM 25314 C CA . LYS A 1 1 ? 20.529 -40.411 -16.268 1.00 0.00 1 LYS A CA 15
ATOM 25315 C C . LYS A 1 1 ? 21.479 -39.757 -17.231 1.00 0.00 1 LYS A C 15
ATOM 25316 O O . LYS A 1 1 ? 21.337 -39.879 -18.447 1.00 0.00 1 LYS A O 15
ATOM 25337 N N . SER A 1 2 ? 22.493 -39.046 -16.692 1.00 0.00 2 SER A N 15
ATOM 25338 C CA . SER A 1 2 ? 23.448 -38.377 -17.540 1.00 0.00 2 SER A CA 15
ATOM 25339 C C . SER A 1 2 ? 24.675 -39.234 -17.592 1.00 0.00 2 SER A C 15
ATOM 25340 O O . SER A 1 2 ? 25.656 -38.975 -16.894 1.00 0.00 2 SER A O 15
ATOM 25348 N N . HIS A 1 3 ? 24.630 -40.292 -18.435 1.00 0.00 3 HIS A N 15
ATOM 25349 C CA . HIS A 1 3 ? 25.754 -41.191 -18.587 1.00 0.00 3 HIS A CA 15
ATOM 25350 C C . HIS A 1 3 ? 25.970 -41.923 -17.288 1.00 0.00 3 HIS A C 15
ATOM 25351 O O . HIS A 1 3 ? 25.182 -42.791 -16.919 1.00 0.00 3 HIS A O 15
ATOM 25365 N N . THR A 1 4 ? 27.061 -41.585 -16.565 1.00 0.00 4 THR A N 15
ATOM 25366 C CA . THR A 1 4 ? 27.359 -42.247 -15.316 1.00 0.00 4 THR A CA 15
ATOM 25367 C C . THR A 1 4 ? 27.201 -41.254 -14.199 1.00 0.00 4 THR A C 15
ATOM 25368 O O . THR A 1 4 ? 27.683 -41.481 -13.091 1.00 0.00 4 THR A O 15
ATOM 25379 N N . THR A 1 5 ? 26.512 -40.125 -14.464 1.00 0.00 5 THR A N 15
ATOM 25380 C CA . THR A 1 5 ? 26.328 -39.122 -13.440 1.00 0.00 5 THR A CA 15
ATOM 25381 C C . THR A 1 5 ? 24.861 -38.823 -13.343 1.00 0.00 5 THR A C 15
ATOM 25382 O O . THR A 1 5 ? 24.085 -39.111 -14.255 1.00 0.00 5 THR A O 15
ATOM 25393 N N . CYS A 1 6 ? 24.443 -38.233 -12.201 1.00 0.00 6 CYS A N 15
ATOM 25394 C CA . CYS A 1 6 ? 23.049 -37.911 -12.006 1.00 0.00 6 CYS A CA 15
ATOM 25395 C C . CYS A 1 6 ? 22.759 -36.649 -12.766 1.00 0.00 6 CYS A C 15
ATOM 25396 O O . CYS A 1 6 ? 23.622 -35.782 -12.918 1.00 0.00 6 CYS A O 15
ATOM 25403 N N . PRO A 1 7 ? 21.537 -36.529 -13.237 1.00 0.00 7 PRO A N 15
ATOM 25404 C CA . PRO A 1 7 ? 21.111 -35.355 -13.979 1.00 0.00 7 PRO A CA 15
ATOM 25405 C C . PRO A 1 7 ? 20.914 -34.164 -13.092 1.00 0.00 7 PRO A C 15
ATOM 25406 O O . PRO A 1 7 ? 20.733 -34.299 -11.882 1.00 0.00 7 PRO A O 15
ATOM 25417 N N . THR A 1 8 ? 20.944 -32.955 -13.688 1.00 0.00 8 THR A N 15
ATOM 25418 C CA . THR A 1 8 ? 20.771 -31.755 -12.910 1.00 0.00 8 THR A CA 15
ATOM 25419 C C . THR A 1 8 ? 19.337 -31.332 -13.044 1.00 0.00 8 THR A C 15
ATOM 25420 O O . THR A 1 8 ? 18.705 -31.529 -14.084 1.00 0.00 8 THR A O 15
ATOM 25431 N N . SER A 1 9 ? 18.781 -30.750 -11.960 1.00 0.00 9 SER A N 15
ATOM 25432 C CA . SER A 1 9 ? 17.410 -30.307 -11.979 1.00 0.00 9 SER A CA 15
ATOM 25433 C C . SER A 1 9 ? 17.377 -28.965 -12.658 1.00 0.00 9 SER A C 15
ATOM 25434 O O . SER A 1 9 ? 18.364 -28.233 -12.665 1.00 0.00 9 SER A O 15
ATOM 25442 N N . THR A 1 10 ? 16.219 -28.607 -13.250 1.00 0.00 10 THR A N 15
ATOM 25443 C CA . THR A 1 10 ? 16.101 -27.334 -13.927 1.00 0.00 10 THR A CA 15
ATOM 25444 C C . THR A 1 10 ? 15.490 -26.343 -12.976 1.00 0.00 10 THR A C 15
ATOM 25445 O O . THR A 1 10 ? 15.311 -25.175 -13.317 1.00 0.00 10 THR A O 15
ATOM 25456 N N . GLU A 1 11 ? 15.161 -26.793 -11.747 1.00 0.00 11 GLU A N 15
ATOM 25457 C CA . GLU A 1 11 ? 14.554 -25.915 -10.773 1.00 0.00 11 GLU A CA 15
ATOM 25458 C C . GLU A 1 11 ? 15.593 -25.546 -9.749 1.00 0.00 11 GLU A C 15
ATOM 25459 O O . GLU A 1 11 ? 15.260 -25.051 -8.673 1.00 0.00 11 GLU A O 15
ATOM 25471 N N . ILE A 1 12 ? 16.888 -25.777 -10.061 1.00 0.00 12 ILE A N 15
ATOM 25472 C CA . ILE A 1 12 ? 17.936 -25.456 -9.120 1.00 0.00 12 ILE A CA 15
ATOM 25473 C C . ILE A 1 12 ? 18.928 -24.581 -9.826 1.00 0.00 12 ILE A C 15
ATOM 25474 O O . ILE A 1 12 ? 18.911 -24.455 -11.050 1.00 0.00 12 ILE A O 15
ATOM 25490 N N . ASP A 1 13 ? 19.835 -23.957 -9.047 1.00 0.00 13 ASP A N 15
ATOM 25491 C CA . ASP A 1 13 ? 20.839 -23.102 -9.622 1.00 0.00 13 ASP A CA 15
ATOM 25492 C C . ASP A 1 13 ? 22.136 -23.429 -8.937 1.00 0.00 13 ASP A C 15
ATOM 25493 O O . ASP A 1 13 ? 22.181 -24.284 -8.052 1.00 0.00 13 ASP A O 15
ATOM 25502 N N . SER A 1 14 ? 23.239 -22.770 -9.363 1.00 0.00 14 SER A N 15
ATOM 25503 C CA . SER A 1 14 ? 24.526 -23.018 -8.755 1.00 0.00 14 SER A CA 15
ATOM 25504 C C . SER A 1 14 ? 24.486 -22.493 -7.352 1.00 0.00 14 SER A C 15
ATOM 25505 O O . SER A 1 14 ? 23.877 -21.463 -7.066 1.00 0.00 14 SER A O 15
ATOM 25513 N N . CYS A 1 15 ? 25.161 -23.220 -6.440 1.00 0.00 15 CYS A N 15
ATOM 25514 C CA . CYS A 1 15 ? 25.196 -22.839 -5.050 1.00 0.00 15 CYS A CA 15
ATOM 25515 C C . CYS A 1 15 ? 26.028 -21.597 -4.924 1.00 0.00 15 CYS A C 15
ATOM 25516 O O . CYS A 1 15 ? 26.992 -21.404 -5.660 1.00 0.00 15 CYS A O 15
ATOM 25523 N N . SER A 1 16 ? 25.665 -20.722 -3.956 1.00 0.00 16 SER A N 15
ATOM 25524 C CA . SER A 1 16 ? 26.414 -19.504 -3.740 1.00 0.00 16 SER A CA 15
ATOM 25525 C C . SER A 1 16 ? 27.792 -19.883 -3.271 1.00 0.00 16 SER A C 15
ATOM 25526 O O . SER A 1 16 ? 28.784 -19.276 -3.668 1.00 0.00 16 SER A O 15
ATOM 25534 N N . ASN A 1 17 ? 27.872 -20.906 -2.389 1.00 0.00 17 ASN A N 15
ATOM 25535 C CA . ASN A 1 17 ? 29.149 -21.351 -1.887 1.00 0.00 17 ASN A CA 15
ATOM 25536 C C . ASN A 1 17 ? 29.357 -22.738 -2.418 1.00 0.00 17 ASN A C 15
ATOM 25537 O O . ASN A 1 17 ? 28.411 -23.511 -2.563 1.00 0.00 17 ASN A O 15
ATOM 25548 N N . ASP A 1 18 ? 30.628 -23.095 -2.691 1.00 0.00 18 ASP A N 15
ATOM 25549 C CA . ASP A 1 18 ? 30.934 -24.396 -3.239 1.00 0.00 18 ASP A CA 15
ATOM 25550 C C . ASP A 1 18 ? 31.029 -25.410 -2.129 1.00 0.00 18 ASP A C 15
ATOM 25551 O O . ASP A 1 18 ? 31.222 -26.591 -2.397 1.00 0.00 18 ASP A O 15
ATOM 25560 N N . ASN A 1 19 ? 30.883 -24.981 -0.855 1.00 0.00 19 ASN A N 15
ATOM 25561 C CA . ASN A 1 19 ? 30.997 -25.912 0.246 1.00 0.00 19 ASN A CA 15
ATOM 25562 C C . ASN A 1 19 ? 29.621 -26.356 0.664 1.00 0.00 19 ASN A C 15
ATOM 25563 O O . ASN A 1 19 ? 29.421 -26.793 1.795 1.00 0.00 19 ASN A O 15
ATOM 25574 N N . ASN A 1 20 ? 28.621 -26.237 -0.233 1.00 0.00 20 ASN A N 15
ATOM 25575 C CA . ASN A 1 20 ? 27.286 -26.662 0.115 1.00 0.00 20 ASN A CA 15
ATOM 25576 C C . ASN A 1 20 ? 27.143 -28.115 -0.245 1.00 0.00 20 ASN A C 15
ATOM 25577 O O . ASN A 1 20 ? 27.877 -28.647 -1.079 1.00 0.00 20 ASN A O 15
ATOM 25588 N N . ALA A 1 21 ? 26.176 -28.793 0.413 1.00 0.00 21 ALA A N 15
ATOM 25589 C CA . ALA A 1 21 ? 25.938 -30.188 0.157 1.00 0.00 21 ALA A CA 15
ATOM 25590 C C . ALA A 1 21 ? 24.894 -30.290 -0.914 1.00 0.00 21 ALA A C 15
ATOM 25591 O O . ALA A 1 21 ? 24.093 -29.377 -1.120 1.00 0.00 21 ALA A O 15
ATOM 25598 N N . CYS A 1 22 ? 24.883 -31.436 -1.623 1.00 0.00 22 CYS A N 15
ATOM 25599 C CA . CYS A 1 22 ? 23.934 -31.633 -2.685 1.00 0.00 22 CYS A CA 15
ATOM 25600 C C . CYS A 1 22 ? 23.703 -33.102 -2.837 1.00 0.00 22 CYS A C 15
ATOM 25601 O O . CYS A 1 22 ? 24.643 -33.883 -2.890 1.00 0.00 22 CYS A O 15
ATOM 25608 N N . GLY A 1 23 ? 22.419 -33.501 -2.939 1.00 0.00 23 GLY A N 15
ATOM 25609 C CA . GLY A 1 23 ? 22.097 -34.888 -3.138 1.00 0.00 23 GLY A CA 15
ATOM 25610 C C . GLY A 1 23 ? 21.580 -35.458 -1.869 1.00 0.00 23 GLY A C 15
ATOM 25611 O O . GLY A 1 23 ? 22.067 -35.159 -0.781 1.00 0.00 23 GLY A O 15
ATOM 25615 N N . LYS A 1 24 ? 20.568 -36.333 -2.010 1.00 0.00 24 LYS A N 15
ATOM 25616 C CA . LYS A 1 24 ? 19.973 -36.957 -0.871 1.00 0.00 24 LYS A CA 15
ATOM 25617 C C . LYS A 1 24 ? 19.338 -38.226 -1.358 1.00 0.00 24 LYS A C 15
ATOM 25618 O O . LYS A 1 24 ? 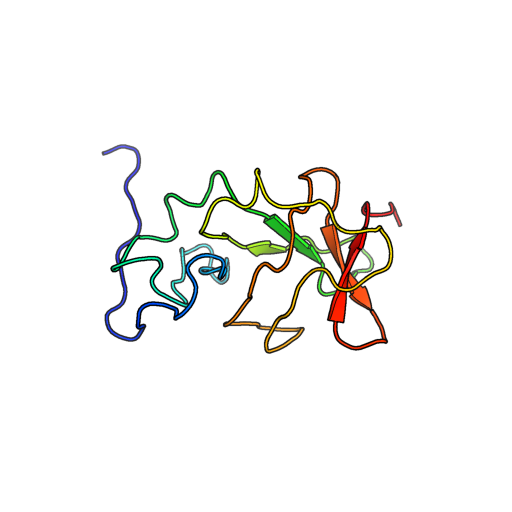19.014 -38.355 -2.541 1.00 0.00 24 LYS A O 15
ATOM 25637 N N . ASP A 1 25 ? 19.157 -39.207 -0.444 1.00 0.00 25 ASP A N 15
ATOM 25638 C CA . ASP A 1 25 ? 18.560 -40.465 -0.820 1.00 0.00 25 ASP A CA 15
ATOM 25639 C C . ASP A 1 25 ? 17.180 -40.494 -0.229 1.00 0.00 25 ASP A C 15
ATOM 25640 O O . ASP A 1 25 ? 17.020 -40.566 0.989 1.00 0.00 25 ASP A O 15
ATOM 25649 N N . VAL A 1 26 ? 16.142 -40.430 -1.096 1.00 0.00 26 VAL A N 15
ATOM 25650 C CA . VAL A 1 26 ? 14.782 -40.452 -0.609 1.00 0.00 26 VAL A CA 15
ATOM 25651 C C . VAL A 1 26 ? 14.069 -41.621 -1.232 1.00 0.00 26 VAL A C 15
ATOM 25652 O O . VAL A 1 26 ? 13.624 -42.532 -0.536 1.00 0.00 26 VAL A O 15
ATOM 25665 N N . SER A 1 27 ? 13.947 -41.617 -2.580 1.00 0.00 27 SER A N 15
ATOM 25666 C CA . SER A 1 27 ? 13.248 -42.683 -3.265 1.00 0.00 27 SER A CA 15
ATOM 25667 C C . SER A 1 27 ? 14.246 -43.638 -3.855 1.00 0.00 27 SER A C 15
ATOM 25668 O O . SER A 1 27 ? 13.874 -44.550 -4.589 1.00 0.00 27 SER A O 15
ATOM 25676 N N . GLY A 1 28 ? 15.546 -43.450 -3.548 1.00 0.00 28 GLY A N 15
ATOM 25677 C CA . GLY A 1 28 ? 16.560 -44.320 -4.099 1.00 0.00 28 GLY A CA 15
ATOM 25678 C C . GLY A 1 28 ? 17.128 -43.641 -5.305 1.00 0.00 28 GLY A C 15
ATOM 25679 O O . GLY A 1 28 ? 18.129 -44.083 -5.865 1.00 0.00 28 GLY A O 15
ATOM 25683 N N . SER A 1 29 ? 16.492 -42.531 -5.732 1.00 0.00 29 SER A N 15
ATOM 25684 C CA . SER A 1 29 ? 16.970 -41.797 -6.873 1.00 0.00 29 SER A CA 15
ATOM 25685 C C . SER A 1 29 ? 17.724 -40.625 -6.329 1.00 0.00 29 SER A C 15
ATOM 25686 O O . SER A 1 29 ? 17.336 -40.039 -5.319 1.00 0.00 29 SER A O 15
ATOM 25694 N N . CYS A 1 30 ? 18.832 -40.247 -6.998 1.00 0.00 30 CYS A N 15
ATOM 25695 C CA . CYS A 1 30 ? 19.620 -39.136 -6.524 1.00 0.00 30 CYS A CA 15
ATOM 25696 C C . CYS A 1 30 ? 18.927 -37.867 -6.922 1.00 0.00 30 CYS A C 15
ATOM 25697 O O . CYS A 1 30 ? 18.785 -37.564 -8.104 1.00 0.00 30 CYS A O 15
ATOM 25704 N N . SER A 1 31 ? 18.482 -37.086 -5.916 1.00 0.00 31 SER A N 15
ATOM 25705 C CA . SER A 1 31 ? 17.818 -35.837 -6.196 1.00 0.00 31 SER A CA 15
ATOM 25706 C C . SER A 1 31 ? 18.869 -34.767 -6.230 1.00 0.00 31 SER A C 15
ATOM 25707 O O . SER A 1 31 ? 19.786 -34.769 -5.416 1.00 0.00 31 SER A O 15
ATOM 25715 N N . SER A 1 32 ? 18.753 -33.813 -7.181 1.00 0.00 32 SER A N 15
ATOM 25716 C CA . SER A 1 32 ? 19.716 -32.743 -7.265 1.00 0.00 32 SER A CA 15
ATOM 25717 C C . SER A 1 32 ? 19.074 -31.577 -6.583 1.00 0.00 32 SER A C 15
ATOM 25718 O O . SER A 1 32 ? 18.004 -31.117 -6.985 1.00 0.00 32 SER A O 15
ATOM 25726 N N . LEU A 1 33 ? 19.736 -31.067 -5.523 1.00 0.00 33 LEU A N 15
ATOM 25727 C CA . LEU A 1 33 ? 19.167 -29.988 -4.749 1.00 0.00 33 LEU A CA 15
ATOM 25728 C C . LEU A 1 33 ? 19.827 -28.688 -5.115 1.00 0.00 33 LEU A C 15
ATOM 25729 O O . LEU A 1 33 ? 19.195 -27.636 -5.075 1.00 0.00 33 LEU A O 15
ATOM 25745 N N . CYS A 1 34 ? 21.125 -28.721 -5.468 1.00 0.00 34 CYS A N 15
ATOM 25746 C CA . CYS A 1 34 ? 21.809 -27.492 -5.787 1.00 0.00 34 CYS A CA 15
ATOM 25747 C C . CYS A 1 34 ? 22.967 -27.826 -6.672 1.00 0.00 34 CYS A C 15
ATOM 25748 O O . CYS A 1 34 ? 23.654 -28.819 -6.469 1.00 0.00 34 CYS A O 15
ATOM 25755 N N . ASN A 1 35 ? 23.215 -26.967 -7.677 1.00 0.00 35 ASN A N 15
ATOM 25756 C CA . ASN A 1 35 ? 24.300 -27.203 -8.597 1.00 0.00 35 ASN A CA 15
ATOM 25757 C C . ASN A 1 35 ? 25.575 -26.780 -7.923 1.00 0.00 35 ASN A C 15
ATOM 25758 O O . ASN A 1 35 ? 25.678 -25.685 -7.383 1.00 0.00 35 ASN A O 15
ATOM 25769 N N . CYS A 1 36 ? 26.599 -27.654 -7.958 1.00 0.00 36 CYS A N 15
ATOM 25770 C CA . CYS A 1 36 ? 27.853 -27.328 -7.320 1.00 0.00 36 CYS A CA 15
ATOM 25771 C C . CYS A 1 36 ? 28.757 -26.729 -8.348 1.00 0.00 36 CYS A C 15
ATOM 25772 O O . CYS A 1 36 ? 28.850 -27.209 -9.470 1.00 0.00 36 CYS A O 15
ATOM 25779 N N . GLY A 1 37 ? 29.453 -25.637 -7.969 1.00 0.00 37 GLY A N 15
ATOM 25780 C CA . GLY A 1 37 ? 30.371 -24.991 -8.876 1.00 0.00 37 GLY A CA 15
ATOM 25781 C C . GLY A 1 37 ? 29.588 -24.279 -9.937 1.00 0.00 37 GLY A C 15
ATOM 25782 O O . GLY A 1 37 ? 28.631 -23.568 -9.650 1.00 0.00 37 GLY A O 15
ATOM 25786 N N . ASN A 1 38 ? 29.992 -24.470 -11.210 1.00 0.00 38 ASN A N 15
ATOM 25787 C CA . ASN A 1 38 ? 29.327 -23.808 -12.307 1.00 0.00 38 ASN A CA 15
ATOM 25788 C C . ASN A 1 38 ? 28.244 -24.708 -12.833 1.00 0.00 38 ASN A C 15
ATOM 25789 O O . ASN A 1 38 ? 27.565 -24.367 -13.799 1.00 0.00 38 ASN A O 15
ATOM 25800 N N . GLY A 1 39 ? 28.050 -25.885 -12.200 1.00 0.00 39 GLY A N 15
ATOM 25801 C CA . GLY A 1 39 ? 27.033 -26.799 -12.664 1.00 0.00 39 GLY A CA 15
ATOM 25802 C C . GLY A 1 39 ? 27.639 -28.163 -12.758 1.00 0.00 39 GLY A C 15
ATOM 25803 O O . GLY A 1 39 ? 27.651 -28.777 -13.824 1.00 0.00 39 GLY A O 15
ATOM 25807 N N . GLN A 1 40 ? 28.164 -28.670 -11.627 1.00 0.00 40 GLN A N 15
ATOM 25808 C CA . GLN A 1 40 ? 28.756 -29.980 -11.608 1.00 0.00 40 GLN A CA 15
ATOM 25809 C C . GLN A 1 40 ? 27.738 -30.929 -11.062 1.00 0.00 40 GLN A C 15
ATOM 25810 O O . GLN A 1 40 ? 26.854 -30.544 -10.296 1.00 0.00 40 GLN A O 15
ATOM 25824 N N . THR A 1 41 ? 27.856 -32.218 -11.454 1.00 0.00 41 THR A N 15
ATOM 25825 C CA . THR A 1 41 ? 26.930 -33.219 -10.988 1.00 0.00 41 THR A CA 15
ATOM 25826 C C . THR A 1 41 ? 27.218 -33.461 -9.534 1.00 0.00 41 THR A C 15
ATOM 25827 O O . THR A 1 41 ? 28.329 -33.236 -9.056 1.00 0.00 41 THR A O 15
ATOM 25838 N N . CYS A 1 42 ? 26.200 -33.941 -8.793 1.00 0.00 42 CYS A N 15
ATOM 25839 C CA . CYS A 1 42 ? 26.368 -34.171 -7.378 1.00 0.00 42 CYS A CA 15
ATOM 25840 C C . CYS A 1 42 ? 26.692 -35.626 -7.160 1.00 0.00 42 CYS A C 15
ATOM 25841 O O . CYS A 1 42 ? 26.946 -36.051 -6.037 1.00 0.00 42 CYS A O 15
ATOM 25848 N N . PHE A 1 43 ? 26.688 -36.424 -8.252 1.00 0.00 43 PHE A N 15
ATOM 25849 C CA . PHE A 1 43 ? 26.978 -37.843 -8.158 1.00 0.00 43 PHE A CA 15
ATOM 25850 C C . PHE A 1 43 ? 28.445 -38.057 -7.868 1.00 0.00 43 PHE A C 15
ATOM 25851 O O . PHE A 1 43 ? 28.815 -38.961 -7.121 1.00 0.00 43 PHE A O 15
ATOM 25868 N N . THR A 1 44 ? 29.319 -37.214 -8.460 1.00 0.00 44 THR A N 15
ATOM 25869 C CA . THR A 1 44 ? 30.752 -37.377 -8.296 1.00 0.00 44 THR A CA 15
ATOM 25870 C C . THR A 1 44 ? 31.175 -36.997 -6.900 1.00 0.00 44 THR A C 15
ATOM 25871 O O . THR A 1 44 ? 32.346 -37.124 -6.549 1.00 0.00 44 THR A O 15
ATOM 25882 N N . ASP A 1 45 ? 30.226 -36.540 -6.060 1.00 0.00 45 ASP A N 15
ATOM 25883 C CA . ASP A 1 45 ? 30.561 -36.154 -4.711 1.00 0.00 45 ASP A CA 15
ATOM 25884 C C . ASP A 1 45 ? 30.271 -37.318 -3.796 1.00 0.00 45 ASP A C 15
ATOM 25885 O O . ASP A 1 45 ? 30.185 -37.157 -2.580 1.00 0.00 45 ASP A O 15
ATOM 25894 N N . SER A 1 46 ? 30.122 -38.529 -4.379 1.00 0.00 46 SER A N 15
ATOM 25895 C CA . SER A 1 46 ? 29.838 -39.719 -3.600 1.00 0.00 46 SER A CA 15
ATOM 25896 C C . SER A 1 46 ? 30.970 -39.962 -2.630 1.00 0.00 46 SER A C 15
ATOM 25897 O O . SER A 1 46 ? 30.748 -40.357 -1.488 1.00 0.00 46 SER A O 15
ATOM 25905 N N . ASN A 1 47 ? 32.222 -39.731 -3.080 1.00 0.00 47 ASN A N 15
ATOM 25906 C CA . ASN A 1 47 ? 33.381 -39.955 -2.240 1.00 0.00 47 ASN A CA 15
ATOM 25907 C C . ASN A 1 47 ? 33.335 -39.033 -1.038 1.00 0.00 47 ASN A C 15
ATOM 25908 O O . ASN A 1 47 ? 33.915 -39.340 0.001 1.00 0.00 47 ASN A O 15
ATOM 25919 N N . HIS A 1 48 ? 32.624 -37.890 -1.147 1.00 0.00 48 HIS A N 15
ATOM 25920 C CA . HIS A 1 48 ? 32.573 -36.945 -0.051 1.00 0.00 48 HIS A CA 15
ATOM 25921 C C . HIS A 1 48 ? 31.265 -37.098 0.682 1.00 0.00 48 HIS A C 15
ATOM 25922 O O . HIS A 1 48 ? 30.780 -36.146 1.299 1.00 0.00 48 HIS A O 15
ATOM 25936 N N . THR A 1 49 ? 30.640 -38.298 0.609 1.00 0.00 49 THR A N 15
ATOM 25937 C CA . THR A 1 49 ? 29.381 -38.518 1.293 1.00 0.00 49 THR A CA 15
ATOM 25938 C C . THR A 1 49 ? 29.598 -38.382 2.780 1.00 0.00 49 THR A C 15
ATOM 25939 O O . THR A 1 49 ? 30.676 -38.661 3.306 1.00 0.00 49 THR A O 15
ATOM 25950 N N . ILE A 1 50 ? 28.538 -37.934 3.483 1.00 0.00 50 ILE A N 15
ATOM 25951 C CA . ILE A 1 50 ? 28.598 -37.750 4.910 1.00 0.00 50 ILE A CA 15
ATOM 25952 C C . ILE A 1 50 ? 27.440 -38.493 5.504 1.00 0.00 50 ILE A C 15
ATOM 25953 O O . ILE A 1 50 ? 26.504 -38.874 4.796 1.00 0.00 50 ILE A O 15
ATOM 25969 N N . THR A 1 51 ? 27.480 -38.712 6.838 1.00 0.00 51 THR A N 15
ATOM 25970 C CA . THR A 1 51 ? 26.409 -39.415 7.502 1.00 0.00 51 THR A CA 15
ATOM 25971 C C . THR A 1 51 ? 25.729 -38.433 8.410 1.00 0.00 51 THR A C 15
ATOM 25972 O O . THR A 1 51 ? 26.364 -37.799 9.254 1.00 0.00 51 THR A O 15
ATOM 25983 N N . LEU A 1 52 ? 24.396 -38.300 8.252 1.00 0.00 52 LEU A N 15
ATOM 25984 C CA . LEU A 1 52 ? 23.636 -37.382 9.062 1.00 0.00 52 LEU A CA 15
ATOM 25985 C C . LEU A 1 52 ? 22.574 -38.183 9.755 1.00 0.00 52 LEU A C 15
ATOM 25986 O O . LEU A 1 52 ? 21.868 -38.968 9.124 1.00 0.00 52 LEU A O 15
ATOM 26002 N N . VAL A 1 53 ? 22.450 -38.013 11.092 1.00 0.00 53 VAL A N 15
ATOM 26003 C CA . VAL A 1 53 ? 21.447 -38.745 11.835 1.00 0.00 53 VAL A CA 15
ATOM 26004 C C . VAL A 1 53 ? 20.476 -37.743 12.404 1.00 0.00 53 VAL A C 15
ATOM 26005 O O . VAL A 1 53 ? 20.738 -37.110 13.430 1.00 0.00 53 VAL A O 15
ATOM 26018 N N . PRO A 1 54 ? 19.347 -37.577 11.739 1.00 0.00 54 PRO A N 15
ATOM 26019 C CA . PRO A 1 54 ? 18.323 -36.652 12.194 1.00 0.00 54 PRO A CA 15
ATOM 26020 C C . PRO A 1 54 ? 17.578 -37.150 13.399 1.00 0.00 54 PRO A C 15
ATOM 26021 O O . PRO A 1 54 ? 17.123 -36.363 14.224 1.00 0.00 54 PRO A O 15
ATOM 26032 N N . TYR A 1 55 ? 17.437 -38.485 13.522 1.00 0.00 55 TYR A N 15
ATOM 26033 C CA . TYR A 1 55 ? 16.727 -39.036 14.644 1.00 0.00 55 TYR A CA 15
ATOM 26034 C C . TYR A 1 55 ? 17.101 -40.485 14.777 1.00 0.00 55 TYR A C 15
ATOM 26035 O O . TYR A 1 55 ? 17.658 -41.089 13.860 1.00 0.00 55 TYR A O 15
ATOM 26053 N N . TYR A 1 56 ? 16.795 -41.070 15.956 1.00 0.00 56 TYR A N 15
ATOM 26054 C CA . TYR A 1 56 ? 17.093 -42.459 16.208 1.00 0.00 56 TYR A CA 15
ATOM 26055 C C . TYR A 1 56 ? 15.787 -43.195 16.215 1.00 0.00 56 TYR A C 15
ATOM 26056 O O . TYR A 1 56 ? 14.735 -42.613 16.476 1.00 0.00 56 TYR A O 15
ATOM 26074 N N . THR A 1 57 ? 15.835 -44.513 15.925 1.00 0.00 57 THR A N 15
ATOM 26075 C CA . THR A 1 57 ? 14.627 -45.303 15.904 1.00 0.00 57 THR A CA 15
ATOM 26076 C C . THR A 1 57 ? 14.851 -46.482 16.801 1.00 0.00 57 THR A C 15
ATOM 26077 O O . THR A 1 57 ? 15.976 -46.767 17.206 1.00 0.00 57 THR A O 15
ATOM 26088 N N . GLU A 1 58 ? 13.759 -47.203 17.136 1.00 0.00 58 GLU A N 15
ATOM 26089 C CA . GLU A 1 58 ? 13.871 -48.359 17.996 1.00 0.00 58 GLU A CA 15
ATOM 26090 C C . GLU A 1 58 ? 14.575 -49.460 17.245 1.00 0.00 58 GLU A C 15
ATOM 26091 O O . GLU A 1 58 ? 15.035 -50.430 17.844 1.00 0.00 58 GLU A O 15
ATOM 26103 N N . ASP A 1 59 ? 14.673 -49.333 15.901 1.00 0.00 59 ASP A N 15
ATOM 26104 C CA . ASP A 1 59 ? 15.325 -50.350 15.116 1.00 0.00 59 ASP A CA 15
ATOM 26105 C C . ASP A 1 59 ? 16.807 -50.092 15.139 1.00 0.00 59 ASP A C 15
ATOM 26106 O O . ASP A 1 59 ? 17.596 -50.950 14.744 1.00 0.00 59 ASP A O 15
ATOM 26115 N N . GLY A 1 60 ? 17.225 -48.893 15.602 1.00 0.00 60 GLY A N 15
ATOM 26116 C CA . GLY A 1 60 ? 18.632 -48.583 15.650 1.00 0.00 60 GLY A CA 15
ATOM 26117 C C . GLY A 1 60 ? 18.807 -47.186 15.136 1.00 0.00 60 GLY A C 15
ATOM 26118 O O . GLY A 1 60 ? 17.857 -46.412 15.001 1.00 0.00 60 GLY A O 15
ATOM 26122 N N . PRO A 1 61 ? 20.047 -46.863 14.857 1.00 0.00 61 PRO A N 15
ATOM 26123 C CA . PRO A 1 61 ? 20.405 -45.554 14.340 1.00 0.00 61 PRO A CA 15
ATOM 26124 C C . PRO A 1 61 ? 19.970 -45.373 12.919 1.00 0.00 61 PRO A C 15
ATOM 26125 O O . PRO A 1 61 ? 20.109 -46.278 12.096 1.00 0.00 61 PRO A O 15
ATOM 26136 N N . PHE A 1 62 ? 19.437 -44.178 12.591 1.00 0.00 62 PHE A N 15
ATOM 26137 C CA . PHE A 1 62 ? 19.002 -43.924 11.246 1.00 0.00 62 PHE A CA 15
ATOM 26138 C C . PHE A 1 62 ? 20.074 -43.093 10.617 1.00 0.00 62 PHE A C 15
ATOM 26139 O O . PHE A 1 62 ? 20.277 -41.938 10.984 1.00 0.00 62 PHE A O 15
ATOM 26156 N N . GLU A 1 63 ? 20.788 -43.675 9.635 1.00 0.00 63 GLU A N 15
ATOM 26157 C CA . GLU A 1 63 ? 21.852 -42.960 8.988 1.00 0.00 63 GLU A CA 15
ATOM 26158 C C . GLU A 1 63 ? 21.351 -42.512 7.653 1.00 0.00 63 GLU A C 15
ATOM 26159 O O . GLU A 1 63 ? 20.917 -43.320 6.834 1.00 0.00 63 GLU A O 15
ATOM 26171 N N . LYS A 1 64 ? 21.411 -41.188 7.410 1.00 0.00 64 LYS A N 15
ATOM 26172 C CA . LYS A 1 64 ? 20.969 -40.653 6.155 1.00 0.00 64 LYS A CA 15
ATOM 26173 C C . LYS A 1 64 ? 22.204 -40.155 5.469 1.00 0.00 64 LYS A C 15
ATOM 26174 O O . LYS A 1 64 ? 23.041 -39.490 6.080 1.00 0.00 64 LYS A O 15
ATOM 26193 N N . LYS A 1 65 ? 22.346 -40.472 4.168 1.00 0.00 65 LYS A N 15
ATOM 26194 C CA . LYS A 1 65 ? 23.529 -40.079 3.445 1.00 0.00 65 LYS A CA 15
ATOM 26195 C C . LYS A 1 65 ? 23.262 -38.803 2.702 1.00 0.00 65 LYS A C 15
ATOM 26196 O O . LYS A 1 65 ? 22.159 -38.551 2.210 1.00 0.00 65 LYS A O 15
ATOM 26215 N N . TYR A 1 66 ? 24.310 -37.962 2.633 1.00 0.00 66 TYR A N 15
ATOM 26216 C CA . TYR A 1 66 ? 24.242 -36.711 1.935 1.00 0.00 66 TYR A CA 15
ATOM 26217 C C . TYR A 1 66 ? 25.586 -36.561 1.301 1.00 0.00 66 TYR A C 15
ATOM 26218 O O . TYR A 1 66 ? 26.571 -37.071 1.817 1.00 0.00 66 TYR A O 15
ATOM 26236 N N . TYR A 1 67 ? 25.667 -35.843 0.168 1.00 0.00 67 TYR A N 15
ATOM 26237 C CA . TYR A 1 67 ? 26.937 -35.689 -0.498 1.00 0.00 67 TYR A CA 15
ATOM 26238 C C . TYR A 1 67 ? 27.304 -34.247 -0.362 1.00 0.00 67 TYR A C 15
ATOM 26239 O O . TYR A 1 67 ? 26.439 -33.378 -0.415 1.00 0.00 67 TYR A O 15
ATOM 26257 N N . THR A 1 68 ? 28.612 -33.948 -0.198 1.00 0.00 68 THR A N 15
ATOM 26258 C CA . THR A 1 68 ? 29.018 -32.576 -0.011 1.00 0.00 68 THR A CA 15
ATOM 26259 C C . THR A 1 68 ? 29.947 -32.189 -1.118 1.00 0.00 68 THR A C 15
ATOM 26260 O O . THR A 1 68 ? 30.595 -33.030 -1.737 1.00 0.00 68 THR A O 15
ATOM 26271 N N . CYS A 1 69 ? 30.028 -30.866 -1.381 1.00 0.00 69 CYS A N 15
ATOM 26272 C CA . CYS A 1 69 ? 30.881 -30.367 -2.428 1.00 0.00 69 CYS A CA 15
ATOM 26273 C C . CYS A 1 69 ? 31.884 -29.461 -1.787 1.00 0.00 69 CYS A C 15
ATOM 26274 O O . CYS A 1 69 ? 31.689 -28.985 -0.672 1.00 0.00 69 CYS A O 15
ATOM 26281 N N . GLY A 1 70 ? 33.017 -29.233 -2.484 1.00 0.00 70 GLY A N 15
ATOM 26282 C CA . GLY A 1 70 ? 34.033 -28.341 -1.973 1.00 0.00 70 GLY A CA 15
ATOM 26283 C C . GLY A 1 70 ? 35.139 -29.150 -1.380 1.00 0.00 70 GLY A C 15
ATOM 26284 O O . GLY A 1 70 ? 36.255 -28.658 -1.243 1.00 0.00 70 GLY A O 15
ATOM 26288 N N . ASP A 1 71 ? 34.852 -30.423 -1.020 1.00 0.00 71 ASP A N 15
ATOM 26289 C CA . ASP A 1 71 ? 35.866 -31.287 -0.450 1.00 0.00 71 ASP A CA 15
ATOM 26290 C C . ASP A 1 71 ? 36.443 -30.633 0.789 1.00 0.00 71 ASP A C 15
ATOM 26291 O O . ASP A 1 71 ? 37.580 -30.159 0.787 1.00 0.00 71 ASP A O 15
ATOM 26300 N N . PRO A 1 72 ? 35.676 -30.624 1.863 1.00 0.00 72 PRO A N 15
ATOM 26301 C CA . PRO A 1 72 ? 36.120 -30.028 3.120 1.00 0.00 72 PRO A CA 15
ATOM 26302 C C . PRO A 1 72 ? 37.156 -30.846 3.849 1.00 0.00 72 PRO A C 15
ATOM 26303 O O . PRO A 1 72 ? 37.221 -30.831 5.066 1.00 0.00 72 PRO A O 15
ATOM 26314 N N . SER A 1 73 ? 38.005 -31.575 3.103 1.00 0.00 73 SER A N 15
ATOM 26315 C CA . SER A 1 73 ? 39.035 -32.389 3.715 1.00 0.00 73 SER A CA 15
ATOM 26316 C C . SER A 1 73 ? 40.062 -31.484 4.348 1.00 0.00 73 SER A C 15
ATOM 26317 O O . SER A 1 73 ? 40.580 -31.776 5.422 1.00 0.00 73 SER A O 15
ATOM 26325 N N . GLU A 1 74 ? 40.395 -30.362 3.667 1.00 0.00 74 GLU A N 15
ATOM 26326 C CA . GLU A 1 74 ? 41.400 -29.454 4.179 1.00 0.00 74 GLU A CA 15
ATOM 26327 C C . GLU A 1 74 ? 40.756 -28.451 5.098 1.00 0.00 74 GLU A C 15
ATOM 26328 O O . GLU A 1 74 ? 41.427 -27.557 5.612 1.00 0.00 74 GLU A O 15
ATOM 26340 N N . LEU A 1 75 ? 39.433 -28.565 5.325 1.00 0.00 75 LEU A N 15
ATOM 26341 C CA . LEU A 1 75 ? 38.756 -27.635 6.193 1.00 0.00 75 LEU A CA 15
ATOM 26342 C C . LEU A 1 75 ? 39.098 -27.985 7.618 1.00 0.00 75 LEU A C 15
ATOM 26343 O O . LEU A 1 75 ? 39.512 -29.103 7.920 1.00 0.00 75 LEU A O 15
ATOM 26359 N N . ASP A 1 76 ? 38.923 -27.004 8.534 1.00 0.00 76 ASP A N 15
ATOM 26360 C CA . ASP A 1 76 ? 39.229 -27.222 9.931 1.00 0.00 76 ASP A CA 15
ATOM 26361 C C . ASP A 1 76 ? 38.277 -28.253 10.472 1.00 0.00 76 ASP A C 15
ATOM 26362 O O . ASP A 1 76 ? 37.126 -28.331 10.054 1.00 0.00 76 ASP A O 15
ATOM 26371 N N . GLU A 1 77 ? 38.755 -29.064 11.444 1.00 0.00 77 GLU A N 15
ATOM 26372 C CA . GLU A 1 77 ? 37.933 -30.099 12.026 1.00 0.00 77 GLU A CA 15
ATOM 26373 C C . GLU A 1 77 ? 36.849 -29.451 12.846 1.00 0.00 77 GLU A C 15
ATOM 26374 O O . GLU A 1 77 ? 37.079 -28.467 13.548 1.00 0.00 77 GLU A O 15
ATOM 26386 N N . CYS A 1 78 ? 35.620 -30.008 12.754 1.00 0.00 78 CYS A N 15
ATOM 26387 C CA . CYS A 1 78 ? 34.496 -29.481 13.496 1.00 0.00 78 CYS A CA 15
ATOM 26388 C C . CYS A 1 78 ? 34.701 -29.771 14.949 1.00 0.00 78 CYS A C 15
ATOM 26389 O O . CYS A 1 78 ? 35.311 -30.770 15.325 1.00 0.00 78 CYS A O 15
ATOM 26396 N N . TYR A 1 79 ? 34.157 -28.886 15.805 1.00 0.00 79 TYR A N 15
ATOM 26397 C CA . TYR A 1 79 ? 34.268 -29.067 17.224 1.00 0.00 79 TYR A CA 15
ATOM 26398 C C . TYR A 1 79 ? 33.078 -29.887 17.645 1.00 0.00 79 TYR A C 15
ATOM 26399 O O . TYR A 1 79 ? 32.116 -30.045 16.891 1.00 0.00 79 TYR A O 15
ATOM 26417 N N . ASP A 1 80 ? 33.131 -30.442 18.875 1.00 0.00 80 ASP A N 15
ATOM 26418 C CA . ASP A 1 80 ? 32.043 -31.257 19.367 1.00 0.00 80 ASP A CA 15
ATOM 26419 C C . ASP A 1 80 ? 30.878 -30.362 19.719 1.00 0.00 80 ASP A C 15
ATOM 26420 O O . ASP A 1 80 ? 29.776 -30.846 19.971 1.00 0.00 80 ASP A O 15
ATOM 26429 N N . ILE A 1 81 ? 31.103 -29.031 19.754 1.00 0.00 81 ILE A N 15
ATOM 26430 C CA . ILE A 1 81 ? 30.043 -28.109 20.087 1.00 0.00 81 ILE A CA 15
ATOM 26431 C C . ILE A 1 81 ? 30.010 -27.050 19.020 1.00 0.00 81 ILE A C 15
ATOM 26432 O O . ILE A 1 81 ? 30.868 -27.022 18.141 1.00 0.00 81 ILE A O 15
ATOM 26448 N N . ASP A 1 82 ? 28.977 -26.168 19.089 1.00 0.00 82 ASP A N 15
ATOM 26449 C CA . ASP A 1 82 ? 28.798 -25.090 18.138 1.00 0.00 82 ASP A CA 15
ATOM 26450 C C . ASP A 1 82 ? 28.086 -25.650 16.938 1.00 0.00 82 ASP A C 15
ATOM 26451 O O . ASP A 1 82 ? 27.555 -26.756 16.980 1.00 0.00 82 ASP A O 15
ATOM 26460 N N . LYS A 1 83 ? 28.048 -24.877 15.829 1.00 0.00 83 LYS A N 15
ATOM 26461 C CA . LYS A 1 83 ? 27.362 -25.333 14.645 1.00 0.00 83 LYS A CA 15
ATOM 26462 C C . LYS A 1 83 ? 28.359 -26.046 13.786 1.00 0.00 83 LYS A C 15
ATOM 26463 O O . LYS A 1 83 ? 29.344 -25.463 13.336 1.00 0.00 83 LYS A O 15
ATOM 26482 N N . ALA A 1 84 ? 28.110 -27.350 13.544 1.00 0.00 84 ALA A N 15
ATOM 26483 C CA . ALA A 1 84 ? 29.003 -28.129 12.725 1.00 0.00 84 ALA A CA 15
ATOM 26484 C C . ALA A 1 84 ? 28.389 -28.249 11.361 1.00 0.00 84 ALA A C 15
ATOM 26485 O O . ALA A 1 84 ? 29.091 -28.465 10.372 1.00 0.00 84 ALA A O 15
ATOM 26492 N N . LEU A 1 85 ? 27.048 -28.107 11.274 1.00 0.00 85 LEU A N 15
ATOM 26493 C CA . LEU A 1 85 ? 26.396 -28.217 9.996 1.00 0.00 85 LEU A CA 15
ATOM 26494 C C . LEU A 1 85 ? 25.210 -27.304 10.028 1.00 0.00 85 LEU A C 15
ATOM 26495 O O . LEU A 1 85 ? 24.425 -27.323 10.974 1.00 0.00 85 LEU A O 15
ATOM 26511 N N . GLU A 1 86 ? 25.050 -26.487 8.966 1.00 0.00 86 GLU A N 15
ATOM 26512 C CA . GLU A 1 86 ? 23.951 -25.562 8.905 1.00 0.00 86 GLU A CA 15
ATOM 26513 C C . GLU A 1 86 ? 23.052 -26.035 7.808 1.00 0.00 86 GLU A C 15
ATOM 26514 O O . GLU A 1 86 ? 23.484 -26.217 6.671 1.00 0.00 86 GLU A O 15
ATOM 26526 N N . VAL A 1 87 ? 21.758 -26.237 8.134 1.00 0.00 87 VAL A N 15
ATOM 26527 C CA . VAL A 1 87 ? 20.819 -26.710 7.149 1.00 0.00 87 VAL A CA 15
ATOM 26528 C C . VAL A 1 87 ? 19.605 -25.824 7.212 1.00 0.00 87 VAL A C 15
ATOM 26529 O O . VAL A 1 87 ? 19.361 -25.160 8.218 1.00 0.00 87 VAL A O 15
ATOM 26542 N N . ASN A 1 88 ? 18.809 -25.788 6.111 1.00 0.00 88 ASN A N 15
ATOM 26543 C CA . ASN A 1 88 ? 17.628 -24.951 6.089 1.00 0.00 88 ASN A CA 15
ATOM 26544 C C . ASN A 1 88 ? 16.481 -25.672 6.756 1.00 0.00 88 ASN A C 15
ATOM 26545 O O . ASN A 1 88 ? 15.566 -25.034 7.273 1.00 0.00 88 ASN A O 15
ATOM 26556 N N . GLU A 1 89 ? 16.497 -27.024 6.758 1.00 0.00 89 GLU A N 15
ATOM 26557 C CA . GLU A 1 89 ? 15.420 -27.759 7.380 1.00 0.00 89 GLU A CA 15
ATOM 26558 C C . GLU A 1 89 ? 16.023 -28.963 8.027 1.00 0.00 89 GLU A C 15
ATOM 26559 O O . GLU A 1 89 ? 16.840 -29.661 7.444 1.00 0.00 89 GLU A O 15
ATOM 26571 N N . SER A 1 90 ? 15.615 -29.223 9.273 1.00 0.00 90 SER A N 15
ATOM 26572 C CA . SER A 1 90 ? 16.156 -30.337 10.016 1.00 0.00 90 SER A CA 15
ATOM 26573 C C . SER A 1 90 ? 15.659 -31.653 9.468 1.00 0.00 90 SER A C 15
ATOM 26574 O O . SER A 1 90 ? 16.424 -32.607 9.348 1.00 0.00 90 SER A O 15
ATOM 26582 N N . ASP A 1 91 ? 14.358 -31.738 9.113 1.00 0.00 91 ASP A N 15
ATOM 26583 C CA . ASP A 1 91 ? 13.804 -32.998 8.656 1.00 0.00 91 ASP A CA 15
ATOM 26584 C C . ASP A 1 91 ? 14.237 -33.321 7.248 1.00 0.00 91 ASP A C 15
ATOM 26585 O O . ASP A 1 91 ? 14.542 -34.473 6.946 1.00 0.00 91 ASP A O 15
ATOM 26594 N N . ASP A 1 92 ? 14.270 -32.325 6.344 1.00 0.00 92 ASP A N 15
ATOM 26595 C CA . ASP A 1 92 ? 14.639 -32.613 4.980 1.00 0.00 92 ASP A CA 15
ATOM 26596 C C . ASP A 1 92 ? 15.230 -31.360 4.394 1.00 0.00 92 ASP A C 15
ATOM 26597 O O . ASP A 1 92 ? 14.539 -30.567 3.757 1.00 0.00 92 ASP A O 15
ATOM 26606 N N . PRO A 1 93 ? 16.506 -31.163 4.616 1.00 0.00 93 PRO A N 15
ATOM 26607 C CA . PRO A 1 93 ? 17.194 -29.992 4.107 1.00 0.00 93 PRO A CA 15
ATOM 26608 C C . PRO A 1 93 ? 17.461 -30.043 2.636 1.00 0.00 93 PRO A C 15
ATOM 26609 O O . PRO A 1 93 ? 17.744 -31.101 2.071 1.00 0.00 93 PRO A O 15
ATOM 26620 N N . ASN A 1 94 ? 17.386 -28.864 1.987 1.00 0.00 94 ASN A N 15
ATOM 26621 C CA . ASN A 1 94 ? 17.632 -28.778 0.572 1.00 0.00 94 ASN A CA 15
ATOM 26622 C C . ASN A 1 94 ? 18.946 -28.079 0.411 1.00 0.00 94 ASN A C 15
ATOM 26623 O O . ASN A 1 94 ? 19.688 -28.332 -0.537 1.00 0.00 94 ASN A O 15
ATOM 26634 N N . SER A 1 95 ? 19.256 -27.160 1.351 1.00 0.00 95 SER A N 15
ATOM 26635 C CA . SER A 1 95 ? 20.498 -26.437 1.293 1.00 0.00 95 SER A CA 15
ATOM 26636 C C . SER A 1 95 ? 21.233 -26.737 2.559 1.00 0.00 95 SER A C 15
ATOM 26637 O O . SER A 1 95 ? 20.744 -26.476 3.658 1.00 0.00 95 SER A O 15
ATOM 26645 N N . VAL A 1 96 ? 22.446 -27.300 2.418 1.00 0.00 96 VAL A N 15
ATOM 26646 C CA . VAL A 1 96 ? 23.252 -27.627 3.563 1.00 0.00 96 VAL A CA 15
ATOM 26647 C C . VAL A 1 96 ? 24.578 -26.978 3.330 1.00 0.00 96 VAL A C 15
ATOM 26648 O O . VAL A 1 96 ? 25.185 -27.175 2.288 1.00 0.00 96 VAL A O 15
ATOM 26661 N N . GLU A 1 97 ? 25.066 -26.189 4.310 1.00 0.00 97 GLU A N 15
ATOM 26662 C CA . GLU A 1 97 ? 26.329 -25.512 4.138 1.00 0.00 97 GLU A CA 15
ATOM 26663 C C . GLU A 1 97 ? 27.325 -26.131 5.076 1.00 0.00 97 GLU A C 15
ATOM 26664 O O . GLU A 1 97 ? 27.065 -26.281 6.271 1.00 0.00 97 GLU A O 15
ATOM 26676 N N . VAL A 1 98 ? 28.505 -26.513 4.534 1.00 0.00 98 VAL A N 15
ATOM 26677 C CA . VAL A 1 98 ? 29.546 -27.090 5.349 1.00 0.00 98 VAL A CA 15
ATOM 26678 C C . VAL A 1 98 ? 30.299 -25.957 5.984 1.00 0.00 98 VAL A C 15
ATOM 26679 O O . VAL A 1 98 ? 30.832 -25.083 5.299 1.00 0.00 98 VAL A O 15
ATOM 26692 N N . LEU A 1 99 ? 30.345 -25.949 7.337 1.00 0.00 99 LEU A N 15
ATOM 26693 C CA . LEU A 1 99 ? 31.048 -24.904 8.043 1.00 0.00 99 LEU A CA 15
ATOM 26694 C C . LEU A 1 99 ? 32.408 -25.420 8.394 1.00 0.00 99 LEU A C 15
ATOM 26695 O O . LEU A 1 99 ? 33.361 -24.653 8.521 1.00 0.00 99 LEU A O 15
ATOM 26711 N N . CYS A 1 100 ? 32.532 -26.749 8.565 1.00 0.00 100 CYS A N 15
ATOM 26712 C CA . CYS A 1 100 ? 33.806 -27.309 8.936 1.00 0.00 100 CYS A CA 15
ATOM 26713 C C . CYS A 1 100 ? 33.841 -28.752 8.522 1.00 0.00 100 CYS A C 15
ATOM 26714 O O . CYS A 1 100 ? 32.833 -29.325 8.110 1.00 0.00 100 CYS A O 15
ATOM 26721 N N . HIS A 1 101 ? 35.038 -29.372 8.631 1.00 0.00 101 HIS A N 15
ATOM 26722 C CA . HIS A 1 101 ? 35.214 -30.748 8.235 1.00 0.00 101 HIS A CA 15
ATOM 26723 C C . HIS A 1 101 ? 34.727 -31.647 9.329 1.00 0.00 101 HIS A C 15
ATOM 26724 O O . HIS A 1 101 ? 35.108 -31.508 10.490 1.00 0.00 101 HIS A O 15
ATOM 26738 N N . CYS A 1 102 ? 33.886 -32.630 8.958 1.00 0.00 102 CYS A N 15
ATOM 26739 C CA . CYS A 1 102 ? 33.383 -33.567 9.924 1.00 0.00 102 CYS A CA 15
ATOM 26740 C C . CYS A 1 102 ? 33.847 -34.913 9.440 1.00 0.00 102 CYS A C 15
ATOM 26741 O O . CYS A 1 102 ? 33.592 -35.288 8.296 1.00 0.00 102 CYS A O 15
ATOM 26748 N N . PRO A 1 103 ? 34.532 -35.654 10.286 1.00 0.00 103 PRO A N 15
ATOM 26749 C CA . PRO A 1 103 ? 35.052 -36.959 9.904 1.00 0.00 103 PRO A CA 15
ATOM 26750 C C . PRO A 1 103 ? 33.982 -37.997 9.740 1.00 0.00 103 PRO A C 15
ATOM 26751 O O . PRO A 1 103 ? 32.901 -37.892 10.314 1.00 0.00 103 PRO A O 15
ATOM 26762 N N . SER A 1 104 ? 34.284 -39.050 8.944 1.00 0.00 104 SER A N 15
ATOM 26763 C CA . SER A 1 104 ? 33.324 -40.103 8.692 1.00 0.00 104 SER A CA 15
ATOM 26764 C C . SER A 1 104 ? 33.164 -40.948 9.928 1.00 0.00 104 SER A C 15
ATOM 26765 O O . SER A 1 104 ? 32.262 -41.780 10.004 1.00 0.00 104 SER A O 15
ATOM 26773 N N . ASP A 1 105 ? 34.048 -40.757 10.930 1.00 0.00 105 ASP A N 15
ATOM 26774 C CA . ASP A 1 105 ? 33.957 -41.529 12.144 1.00 0.00 105 ASP A CA 15
ATOM 26775 C C . ASP A 1 105 ? 32.984 -40.841 13.066 1.00 0.00 105 ASP A C 15
ATOM 26776 O O . ASP A 1 105 ? 32.742 -41.305 14.181 1.00 0.00 105 ASP A O 15
ATOM 26785 N N . LYS A 1 106 ? 32.412 -39.701 12.619 1.00 0.00 106 LYS A N 15
ATOM 26786 C CA . LYS A 1 106 ? 31.472 -38.984 13.438 1.00 0.00 106 LYS A CA 15
ATOM 26787 C C . LYS A 1 106 ? 30.252 -38.730 12.614 1.00 0.00 106 LYS A C 15
ATOM 26788 O O . LYS A 1 106 ? 30.279 -38.805 11.388 1.00 0.00 106 LYS A O 15
ATOM 26807 N N . ILE A 1 107 ? 29.135 -38.426 13.299 1.00 0.00 107 ILE A N 15
ATOM 26808 C CA . ILE A 1 107 ? 27.894 -38.176 12.616 1.00 0.00 107 ILE A CA 15
ATOM 26809 C C . ILE A 1 107 ? 27.402 -36.833 13.042 1.00 0.00 107 ILE A C 15
ATOM 26810 O O . ILE A 1 107 ? 27.866 -36.265 14.035 1.00 0.00 107 ILE A O 15
ATOM 26826 N N . TYR A 1 108 ? 26.439 -36.287 12.274 1.00 0.00 108 TYR A N 15
ATOM 26827 C CA . TYR A 1 108 ? 25.865 -35.020 12.620 1.00 0.00 108 TYR A CA 15
ATOM 26828 C C . TYR A 1 108 ? 24.636 -35.349 13.410 1.00 0.00 108 TYR A C 15
ATOM 26829 O O . TYR A 1 108 ? 23.705 -35.973 12.896 1.00 0.00 108 TYR A O 15
ATOM 26847 N N . LEU A 1 109 ? 24.608 -34.933 14.695 1.00 0.00 109 LEU A N 15
ATOM 26848 C CA . LEU A 1 109 ? 23.475 -35.233 15.534 1.00 0.00 109 LEU A CA 15
ATOM 26849 C C . LEU A 1 109 ? 22.588 -34.026 15.574 1.00 0.00 109 LEU A C 15
ATOM 26850 O O . LEU A 1 109 ? 23.050 -32.905 15.776 1.00 0.00 109 LEU A O 15
ATOM 26866 N N . TRP A 1 110 ? 21.271 -34.256 15.386 1.00 0.00 110 TRP A N 15
ATOM 26867 C CA . TRP A 1 110 ? 20.313 -33.180 15.410 1.00 0.00 110 TRP A CA 15
ATOM 26868 C C . TRP A 1 110 ? 19.872 -32.984 16.832 1.00 0.00 110 TRP A C 15
ATOM 26869 O O . TRP A 1 110 ? 19.382 -33.911 17.477 1.00 0.00 110 TRP A O 15
ATOM 26890 N N . ILE A 1 111 ? 20.049 -31.749 17.354 1.00 0.00 111 ILE A N 15
ATOM 26891 C CA . ILE A 1 111 ? 19.636 -31.458 18.702 1.00 0.00 111 ILE A CA 15
ATOM 26892 C C . ILE A 1 111 ? 18.929 -30.130 18.684 1.00 0.00 111 ILE A C 15
ATOM 26893 O O . ILE A 1 111 ? 19.165 -29.291 17.810 1.00 0.00 111 ILE A O 15
ATOM 26909 N N . HIS A 1 112 ? 18.027 -29.922 19.674 1.00 0.00 112 HIS A N 15
ATOM 26910 C CA . HIS A 1 112 ? 17.282 -28.683 19.786 1.00 0.00 112 HIS A CA 15
ATOM 26911 C C . HIS A 1 112 ? 16.425 -28.500 18.557 1.00 0.00 112 HIS A C 15
ATOM 26912 O O . HIS A 1 112 ? 15.991 -29.467 17.938 1.00 0.00 112 HIS A O 15
ATOM 26926 N N . ARG A 1 113 ? 16.139 -27.222 18.203 1.00 0.00 113 ARG A N 15
ATOM 26927 C CA . ARG A 1 113 ? 15.309 -26.924 17.055 1.00 0.00 113 ARG A CA 15
ATOM 26928 C C . ARG A 1 113 ? 15.992 -27.394 15.797 1.00 0.00 113 ARG A C 15
ATOM 26929 O O . ARG A 1 113 ? 15.374 -28.043 14.949 1.00 0.00 113 ARG A O 15
ATOM 26950 N N . GLY A 1 114 ? 17.294 -27.084 15.643 1.00 0.00 114 GLY A N 15
ATOM 26951 C CA . GLY A 1 114 ? 17.982 -27.496 14.448 1.00 0.00 114 GLY A CA 15
ATOM 26952 C C . GLY A 1 114 ? 19.422 -27.137 14.584 1.00 0.00 114 GLY A C 15
ATOM 26953 O O . GLY A 1 114 ? 19.938 -26.304 13.842 1.00 0.00 114 GLY A O 15
ATOM 26957 N N . TYR A 1 115 ? 20.111 -27.766 15.552 1.00 0.00 115 TYR A N 15
ATOM 26958 C CA . TYR A 1 115 ? 21.510 -27.505 15.747 1.00 0.00 115 TYR A CA 15
ATOM 26959 C C . TYR A 1 115 ? 22.200 -28.807 15.495 1.00 0.00 115 TYR A C 15
ATOM 26960 O O . TYR A 1 115 ? 21.900 -29.808 16.142 1.00 0.00 115 TYR A O 15
ATOM 26978 N N . TYR A 1 116 ? 23.137 -28.832 14.525 1.00 0.00 116 TYR A N 15
ATOM 26979 C CA . TYR A 1 116 ? 23.832 -30.057 14.230 1.00 0.00 116 TYR A CA 15
ATOM 26980 C C . TYR A 1 116 ? 25.236 -29.931 14.726 1.00 0.00 116 TYR A C 15
ATOM 26981 O O . TYR A 1 116 ? 25.926 -28.942 14.466 1.00 0.00 116 TYR A O 15
ATOM 26999 N N . ILE A 1 117 ? 25.687 -30.975 15.452 1.00 0.00 117 ILE A N 15
ATOM 27000 C CA . ILE A 1 117 ? 27.017 -30.990 15.999 1.00 0.00 117 ILE A CA 15
ATOM 27001 C C . ILE A 1 117 ? 27.650 -32.282 15.579 1.00 0.00 117 ILE A C 15
ATOM 27002 O O . ILE A 1 117 ? 26.958 -33.262 15.293 1.00 0.00 117 ILE A O 15
ATOM 27018 N N . CYS A 1 118 ? 28.999 -32.311 15.523 1.00 0.00 118 CYS A N 15
ATOM 27019 C CA . CYS A 1 118 ? 29.687 -33.521 15.139 1.00 0.00 118 CYS A CA 15
ATOM 27020 C C . CYS A 1 118 ? 30.007 -34.267 16.390 1.00 0.00 118 CYS A C 15
ATOM 27021 O O . CYS A 1 118 ? 30.639 -33.735 17.299 1.00 0.00 118 CYS A O 15
ATOM 27028 N N . ILE A 1 119 ? 29.583 -35.540 16.451 1.00 0.00 119 ILE A N 15
ATOM 27029 C CA . ILE A 1 119 ? 29.842 -36.335 17.616 1.00 0.00 119 ILE A CA 15
ATOM 27030 C C . ILE A 1 119 ? 29.935 -37.759 17.158 1.00 0.00 119 ILE A C 15
ATOM 27031 O O . ILE A 1 119 ? 29.364 -38.134 16.132 1.00 0.00 119 ILE A O 15
ATOM 27047 N N . THR A 1 120 ? 30.697 -38.589 17.902 1.00 0.00 120 THR A N 15
ATOM 27048 C CA . THR A 1 120 ? 30.836 -39.979 17.546 1.00 0.00 120 THR A CA 15
ATOM 27049 C C . THR A 1 120 ? 29.498 -40.614 17.834 1.00 0.00 120 THR A C 15
ATOM 27050 O O . THR A 1 120 ? 28.937 -40.435 18.915 1.00 0.00 120 THR A O 15
ATOM 27061 N N . PRO A 1 121 ? 28.972 -41.362 16.882 1.00 0.00 121 PRO A N 15
ATOM 27062 C CA . PRO A 1 121 ? 27.661 -41.982 17.035 1.00 0.00 121 PRO A CA 15
ATOM 27063 C C . PRO A 1 121 ? 27.593 -43.025 18.116 1.00 0.00 121 PRO A C 15
ATOM 27064 O O . PRO A 1 121 ? 28.326 -44.014 18.073 1.00 0.00 121 PRO A O 15
ATOM 27075 N N . PRO A 1 122 ? 26.735 -42.841 19.097 1.00 0.00 122 PRO A N 15
ATOM 27076 C CA . PRO A 1 122 ? 26.559 -43.815 20.152 1.00 0.00 122 PRO A CA 15
ATOM 27077 C C . PRO A 1 122 ? 25.662 -44.935 19.722 1.00 0.00 122 PRO A C 15
ATOM 27078 O O . PRO A 1 122 ? 24.762 -44.742 18.901 1.00 0.00 122 PRO A O 15
ATOM 27089 N N . GLN A 1 123 ? 25.883 -46.145 20.268 1.00 0.00 123 GLN A N 15
ATOM 27090 C CA . GLN A 1 123 ? 25.056 -47.262 19.898 1.00 0.00 123 GLN A CA 15
ATOM 27091 C C . GLN A 1 123 ? 23.771 -47.155 20.679 1.00 0.00 123 GLN A C 15
ATOM 27092 O O . GLN A 1 123 ? 23.733 -46.601 21.778 1.00 0.00 123 GLN A O 15
ATOM 27106 N N . PRO A 1 124 ? 22.702 -47.679 20.120 1.00 0.00 124 PRO A N 15
ATOM 27107 C CA . PRO A 1 124 ? 21.404 -47.662 20.783 1.00 0.00 124 PRO A CA 15
ATOM 27108 C C . PRO A 1 124 ? 21.380 -48.490 22.034 1.00 0.00 124 PRO A C 15
ATOM 27109 O O . PRO A 1 124 ? 20.588 -48.148 22.955 1.00 0.00 124 PRO A O 15
ATOM 27121 N N . LYS A 1 1 ? 20.286 -45.376 -23.234 1.00 0.00 1 LYS A N 16
ATOM 27122 C CA . LYS A 1 1 ? 19.983 -44.320 -22.231 1.00 0.00 1 LYS A CA 16
ATOM 27123 C C . LYS A 1 1 ? 20.566 -44.682 -20.894 1.00 0.00 1 LYS A C 16
ATOM 27124 O O . LYS A 1 1 ? 19.978 -45.442 -20.125 1.00 0.00 1 LYS A O 16
ATOM 27145 N N . SER A 1 2 ? 21.760 -44.135 -20.588 1.00 0.00 2 SER A N 16
ATOM 27146 C CA . SER A 1 2 ? 22.393 -44.428 -19.331 1.00 0.00 2 SER A CA 16
ATOM 27147 C C . SER A 1 2 ? 23.254 -43.248 -19.000 1.00 0.00 2 SER A C 16
ATOM 27148 O O . SER A 1 2 ? 23.811 -42.606 -19.890 1.00 0.00 2 SER A O 16
ATOM 27156 N N . HIS A 1 3 ? 23.379 -42.937 -17.693 1.00 0.00 3 HIS A N 16
ATOM 27157 C CA . HIS A 1 3 ? 24.185 -41.819 -17.278 1.00 0.00 3 HIS A CA 16
ATOM 27158 C C . HIS A 1 3 ? 25.076 -42.310 -16.181 1.00 0.00 3 HIS A C 16
ATOM 27159 O O . HIS A 1 3 ? 24.659 -43.099 -15.335 1.00 0.00 3 HIS A O 16
ATOM 27173 N N . THR A 1 4 ? 26.343 -41.842 -16.173 1.00 0.00 4 THR A N 16
ATOM 27174 C CA . THR A 1 4 ? 27.277 -42.265 -15.158 1.00 0.00 4 THR A CA 16
ATOM 27175 C C . THR A 1 4 ? 27.369 -41.184 -14.120 1.00 0.00 4 THR A C 16
ATOM 27176 O O . THR A 1 4 ? 28.080 -41.327 -13.128 1.00 0.00 4 THR A O 16
ATOM 27187 N N . THR A 1 5 ? 26.645 -40.065 -14.332 1.00 0.00 5 THR A N 16
ATOM 27188 C CA . THR A 1 5 ? 26.676 -38.977 -13.386 1.00 0.00 5 THR A CA 16
ATOM 27189 C C . THR A 1 5 ? 25.263 -38.545 -13.136 1.00 0.00 5 THR A C 16
ATOM 27190 O O . THR A 1 5 ? 24.354 -38.846 -13.908 1.00 0.00 5 THR A O 16
ATOM 27201 N N . CYS A 1 6 ? 25.057 -37.823 -12.015 1.00 0.00 6 CYS A N 16
ATOM 27202 C CA . CYS A 1 6 ? 23.744 -37.341 -11.659 1.00 0.00 6 CYS A CA 16
ATOM 27203 C C . CYS A 1 6 ? 23.448 -36.199 -12.596 1.00 0.00 6 CYS A C 16
ATOM 27204 O O . CYS A 1 6 ? 24.280 -35.310 -12.781 1.00 0.00 6 CYS A O 16
ATOM 27211 N N . PRO A 1 7 ? 22.272 -36.195 -13.188 1.00 0.00 7 PRO A N 16
ATOM 27212 C CA . PRO A 1 7 ? 21.894 -35.145 -14.125 1.00 0.00 7 PRO A CA 16
ATOM 27213 C C . PRO A 1 7 ? 21.706 -33.811 -13.468 1.00 0.00 7 PRO A C 16
ATOM 27214 O O . PRO A 1 7 ? 21.368 -33.720 -12.288 1.00 0.00 7 PRO A O 16
ATOM 27225 N N . THR A 1 8 ? 21.926 -32.729 -14.246 1.00 0.00 8 THR A N 16
ATOM 27226 C CA . THR A 1 8 ? 21.785 -31.397 -13.716 1.00 0.00 8 THR A CA 16
ATOM 27227 C C . THR A 1 8 ? 20.385 -30.950 -14.007 1.00 0.00 8 THR A C 16
ATOM 27228 O O . THR A 1 8 ? 19.956 -30.918 -15.158 1.00 0.00 8 THR A O 16
ATOM 27239 N N . SER A 1 9 ? 19.639 -30.583 -12.944 1.00 0.00 9 SER A N 16
ATOM 27240 C CA . SER A 1 9 ? 18.280 -30.140 -13.119 1.00 0.00 9 SER A CA 16
ATOM 27241 C C . SER A 1 9 ? 18.310 -28.659 -13.362 1.00 0.00 9 SER A C 16
ATOM 27242 O O . SER A 1 9 ? 19.151 -27.943 -12.821 1.00 0.00 9 SER A O 16
ATOM 27250 N N . THR A 1 10 ? 17.365 -28.166 -14.193 1.00 0.00 10 THR A N 16
ATOM 27251 C CA . THR A 1 10 ? 17.306 -26.753 -14.489 1.00 0.00 10 THR A CA 16
ATOM 27252 C C . THR A 1 10 ? 16.383 -26.100 -13.495 1.00 0.00 10 THR A C 16
ATOM 27253 O O . THR A 1 10 ? 16.159 -24.892 -13.541 1.00 0.00 10 THR A O 16
ATOM 27264 N N . GLU A 1 11 ? 15.823 -26.901 -12.560 1.00 0.00 11 GLU A N 16
ATOM 27265 C CA . GLU A 1 11 ? 14.918 -26.362 -11.571 1.00 0.00 11 GLU A CA 16
ATOM 27266 C C . GLU A 1 11 ? 15.713 -25.960 -10.359 1.00 0.00 11 GLU A C 16
ATOM 27267 O O . GLU A 1 11 ? 15.151 -25.484 -9.374 1.00 0.00 11 GLU A O 16
ATOM 27279 N N . ILE A 1 12 ? 17.051 -26.145 -10.404 1.00 0.00 12 ILE A N 16
ATOM 27280 C CA . ILE A 1 12 ? 17.878 -25.787 -9.279 1.00 0.00 12 ILE A CA 16
ATOM 27281 C C . ILE A 1 12 ? 18.929 -24.842 -9.786 1.00 0.00 12 ILE A C 16
ATOM 27282 O O . ILE A 1 12 ? 19.269 -24.838 -10.970 1.00 0.00 12 ILE A O 16
ATOM 27298 N N . ASP A 1 13 ? 19.480 -24.017 -8.874 1.00 0.00 13 ASP A N 16
ATOM 27299 C CA . ASP A 1 13 ? 20.487 -23.057 -9.253 1.00 0.00 13 ASP A CA 16
ATOM 27300 C C . ASP A 1 13 ? 21.741 -23.402 -8.509 1.00 0.00 13 ASP A C 16
ATOM 27301 O O . ASP A 1 13 ? 21.719 -24.177 -7.553 1.00 0.00 13 ASP A O 16
ATOM 27310 N N . SER A 1 14 ? 22.887 -22.851 -8.969 1.00 0.00 14 SER A N 16
ATOM 27311 C CA . SER A 1 14 ? 24.145 -23.099 -8.308 1.00 0.00 14 SER A CA 16
ATOM 27312 C C . SER A 1 14 ? 24.124 -22.366 -6.999 1.00 0.00 14 SER A C 16
ATOM 27313 O O . SER A 1 14 ? 23.633 -21.242 -6.907 1.00 0.00 14 SER A O 16
ATOM 27321 N N . CYS A 1 15 ? 24.674 -23.003 -5.944 1.00 0.00 15 CYS A N 16
ATOM 27322 C CA . CYS A 1 15 ? 24.706 -22.380 -4.640 1.00 0.00 15 CYS A CA 16
ATOM 27323 C C . CYS A 1 15 ? 25.779 -21.332 -4.657 1.00 0.00 15 CYS A C 16
ATOM 27324 O O . CYS A 1 15 ? 26.787 -21.470 -5.344 1.00 0.00 15 CYS A O 16
ATOM 27331 N N . SER A 1 16 ? 25.574 -20.245 -3.873 1.00 0.00 16 SER A N 16
ATOM 27332 C CA . SER A 1 16 ? 26.543 -19.170 -3.818 1.00 0.00 16 SER A CA 16
ATOM 27333 C C . SER A 1 16 ? 27.827 -19.701 -3.246 1.00 0.00 16 SER A C 16
ATOM 27334 O O . SER A 1 16 ? 28.911 -19.357 -3.712 1.00 0.00 16 SER A O 16
ATOM 27342 N N . ASN A 1 17 ? 27.730 -20.553 -2.202 1.00 0.00 17 ASN A N 16
ATOM 27343 C CA . ASN A 1 17 ? 28.917 -21.112 -1.607 1.00 0.00 17 ASN A CA 16
ATOM 27344 C C . ASN A 1 17 ? 29.038 -22.512 -2.130 1.00 0.00 17 ASN A C 16
ATOM 27345 O O . ASN A 1 17 ? 28.052 -23.244 -2.223 1.00 0.00 17 ASN A O 16
ATOM 27356 N N . ASP A 1 18 ? 30.279 -22.921 -2.464 1.00 0.00 18 ASP A N 16
ATOM 27357 C CA . ASP A 1 18 ? 30.506 -24.236 -3.010 1.00 0.00 18 ASP A CA 16
ATOM 27358 C C . ASP A 1 18 ? 30.644 -25.236 -1.893 1.00 0.00 18 ASP A C 16
ATOM 27359 O O . ASP A 1 18 ? 30.788 -26.424 -2.151 1.00 0.00 18 ASP A O 16
ATOM 27368 N N . ASN A 1 19 ? 30.591 -24.783 -0.619 1.00 0.00 19 ASN A N 16
ATOM 27369 C CA . ASN A 1 19 ? 30.747 -25.705 0.487 1.00 0.00 19 ASN A CA 16
ATOM 27370 C C . ASN A 1 19 ? 29.384 -26.158 0.939 1.00 0.00 19 ASN A C 16
ATOM 27371 O O . ASN A 1 19 ? 29.213 -26.592 2.076 1.00 0.00 19 ASN A O 16
ATOM 27382 N N . ASN A 1 20 ? 28.367 -26.048 0.061 1.00 0.00 20 ASN A N 16
ATOM 27383 C CA . ASN A 1 20 ? 27.044 -26.485 0.430 1.00 0.00 20 ASN A CA 16
ATOM 27384 C C . ASN A 1 20 ? 26.895 -27.919 0.012 1.00 0.00 20 ASN A C 16
ATOM 27385 O O . ASN A 1 20 ? 27.476 -28.366 -0.978 1.00 0.00 20 ASN A O 16
ATOM 27396 N N . ALA A 1 21 ? 26.098 -28.681 0.792 1.00 0.00 21 ALA A N 16
ATOM 27397 C CA . ALA A 1 21 ? 25.857 -30.064 0.479 1.00 0.00 21 ALA A CA 16
ATOM 27398 C C . ALA A 1 21 ? 24.800 -30.085 -0.581 1.00 0.00 21 ALA A C 16
ATOM 27399 O O . ALA A 1 21 ? 24.028 -29.135 -0.723 1.00 0.00 21 ALA A O 16
ATOM 27406 N N . CYS A 1 22 ? 24.728 -31.182 -1.358 1.00 0.00 22 CYS A N 16
ATOM 27407 C CA . CYS A 1 22 ? 23.745 -31.242 -2.402 1.00 0.00 22 CYS A CA 16
ATOM 27408 C C . CYS A 1 22 ? 23.325 -32.665 -2.587 1.00 0.00 22 CYS A C 16
ATOM 27409 O O . CYS A 1 22 ? 24.075 -33.600 -2.317 1.00 0.00 22 CYS A O 16
ATOM 27416 N N . GLY A 1 23 ? 22.077 -32.840 -3.059 1.00 0.00 23 GLY A N 16
ATOM 27417 C CA . GLY A 1 23 ? 21.558 -34.153 -3.334 1.00 0.00 23 GLY A CA 16
ATOM 27418 C C . GLY A 1 23 ? 21.126 -34.803 -2.062 1.00 0.00 23 GLY A C 16
ATOM 27419 O O . GLY A 1 23 ? 21.440 -34.352 -0.963 1.00 0.00 23 GLY A O 16
ATOM 27423 N N . LYS A 1 24 ? 20.375 -35.908 -2.213 1.00 0.00 24 LYS A N 16
ATOM 27424 C CA . LYS A 1 24 ? 19.905 -36.640 -1.075 1.00 0.00 24 LYS A CA 16
ATOM 27425 C C . LYS A 1 24 ? 19.434 -37.969 -1.586 1.00 0.00 24 LYS A C 16
ATOM 27426 O O . LYS A 1 24 ? 19.069 -38.104 -2.755 1.00 0.00 24 LYS A O 16
ATOM 27445 N N . ASP A 1 25 ? 19.443 -38.996 -0.707 1.00 0.00 25 ASP A N 16
ATOM 27446 C CA . ASP A 1 25 ? 19.017 -40.315 -1.107 1.00 0.00 25 ASP A CA 16
ATOM 27447 C C . ASP A 1 25 ? 17.620 -40.505 -0.587 1.00 0.00 25 ASP A C 16
ATOM 27448 O O . ASP A 1 25 ? 17.405 -40.566 0.624 1.00 0.00 25 ASP A O 16
ATOM 27457 N N . VAL A 1 26 ? 16.632 -40.596 -1.507 1.00 0.00 26 VAL A N 16
ATOM 27458 C CA . VAL A 1 26 ? 15.260 -40.772 -1.081 1.00 0.00 26 VAL A CA 16
ATOM 27459 C C . VAL A 1 26 ? 14.790 -42.142 -1.488 1.00 0.00 26 VAL A C 16
ATOM 27460 O O . VAL A 1 26 ? 14.620 -43.024 -0.648 1.00 0.00 26 VAL A O 16
ATOM 27473 N N . SER A 1 27 ? 14.565 -42.350 -2.806 1.00 0.00 27 SER A N 16
ATOM 27474 C CA . SER A 1 27 ? 14.074 -43.624 -3.289 1.00 0.00 27 SER A CA 16
ATOM 27475 C C . SER A 1 27 ? 15.212 -44.407 -3.875 1.00 0.00 27 SER A C 16
ATOM 27476 O O . SER A 1 27 ? 15.001 -45.466 -4.464 1.00 0.00 27 SER A O 16
ATOM 27484 N N . GLY A 1 28 ? 16.451 -43.903 -3.727 1.00 0.00 28 GLY A N 16
ATOM 27485 C CA . GLY A 1 28 ? 17.591 -44.583 -4.294 1.00 0.00 28 GLY A CA 16
ATOM 27486 C C . GLY A 1 28 ? 17.963 -43.839 -5.534 1.00 0.00 28 GLY A C 16
ATOM 27487 O O . GLY A 1 28 ? 19.059 -43.999 -6.067 1.00 0.00 28 GLY A O 16
ATOM 27491 N N . SER A 1 29 ? 17.029 -42.999 -6.031 1.00 0.00 29 SER A N 16
ATOM 27492 C CA . SER A 1 29 ? 17.295 -42.208 -7.201 1.00 0.00 29 SER A CA 16
ATOM 27493 C C . SER A 1 29 ? 18.190 -41.084 -6.767 1.00 0.00 29 SER A C 16
ATOM 27494 O O . SER A 1 29 ? 18.300 -40.791 -5.576 1.00 0.00 29 SER A O 16
ATOM 27502 N N . CYS A 1 30 ? 18.850 -40.410 -7.729 1.00 0.00 30 CYS A N 16
ATOM 27503 C CA . CYS A 1 30 ? 19.732 -39.335 -7.358 1.00 0.00 30 CYS A CA 16
ATOM 27504 C C . CYS A 1 30 ? 18.966 -38.055 -7.458 1.00 0.00 30 CYS A C 16
ATOM 27505 O O . CYS A 1 30 ? 18.581 -37.626 -8.543 1.00 0.00 30 CYS A O 16
ATOM 27512 N N . SER A 1 31 ? 18.733 -37.417 -6.294 1.00 0.00 31 SER A N 16
ATOM 27513 C CA . SER A 1 31 ? 18.048 -36.153 -6.264 1.00 0.00 31 SER A CA 16
ATOM 27514 C C . SER A 1 31 ? 19.104 -35.089 -6.255 1.00 0.00 31 SER A C 16
ATOM 27515 O O . SER A 1 31 ? 20.215 -35.318 -5.784 1.00 0.00 31 SER A O 16
ATOM 27523 N N . SER A 1 32 ? 18.778 -33.889 -6.777 1.00 0.00 32 SER A N 16
ATOM 27524 C CA . SER A 1 32 ? 19.730 -32.805 -6.764 1.00 0.00 32 SER A CA 16
ATOM 27525 C C . SER A 1 32 ? 18.988 -31.637 -6.195 1.00 0.00 32 SER A C 16
ATOM 27526 O O . SER A 1 32 ? 17.924 -31.264 -6.686 1.00 0.00 32 SER A O 16
ATOM 27534 N N . LEU A 1 33 ? 19.548 -31.027 -5.126 1.00 0.00 33 LEU A N 16
ATOM 27535 C CA . LEU A 1 33 ? 18.872 -29.936 -4.466 1.00 0.00 33 LEU A CA 16
ATOM 27536 C C . LEU A 1 33 ? 19.510 -28.635 -4.852 1.00 0.00 33 LEU A C 16
ATOM 27537 O O . LEU A 1 33 ? 18.838 -27.611 -4.942 1.00 0.00 33 LEU A O 16
ATOM 27553 N N . CYS A 1 34 ? 20.833 -28.641 -5.086 1.00 0.00 34 CYS A N 16
ATOM 27554 C CA . CYS A 1 34 ? 21.502 -27.413 -5.432 1.00 0.00 34 CYS A CA 16
ATOM 27555 C C . CYS A 1 34 ? 22.693 -27.757 -6.262 1.00 0.00 34 CYS A C 16
ATOM 27556 O O . CYS A 1 34 ? 23.383 -28.742 -6.011 1.00 0.00 34 CYS A O 16
ATOM 27563 N N . ASN A 1 35 ? 22.952 -26.920 -7.283 1.00 0.00 35 ASN A N 16
ATOM 27564 C CA . ASN A 1 35 ? 24.075 -27.136 -8.158 1.00 0.00 35 ASN A CA 16
ATOM 27565 C C . ASN A 1 35 ? 25.304 -26.622 -7.459 1.00 0.00 35 ASN A C 16
ATOM 27566 O O . ASN A 1 35 ? 25.235 -25.721 -6.623 1.00 0.00 35 ASN A O 16
ATOM 27577 N N . CYS A 1 36 ? 26.477 -27.197 -7.796 1.00 0.00 36 CYS A N 16
ATOM 27578 C CA . CYS A 1 36 ? 27.707 -26.779 -7.164 1.00 0.00 36 CYS A CA 16
ATOM 27579 C C . CYS A 1 36 ? 28.581 -26.207 -8.237 1.00 0.00 36 CYS A C 16
ATOM 27580 O O . CYS A 1 36 ? 28.787 -26.822 -9.276 1.00 0.00 36 CYS A O 16
ATOM 27587 N N . GLY A 1 37 ? 29.122 -24.992 -8.002 1.00 0.00 37 GLY A N 16
ATOM 27588 C CA . GLY A 1 37 ? 29.982 -24.370 -8.981 1.00 0.00 37 GLY A CA 16
ATOM 27589 C C . GLY A 1 37 ? 29.154 -23.967 -10.164 1.00 0.00 37 GLY A C 16
ATOM 27590 O O . GLY A 1 37 ? 28.196 -23.212 -10.040 1.00 0.00 37 GLY A O 16
ATOM 27594 N N . ASN A 1 38 ? 29.527 -24.469 -11.359 1.00 0.00 38 ASN A N 16
ATOM 27595 C CA . ASN A 1 38 ? 28.810 -24.128 -12.565 1.00 0.00 38 ASN A CA 16
ATOM 27596 C C . ASN A 1 38 ? 27.799 -25.203 -12.856 1.00 0.00 38 ASN A C 16
ATOM 27597 O O . ASN A 1 38 ? 27.118 -25.153 -13.878 1.00 0.00 38 ASN A O 16
ATOM 27608 N N . GLY A 1 39 ? 27.671 -26.204 -11.957 1.00 0.00 39 GLY A N 16
ATOM 27609 C CA . GLY A 1 39 ? 26.731 -27.276 -12.196 1.00 0.00 39 GLY A CA 16
ATOM 27610 C C . GLY A 1 39 ? 27.469 -28.576 -12.105 1.00 0.00 39 GLY A C 16
ATOM 27611 O O . GLY A 1 39 ? 27.235 -29.489 -12.895 1.00 0.00 39 GLY A O 16
ATOM 27615 N N . GLN A 1 40 ? 28.385 -28.685 -11.120 1.00 0.00 40 GLN A N 16
ATOM 27616 C CA . GLN A 1 40 ? 29.139 -29.899 -10.933 1.00 0.00 40 GLN A CA 16
ATOM 27617 C C . GLN A 1 40 ? 28.184 -30.939 -10.426 1.00 0.00 40 GLN A C 16
ATOM 27618 O O . GLN A 1 40 ? 27.373 -30.677 -9.536 1.00 0.00 40 GLN A O 16
ATOM 27632 N N . THR A 1 41 ? 28.266 -32.160 -11.000 1.00 0.00 41 THR A N 16
ATOM 27633 C CA . THR A 1 41 ? 27.384 -33.228 -10.598 1.00 0.00 41 THR A CA 16
ATOM 27634 C C . THR A 1 41 ? 27.697 -33.602 -9.175 1.00 0.00 41 THR A C 16
ATOM 27635 O O . THR A 1 41 ? 28.841 -33.529 -8.727 1.00 0.00 41 THR A O 16
ATOM 27646 N N . CYS A 1 42 ? 26.655 -34.030 -8.428 1.00 0.00 42 CYS A N 16
ATOM 27647 C CA . CYS A 1 42 ? 26.842 -34.396 -7.043 1.00 0.00 42 CYS A CA 16
ATOM 27648 C C . CYS A 1 42 ? 27.171 -35.864 -6.982 1.00 0.00 42 CYS A C 16
ATOM 27649 O O . CYS A 1 42 ? 27.432 -36.402 -5.910 1.00 0.00 42 CYS A O 16
ATOM 27656 N N . PHE A 1 43 ? 27.169 -36.549 -8.148 1.00 0.00 43 PHE A N 16
ATOM 27657 C CA . PHE A 1 43 ? 27.471 -37.967 -8.187 1.00 0.00 43 PHE A CA 16
ATOM 27658 C C . PHE A 1 43 ? 28.927 -38.168 -7.865 1.00 0.00 43 PHE A C 16
ATOM 27659 O O . PHE A 1 43 ? 29.298 -39.112 -7.169 1.00 0.00 43 PHE A O 16
ATOM 27676 N N . THR A 1 44 ? 29.794 -37.264 -8.368 1.00 0.00 44 THR A N 16
ATOM 27677 C CA . THR A 1 44 ? 31.217 -37.394 -8.148 1.00 0.00 44 THR A CA 16
ATOM 27678 C C . THR A 1 44 ? 31.547 -36.967 -6.741 1.00 0.00 44 THR A C 16
ATOM 27679 O O . THR A 1 44 ? 32.699 -37.039 -6.321 1.00 0.00 44 THR A O 16
ATOM 27690 N N . ASP A 1 45 ? 30.529 -36.522 -5.973 1.00 0.00 45 ASP A N 16
ATOM 27691 C CA . ASP A 1 45 ? 30.757 -36.099 -4.613 1.00 0.00 45 ASP A CA 16
ATOM 27692 C C . ASP A 1 45 ? 30.435 -37.262 -3.709 1.00 0.00 45 ASP A C 16
ATOM 27693 O O . ASP A 1 45 ? 30.296 -37.099 -2.499 1.00 0.00 45 ASP A O 16
ATOM 27702 N N . SER A 1 46 ? 30.305 -38.475 -4.295 1.00 0.00 46 SER A N 16
ATOM 27703 C CA . SER A 1 46 ? 29.997 -39.663 -3.522 1.00 0.00 46 SER A CA 16
ATOM 27704 C C . SER A 1 46 ? 31.101 -39.917 -2.533 1.00 0.00 46 SER A C 16
ATOM 27705 O O . SER A 1 46 ? 30.850 -40.354 -1.412 1.00 0.00 46 SER A O 16
ATOM 27713 N N . ASN A 1 47 ? 32.365 -39.656 -2.934 1.00 0.00 47 ASN A N 16
ATOM 27714 C CA . ASN A 1 47 ? 33.487 -39.892 -2.050 1.00 0.00 47 ASN A CA 16
ATOM 27715 C C . ASN A 1 47 ? 33.460 -38.886 -0.920 1.00 0.00 47 ASN A C 16
ATOM 27716 O O . ASN A 1 47 ? 34.192 -39.026 0.056 1.00 0.00 47 ASN A O 16
ATOM 27727 N N . HIS A 1 48 ? 32.605 -37.844 -1.029 1.00 0.00 48 HIS A N 16
ATOM 27728 C CA . HIS A 1 48 ? 32.531 -36.839 0.007 1.00 0.00 48 HIS A CA 16
ATOM 27729 C C . HIS A 1 48 ? 31.199 -36.971 0.692 1.00 0.00 48 HIS A C 16
ATOM 27730 O O . HIS A 1 48 ? 30.686 -36.008 1.264 1.00 0.00 48 HIS A O 16
ATOM 27744 N N . THR A 1 49 ? 30.585 -38.178 0.627 1.00 0.00 49 THR A N 16
ATOM 27745 C CA . THR A 1 49 ? 29.298 -38.383 1.257 1.00 0.00 49 THR A CA 16
ATOM 27746 C C . THR A 1 49 ? 29.468 -38.283 2.751 1.00 0.00 49 THR A C 16
ATOM 27747 O O . THR A 1 49 ? 30.526 -38.591 3.304 1.00 0.00 49 THR A O 16
ATOM 27758 N N . ILE A 1 50 ? 28.395 -37.833 3.432 1.00 0.00 50 ILE A N 16
ATOM 27759 C CA . ILE A 1 50 ? 28.426 -37.669 4.864 1.00 0.00 50 ILE A CA 16
ATOM 27760 C C . ILE A 1 50 ? 27.249 -38.402 5.433 1.00 0.00 50 ILE A C 16
ATOM 27761 O O . ILE A 1 50 ? 26.293 -38.718 4.723 1.00 0.00 50 ILE A O 16
ATOM 27777 N N . THR A 1 51 ? 27.297 -38.678 6.758 1.00 0.00 51 THR A N 16
ATOM 27778 C CA . THR A 1 51 ? 26.211 -39.370 7.410 1.00 0.00 51 THR A CA 16
ATOM 27779 C C . THR A 1 51 ? 25.529 -38.375 8.298 1.00 0.00 51 THR A C 16
ATOM 27780 O O . THR A 1 51 ? 26.155 -37.743 9.149 1.00 0.00 51 THR A O 16
ATOM 27791 N N . LEU A 1 52 ? 24.202 -38.226 8.115 1.00 0.00 52 LEU A N 16
ATOM 27792 C CA . LEU A 1 52 ? 23.439 -37.293 8.902 1.00 0.00 52 LEU A CA 16
ATOM 27793 C C . LEU A 1 52 ? 22.387 -38.080 9.623 1.00 0.00 52 LEU A C 16
ATOM 27794 O O . LEU A 1 52 ? 21.702 -38.909 9.026 1.00 0.00 52 LEU A O 16
ATOM 27810 N N . VAL A 1 53 ? 22.252 -37.847 10.951 1.00 0.00 53 VAL A N 16
ATOM 27811 C CA . VAL A 1 53 ? 21.254 -38.552 11.724 1.00 0.00 53 VAL A CA 16
ATOM 27812 C C . VAL A 1 53 ? 20.269 -37.529 12.223 1.00 0.00 53 VAL A C 16
ATOM 27813 O O . VAL A 1 53 ? 20.491 -36.866 13.241 1.00 0.00 53 VAL A O 16
ATOM 27826 N N . PRO A 1 54 ? 19.173 -37.376 11.507 1.00 0.00 54 PRO A N 16
ATOM 27827 C CA . PRO A 1 54 ? 18.137 -36.431 11.883 1.00 0.00 54 PRO A CA 16
ATOM 27828 C C . PRO A 1 54 ? 17.303 -36.899 13.037 1.00 0.00 54 PRO A C 16
ATOM 27829 O O . PRO A 1 54 ? 16.756 -36.092 13.786 1.00 0.00 54 PRO A O 16
ATOM 27840 N N . TYR A 1 55 ? 17.189 -38.231 13.205 1.00 0.00 55 TYR A N 16
ATOM 27841 C CA . TYR A 1 55 ? 16.398 -38.762 14.282 1.00 0.00 55 TYR A CA 16
ATOM 27842 C C . TYR A 1 55 ? 16.832 -40.175 14.539 1.00 0.00 55 TYR A C 16
ATOM 27843 O O . TYR A 1 55 ? 17.510 -40.797 13.720 1.00 0.00 55 TYR A O 16
ATOM 27861 N N . TYR A 1 56 ? 16.435 -40.708 15.714 1.00 0.00 56 TYR A N 16
ATOM 27862 C CA . TYR A 1 56 ? 16.777 -42.058 16.082 1.00 0.00 56 TYR A CA 16
ATOM 27863 C C . TYR A 1 56 ? 15.507 -42.851 16.092 1.00 0.00 56 TYR A C 16
ATOM 27864 O O . TYR A 1 56 ? 14.425 -42.312 16.328 1.00 0.00 56 TYR A O 16
ATOM 27882 N N . THR A 1 57 ? 15.619 -44.171 15.833 1.00 0.00 57 THR A N 16
ATOM 27883 C CA . THR A 1 57 ? 14.455 -45.021 15.826 1.00 0.00 57 THR A CA 16
ATOM 27884 C C . THR A 1 57 ? 14.694 -46.092 16.848 1.00 0.00 57 THR A C 16
ATOM 27885 O O . THR A 1 57 ? 15.798 -46.239 17.367 1.00 0.00 57 THR A O 16
ATOM 27896 N N . GLU A 1 58 ? 13.636 -46.865 17.167 1.00 0.00 58 GLU A N 16
ATOM 27897 C CA . GLU A 1 58 ? 13.748 -47.925 18.143 1.00 0.00 58 GLU A CA 16
ATOM 27898 C C . GLU A 1 58 ? 14.706 -48.966 17.629 1.00 0.00 58 GLU A C 16
ATOM 27899 O O . GLU A 1 58 ? 15.462 -49.558 18.396 1.00 0.00 58 GLU A O 16
ATOM 27911 N N . ASP A 1 59 ? 14.682 -49.216 16.301 1.00 0.00 59 ASP A N 16
ATOM 27912 C CA . ASP A 1 59 ? 15.546 -50.220 15.719 1.00 0.00 59 ASP A CA 16
ATOM 27913 C C . ASP A 1 59 ? 16.985 -49.773 15.815 1.00 0.00 59 ASP A C 16
ATOM 27914 O O . ASP A 1 59 ? 17.891 -50.605 15.835 1.00 0.00 59 ASP A O 16
ATOM 27923 N N . GLY A 1 60 ? 17.238 -48.447 15.873 1.00 0.00 60 GLY A N 16
ATOM 27924 C CA . GLY A 1 60 ? 18.600 -47.982 15.965 1.00 0.00 60 GLY A CA 16
ATOM 27925 C C . GLY A 1 60 ? 18.668 -46.627 15.333 1.00 0.00 60 GLY A C 16
ATOM 27926 O O . GLY A 1 60 ? 17.658 -45.974 15.068 1.00 0.00 60 GLY A O 16
ATOM 27930 N N . PRO A 1 61 ? 19.886 -46.194 15.102 1.00 0.00 61 PRO A N 16
ATOM 27931 C CA . PRO A 1 61 ? 20.140 -44.901 14.484 1.00 0.00 61 PRO A CA 16
ATOM 27932 C C . PRO A 1 61 ? 19.741 -44.870 13.042 1.00 0.00 61 PRO A C 16
ATOM 27933 O O . PRO A 1 61 ? 19.947 -45.835 12.307 1.00 0.00 61 PRO A O 16
ATOM 27944 N N . PHE A 1 62 ? 19.159 -43.736 12.599 1.00 0.00 62 PHE A N 16
ATOM 27945 C CA . PHE A 1 62 ? 18.753 -43.614 11.225 1.00 0.00 62 PHE A CA 16
ATOM 27946 C C . PHE A 1 62 ? 19.839 -42.845 10.540 1.00 0.00 62 PHE A C 16
ATOM 27947 O O . PHE A 1 62 ? 20.081 -41.680 10.851 1.00 0.00 62 PHE A O 16
ATOM 27964 N N . GLU A 1 63 ? 20.520 -43.492 9.574 1.00 0.00 63 GLU A N 16
ATOM 27965 C CA . GLU A 1 63 ? 21.597 -42.839 8.883 1.00 0.00 63 GLU A CA 16
ATOM 27966 C C . GLU A 1 63 ? 21.099 -42.417 7.538 1.00 0.00 63 GLU A C 16
ATOM 27967 O O . GLU A 1 63 ? 20.605 -43.231 6.759 1.00 0.00 63 GLU A O 16
ATOM 27979 N N . LYS A 1 64 ? 21.231 -41.109 7.239 1.00 0.00 64 LYS A N 16
ATOM 27980 C CA . LYS A 1 64 ? 20.813 -40.599 5.964 1.00 0.00 64 LYS A CA 16
ATOM 27981 C C . LYS A 1 64 ? 22.062 -40.087 5.317 1.00 0.00 64 LYS A C 16
ATOM 27982 O O . LYS A 1 64 ? 22.858 -39.394 5.950 1.00 0.00 64 LYS A O 16
ATOM 28001 N N . LYS A 1 65 ? 22.267 -40.419 4.028 1.00 0.00 65 LYS A N 16
ATOM 28002 C CA . LYS A 1 65 ? 23.472 -40.005 3.358 1.00 0.00 65 LYS A CA 16
ATOM 28003 C C . LYS A 1 65 ? 23.205 -38.741 2.594 1.00 0.00 65 LYS A C 16
ATOM 28004 O O . LYS A 1 65 ? 22.120 -38.524 2.048 1.00 0.00 65 LYS A O 16
ATOM 28023 N N . TYR A 1 66 ? 24.231 -37.87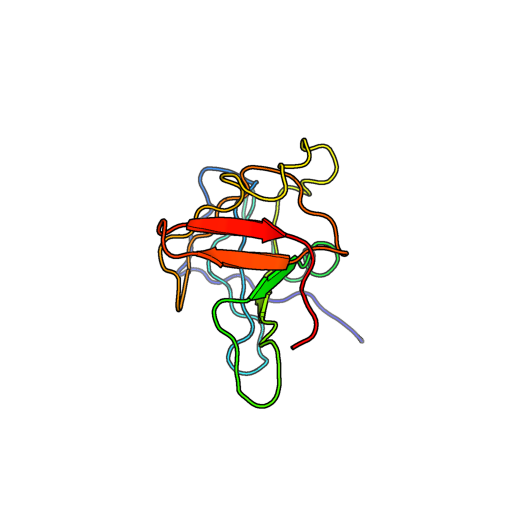1 2.568 1.00 0.00 66 TYR A N 16
ATOM 28024 C CA . TYR A 1 66 ? 24.154 -36.624 1.864 1.00 0.00 66 TYR A CA 16
ATOM 28025 C C . TYR A 1 66 ? 25.477 -36.476 1.185 1.00 0.00 66 TYR A C 16
ATOM 28026 O O . TYR A 1 66 ? 26.464 -37.071 1.610 1.00 0.00 66 TYR A O 16
ATOM 28044 N N . TYR A 1 67 ? 25.532 -35.673 0.112 1.00 0.00 67 TYR A N 16
ATOM 28045 C CA . TYR A 1 67 ? 26.768 -35.499 -0.606 1.00 0.00 67 TYR A CA 16
ATOM 28046 C C . TYR A 1 67 ? 27.183 -34.086 -0.368 1.00 0.00 67 TYR A C 16
ATOM 28047 O O . TYR A 1 67 ? 26.345 -33.191 -0.331 1.00 0.00 67 TYR A O 16
ATOM 28065 N N . THR A 1 68 ? 28.500 -33.840 -0.208 1.00 0.00 68 THR A N 16
ATOM 28066 C CA . THR A 1 68 ? 28.948 -32.495 0.047 1.00 0.00 68 THR A CA 16
ATOM 28067 C C . THR A 1 68 ? 29.833 -32.080 -1.080 1.00 0.00 68 THR A C 16
ATOM 28068 O O . THR A 1 68 ? 30.456 -32.904 -1.746 1.00 0.00 68 THR A O 16
ATOM 28079 N N . CYS A 1 69 ? 29.901 -30.756 -1.310 1.00 0.00 69 CYS A N 16
ATOM 28080 C CA . CYS A 1 69 ? 30.702 -30.230 -2.380 1.00 0.00 69 CYS A CA 16
ATOM 28081 C C . CYS A 1 69 ? 31.669 -29.268 -1.764 1.00 0.00 69 CYS A C 16
ATOM 28082 O O . CYS A 1 69 ? 31.431 -28.737 -0.682 1.00 0.00 69 CYS A O 16
ATOM 28089 N N . GLY A 1 70 ? 32.821 -29.059 -2.435 1.00 0.00 70 GLY A N 16
ATOM 28090 C CA . GLY A 1 70 ? 33.809 -28.129 -1.941 1.00 0.00 70 GLY A CA 16
ATOM 28091 C C . GLY A 1 70 ? 34.916 -28.904 -1.305 1.00 0.00 70 GLY A C 16
ATOM 28092 O O . GLY A 1 70 ? 36.032 -28.406 -1.193 1.00 0.00 70 GLY A O 16
ATOM 28096 N N . ASP A 1 71 ? 34.627 -30.158 -0.885 1.00 0.00 71 ASP A N 16
ATOM 28097 C CA . ASP A 1 71 ? 35.635 -31.000 -0.278 1.00 0.00 71 ASP A CA 16
ATOM 28098 C C . ASP A 1 71 ? 36.229 -30.293 0.924 1.00 0.00 71 ASP A C 16
ATOM 28099 O O . ASP A 1 71 ? 37.349 -29.781 0.870 1.00 0.00 71 ASP A O 16
ATOM 28108 N N . PRO A 1 72 ? 35.493 -30.265 2.021 1.00 0.00 72 PRO A N 16
ATOM 28109 C CA . PRO A 1 72 ? 35.964 -29.624 3.246 1.00 0.00 72 PRO A CA 16
ATOM 28110 C C . PRO A 1 72 ? 37.048 -30.402 3.947 1.00 0.00 72 PRO A C 16
ATOM 28111 O O . PRO A 1 72 ? 36.996 -30.612 5.152 1.00 0.00 72 PRO A O 16
ATOM 28122 N N . SER A 1 73 ? 38.076 -30.834 3.191 1.00 0.00 73 SER A N 16
ATOM 28123 C CA . SER A 1 73 ? 39.165 -31.582 3.774 1.00 0.00 73 SER A CA 16
ATOM 28124 C C . SER A 1 73 ? 40.179 -30.605 4.300 1.00 0.00 73 SER A C 16
ATOM 28125 O O . SER A 1 73 ? 40.970 -30.933 5.181 1.00 0.00 73 SER A O 16
ATOM 28133 N N . GLU A 1 74 ? 40.173 -29.369 3.753 1.00 0.00 74 GLU A N 16
ATOM 28134 C CA . GLU A 1 74 ? 41.114 -28.365 4.188 1.00 0.00 74 GLU A CA 16
ATOM 28135 C C . GLU A 1 74 ? 40.453 -27.538 5.253 1.00 0.00 74 GLU A C 16
ATOM 28136 O O . GLU A 1 74 ? 41.043 -26.594 5.776 1.00 0.00 74 GLU A O 16
ATOM 28148 N N . LEU A 1 75 ? 39.195 -27.880 5.594 1.00 0.00 75 LEU A N 16
ATOM 28149 C CA . LEU A 1 75 ? 38.482 -27.144 6.600 1.00 0.00 75 LEU A CA 16
ATOM 28150 C C . LEU A 1 75 ? 38.966 -27.614 7.942 1.00 0.00 75 LEU A C 16
ATOM 28151 O O . LEU A 1 75 ? 39.498 -28.715 8.082 1.00 0.00 75 LEU A O 16
ATOM 28167 N N . ASP A 1 76 ? 38.780 -26.763 8.971 1.00 0.00 76 ASP A N 16
ATOM 28168 C CA . ASP A 1 76 ? 39.219 -27.097 10.303 1.00 0.00 76 ASP A CA 16
ATOM 28169 C C . ASP A 1 76 ? 38.379 -28.241 10.808 1.00 0.00 76 ASP A C 16
ATOM 28170 O O . ASP A 1 76 ? 37.175 -28.315 10.546 1.00 0.00 76 ASP A O 16
ATOM 28179 N N . GLU A 1 77 ? 39.024 -29.164 11.564 1.00 0.00 77 GLU A N 16
ATOM 28180 C CA . GLU A 1 77 ? 38.329 -30.306 12.111 1.00 0.00 77 GLU A CA 16
ATOM 28181 C C . GLU A 1 77 ? 37.284 -29.788 13.056 1.00 0.00 77 GLU A C 16
ATOM 28182 O O . GLU A 1 77 ? 37.543 -28.894 13.861 1.00 0.00 77 GLU A O 16
ATOM 28194 N N . CYS A 1 78 ? 36.060 -30.349 12.971 1.00 0.00 78 CYS A N 16
ATOM 28195 C CA . CYS A 1 78 ? 34.989 -29.890 13.819 1.00 0.00 78 CYS A CA 16
ATOM 28196 C C . CYS A 1 78 ? 35.218 -30.372 15.217 1.00 0.00 78 CYS A C 16
ATOM 28197 O O . CYS A 1 78 ? 35.826 -31.415 15.449 1.00 0.00 78 CYS A O 16
ATOM 28204 N N . TYR A 1 79 ? 34.693 -29.595 16.183 1.00 0.00 79 TYR A N 16
ATOM 28205 C CA . TYR A 1 79 ? 34.816 -29.937 17.571 1.00 0.00 79 TYR A CA 16
ATOM 28206 C C . TYR A 1 79 ? 33.517 -30.588 17.959 1.00 0.00 79 TYR A C 16
ATOM 28207 O O . TYR A 1 79 ? 32.536 -30.533 17.217 1.00 0.00 79 TYR A O 16
ATOM 28225 N N . ASP A 1 80 ? 33.494 -31.246 19.138 1.00 0.00 80 ASP A N 16
ATOM 28226 C CA . ASP A 1 80 ? 32.296 -31.914 19.597 1.00 0.00 80 ASP A CA 16
ATOM 28227 C C . ASP A 1 80 ? 31.214 -30.890 19.849 1.00 0.00 80 ASP A C 16
ATOM 28228 O O . ASP A 1 80 ? 30.032 -31.229 19.885 1.00 0.00 80 ASP A O 16
ATOM 28237 N N . ILE A 1 81 ? 31.597 -29.608 20.043 1.00 0.00 81 ILE A N 16
ATOM 28238 C CA . ILE A 1 81 ? 30.619 -28.576 20.295 1.00 0.00 81 ILE A CA 16
ATOM 28239 C C . ILE A 1 81 ? 30.777 -27.524 19.235 1.00 0.00 81 ILE A C 16
ATOM 28240 O O . ILE A 1 81 ? 31.703 -27.585 18.428 1.00 0.00 81 ILE A O 16
ATOM 28256 N N . ASP A 1 82 ? 29.832 -26.543 19.231 1.00 0.00 82 ASP A N 16
ATOM 28257 C CA . ASP A 1 82 ? 29.821 -25.447 18.282 1.00 0.00 82 ASP A CA 16
ATOM 28258 C C . ASP A 1 82 ? 28.999 -25.873 17.101 1.00 0.00 82 ASP A C 16
ATOM 28259 O O . ASP A 1 82 ? 28.681 -27.050 16.941 1.00 0.00 82 ASP A O 16
ATOM 28268 N N . LYS A 1 83 ? 28.623 -24.895 16.239 1.00 0.00 83 LYS A N 16
ATOM 28269 C CA . LYS A 1 83 ? 27.800 -25.200 15.090 1.00 0.00 83 LYS A CA 16
ATOM 28270 C C . LYS A 1 83 ? 28.615 -26.029 14.153 1.00 0.00 83 LYS A C 16
ATOM 28271 O O . LYS A 1 83 ? 29.657 -25.595 13.661 1.00 0.00 83 LYS A O 16
ATOM 28290 N N . ALA A 1 84 ? 28.137 -27.259 13.882 1.00 0.00 84 ALA A N 16
ATOM 28291 C CA . ALA A 1 84 ? 28.858 -28.130 13.002 1.00 0.00 84 ALA A CA 16
ATOM 28292 C C . ALA A 1 84 ? 28.149 -28.178 11.686 1.00 0.00 84 ALA A C 16
ATOM 28293 O O . ALA A 1 84 ? 28.778 -28.383 10.647 1.00 0.00 84 ALA A O 16
ATOM 28300 N N . LEU A 1 85 ? 26.813 -27.984 11.682 1.00 0.00 85 LEU A N 16
ATOM 28301 C CA . LEU A 1 85 ? 26.106 -28.048 10.432 1.00 0.00 85 LEU A CA 16
ATOM 28302 C C . LEU A 1 85 ? 24.926 -27.132 10.517 1.00 0.00 85 LEU A C 16
ATOM 28303 O O . LEU A 1 85 ? 24.188 -27.127 11.503 1.00 0.00 85 LEU A O 16
ATOM 28319 N N . GLU A 1 86 ? 24.735 -26.326 9.454 1.00 0.00 86 GLU A N 16
ATOM 28320 C CA . GLU A 1 86 ? 23.635 -25.406 9.401 1.00 0.00 86 GLU A CA 16
ATOM 28321 C C . GLU A 1 86 ? 22.798 -25.854 8.245 1.00 0.00 86 GLU A C 16
ATOM 28322 O O . GLU A 1 86 ? 23.277 -25.925 7.110 1.00 0.00 86 GLU A O 16
ATOM 28334 N N . VAL A 1 87 ? 21.509 -26.166 8.505 1.00 0.00 87 VAL A N 16
ATOM 28335 C CA . VAL A 1 87 ? 20.653 -26.644 7.448 1.00 0.00 87 VAL A CA 16
ATOM 28336 C C . VAL A 1 87 ? 19.369 -25.870 7.480 1.00 0.00 87 VAL A C 16
ATOM 28337 O O . VAL A 1 87 ? 18.985 -25.304 8.503 1.00 0.00 87 VAL A O 16
ATOM 28350 N N . ASN A 1 88 ? 18.681 -25.827 6.316 1.00 0.00 88 ASN A N 16
ATOM 28351 C CA . ASN A 1 88 ? 17.425 -25.124 6.207 1.00 0.00 88 ASN A CA 16
ATOM 28352 C C . ASN A 1 88 ? 16.348 -25.888 6.945 1.00 0.00 88 ASN A C 16
ATOM 28353 O O . ASN A 1 88 ? 15.517 -25.295 7.628 1.00 0.00 88 ASN A O 16
ATOM 28364 N N . GLU A 1 89 ? 16.337 -27.237 6.819 1.00 0.00 89 GLU A N 16
ATOM 28365 C CA . GLU A 1 89 ? 15.316 -28.021 7.477 1.00 0.00 89 GLU A CA 16
ATOM 28366 C C . GLU A 1 89 ? 15.968 -29.262 8.010 1.00 0.00 89 GLU A C 16
ATOM 28367 O O . GLU A 1 89 ? 16.915 -29.781 7.437 1.00 0.00 89 GLU A O 16
ATOM 28379 N N . SER A 1 90 ? 15.462 -29.754 9.152 1.00 0.00 90 SER A N 16
ATOM 28380 C CA . SER A 1 90 ? 16.028 -30.930 9.776 1.00 0.00 90 SER A CA 16
ATOM 28381 C C . SER A 1 90 ? 15.716 -32.180 8.986 1.00 0.00 90 SER A C 16
ATOM 28382 O O . SER A 1 90 ? 16.549 -33.080 8.901 1.00 0.00 90 SER A O 16
ATOM 28390 N N . ASP A 1 91 ? 14.509 -32.270 8.380 1.00 0.00 91 ASP A N 16
ATOM 28391 C CA . ASP A 1 91 ? 14.142 -33.482 7.679 1.00 0.00 91 ASP A CA 16
ATOM 28392 C C . ASP A 1 91 ? 14.635 -33.459 6.257 1.00 0.00 91 ASP A C 16
ATOM 28393 O O . ASP A 1 91 ? 15.353 -34.365 5.840 1.00 0.00 91 ASP A O 16
ATOM 28402 N N . ASP A 1 92 ? 14.258 -32.432 5.465 1.00 0.00 92 ASP A N 16
ATOM 28403 C CA . ASP A 1 92 ? 14.678 -32.399 4.083 1.00 0.00 92 ASP A CA 16
ATOM 28404 C C . ASP A 1 92 ? 15.237 -31.045 3.762 1.00 0.00 92 ASP A C 16
ATOM 28405 O O . ASP A 1 92 ? 14.572 -30.215 3.140 1.00 0.00 92 ASP A O 16
ATOM 28414 N N . PRO A 1 93 ? 16.455 -30.795 4.179 1.00 0.00 93 PRO A N 16
ATOM 28415 C CA . PRO A 1 93 ? 17.101 -29.530 3.889 1.00 0.00 93 PRO A CA 16
ATOM 28416 C C . PRO A 1 93 ? 17.498 -29.421 2.451 1.00 0.00 93 PRO A C 16
ATOM 28417 O O . PRO A 1 93 ? 18.147 -30.313 1.906 1.00 0.00 93 PRO A O 16
ATOM 28428 N N . ASN A 1 94 ? 17.115 -28.302 1.802 1.00 0.00 94 ASN A N 16
ATOM 28429 C CA . ASN A 1 94 ? 17.463 -28.105 0.420 1.00 0.00 94 ASN A CA 16
ATOM 28430 C C . ASN A 1 94 ? 18.754 -27.341 0.382 1.00 0.00 94 ASN A C 16
ATOM 28431 O O . ASN A 1 94 ? 19.369 -27.190 -0.673 1.00 0.00 94 ASN A O 16
ATOM 28442 N N . SER A 1 95 ? 19.193 -26.838 1.554 1.00 0.00 95 SER A N 16
ATOM 28443 C CA . SER A 1 95 ? 20.424 -26.102 1.617 1.00 0.00 95 SER A CA 16
ATOM 28444 C C . SER A 1 95 ? 21.115 -26.514 2.882 1.00 0.00 95 SER A C 16
ATOM 28445 O O . SER A 1 95 ? 20.567 -26.382 3.978 1.00 0.00 95 SER A O 16
ATOM 28453 N N . VAL A 1 96 ? 22.342 -27.047 2.737 1.00 0.00 96 VAL A N 16
ATOM 28454 C CA . VAL A 1 96 ? 23.121 -27.456 3.878 1.00 0.00 96 VAL A CA 16
ATOM 28455 C C . VAL A 1 96 ? 24.450 -26.797 3.703 1.00 0.00 96 VAL A C 16
ATOM 28456 O O . VAL A 1 96 ? 25.109 -27.008 2.695 1.00 0.00 96 VAL A O 16
ATOM 28469 N N . GLU A 1 97 ? 24.898 -26.000 4.697 1.00 0.00 97 GLU A N 16
ATOM 28470 C CA . GLU A 1 97 ? 26.159 -25.312 4.553 1.00 0.00 97 GLU A CA 16
ATOM 28471 C C . GLU A 1 97 ? 27.165 -25.960 5.459 1.00 0.00 97 GLU A C 16
ATOM 28472 O O . GLU A 1 97 ? 26.920 -26.151 6.650 1.00 0.00 97 GLU A O 16
ATOM 28484 N N . VAL A 1 98 ? 28.341 -26.318 4.889 1.00 0.00 98 VAL A N 16
ATOM 28485 C CA . VAL A 1 98 ? 29.396 -26.920 5.668 1.00 0.00 98 VAL A CA 16
ATOM 28486 C C . VAL A 1 98 ? 30.144 -25.809 6.351 1.00 0.00 98 VAL A C 16
ATOM 28487 O O . VAL A 1 98 ? 30.675 -24.907 5.702 1.00 0.00 98 VAL A O 16
ATOM 28500 N N . LEU A 1 99 ? 30.187 -25.855 7.703 1.00 0.00 99 LEU A N 16
ATOM 28501 C CA . LEU A 1 99 ? 30.880 -24.835 8.457 1.00 0.00 99 LEU A CA 16
ATOM 28502 C C . LEU A 1 99 ? 32.195 -25.393 8.911 1.00 0.00 99 LEU A C 16
ATOM 28503 O O . LEU A 1 99 ? 33.132 -24.648 9.192 1.00 0.00 99 LEU A O 16
ATOM 28519 N N . CYS A 1 100 ? 32.294 -26.730 8.996 1.00 0.00 100 CYS A N 16
ATOM 28520 C CA . CYS A 1 100 ? 33.512 -27.335 9.484 1.00 0.00 100 CYS A CA 16
ATOM 28521 C C . CYS A 1 100 ? 33.686 -28.683 8.853 1.00 0.00 100 CYS A C 16
ATOM 28522 O O . CYS A 1 100 ? 32.776 -29.222 8.230 1.00 0.00 100 CYS A O 16
ATOM 28529 N N . HIS A 1 101 ? 34.898 -29.262 9.024 1.00 0.00 101 HIS A N 16
ATOM 28530 C CA . HIS A 1 101 ? 35.180 -30.564 8.479 1.00 0.00 101 HIS A CA 16
ATOM 28531 C C . HIS A 1 101 ? 34.641 -31.586 9.431 1.00 0.00 101 HIS A C 16
ATOM 28532 O O . HIS A 1 101 ? 35.060 -31.664 10.588 1.00 0.00 101 HIS A O 16
ATOM 28546 N N . CYS A 1 102 ? 33.691 -32.409 8.948 1.00 0.00 102 CYS A N 16
ATOM 28547 C CA . CYS A 1 102 ? 33.123 -33.437 9.773 1.00 0.00 102 CYS A CA 16
ATOM 28548 C C . CYS A 1 102 ? 33.417 -34.726 9.062 1.00 0.00 102 CYS A C 16
ATOM 28549 O O . CYS A 1 102 ? 32.974 -34.933 7.934 1.00 0.00 102 CYS A O 16
ATOM 28556 N N . PRO A 1 103 ? 34.165 -35.604 9.694 1.00 0.00 103 PRO A N 16
ATOM 28557 C CA . PRO A 1 103 ? 34.525 -36.870 9.082 1.00 0.00 103 PRO A CA 16
ATOM 28558 C C . PRO A 1 103 ? 33.378 -37.834 9.020 1.00 0.00 103 PRO A C 16
ATOM 28559 O O . PRO A 1 103 ? 32.404 -37.706 9.757 1.00 0.00 103 PRO A O 16
ATOM 28570 N N . SER A 1 104 ? 33.489 -38.848 8.132 1.00 0.00 104 SER A N 16
ATOM 28571 C CA . SER A 1 104 ? 32.429 -39.823 7.971 1.00 0.00 104 SER A CA 16
ATOM 28572 C C . SER A 1 104 ? 32.405 -40.731 9.170 1.00 0.00 104 SER A C 16
ATOM 28573 O O . SER A 1 104 ? 31.483 -41.524 9.336 1.00 0.00 104 SER A O 16
ATOM 28581 N N . ASP A 1 105 ? 33.437 -40.638 10.038 1.00 0.00 105 ASP A N 16
ATOM 28582 C CA . ASP A 1 105 ? 33.484 -41.470 11.217 1.00 0.00 105 ASP A CA 16
ATOM 28583 C C . ASP A 1 105 ? 32.610 -40.836 12.269 1.00 0.00 105 ASP A C 16
ATOM 28584 O O . ASP A 1 105 ? 32.384 -41.418 13.330 1.00 0.00 105 ASP A O 16
ATOM 28593 N N . LYS A 1 106 ? 32.102 -39.615 11.990 1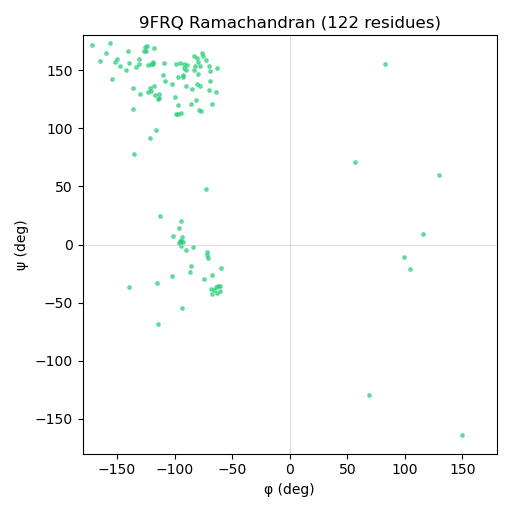.00 0.00 106 LYS A N 16
ATOM 28594 C CA . LYS A 1 106 ? 31.258 -38.929 12.933 1.00 0.00 106 LYS A CA 16
ATOM 28595 C C . LYS A 1 106 ? 29.963 -38.632 12.247 1.00 0.00 106 LYS A C 16
ATOM 28596 O O . LYS A 1 106 ? 29.868 -38.656 11.022 1.00 0.00 106 LYS A O 16
ATOM 28615 N N . ILE A 1 107 ? 28.921 -38.346 13.051 1.00 0.00 107 ILE A N 16
ATOM 28616 C CA . ILE A 1 107 ? 27.624 -38.060 12.502 1.00 0.00 107 ILE A CA 16
ATOM 28617 C C . ILE A 1 107 ? 27.195 -36.725 13.015 1.00 0.00 107 ILE A C 16
ATOM 28618 O O . ILE A 1 107 ? 27.774 -36.181 13.959 1.00 0.00 107 ILE A O 16
ATOM 28634 N N . TYR A 1 108 ? 26.152 -36.161 12.377 1.00 0.00 108 TYR A N 16
ATOM 28635 C CA . TYR A 1 108 ? 25.630 -34.897 12.807 1.00 0.00 108 TYR A CA 16
ATOM 28636 C C . TYR A 1 108 ? 24.458 -35.224 13.684 1.00 0.00 108 TYR A C 16
ATOM 28637 O O . TYR A 1 108 ? 23.497 -35.854 13.240 1.00 0.00 108 TYR A O 16
ATOM 28655 N N . LEU A 1 109 ? 24.516 -34.793 14.962 1.00 0.00 109 LEU A N 16
ATOM 28656 C CA . LEU A 1 109 ? 23.450 -35.087 15.888 1.00 0.00 109 LEU A CA 16
ATOM 28657 C C . LEU A 1 109 ? 22.503 -33.923 15.905 1.00 0.00 109 LEU A C 16
ATOM 28658 O O . LEU A 1 109 ? 22.917 -32.768 15.956 1.00 0.00 109 LEU A O 16
ATOM 28674 N N . TRP A 1 110 ? 21.190 -34.230 15.876 1.00 0.00 110 TRP A N 16
ATOM 28675 C CA . TRP A 1 110 ? 20.170 -33.209 15.904 1.00 0.00 110 TRP A CA 16
ATOM 28676 C C . TRP A 1 110 ? 19.846 -32.948 17.349 1.00 0.00 110 TRP A C 16
ATOM 28677 O O . TRP A 1 110 ? 19.313 -33.817 18.040 1.00 0.00 110 TRP A O 16
ATOM 28698 N N . ILE A 1 111 ? 20.170 -31.730 17.840 1.00 0.00 111 ILE A N 16
ATOM 28699 C CA . ILE A 1 111 ? 19.898 -31.403 19.221 1.00 0.00 111 ILE A CA 16
ATOM 28700 C C . ILE A 1 111 ? 19.361 -30.003 19.278 1.00 0.00 111 ILE A C 16
ATOM 28701 O O . ILE A 1 111 ? 19.495 -29.229 18.330 1.00 0.00 111 ILE A O 16
ATOM 28717 N N . HIS A 1 112 ? 18.715 -29.659 20.423 1.00 0.00 112 HIS A N 16
ATOM 28718 C CA . HIS A 1 112 ? 18.178 -28.329 20.623 1.00 0.00 112 HIS A CA 16
ATOM 28719 C C . HIS A 1 112 ? 17.059 -28.097 19.642 1.00 0.00 112 HIS A C 16
ATOM 28720 O O . HIS A 1 112 ? 16.517 -29.033 19.058 1.00 0.00 112 HIS A O 16
ATOM 28734 N N . ARG A 1 113 ? 16.662 -26.811 19.477 1.00 0.00 113 ARG A N 16
ATOM 28735 C CA . ARG A 1 113 ? 15.606 -26.466 18.555 1.00 0.00 113 ARG A CA 16
ATOM 28736 C C . ARG A 1 113 ? 16.064 -26.818 17.169 1.00 0.00 113 ARG A C 16
ATOM 28737 O O . ARG A 1 113 ? 15.300 -27.351 16.367 1.00 0.00 113 ARG A O 16
ATOM 28758 N N . GLY A 1 114 ? 17.340 -26.510 16.855 1.00 0.00 114 GLY A N 16
ATOM 28759 C CA . GLY A 1 114 ? 17.858 -26.823 15.553 1.00 0.00 114 GLY A CA 16
ATOM 28760 C C . GLY A 1 114 ? 19.315 -26.519 15.566 1.00 0.00 114 GLY A C 16
ATOM 28761 O O . GLY A 1 114 ? 19.747 -25.461 15.113 1.00 0.00 114 GLY A O 16
ATOM 28765 N N . TYR A 1 115 ? 20.118 -27.463 16.093 1.00 0.00 115 TYR A N 16
ATOM 28766 C CA . TYR A 1 115 ? 21.534 -27.254 16.160 1.00 0.00 115 TYR A CA 16
ATOM 28767 C C . TYR A 1 115 ? 22.178 -28.585 15.907 1.00 0.00 115 TYR A C 16
ATOM 28768 O O . TYR A 1 115 ? 21.923 -29.551 16.625 1.00 0.00 115 TYR A O 16
ATOM 28786 N N . TYR A 1 116 ? 23.023 -28.674 14.857 1.00 0.00 116 TYR A N 16
ATOM 28787 C CA . TYR A 1 116 ? 23.688 -29.921 14.575 1.00 0.00 116 TYR A CA 16
ATOM 28788 C C . TYR A 1 116 ? 25.109 -29.809 15.043 1.00 0.00 116 TYR A C 16
ATOM 28789 O O . TYR A 1 116 ? 25.777 -28.793 14.829 1.00 0.00 116 TYR A O 16
ATOM 28807 N N . ILE A 1 117 ? 25.599 -30.887 15.692 1.00 0.00 117 ILE A N 16
ATOM 28808 C CA . ILE A 1 117 ? 26.958 -30.918 16.175 1.00 0.00 117 ILE A CA 16
ATOM 28809 C C . ILE A 1 117 ? 27.562 -32.205 15.694 1.00 0.00 117 ILE A C 16
ATOM 28810 O O . ILE A 1 117 ? 26.852 -33.177 15.434 1.00 0.00 117 ILE A O 16
ATOM 28826 N N . CYS A 1 118 ? 28.907 -32.238 15.560 1.00 0.00 118 CYS A N 16
ATOM 28827 C CA . CYS A 1 118 ? 29.568 -33.442 15.106 1.00 0.00 118 CYS A CA 16
ATOM 28828 C C . CYS A 1 118 ? 29.888 -34.257 16.315 1.00 0.00 118 CYS A C 16
ATOM 28829 O O . CYS A 1 118 ? 30.542 -33.784 17.241 1.00 0.00 118 CYS A O 16
ATOM 28836 N N . ILE A 1 119 ? 29.444 -35.528 16.318 1.00 0.00 119 ILE A N 16
ATOM 28837 C CA . ILE A 1 119 ? 29.698 -36.379 17.447 1.00 0.00 119 ILE A CA 16
ATOM 28838 C C . ILE A 1 119 ? 29.869 -37.773 16.919 1.00 0.00 119 ILE A C 16
ATOM 28839 O O . ILE A 1 119 ? 29.335 -38.126 15.867 1.00 0.00 119 ILE A O 16
ATOM 28855 N N . THR A 1 120 ? 30.661 -38.598 17.638 1.00 0.00 120 THR A N 16
ATOM 28856 C CA . THR A 1 120 ? 30.874 -39.963 17.223 1.00 0.00 120 THR A CA 16
ATOM 28857 C C . THR A 1 120 ? 29.588 -40.688 17.539 1.00 0.00 120 THR A C 16
ATOM 28858 O O . THR A 1 120 ? 29.073 -40.594 18.654 1.00 0.00 120 THR A O 16
ATOM 28869 N N . PRO A 1 121 ? 29.053 -41.416 16.577 1.00 0.00 121 PRO A N 16
ATOM 28870 C CA . PRO A 1 121 ? 27.787 -42.115 16.765 1.00 0.00 121 PRO A CA 16
ATOM 28871 C C . PRO A 1 121 ? 27.853 -43.251 17.750 1.00 0.00 121 PRO A C 16
ATOM 28872 O O . PRO A 1 121 ? 28.627 -44.192 17.565 1.00 0.00 121 PRO A O 16
ATOM 28883 N N . PRO A 1 122 ? 27.064 -43.202 18.801 1.00 0.00 122 PRO A N 16
ATOM 28884 C CA . PRO A 1 122 ? 27.022 -44.264 19.780 1.00 0.00 122 PRO A CA 16
ATOM 28885 C C . PRO A 1 122 ? 26.100 -45.371 19.365 1.00 0.00 122 PRO A C 16
ATOM 28886 O O . PRO A 1 122 ? 25.043 -45.126 18.784 1.00 0.00 122 PRO A O 16
ATOM 28897 N N . GLN A 1 123 ? 26.484 -46.630 19.652 1.00 0.00 123 GLN A N 16
ATOM 28898 C CA . GLN A 1 123 ? 25.644 -47.744 19.296 1.00 0.00 123 GLN A CA 16
ATOM 28899 C C . GLN A 1 123 ? 24.667 -47.940 20.427 1.00 0.00 123 GLN A C 16
ATOM 28900 O O . GLN A 1 123 ? 25.067 -48.144 21.573 1.00 0.00 123 GLN A O 16
ATOM 28914 N N . PRO A 1 124 ? 23.380 -47.879 20.138 1.00 0.00 124 PRO A N 16
ATOM 28915 C CA . PRO A 1 124 ? 22.369 -48.066 21.169 1.00 0.00 124 PRO A CA 16
ATOM 28916 C C . PRO A 1 124 ? 22.444 -49.416 21.820 1.00 0.00 124 PRO A C 16
ATOM 28917 O O . PRO A 1 124 ? 22.265 -49.483 23.067 1.00 0.00 124 PRO A O 16
ATOM 28929 N N . LYS A 1 1 ? 22.328 -39.023 -22.529 1.00 0.00 1 LYS A N 17
ATOM 28930 C CA . LYS A 1 1 ? 23.700 -38.776 -23.050 1.00 0.00 1 LYS A CA 17
ATOM 28931 C C . LYS A 1 1 ? 24.701 -39.647 -22.346 1.00 0.00 1 LYS A C 17
ATOM 28932 O O . LYS A 1 1 ? 25.498 -40.334 -22.982 1.00 0.00 1 LYS A O 17
ATOM 28953 N N . SER A 1 2 ? 24.681 -39.631 -20.997 1.00 0.00 2 SER A N 17
ATOM 28954 C CA . SER A 1 2 ? 25.605 -40.438 -20.246 1.00 0.00 2 SER A CA 17
ATOM 28955 C C . SER A 1 2 ? 24.934 -40.768 -18.949 1.00 0.00 2 SER A C 17
ATOM 28956 O O . SER A 1 2 ? 24.216 -39.945 -18.386 1.00 0.00 2 SER A O 17
ATOM 28964 N N . HIS A 1 3 ? 25.160 -42.002 -18.445 1.00 0.00 3 HIS A N 17
ATOM 28965 C CA . HIS A 1 3 ? 24.556 -42.414 -17.202 1.00 0.00 3 HIS A CA 17
ATOM 28966 C C . HIS A 1 3 ? 25.654 -42.613 -16.197 1.00 0.00 3 HIS A C 17
ATOM 28967 O O . HIS A 1 3 ? 25.452 -43.245 -15.163 1.00 0.00 3 HIS A O 17
ATOM 28981 N N . THR A 1 4 ? 26.862 -42.073 -16.485 1.00 0.00 4 THR A N 17
ATOM 28982 C CA . THR A 1 4 ? 27.972 -42.225 -15.569 1.00 0.00 4 THR A CA 17
ATOM 28983 C C . THR A 1 4 ? 27.763 -41.310 -14.394 1.00 0.00 4 THR A C 17
ATOM 28984 O O . THR A 1 4 ? 28.332 -41.528 -13.326 1.00 0.00 4 THR A O 17
ATOM 28995 N N . THR A 1 5 ? 26.943 -40.253 -14.572 1.00 0.00 5 THR A N 17
ATOM 28996 C CA . THR A 1 5 ? 26.691 -39.326 -13.495 1.00 0.00 5 THR A CA 17
ATOM 28997 C C . THR A 1 5 ? 25.210 -39.113 -13.417 1.00 0.00 5 THR A C 17
ATOM 28998 O O . THR A 1 5 ? 24.475 -39.393 -14.364 1.00 0.00 5 THR A O 17
ATOM 29009 N N . CYS A 1 6 ? 24.733 -38.612 -12.256 1.00 0.00 6 CYS A N 17
ATOM 29010 C CA . CYS A 1 6 ? 23.319 -38.372 -12.086 1.00 0.00 6 CYS A CA 17
ATOM 29011 C C . CYS A 1 6 ? 22.993 -37.075 -12.766 1.00 0.00 6 CYS A C 17
ATOM 29012 O O . CYS A 1 6 ? 23.813 -36.157 -12.818 1.00 0.00 6 CYS A O 17
ATOM 29019 N N . PRO A 1 7 ? 21.785 -36.980 -13.274 1.00 0.00 7 PRO A N 17
ATOM 29020 C CA . PRO A 1 7 ? 21.324 -35.774 -13.938 1.00 0.00 7 PRO A CA 17
ATOM 29021 C C . PRO A 1 7 ? 21.040 -34.677 -12.959 1.00 0.00 7 PRO A C 17
ATOM 29022 O O . PRO A 1 7 ? 20.903 -34.926 -11.761 1.00 0.00 7 PRO A O 17
ATOM 29033 N N . THR A 1 8 ? 20.946 -33.425 -13.449 1.00 0.00 8 THR A N 17
ATOM 29034 C CA . THR A 1 8 ? 20.686 -32.319 -12.564 1.00 0.00 8 THR A CA 17
ATOM 29035 C C . THR A 1 8 ? 19.397 -31.692 -13.000 1.00 0.00 8 THR A C 17
ATOM 29036 O O . THR A 1 8 ? 19.074 -31.645 -14.187 1.00 0.00 8 THR A O 17
ATOM 29047 N N . SER A 1 9 ? 18.611 -31.213 -12.014 1.00 0.00 9 SER A N 17
ATOM 29048 C CA . SER A 1 9 ? 17.345 -30.590 -12.306 1.00 0.00 9 SER A CA 17
ATOM 29049 C C . SER A 1 9 ? 17.618 -29.200 -12.807 1.00 0.00 9 SER A C 17
ATOM 29050 O O . SER A 1 9 ? 18.608 -28.573 -12.441 1.00 0.00 9 SER A O 17
ATOM 29058 N N . THR A 1 10 ? 16.725 -28.687 -13.678 1.00 0.00 10 THR A N 17
ATOM 29059 C CA . THR A 1 10 ? 16.893 -27.354 -14.203 1.00 0.00 10 THR A CA 17
ATOM 29060 C C . THR A 1 10 ? 16.138 -26.410 -13.309 1.00 0.00 10 THR A C 17
ATOM 29061 O O . THR A 1 10 ? 16.106 -25.205 -13.548 1.00 0.00 10 THR A O 17
ATOM 29072 N N . GLU A 1 11 ? 15.509 -26.954 -12.242 1.00 0.00 11 GLU A N 17
ATOM 29073 C CA . GLU A 1 11 ? 14.749 -26.133 -11.330 1.00 0.00 11 GLU A CA 17
ATOM 29074 C C . GLU A 1 11 ? 15.641 -25.721 -10.190 1.00 0.00 11 GLU A C 17
ATOM 29075 O O . GLU A 1 11 ? 15.190 -25.054 -9.260 1.00 0.00 11 GLU A O 17
ATOM 29087 N N . ILE A 1 12 ? 16.938 -26.105 -10.233 1.00 0.00 12 ILE A N 17
ATOM 29088 C CA . ILE A 1 12 ? 17.840 -25.743 -9.164 1.00 0.00 12 ILE A CA 17
ATOM 29089 C C . ILE A 1 12 ? 18.920 -24.888 -9.761 1.00 0.00 12 ILE A C 17
ATOM 29090 O O . ILE A 1 12 ? 19.219 -24.970 -10.953 1.00 0.00 12 ILE A O 17
ATOM 29106 N N . ASP A 1 13 ? 19.544 -24.045 -8.915 1.00 0.00 13 ASP A N 17
ATOM 29107 C CA . ASP A 1 13 ? 20.589 -23.165 -9.375 1.00 0.00 13 ASP A CA 17
ATOM 29108 C C . ASP A 1 13 ? 21.841 -23.529 -8.635 1.00 0.00 13 ASP A C 17
ATOM 29109 O O . ASP A 1 13 ? 21.809 -24.302 -7.678 1.00 0.00 13 ASP A O 17
ATOM 29118 N N . SER A 1 14 ? 22.996 -22.996 -9.097 1.00 0.00 14 SER A N 17
ATOM 29119 C CA . SER A 1 14 ? 24.250 -23.271 -8.438 1.00 0.00 14 SER A CA 17
ATOM 29120 C C . SER A 1 14 ? 24.258 -22.527 -7.133 1.00 0.00 14 SER A C 17
ATOM 29121 O O . SER A 1 14 ? 23.782 -21.396 -7.043 1.00 0.00 14 SER A O 17
ATOM 29129 N N . CYS A 1 15 ? 24.814 -23.164 -6.081 1.00 0.00 15 CYS A N 17
ATOM 29130 C CA . CYS A 1 15 ? 24.877 -22.530 -4.783 1.00 0.00 15 CYS A CA 17
ATOM 29131 C C . CYS A 1 15 ? 25.975 -21.506 -4.829 1.00 0.00 15 CYS A C 17
ATOM 29132 O O . CYS A 1 15 ? 26.974 -21.682 -5.524 1.00 0.00 15 CYS A O 17
ATOM 29139 N N . SER A 1 16 ? 25.803 -20.400 -4.065 1.00 0.00 16 SER A N 17
ATOM 29140 C CA . SER A 1 16 ? 26.796 -19.345 -4.043 1.00 0.00 16 SER A CA 17
ATOM 29141 C C . SER A 1 16 ? 28.077 -19.889 -3.481 1.00 0.00 16 SER A C 17
ATOM 29142 O O . SER A 1 16 ? 29.159 -19.596 -3.987 1.00 0.00 16 SER A O 17
ATOM 29150 N N . ASN A 1 17 ? 27.979 -20.699 -2.406 1.00 0.00 17 ASN A N 17
ATOM 29151 C CA . ASN A 1 17 ? 29.163 -21.260 -1.805 1.00 0.00 17 ASN A CA 17
ATOM 29152 C C . ASN A 1 17 ? 29.270 -22.674 -2.292 1.00 0.00 17 ASN A C 17
ATOM 29153 O O . ASN A 1 17 ? 28.279 -23.402 -2.365 1.00 0.00 17 ASN A O 17
ATOM 29164 N N . ASP A 1 18 ? 30.508 -23.096 -2.618 1.00 0.00 18 ASP A N 17
ATOM 29165 C CA . ASP A 1 18 ? 30.736 -24.422 -3.138 1.00 0.00 18 ASP A CA 17
ATOM 29166 C C . ASP A 1 18 ? 30.857 -25.412 -2.008 1.00 0.00 18 ASP A C 17
ATOM 29167 O O . ASP A 1 18 ? 31.026 -26.601 -2.256 1.00 0.00 18 ASP A O 17
ATOM 29176 N N . ASN A 1 19 ? 30.762 -24.954 -0.739 1.00 0.00 19 ASN A N 17
ATOM 29177 C CA . ASN A 1 19 ? 30.903 -25.867 0.376 1.00 0.00 19 ASN A CA 17
ATOM 29178 C C . ASN A 1 19 ? 29.534 -26.300 0.828 1.00 0.00 19 ASN A C 17
ATOM 29179 O O . ASN A 1 19 ? 29.355 -26.718 1.969 1.00 0.00 19 ASN A O 17
ATOM 29190 N N . ASN A 1 20 ? 28.522 -26.193 -0.054 1.00 0.00 20 ASN A N 17
ATOM 29191 C CA . ASN A 1 20 ? 27.192 -26.607 0.321 1.00 0.00 20 ASN A CA 17
ATOM 29192 C C . ASN A 1 20 ? 27.017 -28.043 -0.082 1.00 0.00 20 ASN A C 17
ATOM 29193 O O . ASN A 1 20 ? 27.669 -28.539 -1.001 1.00 0.00 20 ASN A O 17
ATOM 29204 N N . ALA A 1 21 ? 26.117 -28.748 0.636 1.00 0.00 21 ALA A N 17
ATOM 29205 C CA . ALA A 1 21 ? 25.844 -30.128 0.342 1.00 0.00 21 ALA A CA 17
ATOM 29206 C C . ALA A 1 21 ? 24.721 -30.152 -0.651 1.00 0.00 21 ALA A C 17
ATOM 29207 O O . ALA A 1 21 ? 23.967 -29.186 -0.778 1.00 0.00 21 ALA A O 17
ATOM 29214 N N . CYS A 1 22 ? 24.578 -31.275 -1.379 1.00 0.00 22 CYS A N 17
ATOM 29215 C CA . CYS A 1 22 ? 23.534 -31.360 -2.360 1.00 0.00 22 CYS A CA 17
ATOM 29216 C C . CYS A 1 22 ? 23.101 -32.789 -2.478 1.00 0.00 22 CYS A C 17
ATOM 29217 O O . CYS A 1 22 ? 23.827 -33.713 -2.120 1.00 0.00 22 CYS A O 17
ATOM 29224 N N . GLY A 1 23 ? 21.873 -32.980 -2.995 1.00 0.00 23 GLY A N 17
ATOM 29225 C CA . GLY A 1 23 ? 21.351 -34.305 -3.213 1.00 0.00 23 GLY A CA 17
ATOM 29226 C C . GLY A 1 23 ? 20.801 -34.849 -1.940 1.00 0.00 23 GLY A C 17
ATOM 29227 O O . GLY A 1 23 ? 21.024 -34.316 -0.857 1.00 0.00 23 GLY A O 17
ATOM 29231 N N . LYS A 1 24 ? 20.050 -35.958 -2.070 1.00 0.00 24 LYS A N 17
ATOM 29232 C CA . LYS A 1 24 ? 19.466 -36.593 -0.927 1.00 0.00 24 LYS A CA 17
ATOM 29233 C C . LYS A 1 24 ? 19.054 -37.969 -1.363 1.00 0.00 24 LYS A C 17
ATOM 29234 O O . LYS A 1 24 ? 18.814 -38.208 -2.550 1.00 0.00 24 LYS A O 17
ATOM 29253 N N . ASP A 1 25 ? 18.975 -38.916 -0.402 1.00 0.00 25 ASP A N 17
ATOM 29254 C CA . ASP A 1 25 ? 18.593 -40.269 -0.726 1.00 0.00 25 ASP A CA 17
ATOM 29255 C C . ASP A 1 25 ? 17.187 -40.463 -0.231 1.00 0.00 25 ASP A C 17
ATOM 29256 O O . ASP A 1 25 ? 16.946 -40.496 0.975 1.00 0.00 25 ASP A O 17
ATOM 29265 N N . VAL A 1 26 ? 16.222 -40.599 -1.169 1.00 0.00 26 VAL A N 17
ATOM 29266 C CA . VAL A 1 26 ? 14.844 -40.783 -0.773 1.00 0.00 26 VAL A CA 17
ATOM 29267 C C . VAL A 1 26 ? 14.389 -42.143 -1.232 1.00 0.00 26 VAL A C 17
ATOM 29268 O O . VAL A 1 26 ? 14.162 -43.036 -0.419 1.00 0.00 26 VAL A O 17
ATOM 29281 N N . SER A 1 27 ? 14.248 -42.327 -2.565 1.00 0.00 27 SER A N 17
ATOM 29282 C CA . SER A 1 27 ? 13.788 -43.591 -3.098 1.00 0.00 27 SER A CA 17
ATOM 29283 C C . SER A 1 27 ? 14.965 -44.364 -3.624 1.00 0.00 27 SER A C 17
ATOM 29284 O O . SER A 1 27 ? 14.798 -45.418 -4.234 1.00 0.00 27 SER A O 17
ATOM 29292 N N . GLY A 1 28 ? 16.190 -43.851 -3.398 1.00 0.00 28 GLY A N 17
ATOM 29293 C CA . GLY A 1 28 ? 17.370 -44.521 -3.891 1.00 0.00 28 GLY A CA 17
ATOM 29294 C C . GLY A 1 28 ? 17.819 -43.787 -5.115 1.00 0.00 28 GLY A C 17
ATOM 29295 O O . GLY A 1 28 ? 18.963 -43.914 -5.543 1.00 0.00 28 GLY A O 17
ATOM 29299 N N . SER A 1 29 ? 16.907 -42.989 -5.710 1.00 0.00 29 SER A N 17
ATOM 29300 C CA . SER A 1 29 ? 17.253 -42.221 -6.878 1.00 0.00 29 SER A CA 17
ATOM 29301 C C . SER A 1 29 ? 18.011 -41.026 -6.380 1.00 0.00 29 SER A C 17
ATOM 29302 O O . SER A 1 29 ? 17.656 -40.439 -5.357 1.00 0.00 29 SER A O 17
ATOM 29310 N N . CYS A 1 30 ? 19.079 -40.627 -7.100 1.00 0.00 30 CYS A N 17
ATOM 29311 C CA . CYS A 1 30 ? 19.857 -39.496 -6.660 1.00 0.00 30 CYS A CA 17
ATOM 29312 C C . CYS A 1 30 ? 19.134 -38.246 -7.064 1.00 0.00 30 CYS A C 17
ATOM 29313 O O . CYS A 1 30 ? 18.992 -37.943 -8.247 1.00 0.00 30 CYS A O 17
ATOM 29320 N N . SER A 1 31 ? 18.665 -37.481 -6.055 1.00 0.00 31 SER A N 17
ATOM 29321 C CA . SER A 1 31 ? 17.970 -36.244 -6.319 1.00 0.00 31 SER A CA 17
ATOM 29322 C C . SER A 1 31 ? 18.993 -35.143 -6.291 1.00 0.00 31 SER A C 17
ATOM 29323 O O . SER A 1 31 ? 20.122 -35.344 -5.845 1.00 0.00 31 SER A O 17
ATOM 29331 N N . SER A 1 32 ? 18.613 -33.942 -6.782 1.00 0.00 32 SER A N 17
ATOM 29332 C CA . SER A 1 32 ? 19.517 -32.819 -6.773 1.00 0.00 32 SER A CA 17
ATOM 29333 C C . SER A 1 32 ? 18.765 -31.688 -6.140 1.00 0.00 32 SER A C 17
ATOM 29334 O O . SER A 1 32 ? 17.609 -31.437 -6.476 1.00 0.00 32 SER A O 17
ATOM 29342 N N . LEU A 1 33 ? 19.424 -30.962 -5.208 1.00 0.00 33 LEU A N 17
ATOM 29343 C CA . LEU A 1 33 ? 18.758 -29.876 -4.521 1.00 0.00 33 LEU A CA 17
ATOM 29344 C C . LEU A 1 33 ? 19.431 -28.588 -4.888 1.00 0.00 33 LEU A C 17
ATOM 29345 O O . LEU A 1 33 ? 18.792 -27.542 -4.958 1.00 0.00 33 LEU A O 17
ATOM 29361 N N . CYS A 1 34 ? 20.755 -28.634 -5.121 1.00 0.00 34 CYS A N 17
ATOM 29362 C CA . CYS A 1 34 ? 21.471 -27.434 -5.469 1.00 0.00 34 CYS A CA 17
ATOM 29363 C C . CYS A 1 34 ? 22.636 -27.845 -6.304 1.00 0.00 34 CYS A C 17
ATOM 29364 O O . CYS A 1 34 ? 23.268 -28.869 -6.054 1.00 0.00 34 CYS A O 17
ATOM 29371 N N . ASN A 1 35 ? 22.939 -27.034 -7.334 1.00 0.00 35 ASN A N 17
ATOM 29372 C CA . ASN A 1 35 ? 24.046 -27.330 -8.208 1.00 0.00 35 ASN A CA 17
ATOM 29373 C C . ASN A 1 35 ? 25.300 -26.857 -7.525 1.00 0.00 35 ASN A C 17
ATOM 29374 O O . ASN A 1 35 ? 25.288 -25.888 -6.767 1.00 0.00 35 ASN A O 17
ATOM 29385 N N . CYS A 1 36 ? 26.428 -27.549 -7.788 1.00 0.00 36 CYS A N 17
ATOM 29386 C CA . CYS A 1 36 ? 27.677 -27.170 -7.168 1.00 0.00 36 CYS A CA 17
ATOM 29387 C C . CYS A 1 36 ? 28.570 -26.621 -8.234 1.00 0.00 36 CYS A C 17
ATOM 29388 O O . CYS A 1 36 ? 28.694 -27.192 -9.310 1.00 0.00 36 CYS A O 17
ATOM 29395 N N . GLY A 1 37 ? 29.228 -25.479 -7.940 1.00 0.00 37 GLY A N 17
ATOM 29396 C CA . GLY A 1 37 ? 30.128 -24.875 -8.895 1.00 0.00 37 GLY A CA 17
ATOM 29397 C C . GLY A 1 37 ? 29.347 -24.400 -10.085 1.00 0.00 37 GLY A C 17
ATOM 29398 O O . GLY A 1 37 ? 28.368 -23.671 -9.955 1.00 0.00 37 GLY A O 17
ATOM 29402 N N . ASN A 1 38 ? 29.783 -24.820 -11.291 1.00 0.00 38 ASN A N 17
ATOM 29403 C CA . ASN A 1 38 ? 29.131 -24.400 -12.509 1.00 0.00 38 ASN A CA 17
ATOM 29404 C C . ASN A 1 38 ? 28.023 -25.363 -12.847 1.00 0.00 38 ASN A C 17
ATOM 29405 O O . ASN A 1 38 ? 27.376 -25.221 -13.883 1.00 0.00 38 ASN A O 17
ATOM 29416 N N . GLY A 1 39 ? 27.774 -26.367 -11.979 1.00 0.00 39 GLY A N 17
ATOM 29417 C CA . GLY A 1 39 ? 26.734 -27.328 -12.263 1.00 0.00 39 GLY A CA 17
ATOM 29418 C C . GLY A 1 39 ? 27.344 -28.692 -12.245 1.00 0.00 39 GLY A C 17
ATOM 29419 O O . GLY A 1 39 ? 27.199 -29.464 -13.191 1.00 0.00 39 GLY A O 17
ATOM 29423 N N . GLN A 1 40 ? 28.055 -29.019 -11.150 1.00 0.00 40 GLN A N 17
ATOM 29424 C CA . GLN A 1 40 ? 28.669 -30.314 -11.029 1.00 0.00 40 GLN A CA 17
ATOM 29425 C C . GLN A 1 40 ? 27.630 -31.252 -10.496 1.00 0.00 40 GLN A C 17
ATOM 29426 O O . GLN A 1 40 ? 26.769 -30.865 -9.704 1.00 0.00 40 GLN A O 17
ATOM 29440 N N . THR A 1 41 ? 27.700 -32.528 -10.929 1.00 0.00 41 THR A N 17
ATOM 29441 C CA . THR A 1 41 ? 26.751 -33.514 -10.478 1.00 0.00 41 THR A CA 17
ATOM 29442 C C . THR A 1 41 ? 27.105 -33.869 -9.060 1.00 0.00 41 THR A C 17
ATOM 29443 O O . THR A 1 41 ? 28.252 -33.738 -8.639 1.00 0.00 41 THR A O 17
ATOM 29454 N N . CYS A 1 42 ? 26.106 -34.345 -8.288 1.00 0.00 42 CYS A N 17
ATOM 29455 C CA . CYS A 1 42 ? 26.353 -34.692 -6.908 1.00 0.00 42 CYS A CA 17
ATOM 29456 C C . CYS A 1 42 ? 26.815 -36.124 -6.859 1.00 0.00 42 CYS A C 17
ATOM 29457 O O . CYS A 1 42 ? 27.213 -36.620 -5.807 1.00 0.00 42 CYS A O 17
ATOM 29464 N N . PHE A 1 43 ? 26.775 -36.824 -8.016 1.00 0.00 43 PHE A N 17
ATOM 29465 C CA . PHE A 1 43 ? 27.189 -38.212 -8.074 1.00 0.00 43 PHE A CA 17
ATOM 29466 C C . PHE A 1 43 ? 28.679 -38.304 -7.853 1.00 0.00 43 PHE A C 17
ATOM 29467 O O . PHE A 1 43 ? 29.159 -39.212 -7.178 1.00 0.00 43 PHE A O 17
ATOM 29484 N N . THR A 1 44 ? 29.447 -37.349 -8.420 1.00 0.00 44 THR A N 17
ATOM 29485 C CA . THR A 1 44 ? 30.890 -37.382 -8.291 1.00 0.00 44 THR A CA 17
ATOM 29486 C C . THR A 1 44 ? 31.286 -37.010 -6.886 1.00 0.00 44 THR A C 17
ATOM 29487 O O . THR A 1 44 ? 32.454 -37.112 -6.517 1.00 0.00 44 THR A O 17
ATOM 29498 N N . ASP A 1 45 ? 30.309 -36.583 -6.058 1.00 0.00 45 ASP A N 17
ATOM 29499 C CA . ASP A 1 45 ? 30.601 -36.212 -4.696 1.00 0.00 45 ASP A CA 17
ATOM 29500 C C . ASP A 1 45 ? 30.246 -37.377 -3.806 1.00 0.00 45 ASP A C 17
ATOM 29501 O O . ASP A 1 45 ? 30.105 -37.225 -2.594 1.00 0.00 45 ASP A O 17
ATOM 29510 N N . SER A 1 46 ? 30.096 -38.578 -4.407 1.00 0.00 46 SER A N 17
ATOM 29511 C CA . SER A 1 46 ? 29.754 -39.771 -3.655 1.00 0.00 46 SER A CA 17
ATOM 29512 C C . SER A 1 46 ? 30.838 -40.050 -2.644 1.00 0.00 46 SER A C 17
ATOM 29513 O O . SER A 1 46 ? 30.557 -40.482 -1.528 1.00 0.00 46 SER A O 17
ATOM 29521 N N . ASN A 1 47 ? 32.113 -39.819 -3.023 1.00 0.00 47 ASN A N 17
ATOM 29522 C CA . ASN A 1 47 ? 33.217 -40.089 -2.126 1.00 0.00 47 ASN A CA 17
ATOM 29523 C C . ASN A 1 47 ? 33.220 -39.084 -0.998 1.00 0.00 47 ASN A C 17
ATOM 29524 O O . ASN A 1 47 ? 33.947 -39.254 -0.022 1.00 0.00 47 ASN A O 17
ATOM 29535 N N . HIS A 1 48 ? 32.403 -38.012 -1.103 1.00 0.00 48 HIS A N 17
ATOM 29536 C CA . HIS A 1 48 ? 32.368 -37.008 -0.062 1.00 0.00 48 HIS A CA 17
ATOM 29537 C C . HIS A 1 48 ? 31.049 -37.116 0.651 1.00 0.00 48 HIS A C 17
ATOM 29538 O O . HIS A 1 48 ? 30.567 -36.144 1.236 1.00 0.00 48 HIS A O 17
ATOM 29552 N N . THR A 1 49 ? 30.414 -38.311 0.600 1.00 0.00 49 THR A N 17
ATOM 29553 C CA . THR A 1 49 ? 29.139 -38.500 1.257 1.00 0.00 49 THR A CA 17
ATOM 29554 C C . THR A 1 49 ? 29.341 -38.399 2.749 1.00 0.00 49 THR A C 17
ATOM 29555 O O . THR A 1 49 ? 30.399 -38.736 3.284 1.00 0.00 49 THR A O 17
ATOM 29566 N N . ILE A 1 50 ? 28.292 -37.920 3.449 1.00 0.00 50 ILE A N 17
ATOM 29567 C CA . ILE A 1 50 ? 28.348 -37.756 4.879 1.00 0.00 50 ILE A CA 17
ATOM 29568 C C . ILE A 1 50 ? 27.195 -38.509 5.472 1.00 0.00 50 ILE A C 17
ATOM 29569 O O . ILE A 1 50 ? 26.264 -38.899 4.767 1.00 0.00 50 ILE A O 17
ATOM 29585 N N . THR A 1 51 ? 27.238 -38.722 6.809 1.00 0.00 51 THR A N 17
ATOM 29586 C CA . THR A 1 51 ? 26.178 -39.437 7.480 1.00 0.00 51 THR A CA 17
ATOM 29587 C C . THR A 1 51 ? 25.480 -38.450 8.370 1.00 0.00 51 THR A C 17
ATOM 29588 O O . THR A 1 51 ? 26.110 -37.787 9.195 1.00 0.00 51 THR A O 17
ATOM 29599 N N . LEU A 1 52 ? 24.142 -38.342 8.226 1.00 0.00 52 LEU A N 17
ATOM 29600 C CA . LEU A 1 52 ? 23.383 -37.411 9.024 1.00 0.00 52 LEU A CA 17
ATOM 29601 C C . LEU A 1 52 ? 22.330 -38.186 9.766 1.00 0.00 52 LEU A C 17
ATOM 29602 O O . LEU A 1 52 ? 21.633 -39.019 9.183 1.00 0.00 52 LEU A O 17
ATOM 29618 N N . VAL A 1 53 ? 22.210 -37.932 11.094 1.00 0.00 53 VAL A N 17
ATOM 29619 C CA . VAL A 1 53 ? 21.215 -38.613 11.895 1.00 0.00 53 VAL A CA 17
ATOM 29620 C C . VAL A 1 53 ? 20.292 -37.562 12.455 1.00 0.00 53 VAL A C 17
ATOM 29621 O O . VAL A 1 53 ? 20.583 -36.928 13.474 1.00 0.00 53 VAL A O 17
ATOM 29634 N N . PRO A 1 54 ? 19.174 -37.356 11.790 1.00 0.00 54 PRO A N 17
ATOM 29635 C CA . PRO A 1 54 ? 18.192 -36.377 12.222 1.00 0.00 54 PRO A CA 17
ATOM 29636 C C . PRO A 1 54 ? 17.350 -36.842 13.372 1.00 0.00 54 PRO A C 17
ATOM 29637 O O . PRO A 1 54 ? 16.858 -36.033 14.157 1.00 0.00 54 PRO A O 17
ATOM 29648 N N . TYR A 1 55 ? 17.165 -38.172 13.497 1.00 0.00 55 TYR A N 17
ATOM 29649 C CA . TYR A 1 55 ? 16.353 -38.693 14.566 1.00 0.00 55 TYR A CA 17
ATOM 29650 C C . TYR A 1 55 ? 16.711 -40.137 14.770 1.00 0.00 55 TYR A C 17
ATOM 29651 O O . TYR A 1 55 ? 17.383 -40.753 13.945 1.00 0.00 55 TYR A O 17
ATOM 29669 N N . TYR A 1 56 ? 16.257 -40.701 15.911 1.00 0.00 56 TYR A N 17
ATOM 29670 C CA . TYR A 1 56 ? 16.529 -42.082 16.228 1.00 0.00 56 TYR A CA 17
ATOM 29671 C C . TYR A 1 56 ? 15.223 -42.814 16.206 1.00 0.00 56 TYR A C 17
ATOM 29672 O O . TYR A 1 56 ? 14.165 -42.230 16.434 1.00 0.00 56 TYR A O 17
ATOM 29690 N N . THR A 1 57 ? 15.280 -44.135 15.927 1.00 0.00 57 THR A N 17
ATOM 29691 C CA . THR A 1 57 ? 14.078 -44.930 15.882 1.00 0.00 57 THR A CA 17
ATOM 29692 C C . THR A 1 57 ? 14.267 -46.070 16.838 1.00 0.00 57 THR A C 17
ATOM 29693 O O . THR A 1 57 ? 15.358 -46.287 17.361 1.00 0.00 57 THR A O 17
ATOM 29704 N N . GLU A 1 58 ? 13.178 -46.826 17.090 1.00 0.00 58 GLU A N 17
ATOM 29705 C CA . GLU A 1 58 ? 13.233 -47.948 18.000 1.00 0.00 58 GLU A CA 17
ATOM 29706 C C . GLU A 1 58 ? 14.166 -48.987 17.437 1.00 0.00 58 GLU A C 17
ATOM 29707 O O . GLU A 1 58 ? 14.880 -49.658 18.180 1.00 0.00 58 GLU A O 17
ATOM 29719 N N . ASP A 1 59 ? 14.167 -49.149 16.095 1.00 0.00 59 ASP A N 17
ATOM 29720 C CA . ASP A 1 59 ? 15.011 -50.142 15.469 1.00 0.00 59 ASP A CA 17
ATOM 29721 C C . ASP A 1 59 ? 16.459 -49.752 15.637 1.00 0.00 59 ASP A C 17
ATOM 29722 O O . ASP A 1 59 ? 17.337 -50.612 15.625 1.00 0.00 59 ASP A O 17
ATOM 29731 N N . GLY A 1 60 ? 16.747 -48.442 15.791 1.00 0.00 60 GLY A N 17
ATOM 29732 C CA . GLY A 1 60 ? 18.116 -48.024 15.961 1.00 0.00 60 GLY A CA 17
ATOM 29733 C C . GLY A 1 60 ? 18.268 -46.672 15.339 1.00 0.00 60 GLY A C 17
ATOM 29734 O O . GLY A 1 60 ? 17.298 -45.998 14.984 1.00 0.00 60 GLY A O 17
ATOM 29738 N N . PRO A 1 61 ? 19.512 -46.264 15.234 1.00 0.00 61 PRO A N 17
ATOM 29739 C CA . PRO A 1 61 ? 19.865 -44.979 14.641 1.00 0.00 61 PRO A CA 17
ATOM 29740 C C . PRO A 1 61 ? 19.427 -44.873 13.211 1.00 0.00 61 PRO A C 17
ATOM 29741 O O . PRO A 1 61 ? 19.597 -45.808 12.430 1.00 0.00 61 PRO A O 17
ATOM 29752 N N . PHE A 1 62 ? 18.861 -43.710 12.831 1.00 0.00 62 PHE A N 17
ATOM 29753 C CA . PHE A 1 62 ? 18.427 -43.525 11.472 1.00 0.00 62 PHE A CA 17
ATOM 29754 C C . PHE A 1 62 ? 19.517 -42.749 10.804 1.00 0.00 62 PHE A C 17
ATOM 29755 O O . PHE A 1 62 ? 19.768 -41.595 11.142 1.00 0.00 62 PHE A O 17
ATOM 29772 N N . GLU A 1 63 ? 20.189 -43.377 9.821 1.00 0.00 63 GLU A N 17
ATOM 29773 C CA . GLU A 1 63 ? 21.275 -42.718 9.149 1.00 0.00 63 GLU A CA 17
ATOM 29774 C C . GLU A 1 63 ? 20.841 -42.417 7.750 1.00 0.00 63 GLU A C 17
ATOM 29775 O O . GLU A 1 63 ? 20.301 -43.275 7.052 1.00 0.00 63 GLU A O 17
ATOM 29787 N N . LYS A 1 64 ? 21.083 -41.166 7.311 1.00 0.00 64 LYS A N 17
ATOM 29788 C CA . LYS A 1 64 ? 20.733 -40.773 5.975 1.00 0.00 64 LYS A CA 17
ATOM 29789 C C . LYS A 1 64 ? 21.984 -40.214 5.374 1.00 0.00 64 LYS A C 17
ATOM 29790 O O . LYS A 1 64 ? 22.786 -39.578 6.059 1.00 0.00 64 LYS A O 17
ATOM 29809 N N . LYS A 1 65 ? 22.177 -40.444 4.062 1.00 0.00 65 LYS A N 17
ATOM 29810 C CA . LYS A 1 65 ? 23.378 -39.992 3.409 1.00 0.00 65 LYS A CA 17
ATOM 29811 C C . LYS A 1 65 ? 23.097 -38.712 2.678 1.00 0.00 65 LYS A C 17
ATOM 29812 O O . LYS A 1 65 ? 21.983 -38.455 2.217 1.00 0.00 65 LYS A O 17
ATOM 29831 N N . TYR A 1 66 ? 24.149 -37.875 2.574 1.00 0.00 66 TYR A N 17
ATOM 29832 C CA . TYR A 1 66 ? 24.059 -36.620 1.883 1.00 0.00 66 TYR A CA 17
ATOM 29833 C C . TYR A 1 66 ? 25.376 -36.461 1.192 1.00 0.00 66 TYR A C 17
ATOM 29834 O O . TYR A 1 66 ? 26.387 -36.964 1.666 1.00 0.00 66 TYR A O 17
ATOM 29852 N N . TYR A 1 67 ? 25.399 -35.732 0.064 1.00 0.00 67 TYR A N 17
ATOM 29853 C CA . TYR A 1 67 ? 26.628 -35.563 -0.667 1.00 0.00 67 TYR A CA 17
ATOM 29854 C C . TYR A 1 67 ? 27.060 -34.154 -0.429 1.00 0.00 67 TYR A C 17
ATOM 29855 O O . TYR A 1 67 ? 26.234 -33.249 -0.411 1.00 0.00 67 TYR A O 17
ATOM 29873 N N . THR A 1 68 ? 28.378 -33.923 -0.253 1.00 0.00 68 THR A N 17
ATOM 29874 C CA . THR A 1 68 ? 28.837 -32.582 0.012 1.00 0.00 68 THR A CA 17
ATOM 29875 C C . THR A 1 68 ? 29.762 -32.175 -1.089 1.00 0.00 68 THR A C 17
ATOM 29876 O O . THR A 1 68 ? 30.400 -33.005 -1.733 1.00 0.00 68 THR A O 17
ATOM 29887 N N . CYS A 1 69 ? 29.848 -30.850 -1.320 1.00 0.00 69 CYS A N 17
ATOM 29888 C CA . CYS A 1 69 ? 30.699 -30.335 -2.363 1.00 0.00 69 CYS A CA 17
ATOM 29889 C C . CYS A 1 69 ? 31.722 -29.454 -1.720 1.00 0.00 69 CYS A C 17
ATOM 29890 O O . CYS A 1 69 ? 31.540 -28.976 -0.602 1.00 0.00 69 CYS A O 17
ATOM 29897 N N . GLY A 1 70 ? 32.857 -29.250 -2.423 1.00 0.00 70 GLY A N 17
ATOM 29898 C CA . GLY A 1 70 ? 33.895 -28.380 -1.921 1.00 0.00 70 GLY A CA 17
ATOM 29899 C C . GLY A 1 70 ? 34.986 -29.211 -1.331 1.00 0.00 70 GLY A C 17
ATOM 29900 O O . GLY A 1 70 ? 36.124 -28.757 -1.243 1.00 0.00 70 GLY A O 17
ATOM 29904 N N . ASP A 1 71 ? 34.666 -30.464 -0.927 1.00 0.00 71 ASP A N 17
ATOM 29905 C CA . ASP A 1 71 ? 35.665 -31.343 -0.353 1.00 0.00 71 ASP A CA 17
ATOM 29906 C C . ASP A 1 71 ? 36.309 -30.652 0.832 1.00 0.00 71 ASP A C 17
ATOM 29907 O O . ASP A 1 71 ? 37.455 -30.203 0.758 1.00 0.00 71 ASP A O 17
ATOM 29916 N N . PRO A 1 72 ? 35.589 -30.574 1.935 1.00 0.00 72 PRO A N 17
ATOM 29917 C CA . PRO A 1 72 ? 36.099 -29.931 3.142 1.00 0.00 72 PRO A CA 17
ATOM 29918 C C . PRO A 1 72 ? 37.149 -30.740 3.857 1.00 0.00 72 PRO A C 17
ATOM 29919 O O . PRO A 1 72 ? 37.090 -30.922 5.065 1.00 0.00 72 PRO A O 17
ATOM 29930 N N . SER A 1 73 ? 38.158 -31.233 3.110 1.00 0.00 73 SER A N 17
ATOM 29931 C CA . SER A 1 73 ? 39.213 -32.015 3.709 1.00 0.00 73 SER A CA 17
ATOM 29932 C C . SER A 1 73 ? 40.277 -31.078 4.213 1.00 0.00 73 SER A C 17
ATOM 29933 O O . SER A 1 73 ? 41.036 -31.417 5.118 1.00 0.00 73 SER A O 17
ATOM 29941 N N . GLU A 1 74 ? 40.350 -29.863 3.623 1.00 0.00 74 GLU A N 17
ATOM 29942 C CA . GLU A 1 74 ? 41.347 -28.901 4.032 1.00 0.00 74 GLU A CA 17
ATOM 29943 C C . GLU A 1 74 ? 40.713 -27.952 5.008 1.00 0.00 74 GLU A C 17
ATOM 29944 O O . GLU A 1 74 ? 41.343 -26.998 5.462 1.00 0.00 74 GLU A O 17
ATOM 29956 N N . LEU A 1 75 ? 39.433 -28.196 5.351 1.00 0.00 75 LEU A N 17
ATOM 29957 C CA . LEU A 1 75 ? 38.741 -27.339 6.272 1.00 0.00 75 LEU A CA 17
ATOM 29958 C C . LEU A 1 75 ? 39.172 -27.705 7.664 1.00 0.00 75 LEU A C 17
ATOM 29959 O O . LEU A 1 75 ? 39.654 -28.808 7.916 1.00 0.00 75 LEU A O 17
ATOM 29975 N N . ASP A 1 76 ? 38.997 -26.757 8.612 1.00 0.00 76 ASP A N 17
ATOM 29976 C CA . ASP A 1 76 ? 39.385 -26.994 9.983 1.00 0.00 76 ASP A CA 17
ATOM 29977 C C . ASP A 1 76 ? 38.479 -28.053 10.550 1.00 0.00 76 ASP A C 17
ATOM 29978 O O . ASP A 1 76 ? 37.313 -28.153 10.179 1.00 0.00 76 ASP A O 17
ATOM 29987 N N . GLU A 1 77 ? 39.020 -28.864 11.487 1.00 0.00 77 GLU A N 17
ATOM 29988 C CA . GLU A 1 77 ? 38.250 -29.922 12.096 1.00 0.00 77 GLU A CA 17
ATOM 29989 C C . GLU A 1 77 ? 37.166 -29.299 12.933 1.00 0.00 77 GLU A C 17
ATOM 29990 O O . GLU A 1 77 ? 37.382 -28.296 13.612 1.00 0.00 77 GLU A O 17
ATOM 30002 N N . CYS A 1 78 ? 35.950 -29.897 12.888 1.00 0.00 78 CYS A N 17
ATOM 30003 C CA . CYS A 1 78 ? 34.837 -29.379 13.655 1.00 0.00 78 CYS A CA 17
ATOM 30004 C C . CYS A 1 78 ? 35.124 -29.583 15.112 1.00 0.00 78 CYS A C 17
ATOM 30005 O O . CYS A 1 78 ? 35.734 -30.573 15.509 1.00 0.00 78 CYS A O 17
ATOM 30012 N N . TYR A 1 79 ? 34.656 -28.631 15.949 1.00 0.00 79 TYR A N 17
ATOM 30013 C CA . TYR A 1 79 ? 34.870 -28.731 17.369 1.00 0.00 79 TYR A CA 17
ATOM 30014 C C . TYR A 1 79 ? 33.796 -29.630 17.917 1.00 0.00 79 TYR A C 17
ATOM 30015 O O . TYR A 1 79 ? 32.781 -29.876 17.266 1.00 0.00 79 TYR A O 17
ATOM 30033 N N . ASP A 1 80 ? 34.009 -30.146 19.149 1.00 0.00 80 ASP A N 17
ATOM 30034 C CA . ASP A 1 80 ? 33.057 -31.044 19.760 1.00 0.00 80 ASP A CA 17
ATOM 30035 C C . ASP A 1 80 ? 31.741 -30.333 19.971 1.00 0.00 80 ASP A C 17
ATOM 30036 O O . ASP A 1 80 ? 30.683 -30.888 19.685 1.00 0.00 80 ASP A O 17
ATOM 30045 N N . ILE A 1 81 ? 31.779 -29.084 20.483 1.00 0.00 81 ILE A N 17
ATOM 30046 C CA . ILE A 1 81 ? 30.552 -28.361 20.725 1.00 0.00 81 ILE A CA 17
ATOM 30047 C C . ILE A 1 81 ? 30.614 -27.054 19.992 1.00 0.00 81 ILE A C 17
ATOM 30048 O O . ILE A 1 81 ? 31.105 -26.048 20.504 1.00 0.00 81 ILE A O 17
ATOM 30064 N N . ASP A 1 82 ? 30.102 -27.044 18.754 1.00 0.00 82 ASP A N 17
ATOM 30065 C CA . ASP A 1 82 ? 30.092 -25.841 17.977 1.00 0.00 82 ASP A CA 17
ATOM 30066 C C . ASP A 1 82 ? 29.253 -26.143 16.778 1.00 0.00 82 ASP A C 17
ATOM 30067 O O . ASP A 1 82 ? 28.933 -27.303 16.523 1.00 0.00 82 ASP A O 17
ATOM 30076 N N . LYS A 1 83 ? 28.854 -25.100 16.010 1.00 0.00 83 LYS A N 17
ATOM 30077 C CA . LYS A 1 83 ? 28.031 -25.334 14.847 1.00 0.00 83 LYS A CA 17
ATOM 30078 C C . LYS A 1 83 ? 28.847 -26.125 13.878 1.00 0.00 83 LYS A C 17
ATOM 30079 O O . LYS A 1 83 ? 29.884 -25.668 13.396 1.00 0.00 83 LYS A O 17
ATOM 30098 N N . ALA A 1 84 ? 28.377 -27.349 13.570 1.00 0.00 84 ALA A N 17
ATOM 30099 C CA . ALA A 1 84 ? 29.099 -28.192 12.661 1.00 0.00 84 ALA A CA 17
ATOM 30100 C C . ALA A 1 84 ? 28.348 -28.251 11.369 1.00 0.00 84 ALA A C 17
ATOM 30101 O O . ALA A 1 84 ? 28.941 -28.477 10.313 1.00 0.00 84 ALA A O 17
ATOM 30108 N N . LEU A 1 85 ? 27.014 -28.040 11.407 1.00 0.00 85 LEU A N 17
ATOM 30109 C CA . LEU A 1 85 ? 26.261 -28.114 10.186 1.00 0.00 85 LEU A CA 17
ATOM 30110 C C . LEU A 1 85 ? 25.069 -27.213 10.305 1.00 0.00 85 LEU A C 17
ATOM 30111 O O . LEU A 1 85 ? 24.342 -27.242 11.299 1.00 0.00 85 LEU A O 17
ATOM 30127 N N . GLU A 1 86 ? 24.853 -26.383 9.262 1.00 0.00 86 GLU A N 17
ATOM 30128 C CA . GLU A 1 86 ? 23.731 -25.488 9.238 1.00 0.00 86 GLU A CA 17
ATOM 30129 C C . GLU A 1 86 ? 22.867 -25.992 8.123 1.00 0.00 86 GLU A C 17
ATOM 30130 O O . GLU A 1 86 ? 23.329 -26.134 6.989 1.00 0.00 86 GLU A O 17
ATOM 30142 N N . VAL A 1 87 ? 21.583 -26.286 8.420 1.00 0.00 87 VAL A N 17
ATOM 30143 C CA . VAL A 1 87 ? 20.712 -26.814 7.398 1.00 0.00 87 VAL A CA 17
ATOM 30144 C C . VAL A 1 87 ? 19.426 -26.040 7.399 1.00 0.00 87 VAL A C 17
ATOM 30145 O O . VAL A 1 87 ? 19.047 -25.424 8.394 1.00 0.00 87 VAL A O 17
ATOM 30158 N N . ASN A 1 88 ? 18.730 -26.059 6.236 1.00 0.00 88 ASN A N 17
ATOM 30159 C CA . ASN A 1 88 ? 17.472 -25.361 6.095 1.00 0.00 88 ASN A CA 17
ATOM 30160 C C . ASN A 1 88 ? 16.403 -26.078 6.888 1.00 0.00 88 ASN A C 17
ATOM 30161 O O . ASN A 1 88 ? 15.574 -25.443 7.537 1.00 0.00 88 ASN A O 17
ATOM 30172 N N . GLU A 1 89 ? 16.393 -27.433 6.849 1.00 0.00 89 GLU A N 17
ATOM 30173 C CA . GLU A 1 89 ? 15.379 -28.175 7.560 1.00 0.00 89 GLU A CA 17
ATOM 30174 C C . GLU A 1 89 ? 16.038 -29.374 8.173 1.00 0.00 89 GLU A C 17
ATOM 30175 O O . GLU A 1 89 ? 16.997 -29.917 7.641 1.00 0.00 89 GLU A O 17
ATOM 30187 N N . SER A 1 90 ? 15.520 -29.804 9.336 1.00 0.00 90 SER A N 17
ATOM 30188 C CA . SER A 1 90 ? 16.085 -30.933 10.039 1.00 0.00 90 SER A CA 17
ATOM 30189 C C . SER A 1 90 ? 15.813 -32.228 9.310 1.00 0.00 90 SER A C 17
ATOM 30190 O O . SER A 1 90 ? 16.665 -33.114 9.284 1.00 0.00 90 SER A O 17
ATOM 30198 N N . ASP A 1 91 ? 14.618 -32.373 8.692 1.00 0.00 91 ASP A N 17
ATOM 30199 C CA . ASP A 1 91 ? 14.287 -33.626 8.047 1.00 0.00 91 ASP A CA 17
ATOM 30200 C C . ASP A 1 91 ? 14.792 -33.653 6.630 1.00 0.00 91 ASP A C 17
ATOM 30201 O O . ASP A 1 91 ? 15.574 -34.531 6.271 1.00 0.00 91 ASP A O 17
ATOM 30210 N N . ASP A 1 92 ? 14.359 -32.693 5.784 1.00 0.00 92 ASP A N 17
ATOM 30211 C CA . ASP A 1 92 ? 14.781 -32.705 4.402 1.00 0.00 92 ASP A CA 17
ATOM 30212 C C . ASP A 1 92 ? 15.283 -31.339 4.032 1.00 0.00 92 ASP A C 17
ATOM 30213 O O . ASP A 1 92 ? 14.569 -30.542 3.424 1.00 0.00 92 ASP A O 17
ATOM 30222 N N . PRO A 1 93 ? 16.509 -31.046 4.399 1.00 0.00 93 PRO A N 17
ATOM 30223 C CA . PRO A 1 93 ? 17.109 -29.764 4.072 1.00 0.00 93 PRO A CA 17
ATOM 30224 C C . PRO A 1 93 ? 17.406 -29.636 2.610 1.00 0.00 93 PRO A C 17
ATOM 30225 O O . PRO A 1 93 ? 17.901 -30.570 1.980 1.00 0.00 93 PRO A O 17
ATOM 30236 N N . ASN A 1 94 ? 17.115 -28.449 2.036 1.00 0.00 94 ASN A N 17
ATOM 30237 C CA . ASN A 1 94 ? 17.364 -28.237 0.634 1.00 0.00 94 ASN A CA 17
ATOM 30238 C C . ASN A 1 94 ? 18.748 -27.684 0.501 1.00 0.00 94 ASN A C 17
ATOM 30239 O O . ASN A 1 94 ? 19.423 -27.904 -0.503 1.00 0.00 94 ASN A O 17
ATOM 30250 N N . SER A 1 95 ? 19.199 -26.932 1.526 1.00 0.00 95 SER A N 17
ATOM 30251 C CA . SER A 1 95 ? 20.515 -26.361 1.483 1.00 0.00 95 SER A CA 17
ATOM 30252 C C . SER A 1 95 ? 21.198 -26.715 2.763 1.00 0.00 95 SER A C 17
ATOM 30253 O O . SER A 1 95 ? 20.640 -26.555 3.851 1.00 0.00 95 SER A O 17
ATOM 30261 N N . VAL A 1 96 ? 22.437 -27.223 2.642 1.00 0.00 96 VAL A N 17
ATOM 30262 C CA . VAL A 1 96 ? 23.220 -27.585 3.793 1.00 0.00 96 VAL A CA 17
ATOM 30263 C C . VAL A 1 96 ? 24.549 -26.933 3.587 1.00 0.00 96 VAL A C 17
ATOM 30264 O O . VAL A 1 96 ? 25.168 -27.121 2.549 1.00 0.00 96 VAL A O 17
ATOM 30277 N N . GLU A 1 97 ? 25.038 -26.161 4.580 1.00 0.00 97 GLU A N 17
ATOM 30278 C CA . GLU A 1 97 ? 26.301 -25.480 4.409 1.00 0.00 97 GLU A CA 17
ATOM 30279 C C . GLU A 1 97 ? 27.319 -26.112 5.316 1.00 0.00 97 GLU A C 17
ATOM 30280 O O . GLU A 1 97 ? 27.080 -26.298 6.509 1.00 0.00 97 GLU A O 17
ATOM 30292 N N . VAL A 1 98 ? 28.496 -26.466 4.743 1.00 0.00 98 VAL A N 17
ATOM 30293 C CA . VAL A 1 98 ? 29.562 -27.048 5.524 1.00 0.00 98 VAL A CA 17
ATOM 30294 C C . VAL A 1 98 ? 30.301 -25.919 6.183 1.00 0.00 98 VAL A C 17
ATOM 30295 O O . VAL A 1 98 ? 30.767 -24.991 5.522 1.00 0.00 98 VAL A O 17
ATOM 30308 N N . LEU A 1 99 ? 30.413 -25.982 7.529 1.00 0.00 99 LEU A N 17
ATOM 30309 C CA . LEU A 1 99 ? 31.099 -24.945 8.263 1.00 0.00 99 LEU A CA 17
ATOM 30310 C C . LEU A 1 99 ? 32.474 -25.431 8.603 1.00 0.00 99 LEU A C 17
ATOM 30311 O O . LEU A 1 99 ? 33.397 -24.636 8.778 1.00 0.00 99 LEU A O 17
ATOM 30327 N N . CYS A 1 100 ? 32.647 -26.760 8.708 1.00 0.00 100 CYS A N 17
ATOM 30328 C CA . CYS A 1 100 ? 33.940 -27.284 9.077 1.00 0.00 100 CYS A CA 17
ATOM 30329 C C . CYS A 1 100 ? 34.036 -28.712 8.626 1.00 0.00 100 CYS A C 17
ATOM 30330 O O . CYS A 1 100 ? 33.060 -29.307 8.175 1.00 0.00 100 CYS A O 17
ATOM 30337 N N . HIS A 1 101 ? 35.256 -29.290 8.747 1.00 0.00 101 HIS A N 17
ATOM 30338 C CA . HIS A 1 101 ? 35.484 -30.653 8.331 1.00 0.00 101 HIS A CA 17
ATOM 30339 C C . HIS A 1 101 ? 34.897 -31.584 9.345 1.00 0.00 101 HIS A C 17
ATOM 30340 O O . HIS A 1 101 ? 35.305 -31.609 10.511 1.00 0.00 101 HIS A O 17
ATOM 30354 N N . CYS A 1 102 ? 33.922 -32.392 8.893 1.00 0.00 102 CYS A N 17
ATOM 30355 C CA . CYS A 1 102 ? 33.301 -33.359 9.753 1.00 0.00 102 CYS A CA 17
ATOM 30356 C C . CYS A 1 102 ? 33.532 -34.678 9.073 1.00 0.00 102 CYS A C 17
ATOM 30357 O O . CYS A 1 102 ? 33.103 -34.874 7.937 1.00 0.00 102 CYS A O 17
ATOM 30364 N N . PRO A 1 103 ? 34.205 -35.594 9.733 1.00 0.00 103 PRO A N 17
ATOM 30365 C CA . PRO A 1 103 ? 34.487 -36.888 9.137 1.00 0.00 103 PRO A CA 17
ATOM 30366 C C . PRO A 1 103 ? 33.262 -37.743 9.006 1.00 0.00 103 PRO A C 17
ATOM 30367 O O . PRO A 1 103 ? 32.318 -37.616 9.780 1.00 0.00 103 PRO A O 17
ATOM 30378 N N . SER A 1 104 ? 33.271 -38.661 8.013 1.00 0.00 104 SER A N 17
ATOM 30379 C CA . SER A 1 104 ? 32.129 -39.520 7.771 1.00 0.00 104 SER A CA 17
ATOM 30380 C C . SER A 1 104 ? 32.026 -40.534 8.876 1.00 0.00 104 SER A C 17
ATOM 30381 O O . SER A 1 104 ? 30.999 -41.196 9.022 1.00 0.00 104 SER A O 17
ATOM 30389 N N . ASP A 1 105 ? 33.107 -40.696 9.673 1.00 0.00 105 ASP A N 17
ATOM 30390 C CA . ASP A 1 105 ? 33.090 -41.644 10.761 1.00 0.00 105 ASP A CA 17
ATOM 30391 C C . ASP A 1 105 ? 32.168 -41.108 11.824 1.00 0.00 105 ASP A C 17
ATOM 30392 O O . ASP A 1 105 ? 31.589 -41.866 12.600 1.00 0.00 105 ASP A O 17
ATOM 30401 N N . LYS A 1 106 ? 32.028 -39.768 11.878 1.00 0.00 106 LYS A N 17
ATOM 30402 C CA . LYS A 1 106 ? 31.176 -39.148 12.857 1.00 0.00 106 LYS A CA 17
ATOM 30403 C C . LYS A 1 106 ? 29.878 -38.822 12.193 1.00 0.00 106 LYS A C 17
ATOM 30404 O O . LYS A 1 106 ? 29.766 -38.827 10.968 1.00 0.00 106 LYS A O 17
ATOM 30423 N N . ILE A 1 107 ? 28.855 -38.525 13.013 1.00 0.00 107 ILE A N 17
ATOM 30424 C CA . ILE A 1 107 ? 27.558 -38.213 12.483 1.00 0.00 107 ILE A CA 17
ATOM 30425 C C . ILE A 1 107 ? 27.169 -36.866 12.991 1.00 0.00 107 ILE A C 17
ATOM 30426 O O . ILE A 1 107 ? 27.749 -36.345 13.947 1.00 0.00 107 ILE A O 17
ATOM 30442 N N . TYR A 1 108 ? 26.160 -36.261 12.336 1.00 0.00 108 TYR A N 17
ATOM 30443 C CA . TYR A 1 108 ? 25.674 -34.985 12.768 1.00 0.00 108 TYR A CA 17
ATOM 30444 C C . TYR A 1 108 ? 24.512 -35.292 13.658 1.00 0.00 108 TYR A C 17
ATOM 30445 O O . TYR A 1 108 ? 23.545 -35.930 13.235 1.00 0.00 108 TYR A O 17
ATOM 30463 N N . LEU A 1 109 ? 24.583 -34.836 14.924 1.00 0.00 109 LEU A N 17
ATOM 30464 C CA . LEU A 1 109 ? 23.533 -35.120 15.866 1.00 0.00 109 LEU A CA 17
ATOM 30465 C C . LEU A 1 109 ? 22.667 -33.900 15.989 1.00 0.00 109 LEU A C 17
ATOM 30466 O O . LEU A 1 109 ? 23.155 -32.787 16.185 1.00 0.00 109 LEU A O 17
ATOM 30482 N N . TRP A 1 110 ? 21.339 -34.110 15.865 1.00 0.00 110 TRP A N 17
ATOM 30483 C CA . TRP A 1 110 ? 20.386 -33.030 15.968 1.00 0.00 110 TRP A CA 17
ATOM 30484 C C . TRP A 1 110 ? 20.163 -32.756 17.430 1.00 0.00 110 TRP A C 17
ATOM 30485 O O . TRP A 1 110 ? 19.713 -33.628 18.175 1.00 0.00 110 TRP A O 17
ATOM 30506 N N . ILE A 1 111 ? 20.480 -31.518 17.874 1.00 0.00 111 ILE A N 17
ATOM 30507 C CA . ILE A 1 111 ? 20.289 -31.163 19.258 1.00 0.00 111 ILE A CA 17
ATOM 30508 C C . ILE A 1 111 ? 19.688 -29.788 19.298 1.00 0.00 111 ILE A C 17
ATOM 30509 O O . ILE A 1 111 ? 19.729 -29.048 18.314 1.00 0.00 111 ILE A O 17
ATOM 30525 N N . HIS A 1 112 ? 19.093 -29.428 20.462 1.00 0.00 112 HIS A N 17
ATOM 30526 C CA . HIS A 1 112 ? 18.502 -28.117 20.635 1.00 0.00 112 HIS A CA 17
ATOM 30527 C C . HIS A 1 112 ? 17.325 -27.985 19.705 1.00 0.00 112 HIS A C 17
ATOM 30528 O O . HIS A 1 112 ? 16.743 -28.976 19.268 1.00 0.00 112 HIS A O 17
ATOM 30542 N N . ARG A 1 113 ? 16.934 -26.726 19.404 1.00 0.00 113 ARG A N 17
ATOM 30543 C CA . ARG A 1 113 ? 15.817 -26.489 18.524 1.00 0.00 113 ARG A CA 17
ATOM 30544 C C . ARG A 1 113 ? 16.315 -26.503 17.107 1.00 0.00 113 ARG A C 17
ATOM 30545 O O . ARG A 1 113 ? 15.525 -26.535 16.166 1.00 0.00 113 ARG A O 17
ATOM 30566 N N . GLY A 1 114 ? 17.651 -26.471 16.917 1.00 0.00 114 GLY A N 17
ATOM 30567 C CA . GLY A 1 114 ? 18.183 -26.485 15.582 1.00 0.00 114 GLY A CA 17
ATOM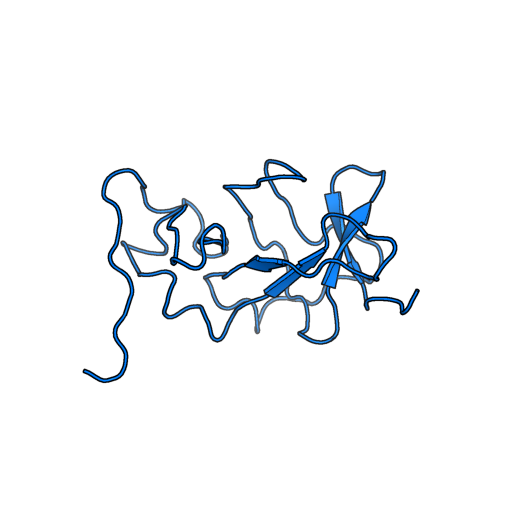 30568 C C . GLY A 1 114 ? 19.650 -26.240 15.662 1.00 0.00 114 GLY A C 17
ATOM 30569 O O . GLY A 1 114 ? 20.118 -25.119 15.463 1.00 0.00 114 GLY A O 17
ATOM 30573 N N . TYR A 1 115 ? 20.423 -27.302 15.959 1.00 0.00 115 TYR A N 17
ATOM 30574 C CA . TYR A 1 115 ? 21.843 -27.153 16.050 1.00 0.00 115 TYR A CA 17
ATOM 30575 C C . TYR A 1 115 ? 22.432 -28.511 15.801 1.00 0.00 115 TYR A C 17
ATOM 30576 O O . TYR A 1 115 ? 22.128 -29.464 16.515 1.00 0.00 115 TYR A O 17
ATOM 30594 N N . TYR A 1 116 ? 23.280 -28.643 14.758 1.00 0.00 116 TYR A N 17
ATOM 30595 C CA . TYR A 1 116 ? 23.895 -29.919 14.487 1.00 0.00 116 TYR A CA 17
ATOM 30596 C C . TYR A 1 116 ? 25.322 -29.854 14.938 1.00 0.00 116 TYR A C 17
ATOM 30597 O O . TYR A 1 116 ? 26.037 -28.882 14.673 1.00 0.00 116 TYR A O 17
ATOM 30615 N N . ILE A 1 117 ? 25.764 -30.925 15.630 1.00 0.00 117 ILE A N 17
ATOM 30616 C CA . ILE A 1 117 ? 27.120 -31.003 16.109 1.00 0.00 117 ILE A CA 17
ATOM 30617 C C . ILE A 1 117 ? 27.664 -32.316 15.634 1.00 0.00 117 ILE A C 17
ATOM 30618 O O . ILE A 1 117 ? 26.910 -33.255 15.379 1.00 0.00 117 ILE A O 17
ATOM 30634 N N . CYS A 1 118 ? 29.004 -32.411 15.498 1.00 0.00 118 CYS A N 17
ATOM 30635 C CA . CYS A 1 118 ? 29.601 -33.648 15.047 1.00 0.00 118 CYS A CA 17
ATOM 30636 C C . CYS A 1 118 ? 29.949 -34.442 16.261 1.00 0.00 118 CYS A C 17
ATOM 30637 O O . CYS A 1 118 ? 30.624 -33.954 17.164 1.00 0.00 118 CYS A O 17
ATOM 30644 N N . ILE A 1 119 ? 29.504 -35.709 16.290 1.00 0.00 119 ILE A N 17
ATOM 30645 C CA . ILE A 1 119 ? 29.782 -36.548 17.421 1.00 0.00 119 ILE A CA 17
ATOM 30646 C C . ILE A 1 119 ? 29.876 -37.953 16.906 1.00 0.00 119 ILE A C 17
ATOM 30647 O O . ILE A 1 119 ? 29.301 -38.289 15.868 1.00 0.00 119 ILE A O 17
ATOM 30663 N N . THR A 1 120 ? 30.647 -38.809 17.610 1.00 0.00 120 THR A N 17
ATOM 30664 C CA . THR A 1 120 ? 30.782 -40.184 17.203 1.00 0.00 120 THR A CA 17
ATOM 30665 C C . THR A 1 120 ? 29.444 -40.816 17.500 1.00 0.00 120 THR A C 17
ATOM 30666 O O . THR A 1 120 ? 28.915 -40.668 18.601 1.00 0.00 120 THR A O 17
ATOM 30677 N N . PRO A 1 121 ? 28.882 -41.522 16.539 1.00 0.00 121 PRO A N 17
ATOM 30678 C CA . PRO A 1 121 ? 27.561 -42.120 16.709 1.00 0.00 121 PRO A CA 17
ATOM 30679 C C . PRO A 1 121 ? 27.486 -43.158 17.793 1.00 0.00 121 PRO A C 17
ATOM 30680 O O . PRO A 1 121 ? 28.180 -44.175 17.735 1.00 0.00 121 PRO A O 17
ATOM 30691 N N . PRO A 1 122 ? 26.658 -42.938 18.794 1.00 0.00 122 PRO A N 17
ATOM 30692 C CA . PRO A 1 122 ? 26.471 -43.894 19.861 1.00 0.00 122 PRO A CA 17
ATOM 30693 C C . PRO A 1 122 ? 25.466 -44.944 19.501 1.00 0.00 122 PRO A C 17
ATOM 30694 O O . PRO A 1 122 ? 24.449 -44.654 18.866 1.00 0.00 122 PRO A O 17
ATOM 30705 N N . GLN A 1 123 ? 25.726 -46.205 19.899 1.00 0.00 123 GLN A N 17
ATOM 30706 C CA . GLN A 1 123 ? 24.799 -47.266 19.602 1.00 0.00 123 GLN A CA 17
ATOM 30707 C C . GLN A 1 123 ? 23.781 -47.283 20.711 1.00 0.00 123 GLN A C 17
ATOM 30708 O O . GLN A 1 123 ? 24.127 -47.432 21.883 1.00 0.00 123 GLN A O 17
ATOM 30722 N N . PRO A 1 124 ? 22.518 -47.132 20.373 1.00 0.00 124 PRO A N 17
ATOM 30723 C CA . PRO A 1 124 ? 21.467 -47.138 21.371 1.00 0.00 124 PRO A CA 17
ATOM 30724 C C . PRO A 1 124 ? 21.010 -48.521 21.727 1.00 0.00 124 PRO A C 17
ATOM 30725 O O . PRO A 1 124 ? 21.342 -49.473 20.967 1.00 0.00 124 PRO A O 17
ATOM 30737 N N . LYS A 1 1 ? 17.743 -41.635 -21.326 1.00 0.00 1 LYS A N 18
ATOM 30738 C CA . LYS A 1 1 ? 17.525 -43.098 -21.157 1.00 0.00 1 LYS A CA 18
ATOM 30739 C C . LYS A 1 1 ? 18.341 -43.628 -20.012 1.00 0.00 1 LYS A C 18
ATOM 30740 O O . LYS A 1 1 ? 17.855 -44.410 -19.197 1.00 0.00 1 LYS A O 18
ATOM 30761 N N . SER A 1 2 ? 19.620 -43.205 -19.929 1.00 0.00 2 SER A N 18
ATOM 30762 C CA . SER A 1 2 ? 20.473 -43.663 -18.866 1.00 0.00 2 SER A CA 18
ATOM 30763 C C . SER A 1 2 ? 21.520 -42.610 -18.674 1.00 0.00 2 SER A C 18
ATOM 30764 O O . SER A 1 2 ? 21.916 -41.937 -19.626 1.00 0.00 2 SER A O 18
ATOM 30772 N N . HIS A 1 3 ? 21.991 -42.440 -17.421 1.00 0.00 3 HIS A N 18
ATOM 30773 C CA . HIS A 1 3 ? 22.997 -41.447 -17.145 1.00 0.00 3 HIS A CA 18
ATOM 30774 C C . HIS A 1 3 ? 24.100 -42.136 -16.404 1.00 0.00 3 HIS A C 18
ATOM 30775 O O . HIS A 1 3 ? 23.854 -42.949 -15.516 1.00 0.00 3 HIS A O 18
ATOM 30789 N N . THR A 1 4 ? 25.361 -41.817 -16.770 1.00 0.00 4 THR A N 18
ATOM 30790 C CA . THR A 1 4 ? 26.505 -42.428 -16.127 1.00 0.00 4 THR A CA 18
ATOM 30791 C C . THR A 1 4 ? 26.565 -41.966 -14.698 1.00 0.00 4 THR A C 18
ATOM 30792 O O . THR A 1 4 ? 26.833 -42.756 -13.794 1.00 0.00 4 THR A O 18
ATOM 30803 N N . THR A 1 5 ? 26.322 -40.657 -14.462 1.00 0.00 5 THR A N 18
ATOM 30804 C CA . THR A 1 5 ? 26.381 -40.131 -13.119 1.00 0.00 5 THR A CA 18
ATOM 30805 C C . THR A 1 5 ? 24.972 -39.887 -12.651 1.00 0.00 5 THR A C 18
ATOM 30806 O O . THR A 1 5 ? 24.277 -40.811 -12.240 1.00 0.00 5 THR A O 18
ATOM 30817 N N . CYS A 1 6 ? 24.519 -38.617 -12.693 1.00 0.00 6 CYS A N 18
ATOM 30818 C CA . CYS A 1 6 ? 23.181 -38.308 -12.254 1.00 0.00 6 CYS A CA 18
ATOM 30819 C C . CYS A 1 6 ? 22.811 -37.018 -12.929 1.00 0.00 6 CYS A C 18
ATOM 30820 O O . CYS A 1 6 ? 23.611 -36.081 -12.968 1.00 0.00 6 CYS A O 18
ATOM 30827 N N . PRO A 1 7 ? 21.609 -36.947 -13.465 1.00 0.00 7 PRO A N 18
ATOM 30828 C CA . PRO A 1 7 ? 21.141 -35.743 -14.137 1.00 0.00 7 PRO A CA 18
ATOM 30829 C C . PRO A 1 7 ? 20.901 -34.613 -13.182 1.00 0.00 7 PRO A C 18
ATOM 30830 O O . PRO A 1 7 ? 20.757 -34.823 -11.979 1.00 0.00 7 PRO A O 18
ATOM 30841 N N . THR A 1 8 ? 20.852 -33.372 -13.712 1.00 0.00 8 THR A N 18
ATOM 30842 C CA . THR A 1 8 ? 20.645 -32.226 -12.863 1.00 0.00 8 THR A CA 18
ATOM 30843 C C . THR A 1 8 ? 19.338 -31.601 -13.255 1.00 0.00 8 THR A C 18
ATOM 30844 O O . THR A 1 8 ? 18.948 -31.606 -14.423 1.00 0.00 8 THR A O 18
ATOM 30855 N N . SER A 1 9 ? 18.620 -31.064 -12.249 1.00 0.00 9 SER A N 18
ATOM 30856 C CA . SER A 1 9 ? 17.346 -30.435 -12.491 1.00 0.00 9 SER A CA 18
ATOM 30857 C C . SER A 1 9 ? 17.605 -29.045 -13.001 1.00 0.00 9 SER A C 18
ATOM 30858 O O . SER A 1 9 ? 18.624 -28.433 -12.697 1.00 0.00 9 SER A O 18
ATOM 30866 N N . THR A 1 10 ? 16.661 -28.514 -13.804 1.00 0.00 10 THR A N 18
ATOM 30867 C CA . THR A 1 10 ? 16.811 -27.181 -14.338 1.00 0.00 10 THR A CA 18
ATOM 30868 C C . THR A 1 10 ? 16.180 -26.219 -13.369 1.00 0.00 10 THR A C 18
ATOM 30869 O O . THR A 1 10 ? 16.185 -25.010 -13.588 1.00 0.00 10 THR A O 18
ATOM 30880 N N . GLU A 1 11 ? 15.618 -26.751 -12.258 1.00 0.00 11 GLU A N 18
ATOM 30881 C CA . GLU A 1 11 ? 14.979 -25.908 -11.276 1.00 0.00 11 GLU A CA 18
ATOM 30882 C C . GLU A 1 11 ? 15.994 -25.526 -10.232 1.00 0.00 11 GLU A C 18
ATOM 30883 O O . GLU A 1 11 ? 15.668 -24.826 -9.275 1.00 0.00 11 GLU A O 18
ATOM 30895 N N . ILE A 1 12 ? 17.259 -25.977 -10.392 1.00 0.00 12 ILE A N 18
ATOM 30896 C CA . ILE A 1 12 ? 18.280 -25.650 -9.424 1.00 0.00 12 ILE A CA 18
ATOM 30897 C C . ILE A 1 12 ? 19.363 -24.909 -10.150 1.00 0.00 12 ILE A C 18
ATOM 30898 O O . ILE A 1 12 ? 19.471 -24.970 -11.375 1.00 0.00 12 ILE A O 18
ATOM 30914 N N . ASP A 1 13 ? 20.207 -24.186 -9.387 1.00 0.00 13 ASP A N 18
ATOM 30915 C CA . ASP A 1 13 ? 21.282 -23.438 -9.981 1.00 0.00 13 ASP A CA 18
ATOM 30916 C C . ASP A 1 13 ? 22.529 -23.782 -9.218 1.00 0.00 13 ASP A C 18
ATOM 30917 O O . ASP A 1 13 ? 22.503 -24.618 -8.316 1.00 0.00 13 ASP A O 18
ATOM 30926 N N . SER A 1 14 ? 23.669 -23.154 -9.587 1.00 0.00 14 SER A N 18
ATOM 30927 C CA . SER A 1 14 ? 24.911 -23.424 -8.905 1.00 0.00 14 SER A CA 18
ATOM 30928 C C . SER A 1 14 ? 24.803 -22.888 -7.508 1.00 0.00 14 SER A C 18
ATOM 30929 O O . SER A 1 14 ? 24.086 -21.924 -7.245 1.00 0.00 14 SER A O 18
ATOM 30937 N N . CYS A 1 15 ? 25.549 -23.513 -6.579 1.00 0.00 15 CYS A N 18
ATOM 30938 C CA . CYS A 1 15 ? 25.520 -23.095 -5.199 1.00 0.00 15 CYS A CA 18
ATOM 30939 C C . CYS A 1 15 ? 26.243 -21.786 -5.087 1.00 0.00 15 CYS A C 18
ATOM 30940 O O . CYS A 1 15 ? 27.250 -21.559 -5.752 1.00 0.00 15 CYS A O 18
ATOM 30947 N N . SER A 1 16 ? 25.726 -20.888 -4.215 1.00 0.00 16 SER A N 18
ATOM 30948 C CA . SER A 1 16 ? 26.344 -19.594 -4.026 1.00 0.00 16 SER A CA 18
ATOM 30949 C C . SER A 1 16 ? 27.692 -19.791 -3.396 1.00 0.00 16 SER A C 18
ATOM 30950 O O . SER A 1 16 ? 28.660 -19.129 -3.763 1.00 0.00 16 SER A O 18
ATOM 30958 N N . ASN A 1 17 ? 27.779 -20.719 -2.417 1.00 0.00 17 ASN A N 18
ATOM 30959 C CA . ASN A 1 17 ? 29.031 -20.971 -1.754 1.00 0.00 17 ASN A CA 18
ATOM 30960 C C . ASN A 1 17 ? 29.500 -22.322 -2.203 1.00 0.00 17 ASN A C 18
ATOM 30961 O O . ASN A 1 17 ? 28.704 -23.204 -2.520 1.00 0.00 17 ASN A O 18
ATOM 30972 N N . ASP A 1 18 ? 30.833 -22.518 -2.227 1.00 0.00 18 ASP A N 18
ATOM 30973 C CA . ASP A 1 18 ? 31.380 -23.773 -2.675 1.00 0.00 18 ASP A CA 18
ATOM 30974 C C . ASP A 1 18 ? 31.402 -24.757 -1.536 1.00 0.00 18 ASP A C 18
ATOM 30975 O O . ASP A 1 18 ? 31.747 -25.914 -1.739 1.00 0.00 18 ASP A O 18
ATOM 30984 N N . ASN A 1 19 ? 31.012 -24.331 -0.308 1.00 0.00 19 ASN A N 18
ATOM 30985 C CA . ASN A 1 19 ? 31.049 -25.241 0.817 1.00 0.00 19 ASN A CA 18
ATOM 30986 C C . ASN A 1 19 ? 29.650 -25.714 1.090 1.00 0.00 19 ASN A C 18
ATOM 30987 O O . ASN A 1 19 ? 29.354 -26.191 2.183 1.00 0.00 19 ASN A O 18
ATOM 30998 N N . ASN A 1 20 ? 28.736 -25.578 0.110 1.00 0.00 20 ASN A N 18
ATOM 30999 C CA . ASN A 1 20 ? 27.383 -26.017 0.337 1.00 0.00 20 ASN A CA 18
ATOM 31000 C C . ASN A 1 20 ? 27.296 -27.466 -0.047 1.00 0.00 20 ASN A C 18
ATOM 31001 O O . ASN A 1 20 ? 28.014 -27.945 -0.926 1.00 0.00 20 ASN A O 18
ATOM 31012 N N . ALA A 1 21 ? 26.393 -28.200 0.638 1.00 0.00 21 ALA A N 18
ATOM 31013 C CA . ALA A 1 21 ? 26.209 -29.599 0.367 1.00 0.00 21 ALA A CA 18
ATOM 31014 C C . ALA A 1 21 ? 25.068 -29.719 -0.596 1.00 0.00 21 ALA A C 18
ATOM 31015 O O . ALA A 1 21 ? 24.232 -28.822 -0.712 1.00 0.00 21 ALA A O 18
ATOM 31022 N N . CYS A 1 22 ? 25.007 -30.856 -1.315 1.00 0.00 22 CYS A N 18
ATOM 31023 C CA . CYS A 1 22 ? 23.950 -31.048 -2.269 1.00 0.00 22 CYS A CA 18
ATOM 31024 C C . CYS A 1 22 ? 23.659 -32.514 -2.361 1.00 0.00 22 CYS A C 18
ATOM 31025 O O . CYS A 1 22 ? 24.484 -33.356 -2.021 1.00 0.00 22 CYS A O 18
ATOM 31032 N N . GLY A 1 23 ? 22.438 -32.838 -2.825 1.00 0.00 23 GLY A N 18
ATOM 31033 C CA . GLY A 1 23 ? 22.050 -34.213 -3.008 1.00 0.00 23 GLY A CA 18
ATOM 31034 C C . GLY A 1 23 ? 21.499 -34.754 -1.732 1.00 0.00 23 GLY A C 18
ATOM 31035 O O . GLY A 1 23 ? 21.877 -34.339 -0.640 1.00 0.00 23 GLY A O 18
ATOM 31039 N N . LYS A 1 24 ? 20.574 -35.725 -1.865 1.00 0.00 24 LYS A N 18
ATOM 31040 C CA . LYS A 1 24 ? 19.982 -36.335 -0.710 1.00 0.00 24 LYS A CA 18
ATOM 31041 C C . LYS A 1 24 ? 19.379 -37.629 -1.168 1.00 0.00 24 LYS A C 18
ATOM 31042 O O . LYS A 1 24 ? 19.091 -37.809 -2.354 1.00 0.00 24 LYS A O 18
ATOM 31061 N N . ASP A 1 25 ? 19.180 -38.575 -0.224 1.00 0.00 25 ASP A N 18
ATOM 31062 C CA . ASP A 1 25 ? 18.610 -39.853 -0.569 1.00 0.00 25 ASP A CA 18
ATOM 31063 C C . ASP A 1 25 ? 17.126 -39.725 -0.395 1.00 0.00 25 ASP A C 18
ATOM 31064 O O . ASP A 1 25 ? 16.622 -39.659 0.725 1.00 0.00 25 ASP A O 18
ATOM 31073 N N . VAL A 1 26 ? 16.389 -39.691 -1.525 1.00 0.00 26 VAL A N 18
ATOM 31074 C CA . VAL A 1 26 ? 14.956 -39.555 -1.461 1.00 0.00 26 VAL A CA 18
ATOM 31075 C C . VAL A 1 26 ? 14.336 -40.940 -1.475 1.00 0.00 26 VAL A C 18
ATOM 31076 O O . VAL A 1 26 ? 14.131 -41.539 -0.423 1.00 0.00 26 VAL A O 18
ATOM 31089 N N . SER A 1 27 ? 14.019 -41.479 -2.673 1.00 0.00 27 SER A N 18
ATOM 31090 C CA . SER A 1 27 ? 13.414 -42.786 -2.773 1.00 0.00 27 SER A CA 18
ATOM 31091 C C . SER A 1 27 ? 14.472 -43.774 -3.171 1.00 0.00 27 SER A C 18
ATOM 31092 O O . SER A 1 27 ? 14.171 -44.933 -3.450 1.00 0.00 27 SER A O 18
ATOM 31100 N N . GLY A 1 28 ? 15.746 -43.331 -3.206 1.00 0.00 28 GLY A N 18
ATOM 31101 C CA . GLY A 1 28 ? 16.818 -44.210 -3.604 1.00 0.00 28 GLY A CA 18
ATOM 31102 C C . GLY A 1 28 ? 17.387 -43.676 -4.880 1.00 0.00 28 GLY A C 18
ATOM 31103 O O . GLY A 1 28 ? 18.239 -44.304 -5.503 1.00 0.00 28 GLY A O 18
ATOM 31107 N N . SER A 1 29 ? 16.918 -42.481 -5.298 1.00 0.00 29 SER A N 18
ATOM 31108 C CA . SER A 1 29 ? 17.408 -41.875 -6.510 1.00 0.00 29 SER A CA 18
ATOM 31109 C C . SER A 1 29 ? 18.177 -40.667 -6.087 1.00 0.00 29 SER A C 18
ATOM 31110 O O . SER A 1 29 ? 17.888 -40.068 -5.052 1.00 0.00 29 SER A O 18
ATOM 31118 N N . CYS A 1 30 ? 19.190 -40.270 -6.886 1.00 0.00 30 CYS A N 18
ATOM 31119 C CA . CYS A 1 30 ? 19.980 -39.121 -6.519 1.00 0.00 30 CYS A CA 18
ATOM 31120 C C . CYS A 1 30 ? 19.213 -37.889 -6.895 1.00 0.00 30 CYS A C 18
ATOM 31121 O O . CYS A 1 30 ? 18.961 -37.626 -8.066 1.00 0.00 30 CYS A O 18
ATOM 31128 N N . SER A 1 31 ? 18.818 -37.103 -5.875 1.00 0.00 31 SER A N 18
ATOM 31129 C CA . SER A 1 31 ? 18.102 -35.880 -6.122 1.00 0.00 31 SER A CA 18
ATOM 31130 C C . SER A 1 31 ? 19.132 -34.793 -6.200 1.00 0.00 31 SER A C 18
ATOM 31131 O O . SER A 1 31 ? 20.108 -34.811 -5.458 1.00 0.00 31 SER A O 18
ATOM 31139 N N . SER A 1 32 ? 18.944 -33.819 -7.113 1.00 0.00 32 SER A N 18
ATOM 31140 C CA . SER A 1 32 ? 19.888 -32.736 -7.221 1.00 0.00 32 SER A CA 18
ATOM 31141 C C . SER A 1 32 ? 19.248 -31.560 -6.549 1.00 0.00 32 SER A C 18
ATOM 31142 O O . SER A 1 32 ? 18.211 -31.065 -6.987 1.00 0.00 32 SER A O 18
ATOM 31150 N N . LEU A 1 33 ? 19.876 -31.080 -5.454 1.00 0.00 33 LEU A N 18
ATOM 31151 C CA . LEU A 1 33 ? 19.316 -29.980 -4.707 1.00 0.00 33 LEU A CA 18
ATOM 31152 C C . LEU A 1 33 ? 19.998 -28.713 -5.122 1.00 0.00 33 LEU A C 18
ATOM 31153 O O . LEU A 1 33 ? 19.399 -27.641 -5.118 1.00 0.00 33 LEU A O 18
ATOM 31169 N N . CYS A 1 34 ? 21.287 -28.813 -5.480 1.00 0.00 34 CYS A N 18
ATOM 31170 C CA . CYS A 1 34 ? 22.027 -27.639 -5.857 1.00 0.00 34 CYS A CA 18
ATOM 31171 C C . CYS A 1 34 ? 23.121 -28.086 -6.767 1.00 0.00 34 CYS A C 18
ATOM 31172 O O . CYS A 1 34 ? 23.716 -29.141 -6.568 1.00 0.00 34 CYS A O 18
ATOM 31179 N N . ASN A 1 35 ? 23.402 -27.274 -7.803 1.00 0.00 35 ASN A N 18
ATOM 31180 C CA . ASN A 1 35 ? 24.442 -27.613 -8.740 1.00 0.00 35 ASN A CA 18
ATOM 31181 C C . ASN A 1 35 ? 25.754 -27.321 -8.070 1.00 0.00 35 ASN A C 18
ATOM 31182 O O . ASN A 1 35 ? 25.948 -26.263 -7.472 1.00 0.00 35 ASN A O 18
ATOM 31193 N N . CYS A 1 36 ? 26.700 -28.270 -8.178 1.00 0.00 36 CYS A N 18
ATOM 31194 C CA . CYS A 1 36 ? 27.981 -28.108 -7.538 1.00 0.00 36 CYS A CA 18
ATOM 31195 C C . CYS A 1 36 ? 28.922 -27.506 -8.538 1.00 0.00 36 CYS A C 18
ATOM 31196 O O . CYS A 1 36 ? 29.086 -28.017 -9.639 1.00 0.00 36 CYS A O 18
ATOM 31203 N N . GLY A 1 37 ? 29.572 -26.385 -8.167 1.00 0.00 37 GLY A N 18
ATOM 31204 C CA . GLY A 1 37 ? 30.507 -25.750 -9.065 1.00 0.00 37 GLY A CA 18
ATOM 31205 C C . GLY A 1 37 ? 29.753 -25.130 -10.204 1.00 0.00 37 GLY A C 18
ATOM 31206 O O . GLY A 1 37 ? 28.804 -24.379 -10.001 1.00 0.00 37 GLY A O 18
ATOM 31210 N N . ASN A 1 38 ? 30.172 -25.450 -11.448 1.00 0.00 38 ASN A N 18
ATOM 31211 C CA . ASN A 1 38 ? 29.540 -24.876 -12.615 1.00 0.00 38 ASN A CA 18
ATOM 31212 C C . ASN A 1 38 ? 28.451 -25.794 -13.101 1.00 0.00 38 ASN A C 18
ATOM 31213 O O . ASN A 1 38 ? 27.805 -25.510 -14.108 1.00 0.00 38 ASN A O 18
ATOM 31224 N N . GLY A 1 39 ? 28.213 -26.920 -12.397 1.00 0.00 39 GLY A N 18
ATOM 31225 C CA . GLY A 1 39 ? 27.186 -27.840 -12.831 1.00 0.00 39 GLY A CA 18
ATOM 31226 C C . GLY A 1 39 ? 27.739 -29.228 -12.762 1.00 0.00 39 GLY A C 18
ATOM 31227 O O . GLY A 1 39 ? 27.472 -30.058 -13.628 1.00 0.00 39 GLY A O 18
ATOM 31231 N N . GLN A 1 40 ? 28.533 -29.509 -11.713 1.00 0.00 40 GLN A N 18
ATOM 31232 C CA . GLN A 1 40 ? 29.104 -30.815 -11.544 1.00 0.00 40 GLN A CA 18
ATOM 31233 C C . GLN A 1 40 ? 28.073 -31.637 -10.832 1.00 0.00 40 GLN A C 18
ATOM 31234 O O . GLN A 1 40 ? 27.455 -31.181 -9.866 1.00 0.00 40 GLN A O 18
ATOM 31248 N N . THR A 1 41 ? 27.855 -32.881 -11.312 1.00 0.00 41 THR A N 18
ATOM 31249 C CA . THR A 1 41 ? 26.877 -33.749 -10.700 1.00 0.00 41 THR A CA 18
ATOM 31250 C C . THR A 1 41 ? 27.305 -34.010 -9.279 1.00 0.00 41 THR A C 18
ATOM 31251 O O . THR A 1 41 ? 28.493 -34.113 -8.973 1.00 0.00 41 THR A O 18
ATOM 31262 N N . CYS A 1 42 ? 26.317 -34.138 -8.368 1.00 0.00 42 CYS A N 18
ATOM 31263 C CA . CYS A 1 42 ? 26.623 -34.356 -6.972 1.00 0.00 42 CYS A CA 18
ATOM 31264 C C . CYS A 1 42 ? 26.947 -35.809 -6.762 1.00 0.00 42 CYS A C 18
ATOM 31265 O O . CYS A 1 42 ? 27.426 -36.196 -5.701 1.00 0.00 42 CYS A O 18
ATOM 31272 N N . PHE A 1 43 ? 26.697 -36.647 -7.788 1.00 0.00 43 PHE A N 18
ATOM 31273 C CA . PHE A 1 43 ? 26.958 -38.067 -7.683 1.00 0.00 43 PHE A CA 18
ATOM 31274 C C . PHE A 1 43 ? 28.442 -38.303 -7.540 1.00 0.00 43 PHE A C 18
ATOM 31275 O O . PHE A 1 43 ? 28.872 -39.178 -6.789 1.00 0.00 43 PHE A O 18
ATOM 31292 N N . THR A 1 44 ? 29.270 -37.513 -8.261 1.00 0.00 44 THR A N 18
ATOM 31293 C CA . THR A 1 44 ? 30.706 -37.708 -8.217 1.00 0.00 44 THR A CA 18
ATOM 31294 C C . THR A 1 44 ? 31.271 -37.114 -6.954 1.00 0.00 44 THR A C 18
ATOM 31295 O O . THR A 1 44 ? 32.475 -37.189 -6.719 1.00 0.00 44 THR A O 18
ATOM 31306 N N . ASP A 1 45 ? 30.416 -36.513 -6.099 1.00 0.00 45 ASP A N 18
ATOM 31307 C CA . ASP A 1 45 ? 30.899 -35.932 -4.867 1.00 0.00 45 ASP A CA 18
ATOM 31308 C C . ASP A 1 45 ? 30.655 -36.927 -3.761 1.00 0.00 45 ASP A C 18
ATOM 31309 O O . ASP A 1 45 ? 30.642 -36.574 -2.583 1.00 0.00 45 ASP A O 18
ATOM 31318 N N . SER A 1 46 ? 30.469 -38.216 -4.133 1.00 0.00 46 SER A N 18
ATOM 31319 C CA . SER A 1 46 ? 30.224 -39.258 -3.156 1.00 0.00 46 SER A CA 18
ATOM 31320 C C . SER A 1 46 ? 31.455 -39.453 -2.311 1.00 0.00 46 SER A C 18
ATOM 31321 O O . SER A 1 46 ? 31.377 -39.983 -1.206 1.00 0.00 46 SER A O 18
ATOM 31329 N N . ASN A 1 47 ? 32.631 -39.026 -2.819 1.00 0.00 47 ASN A N 18
ATOM 31330 C CA . ASN A 1 47 ? 33.860 -39.183 -2.073 1.00 0.00 47 ASN A CA 18
ATOM 31331 C C . ASN A 1 47 ? 33.824 -38.289 -0.859 1.00 0.00 47 ASN A C 18
ATOM 31332 O O . ASN A 1 47 ? 34.517 -38.546 0.123 1.00 0.00 47 ASN A O 18
ATOM 31343 N N . HIS A 1 48 ? 33.009 -37.212 -0.903 1.00 0.00 48 HIS A N 18
ATOM 31344 C CA . HIS A 1 48 ? 32.932 -36.296 0.213 1.00 0.00 48 HIS A CA 18
ATOM 31345 C C . HIS A 1 48 ? 31.587 -36.454 0.865 1.00 0.00 48 HIS A C 18
ATOM 31346 O O . HIS A 1 48 ? 31.081 -35.523 1.494 1.00 0.00 48 HIS A O 18
ATOM 31360 N N . THR A 1 49 ? 30.954 -37.641 0.708 1.00 0.00 49 THR A N 18
ATOM 31361 C CA . THR A 1 49 ? 29.653 -37.861 1.303 1.00 0.00 49 THR A CA 18
ATOM 31362 C C . THR A 1 49 ? 29.792 -37.825 2.804 1.00 0.00 49 THR A C 18
ATOM 31363 O O . THR A 1 49 ? 30.838 -38.157 3.367 1.00 0.00 49 THR A O 18
ATOM 31374 N N . ILE A 1 50 ? 28.704 -37.404 3.479 1.00 0.00 50 ILE A N 18
ATOM 31375 C CA . ILE A 1 50 ? 28.699 -37.310 4.916 1.00 0.00 50 ILE A CA 18
ATOM 31376 C C . ILE A 1 50 ? 27.510 -38.078 5.411 1.00 0.00 50 ILE A C 18
ATOM 31377 O O . ILE A 1 50 ? 26.593 -38.390 4.649 1.00 0.00 50 ILE A O 18
ATOM 31393 N N . THR A 1 51 ? 27.503 -38.397 6.725 1.00 0.00 51 THR A N 18
ATOM 31394 C CA . THR A 1 51 ? 26.403 -39.132 7.300 1.00 0.00 51 THR A CA 18
ATOM 31395 C C . THR A 1 51 ? 25.714 -38.215 8.263 1.00 0.00 51 THR A C 18
ATOM 31396 O O . THR A 1 51 ? 26.343 -37.635 9.150 1.00 0.00 51 THR A O 18
ATOM 31407 N N . LEU A 1 52 ? 24.382 -38.076 8.109 1.00 0.00 52 LEU A N 18
ATOM 31408 C CA . LEU A 1 52 ? 23.621 -37.212 8.974 1.00 0.00 52 LEU A CA 18
ATOM 31409 C C . LEU A 1 52 ? 22.588 -38.063 9.652 1.00 0.00 52 LEU A C 18
ATOM 31410 O O . LEU A 1 52 ? 21.872 -38.820 9.000 1.00 0.00 52 LEU A O 18
ATOM 31426 N N . VAL A 1 53 ? 22.501 -37.960 10.998 1.00 0.00 53 VAL A N 18
ATOM 31427 C CA . VAL A 1 53 ? 21.536 -38.745 11.738 1.00 0.00 53 VAL A CA 18
ATOM 31428 C C . VAL A 1 53 ? 20.620 -37.792 12.459 1.00 0.00 53 VAL A C 18
ATOM 31429 O O . VAL A 1 53 ? 20.961 -37.248 13.514 1.00 0.00 53 VAL A O 18
ATOM 31442 N N . PRO A 1 54 ? 19.448 -37.566 11.899 1.00 0.00 54 PRO A N 18
ATOM 31443 C CA . PRO A 1 54 ? 18.470 -36.680 12.507 1.00 0.00 54 PRO A CA 18
ATOM 31444 C C . PRO A 1 54 ? 17.803 -37.279 13.711 1.00 0.00 54 PRO A C 18
ATOM 31445 O O . PRO A 1 54 ? 17.393 -36.563 14.622 1.00 0.00 54 PRO A O 18
ATOM 31456 N N . TYR A 1 55 ? 17.677 -38.622 13.737 1.00 0.00 55 TYR A N 18
ATOM 31457 C CA . TYR A 1 55 ? 17.041 -39.269 14.855 1.00 0.00 55 TYR A CA 18
ATOM 31458 C C . TYR A 1 55 ? 17.441 -40.718 14.854 1.00 0.00 55 TYR A C 18
ATOM 31459 O O . TYR A 1 55 ? 17.951 -41.239 13.865 1.00 0.00 55 TYR A O 18
ATOM 31477 N N . TYR A 1 56 ? 17.208 -41.397 15.999 1.00 0.00 56 TYR A N 18
ATOM 31478 C CA . TYR A 1 56 ? 17.538 -42.796 16.123 1.00 0.00 56 TYR A CA 18
ATOM 31479 C C . TYR A 1 56 ? 16.245 -43.542 16.264 1.00 0.00 56 TYR A C 18
ATOM 31480 O O . TYR A 1 56 ? 15.249 -42.994 16.733 1.00 0.00 56 TYR A O 18
ATOM 31498 N N . THR A 1 57 ? 16.238 -44.832 15.856 1.00 0.00 57 THR A N 18
ATOM 31499 C CA . THR A 1 57 ? 15.033 -45.622 15.952 1.00 0.00 57 THR A CA 18
ATOM 31500 C C . THR A 1 57 ? 15.380 -46.886 16.680 1.00 0.00 57 THR A C 18
ATOM 31501 O O . THR A 1 57 ? 16.549 -47.203 16.887 1.00 0.00 57 THR A O 18
ATOM 31512 N N . GLU A 1 58 ? 14.337 -47.635 17.102 1.00 0.00 58 GLU A N 18
ATOM 31513 C CA . GLU A 1 58 ? 14.540 -48.874 17.816 1.00 0.00 58 GLU A CA 18
ATOM 31514 C C . GLU A 1 58 ? 15.209 -49.861 16.899 1.00 0.00 58 GLU A C 18
ATOM 31515 O O . GLU A 1 58 ? 16.015 -50.680 17.336 1.00 0.00 58 GLU A O 18
ATOM 31527 N N . ASP A 1 59 ? 14.869 -49.805 15.592 1.00 0.00 59 ASP A N 18
ATOM 31528 C CA . ASP A 1 59 ? 15.437 -50.730 14.637 1.00 0.00 59 ASP A CA 18
ATOM 31529 C C . ASP A 1 59 ? 16.915 -50.463 14.496 1.00 0.00 59 ASP A C 18
ATOM 31530 O O . ASP A 1 59 ? 17.674 -51.361 14.136 1.00 0.00 59 ASP A O 18
ATOM 31539 N N . GLY A 1 60 ? 17.363 -49.220 14.768 1.00 0.00 60 GLY A N 18
ATOM 31540 C CA . GLY A 1 60 ? 18.767 -48.926 14.651 1.00 0.00 60 GLY A CA 18
ATOM 31541 C C . GLY A 1 60 ? 18.910 -47.479 14.303 1.00 0.00 60 GLY A C 18
ATOM 31542 O O . GLY A 1 60 ? 17.967 -46.688 14.371 1.00 0.00 60 GLY A O 18
ATOM 31546 N N . PRO A 1 61 ? 20.120 -47.130 13.939 1.00 0.00 61 PRO A N 18
ATOM 31547 C CA . PRO A 1 61 ? 20.448 -45.768 13.555 1.00 0.00 61 PRO A CA 18
ATOM 31548 C C . PRO A 1 61 ? 19.867 -45.399 12.223 1.00 0.00 61 PRO A C 18
ATOM 31549 O O . PRO A 1 61 ? 19.935 -46.169 11.267 1.00 0.00 61 PRO A O 18
ATOM 31560 N N . PHE A 1 62 ? 19.281 -44.187 12.135 1.00 0.00 62 PHE A N 18
ATOM 31561 C CA . PHE A 1 62 ? 18.713 -43.739 10.893 1.00 0.00 62 PHE A CA 18
ATOM 31562 C C . PHE A 1 62 ? 19.750 -42.835 10.308 1.00 0.00 62 PHE A C 18
ATOM 31563 O O . PHE A 1 62 ? 20.055 -41.783 10.867 1.00 0.00 62 PHE A O 18
ATOM 31580 N N . GLU A 1 63 ? 20.315 -43.224 9.149 1.00 0.00 63 GLU A N 18
ATOM 31581 C CA . GLU A 1 63 ? 21.370 -42.442 8.565 1.00 0.00 63 GLU A CA 18
ATOM 31582 C C . GLU A 1 63 ? 20.933 -41.930 7.229 1.00 0.00 63 GLU A C 18
ATOM 31583 O O . GLU A 1 63 ? 20.292 -42.631 6.447 1.00 0.00 63 GLU A O 18
ATOM 31595 N N . LYS A 1 64 ? 21.296 -40.661 6.955 1.00 0.00 64 LYS A N 18
ATOM 31596 C CA . LYS A 1 64 ? 20.990 -40.043 5.694 1.00 0.00 64 LYS A CA 18
ATOM 31597 C C . LYS A 1 64 ? 22.309 -39.722 5.073 1.00 0.00 64 LYS A C 18
ATOM 31598 O O . LYS A 1 64 ? 23.272 -39.399 5.770 1.00 0.00 64 LYS A O 18
ATOM 31617 N N . LYS A 1 65 ? 22.375 -39.793 3.733 1.00 0.00 65 LYS A N 18
ATOM 31618 C CA . LYS A 1 65 ? 23.610 -39.515 3.050 1.00 0.00 65 LYS A CA 18
ATOM 31619 C C . LYS A 1 65 ? 23.443 -38.216 2.327 1.00 0.00 65 LYS A C 18
ATOM 31620 O O . LYS A 1 65 ? 22.410 -37.946 1.709 1.00 0.00 65 LYS A O 18
ATOM 31639 N N . TYR A 1 66 ? 24.481 -37.371 2.418 1.00 0.00 66 TYR A N 18
ATOM 31640 C CA . TYR A 1 66 ? 24.469 -36.096 1.770 1.00 0.00 66 TYR A CA 18
ATOM 31641 C C . TYR A 1 66 ? 25.826 -35.944 1.166 1.00 0.00 66 TYR A C 18
ATOM 31642 O O . TYR A 1 66 ? 26.796 -36.515 1.661 1.00 0.00 66 TYR A O 18
ATOM 31660 N N . TYR A 1 67 ? 25.929 -35.174 0.072 1.00 0.00 67 TYR A N 18
ATOM 31661 C CA . TYR A 1 67 ? 27.200 -34.999 -0.577 1.00 0.00 67 TYR A CA 18
ATOM 31662 C C . TYR A 1 67 ? 27.603 -33.586 -0.324 1.00 0.00 67 TYR A C 18
ATOM 31663 O O . TYR A 1 67 ? 26.765 -32.694 -0.322 1.00 0.00 67 TYR A O 18
ATOM 31681 N N . THR A 1 68 ? 28.912 -33.340 -0.113 1.00 0.00 68 THR A N 18
ATOM 31682 C CA . THR A 1 68 ? 29.346 -31.995 0.166 1.00 0.00 68 THR A CA 18
ATOM 31683 C C . THR A 1 68 ? 30.343 -31.596 -0.872 1.00 0.00 68 THR A C 18
ATOM 31684 O O . THR A 1 68 ? 31.020 -32.429 -1.473 1.00 0.00 68 THR A O 18
ATOM 31695 N N . CYS A 1 69 ? 30.436 -30.273 -1.104 1.00 0.00 69 CYS A N 18
ATOM 31696 C CA . CYS A 1 69 ? 31.367 -29.748 -2.072 1.00 0.00 69 CYS A CA 18
ATOM 31697 C C . CYS A 1 69 ? 32.296 -28.832 -1.346 1.00 0.00 69 CYS A C 18
ATOM 31698 O O . CYS A 1 69 ? 32.017 -28.395 -0.233 1.00 0.00 69 CYS A O 18
ATOM 31705 N N . GLY A 1 70 ? 33.460 -28.551 -1.972 1.00 0.00 70 GLY A N 18
ATOM 31706 C CA . GLY A 1 70 ? 34.421 -27.649 -1.384 1.00 0.00 70 GLY A CA 18
ATOM 31707 C C . GLY A 1 70 ? 35.528 -28.452 -0.787 1.00 0.00 70 GLY A C 18
ATOM 31708 O O . GLY A 1 70 ? 36.630 -27.943 -0.602 1.00 0.00 70 GLY A O 18
ATOM 31712 N N . ASP A 1 71 ? 35.261 -29.746 -0.492 1.00 0.00 71 ASP A N 18
ATOM 31713 C CA . ASP A 1 71 ? 36.273 -30.608 0.082 1.00 0.00 71 ASP A CA 18
ATOM 31714 C C . ASP A 1 71 ? 36.797 -29.969 1.350 1.00 0.00 71 ASP A C 18
ATOM 31715 O O . ASP A 1 71 ? 37.934 -29.497 1.402 1.00 0.00 71 ASP A O 18
ATOM 31724 N N . PRO A 1 72 ? 35.983 -29.969 2.388 1.00 0.00 72 PRO A N 18
ATOM 31725 C CA . PRO A 1 72 ? 36.366 -29.380 3.667 1.00 0.00 72 PRO A CA 18
ATOM 31726 C C . PRO A 1 72 ? 37.400 -30.168 4.425 1.00 0.00 72 PRO A C 18
ATOM 31727 O O . PRO A 1 72 ? 37.474 -30.091 5.637 1.00 0.00 72 PRO A O 18
ATOM 31738 N N . SER A 1 73 ? 38.245 -30.938 3.719 1.00 0.00 73 SER A N 18
ATOM 31739 C CA . SER A 1 73 ? 39.273 -31.719 4.376 1.00 0.00 73 SER A CA 18
ATOM 31740 C C . SER A 1 73 ? 40.250 -30.772 5.030 1.00 0.00 73 SER A C 18
ATOM 31741 O O . SER A 1 73 ? 40.742 -31.035 6.124 1.00 0.00 73 SER A O 18
ATOM 31749 N N . GLU A 1 74 ? 40.566 -29.647 4.346 1.00 0.00 74 GLU A N 18
ATOM 31750 C CA . GLU A 1 74 ? 41.520 -28.696 4.877 1.00 0.00 74 GLU A CA 18
ATOM 31751 C C . GLU A 1 74 ? 40.812 -27.705 5.767 1.00 0.00 74 GLU A C 18
ATOM 31752 O O . GLU A 1 74 ? 41.436 -26.787 6.295 1.00 0.00 74 GLU A O 18
ATOM 31764 N N . LEU A 1 75 ? 39.484 -27.859 5.951 1.00 0.00 75 LEU A N 18
ATOM 31765 C CA . LEU A 1 75 ? 38.750 -26.945 6.791 1.00 0.00 75 LEU A CA 18
ATOM 31766 C C . LEU A 1 75 ? 39.056 -27.283 8.227 1.00 0.00 75 LEU A C 18
ATOM 31767 O O . LEU A 1 75 ? 39.549 -28.365 8.538 1.00 0.00 75 LEU A O 18
ATOM 31783 N N . ASP A 1 76 ? 38.757 -26.333 9.145 1.00 0.00 76 ASP A N 18
ATOM 31784 C CA . ASP A 1 76 ? 39.021 -26.546 10.552 1.00 0.00 76 ASP A CA 18
ATOM 31785 C C . ASP A 1 76 ? 38.155 -27.678 11.031 1.00 0.00 76 ASP A C 18
ATOM 31786 O O . ASP A 1 76 ? 37.028 -27.852 10.574 1.00 0.00 76 ASP A O 18
ATOM 31795 N N . GLU A 1 77 ? 38.680 -28.471 11.993 1.00 0.00 77 GLU A N 18
ATOM 31796 C CA . GLU A 1 77 ? 37.946 -29.598 12.519 1.00 0.00 77 GLU A CA 18
ATOM 31797 C C . GLU A 1 77 ? 36.774 -29.079 13.311 1.00 0.00 77 GLU A C 18
ATOM 31798 O O . GLU A 1 77 ? 36.888 -28.105 14.056 1.00 0.00 77 GLU A O 18
ATOM 31810 N N . CYS A 1 78 ? 35.602 -29.738 13.150 1.00 0.00 78 CYS A N 18
ATOM 31811 C CA . CYS A 1 78 ? 34.411 -29.330 13.860 1.00 0.00 78 CYS A CA 18
ATOM 31812 C C . CYS A 1 78 ? 34.577 -29.649 15.312 1.00 0.00 78 CYS A C 18
ATOM 31813 O O . CYS A 1 78 ? 35.247 -30.607 15.688 1.00 0.00 78 CYS A O 18
ATOM 31820 N N . TYR A 1 79 ? 33.923 -28.834 16.158 1.00 0.00 79 TYR A N 18
ATOM 31821 C CA . TYR A 1 79 ? 33.980 -29.032 17.578 1.00 0.00 79 TYR A CA 18
ATOM 31822 C C . TYR A 1 79 ? 32.790 -29.880 17.941 1.00 0.00 79 TYR A C 18
ATOM 31823 O O . TYR A 1 79 ? 31.873 -30.062 17.136 1.00 0.00 79 TYR A O 18
ATOM 31841 N N . ASP A 1 80 ? 32.784 -30.436 19.175 1.00 0.00 80 ASP A N 18
ATOM 31842 C CA . ASP A 1 80 ? 31.682 -31.272 19.598 1.00 0.00 80 ASP A CA 18
ATOM 31843 C C . ASP A 1 80 ? 30.535 -30.391 20.018 1.00 0.00 80 ASP A C 18
ATOM 31844 O O . ASP A 1 80 ? 29.484 -30.878 20.425 1.00 0.00 80 ASP A O 18
ATOM 31853 N N . ILE A 1 81 ? 30.728 -29.065 19.921 1.00 0.00 81 ILE A N 18
ATOM 31854 C CA . ILE A 1 81 ? 29.704 -28.132 20.299 1.00 0.00 81 ILE A CA 18
ATOM 31855 C C . ILE A 1 81 ? 29.687 -27.053 19.258 1.00 0.00 81 ILE A C 18
ATOM 31856 O O . ILE A 1 81 ? 30.502 -27.059 18.339 1.00 0.00 81 ILE A O 18
ATOM 31872 N N . ASP A 1 82 ? 28.718 -26.112 19.389 1.00 0.00 82 ASP A N 18
ATOM 31873 C CA . ASP A 1 82 ? 28.576 -25.011 18.463 1.00 0.00 82 ASP A CA 18
ATOM 31874 C C . ASP A 1 82 ? 27.843 -25.515 17.250 1.00 0.00 82 ASP A C 18
ATOM 31875 O O . ASP A 1 82 ? 27.154 -26.531 17.308 1.00 0.00 82 ASP A O 18
ATOM 31884 N N . LYS A 1 83 ? 27.968 -24.797 16.111 1.00 0.00 83 LYS A N 18
ATOM 31885 C CA . LYS A 1 83 ? 27.268 -25.197 14.916 1.00 0.00 83 LYS A CA 18
ATOM 31886 C C . LYS A 1 83 ? 28.228 -25.952 14.050 1.00 0.00 83 LYS A C 18
ATOM 31887 O O . LYS A 1 83 ? 29.223 -25.403 13.576 1.00 0.00 83 LYS A O 18
ATOM 31906 N N . ALA A 1 84 ? 27.939 -27.251 13.824 1.00 0.00 84 ALA A N 18
ATOM 31907 C CA . ALA A 1 84 ? 28.796 -28.058 12.997 1.00 0.00 84 ALA A CA 18
ATOM 31908 C C . ALA A 1 84 ? 28.184 -28.110 11.626 1.00 0.00 84 ALA A C 18
ATOM 31909 O O . ALA A 1 84 ? 28.884 -28.283 10.629 1.00 0.00 84 ALA A O 18
ATOM 31916 N N . LEU A 1 85 ? 26.843 -27.955 11.547 1.00 0.00 85 LEU A N 18
ATOM 31917 C CA . LEU A 1 85 ? 26.184 -27.990 10.268 1.00 0.00 85 LEU A CA 18
ATOM 31918 C C . LEU A 1 85 ? 25.028 -27.044 10.325 1.00 0.00 85 LEU A C 18
ATOM 31919 O O . LEU A 1 85 ? 24.309 -26.978 11.322 1.00 0.00 85 LEU A O 18
ATOM 31935 N N . GLU A 1 86 ? 24.826 -26.291 9.224 1.00 0.00 86 GLU A N 18
ATOM 31936 C CA . GLU A 1 86 ? 23.741 -25.354 9.152 1.00 0.00 86 GLU A CA 18
ATOM 31937 C C . GLU A 1 86 ? 22.865 -25.830 8.036 1.00 0.00 86 GLU A C 18
ATOM 31938 O O . GLU A 1 86 ? 23.312 -25.961 6.894 1.00 0.00 86 GLU A O 18
ATOM 31950 N N . VAL A 1 87 ? 21.580 -26.101 8.347 1.00 0.00 87 VAL A N 18
ATOM 31951 C CA . VAL A 1 87 ? 20.670 -26.586 7.339 1.00 0.00 87 VAL A CA 18
ATOM 31952 C C . VAL A 1 87 ? 19.405 -25.783 7.435 1.00 0.00 87 VAL A C 18
ATOM 31953 O O . VAL A 1 87 ? 19.096 -25.208 8.478 1.00 0.00 87 VAL A O 18
ATOM 31966 N N . ASN A 1 88 ? 18.639 -25.720 6.316 1.00 0.00 88 ASN A N 18
ATOM 31967 C CA . ASN A 1 88 ? 17.408 -24.960 6.310 1.00 0.00 88 ASN A CA 18
ATOM 31968 C C . ASN A 1 88 ? 16.277 -25.803 6.852 1.00 0.00 88 ASN A C 18
ATOM 31969 O O . ASN A 1 88 ? 15.189 -25.287 7.102 1.00 0.00 88 ASN A O 18
ATOM 31980 N N . GLU A 1 89 ? 16.496 -27.122 7.047 1.00 0.00 89 GLU A N 18
ATOM 31981 C CA . GLU A 1 89 ? 15.433 -27.958 7.551 1.00 0.00 89 GLU A CA 18
ATOM 31982 C C . GLU A 1 89 ? 16.069 -29.080 8.309 1.00 0.00 89 GLU A C 18
ATOM 31983 O O . GLU A 1 89 ? 17.135 -29.569 7.951 1.00 0.00 89 GLU A O 18
ATOM 31995 N N . SER A 1 90 ? 15.401 -29.520 9.389 1.00 0.00 90 SER A N 18
ATOM 31996 C CA . SER A 1 90 ? 15.941 -30.576 10.214 1.00 0.00 90 SER A CA 18
ATOM 31997 C C . SER A 1 90 ? 15.570 -31.932 9.662 1.00 0.00 90 SER A C 18
ATOM 31998 O O . SER A 1 90 ? 16.200 -32.930 10.005 1.00 0.00 90 SER A O 18
ATOM 32006 N N . ASP A 1 91 ? 14.540 -32.015 8.791 1.00 0.00 91 ASP A N 18
ATOM 32007 C CA . ASP A 1 91 ? 14.137 -33.307 8.281 1.00 0.00 91 ASP A CA 18
ATOM 32008 C C . ASP A 1 91 ? 14.870 -33.592 6.997 1.00 0.00 91 ASP A C 18
ATOM 32009 O O . ASP A 1 91 ? 15.757 -34.442 6.961 1.00 0.00 91 ASP A O 18
ATOM 32018 N N . ASP A 1 92 ? 14.507 -32.889 5.902 1.00 0.00 92 ASP A N 18
ATOM 32019 C CA . ASP A 1 92 ? 15.149 -33.127 4.630 1.00 0.00 92 ASP A CA 18
ATOM 32020 C C . ASP A 1 92 ? 15.561 -31.796 4.065 1.00 0.00 92 ASP A C 18
ATOM 32021 O O . ASP A 1 92 ? 14.875 -31.227 3.215 1.00 0.00 92 ASP A O 18
ATOM 32030 N N . PRO A 1 93 ? 16.678 -31.285 4.530 1.00 0.00 93 PRO A N 18
ATOM 32031 C CA . PRO A 1 93 ? 17.185 -30.000 4.066 1.00 0.00 93 PRO A CA 18
ATOM 32032 C C . PRO A 1 93 ? 17.638 -30.019 2.639 1.00 0.00 93 PRO A C 18
ATOM 32033 O O . PRO A 1 93 ? 18.206 -31.001 2.162 1.00 0.00 93 PRO A O 18
ATOM 32044 N N . ASN A 1 94 ? 17.393 -28.896 1.929 1.00 0.00 94 ASN A N 18
ATOM 32045 C CA . ASN A 1 94 ? 17.792 -28.794 0.550 1.00 0.00 94 ASN A CA 18
ATOM 32046 C C . ASN A 1 94 ? 18.970 -27.868 0.492 1.00 0.00 94 ASN A C 18
ATOM 32047 O O . ASN A 1 94 ? 19.718 -27.861 -0.486 1.00 0.00 94 ASN A O 18
ATOM 32058 N N . SER A 1 95 ? 19.162 -27.057 1.556 1.00 0.00 95 SER A N 18
ATOM 32059 C CA . SER A 1 95 ? 20.273 -26.142 1.593 1.00 0.00 95 SER A CA 18
ATOM 32060 C C . SER A 1 95 ? 21.070 -26.502 2.807 1.00 0.00 95 SER A C 18
ATOM 32061 O O . SER A 1 95 ? 20.592 -26.393 3.937 1.00 0.00 95 SER A O 18
ATOM 32069 N N . VAL A 1 96 ? 22.322 -26.948 2.586 1.00 0.00 96 VAL A N 18
ATOM 32070 C CA . VAL A 1 96 ? 23.178 -27.337 3.677 1.00 0.00 96 VAL A CA 18
ATOM 32071 C C . VAL A 1 96 ? 24.485 -26.627 3.479 1.00 0.00 96 VAL A C 18
ATOM 32072 O O . VAL A 1 96 ? 25.033 -26.629 2.382 1.00 0.00 96 VAL A O 18
ATOM 32085 N N . GLU A 1 97 ? 25.017 -25.988 4.547 1.00 0.00 97 GLU A N 18
ATOM 32086 C CA . GLU A 1 97 ? 26.270 -25.277 4.422 1.00 0.00 97 GLU A CA 18
ATOM 32087 C C . GLU A 1 97 ? 27.254 -25.875 5.385 1.00 0.00 97 GLU A C 18
ATOM 32088 O O . GLU A 1 97 ? 26.963 -26.048 6.568 1.00 0.00 97 GLU A O 18
ATOM 32100 N N . VAL A 1 98 ? 28.466 -26.199 4.874 1.00 0.00 98 VAL A N 18
ATOM 32101 C CA . VAL A 1 98 ? 29.505 -26.763 5.701 1.00 0.00 98 VAL A CA 18
ATOM 32102 C C . VAL A 1 98 ? 30.203 -25.618 6.385 1.00 0.00 98 VAL A C 18
ATOM 32103 O O . VAL A 1 98 ? 30.686 -24.687 5.737 1.00 0.00 98 VAL A O 18
ATOM 32116 N N . LEU A 1 99 ? 30.256 -25.665 7.738 1.00 0.00 99 LEU A N 18
ATOM 32117 C CA . LEU A 1 99 ? 30.906 -24.616 8.491 1.00 0.00 99 LEU A CA 18
ATOM 32118 C C . LEU A 1 99 ? 32.276 -25.092 8.873 1.00 0.00 99 LEU A C 18
ATOM 32119 O O . LEU A 1 99 ? 33.199 -24.295 9.032 1.00 0.00 99 LEU A O 18
ATOM 32135 N N . CYS A 1 100 ? 32.438 -26.419 9.032 1.00 0.00 100 CYS A N 18
ATOM 32136 C CA . CYS A 1 100 ? 33.715 -26.948 9.435 1.00 0.00 100 CYS A CA 18
ATOM 32137 C C . CYS A 1 100 ? 33.815 -28.366 8.953 1.00 0.00 100 CYS A C 18
ATOM 32138 O O . CYS A 1 100 ? 32.855 -28.934 8.436 1.00 0.00 100 CYS A O 18
ATOM 32145 N N . HIS A 1 101 ? 35.015 -28.972 9.119 1.00 0.00 101 HIS A N 18
ATOM 32146 C CA . HIS A 1 101 ? 35.237 -30.322 8.666 1.00 0.00 101 HIS A CA 18
ATOM 32147 C C . HIS A 1 101 ? 34.733 -31.279 9.699 1.00 0.00 101 HIS A C 18
ATOM 32148 O O . HIS A 1 101 ? 35.147 -31.244 10.858 1.00 0.00 101 HIS A O 18
ATOM 32162 N N . CYS A 1 102 ? 33.841 -32.192 9.277 1.00 0.00 102 CYS A N 18
ATOM 32163 C CA . CYS A 1 102 ? 33.315 -33.175 10.182 1.00 0.00 102 CYS A CA 18
ATOM 32164 C C . CYS A 1 102 ? 33.699 -34.503 9.595 1.00 0.00 102 CYS A C 18
ATOM 32165 O O . CYS A 1 102 ? 33.270 -34.844 8.493 1.00 0.00 102 CYS A O 18
ATOM 32172 N N . PRO A 1 103 ? 34.518 -35.261 10.298 1.00 0.00 103 PRO A N 18
ATOM 32173 C CA . PRO A 1 103 ? 34.958 -36.566 9.813 1.00 0.00 103 PRO A CA 18
ATOM 32174 C C . PRO A 1 103 ? 33.818 -37.507 9.559 1.00 0.00 103 PRO A C 18
ATOM 32175 O O . PRO A 1 103 ? 32.801 -37.468 10.247 1.00 0.00 103 PRO A O 18
ATOM 32186 N N . SER A 1 104 ? 33.985 -38.407 8.562 1.00 0.00 104 SER A N 18
ATOM 32187 C CA . SER A 1 104 ? 32.936 -39.347 8.219 1.00 0.00 104 SER A CA 18
ATOM 32188 C C . SER A 1 104 ? 32.821 -40.380 9.307 1.00 0.00 104 SER A C 18
ATOM 32189 O O . SER A 1 104 ? 31.878 -41.166 9.324 1.00 0.00 104 SER A O 18
ATOM 32197 N N . ASP A 1 105 ? 33.795 -40.409 10.243 1.00 0.00 105 ASP A N 18
ATOM 32198 C CA . ASP A 1 105 ? 33.748 -41.363 11.325 1.00 0.00 105 ASP A CA 18
ATOM 32199 C C . ASP A 1 105 ? 32.797 -40.832 12.367 1.00 0.00 105 ASP A C 18
ATOM 32200 O O . ASP A 1 105 ? 32.465 -41.525 13.328 1.00 0.00 105 ASP A O 18
ATOM 32209 N N . LYS A 1 106 ? 32.344 -39.572 12.189 1.00 0.00 106 LYS A N 18
ATOM 32210 C CA . LYS A 1 106 ? 31.431 -38.967 13.121 1.00 0.00 106 LYS A CA 18
ATOM 32211 C C . LYS A 1 106 ? 30.180 -38.642 12.375 1.00 0.00 106 LYS A C 18
ATOM 32212 O O . LYS A 1 106 ? 30.158 -38.611 11.145 1.00 0.00 106 LYS A O 18
ATOM 32231 N N . ILE A 1 107 ? 29.093 -38.393 13.126 1.00 0.00 107 ILE A N 18
ATOM 32232 C CA . ILE A 1 107 ? 27.831 -38.092 12.513 1.00 0.00 107 ILE A CA 18
ATOM 32233 C C . ILE A 1 107 ? 27.368 -36.774 13.038 1.00 0.00 107 ILE A C 18
ATOM 32234 O O . ILE A 1 107 ? 27.881 -36.261 14.036 1.00 0.00 107 ILE A O 18
ATOM 32250 N N . TYR A 1 108 ? 26.373 -36.188 12.347 1.00 0.00 108 TYR A N 18
ATOM 32251 C CA . TYR A 1 108 ? 25.817 -34.945 12.788 1.00 0.00 108 TYR A CA 18
ATOM 32252 C C . TYR A 1 108 ? 24.596 -35.323 13.565 1.00 0.00 108 TYR A C 18
ATOM 32253 O O . TYR A 1 108 ? 23.693 -35.973 13.036 1.00 0.00 108 TYR A O 18
ATOM 32271 N N . LEU A 1 109 ? 24.543 -34.915 14.848 1.00 0.00 109 LEU A N 18
ATOM 32272 C CA . LEU A 1 109 ? 23.425 -35.268 15.680 1.00 0.00 109 LEU A CA 18
ATOM 32273 C C . LEU A 1 109 ? 22.535 -34.067 15.785 1.00 0.00 109 LEU A C 18
ATOM 32274 O O . LEU A 1 109 ? 22.987 -32.965 16.095 1.00 0.00 109 LEU A O 18
ATOM 32290 N N . TRP A 1 110 ? 21.229 -34.274 15.513 1.00 0.00 110 TRP A N 18
ATOM 32291 C CA . TRP A 1 110 ? 20.271 -33.199 15.584 1.00 0.00 110 TRP A CA 18
ATOM 32292 C C . TRP A 1 110 ? 19.850 -33.056 17.020 1.00 0.00 110 TRP A C 18
ATOM 32293 O O . TRP A 1 110 ? 19.348 -34.000 17.631 1.00 0.00 110 TRP A O 18
ATOM 32314 N N . ILE A 1 111 ? 20.057 -31.849 17.589 1.00 0.00 111 ILE A N 18
ATOM 32315 C CA . ILE A 1 111 ? 19.676 -31.603 18.955 1.00 0.00 111 ILE A CA 18
ATOM 32316 C C . ILE A 1 111 ? 18.992 -30.268 18.995 1.00 0.00 111 ILE A C 18
ATOM 32317 O O . ILE A 1 111 ? 19.141 -29.449 18.086 1.00 0.00 111 ILE A O 18
ATOM 32333 N N . HIS A 1 112 ? 18.200 -30.035 20.069 1.00 0.00 112 HIS A N 18
ATOM 32334 C CA . HIS A 1 112 ? 17.497 -28.780 20.242 1.00 0.00 112 HIS A CA 18
ATOM 32335 C C . HIS A 1 112 ? 16.505 -28.619 19.118 1.00 0.00 112 HIS A C 18
ATOM 32336 O O . HIS A 1 112 ? 16.032 -29.596 18.542 1.00 0.00 112 HIS A O 18
ATOM 32350 N N . ARG A 1 113 ? 16.142 -27.352 18.807 1.00 0.00 113 ARG A N 18
ATOM 32351 C CA . ARG A 1 113 ? 15.191 -27.085 17.755 1.00 0.00 113 ARG A CA 18
ATOM 32352 C C . ARG A 1 113 ? 15.808 -27.425 16.425 1.00 0.00 113 ARG A C 18
ATOM 32353 O O . ARG A 1 113 ? 15.147 -27.980 15.548 1.00 0.00 113 ARG A O 18
ATOM 32374 N N . GLY A 1 114 ? 17.104 -27.096 16.240 1.00 0.00 114 GLY A N 18
ATOM 32375 C CA . GLY A 1 114 ? 17.738 -27.386 14.982 1.00 0.00 114 GLY A CA 18
ATOM 32376 C C . GLY A 1 114 ? 19.180 -27.024 15.093 1.00 0.00 114 GLY A C 18
ATOM 32377 O O . GLY A 1 114 ? 19.641 -26.072 14.469 1.00 0.00 114 GLY A O 18
ATOM 32381 N N . TYR A 1 115 ? 19.930 -27.792 15.903 1.00 0.00 115 TYR A N 18
ATOM 32382 C CA . TYR A 1 115 ? 21.335 -27.536 16.064 1.00 0.00 115 TYR A CA 18
ATOM 32383 C C . TYR A 1 115 ? 22.032 -28.825 15.762 1.00 0.00 115 TYR A C 18
ATOM 32384 O O . TYR A 1 115 ? 21.722 -29.856 16.354 1.00 0.00 115 TYR A O 18
ATOM 32402 N N . TYR A 1 116 ? 22.991 -28.799 14.815 1.00 0.00 116 TYR A N 18
ATOM 32403 C CA . TYR A 1 116 ? 23.703 -30.004 14.478 1.00 0.00 116 TYR A CA 18
ATOM 32404 C C . TYR A 1 116 ? 25.100 -29.883 14.995 1.00 0.00 116 TYR A C 18
ATOM 32405 O O . TYR A 1 116 ? 25.782 -28.879 14.778 1.00 0.00 116 TYR A O 18
ATOM 32423 N N . ILE A 1 117 ? 25.550 -30.944 15.696 1.00 0.00 117 ILE A N 18
ATOM 32424 C CA . ILE A 1 117 ? 26.875 -30.969 16.257 1.00 0.00 117 ILE A CA 18
ATOM 32425 C C . ILE A 1 117 ? 27.509 -32.256 15.819 1.00 0.00 117 ILE A C 18
ATOM 32426 O O . ILE A 1 117 ? 26.817 -33.226 15.506 1.00 0.00 117 ILE A O 18
ATOM 32442 N N . CYS A 1 118 ? 28.858 -32.291 15.780 1.00 0.00 118 CYS A N 18
ATOM 32443 C CA . CYS A 1 118 ? 29.543 -33.497 15.370 1.00 0.00 118 CYS A CA 18
ATOM 32444 C C . CYS A 1 118 ? 29.804 -34.312 16.593 1.00 0.00 118 CYS A C 18
ATOM 32445 O O . CYS A 1 118 ? 30.362 -33.826 17.574 1.00 0.00 118 CYS A O 18
ATOM 32452 N N . ILE A 1 119 ? 29.410 -35.598 16.542 1.00 0.00 119 ILE A N 18
ATOM 32453 C CA . ILE A 1 119 ? 29.613 -36.467 17.669 1.00 0.00 119 ILE A CA 18
ATOM 32454 C C . ILE A 1 119 ? 29.787 -37.854 17.121 1.00 0.00 119 ILE A C 18
ATOM 32455 O O . ILE A 1 119 ? 29.312 -38.169 16.027 1.00 0.00 119 ILE A O 18
ATOM 32471 N N . THR A 1 120 ? 30.513 -38.716 17.867 1.00 0.00 120 THR A N 18
ATOM 32472 C CA . THR A 1 120 ? 30.716 -40.076 17.431 1.00 0.00 120 THR A CA 18
ATOM 32473 C C . THR A 1 120 ? 29.380 -40.757 17.600 1.00 0.00 120 THR A C 18
ATOM 32474 O O . THR A 1 120 ? 28.762 -40.666 18.661 1.00 0.00 120 THR A O 18
ATOM 32485 N N . PRO A 1 121 ? 28.920 -41.446 16.573 1.00 0.00 121 PRO A N 18
ATOM 32486 C CA . PRO A 1 121 ? 27.613 -42.094 16.614 1.00 0.00 121 PRO A CA 18
ATOM 32487 C C . PRO A 1 121 ? 27.500 -43.215 17.609 1.00 0.00 121 PRO A C 18
ATOM 32488 O O . PRO A 1 121 ? 28.244 -44.194 17.527 1.00 0.00 121 PRO A O 18
ATOM 32499 N N . PRO A 1 122 ? 26.594 -43.109 18.562 1.00 0.00 122 PRO A N 18
ATOM 32500 C CA . PRO A 1 122 ? 26.366 -44.172 19.526 1.00 0.00 122 PRO A CA 18
ATOM 32501 C C . PRO A 1 122 ? 25.762 -45.377 18.872 1.00 0.00 122 PRO A C 18
ATOM 32502 O O . PRO A 1 122 ? 24.945 -45.250 17.959 1.00 0.00 122 PRO A O 18
ATOM 32513 N N . GLN A 1 123 ? 26.145 -46.587 19.323 1.00 0.00 123 GLN A N 18
ATOM 32514 C CA . GLN A 1 123 ? 25.592 -47.778 18.733 1.00 0.00 123 GLN A CA 18
ATOM 32515 C C . GLN A 1 123 ? 24.243 -48.010 19.359 1.00 0.00 123 GLN A C 18
ATOM 32516 O O . GLN A 1 123 ? 24.000 -47.640 20.509 1.00 0.00 123 GLN A O 18
ATOM 32530 N N . PRO A 1 124 ? 23.347 -48.620 18.612 1.00 0.00 124 PRO A N 18
ATOM 32531 C CA . PRO A 1 124 ? 22.011 -48.927 19.113 1.00 0.00 124 PRO A CA 18
ATOM 32532 C C . PRO A 1 124 ? 22.031 -49.821 20.319 1.00 0.00 124 PRO A C 18
ATOM 32533 O O . PRO A 1 124 ? 22.914 -50.721 20.379 1.00 0.00 124 PRO A O 18
ATOM 32545 N N . LYS A 1 1 ? 31.902 -41.748 -20.881 1.00 0.00 1 LYS A N 19
ATOM 32546 C CA . LYS A 1 1 ? 31.467 -41.889 -19.464 1.00 0.00 1 LYS A CA 19
ATOM 32547 C C . LYS A 1 1 ? 31.091 -43.315 -19.165 1.00 0.00 1 LYS A C 19
ATOM 32548 O O . LYS A 1 1 ? 30.174 -43.875 -19.766 1.00 0.00 1 LYS A O 19
ATOM 32569 N N . SER A 1 2 ? 31.812 -43.940 -18.207 1.00 0.00 2 SER A N 19
ATOM 32570 C CA . SER A 1 2 ? 31.529 -45.309 -17.847 1.00 0.00 2 SER A CA 19
ATOM 32571 C C . SER A 1 2 ? 30.515 -45.309 -16.737 1.00 0.00 2 SER A C 19
ATOM 32572 O O . SER A 1 2 ? 30.018 -46.363 -16.342 1.00 0.00 2 SER A O 19
ATOM 32580 N N . HIS A 1 3 ? 30.186 -44.113 -16.206 1.00 0.00 3 HIS A N 19
ATOM 32581 C CA . HIS A 1 3 ? 29.224 -44.022 -15.139 1.00 0.00 3 HIS A CA 19
ATOM 32582 C C . HIS A 1 3 ? 28.278 -42.919 -15.494 1.00 0.00 3 HIS A C 19
ATOM 32583 O O . HIS A 1 3 ? 28.674 -41.909 -16.072 1.00 0.00 3 HIS A O 19
ATOM 32597 N N . THR A 1 4 ? 26.987 -43.095 -15.144 1.00 0.00 4 THR A N 19
ATOM 32598 C CA . THR A 1 4 ? 26.000 -42.087 -15.445 1.00 0.00 4 THR A CA 19
ATOM 32599 C C . THR A 1 4 ? 26.076 -41.029 -14.383 1.00 0.00 4 THR A C 19
ATOM 32600 O O . THR A 1 4 ? 26.612 -41.253 -13.300 1.00 0.00 4 THR A O 19
ATOM 32611 N N . THR A 1 5 ? 25.518 -39.838 -14.684 1.00 0.00 5 THR A N 19
ATOM 32612 C CA . THR A 1 5 ? 25.528 -38.752 -13.736 1.00 0.00 5 THR A CA 19
ATOM 32613 C C . THR A 1 5 ? 24.127 -38.219 -13.663 1.00 0.00 5 THR A C 19
ATOM 32614 O O . THR A 1 5 ? 23.308 -38.471 -14.547 1.00 0.00 5 THR A O 19
ATOM 32625 N N . CYS A 1 6 ? 23.815 -37.469 -12.584 1.00 0.00 6 CYS A N 19
ATOM 32626 C CA . CYS A 1 6 ? 22.487 -36.920 -12.429 1.00 0.00 6 CYS A CA 19
ATOM 32627 C C . CYS A 1 6 ? 22.402 -35.686 -13.286 1.00 0.00 6 CYS A C 19
ATOM 32628 O O . CYS A 1 6 ? 23.259 -34.805 -13.201 1.00 0.00 6 CYS A O 19
ATOM 32635 N N . PRO A 1 7 ? 21.378 -35.603 -14.116 1.00 0.00 7 PRO A N 19
ATOM 32636 C CA . PRO A 1 7 ? 21.178 -34.445 -14.984 1.00 0.00 7 PRO A CA 19
ATOM 32637 C C . PRO A 1 7 ? 21.021 -33.165 -14.218 1.00 0.00 7 PRO A C 19
ATOM 32638 O O . PRO A 1 7 ? 20.504 -33.155 -13.102 1.00 0.00 7 PRO A O 19
ATOM 32649 N N . THR A 1 8 ? 21.474 -32.043 -14.815 1.00 0.00 8 THR A N 19
ATOM 32650 C CA . THR A 1 8 ? 21.367 -30.765 -14.154 1.00 0.00 8 THR A CA 19
ATOM 32651 C C . THR A 1 8 ? 19.931 -30.335 -14.227 1.00 0.00 8 THR A C 19
ATOM 32652 O O . THR A 1 8 ? 19.340 -30.278 -15.305 1.00 0.00 8 THR A O 19
ATOM 32663 N N . SER A 1 9 ? 19.336 -30.007 -13.058 1.00 0.00 9 SER A N 19
ATOM 32664 C CA . SER A 1 9 ? 17.957 -29.581 -13.033 1.00 0.00 9 SER A CA 19
ATOM 32665 C C . SER A 1 9 ? 17.935 -28.099 -13.275 1.00 0.00 9 SER A C 19
ATOM 32666 O O . SER A 1 9 ? 18.830 -27.371 -12.847 1.00 0.00 9 SER A O 19
ATOM 32674 N N . THR A 1 10 ? 16.876 -27.618 -13.963 1.00 0.00 10 THR A N 19
ATOM 32675 C CA . THR A 1 10 ? 16.764 -26.207 -14.261 1.00 0.00 10 THR A CA 19
ATOM 32676 C C . THR A 1 10 ? 15.884 -25.562 -13.227 1.00 0.00 10 THR A C 19
ATOM 32677 O O . THR A 1 10 ? 15.642 -24.358 -13.273 1.00 0.00 10 THR A O 19
ATOM 32688 N N . GLU A 1 11 ? 15.387 -26.358 -12.257 1.00 0.00 11 GLU A N 19
ATOM 32689 C CA . GLU A 1 11 ? 14.527 -25.816 -11.233 1.00 0.00 11 GLU A CA 19
ATOM 32690 C C . GLU A 1 11 ? 15.377 -25.396 -10.064 1.00 0.00 11 GLU A C 19
ATOM 32691 O O . GLU A 1 11 ? 14.858 -24.915 -9.058 1.00 0.00 11 GLU A O 19
ATOM 32703 N N . ILE A 1 12 ? 16.712 -25.567 -10.173 1.00 0.00 12 ILE A N 19
ATOM 32704 C CA . ILE A 1 12 ? 17.586 -25.197 -9.087 1.00 0.00 12 ILE A CA 19
ATOM 32705 C C . ILE A 1 12 ? 18.643 -24.287 -9.644 1.00 0.00 12 ILE A C 19
ATOM 32706 O O . ILE A 1 12 ? 18.943 -24.310 -10.837 1.00 0.00 12 ILE A O 19
ATOM 32722 N N . ASP A 1 13 ? 19.242 -23.459 -8.761 1.00 0.00 13 ASP A N 19
ATOM 32723 C CA . ASP A 1 13 ? 20.260 -22.529 -9.182 1.00 0.00 13 ASP A CA 19
ATOM 32724 C C . ASP A 1 13 ? 21.535 -22.908 -8.486 1.00 0.00 13 ASP A C 19
ATOM 32725 O O . ASP A 1 13 ? 21.537 -23.738 -7.580 1.00 0.00 13 ASP A O 19
ATOM 32734 N N . SER A 1 14 ? 22.667 -22.317 -8.934 1.00 0.00 14 SER A N 19
ATOM 32735 C CA . SER A 1 14 ? 23.945 -22.597 -8.321 1.00 0.00 14 SER A CA 19
ATOM 32736 C C . SER A 1 14 ? 23.963 -21.974 -6.952 1.00 0.00 14 SER A C 19
ATOM 32737 O O . SER A 1 14 ? 23.334 -20.944 -6.712 1.00 0.00 14 SER A O 19
ATOM 32745 N N . CYS A 1 15 ? 24.718 -22.596 -6.021 1.00 0.00 15 CYS A N 19
ATOM 32746 C CA . CYS A 1 15 ? 24.816 -22.070 -4.678 1.00 0.00 15 CYS A CA 19
ATOM 32747 C C . CYS A 1 15 ? 25.935 -21.073 -4.664 1.00 0.00 15 CYS A C 19
ATOM 32748 O O . CYS A 1 15 ? 26.888 -21.185 -5.432 1.00 0.00 15 CYS A O 19
ATOM 32755 N N . SER A 1 16 ? 25.838 -20.064 -3.765 1.00 0.00 16 SER A N 19
ATOM 32756 C CA . SER A 1 16 ? 26.866 -19.048 -3.674 1.00 0.00 16 SER A CA 19
ATOM 32757 C C . SER A 1 16 ? 28.154 -19.692 -3.236 1.00 0.00 16 SER A C 19
ATOM 32758 O O . SER A 1 16 ? 29.222 -19.369 -3.752 1.00 0.00 16 SER A O 19
ATOM 32766 N N . ASN A 1 17 ? 28.075 -20.625 -2.262 1.00 0.00 17 ASN A N 19
ATOM 32767 C CA . ASN A 1 17 ? 29.263 -21.290 -1.784 1.00 0.00 17 ASN A CA 19
ATOM 32768 C C . ASN A 1 17 ? 29.242 -22.690 -2.323 1.00 0.00 17 ASN A C 19
ATOM 32769 O O . ASN A 1 17 ? 28.189 -23.323 -2.422 1.00 0.00 17 ASN A O 19
ATOM 32780 N N . ASP A 1 18 ? 30.439 -23.210 -2.665 1.00 0.00 18 ASP A N 19
ATOM 32781 C CA . ASP A 1 18 ? 30.549 -24.533 -3.234 1.00 0.00 18 ASP A CA 19
ATOM 32782 C C . ASP A 1 18 ? 30.607 -25.571 -2.143 1.00 0.00 18 ASP A C 19
ATOM 32783 O O . ASP A 1 18 ? 30.645 -26.760 -2.440 1.00 0.00 18 ASP A O 19
ATOM 32792 N N . ASN A 1 19 ? 30.597 -25.160 -0.854 1.00 0.00 19 ASN A N 19
ATOM 32793 C CA . ASN A 1 19 ? 30.687 -26.133 0.218 1.00 0.00 19 ASN A CA 19
ATOM 32794 C C . ASN A 1 19 ? 29.296 -26.516 0.649 1.00 0.00 19 ASN A C 19
ATOM 32795 O O . ASN A 1 19 ? 29.093 -26.989 1.764 1.00 0.00 19 ASN A O 19
ATOM 32806 N N . ASN A 1 20 ? 28.287 -26.304 -0.219 1.00 0.00 20 ASN A N 19
ATOM 32807 C CA . ASN A 1 20 ? 26.935 -26.655 0.144 1.00 0.00 20 ASN A CA 19
ATOM 32808 C C . ASN A 1 20 ? 26.681 -28.082 -0.265 1.00 0.00 20 ASN A C 19
ATOM 32809 O O . ASN A 1 20 ? 27.343 -28.628 -1.150 1.00 0.00 20 ASN A O 19
ATOM 32820 N N . ALA A 1 21 ? 25.697 -28.723 0.410 1.00 0.00 21 ALA A N 19
ATOM 32821 C CA . ALA A 1 21 ? 25.351 -30.090 0.109 1.00 0.00 21 ALA A CA 19
ATOM 32822 C C . ALA A 1 21 ? 24.422 -30.086 -1.068 1.00 0.00 21 ALA A C 19
ATOM 32823 O O . ALA A 1 21 ? 23.781 -29.080 -1.372 1.00 0.00 21 ALA A O 19
ATOM 32830 N N . CYS A 1 22 ? 24.327 -31.237 -1.765 1.00 0.00 22 CYS A N 19
ATOM 32831 C CA . CYS A 1 22 ? 23.468 -31.316 -2.915 1.00 0.00 22 CYS A CA 19
ATOM 32832 C C . CYS A 1 22 ? 23.018 -32.731 -3.093 1.00 0.00 22 CYS A C 19
ATOM 32833 O O . CYS A 1 22 ? 23.825 -33.632 -3.286 1.00 0.00 22 CYS A O 19
ATOM 32840 N N . GLY A 1 23 ? 21.686 -32.942 -3.058 1.00 0.00 23 GLY A N 19
ATOM 32841 C CA . GLY A 1 23 ? 21.139 -34.255 -3.282 1.00 0.00 23 GLY A CA 19
ATOM 32842 C C . GLY A 1 23 ? 20.979 -34.972 -1.984 1.00 0.00 23 GLY A C 19
ATOM 32843 O O . GLY A 1 23 ? 21.687 -34.723 -1.008 1.00 0.00 23 GLY A O 19
ATOM 32847 N N . LYS A 1 24 ? 20.016 -35.913 -1.977 1.00 0.00 24 LYS A N 19
ATOM 32848 C CA . LYS A 1 24 ? 19.751 -36.697 -0.811 1.00 0.00 24 LYS A CA 19
ATOM 32849 C C . LYS A 1 24 ? 19.015 -37.908 -1.304 1.00 0.00 24 LYS A C 19
ATOM 32850 O O . LYS A 1 24 ? 18.441 -37.891 -2.395 1.00 0.00 24 LYS A O 19
ATOM 32869 N N . ASP A 1 25 ? 19.020 -39.001 -0.513 1.00 0.00 25 ASP A N 19
ATOM 32870 C CA . ASP A 1 25 ? 18.350 -40.208 -0.934 1.00 0.00 25 ASP A CA 19
ATOM 32871 C C . ASP A 1 25 ? 16.906 -40.086 -0.535 1.00 0.00 25 ASP A C 19
ATOM 32872 O O . ASP A 1 25 ? 16.577 -40.089 0.650 1.00 0.00 25 ASP A O 19
ATOM 32881 N N . VAL A 1 26 ? 16.005 -39.974 -1.540 1.00 0.00 26 VAL A N 19
ATOM 32882 C CA . VAL A 1 26 ? 14.596 -39.853 -1.247 1.00 0.00 26 VAL A CA 19
ATOM 32883 C C . VAL A 1 26 ? 13.963 -41.206 -1.452 1.00 0.00 26 VAL A C 19
ATOM 32884 O O . VAL A 1 26 ? 13.892 -42.014 -0.530 1.00 0.00 26 VAL A O 19
ATOM 32897 N N . SER A 1 27 ? 13.483 -41.475 -2.688 1.00 0.00 27 SER A N 19
ATOM 32898 C CA . SER A 1 27 ? 12.858 -42.742 -2.992 1.00 0.00 27 SER A CA 19
ATOM 32899 C C . SER A 1 27 ? 13.846 -43.581 -3.746 1.00 0.00 27 SER A C 19
ATOM 32900 O O . SER A 1 27 ? 13.515 -44.658 -4.237 1.00 0.00 27 SER A O 19
ATOM 32908 N N . GLY A 1 28 ? 15.098 -43.092 -3.853 1.00 0.00 28 GLY A N 19
ATOM 32909 C CA . GLY A 1 28 ? 16.113 -43.804 -4.588 1.00 0.00 28 GLY A CA 19
ATOM 32910 C C . GLY A 1 28 ? 16.376 -43.015 -5.830 1.00 0.00 28 GLY A C 19
ATOM 32911 O O . GLY A 1 28 ? 17.377 -43.222 -6.514 1.00 0.00 28 GLY A O 19
ATOM 32915 N N . SER A 1 29 ? 15.458 -42.077 -6.151 1.00 0.00 29 SER A N 19
ATOM 32916 C CA . SER A 1 29 ? 15.632 -41.241 -7.311 1.00 0.00 29 SER A CA 19
ATOM 32917 C C . SER A 1 29 ? 16.674 -40.224 -6.954 1.00 0.00 29 SER A C 19
ATOM 32918 O O . SER A 1 29 ? 16.819 -39.854 -5.789 1.00 0.00 29 SER A O 19
ATOM 32926 N N . CYS A 1 30 ? 17.424 -39.729 -7.959 1.00 0.00 30 CYS A N 19
ATOM 32927 C CA . CYS A 1 30 ? 18.459 -38.765 -7.671 1.00 0.00 30 CYS A CA 19
ATOM 32928 C C . CYS A 1 30 ? 17.801 -37.427 -7.510 1.00 0.00 30 CYS A C 19
ATOM 32929 O O . CYS A 1 30 ? 17.249 -36.871 -8.457 1.00 0.00 30 CYS A O 19
ATOM 32936 N N . SER A 1 31 ? 17.861 -36.884 -6.275 1.00 0.00 31 SER A N 19
ATOM 32937 C CA . SER A 1 31 ? 17.277 -35.596 -5.996 1.00 0.00 31 SER A CA 19
ATOM 32938 C C . SER A 1 31 ? 18.352 -34.559 -6.153 1.00 0.00 31 SER A C 19
ATOM 32939 O O . SER A 1 31 ? 19.524 -34.821 -5.890 1.00 0.00 31 SER A O 19
ATOM 32947 N N . SER A 1 32 ? 17.963 -33.342 -6.586 1.00 0.00 32 SER A N 19
ATOM 32948 C CA . SER A 1 32 ? 18.912 -32.269 -6.730 1.00 0.00 32 SER A CA 19
ATOM 32949 C C . SER A 1 32 ? 18.344 -31.137 -5.930 1.00 0.00 32 SER A C 19
ATOM 32950 O O . SER A 1 32 ? 17.160 -30.827 -6.044 1.00 0.00 32 SER A O 19
ATOM 32958 N N . LEU A 1 33 ? 19.186 -30.477 -5.105 1.00 0.00 33 LEU A N 19
ATOM 32959 C CA . LEU A 1 33 ? 18.683 -29.409 -4.269 1.00 0.00 33 LEU A CA 19
ATOM 32960 C C . LEU A 1 33 ? 19.337 -28.117 -4.661 1.00 0.00 33 LEU A C 19
ATOM 32961 O O . LEU A 1 33 ? 18.719 -27.057 -4.588 1.00 0.00 33 LEU A O 19
ATOM 32977 N N . CYS A 1 34 ? 20.612 -28.169 -5.086 1.00 0.00 34 CYS A N 19
ATOM 32978 C CA . CYS A 1 34 ? 21.297 -26.952 -5.452 1.00 0.00 34 CYS A CA 19
ATOM 32979 C C . CYS A 1 34 ? 22.393 -27.307 -6.399 1.00 0.00 34 CYS A C 19
ATOM 32980 O O . CYS A 1 34 ? 23.064 -28.319 -6.238 1.00 0.00 34 CYS A O 19
ATOM 32987 N N . ASN A 1 35 ? 22.612 -26.448 -7.411 1.00 0.00 35 ASN A N 19
ATOM 32988 C CA . ASN A 1 35 ? 23.649 -26.701 -8.378 1.00 0.00 35 ASN A CA 19
ATOM 32989 C C . ASN A 1 35 ? 24.965 -26.342 -7.746 1.00 0.00 35 ASN A C 19
ATOM 32990 O O . ASN A 1 35 ? 25.090 -25.331 -7.054 1.00 0.00 35 ASN A O 19
ATOM 33001 N N . CYS A 1 36 ? 25.993 -27.186 -7.973 1.00 0.00 36 CYS A N 19
ATOM 33002 C CA . CYS A 1 36 ? 27.293 -26.928 -7.404 1.00 0.00 36 CYS A CA 19
ATOM 33003 C C . CYS A 1 36 ? 28.152 -26.341 -8.477 1.00 0.00 36 CYS A C 19
ATOM 33004 O O . CYS A 1 36 ? 28.164 -26.813 -9.607 1.00 0.00 36 CYS A O 19
ATOM 33011 N N . GLY A 1 37 ? 28.901 -25.273 -8.134 1.00 0.00 37 GLY A N 19
ATOM 33012 C CA . GLY A 1 37 ? 29.769 -24.641 -9.098 1.00 0.00 37 GLY A CA 19
ATOM 33013 C C . GLY A 1 37 ? 28.927 -23.918 -10.103 1.00 0.00 37 GLY A C 19
ATOM 33014 O O . GLY A 1 37 ? 28.045 -23.141 -9.749 1.00 0.00 37 GLY A O 19
ATOM 33018 N N . ASN A 1 38 ? 29.194 -24.165 -11.402 1.00 0.00 38 ASN A N 19
ATOM 33019 C CA . ASN A 1 38 ? 28.458 -23.501 -12.452 1.00 0.00 38 ASN A CA 19
ATOM 33020 C C . ASN A 1 38 ? 27.328 -24.391 -12.892 1.00 0.00 38 ASN A C 19
ATOM 33021 O O . ASN A 1 38 ? 26.588 -24.049 -13.813 1.00 0.00 38 ASN A O 19
ATOM 33032 N N . GLY A 1 39 ? 27.165 -25.559 -12.236 1.00 0.00 39 GLY A N 19
ATOM 33033 C CA . GLY A 1 39 ? 26.115 -26.471 -12.621 1.00 0.00 39 GLY A CA 19
ATOM 33034 C C . GLY A 1 39 ? 26.735 -27.820 -12.785 1.00 0.00 39 GLY A C 19
ATOM 33035 O O . GLY A 1 39 ? 26.574 -28.472 -13.813 1.00 0.00 39 GLY A O 19
ATOM 33039 N N . GLN A 1 40 ? 27.465 -28.271 -11.746 1.00 0.00 40 GLN A N 19
ATOM 33040 C CA . GLN A 1 40 ? 28.112 -29.552 -11.797 1.00 0.00 40 GLN A CA 19
ATOM 33041 C C . GLN A 1 40 ? 27.142 -30.578 -11.299 1.00 0.00 40 GLN A C 19
ATOM 33042 O O . GLN A 1 40 ? 26.213 -30.269 -10.552 1.00 0.00 40 GLN A O 19
ATOM 33056 N N . THR A 1 41 ? 27.355 -31.847 -11.714 1.00 0.00 41 THR A N 19
ATOM 33057 C CA . THR A 1 41 ? 26.488 -32.915 -11.287 1.00 0.00 41 THR A CA 19
ATOM 33058 C C . THR A 1 41 ? 26.794 -33.189 -9.843 1.00 0.00 41 THR A C 19
ATOM 33059 O O . THR A 1 41 ? 27.910 -32.960 -9.374 1.00 0.00 41 THR A O 19
ATOM 33070 N N . CYS A 1 42 ? 25.791 -33.698 -9.100 1.00 0.00 42 CYS A N 19
ATOM 33071 C CA . CYS A 1 42 ? 25.986 -33.962 -7.696 1.00 0.00 42 CYS A CA 19
ATOM 33072 C C . CYS A 1 42 ? 26.171 -35.443 -7.506 1.00 0.00 42 CYS A C 19
ATOM 33073 O O . CYS A 1 42 ? 26.371 -35.913 -6.390 1.00 0.00 42 CYS A O 19
ATOM 33080 N N . PHE A 1 43 ? 26.111 -36.216 -8.614 1.00 0.00 43 PHE A N 19
ATOM 33081 C CA . PHE A 1 43 ? 26.267 -37.655 -8.540 1.00 0.00 43 PHE A CA 19
ATOM 33082 C C . PHE A 1 43 ? 27.700 -37.997 -8.211 1.00 0.00 43 PHE A C 19
ATOM 33083 O O . PHE A 1 43 ? 27.969 -38.942 -7.469 1.00 0.00 43 PHE A O 19
ATOM 33100 N N . THR A 1 44 ? 28.657 -37.219 -8.759 1.00 0.00 44 THR A N 19
ATOM 33101 C CA . THR A 1 44 ? 30.064 -37.504 -8.553 1.00 0.00 44 THR A CA 19
ATOM 33102 C C . THR A 1 44 ? 30.477 -37.147 -7.146 1.00 0.00 44 THR A C 19
ATOM 33103 O O . THR A 1 44 ? 31.635 -37.324 -6.776 1.00 0.00 44 THR A O 19
ATOM 33114 N N . ASP A 1 45 ? 29.535 -36.645 -6.323 1.00 0.00 45 ASP A N 19
ATOM 33115 C CA . ASP A 1 45 ? 29.864 -36.289 -4.962 1.00 0.00 45 ASP A CA 19
ATOM 33116 C C . ASP A 1 45 ? 29.532 -37.461 -4.075 1.00 0.00 45 ASP A C 19
ATOM 33117 O O . ASP A 1 45 ? 29.501 -37.338 -2.852 1.00 0.00 45 ASP A O 19
ATOM 33126 N N . SER A 1 46 ? 29.276 -38.636 -4.689 1.00 0.00 46 SER A N 19
ATOM 33127 C CA . SER A 1 46 ? 28.946 -39.829 -3.936 1.00 0.00 46 SER A CA 19
ATOM 33128 C C . SER A 1 46 ? 30.102 -40.193 -3.044 1.00 0.00 46 SER A C 19
ATOM 33129 O O . SER A 1 46 ? 29.907 -40.657 -1.922 1.00 0.00 46 SER A O 19
ATOM 33137 N N . ASN A 1 47 ? 31.344 -39.987 -3.530 1.00 0.00 47 ASN A N 19
ATOM 33138 C CA . ASN A 1 47 ? 32.514 -40.337 -2.751 1.00 0.00 47 ASN A CA 19
ATOM 33139 C C . ASN A 1 47 ? 32.671 -39.372 -1.598 1.00 0.00 47 ASN A C 19
ATOM 33140 O O . ASN A 1 47 ? 33.482 -39.605 -0.704 1.00 0.00 47 ASN A O 19
ATOM 33151 N N . HIS A 1 48 ? 31.898 -38.261 -1.590 1.00 0.00 48 HIS A N 19
ATOM 33152 C CA . HIS A 1 48 ? 32.011 -37.292 -0.520 1.00 0.00 48 HIS A CA 19
ATOM 33153 C C . HIS A 1 48 ? 30.740 -37.318 0.281 1.00 0.00 48 HIS A C 19
ATOM 33154 O O . HIS A 1 48 ? 30.376 -36.328 0.918 1.00 0.00 48 HIS A O 19
ATOM 33168 N N . THR A 1 49 ? 30.014 -38.461 0.248 1.00 0.00 49 THR A N 19
ATOM 33169 C CA . THR A 1 49 ? 28.775 -38.573 0.989 1.00 0.00 49 THR A CA 19
ATOM 33170 C C . THR A 1 49 ? 29.077 -38.474 2.465 1.00 0.00 49 THR A C 19
ATOM 33171 O O . THR A 1 49 ? 30.157 -38.844 2.926 1.00 0.00 49 THR A O 19
ATOM 33182 N N . ILE A 1 50 ? 28.095 -37.958 3.237 1.00 0.00 50 ILE A N 19
ATOM 33183 C CA . ILE A 1 50 ? 28.261 -37.807 4.663 1.00 0.00 50 ILE A CA 19
ATOM 33184 C C . ILE A 1 50 ? 27.087 -38.471 5.322 1.00 0.00 50 ILE A C 19
ATOM 33185 O O . ILE A 1 50 ? 26.070 -38.745 4.681 1.00 0.00 50 ILE A O 19
ATOM 33201 N N . THR A 1 51 ? 27.205 -38.733 6.646 1.00 0.00 51 THR A N 19
ATOM 33202 C CA . THR A 1 51 ? 26.133 -39.376 7.371 1.00 0.00 51 THR A CA 19
ATOM 33203 C C . THR A 1 51 ? 25.503 -38.350 8.265 1.00 0.00 51 THR A C 19
ATOM 33204 O O . THR A 1 51 ? 26.175 -37.698 9.063 1.00 0.00 51 THR A O 19
ATOM 33215 N N . LEU A 1 52 ? 24.167 -38.204 8.148 1.00 0.00 52 LEU A N 19
ATOM 33216 C CA . LEU A 1 52 ? 23.444 -37.254 8.952 1.00 0.00 52 LEU A CA 19
ATOM 33217 C C . LEU A 1 52 ? 22.393 -38.025 9.694 1.00 0.00 52 LEU A C 19
ATOM 33218 O O . LEU A 1 52 ? 21.674 -38.831 9.105 1.00 0.00 52 LEU A O 19
ATOM 33234 N N . VAL A 1 53 ? 22.294 -37.808 11.026 1.00 0.00 53 VAL A N 19
ATOM 33235 C CA . VAL A 1 53 ? 21.305 -38.508 11.812 1.00 0.00 53 VAL A CA 19
ATOM 33236 C C . VAL A 1 53 ? 20.366 -37.479 12.385 1.00 0.00 53 VAL A C 19
ATOM 33237 O O . VAL A 1 53 ? 20.666 -36.821 13.384 1.00 0.00 53 VAL A O 19
ATOM 33250 N N . PRO A 1 54 ? 19.223 -37.315 11.750 1.00 0.00 54 PRO A N 19
ATOM 33251 C CA . PRO A 1 54 ? 18.227 -36.359 12.202 1.00 0.00 54 PRO A CA 19
ATOM 33252 C C . PRO A 1 54 ? 17.465 -36.812 13.412 1.00 0.00 54 PRO A C 19
ATOM 33253 O O . PRO A 1 54 ? 17.004 -35.992 14.204 1.00 0.00 54 PRO A O 19
ATOM 33264 N N . TYR A 1 55 ? 17.318 -38.142 13.583 1.00 0.00 55 TYR A N 19
ATOM 33265 C CA . TYR A 1 55 ? 16.584 -38.651 14.713 1.00 0.00 55 TYR A CA 19
ATOM 33266 C C . TYR A 1 55 ? 16.983 -40.081 14.939 1.00 0.00 55 TYR A C 19
ATOM 33267 O O . TYR A 1 55 ? 17.584 -40.721 14.076 1.00 0.00 55 TYR A O 19
ATOM 33285 N N . TYR A 1 56 ? 16.647 -40.608 16.139 1.00 0.00 56 TYR A N 19
ATOM 33286 C CA . TYR A 1 56 ? 16.972 -41.972 16.478 1.00 0.00 56 TYR A CA 19
ATOM 33287 C C . TYR A 1 56 ? 15.697 -42.762 16.448 1.00 0.00 56 TYR A C 19
ATOM 33288 O O . TYR A 1 56 ? 14.606 -42.214 16.605 1.00 0.00 56 TYR A O 19
ATOM 33306 N N . THR A 1 57 ? 15.820 -44.092 16.244 1.00 0.00 57 THR A N 19
ATOM 33307 C CA . THR A 1 57 ? 14.658 -44.944 16.203 1.00 0.00 57 THR A CA 19
ATOM 33308 C C . THR A 1 57 ? 14.885 -46.048 17.194 1.00 0.00 57 THR A C 19
ATOM 33309 O O . THR A 1 57 ? 15.978 -46.200 17.736 1.00 0.00 57 THR A O 19
ATOM 33320 N N . GLU A 1 58 ? 13.828 -46.845 17.455 1.00 0.00 58 GLU A N 19
ATOM 33321 C CA . GLU A 1 58 ? 13.924 -47.938 18.396 1.00 0.00 58 GLU A CA 19
ATOM 33322 C C . GLU A 1 58 ? 14.911 -48.948 17.875 1.00 0.00 58 GLU A C 19
ATOM 33323 O O . GLU A 1 58 ? 15.646 -49.565 18.646 1.00 0.00 58 GLU A O 19
ATOM 33335 N N . ASP A 1 59 ? 14.936 -49.147 16.538 1.00 0.00 59 ASP A N 19
ATOM 33336 C CA . ASP A 1 59 ? 15.832 -50.117 15.946 1.00 0.00 59 ASP A CA 19
ATOM 33337 C C . ASP A 1 59 ? 17.260 -49.659 16.116 1.00 0.00 59 ASP A C 19
ATOM 33338 O O . ASP A 1 59 ? 18.176 -50.479 16.127 1.00 0.00 59 ASP A O 19
ATOM 33347 N N . GLY A 1 60 ? 17.490 -48.334 16.243 1.00 0.00 60 GLY A N 19
ATOM 33348 C CA . GLY A 1 60 ? 18.839 -47.851 16.402 1.00 0.00 60 GLY A CA 19
ATOM 33349 C C . GLY A 1 60 ? 18.917 -46.508 15.747 1.00 0.00 60 GLY A C 19
ATOM 33350 O O . GLY A 1 60 ? 17.909 -45.845 15.498 1.00 0.00 60 GLY A O 19
ATOM 33354 N N . PRO A 1 61 ? 20.135 -46.094 15.476 1.00 0.00 61 PRO A N 19
ATOM 33355 C CA . PRO A 1 61 ? 20.381 -44.816 14.829 1.00 0.00 61 PRO A CA 19
ATOM 33356 C C . PRO A 1 61 ? 19.919 -44.810 13.405 1.00 0.00 61 PRO A C 19
ATOM 33357 O O . PRO A 1 61 ? 20.103 -45.784 12.676 1.00 0.00 61 PRO A O 19
ATOM 33368 N N . PHE A 1 62 ? 19.308 -43.689 12.972 1.00 0.00 62 PHE A N 19
ATOM 33369 C CA . PHE A 1 62 ? 18.834 -43.595 11.620 1.00 0.00 62 PHE A CA 19
ATOM 33370 C C . PHE A 1 62 ? 19.874 -42.826 10.868 1.00 0.00 62 PHE A C 19
ATOM 33371 O O . PHE A 1 62 ? 20.057 -41.631 11.082 1.00 0.00 62 PHE A O 19
ATOM 33388 N N . GLU A 1 63 ? 20.579 -43.513 9.948 1.00 0.00 63 GLU A N 19
ATOM 33389 C CA . GLU A 1 63 ? 21.614 -42.862 9.194 1.00 0.00 63 GLU A CA 19
ATOM 33390 C C . GLU A 1 63 ? 21.042 -42.480 7.866 1.00 0.00 63 GLU A C 19
ATOM 33391 O O . GLU A 1 63 ? 20.518 -43.318 7.133 1.00 0.00 63 GLU A O 19
ATOM 33403 N N . LYS A 1 64 ? 21.141 -41.178 7.530 1.00 0.00 64 LYS A N 19
ATOM 33404 C CA . LYS A 1 64 ? 20.647 -40.703 6.269 1.00 0.00 64 LYS A CA 19
ATOM 33405 C C . LYS A 1 64 ? 21.845 -40.171 5.544 1.00 0.00 64 LYS A C 19
ATOM 33406 O O . LYS A 1 64 ? 22.668 -39.460 6.122 1.00 0.00 64 LYS A O 19
ATOM 33425 N N . LYS A 1 65 ? 21.971 -40.509 4.248 1.00 0.00 65 LYS A N 19
ATOM 33426 C CA . LYS A 1 65 ? 23.122 -40.087 3.493 1.00 0.00 65 LYS A CA 19
ATOM 33427 C C . LYS A 1 65 ? 22.811 -38.815 2.756 1.00 0.00 65 LYS A C 19
ATOM 33428 O O . LYS A 1 65 ? 21.696 -38.590 2.278 1.00 0.00 65 LYS A O 19
ATOM 33447 N N . TYR A 1 66 ? 23.836 -37.946 2.681 1.00 0.00 66 TYR A N 19
ATOM 33448 C CA . TYR A 1 66 ? 23.727 -36.693 1.987 1.00 0.00 66 TYR A CA 19
ATOM 33449 C C . TYR A 1 66 ? 25.004 -36.554 1.223 1.00 0.00 66 TYR A C 19
ATOM 33450 O O . TYR A 1 66 ? 26.023 -37.121 1.607 1.00 0.00 66 TYR A O 19
ATOM 33468 N N . TYR A 1 67 ? 24.982 -35.790 0.120 1.00 0.00 67 TYR A N 19
ATOM 33469 C CA . TYR A 1 67 ? 26.173 -35.629 -0.677 1.00 0.00 67 TYR A CA 19
ATOM 33470 C C . TYR A 1 67 ? 26.579 -34.197 -0.542 1.00 0.00 67 TYR A C 19
ATOM 33471 O O . TYR A 1 67 ? 25.730 -33.311 -0.493 1.00 0.00 67 TYR A O 19
ATOM 33489 N N . THR A 1 68 ? 27.903 -33.927 -0.498 1.00 0.00 68 THR A N 19
ATOM 33490 C CA . THR A 1 68 ? 28.353 -32.566 -0.331 1.00 0.00 68 THR A CA 19
ATOM 33491 C C . THR A 1 68 ? 29.293 -32.223 -1.443 1.00 0.00 68 THR A C 19
ATOM 33492 O O . THR A 1 68 ? 29.897 -33.093 -2.066 1.00 0.00 68 THR A O 19
ATOM 33503 N N . CYS A 1 69 ? 29.432 -30.905 -1.705 1.00 0.00 69 CYS A N 19
ATOM 33504 C CA . CYS A 1 69 ? 30.303 -30.439 -2.752 1.00 0.00 69 CYS A CA 19
ATOM 33505 C C . CYS A 1 69 ? 31.389 -29.644 -2.100 1.00 0.00 69 CYS A C 19
ATOM 33506 O O . CYS A 1 69 ? 31.239 -29.174 -0.976 1.00 0.00 69 CYS A O 19
ATOM 33513 N N . GLY A 1 70 ? 32.540 -29.516 -2.794 1.00 0.00 70 GLY A N 19
ATOM 33514 C CA . GLY A 1 70 ? 33.634 -28.726 -2.277 1.00 0.00 70 GLY A CA 19
ATOM 33515 C C . GLY A 1 70 ? 34.675 -29.631 -1.703 1.00 0.00 70 GLY A C 19
ATOM 33516 O O . GLY A 1 70 ? 35.840 -29.255 -1.631 1.00 0.00 70 GLY A O 19
ATOM 33520 N N . ASP A 1 71 ? 34.281 -30.861 -1.297 1.00 0.00 71 ASP A N 19
ATOM 33521 C CA . ASP A 1 71 ? 35.231 -31.803 -0.741 1.00 0.00 71 ASP A CA 19
ATOM 33522 C C . ASP A 1 71 ? 35.893 -31.177 0.472 1.00 0.00 71 ASP A C 19
ATOM 33523 O O . ASP A 1 71 ? 37.042 -30.736 0.412 1.00 0.00 71 ASP A O 19
ATOM 33532 N N . PRO A 1 72 ? 35.185 -31.154 1.588 1.00 0.00 72 PRO A N 19
ATOM 33533 C CA . PRO A 1 72 ? 35.708 -30.576 2.826 1.00 0.00 72 PRO A CA 19
ATOM 33534 C C . PRO A 1 72 ? 36.810 -31.381 3.469 1.00 0.00 72 PRO A C 19
ATOM 33535 O O . PRO A 1 72 ? 36.995 -31.337 4.672 1.00 0.00 72 PRO A O 19
ATOM 33546 N N . SER A 1 73 ? 37.585 -32.125 2.667 1.00 0.00 73 SER A N 19
ATOM 33547 C CA . SER A 1 73 ? 38.671 -32.919 3.196 1.00 0.00 73 SER A CA 19
ATOM 33548 C C . SER A 1 73 ? 39.726 -31.987 3.736 1.00 0.00 73 SER A C 19
ATOM 33549 O O . SER A 1 73 ? 40.347 -32.264 4.759 1.00 0.00 73 SER A O 19
ATOM 33557 N N . GLU A 1 74 ? 39.965 -30.858 3.028 1.00 0.00 74 GLU A N 19
ATOM 33558 C CA . GLU A 1 74 ? 40.979 -29.918 3.449 1.00 0.00 74 GLU A CA 19
ATOM 33559 C C . GLU A 1 74 ? 40.419 -29.007 4.510 1.00 0.00 74 GLU A C 19
ATOM 33560 O O . GLU A 1 74 ? 41.136 -28.164 5.046 1.00 0.00 74 GLU A O 19
ATOM 33572 N N . LEU A 1 75 ? 39.115 -29.144 4.839 1.00 0.00 75 LEU A N 19
ATOM 33573 C CA . LEU A 1 75 ? 38.530 -28.303 5.852 1.00 0.00 75 LEU A CA 19
ATOM 33574 C C . LEU A 1 75 ? 39.030 -28.779 7.187 1.00 0.00 75 LEU A C 19
ATOM 33575 O O . LEU A 1 75 ? 39.444 -29.926 7.345 1.00 0.00 75 LEU A O 19
ATOM 33591 N N . ASP A 1 76 ? 38.994 -27.879 8.192 1.00 0.00 76 ASP A N 19
ATOM 33592 C CA . ASP A 1 76 ? 39.479 -28.214 9.510 1.00 0.00 76 ASP A CA 19
ATOM 33593 C C . ASP A 1 76 ? 38.567 -29.243 10.121 1.00 0.00 76 ASP A C 19
ATOM 33594 O O . ASP A 1 76 ? 37.360 -29.275 9.854 1.00 0.00 76 ASP A O 19
ATOM 33603 N N . GLU A 1 77 ? 39.152 -30.111 10.984 1.00 0.00 77 GLU A N 19
ATOM 33604 C CA . GLU A 1 77 ? 38.388 -31.143 11.643 1.00 0.00 77 GLU A CA 19
ATOM 33605 C C . GLU A 1 77 ? 37.386 -30.467 12.532 1.00 0.00 77 GLU A C 19
ATOM 33606 O O . GLU A 1 77 ? 37.700 -29.510 13.239 1.00 0.00 77 GLU A O 19
ATOM 33618 N N . CYS A 1 78 ? 36.137 -30.970 12.510 1.00 0.00 78 CYS A N 19
ATOM 33619 C CA . CYS A 1 78 ? 35.091 -30.382 13.302 1.00 0.00 78 CYS A CA 19
ATOM 33620 C C . CYS A 1 78 ? 35.279 -30.765 14.739 1.00 0.00 78 CYS A C 19
ATOM 33621 O O . CYS A 1 78 ? 35.737 -31.862 15.057 1.00 0.00 78 CYS A O 19
ATOM 33628 N N . TYR A 1 79 ? 34.886 -29.842 15.644 1.00 0.00 79 TYR A N 19
ATOM 33629 C CA . TYR A 1 79 ? 35.003 -30.088 17.056 1.00 0.00 79 TYR A CA 19
ATOM 33630 C C . TYR A 1 79 ? 33.753 -30.812 17.476 1.00 0.00 79 TYR A C 19
ATOM 33631 O O . TYR A 1 79 ? 32.756 -30.831 16.753 1.00 0.00 79 TYR A O 19
ATOM 33649 N N . ASP A 1 80 ? 33.793 -31.434 18.675 1.00 0.00 80 ASP A N 19
ATOM 33650 C CA . ASP A 1 80 ? 32.660 -32.185 19.171 1.00 0.00 80 ASP A CA 19
ATOM 33651 C C . ASP A 1 80 ? 31.471 -31.274 19.373 1.00 0.00 80 ASP A C 19
ATOM 33652 O O . ASP A 1 80 ? 30.335 -31.668 19.111 1.00 0.00 80 ASP A O 19
ATOM 33661 N N . ILE A 1 81 ? 31.701 -30.034 19.855 1.00 0.00 81 ILE A N 19
ATOM 33662 C CA . ILE A 1 81 ? 30.599 -29.132 20.100 1.00 0.00 81 ILE A CA 19
ATOM 33663 C C . ILE A 1 81 ? 30.807 -27.889 19.284 1.00 0.00 81 ILE A C 19
ATOM 33664 O O . ILE A 1 81 ? 31.862 -27.703 18.681 1.00 0.00 81 ILE A O 19
ATOM 33680 N N . ASP A 1 82 ? 29.746 -27.030 19.250 1.00 0.00 82 ASP A N 19
ATOM 33681 C CA . ASP A 1 82 ? 29.756 -25.774 18.519 1.00 0.00 82 ASP A CA 19
ATOM 33682 C C . ASP A 1 82 ? 29.068 -26.011 17.200 1.00 0.00 82 ASP A C 19
ATOM 33683 O O . ASP A 1 82 ? 28.631 -27.122 16.903 1.00 0.00 82 ASP A O 19
ATOM 33692 N N . LYS A 1 83 ? 28.943 -24.938 16.384 1.00 0.00 83 LYS A N 19
ATOM 33693 C CA . LYS A 1 83 ? 28.284 -25.041 15.102 1.00 0.00 83 LYS A CA 19
ATOM 33694 C C . LYS A 1 83 ? 29.083 -25.961 14.229 1.00 0.00 83 LYS A C 19
ATOM 33695 O O . LYS A 1 83 ? 30.298 -25.812 14.092 1.00 0.00 83 LYS A O 19
ATOM 33714 N N . ALA A 1 84 ? 28.396 -26.947 13.609 1.00 0.00 84 ALA A N 19
ATOM 33715 C CA . ALA A 1 84 ? 29.078 -27.885 12.758 1.00 0.00 84 ALA A CA 19
ATOM 33716 C C . ALA A 1 84 ? 28.393 -27.919 11.422 1.00 0.00 84 ALA A C 19
ATOM 33717 O O . ALA A 1 84 ? 29.051 -27.953 10.382 1.00 0.00 84 ALA A O 19
ATOM 33724 N N . LEU A 1 85 ? 27.042 -27.911 11.413 1.00 0.00 85 LEU A N 19
ATOM 33725 C CA . LEU A 1 85 ? 26.340 -27.978 10.160 1.00 0.00 85 LEU A CA 19
ATOM 33726 C C . LEU A 1 85 ? 25.129 -27.100 10.259 1.00 0.00 85 LEU A C 19
ATOM 33727 O O . LEU A 1 85 ? 24.428 -27.099 11.273 1.00 0.00 85 LEU A O 19
ATOM 33743 N N . GLU A 1 86 ? 24.863 -26.320 9.185 1.00 0.00 86 GLU A N 19
ATOM 33744 C CA . GLU A 1 86 ? 23.716 -25.453 9.169 1.00 0.00 86 GLU A CA 19
ATOM 33745 C C . GLU A 1 86 ? 22.815 -25.941 8.085 1.00 0.00 86 GLU A C 19
ATOM 33746 O O . GLU A 1 86 ? 23.238 -26.119 6.940 1.00 0.00 86 GLU A O 19
ATOM 33758 N N . VAL A 1 87 ? 21.534 -26.163 8.435 1.00 0.00 87 VAL A N 19
ATOM 33759 C CA . VAL A 1 87 ? 20.576 -26.635 7.466 1.00 0.00 87 VAL A CA 19
ATOM 33760 C C . VAL A 1 87 ? 19.326 -25.823 7.652 1.00 0.00 87 VAL A C 19
ATOM 33761 O O . VAL A 1 87 ? 19.080 -25.286 8.732 1.00 0.00 87 VAL A O 19
ATOM 33774 N N . ASN A 1 88 ? 18.499 -25.704 6.582 1.00 0.00 88 ASN A N 19
ATOM 33775 C CA . ASN A 1 88 ? 17.280 -24.929 6.686 1.00 0.00 88 ASN A CA 19
ATOM 33776 C C . ASN A 1 88 ? 16.179 -25.786 7.264 1.00 0.00 88 ASN A C 19
ATOM 33777 O O . ASN A 1 88 ? 15.145 -25.267 7.679 1.00 0.00 88 ASN A O 19
ATOM 33788 N N . GLU A 1 89 ? 16.367 -27.124 7.302 1.00 0.00 89 GLU A N 19
ATOM 33789 C CA . GLU A 1 89 ? 15.341 -27.980 7.843 1.00 0.00 89 GLU A CA 19
ATOM 33790 C C . GLU A 1 89 ? 16.016 -29.190 8.407 1.00 0.00 89 GLU A C 19
ATOM 33791 O O . GLU A 1 89 ? 16.959 -29.722 7.835 1.00 0.00 89 GLU A O 19
ATOM 33803 N N . SER A 1 90 ? 15.531 -29.648 9.573 1.00 0.00 90 SER A N 19
ATOM 33804 C CA . SER A 1 90 ? 16.123 -30.792 10.229 1.00 0.00 90 SER A CA 19
ATOM 33805 C C . SER A 1 90 ? 15.794 -32.076 9.500 1.00 0.00 90 SER A C 19
ATOM 33806 O O . SER A 1 90 ? 16.630 -32.974 9.424 1.00 0.00 90 SER A O 19
ATOM 33814 N N . ASP A 1 91 ? 14.572 -32.199 8.934 1.00 0.00 91 ASP A N 19
ATOM 33815 C CA . ASP A 1 91 ? 14.196 -33.444 8.293 1.00 0.00 91 ASP A CA 19
ATOM 33816 C C . ASP A 1 91 ? 14.666 -33.486 6.861 1.00 0.00 91 ASP A C 19
ATOM 33817 O O . ASP A 1 91 ? 15.462 -34.349 6.497 1.00 0.00 91 ASP A O 19
ATOM 33826 N N . ASP A 1 92 ? 14.184 -32.554 6.008 1.00 0.00 92 ASP A N 19
ATOM 33827 C CA . ASP A 1 92 ? 14.563 -32.581 4.612 1.00 0.00 92 ASP A CA 19
ATOM 33828 C C . ASP A 1 92 ? 15.047 -31.218 4.208 1.00 0.00 92 ASP A C 19
ATOM 33829 O O . ASP A 1 92 ? 14.306 -30.426 3.626 1.00 0.00 92 ASP A O 19
ATOM 33838 N N . PRO A 1 93 ? 16.285 -30.925 4.523 1.00 0.00 93 PRO A N 19
ATOM 33839 C CA . PRO A 1 93 ? 16.882 -29.652 4.163 1.00 0.00 93 PRO A CA 19
ATOM 33840 C C . PRO A 1 93 ? 17.177 -29.549 2.699 1.00 0.00 93 PRO A C 19
ATOM 33841 O O . PRO A 1 93 ? 17.480 -30.542 2.042 1.00 0.00 93 PRO A O 19
ATOM 33852 N N . ASN A 1 94 ? 17.094 -28.318 2.158 1.00 0.00 94 ASN A N 19
ATOM 33853 C CA . ASN A 1 94 ? 17.369 -28.112 0.761 1.00 0.00 94 ASN A CA 19
ATOM 33854 C C . ASN A 1 94 ? 18.664 -27.365 0.683 1.00 0.00 94 ASN A C 19
ATOM 33855 O O . ASN A 1 94 ? 19.371 -27.428 -0.320 1.00 0.00 94 ASN A O 19
ATOM 33866 N N . SER A 1 95 ? 19.001 -26.627 1.765 1.00 0.00 95 SER A N 19
ATOM 33867 C CA . SER A 1 95 ? 20.227 -25.877 1.786 1.00 0.00 95 SER A CA 19
ATOM 33868 C C . SER A 1 95 ? 20.999 -26.334 2.980 1.00 0.00 95 SER A C 19
ATOM 33869 O O . SER A 1 95 ? 20.563 -26.173 4.118 1.00 0.00 95 SER A O 19
ATOM 33877 N N . VAL A 1 96 ? 22.179 -26.929 2.727 1.00 0.00 96 VAL A N 19
ATOM 33878 C CA . VAL A 1 96 ? 23.022 -27.398 3.793 1.00 0.00 96 VAL A CA 19
ATOM 33879 C C . VAL A 1 96 ? 24.372 -26.827 3.512 1.00 0.00 96 VAL A C 19
ATOM 33880 O O . VAL A 1 96 ? 24.906 -27.023 2.428 1.00 0.00 96 VAL A O 19
ATOM 33893 N N . GLU A 1 97 ? 24.971 -26.122 4.493 1.00 0.00 97 GLU A N 19
ATOM 33894 C CA . GLU A 1 97 ? 26.264 -25.524 4.264 1.00 0.00 97 GLU A CA 19
ATOM 33895 C C . GLU A 1 97 ? 27.262 -26.212 5.146 1.00 0.00 97 GLU A C 19
ATOM 33896 O O . GLU A 1 97 ? 27.068 -26.328 6.355 1.00 0.00 97 GLU A O 19
ATOM 33908 N N . VAL A 1 98 ? 28.372 -26.693 4.536 1.00 0.00 98 VAL A N 19
ATOM 33909 C CA . VAL A 1 98 ? 29.410 -27.351 5.292 1.00 0.00 98 VAL A CA 19
ATOM 33910 C C . VAL A 1 98 ? 30.277 -26.285 5.903 1.00 0.00 98 VAL A C 19
ATOM 33911 O O . VAL A 1 98 ? 30.855 -25.452 5.204 1.00 0.00 98 VAL A O 19
ATOM 33924 N N . LEU A 1 99 ? 30.370 -26.298 7.254 1.00 0.00 99 LEU A N 19
ATOM 33925 C CA . LEU A 1 99 ? 31.177 -25.328 7.952 1.00 0.00 99 LEU A CA 19
ATOM 33926 C C . LEU A 1 99 ? 32.436 -26.000 8.405 1.00 0.00 99 LEU A C 19
ATOM 33927 O O . LEU A 1 99 ? 33.453 -25.347 8.635 1.00 0.00 99 LEU A O 19
ATOM 33943 N N . CYS A 1 100 ? 32.396 -27.336 8.548 1.00 0.00 100 CYS A N 19
ATOM 33944 C CA . CYS A 1 100 ? 33.558 -28.044 9.029 1.00 0.00 100 CYS A CA 19
ATOM 33945 C C . CYS A 1 100 ? 33.583 -29.425 8.446 1.00 0.00 100 CYS A C 19
ATOM 33946 O O . CYS A 1 100 ? 32.600 -29.903 7.882 1.00 0.00 100 CYS A O 19
ATOM 33953 N N . HIS A 1 101 ? 34.745 -30.104 8.604 1.00 0.00 101 HIS A N 19
ATOM 33954 C CA . HIS A 1 101 ? 34.913 -31.430 8.069 1.00 0.00 101 HIS A CA 19
ATOM 33955 C C . HIS A 1 101 ? 34.637 -32.430 9.149 1.00 0.00 101 HIS A C 19
ATOM 33956 O O . HIS A 1 101 ? 35.171 -32.339 10.255 1.00 0.00 101 HIS A O 19
ATOM 33970 N N . CYS A 1 102 ? 33.793 -33.433 8.835 1.00 0.00 102 CYS A N 19
ATOM 33971 C CA . CYS A 1 102 ? 33.503 -34.468 9.791 1.00 0.00 102 CYS A CA 19
ATOM 33972 C C . CYS A 1 102 ? 33.934 -35.756 9.166 1.00 0.00 102 CYS A C 19
ATOM 33973 O O . CYS A 1 102 ? 33.696 -36.001 7.984 1.00 0.00 102 CYS A O 19
ATOM 33980 N N . PRO A 1 103 ? 34.569 -36.595 9.950 1.00 0.00 103 PRO A N 19
ATOM 33981 C CA . PRO A 1 103 ? 35.031 -37.883 9.480 1.00 0.00 103 PRO A CA 19
ATOM 33982 C C . PRO A 1 103 ? 33.913 -38.873 9.359 1.00 0.00 103 PRO A C 19
ATOM 33983 O O . PRO A 1 103 ? 32.806 -38.635 9.837 1.00 0.00 103 PRO A O 19
ATOM 33994 N N . SER A 1 104 ? 34.187 -40.028 8.718 1.00 0.00 104 SER A N 19
ATOM 33995 C CA . SER A 1 104 ? 33.168 -41.041 8.544 1.00 0.00 104 SER A CA 19
ATOM 33996 C C . SER A 1 104 ? 32.910 -41.699 9.873 1.00 0.00 104 SER A C 19
ATOM 33997 O O . SER A 1 104 ? 31.989 -42.500 10.009 1.00 0.00 104 SER A O 19
ATOM 34005 N N . ASP A 1 105 ? 33.735 -41.370 10.890 1.00 0.00 105 ASP A N 19
ATOM 34006 C CA . ASP A 1 105 ? 33.572 -41.956 12.195 1.00 0.00 105 ASP A CA 19
ATOM 34007 C C . ASP A 1 105 ? 32.680 -41.060 13.019 1.00 0.00 105 ASP A C 19
ATOM 34008 O O . ASP A 1 105 ? 32.456 -41.328 14.198 1.00 0.00 105 ASP A O 19
ATOM 34017 N N . LYS A 1 106 ? 32.160 -39.961 12.422 1.00 0.00 106 LYS A N 19
ATOM 34018 C CA . LYS A 1 106 ? 31.296 -39.073 13.167 1.00 0.00 106 LYS A CA 19
ATOM 34019 C C . LYS A 1 106 ? 30.072 -38.812 12.350 1.00 0.00 106 LYS A C 19
ATOM 34020 O O . LYS A 1 106 ? 30.066 -38.970 11.132 1.00 0.00 106 LYS A O 19
ATOM 34039 N N . ILE A 1 107 ? 28.995 -38.396 13.043 1.00 0.00 107 ILE A N 19
ATOM 34040 C CA . ILE A 1 107 ? 27.748 -38.113 12.387 1.00 0.00 107 ILE A CA 19
ATOM 34041 C C . ILE A 1 107 ? 27.319 -36.745 12.814 1.00 0.00 107 ILE A C 19
ATOM 34042 O O . ILE A 1 107 ? 27.856 -36.171 13.765 1.00 0.00 107 ILE A O 19
ATOM 34058 N N . TYR A 1 108 ? 26.329 -36.181 12.093 1.00 0.00 108 TYR A N 19
ATOM 34059 C CA . TYR A 1 108 ? 25.815 -34.889 12.449 1.00 0.00 108 TYR A CA 19
ATOM 34060 C C . TYR A 1 108 ? 24.537 -35.155 13.191 1.00 0.00 108 TYR A C 19
ATOM 34061 O O . TYR A 1 108 ? 23.596 -35.723 12.634 1.00 0.00 108 TYR A O 19
ATOM 34079 N N . LEU A 1 109 ? 24.482 -34.743 14.478 1.00 0.00 109 LEU A N 19
ATOM 34080 C CA . LEU A 1 109 ? 23.301 -34.972 15.280 1.00 0.00 109 LEU A CA 19
ATOM 34081 C C . LEU A 1 109 ? 22.674 -33.655 15.588 1.00 0.00 109 LEU A C 19
ATOM 34082 O O . LEU A 1 109 ? 23.357 -32.669 15.855 1.00 0.00 109 LEU A O 19
ATOM 34098 N N . TRP A 1 110 ? 21.328 -33.629 15.564 1.00 0.00 110 TRP A N 19
ATOM 34099 C CA . TRP A 1 110 ? 20.608 -32.419 15.862 1.00 0.00 110 TRP A CA 19
ATOM 34100 C C . TRP A 1 110 ? 20.345 -32.435 17.338 1.00 0.00 110 TRP A C 19
ATOM 34101 O O . TRP A 1 110 ? 19.829 -33.419 17.871 1.00 0.00 110 TRP A O 19
ATOM 34122 N N . ILE A 1 111 ? 20.694 -31.336 18.045 1.00 0.00 111 ILE A N 19
ATOM 34123 C CA . ILE A 1 111 ? 20.478 -31.300 19.469 1.00 0.00 111 ILE A CA 19
ATOM 34124 C C . ILE A 1 111 ? 19.417 -30.281 19.776 1.00 0.00 111 ILE A C 19
ATOM 34125 O O . ILE A 1 111 ? 19.588 -29.081 19.557 1.00 0.00 111 ILE A O 19
ATOM 34141 N N . HIS A 1 112 ? 18.271 -30.771 20.303 1.00 0.00 112 HIS A N 19
ATOM 34142 C CA . HIS A 1 112 ? 17.172 -29.907 20.676 1.00 0.00 112 HIS A CA 19
ATOM 34143 C C . HIS A 1 112 ? 16.751 -29.076 19.486 1.00 0.00 112 HIS A C 19
ATOM 34144 O O . HIS A 1 112 ? 16.697 -29.558 18.359 1.00 0.00 112 HIS A O 19
ATOM 34158 N N . ARG A 1 113 ? 16.419 -27.794 19.748 1.00 0.00 113 ARG A N 19
ATOM 34159 C CA . ARG A 1 113 ? 15.987 -26.884 18.712 1.00 0.00 113 ARG A CA 19
ATOM 34160 C C . ARG A 1 113 ? 17.184 -26.120 18.210 1.00 0.00 113 ARG A C 19
ATOM 34161 O O . ARG A 1 113 ? 17.047 -25.227 17.375 1.00 0.00 113 ARG A O 19
ATOM 34182 N N . GLY A 1 114 ? 18.389 -26.435 18.738 1.00 0.00 114 GLY A N 19
ATOM 34183 C CA . GLY A 1 114 ? 19.579 -25.712 18.355 1.00 0.00 114 GLY A CA 19
ATOM 34184 C C . GLY A 1 114 ? 20.027 -26.121 16.980 1.00 0.00 114 GLY A C 19
ATOM 34185 O O . GLY A 1 114 ? 19.228 -26.277 16.059 1.00 0.00 114 GLY A O 19
ATOM 34189 N N . TYR A 1 115 ? 21.355 -26.288 16.819 1.00 0.00 115 TYR A N 19
ATOM 34190 C CA . TYR A 1 115 ? 21.913 -26.629 15.533 1.00 0.00 115 TYR A CA 19
ATOM 34191 C C . TYR A 1 115 ? 22.497 -28.014 15.597 1.00 0.00 115 TYR A C 19
ATOM 34192 O O . TYR A 1 115 ? 22.473 -28.676 16.634 1.00 0.00 115 TYR A O 19
ATOM 34210 N N . TYR A 1 116 ? 23.030 -28.484 14.445 1.00 0.00 116 TYR A N 19
ATOM 34211 C CA . TYR A 1 116 ? 23.617 -29.798 14.372 1.00 0.00 116 TYR A CA 19
ATOM 34212 C C . TYR A 1 116 ? 25.026 -29.723 14.883 1.00 0.00 116 TYR A C 19
ATOM 34213 O O . TYR A 1 116 ? 25.728 -28.729 14.685 1.00 0.00 116 TYR A O 19
ATOM 34231 N N . ILE A 1 117 ? 25.472 -30.815 15.543 1.00 0.00 117 ILE A N 19
ATOM 34232 C CA . ILE A 1 117 ? 26.809 -30.874 16.080 1.00 0.00 117 ILE A CA 19
ATOM 34233 C C . ILE A 1 117 ? 27.471 -32.085 15.493 1.00 0.00 117 ILE A C 19
ATOM 34234 O O . ILE A 1 117 ? 26.809 -33.036 15.073 1.00 0.00 117 ILE A O 19
ATOM 34250 N N . CYS A 1 118 ? 28.821 -32.067 15.448 1.00 0.00 118 CYS A N 19
ATOM 34251 C CA . CYS A 1 118 ? 29.563 -33.173 14.888 1.00 0.00 118 CYS A CA 19
ATOM 34252 C C . CYS A 1 118 ? 30.017 -34.002 16.045 1.00 0.00 118 CYS A C 19
ATOM 34253 O O . CYS A 1 118 ? 30.803 -33.544 16.866 1.00 0.00 118 CYS A O 19
ATOM 34260 N N . ILE A 1 119 ? 29.548 -35.262 16.134 1.00 0.00 119 ILE A N 19
ATOM 34261 C CA . ILE A 1 119 ? 29.934 -36.078 17.253 1.00 0.00 119 ILE A CA 19
ATOM 34262 C C . ILE A 1 119 ? 29.921 -37.514 16.811 1.00 0.00 119 ILE A C 19
ATOM 34263 O O . ILE A 1 119 ? 29.251 -37.882 15.845 1.00 0.00 119 ILE A O 19
ATOM 34279 N N . THR A 1 120 ? 30.708 -38.360 17.513 1.00 0.00 120 THR A N 19
ATOM 34280 C CA . THR A 1 120 ? 30.775 -39.764 17.197 1.00 0.00 120 THR A CA 19
ATOM 34281 C C . THR A 1 120 ? 29.447 -40.357 17.610 1.00 0.00 120 THR A C 19
ATOM 34282 O O . THR A 1 120 ? 28.960 -40.101 18.711 1.00 0.00 120 THR A O 19
ATOM 34293 N N . PRO A 1 121 ? 28.847 -41.152 16.742 1.00 0.00 121 PRO A N 19
ATOM 34294 C CA . PRO A 1 121 ? 27.543 -41.746 17.022 1.00 0.00 121 PRO A CA 19
ATOM 34295 C C . PRO A 1 121 ? 27.555 -42.736 18.156 1.00 0.00 121 PRO A C 19
ATOM 34296 O O . PRO A 1 121 ? 28.295 -43.720 18.115 1.00 0.00 121 PRO A O 19
ATOM 34307 N N . PRO A 1 122 ? 26.756 -42.515 19.179 1.00 0.00 122 PRO A N 19
ATOM 34308 C CA . PRO A 1 122 ? 26.668 -43.435 20.296 1.00 0.00 122 PRO A CA 19
ATOM 34309 C C . PRO A 1 122 ? 25.797 -44.616 19.988 1.00 0.00 122 PRO A C 19
ATOM 34310 O O . PRO A 1 122 ? 24.796 -44.499 19.279 1.00 0.00 122 PRO A O 19
ATOM 34321 N N . GLN A 1 123 ? 26.160 -45.795 20.529 1.00 0.00 123 GLN A N 19
ATOM 34322 C CA . GLN A 1 123 ? 25.378 -46.980 20.285 1.00 0.00 123 GLN A CA 19
ATOM 34323 C C . GLN A 1 123 ? 24.273 -47.005 21.308 1.00 0.00 123 GLN A C 19
ATOM 34324 O O . GLN A 1 123 ? 24.524 -46.951 22.513 1.00 0.00 123 GLN A O 19
ATOM 34338 N N . PRO A 1 124 ? 23.038 -47.091 20.854 1.00 0.00 124 PRO A N 19
ATOM 34339 C CA . PRO A 1 124 ? 21.904 -47.123 21.760 1.00 0.00 124 PRO A CA 19
ATOM 34340 C C . PRO A 1 124 ? 21.706 -48.467 22.395 1.00 0.00 124 PRO A C 19
ATOM 34341 O O . PRO A 1 124 ? 22.214 -49.474 21.830 1.00 0.00 124 PRO A O 19
ATOM 34353 N N . LYS A 1 1 ? 27.257 -38.239 -21.805 1.00 0.00 1 LYS A N 20
ATOM 34354 C CA . LYS A 1 1 ? 28.520 -39.021 -21.907 1.00 0.00 1 LYS A CA 20
ATOM 34355 C C . LYS A 1 1 ? 28.443 -40.269 -21.073 1.00 0.00 1 LYS A C 20
ATOM 34356 O O . LYS A 1 1 ? 28.847 -41.346 -21.509 1.00 0.00 1 LYS A O 20
ATOM 34377 N N . SER A 1 2 ? 27.918 -40.143 -19.834 1.00 0.00 2 SER A N 20
ATOM 34378 C CA . SER A 1 2 ? 27.803 -41.286 -18.964 1.00 0.00 2 SER A CA 20
ATOM 34379 C C . SER A 1 2 ? 26.399 -41.298 -18.446 1.00 0.00 2 SER A C 20
ATOM 34380 O O . SER A 1 2 ? 25.800 -40.250 -18.228 1.00 0.00 2 SER A O 20
ATOM 34388 N N . HIS A 1 3 ? 25.844 -42.510 -18.221 1.00 0.00 3 HIS A N 20
ATOM 34389 C CA . HIS A 1 3 ? 24.491 -42.616 -17.728 1.00 0.00 3 HIS A CA 20
ATOM 34390 C C . HIS A 1 3 ? 24.544 -42.965 -16.267 1.00 0.00 3 HIS A C 20
ATOM 34391 O O . HIS A 1 3 ? 23.520 -43.259 -15.656 1.00 0.00 3 HIS A O 20
ATOM 34405 N N . THR A 1 4 ? 25.755 -42.943 -15.669 1.00 0.00 4 THR A N 20
ATOM 34406 C CA . THR A 1 4 ? 25.885 -43.268 -14.267 1.00 0.00 4 THR A CA 20
ATOM 34407 C C . THR A 1 4 ? 25.761 -41.996 -13.476 1.00 0.00 4 THR A C 20
ATOM 34408 O O . THR A 1 4 ? 25.514 -42.029 -12.273 1.00 0.00 4 THR A O 20
ATOM 34419 N N . THR A 1 5 ? 25.934 -40.835 -14.143 1.00 0.00 5 THR A N 20
ATOM 34420 C CA . THR A 1 5 ? 25.842 -39.571 -13.454 1.00 0.00 5 THR A CA 20
ATOM 34421 C C . THR A 1 5 ? 24.393 -39.203 -13.326 1.00 0.00 5 THR A C 20
ATOM 34422 O O . THR A 1 5 ? 23.544 -39.685 -14.074 1.00 0.00 5 THR A O 20
ATOM 34433 N N . CYS A 1 6 ? 24.084 -38.308 -12.362 1.00 0.00 6 CYS A N 20
ATOM 34434 C CA . CYS A 1 6 ? 22.717 -37.888 -12.161 1.00 0.00 6 CYS A CA 20
ATOM 34435 C C . CYS A 1 6 ? 22.391 -36.894 -13.241 1.00 0.00 6 CYS A C 20
ATOM 34436 O O . CYS A 1 6 ? 23.265 -36.166 -13.712 1.00 0.00 6 CYS A O 20
ATOM 34443 N N . PRO A 1 7 ? 21.135 -36.849 -13.639 1.00 0.00 7 PRO A N 20
ATOM 34444 C CA . PRO A 1 7 ? 20.683 -35.917 -14.668 1.00 0.00 7 PRO A CA 20
ATOM 34445 C C . PRO A 1 7 ? 20.909 -34.485 -14.285 1.00 0.00 7 PRO A C 20
ATOM 34446 O O . PRO A 1 7 ? 20.847 -34.132 -13.107 1.00 0.00 7 PRO A O 20
ATOM 34457 N N . THR A 1 8 ? 21.178 -33.619 -15.286 1.00 0.00 8 THR A N 20
ATOM 34458 C CA . THR A 1 8 ? 21.412 -32.226 -14.996 1.00 0.00 8 THR A CA 20
ATOM 34459 C C . THR A 1 8 ? 20.082 -31.595 -14.719 1.00 0.00 8 THR A C 20
ATOM 34460 O O . THR A 1 8 ? 19.199 -31.570 -15.576 1.00 0.00 8 THR A O 20
ATOM 34471 N N . SER A 1 9 ? 19.919 -31.058 -13.493 1.00 0.00 9 SER A N 20
ATOM 34472 C CA . SER A 1 9 ? 18.677 -30.431 -13.122 1.00 0.00 9 SER A CA 20
ATOM 34473 C C . SER A 1 9 ? 18.777 -28.979 -13.487 1.00 0.00 9 SER A C 20
ATOM 34474 O O . SER A 1 9 ? 19.728 -28.292 -13.110 1.00 0.00 9 SER A O 20
ATOM 34482 N N . THR A 1 10 ? 17.774 -28.476 -14.238 1.00 0.00 10 THR A N 20
ATOM 34483 C CA . THR A 1 10 ? 17.773 -27.089 -14.642 1.00 0.00 10 THR A CA 20
ATOM 34484 C C . THR A 1 10 ? 16.773 -26.358 -13.792 1.00 0.00 10 THR A C 20
ATOM 34485 O O . THR A 1 10 ? 16.549 -25.162 -13.972 1.00 0.00 10 THR A O 20
ATOM 34496 N N . GLU A 1 11 ? 16.148 -27.073 -12.831 1.00 0.00 11 GLU A N 20
ATOM 34497 C CA . GLU A 1 11 ? 15.165 -26.458 -11.973 1.00 0.00 11 GLU A CA 20
ATOM 34498 C C . GLU A 1 11 ? 15.855 -25.963 -10.729 1.00 0.00 11 GLU A C 20
ATOM 34499 O O . GLU A 1 11 ? 15.209 -25.434 -9.826 1.00 0.00 11 GLU A O 20
ATOM 34511 N N . ILE A 1 12 ? 17.194 -26.123 -10.656 1.00 0.00 12 ILE A N 20
ATOM 34512 C CA . ILE A 1 12 ? 17.924 -25.674 -9.495 1.00 0.00 12 ILE A CA 20
ATOM 34513 C C . ILE A 1 12 ? 18.994 -24.739 -9.975 1.00 0.00 12 ILE A C 20
ATOM 34514 O O . ILE A 1 12 ? 19.417 -24.791 -11.131 1.00 0.00 12 ILE A O 20
ATOM 34530 N N . ASP A 1 13 ? 19.464 -23.857 -9.071 1.00 0.00 13 ASP A N 20
ATOM 34531 C CA . ASP A 1 13 ? 20.480 -22.900 -9.428 1.00 0.00 13 ASP A CA 20
ATOM 34532 C C . ASP A 1 13 ? 21.743 -23.284 -8.715 1.00 0.00 13 ASP A C 20
ATOM 34533 O O . ASP A 1 13 ? 21.728 -24.071 -7.772 1.00 0.00 13 ASP A O 20
ATOM 34542 N N . SER A 1 14 ? 22.886 -22.747 -9.198 1.00 0.00 14 SER A N 20
ATOM 34543 C CA . SER A 1 14 ? 24.160 -23.026 -8.580 1.00 0.00 14 SER A CA 20
ATOM 34544 C C . SER A 1 14 ? 24.218 -22.287 -7.275 1.00 0.00 14 SER A C 20
ATOM 34545 O O . SER A 1 14 ? 23.745 -21.156 -7.163 1.00 0.00 14 SER A O 20
ATOM 34553 N N . CYS A 1 15 ? 24.818 -22.925 -6.248 1.00 0.00 15 CYS A N 20
ATOM 34554 C CA . CYS A 1 15 ? 24.934 -22.288 -4.956 1.00 0.00 15 CYS A CA 20
ATOM 34555 C C . CYS A 1 15 ? 26.113 -21.364 -5.006 1.00 0.00 15 CYS A C 20
ATOM 34556 O O . CYS A 1 15 ? 27.089 -21.621 -5.708 1.00 0.00 15 CYS A O 20
ATOM 34563 N N . SER A 1 16 ? 26.043 -20.251 -4.236 1.00 0.00 16 SER A N 20
ATOM 34564 C CA . SER A 1 16 ? 27.127 -19.291 -4.212 1.00 0.00 16 SER A CA 20
ATOM 34565 C C . SER A 1 16 ? 28.345 -19.955 -3.638 1.00 0.00 16 SER A C 20
ATOM 34566 O O . SER A 1 16 ? 29.455 -19.762 -4.129 1.00 0.00 16 SER A O 20
ATOM 34574 N N . ASN A 1 17 ? 28.156 -20.761 -2.571 1.00 0.00 17 ASN A N 20
ATOM 34575 C CA . ASN A 1 17 ? 29.270 -21.433 -1.958 1.00 0.00 17 ASN A CA 20
ATOM 34576 C C . ASN A 1 17 ? 29.245 -22.855 -2.437 1.00 0.00 17 ASN A C 20
ATOM 34577 O O . ASN A 1 17 ? 28.193 -23.494 -2.488 1.00 0.00 17 ASN A O 20
ATOM 34588 N N . ASP A 1 18 ? 30.436 -23.384 -2.785 1.00 0.00 18 ASP A N 20
ATOM 34589 C CA . ASP A 1 18 ? 30.541 -24.730 -3.295 1.00 0.00 18 ASP A CA 20
ATOM 34590 C C . ASP A 1 18 ? 30.570 -25.712 -2.154 1.00 0.00 18 ASP A C 20
ATOM 34591 O O . ASP A 1 18 ? 30.596 -26.913 -2.383 1.00 0.00 18 ASP A O 20
ATOM 34600 N N . ASN A 1 19 ? 30.546 -25.230 -0.893 1.00 0.00 19 ASN A N 20
ATOM 34601 C CA . ASN A 1 19 ? 30.615 -26.137 0.235 1.00 0.00 19 ASN A CA 20
ATOM 34602 C C . ASN A 1 19 ? 29.222 -26.504 0.671 1.00 0.00 19 ASN A C 20
ATOM 34603 O O . ASN A 1 19 ? 29.009 -26.904 1.812 1.00 0.00 19 ASN A O 20
ATOM 34614 N N . ASN A 1 20 ? 28.227 -26.364 -0.226 1.00 0.00 20 ASN A N 20
ATOM 34615 C CA . ASN A 1 20 ? 26.874 -26.716 0.133 1.00 0.00 20 ASN A CA 20
ATOM 34616 C C . ASN A 1 20 ? 26.632 -28.138 -0.293 1.00 0.00 20 ASN A C 20
ATOM 34617 O O . ASN A 1 20 ? 27.323 -28.678 -1.159 1.00 0.00 20 ASN A O 20
ATOM 34628 N N . ALA A 1 21 ? 25.629 -28.782 0.344 1.00 0.00 21 ALA A N 20
ATOM 34629 C CA . ALA A 1 21 ? 25.297 -30.148 0.028 1.00 0.00 21 ALA A CA 20
ATOM 34630 C C . ALA A 1 21 ? 24.496 -30.162 -1.242 1.00 0.00 21 ALA A C 20
ATOM 34631 O O . ALA A 1 21 ? 23.856 -29.173 -1.605 1.00 0.00 21 ALA A O 20
ATOM 34638 N N . CYS A 1 22 ? 24.512 -31.310 -1.949 1.00 0.00 22 CYS A N 20
ATOM 34639 C CA . CYS A 1 22 ? 23.776 -31.413 -3.183 1.00 0.00 22 CYS A CA 20
ATOM 34640 C C . CYS A 1 22 ? 23.278 -32.815 -3.333 1.00 0.00 22 CYS A C 20
ATOM 34641 O O . CYS A 1 22 ? 24.049 -33.734 -3.582 1.00 0.00 22 CYS A O 20
ATOM 34648 N N . GLY A 1 23 ? 21.950 -32.993 -3.209 1.00 0.00 23 GLY A N 20
ATOM 34649 C CA . GLY A 1 23 ? 21.364 -34.293 -3.400 1.00 0.00 23 GLY A CA 20
ATOM 34650 C C . GLY A 1 23 ? 21.281 -35.015 -2.101 1.00 0.00 23 GLY A C 20
ATOM 34651 O O . GLY A 1 23 ? 21.999 -34.726 -1.144 1.00 0.00 23 GLY A O 20
ATOM 34655 N N . LYS A 1 24 ? 20.376 -36.009 -2.070 1.00 0.00 24 LYS A N 20
ATOM 34656 C CA . LYS A 1 24 ? 20.177 -36.798 -0.895 1.00 0.00 24 LYS A CA 20
ATOM 34657 C C . LYS A 1 24 ? 19.499 -38.058 -1.348 1.00 0.00 24 LYS A C 20
ATOM 34658 O O . LYS A 1 24 ? 18.897 -38.096 -2.424 1.00 0.00 24 LYS A O 20
ATOM 34677 N N . ASP A 1 25 ? 19.589 -39.130 -0.533 1.00 0.00 25 ASP A N 20
ATOM 34678 C CA . ASP A 1 25 ? 18.981 -40.386 -0.902 1.00 0.00 25 ASP A CA 20
ATOM 34679 C C . ASP A 1 25 ? 17.600 -40.409 -0.311 1.00 0.00 25 ASP A C 20
ATOM 34680 O O . ASP A 1 25 ? 17.439 -40.459 0.909 1.00 0.00 25 ASP A O 20
ATOM 34689 N N . VAL A 1 26 ? 16.564 -40.369 -1.181 1.00 0.00 26 VAL A N 20
ATOM 34690 C CA . VAL A 1 26 ? 15.203 -40.388 -0.693 1.00 0.00 26 VAL A CA 20
ATOM 34691 C C . VAL A 1 26 ? 14.615 -41.743 -0.983 1.00 0.00 26 VAL A C 20
ATOM 34692 O O . VAL A 1 26 ? 14.577 -42.613 -0.115 1.00 0.00 26 VAL A O 20
ATOM 34705 N N . SER A 1 27 ? 14.136 -41.950 -2.232 1.00 0.00 27 SER A N 20
ATOM 34706 C CA . SER A 1 27 ? 13.533 -43.212 -2.605 1.00 0.00 27 SER A CA 20
ATOM 34707 C C . SER A 1 27 ? 14.530 -44.002 -3.400 1.00 0.00 27 SER A C 20
ATOM 34708 O O . SER A 1 27 ? 14.201 -45.047 -3.956 1.00 0.00 27 SER A O 20
ATOM 34716 N N . GLY A 1 28 ? 15.782 -43.507 -3.479 1.00 0.00 28 GLY A N 20
ATOM 34717 C CA . GLY A 1 28 ? 16.797 -44.186 -4.251 1.00 0.00 28 GLY A CA 20
ATOM 34718 C C . GLY A 1 28 ? 17.003 -43.391 -5.499 1.00 0.00 28 GLY A C 20
ATOM 34719 O O . GLY A 1 28 ? 18.006 -43.545 -6.190 1.00 0.00 28 GLY A O 20
ATOM 34723 N N . SER A 1 29 ? 16.030 -42.508 -5.818 1.00 0.00 29 SER A N 20
ATOM 34724 C CA . SER A 1 29 ? 16.146 -41.670 -6.982 1.00 0.00 29 SER A CA 20
ATOM 34725 C C . SER A 1 29 ? 17.151 -40.611 -6.635 1.00 0.00 29 SER A C 20
ATOM 34726 O O . SER A 1 29 ? 17.222 -40.164 -5.489 1.00 0.00 29 SER A O 20
ATOM 34734 N N . CYS A 1 30 ? 17.957 -40.174 -7.623 1.00 0.00 30 CYS A N 20
ATOM 34735 C CA . CYS A 1 30 ? 18.958 -39.174 -7.340 1.00 0.00 30 CYS A CA 20
ATOM 34736 C C . CYS A 1 30 ? 18.262 -37.847 -7.255 1.00 0.00 30 CYS A C 20
ATOM 34737 O O . CYS A 1 30 ? 17.729 -37.342 -8.241 1.00 0.00 30 CYS A O 20
ATOM 34744 N N . SER A 1 31 ? 18.274 -37.254 -6.043 1.00 0.00 31 SER A N 20
ATOM 34745 C CA . SER A 1 31 ? 17.648 -35.974 -5.829 1.00 0.00 31 SER A CA 20
ATOM 34746 C C . SER A 1 31 ? 18.698 -34.914 -6.011 1.00 0.00 31 SER A C 20
ATOM 34747 O O . SER A 1 31 ? 19.888 -35.170 -5.835 1.00 0.00 31 SER A O 20
ATOM 34755 N N . SER A 1 32 ? 18.268 -33.688 -6.378 1.00 0.00 32 SER A N 20
ATOM 34756 C CA . SER A 1 32 ? 19.194 -32.596 -6.538 1.00 0.00 32 SER A CA 20
ATOM 34757 C C . SER A 1 32 ? 18.587 -31.449 -5.788 1.00 0.00 32 SER A C 20
ATOM 34758 O O . SER A 1 32 ? 17.392 -31.187 -5.914 1.00 0.00 32 SER A O 20
ATOM 34766 N N . LEU A 1 33 ? 19.406 -30.723 -4.994 1.00 0.00 33 LEU A N 20
ATOM 34767 C CA . LEU A 1 33 ? 18.867 -29.631 -4.212 1.00 0.00 33 LEU A CA 20
ATOM 34768 C C . LEU A 1 33 ? 19.492 -28.343 -4.661 1.00 0.00 33 LEU A C 20
ATOM 34769 O O . LEU A 1 33 ? 18.846 -27.297 -4.657 1.00 0.00 33 LEU A O 20
ATOM 34785 N N . CYS A 1 34 ? 20.776 -28.386 -5.065 1.00 0.00 34 CYS A N 20
ATOM 34786 C CA . CYS A 1 34 ? 21.442 -27.178 -5.487 1.00 0.00 34 CYS A CA 20
ATOM 34787 C C . CYS A 1 34 ? 22.589 -27.579 -6.355 1.00 0.00 34 CYS A C 20
ATOM 34788 O O . CYS A 1 34 ? 23.255 -28.571 -6.093 1.00 0.00 34 CYS A O 20
ATOM 34795 N N . ASN A 1 35 ? 22.856 -26.786 -7.412 1.00 0.00 35 ASN A N 20
ATOM 34796 C CA . ASN A 1 35 ? 23.939 -27.103 -8.313 1.00 0.00 35 ASN A CA 20
ATOM 34797 C C . ASN A 1 35 ? 25.230 -26.707 -7.648 1.00 0.00 35 ASN A C 20
ATOM 34798 O O . ASN A 1 35 ? 25.301 -25.710 -6.927 1.00 0.00 35 ASN A O 20
ATOM 34809 N N . CYS A 1 36 ? 26.297 -27.499 -7.893 1.00 0.00 36 CYS A N 20
ATOM 34810 C CA . CYS A 1 36 ? 27.578 -27.218 -7.290 1.00 0.00 36 CYS A CA 20
ATOM 34811 C C . CYS A 1 36 ? 28.447 -26.568 -8.320 1.00 0.00 36 CYS A C 20
ATOM 34812 O O . CYS A 1 36 ? 28.565 -27.045 -9.441 1.00 0.00 36 CYS A O 20
ATOM 34819 N N . GLY A 1 37 ? 29.095 -25.444 -7.941 1.00 0.00 37 GLY A N 20
ATOM 34820 C CA . GLY A 1 37 ? 29.972 -24.744 -8.853 1.00 0.00 37 GLY A CA 20
ATOM 34821 C C . GLY A 1 37 ? 29.166 -24.194 -9.992 1.00 0.00 37 GLY A C 20
ATOM 34822 O O . GLY A 1 37 ? 28.164 -23.523 -9.791 1.00 0.00 37 GLY A O 20
ATOM 34826 N N . ASN A 1 38 ? 29.610 -24.475 -11.233 1.00 0.00 38 ASN A N 20
ATOM 34827 C CA . ASN A 1 38 ? 28.923 -23.977 -12.402 1.00 0.00 38 ASN A CA 20
ATOM 34828 C C . ASN A 1 38 ? 27.941 -25.024 -12.857 1.00 0.00 38 ASN A C 20
ATOM 34829 O O . ASN A 1 38 ? 27.299 -24.873 -13.894 1.00 0.00 38 ASN A O 20
ATOM 34840 N N . GLY A 1 39 ? 27.806 -26.118 -12.080 1.00 0.00 39 GLY A N 20
ATOM 34841 C CA . GLY A 1 39 ? 26.914 -27.187 -12.462 1.00 0.00 39 GLY A CA 20
ATOM 34842 C C . GLY A 1 39 ? 27.743 -28.428 -12.556 1.00 0.00 39 GLY A C 20
ATOM 34843 O O . GLY A 1 39 ? 27.736 -29.125 -13.568 1.00 0.00 39 GLY A O 20
ATOM 34847 N N . GLN A 1 40 ? 28.488 -28.723 -11.473 1.00 0.00 40 GLN A N 20
ATOM 34848 C CA . GLN A 1 40 ? 29.333 -29.884 -11.441 1.00 0.00 40 GLN A CA 20
ATOM 34849 C C . GLN A 1 40 ? 28.457 -31.055 -11.106 1.00 0.00 40 GLN A C 20
ATOM 34850 O O . GLN A 1 40 ? 27.472 -30.923 -10.378 1.00 0.00 40 GLN A O 20
ATOM 34864 N N . THR A 1 41 ? 28.811 -32.240 -11.646 1.00 0.00 41 THR A N 20
ATOM 34865 C CA . THR A 1 41 ? 28.036 -33.432 -11.408 1.00 0.00 41 THR A CA 20
ATOM 34866 C C . THR A 1 41 ? 28.084 -33.746 -9.935 1.00 0.00 41 THR A C 20
ATOM 34867 O O . THR A 1 41 ? 29.136 -34.032 -9.373 1.00 0.00 41 THR A O 20
ATOM 34878 N N . CYS A 1 42 ? 26.902 -33.738 -9.285 1.00 0.00 42 CYS A N 20
ATOM 34879 C CA . CYS A 1 42 ? 26.825 -33.997 -7.863 1.00 0.00 42 CYS A CA 20
ATOM 34880 C C . CYS A 1 42 ? 27.085 -35.458 -7.605 1.00 0.00 42 CYS A C 20
ATOM 34881 O O . CYS A 1 42 ? 27.538 -35.833 -6.528 1.00 0.00 42 CYS A O 20
ATOM 34888 N N . PHE A 1 43 ? 26.791 -36.319 -8.602 1.00 0.00 43 PHE A N 20
ATOM 34889 C CA . PHE A 1 43 ? 26.989 -37.747 -8.454 1.00 0.00 43 PHE A CA 20
ATOM 34890 C C . PHE A 1 43 ? 28.448 -38.043 -8.203 1.00 0.00 43 PHE A C 20
ATOM 34891 O O . PHE A 1 43 ? 28.782 -38.859 -7.349 1.00 0.00 43 PHE A O 20
ATOM 34908 N N . THR A 1 44 ? 29.358 -37.379 -8.947 1.00 0.00 44 THR A N 20
ATOM 34909 C CA . THR A 1 44 ? 30.774 -37.649 -8.798 1.00 0.00 44 THR A CA 20
ATOM 34910 C C . THR A 1 44 ? 31.265 -37.145 -7.463 1.00 0.00 44 THR A C 20
ATOM 34911 O O . THR A 1 44 ? 32.357 -37.506 -7.029 1.00 0.00 44 THR A O 20
ATOM 34922 N N . ASP A 1 45 ? 30.465 -36.304 -6.771 1.00 0.00 45 ASP A N 20
ATOM 34923 C CA . ASP A 1 45 ? 30.878 -35.793 -5.483 1.00 0.00 45 ASP A CA 20
ATOM 34924 C C . ASP A 1 45 ? 30.206 -36.616 -4.412 1.00 0.00 45 ASP A C 20
ATOM 34925 O O . ASP A 1 45 ? 30.133 -36.206 -3.254 1.00 0.00 45 ASP A O 20
ATOM 34934 N N . SER A 1 46 ? 29.715 -37.823 -4.777 1.00 0.00 46 SER A N 20
ATOM 34935 C CA . SER A 1 46 ? 29.048 -38.673 -3.814 1.00 0.00 46 SER A CA 20
ATOM 34936 C C . SER A 1 46 ? 30.088 -39.378 -2.986 1.00 0.00 46 SER A C 20
ATOM 34937 O O . SER A 1 46 ? 29.757 -40.094 -2.043 1.00 0.00 46 SER A O 20
ATOM 34945 N N . ASN A 1 47 ? 31.383 -39.183 -3.317 1.00 0.00 47 ASN A N 20
ATOM 34946 C CA . ASN A 1 47 ? 32.442 -39.822 -2.570 1.00 0.00 47 ASN A CA 20
ATOM 34947 C C . ASN A 1 47 ? 32.669 -39.031 -1.308 1.00 0.00 47 ASN A C 20
ATOM 34948 O O . ASN A 1 47 ? 33.435 -39.440 -0.439 1.00 0.00 47 ASN A O 20
ATOM 34959 N N . HIS A 1 48 ? 31.988 -37.871 -1.185 1.00 0.00 48 HIS A N 20
ATOM 34960 C CA . HIS A 1 48 ? 32.136 -37.034 -0.019 1.00 0.00 48 HIS A CA 20
ATOM 34961 C C . HIS A 1 48 ? 30.862 -37.130 0.773 1.00 0.00 48 HIS A C 20
ATOM 34962 O O . HIS A 1 48 ? 30.496 -36.202 1.495 1.00 0.00 48 HIS A O 20
ATOM 34976 N N . THR A 1 49 ? 30.134 -38.264 0.617 1.00 0.00 49 THR A N 20
ATOM 34977 C CA . THR A 1 49 ? 28.882 -38.458 1.321 1.00 0.00 49 THR A CA 20
ATOM 34978 C C . THR A 1 49 ? 29.120 -38.343 2.806 1.00 0.00 49 THR A C 20
ATOM 34979 O O . THR A 1 49 ? 30.185 -38.685 3.324 1.00 0.00 49 THR A O 20
ATOM 34990 N N . ILE A 1 50 ? 28.087 -37.849 3.517 1.00 0.00 50 ILE A N 20
ATOM 34991 C CA . ILE A 1 50 ? 28.170 -37.672 4.944 1.00 0.00 50 ILE A CA 20
ATOM 34992 C C . ILE A 1 50 ? 27.017 -38.408 5.556 1.00 0.00 50 ILE A C 20
ATOM 34993 O O . ILE A 1 50 ? 26.047 -38.746 4.874 1.00 0.00 50 ILE A O 20
ATOM 35009 N N . THR A 1 51 ? 27.102 -38.668 6.881 1.00 0.00 51 THR A N 20
ATOM 35010 C CA . THR A 1 51 ? 26.042 -39.368 7.565 1.00 0.00 51 THR A CA 20
ATOM 35011 C C . THR A 1 51 ? 25.381 -38.380 8.478 1.00 0.00 51 THR A C 20
ATOM 35012 O O . THR A 1 51 ? 26.029 -37.758 9.322 1.00 0.00 51 THR A O 20
ATOM 35023 N N . LEU A 1 52 ? 24.050 -38.231 8.332 1.00 0.00 52 LEU A N 20
ATOM 35024 C CA . LEU A 1 52 ? 23.310 -37.301 9.143 1.00 0.00 52 LEU A CA 20
ATOM 35025 C C . LEU A 1 52 ? 22.246 -38.080 9.857 1.00 0.00 52 LEU A C 20
ATOM 35026 O O . LEU A 1 52 ? 21.536 -38.878 9.247 1.00 0.00 52 LEU A O 20
ATOM 35042 N N . VAL A 1 53 ? 22.128 -37.876 11.191 1.00 0.00 53 VAL A N 20
ATOM 35043 C CA . VAL A 1 53 ? 21.123 -38.579 11.957 1.00 0.00 53 VAL A CA 20
ATOM 35044 C C . VAL A 1 53 ? 20.159 -37.549 12.492 1.00 0.00 53 VAL A C 20
ATOM 35045 O O . VAL A 1 53 ? 20.419 -36.894 13.505 1.00 0.00 53 VAL A O 20
ATOM 35058 N N . PRO A 1 54 ? 19.039 -37.387 11.812 1.00 0.00 54 PRO A N 20
ATOM 35059 C CA . PRO A 1 54 ? 18.021 -36.434 12.228 1.00 0.00 54 PRO A CA 20
ATOM 35060 C C . PRO A 1 54 ? 17.236 -36.891 13.419 1.00 0.00 54 PRO A C 20
ATOM 35061 O O . PRO A 1 54 ? 16.747 -36.076 14.201 1.00 0.00 54 PRO A O 20
ATOM 35072 N N . TYR A 1 55 ? 17.097 -38.222 13.586 1.00 0.00 55 TYR A N 20
ATOM 35073 C CA . TYR A 1 55 ? 16.344 -38.740 14.697 1.00 0.00 55 TYR A CA 20
ATOM 35074 C C . TYR A 1 55 ? 16.771 -40.159 14.937 1.00 0.00 55 TYR A C 20
ATOM 35075 O O . TYR A 1 55 ? 17.402 -40.790 14.090 1.00 0.00 55 TYR A O 20
ATOM 35093 N N . TYR A 1 56 ? 16.426 -40.686 16.133 1.00 0.00 56 TYR A N 20
ATOM 35094 C CA . TYR A 1 56 ? 16.774 -42.041 16.484 1.00 0.00 56 TYR A CA 20
ATOM 35095 C C . TYR A 1 56 ? 15.503 -42.837 16.504 1.00 0.00 56 TYR A C 20
ATOM 35096 O O . TYR A 1 56 ? 14.420 -42.295 16.723 1.00 0.00 56 TYR A O 20
ATOM 35114 N N . THR A 1 57 ? 15.618 -44.162 16.272 1.00 0.00 57 THR A N 20
ATOM 35115 C CA . THR A 1 57 ? 14.454 -45.015 16.277 1.00 0.00 57 THR A CA 20
ATOM 35116 C C . THR A 1 57 ? 14.712 -46.103 17.277 1.00 0.00 57 THR A C 20
ATOM 35117 O O . THR A 1 57 ? 15.824 -46.256 17.779 1.00 0.00 57 THR A O 20
ATOM 35128 N N . GLU A 1 58 ? 13.660 -46.887 17.595 1.00 0.00 58 GLU A N 20
ATOM 35129 C CA . GLU A 1 58 ? 13.787 -47.962 18.552 1.00 0.00 58 GLU A CA 20
ATOM 35130 C C . GLU A 1 58 ? 14.737 -48.997 18.010 1.00 0.00 58 GLU A C 20
ATOM 35131 O O . GLU A 1 58 ? 15.506 -49.597 18.757 1.00 0.00 58 GLU A O 20
ATOM 35143 N N . ASP A 1 59 ? 14.690 -49.234 16.680 1.00 0.00 59 ASP A N 20
ATOM 35144 C CA . ASP A 1 59 ? 15.546 -50.232 16.074 1.00 0.00 59 ASP A CA 20
ATOM 35145 C C . ASP A 1 59 ? 16.985 -49.785 16.150 1.00 0.00 59 ASP A C 20
ATOM 35146 O O . ASP A 1 59 ? 17.892 -50.615 16.147 1.00 0.00 59 ASP A O 20
ATOM 35155 N N . GLY A 1 60 ? 17.235 -48.461 16.215 1.00 0.00 60 GLY A N 20
ATOM 35156 C CA . GLY A 1 60 ? 18.596 -47.993 16.285 1.00 0.00 60 GLY A CA 20
ATOM 35157 C C . GLY A 1 60 ? 18.643 -46.632 15.664 1.00 0.00 60 GLY A C 20
ATOM 35158 O O . GLY A 1 60 ? 17.624 -45.976 15.447 1.00 0.00 60 GLY A O 20
ATOM 35162 N N . PRO A 1 61 ? 19.849 -46.199 15.387 1.00 0.00 61 PRO A N 20
ATOM 35163 C CA . PRO A 1 61 ? 20.074 -44.901 14.772 1.00 0.00 61 PRO A CA 20
ATOM 35164 C C . PRO A 1 61 ? 19.625 -44.863 13.345 1.00 0.00 61 PRO A C 20
ATOM 35165 O O . PRO A 1 61 ? 19.827 -45.814 12.590 1.00 0.00 61 PRO A O 20
ATOM 35176 N N . PHE A 1 62 ? 19.003 -43.738 12.937 1.00 0.00 62 PHE A N 20
ATOM 35177 C CA . PHE A 1 62 ? 18.550 -43.610 11.580 1.00 0.00 62 PHE A CA 20
ATOM 35178 C C . PHE A 1 62 ? 19.619 -42.844 10.867 1.00 0.00 62 PHE A C 20
ATOM 35179 O O . PHE A 1 62 ? 19.832 -41.661 11.128 1.00 0.00 62 PHE A O 20
ATOM 35196 N N . GLU A 1 63 ? 20.318 -43.515 9.931 1.00 0.00 63 GLU A N 20
ATOM 35197 C CA . GLU A 1 63 ? 21.384 -42.866 9.219 1.00 0.00 63 GLU A CA 20
ATOM 35198 C C . GLU A 1 63 ? 20.866 -42.454 7.878 1.00 0.00 63 GLU A C 20
ATOM 35199 O O . GLU A 1 63 ? 20.333 -43.266 7.124 1.00 0.00 63 GLU A O 20
ATOM 35211 N N . LYS A 1 64 ? 21.025 -41.155 7.558 1.00 0.00 64 LYS A N 20
ATOM 35212 C CA . LYS A 1 64 ? 20.587 -40.648 6.289 1.00 0.00 64 LYS A CA 20
ATOM 35213 C C . LYS A 1 64 ? 21.822 -40.125 5.620 1.00 0.00 64 LYS A C 20
ATOM 35214 O O . LYS A 1 64 ? 22.645 -39.463 6.251 1.00 0.00 64 LYS A O 20
ATOM 35233 N N . LYS A 1 65 ? 21.980 -40.412 4.313 1.00 0.00 65 LYS A N 20
ATOM 35234 C CA . LYS A 1 65 ? 23.168 -39.988 3.615 1.00 0.00 65 LYS A CA 20
ATOM 35235 C C . LYS A 1 65 ? 22.861 -38.749 2.827 1.00 0.00 65 LYS A C 20
ATOM 35236 O O . LYS A 1 65 ? 21.785 -38.595 2.246 1.00 0.00 65 LYS A O 20
ATOM 35255 N N . TYR A 1 66 ? 23.849 -37.833 2.808 1.00 0.00 66 TYR A N 20
ATOM 35256 C CA . TYR A 1 66 ? 23.733 -36.600 2.082 1.00 0.00 66 TYR A CA 20
ATOM 35257 C C . TYR A 1 66 ? 25.024 -36.471 1.336 1.00 0.00 66 TYR A C 20
ATOM 35258 O O . TYR A 1 66 ? 26.055 -36.951 1.796 1.00 0.00 66 TYR A O 20
ATOM 35276 N N . TYR A 1 67 ? 25.006 -35.799 0.173 1.00 0.00 67 TYR A N 20
ATOM 35277 C CA . TYR A 1 67 ? 26.214 -35.664 -0.605 1.00 0.00 67 TYR A CA 20
ATOM 35278 C C . TYR A 1 67 ? 26.634 -34.234 -0.491 1.00 0.00 67 TYR A C 20
ATOM 35279 O O . TYR A 1 67 ? 25.795 -33.338 -0.448 1.00 0.00 67 TYR A O 20
ATOM 35297 N N . THR A 1 68 ? 27.962 -33.978 -0.459 1.00 0.00 68 THR A N 20
ATOM 35298 C CA . THR A 1 68 ? 28.428 -32.622 -0.302 1.00 0.00 68 THR A CA 20
ATOM 35299 C C . THR A 1 68 ? 29.410 -32.313 -1.390 1.00 0.00 68 THR A C 20
ATOM 35300 O O . THR A 1 68 ? 29.987 -33.204 -2.009 1.00 0.00 68 THR A O 20
ATOM 35311 N N . CYS A 1 69 ? 29.609 -31.000 -1.639 1.00 0.00 69 CYS A N 20
ATOM 35312 C CA . CYS A 1 69 ? 30.527 -30.559 -2.659 1.00 0.00 69 CYS A CA 20
ATOM 35313 C C . CYS A 1 69 ? 31.522 -29.659 -1.992 1.00 0.00 69 CYS A C 20
ATOM 35314 O O . CYS A 1 69 ? 31.323 -29.224 -0.859 1.00 0.00 69 CYS A O 20
ATOM 35321 N N . GLY A 1 70 ? 32.651 -29.392 -2.683 1.00 0.00 70 GLY A N 20
ATOM 35322 C CA . GLY A 1 70 ? 33.655 -28.503 -2.145 1.00 0.00 70 GLY A CA 20
ATOM 35323 C C . GLY A 1 70 ? 34.761 -29.313 -1.554 1.00 0.00 70 GLY A C 20
ATOM 35324 O O . GLY A 1 70 ? 35.880 -28.825 -1.427 1.00 0.00 70 GLY A O 20
ATOM 35328 N N . ASP A 1 71 ? 34.469 -30.583 -1.185 1.00 0.00 71 ASP A N 20
ATOM 35329 C CA . ASP A 1 71 ? 35.480 -31.451 -0.616 1.00 0.00 71 ASP A CA 20
ATOM 35330 C C . ASP A 1 71 ? 36.099 -30.778 0.593 1.00 0.00 71 ASP A C 20
ATOM 35331 O O . ASP A 1 71 ? 37.244 -30.323 0.549 1.00 0.00 71 ASP A O 20
ATOM 35340 N N . PRO A 1 72 ? 35.360 -30.722 1.685 1.00 0.00 72 PRO A N 20
ATOM 35341 C CA . PRO A 1 72 ? 35.851 -30.104 2.913 1.00 0.00 72 PRO A CA 20
ATOM 35342 C C . PRO A 1 72 ? 36.876 -30.941 3.633 1.00 0.00 72 PRO A C 20
ATOM 35343 O O . PRO A 1 72 ? 36.790 -31.143 4.836 1.00 0.00 72 PRO A O 20
ATOM 35354 N N . SER A 1 73 ? 37.887 -31.442 2.896 1.00 0.00 73 SER A N 20
ATOM 35355 C CA . SER A 1 73 ? 38.917 -32.254 3.502 1.00 0.00 73 SER A CA 20
ATOM 35356 C C . SER A 1 73 ? 39.999 -31.352 4.030 1.00 0.00 73 SER A C 20
ATOM 35357 O O . SER A 1 73 ? 40.729 -31.719 4.949 1.00 0.00 73 SER A O 20
ATOM 35365 N N . GLU A 1 74 ? 40.123 -30.138 3.449 1.00 0.00 74 GLU A N 20
ATOM 35366 C CA . GLU A 1 74 ? 41.146 -29.212 3.881 1.00 0.00 74 GLU A CA 20
ATOM 35367 C C . GLU A 1 74 ? 40.534 -28.258 4.865 1.00 0.00 74 GLU A C 20
ATOM 35368 O O . GLU A 1 74 ? 41.188 -27.329 5.336 1.00 0.00 74 GLU A O 20
ATOM 35380 N N . LEU A 1 75 ? 39.247 -28.470 5.195 1.00 0.00 75 LEU A N 20
ATOM 35381 C CA . LEU A 1 75 ? 38.570 -27.607 6.123 1.00 0.00 75 LEU A CA 20
ATOM 35382 C C . LEU A 1 75 ? 38.985 -27.999 7.515 1.00 0.00 75 LEU A C 20
ATOM 35383 O O . LEU A 1 75 ? 39.425 -29.122 7.758 1.00 0.00 75 LEU A O 20
ATOM 35399 N N . ASP A 1 76 ? 38.845 -27.052 8.470 1.00 0.00 76 ASP A N 20
ATOM 35400 C CA . ASP A 1 76 ? 39.219 -27.317 9.842 1.00 0.00 76 ASP A CA 20
ATOM 35401 C C . ASP A 1 76 ? 38.267 -28.339 10.396 1.00 0.00 76 ASP A C 20
ATOM 35402 O O . ASP A 1 76 ? 37.104 -28.390 10.011 1.00 0.00 76 ASP A O 20
ATOM 35411 N N . GLU A 1 77 ? 38.758 -29.175 11.340 1.00 0.00 77 GLU A N 20
ATOM 35412 C CA . GLU A 1 77 ? 37.932 -30.205 11.928 1.00 0.00 77 GLU A CA 20
ATOM 35413 C C . GLU A 1 77 ? 36.876 -29.552 12.781 1.00 0.00 77 GLU A C 20
ATOM 35414 O O . GLU A 1 77 ? 37.147 -28.604 13.517 1.00 0.00 77 GLU A O 20
ATOM 35426 N N . CYS A 1 78 ? 35.626 -30.064 12.684 1.00 0.00 78 CYS A N 20
ATOM 35427 C CA . CYS A 1 78 ? 34.531 -29.523 13.460 1.00 0.00 78 CYS A CA 20
ATOM 35428 C C . CYS A 1 78 ? 34.742 -29.902 14.896 1.00 0.00 78 CYS A C 20
ATOM 35429 O O . CYS A 1 78 ? 35.287 -30.960 15.201 1.00 0.00 78 CYS A O 20
ATOM 35436 N N . TYR A 1 79 ? 34.281 -29.032 15.820 1.00 0.00 79 TYR A N 20
ATOM 35437 C CA . TYR A 1 79 ? 34.429 -29.311 17.225 1.00 0.00 79 TYR A CA 20
ATOM 35438 C C . TYR A 1 79 ? 33.289 -30.213 17.618 1.00 0.00 79 TYR A C 20
ATOM 35439 O O . TYR A 1 79 ? 32.249 -30.243 16.958 1.00 0.00 79 TYR A O 20
ATOM 35457 N N . ASP A 1 80 ? 33.472 -30.980 18.718 1.00 0.00 80 ASP A N 20
ATOM 35458 C CA . ASP A 1 80 ? 32.451 -31.906 19.162 1.00 0.00 80 ASP A CA 20
ATOM 35459 C C . ASP A 1 80 ? 31.198 -31.159 19.549 1.00 0.00 80 ASP A C 20
ATOM 35460 O O . ASP A 1 80 ? 30.092 -31.604 19.249 1.00 0.00 80 ASP A O 20
ATOM 35469 N N . ILE A 1 81 ? 31.338 -30.004 20.235 1.00 0.00 81 ILE A N 20
ATOM 35470 C CA . ILE A 1 81 ? 30.170 -29.255 20.638 1.00 0.00 81 ILE A CA 20
ATOM 35471 C C . ILE A 1 81 ? 30.329 -27.843 20.165 1.00 0.00 81 ILE A C 20
ATOM 35472 O O . ILE A 1 81 ? 30.816 -26.971 20.883 1.00 0.00 81 ILE A O 20
ATOM 35488 N N . ASP A 1 82 ? 29.904 -27.590 18.919 1.00 0.00 82 ASP A N 20
ATOM 35489 C CA . ASP A 1 82 ? 29.995 -26.271 18.364 1.00 0.00 82 ASP A CA 20
ATOM 35490 C C . ASP A 1 82 ? 29.289 -26.336 17.045 1.00 0.00 82 ASP A C 20
ATOM 35491 O O . ASP A 1 82 ? 28.783 -27.389 16.661 1.00 0.00 82 ASP A O 20
ATOM 35500 N N . LYS A 1 83 ? 29.229 -25.199 16.317 1.00 0.00 83 LYS A N 20
ATOM 35501 C CA . LYS A 1 83 ? 28.563 -25.181 15.037 1.00 0.00 83 LYS A CA 20
ATOM 35502 C C . LYS A 1 83 ? 29.315 -26.116 14.131 1.00 0.00 83 LYS A C 20
ATOM 35503 O O . LYS A 1 83 ? 30.528 -25.988 13.961 1.00 0.00 83 LYS A O 20
ATOM 35522 N N . ALA A 1 84 ? 28.596 -27.088 13.529 1.00 0.00 84 ALA A N 20
ATOM 35523 C CA . ALA A 1 84 ? 29.245 -28.038 12.664 1.00 0.00 84 ALA A CA 20
ATOM 35524 C C . ALA A 1 84 ? 28.511 -28.082 11.358 1.00 0.00 84 ALA A C 20
ATOM 35525 O O . ALA A 1 84 ? 29.132 -28.110 10.294 1.00 0.00 84 ALA A O 20
ATOM 35532 N N . LEU A 1 85 ? 27.158 -28.094 11.399 1.00 0.00 85 LEU A N 20
ATOM 35533 C CA . LEU A 1 85 ? 26.410 -28.154 10.172 1.00 0.00 85 LEU A CA 20
ATOM 35534 C C . LEU A 1 85 ? 25.258 -27.205 10.288 1.00 0.00 85 LEU A C 20
ATOM 35535 O O . LEU A 1 85 ? 24.571 -27.157 11.310 1.00 0.00 85 LEU A O 20
ATOM 35551 N N . GLU A 1 86 ? 25.027 -26.424 9.213 1.00 0.00 86 GLU A N 20
ATOM 35552 C CA . GLU A 1 86 ? 23.952 -25.475 9.202 1.00 0.00 86 GLU A CA 20
ATOM 35553 C C . GLU A 1 86 ? 22.989 -25.949 8.158 1.00 0.00 86 GLU A C 20
ATOM 35554 O O . GLU A 1 86 ? 23.354 -26.115 6.991 1.00 0.00 86 GLU A O 20
ATOM 35566 N N . VAL A 1 87 ? 21.721 -26.177 8.561 1.00 0.00 87 VAL A N 20
ATOM 35567 C CA . VAL A 1 87 ? 20.732 -26.649 7.626 1.00 0.00 87 VAL A CA 20
ATOM 35568 C C . VAL A 1 87 ? 19.513 -25.787 7.773 1.00 0.00 87 VAL A C 20
ATOM 35569 O O . VAL A 1 87 ? 19.286 -25.178 8.817 1.00 0.00 87 VAL A O 20
ATOM 35582 N N . ASN A 1 88 ? 18.701 -25.710 6.692 1.00 0.00 88 ASN A N 20
ATOM 35583 C CA . ASN A 1 88 ? 17.497 -24.911 6.722 1.00 0.00 88 ASN A CA 20
ATOM 35584 C C . ASN A 1 88 ? 16.491 -25.570 7.634 1.00 0.00 88 ASN A C 20
ATOM 35585 O O . ASN A 1 88 ? 15.810 -24.898 8.408 1.00 0.00 88 ASN A O 20
ATOM 35596 N N . GLU A 1 89 ? 16.370 -26.915 7.555 1.00 0.00 89 GLU A N 20
ATOM 35597 C CA . GLU A 1 89 ? 15.418 -27.613 8.381 1.00 0.00 89 GLU A CA 20
ATOM 35598 C C . GLU A 1 89 ? 16.070 -28.860 8.880 1.00 0.00 89 GLU A C 20
ATOM 35599 O O . GLU A 1 89 ? 16.995 -29.386 8.277 1.00 0.00 89 GLU A O 20
ATOM 35611 N N . SER A 1 90 ? 15.577 -29.363 10.023 1.00 0.00 90 SER A N 20
ATOM 35612 C CA . SER A 1 90 ? 16.143 -30.554 10.607 1.00 0.00 90 SER A CA 20
ATOM 35613 C C . SER A 1 90 ? 15.504 -31.779 10.004 1.00 0.00 90 SER A C 20
ATOM 35614 O O . SER A 1 90 ? 16.064 -32.869 10.080 1.00 0.00 90 SER A O 20
ATOM 35622 N N . ASP A 1 91 ? 14.319 -31.634 9.372 1.00 0.00 91 ASP A N 20
ATOM 35623 C CA . ASP A 1 91 ? 13.656 -32.794 8.820 1.00 0.00 91 ASP A CA 20
ATOM 35624 C C . ASP A 1 91 ? 14.105 -33.019 7.402 1.00 0.00 91 ASP A C 20
ATOM 35625 O O . ASP A 1 91 ? 14.730 -34.033 7.101 1.00 0.00 91 ASP A O 20
ATOM 35634 N N . ASP A 1 92 ? 13.789 -32.076 6.484 1.00 0.00 92 ASP A N 20
ATOM 35635 C CA . ASP A 1 92 ? 14.162 -32.256 5.100 1.00 0.00 92 ASP A CA 20
ATOM 35636 C C . ASP A 1 92 ? 14.794 -30.989 4.596 1.00 0.00 92 ASP A C 20
ATOM 35637 O O . ASP A 1 92 ? 14.158 -30.200 3.898 1.00 0.00 92 ASP A O 20
ATOM 35646 N N . PRO A 1 93 ? 16.039 -30.768 4.944 1.00 0.00 93 PRO A N 20
ATOM 35647 C CA . PRO A 1 93 ? 16.749 -29.585 4.492 1.00 0.00 93 PRO A CA 20
ATOM 35648 C C . PRO A 1 93 ? 17.124 -29.651 3.043 1.00 0.00 93 PRO A C 20
ATOM 35649 O O . PRO A 1 93 ? 17.712 -30.631 2.584 1.00 0.00 93 PRO A O 20
ATOM 35660 N N . ASN A 1 94 ? 16.790 -28.583 2.284 1.00 0.00 94 ASN A N 20
ATOM 35661 C CA . ASN A 1 94 ? 17.133 -28.543 0.886 1.00 0.00 94 ASN A CA 20
ATOM 35662 C C . ASN A 1 94 ? 18.338 -27.661 0.757 1.00 0.00 94 ASN A C 20
ATOM 35663 O O . ASN A 1 94 ? 18.858 -27.455 -0.336 1.00 0.00 94 ASN A O 20
ATOM 35674 N N . SER A 1 95 ? 18.808 -27.115 1.896 1.00 0.00 95 SER A N 20
ATOM 35675 C CA . SER A 1 95 ? 19.962 -26.261 1.874 1.00 0.00 95 SER A CA 20
ATOM 35676 C C . SER A 1 95 ? 20.787 -26.634 3.064 1.00 0.00 95 SER A C 20
ATOM 35677 O O . SER A 1 95 ? 20.365 -26.465 4.211 1.00 0.00 95 SER A O 20
ATOM 35685 N N . VAL A 1 96 ? 21.990 -27.177 2.799 1.00 0.00 96 VAL A N 20
ATOM 35686 C CA . VAL A 1 96 ? 22.884 -27.571 3.854 1.00 0.00 96 VAL A CA 20
ATOM 35687 C C . VAL A 1 96 ? 24.208 -26.967 3.513 1.00 0.00 96 VAL A C 20
ATOM 35688 O O . VAL A 1 96 ? 24.708 -27.158 2.408 1.00 0.00 96 VAL A O 20
ATOM 35701 N N . GLU A 1 97 ? 24.821 -26.232 4.466 1.00 0.00 97 GLU A N 20
ATOM 35702 C CA . GLU A 1 97 ? 26.088 -25.597 4.191 1.00 0.00 97 GLU A CA 20
ATOM 35703 C C . GLU A 1 97 ? 27.118 -26.186 5.112 1.00 0.00 97 GLU A C 20
ATOM 35704 O O . GLU A 1 97 ? 26.911 -26.276 6.322 1.00 0.00 97 GLU A O 20
ATOM 35716 N N . VAL A 1 98 ? 28.267 -26.610 4.535 1.00 0.00 98 VAL A N 20
ATOM 35717 C CA . VAL A 1 98 ? 29.339 -27.166 5.326 1.00 0.00 98 VAL A CA 20
ATOM 35718 C C . VAL A 1 98 ? 30.119 -26.019 5.900 1.00 0.00 98 VAL A C 20
ATOM 35719 O O . VAL A 1 98 ? 30.604 -25.151 5.173 1.00 0.00 98 VAL A O 20
ATOM 35732 N N . LEU A 1 99 ? 30.244 -25.993 7.246 1.00 0.00 99 LEU A N 20
ATOM 35733 C CA . LEU A 1 99 ? 30.972 -24.933 7.900 1.00 0.00 99 LEU A CA 20
ATOM 35734 C C . LEU A 1 99 ? 32.346 -25.437 8.226 1.00 0.00 99 LEU A C 20
ATOM 35735 O O . LEU A 1 99 ? 33.294 -24.659 8.323 1.00 0.00 99 LEU A O 20
ATOM 35751 N N . CYS A 1 100 ? 32.489 -26.763 8.406 1.00 0.00 100 CYS A N 20
ATOM 35752 C CA . CYS A 1 100 ? 33.779 -27.302 8.759 1.00 0.00 100 CYS A CA 20
ATOM 35753 C C . CYS A 1 100 ? 33.832 -28.752 8.366 1.00 0.00 100 CYS A C 20
ATOM 35754 O O . CYS A 1 100 ? 32.833 -29.344 7.964 1.00 0.00 100 CYS A O 20
ATOM 35761 N N . HIS A 1 101 ? 35.041 -29.352 8.483 1.00 0.00 101 HIS A N 20
ATOM 35762 C CA . HIS A 1 101 ? 35.240 -30.733 8.114 1.00 0.00 101 HIS A CA 20
ATOM 35763 C C . HIS A 1 101 ? 34.689 -31.625 9.184 1.00 0.00 101 HIS A C 20
ATOM 35764 O O . HIS A 1 101 ? 35.097 -31.566 10.344 1.00 0.00 101 HIS A O 20
ATOM 35778 N N . CYS A 1 102 ? 33.752 -32.504 8.786 1.00 0.00 102 CYS A N 20
ATOM 35779 C CA . CYS A 1 102 ? 33.181 -33.440 9.711 1.00 0.00 102 CYS A CA 20
ATOM 35780 C C . CYS A 1 102 ? 33.498 -34.787 9.126 1.00 0.00 102 CYS A C 20
ATOM 35781 O O . CYS A 1 102 ? 33.097 -35.088 8.003 1.00 0.00 102 CYS A O 20
ATOM 35788 N N . PRO A 1 103 ? 34.217 -35.608 9.857 1.00 0.00 103 PRO A N 20
ATOM 35789 C CA . PRO A 1 103 ? 34.600 -36.921 9.362 1.00 0.00 103 PRO A CA 20
ATOM 35790 C C . PRO A 1 103 ? 33.442 -37.870 9.260 1.00 0.00 103 PRO A C 20
ATOM 35791 O O . PRO A 1 103 ? 32.453 -37.742 9.976 1.00 0.00 103 PRO A O 20
ATOM 35802 N N . SER A 1 104 ? 33.565 -38.874 8.360 1.00 0.00 104 SER A N 20
ATOM 35803 C CA . SER A 1 104 ? 32.500 -39.835 8.160 1.00 0.00 104 SER A CA 20
ATOM 35804 C C . SER A 1 104 ? 32.473 -40.785 9.324 1.00 0.00 104 SER A C 20
ATOM 35805 O O . SER A 1 104 ? 31.562 -41.601 9.446 1.00 0.00 104 SER A O 20
ATOM 35813 N N . ASP A 1 105 ? 33.491 -40.709 10.209 1.00 0.00 105 ASP A N 20
ATOM 35814 C CA . ASP A 1 105 ? 33.531 -41.576 11.361 1.00 0.00 105 ASP A CA 20
ATOM 35815 C C . ASP A 1 105 ? 32.617 -40.989 12.404 1.00 0.00 105 ASP A C 20
ATOM 35816 O O . ASP A 1 105 ? 32.359 -41.607 13.437 1.00 0.00 105 ASP A O 20
ATOM 35825 N N . LYS A 1 106 ? 32.111 -39.763 12.145 1.00 0.00 106 LYS A N 20
ATOM 35826 C CA . LYS A 1 106 ? 31.227 -39.112 13.072 1.00 0.00 106 LYS A CA 20
ATOM 35827 C C . LYS A 1 106 ? 29.947 -38.852 12.351 1.00 0.00 106 LYS A C 20
ATOM 35828 O O . LYS A 1 106 ? 29.884 -38.901 11.123 1.00 0.00 106 LYS A O 20
ATOM 35847 N N . ILE A 1 107 ? 28.881 -38.570 13.119 1.00 0.00 107 ILE A N 20
ATOM 35848 C CA . ILE A 1 107 ? 27.599 -38.315 12.525 1.00 0.00 107 ILE A CA 20
ATOM 35849 C C . ILE A 1 107 ? 27.154 -36.963 12.971 1.00 0.00 107 ILE A C 20
ATOM 35850 O O . ILE A 1 107 ? 27.667 -36.405 13.944 1.00 0.00 107 ILE A O 20
ATOM 35866 N N . TYR A 1 108 ? 26.177 -36.396 12.240 1.00 0.00 108 TYR A N 20
ATOM 35867 C CA . TYR A 1 108 ? 25.642 -35.120 12.609 1.00 0.00 108 TYR A CA 20
ATOM 35868 C C . TYR A 1 108 ? 24.449 -35.422 13.458 1.00 0.00 108 TYR A C 20
ATOM 35869 O O . TYR A 1 108 ? 23.500 -36.063 13.005 1.00 0.00 108 TYR A O 20
ATOM 35887 N N . LEU A 1 109 ? 24.473 -34.955 14.723 1.00 0.00 109 LEU A N 20
ATOM 35888 C CA . LEU A 1 109 ? 23.383 -35.223 15.621 1.00 0.00 109 LEU A CA 20
ATOM 35889 C C . LEU A 1 109 ? 22.709 -33.920 15.907 1.00 0.00 109 LEU A C 20
ATOM 35890 O O . LEU A 1 109 ? 23.362 -32.930 16.242 1.00 0.00 109 LEU A O 20
ATOM 35906 N N . TRP A 1 110 ? 21.367 -33.885 15.758 1.00 0.00 110 TRP A N 20
ATOM 35907 C CA . TRP A 1 110 ? 20.638 -32.676 16.037 1.00 0.00 110 TRP A CA 20
ATOM 35908 C C . TRP A 1 110 ? 20.523 -32.593 17.532 1.00 0.00 110 TRP A C 20
ATOM 35909 O O . TRP A 1 110 ? 20.103 -33.548 18.185 1.00 0.00 110 TRP A O 20
ATOM 35930 N N . ILE A 1 111 ? 20.895 -31.433 18.113 1.00 0.00 111 ILE A N 20
ATOM 35931 C CA . ILE A 1 111 ? 20.835 -31.287 19.543 1.00 0.00 111 ILE A CA 20
ATOM 35932 C C . ILE A 1 111 ? 19.807 -30.242 19.861 1.00 0.00 111 ILE A C 20
ATOM 35933 O O . ILE A 1 111 ? 19.957 -29.064 19.526 1.00 0.00 111 ILE A O 20
ATOM 35949 N N . HIS A 1 112 ? 18.713 -30.683 20.530 1.00 0.00 112 HIS A N 20
ATOM 35950 C CA . HIS A 1 112 ? 17.650 -29.789 20.925 1.00 0.00 112 HIS A CA 20
ATOM 35951 C C . HIS A 1 112 ? 17.098 -29.102 19.700 1.00 0.00 112 HIS A C 20
ATOM 35952 O O . HIS A 1 112 ? 16.991 -29.695 18.630 1.00 0.00 112 HIS A O 20
ATOM 35966 N N . ARG A 1 113 ? 16.712 -27.820 19.862 1.00 0.00 113 ARG A N 20
ATOM 35967 C CA . ARG A 1 113 ? 16.165 -27.043 18.776 1.00 0.00 113 ARG A CA 20
ATOM 35968 C C . ARG A 1 113 ? 17.291 -26.282 18.130 1.00 0.00 113 ARG A C 20
ATOM 35969 O O . ARG A 1 113 ? 17.065 -25.480 17.225 1.00 0.00 113 ARG A O 20
ATOM 35990 N N . GLY A 1 114 ? 18.538 -26.499 18.612 1.00 0.00 114 GLY A N 20
ATOM 35991 C CA . GLY A 1 114 ? 19.676 -25.775 18.095 1.00 0.00 114 GLY A CA 20
ATOM 35992 C C . GLY A 1 114 ? 20.057 -26.283 16.733 1.00 0.00 114 GLY A C 20
ATOM 35993 O O . GLY A 1 114 ? 19.218 -26.462 15.852 1.00 0.00 114 GLY A O 20
ATOM 35997 N N . TYR A 1 115 ? 21.372 -26.523 16.533 1.00 0.00 115 TYR A N 20
ATOM 35998 C CA . TYR A 1 115 ? 21.857 -26.957 15.242 1.00 0.00 115 TYR A CA 20
ATOM 35999 C C . TYR A 1 115 ? 22.439 -28.335 15.373 1.00 0.00 115 TYR A C 20
ATOM 36000 O O . TYR A 1 115 ? 22.359 -28.968 16.422 1.00 0.00 115 TYR A O 20
ATOM 36018 N N . TYR A 1 116 ? 23.029 -28.837 14.266 1.00 0.00 116 TYR A N 20
ATOM 36019 C CA . TYR A 1 116 ? 23.613 -30.152 14.263 1.00 0.00 116 TYR A CA 20
ATOM 36020 C C . TYR A 1 116 ? 25.045 -30.042 14.696 1.00 0.00 116 TYR A C 20
ATOM 36021 O O . TYR A 1 116 ? 25.752 -29.094 14.342 1.00 0.00 116 TYR A O 20
ATOM 36039 N N . ILE A 1 117 ? 25.503 -31.051 15.467 1.00 0.00 117 ILE A N 20
ATOM 36040 C CA . ILE A 1 117 ? 26.861 -31.069 15.951 1.00 0.00 117 ILE A CA 20
ATOM 36041 C C . ILE A 1 117 ? 27.469 -32.369 15.512 1.00 0.00 117 ILE A C 20
ATOM 36042 O O . ILE A 1 117 ? 26.763 -33.348 15.270 1.00 0.00 117 ILE A O 20
ATOM 36058 N N . CYS A 1 118 ? 28.815 -32.403 15.392 1.00 0.00 118 CYS A N 20
ATOM 36059 C CA . CYS A 1 118 ? 29.480 -33.619 14.984 1.00 0.00 118 CYS A CA 20
ATOM 36060 C C . CYS A 1 118 ? 29.804 -34.379 16.226 1.00 0.00 118 CYS A C 20
ATOM 36061 O O . CYS A 1 118 ? 30.453 -33.862 17.131 1.00 0.00 118 CYS A O 20
ATOM 36068 N N . ILE A 1 119 ? 29.373 -35.651 16.283 1.00 0.00 119 ILE A N 20
ATOM 36069 C CA . ILE A 1 119 ? 29.631 -36.447 17.451 1.00 0.00 119 ILE A CA 20
ATOM 36070 C C . ILE A 1 119 ? 29.767 -37.869 16.996 1.00 0.00 119 ILE A C 20
ATOM 36071 O O . ILE A 1 119 ? 29.220 -38.262 15.963 1.00 0.00 119 ILE A O 20
ATOM 36087 N N . THR A 1 120 ? 30.546 -38.672 17.751 1.00 0.00 120 THR A N 20
ATOM 36088 C CA . THR A 1 120 ? 30.724 -40.061 17.410 1.00 0.00 120 THR A CA 20
ATOM 36089 C C . THR A 1 120 ? 29.407 -40.724 17.732 1.00 0.00 120 THR A C 20
ATOM 36090 O O . THR A 1 120 ? 28.870 -40.550 18.825 1.00 0.00 120 THR A O 20
ATOM 36101 N N . PRO A 1 121 ? 28.872 -41.487 16.799 1.00 0.00 121 PRO A N 20
ATOM 36102 C CA . PRO A 1 121 ? 27.577 -42.129 16.996 1.00 0.00 121 PRO A CA 20
ATOM 36103 C C . PRO A 1 121 ? 27.566 -43.183 18.069 1.00 0.00 121 PRO A C 20
ATOM 36104 O O . PRO A 1 121 ? 28.302 -44.168 17.982 1.00 0.00 121 PRO A O 20
ATOM 36115 N N . PRO A 1 122 ? 26.754 -43.012 19.091 1.00 0.00 122 PRO A N 20
ATOM 36116 C CA . PRO A 1 122 ? 26.634 -43.991 20.151 1.00 0.00 122 PRO A CA 20
ATOM 36117 C C . PRO A 1 122 ? 25.678 -45.092 19.798 1.00 0.00 122 PRO A C 20
ATOM 36118 O O . PRO A 1 122 ? 24.666 -44.862 19.130 1.00 0.00 122 PRO A O 20
ATOM 36129 N N . GLN A 1 123 ? 25.980 -46.327 20.244 1.00 0.00 123 GLN A N 20
ATOM 36130 C CA . GLN A 1 123 ? 25.110 -47.440 19.960 1.00 0.00 123 GLN A CA 20
ATOM 36131 C C . GLN A 1 123 ? 24.054 -47.458 21.036 1.00 0.00 123 GLN A C 20
ATOM 36132 O O . GLN A 1 123 ? 24.365 -47.501 22.226 1.00 0.00 123 GLN A O 20
ATOM 36146 N N . PRO A 1 124 ? 22.798 -47.430 20.644 1.00 0.00 124 PRO A N 20
ATOM 36147 C CA . PRO A 1 124 ? 21.710 -47.447 21.602 1.00 0.00 124 PRO A CA 20
ATOM 36148 C C . PRO A 1 124 ? 21.384 -48.828 22.087 1.00 0.00 124 PRO A C 20
ATOM 36149 O O . PRO A 1 124 ? 20.679 -48.939 23.126 1.00 0.00 124 PRO A O 20
#

Secondary structure (DSSP, 8-state):
--S-PPPPPSS--B-SSTTEEEEEBSSSSB---SBBTTTB-SGGGGGGEEEEE--B-SSSB--EEEEESS-TTSSPBPPSSS--EEES-SSS-S-EEE-SB--TT-EEEE-TTSSEEEEPPPP-

Foldseek 3Di:
DDPQFADQDPVAEADPDQFKWFFWQDPNHTHGLHAHDRRDGQSVQQVQKAWEFLDADPVWTDTTIIGGGPPQPVWAEFDQPDDAKDFPDSPDGSIIGGPGDADNQWYFYQDDVDGTGTHRDDTD

Solvent-accessible surface area: 7931 Å² total; per-residue (Å²): 249,106,152,110,72,20,117,70,47,128,160,28,118,62,30,121,72,80,50,19,2,0,0,16,49,103,101,65,79,63,41,29,33,13,20,9,31,169,34,105,13,13,72,71,15,42,143,66,66,25,42,2,0,17,115,76,58,188,151,7,54,73,110,35,93,1,36,1,5,40,66,14,83,165,58,120,104,22,157,60,123,76,97,0,0,81,18,114,92,22,105,82,1,86,68,2,55,7,75,10,52,14,31,120,109,37,6,5,41,108,44,175,173,47,54,0,8,0,47,75,48,77,177,118

Radius of gyration: 14.32 Å; Cα contacts (8 Å, |Δi|>4): 270; chains: 1; bounding box: 28×31×41 Å

Nearest PDB structures (foldseek):
  6ysi-assembly1_R  TM=3.940E-01  e=7.520E+00  Acinetobacter baumannii ATCC 19606 = CIP 70.34 = JCM 6841